Protein 7CJ9 (pdb70)

Structure (mmCIF, N/CA/C/O backbone):
data_7CJ9
#
_entry.id   7CJ9
#
_cell.length_a   80.430
_cell.length_b   92.770
_cell.length_c   93.780
_cell.angle_alpha   87.670
_cell.angle_beta   98.640
_cell.angle_gamma   115.600
#
_symmetry.space_group_name_H-M   'P 1'
#
loop_
_entity.id
_entity.type
_entity.pdbx_description
1 polymer Epimerase
2 non-polymer 'MANGANESE (II) ION'
3 non-polymer D-fructose
4 non-polymer '4-(2-HYDROXYETHYL)-1-PIPERAZINE ETHANESULFONIC ACID'
5 non-polymer 1,2-ETHANEDIOL
6 water water
#
loop_
_atom_site.group_PDB
_atom_site.id
_atom_site.type_symbol
_atom_site.label_atom_id
_atom_site.label_alt_id
_atom_site.label_comp_id
_atom_site.label_asym_id
_atom_site.label_entity_id
_atom_site.label_seq_id
_atom_site.pdbx_PDB_ins_code
_atom_site.Cartn_x
_atom_site.Cartn_y
_atom_site.Cartn_z
_atom_site.occupancy
_atom_site.B_iso_or_equiv
_atom_site.auth_seq_id
_atom_site.auth_comp_id
_atom_site.auth_asym_id
_atom_site.auth_atom_id
_atom_site.pdbx_PDB_model_num
ATOM 1 N N . MET A 1 22 ? -21.772 -2.506 2.352 1.00 40.86 1 MET A N 1
ATOM 2 C CA . MET A 1 22 ? -21.507 -1.986 0.973 1.00 36.03 1 MET A CA 1
ATOM 3 C C . MET A 1 22 ? -20.057 -1.501 0.869 1.00 29.70 1 MET A C 1
ATOM 4 O O . MET A 1 22 ? -19.427 -1.248 1.909 1.00 37.11 1 MET A O 1
ATOM 9 N N . ALA A 1 23 ? -19.545 -1.374 -0.350 1.00 27.80 2 ALA A N 1
ATOM 10 C CA . ALA A 1 23 ? -18.235 -0.736 -0.612 1.00 25.76 2 ALA A CA 1
ATOM 11 C C . ALA A 1 23 ? -18.431 0.770 -0.837 1.00 23.30 2 ALA A C 1
ATOM 12 O O . ALA A 1 23 ? -19.547 1.198 -1.190 1.00 23.70 2 ALA A O 1
ATOM 14 N N . PHE A 1 24 ? -17.367 1.549 -0.648 1.00 20.25 3 PHE A N 1
ATOM 15 C CA . PHE A 1 24 ? -17.363 3.017 -0.867 1.00 19.92 3 PHE A CA 1
ATOM 16 C C . PHE A 1 24 ? -16.707 3.312 -2.209 1.00 19.24 3 PHE A C 1
ATOM 17 O O . PHE A 1 24 ? -15.902 2.524 -2.700 1.00 20.30 3 PHE A O 1
ATOM 25 N N . PRO A 1 25 ? -17.086 4.435 -2.855 1.00 19.15 4 PRO A N 1
ATOM 26 C CA . PRO A 1 25 ? -16.655 4.729 -4.217 1.00 19.53 4 PRO A CA 1
ATOM 27 C C . PRO A 1 25 ? -15.136 4.649 -4.388 1.00 19.87 4 PRO A C 1
ATOM 28 O O . PRO A 1 25 ? -14.388 5.038 -3.505 1.00 19.24 4 PRO A O 1
ATOM 32 N N . LYS A 1 26 ? -14.731 4.100 -5.528 1.00 19.09 5 LYS A N 1
ATOM 33 C CA . LYS A 1 26 ? -13.331 4.096 -5.990 1.00 19.08 5 LYS A CA 1
ATOM 34 C C . LYS A 1 26 ? -13.303 4.746 -7.368 1.00 19.71 5 LYS A C 1
ATOM 35 O O . LYS A 1 26 ? -14.311 4.656 -8.080 1.00 21.21 5 LYS A O 1
ATOM 41 N N . ARG A 1 27 ? -12.175 5.358 -7.709 1.00 21.79 6 ARG A N 1
ATOM 42 C CA . ARG A 1 27 ? -11.945 5.944 -9.051 1.00 23.90 6 ARG A CA 1
ATOM 43 C C . ARG A 1 27 ? -10.524 5.598 -9.488 1.00 19.94 6 ARG A C 1
ATOM 44 O O . ARG A 1 27 ? -9.681 5.367 -8.610 1.00 20.03 6 ARG A O 1
ATOM 52 N N . LEU A 1 28 ? -10.292 5.528 -10.799 1.00 19.97 7 LEU A N 1
ATOM 53 C CA . LEU A 1 28 ? -8.928 5.450 -11.367 1.00 18.46 7 LEU A CA 1
ATOM 54 C C . LEU A 1 28 ? -8.219 6.763 -11.041 1.00 19.32 7 LEU A C 1
ATOM 55 O O . LEU A 1 28 ? -8.655 7.812 -11.553 1.00 20.95 7 LEU A O 1
ATOM 60 N N . GLU A 1 29 ? -7.188 6.713 -10.209 1.00 17.52 8 GLU A N 1
ATOM 61 C CA . GLU A 1 29 ? -6.402 7.915 -9.847 1.00 18.91 8 GLU A CA 1
ATOM 62 C C . GLU A 1 29 ? -4.987 7.458 -9.522 1.00 18.57 8 GLU A C 1
ATOM 63 O O . GLU A 1 29 ? -4.829 6.321 -9.048 1.00 18.06 8 GLU A O 1
ATOM 69 N N . ILE A 1 30 ? -4.004 8.312 -9.806 1.00 17.59 9 ILE A N 1
ATOM 70 C CA . ILE A 1 30 ? -2.562 7.980 -9.672 1.00 18.05 9 ILE A CA 1
ATOM 71 C C . ILE A 1 30 ? -1.986 8.775 -8.504 1.00 17.08 9 ILE A C 1
ATOM 72 O O . ILE A 1 30 ? -2.175 10.014 -8.464 1.00 18.49 9 ILE A O 1
ATOM 77 N N . GLY A 1 31 ? -1.279 8.087 -7.616 1.00 16.24 10 GLY A N 1
ATOM 78 C CA . GLY A 1 31 ? -0.694 8.695 -6.414 1.00 16.77 10 GLY A CA 1
ATOM 79 C C . GLY A 1 31 ? 0.800 8.460 -6.324 1.00 16.19 10 GLY A C 1
ATOM 80 O O . GLY A 1 31 ? 1.323 7.580 -7.049 1.00 17.15 10 GLY A O 1
ATOM 81 N N . GLY A 1 32 ? 1.457 9.213 -5.447 1.00 15.77 11 GLY A N 1
ATOM 82 C CA . GLY A 1 32 ? 2.856 8.997 -5.050 1.00 15.96 11 GLY A CA 1
ATOM 83 C C . GLY A 1 32 ? 2.941 8.656 -3.575 1.00 14.71 11 GLY A C 1
ATOM 84 O O . GLY A 1 32 ? 2.266 9.312 -2.771 1.00 16.07 11 GLY A O 1
ATOM 85 N N . HIS A 1 33 ? 3.755 7.662 -3.234 1.00 13.61 12 HIS A N 1
ATOM 86 C CA . HIS A 1 33 ? 4.061 7.259 -1.839 1.00 15.23 12 HIS A CA 1
ATOM 87 C C . HIS A 1 33 ? 4.955 8.321 -1.183 1.00 16.07 12 HIS A C 1
ATOM 88 O O . HIS A 1 33 ? 5.862 8.847 -1.823 1.00 15.41 12 HIS A O 1
ATOM 95 N N . ALA A 1 34 ? 4.694 8.641 0.073 1.00 17.85 13 ALA A N 1
ATOM 96 C CA . ALA A 1 34 ? 5.395 9.723 0.799 1.00 17.78 13 ALA A CA 1
ATOM 97 C C . ALA A 1 34 ? 6.920 9.534 0.775 1.00 18.16 13 ALA A C 1
ATOM 98 O O . ALA A 1 34 ? 7.608 10.576 0.780 1.00 20.11 13 ALA A O 1
ATOM 100 N N . LEU A 1 35 ? 7.438 8.290 0.801 1.00 18.30 14 LEU A N 1
ATOM 101 C CA . LEU A 1 35 ? 8.903 8.004 0.931 1.00 18.90 14 LEU A CA 1
ATOM 102 C C . LEU A 1 35 ? 9.641 8.333 -0.365 1.00 19.95 14 LEU A C 1
ATOM 103 O O . LEU A 1 35 ? 10.893 8.229 -0.399 1.00 19.40 14 LEU A O 1
ATOM 108 N N . VAL A 1 36 ? 8.912 8.707 -1.403 1.00 18.44 15 VAL A N 1
ATOM 109 C CA . VAL A 1 36 ? 9.546 9.307 -2.605 1.00 17.97 15 VAL A CA 1
ATOM 110 C C . VAL A 1 36 ? 10.168 10.647 -2.198 1.00 19.90 15 VAL A C 1
ATOM 111 O O . VAL A 1 36 ? 11.178 11.016 -2.818 1.00 22.40 15 VAL A O 1
ATOM 115 N N . TRP A 1 37 ? 9.612 11.333 -1.185 1.00 19.93 16 TRP A N 1
ATOM 116 C CA . TRP A 1 37 ? 9.989 12.738 -0.846 1.00 20.40 16 TRP A CA 1
ATOM 117 C C . TRP A 1 37 ? 10.470 12.900 0.600 1.00 20.21 16 TRP A C 1
ATOM 118 O O . TRP A 1 37 ? 11.376 13.728 0.829 1.00 20.46 16 TRP A O 1
ATOM 129 N N . SER A 1 38 ? 9.844 12.221 1.557 1.00 19.33 17 SER A N 1
ATOM 130 C CA A SER A 1 38 ? 10.039 12.502 3.009 0.50 20.68 17 SER A CA 1
ATOM 131 C CA B SER A 1 38 ? 10.097 12.492 2.992 0.50 21.18 17 SER A CA 1
ATOM 132 C C . SER A 1 38 ? 10.083 11.201 3.817 1.00 19.99 17 SER A C 1
ATOM 133 O O . SER A 1 38 ? 9.239 10.322 3.552 1.00 20.30 17 SER A O 1
ATOM 138 N N . GLY A 1 39 ? 11.000 11.134 4.784 1.00 21.81 18 GLY A N 1
ATOM 139 C CA . GLY A 1 39 ? 11.133 10.020 5.738 1.00 21.29 18 GLY A CA 1
ATOM 140 C C . GLY A 1 39 ? 10.366 10.287 7.023 1.00 20.33 18 GLY A C 1
ATOM 141 O O . GLY A 1 39 ? 10.382 9.406 7.906 1.00 22.95 18 GLY A O 1
ATOM 142 N N . ASP A 1 40 ? 9.718 11.451 7.137 1.00 21.12 19 ASP A N 1
ATOM 143 C CA . ASP A 1 40 ? 8.926 11.819 8.345 1.00 22.82 19 ASP A CA 1
ATOM 144 C C . ASP A 1 40 ? 7.692 12.627 7.935 1.00 21.39 19 ASP A C 1
ATOM 145 O O . ASP A 1 40 ? 7.541 12.948 6.738 1.00 20.81 19 ASP A O 1
ATOM 150 N N . TRP A 1 41 ? 6.807 12.901 8.895 1.00 20.56 20 TRP A N 1
ATOM 151 C CA . TRP A 1 41 ? 5.578 13.692 8.653 1.00 18.45 20 TRP A CA 1
ATOM 152 C C . TRP A 1 41 ? 5.563 14.896 9.607 1.00 18.94 20 TRP A C 1
ATOM 153 O O . TRP A 1 41 ? 4.498 15.264 10.114 1.00 22.06 20 TRP A O 1
ATOM 164 N N . SER A 1 42 ? 6.729 15.518 9.786 1.00 19.31 21 SER A N 1
ATOM 165 C CA . SER A 1 42 ? 6.887 16.862 10.399 1.00 18.93 21 SER A CA 1
ATOM 166 C C . SER A 1 42 ? 6.186 17.898 9.514 1.00 17.70 21 SER A C 1
ATOM 167 O O . SER A 1 42 ? 5.827 17.564 8.379 1.00 16.39 21 SER A O 1
ATOM 170 N N . ALA A 1 43 ? 6.003 19.130 9.993 1.00 17.30 22 ALA A N 1
ATOM 171 C CA . ALA A 1 43 ? 5.433 20.209 9.158 1.00 18.35 22 ALA A CA 1
ATOM 172 C C . ALA A 1 43 ? 6.218 20.271 7.837 1.00 16.57 22 ALA A C 1
ATOM 173 O O . ALA A 1 43 ? 5.576 20.302 6.777 1.00 18.73 22 ALA A O 1
ATOM 175 N N . ALA A 1 44 ? 7.552 20.258 7.895 1.00 16.63 23 ALA A N 1
ATOM 176 C CA . ALA A 1 44 ? 8.427 20.390 6.706 1.00 17.37 23 ALA A CA 1
ATOM 177 C C . ALA A 1 44 ? 8.317 19.123 5.846 1.00 17.40 23 ALA A C 1
ATOM 178 O O . ALA A 1 44 ? 8.167 19.258 4.624 1.00 17.02 23 ALA A O 1
ATOM 180 N N . GLY A 1 45 ? 8.358 17.940 6.469 1.00 17.36 24 GLY A N 1
ATOM 181 C CA . GLY A 1 45 ? 8.265 16.642 5.771 1.00 16.02 24 GLY A CA 1
ATOM 182 C C . GLY A 1 45 ? 6.937 16.480 5.040 1.00 16.70 24 GLY A C 1
ATOM 183 O O . GLY A 1 45 ? 6.933 16.054 3.854 1.00 15.73 24 GLY A O 1
ATOM 184 N N . ALA A 1 46 ? 5.825 16.775 5.718 1.00 16.02 25 ALA A N 1
ATOM 185 C CA . ALA A 1 46 ? 4.466 16.714 5.133 1.00 17.12 25 ALA A CA 1
ATOM 186 C C . ALA A 1 46 ? 4.400 17.667 3.932 1.00 15.69 25 ALA A C 1
ATOM 187 O O . ALA A 1 46 ? 3.901 17.276 2.870 1.00 16.25 25 ALA A O 1
ATOM 189 N N . ARG A 1 47 ? 4.896 18.889 4.078 1.00 15.06 26 ARG A N 1
ATOM 190 C CA . ARG A 1 47 ? 4.841 19.872 2.971 1.00 15.21 26 ARG A CA 1
ATOM 191 C C . ARG A 1 47 ? 5.702 19.368 1.808 1.00 16.53 26 ARG A C 1
ATOM 192 O O . ARG A 1 47 ? 5.249 19.465 0.642 1.00 16.13 26 ARG A O 1
ATOM 200 N N . LYS A 1 48 ? 6.897 18.851 2.092 1.00 16.96 27 LYS A N 1
ATOM 201 C CA . LYS A 1 48 ? 7.808 18.391 1.010 1.00 17.52 27 LYS A CA 1
ATOM 202 C C . LYS A 1 48 ? 7.115 17.288 0.201 1.00 17.10 27 LYS A C 1
ATOM 203 O O . LYS A 1 48 ? 7.183 17.325 -1.047 1.00 17.85 27 LYS A O 1
ATOM 209 N N . ALA A 1 49 ? 6.467 16.334 0.872 1.00 16.78 28 ALA A N 1
ATOM 210 C CA . ALA A 1 49 ? 5.790 15.197 0.206 1.00 17.43 28 ALA A CA 1
ATOM 211 C C . ALA A 1 49 ? 4.554 15.700 -0.548 1.00 15.02 28 ALA A C 1
ATOM 212 O O . ALA A 1 49 ? 4.387 15.346 -1.709 1.00 17.04 28 ALA A O 1
ATOM 214 N N . ILE A 1 50 ? 3.705 16.522 0.071 1.00 16.12 29 ILE A N 1
ATOM 215 C CA . ILE A 1 50 ? 2.449 16.982 -0.583 1.00 16.45 29 ILE A CA 1
ATOM 216 C C . ILE A 1 50 ? 2.815 17.893 -1.771 1.00 16.05 29 ILE A C 1
ATOM 217 O O . ILE A 1 50 ? 2.230 17.706 -2.860 1.00 17.24 29 ILE A O 1
ATOM 222 N N . ALA A 1 51 ? 3.777 18.806 -1.603 1.00 16.68 30 ALA A N 1
ATOM 223 C CA . ALA A 1 51 ? 4.225 19.727 -2.673 1.00 18.99 30 ALA A CA 1
ATOM 224 C C . ALA A 1 51 ? 4.807 18.901 -3.820 1.00 19.09 30 ALA A C 1
ATOM 225 O O . ALA A 1 51 ? 4.520 19.225 -4.992 1.00 22.22 30 ALA A O 1
ATOM 227 N N . GLY A 1 52 ? 5.591 17.874 -3.475 1.00 19.48 31 GLY A N 1
ATOM 228 C CA . GLY A 1 52 ? 6.252 16.962 -4.430 1.00 18.53 31 GLY A CA 1
ATOM 229 C C . GLY A 1 52 ? 5.239 16.202 -5.269 1.00 17.92 31 GLY A C 1
ATOM 230 O O . GLY A 1 52 ? 5.352 16.196 -6.508 1.00 18.61 31 GLY A O 1
ATOM 231 N N . ALA A 1 53 ? 4.245 15.595 -4.629 1.00 17.49 32 ALA A N 1
ATOM 232 C CA . ALA A 1 53 ? 3.169 14.860 -5.328 1.00 17.21 32 ALA A CA 1
ATOM 233 C C . ALA A 1 53 ? 2.403 15.834 -6.237 1.00 17.32 32 ALA A C 1
ATOM 234 O O . ALA A 1 53 ? 2.165 15.494 -7.408 1.00 20.61 32 ALA A O 1
ATOM 236 N N . ALA A 1 54 ? 2.028 17.011 -5.729 1.00 17.42 33 ALA A N 1
ATOM 237 C CA . ALA A 1 54 ? 1.283 18.036 -6.502 1.00 20.58 33 ALA A CA 1
ATOM 238 C C . ALA A 1 54 ? 2.112 18.507 -7.706 1.00 22.33 33 ALA A C 1
ATOM 239 O O . ALA A 1 54 ? 1.551 18.587 -8.808 1.00 25.10 33 ALA A O 1
ATOM 241 N N . ARG A 1 55 ? 3.389 18.831 -7.489 1.00 21.95 34 ARG A N 1
ATOM 242 C CA . ARG A 1 55 ? 4.336 19.306 -8.536 1.00 23.76 34 ARG A CA 1
ATOM 243 C C . ARG A 1 55 ? 4.368 18.294 -9.682 1.00 23.80 34 ARG A C 1
ATOM 244 O O . ARG A 1 55 ? 4.276 18.711 -10.848 1.00 27.25 34 ARG A O 1
ATOM 252 N N . ALA A 1 56 ? 4.507 17.010 -9.348 1.00 21.89 35 ALA A N 1
ATOM 253 C CA . ALA A 1 56 ? 4.640 15.904 -10.320 1.00 22.84 35 ALA A CA 1
ATOM 254 C C . ALA A 1 56 ? 3.319 15.717 -11.077 1.00 23.85 35 ALA A C 1
ATOM 255 O O . ALA A 1 56 ? 3.368 15.258 -12.227 1.00 28.83 35 ALA A O 1
ATOM 257 N N . GLY A 1 57 ? 2.188 16.082 -10.464 1.00 23.13 36 GLY A N 1
ATOM 258 C CA . GLY A 1 57 ? 0.858 16.028 -11.103 1.00 22.11 36 GLY A CA 1
ATOM 259 C C . GLY A 1 57 ? 0.082 14.790 -10.696 1.00 21.02 36 GLY A C 1
ATOM 260 O O . GLY A 1 57 ? -0.838 14.402 -11.431 1.00 22.95 36 GLY A O 1
ATOM 261 N N . PHE A 1 58 ? 0.436 14.183 -9.561 1.00 18.14 37 PHE A N 1
ATOM 262 C CA . PHE A 1 58 ? -0.327 13.061 -8.967 1.00 17.54 37 PHE A CA 1
ATOM 263 C C . PHE A 1 58 ? -1.683 13.586 -8.495 1.00 16.46 37 PHE A C 1
ATOM 264 O O . PHE A 1 58 ? -1.822 14.808 -8.204 1.00 18.96 37 PHE A O 1
ATOM 272 N N . ASP A 1 59 ? -2.659 12.683 -8.423 1.00 18.55 38 ASP A N 1
ATOM 273 C CA . ASP A 1 59 ? -4.027 12.968 -7.914 1.00 19.60 38 ASP A CA 1
ATOM 274 C C . ASP A 1 59 ? -4.029 12.948 -6.387 1.00 19.07 38 ASP A C 1
ATOM 275 O O . ASP A 1 59 ? -4.847 13.668 -5.777 1.00 21.00 38 ASP A O 1
ATOM 280 N N . TYR A 1 60 ? -3.179 12.123 -5.788 1.00 18.68 39 TYR A N 1
ATOM 281 C CA . TYR A 1 60 ? -3.129 11.942 -4.322 1.00 17.34 39 TYR A CA 1
ATOM 282 C C . TYR A 1 60 ? -1.712 11.645 -3.848 1.00 16.63 39 TYR A C 1
ATOM 283 O O . TYR A 1 60 ? -0.853 11.209 -4.630 1.00 17.26 39 TYR A O 1
ATOM 292 N N . ILE A 1 61 ? -1.488 11.905 -2.562 1.00 17.30 40 ILE A N 1
ATOM 293 C CA . ILE A 1 61 ? -0.319 11.380 -1.811 1.00 16.90 40 ILE A CA 1
ATOM 294 C C . ILE A 1 61 ? -0.779 10.178 -0.989 1.00 16.06 40 ILE A C 1
ATOM 295 O O . ILE A 1 61 ? -1.918 10.178 -0.465 1.00 15.76 40 ILE A O 1
ATOM 300 N N . GLU A 1 62 ? 0.061 9.154 -0.918 1.00 15.29 41 GLU A N 1
ATOM 301 C CA . GLU A 1 62 ? -0.172 8.034 0.024 1.00 15.48 41 GLU A CA 1
ATOM 302 C C . GLU A 1 62 ? 0.689 8.270 1.265 1.00 14.62 41 GLU A C 1
ATOM 303 O O . GLU A 1 62 ? 1.929 8.258 1.163 1.00 15.84 41 GLU A O 1
ATOM 309 N N . ILE A 1 63 ? 0.039 8.507 2.402 1.00 14.87 42 ILE A N 1
ATOM 310 C CA . ILE A 1 63 ? 0.737 8.768 3.691 1.00 16.94 42 ILE A CA 1
ATOM 311 C C . ILE A 1 63 ? 1.037 7.432 4.375 1.00 17.94 42 ILE A C 1
ATOM 312 O O . ILE A 1 63 ? 0.111 6.597 4.484 1.00 20.52 42 ILE A O 1
ATOM 317 N N . ALA A 1 64 ? 2.297 7.231 4.771 1.00 19.55 43 ALA A N 1
ATOM 318 C CA . ALA A 1 64 ? 2.780 6.033 5.497 1.00 24.08 43 ALA A CA 1
ATOM 319 C C . ALA A 1 64 ? 2.499 6.201 6.994 1.00 24.66 43 ALA A C 1
ATOM 320 O O . ALA A 1 64 ? 3.344 6.817 7.678 1.00 29.57 43 ALA A O 1
ATOM 322 N N . LEU A 1 65 ? 1.359 5.663 7.457 1.00 25.33 44 LEU A N 1
ATOM 323 C CA . LEU A 1 65 ? 0.776 5.835 8.819 1.00 28.52 44 LEU A CA 1
ATOM 324 C C . LEU A 1 65 ? 1.233 4.716 9.762 1.00 23.71 44 LEU A C 1
ATOM 325 O O . LEU A 1 65 ? 0.357 4.180 10.462 1.00 24.91 44 LEU A O 1
ATOM 330 N N . LEU A 1 66 ? 2.523 4.371 9.805 1.00 20.56 45 LEU A N 1
ATOM 331 C CA . LEU A 1 66 ? 3.017 3.305 10.718 1.00 20.95 45 LEU A CA 1
ATOM 332 C C . LEU A 1 66 ? 2.816 3.742 12.178 1.00 19.34 45 LEU A C 1
ATOM 333 O O . LEU A 1 66 ? 2.581 2.864 13.045 1.00 20.45 45 LEU A O 1
ATOM 338 N N . ASP A 1 67 ? 2.871 5.046 12.455 1.00 19.97 46 ASP A N 1
ATOM 339 C CA . ASP A 1 67 ? 2.541 5.605 13.797 1.00 21.43 46 ASP A CA 1
ATOM 340 C C . ASP A 1 67 ? 1.462 6.665 13.616 1.00 21.14 46 ASP A C 1
ATOM 341 O O . ASP A 1 67 ? 1.765 7.843 13.455 1.00 24.49 46 ASP A O 1
ATOM 346 N N . PRO A 1 68 ? 0.168 6.280 13.610 1.00 19.90 47 PRO A N 1
ATOM 347 C CA . PRO A 1 68 ? -0.905 7.217 13.276 1.00 19.57 47 PRO A CA 1
ATOM 348 C C . PRO A 1 68 ? -1.085 8.319 14.331 1.00 22.10 47 PRO A C 1
ATOM 349 O O . PRO A 1 68 ? -1.735 9.299 14.027 1.00 22.74 47 PRO A O 1
ATOM 353 N N . TRP A 1 69 ? -0.510 8.140 15.524 1.00 25.10 48 TRP A N 1
ATOM 354 C CA . TRP A 1 69 ? -0.537 9.157 16.608 1.00 25.45 48 TRP A CA 1
ATOM 355 C C . TRP A 1 69 ? 0.444 10.291 16.302 1.00 28.55 48 TRP A C 1
ATOM 356 O O . TRP A 1 69 ? 0.303 11.354 16.910 1.00 31.54 48 TRP A O 1
ATOM 367 N N . GLN A 1 70 ? 1.413 10.080 15.409 1.00 28.28 49 GLN A N 1
ATOM 368 C CA . GLN A 1 70 ? 2.474 11.093 15.168 1.00 32.03 49 GLN A CA 1
ATOM 369 C C . GLN A 1 70 ? 1.911 12.192 14.264 1.00 32.43 49 GLN A C 1
ATOM 370 O O . GLN A 1 70 ? 2.442 13.314 14.313 1.00 39.09 49 GLN A O 1
ATOM 376 N N . ILE A 1 71 ? 0.865 11.894 13.486 1.00 27.47 50 ILE A N 1
ATOM 377 C CA . ILE A 1 71 ? 0.401 12.808 12.397 1.00 28.29 50 ILE A CA 1
ATOM 378 C C . ILE A 1 71 ? -0.535 13.885 12.964 1.00 25.24 50 ILE A C 1
ATOM 379 O O . ILE A 1 71 ? -1.522 13.562 13.640 1.00 27.70 50 ILE A O 1
ATOM 384 N N . ASP A 1 72 ? -0.187 15.141 12.699 1.00 24.13 51 ASP A N 1
ATOM 385 C CA . ASP A 1 72 ? -1.003 16.337 13.015 1.00 23.21 51 ASP A CA 1
ATOM 386 C C . ASP A 1 72 ? -2.053 16.483 11.908 1.00 22.04 51 ASP A C 1
ATOM 387 O O . ASP A 1 72 ? -1.684 16.917 10.793 1.00 22.01 51 ASP A O 1
ATOM 392 N N . VAL A 1 73 ? -3.302 16.117 12.198 1.00 22.16 52 VAL A N 1
ATOM 393 C CA . VAL A 1 73 ? -4.411 16.076 11.202 1.00 24.05 52 VAL A CA 1
ATOM 394 C C . VAL A 1 73 ? -4.718 17.490 10.686 1.00 23.55 52 VAL A C 1
ATOM 395 O O . VAL A 1 73 ? -4.882 17.651 9.456 1.00 23.92 52 VAL A O 1
ATOM 399 N N . ALA A 1 74 ? -4.818 18.480 11.575 1.00 22.23 53 ALA A N 1
ATOM 400 C CA . ALA A 1 74 ? -5.142 19.876 11.205 1.00 26.98 53 ALA A CA 1
ATOM 401 C C . ALA A 1 74 ? -4.087 20.393 10.217 1.00 23.67 53 ALA A C 1
ATOM 402 O O . ALA A 1 74 ? -4.455 20.962 9.175 1.00 26.79 53 ALA A O 1
ATOM 404 N N . LEU A 1 75 ? -2.814 20.182 10.539 1.00 22.89 54 LEU A N 1
ATOM 405 C CA . LEU A 1 75 ? -1.662 20.609 9.708 1.00 24.33 54 LEU A CA 1
ATOM 406 C C . LEU A 1 75 ? -1.770 19.924 8.341 1.00 23.59 54 LEU A C 1
ATOM 407 O O . LEU A 1 75 ? -1.623 20.593 7.300 1.00 23.02 54 LEU A O 1
ATOM 412 N N . THR A 1 76 ? -2.033 18.620 8.341 1.00 20.61 55 THR A N 1
ATOM 413 C CA . THR A 1 76 ? -2.098 17.814 7.098 1.00 20.11 55 THR A CA 1
ATOM 414 C C . THR A 1 76 ? -3.273 18.286 6.235 1.00 20.77 55 THR A C 1
ATOM 415 O O . THR A 1 76 ? -3.060 18.486 5.027 1.00 19.55 55 THR A O 1
ATOM 419 N N . LYS A 1 77 ? -4.466 18.444 6.815 1.00 22.10 56 LYS A N 1
ATOM 420 C CA . LYS A 1 77 ? -5.655 18.933 6.072 1.00 23.11 56 LYS A CA 1
ATOM 421 C C . LYS A 1 77 ? -5.301 20.280 5.425 1.00 22.68 56 LYS A C 1
ATOM 422 O O . LYS A 1 77 ? -5.624 20.475 4.238 1.00 23.84 56 LYS A O 1
ATOM 428 N N . ASP A 1 78 ? -4.651 21.175 6.175 1.00 23.72 57 ASP A N 1
ATOM 429 C CA . ASP A 1 78 ? -4.269 22.527 5.689 1.00 23.30 57 ASP A CA 1
ATOM 430 C C . ASP A 1 78 ? -3.382 22.376 4.447 1.00 22.20 57 ASP A C 1
ATOM 431 O O . ASP A 1 78 ? -3.637 23.064 3.437 1.00 23.04 57 ASP A O 1
ATOM 436 N N . LEU A 1 79 ? -2.379 21.499 4.510 1.00 20.90 58 LEU A N 1
ATOM 437 C CA . LEU A 1 79 ? -1.424 21.299 3.387 1.00 19.50 58 LEU A CA 1
ATOM 438 C C . LEU A 1 79 ? -2.159 20.702 2.182 1.00 20.32 58 LEU A C 1
ATOM 439 O O . LEU A 1 79 ? -1.907 21.155 1.066 1.00 19.20 58 LEU A O 1
ATOM 444 N N . LEU A 1 80 ? -3.031 19.717 2.389 1.00 20.62 59 LEU A N 1
ATOM 445 C CA . LEU A 1 80 ? -3.773 19.074 1.270 1.00 20.52 59 LEU A CA 1
ATOM 446 C C . LEU A 1 80 ? -4.641 20.128 0.568 1.00 21.96 59 LEU A C 1
ATOM 447 O O . LEU A 1 80 ? -4.727 20.105 -0.673 1.00 22.83 59 LEU A O 1
ATOM 452 N N . GLN A 1 81 ? -5.247 21.045 1.322 1.00 23.35 60 GLN A N 1
ATOM 453 C CA . GLN A 1 81 ? -6.091 22.122 0.743 1.00 25.26 60 GLN A CA 1
ATOM 454 C C . GLN A 1 81 ? -5.188 23.123 0.003 1.00 25.27 60 GLN A C 1
ATOM 455 O O . GLN A 1 81 ? -5.530 23.500 -1.135 1.00 27.01 60 GLN A O 1
ATOM 461 N N . GLU A 1 82 ? -4.051 23.489 0.600 1.00 23.12 61 GLU A N 1
ATOM 462 C CA . GLU A 1 82 ? -3.089 24.459 0.017 1.00 21.91 61 GLU A CA 1
ATOM 463 C C . GLU A 1 82 ? -2.674 23.969 -1.375 1.00 21.83 61 GLU A C 1
ATOM 464 O O . GLU A 1 82 ? -2.585 24.790 -2.295 1.00 25.54 61 GLU A O 1
ATOM 470 N N . TYR A 1 83 ? -2.440 22.667 -1.525 1.00 20.76 62 TYR A N 1
ATOM 471 C CA . TYR A 1 83 ? -1.917 22.074 -2.782 1.00 22.55 62 TYR A CA 1
ATOM 472 C C . TYR A 1 83 ? -3.023 21.350 -3.554 1.00 23.46 62 TYR A C 1
ATOM 473 O O . TYR A 1 83 ? -2.690 20.727 -4.560 1.00 27.71 62 TYR A O 1
ATOM 482 N N . ASN A 1 84 ? -4.285 21.460 -3.131 1.00 25.78 63 ASN A N 1
ATOM 483 C CA . ASN A 1 84 ? -5.443 20.845 -3.838 1.00 26.64 63 ASN A CA 1
ATOM 484 C C . ASN A 1 84 ? -5.117 19.372 -4.129 1.00 24.04 63 ASN A C 1
ATOM 485 O O . ASN A 1 84 ? -5.165 18.951 -5.306 1.00 25.01 63 ASN A O 1
ATOM 490 N N . LEU A 1 85 ? -4.782 18.614 -3.088 1.00 23.14 64 LEU A N 1
ATOM 491 C CA . LEU A 1 85 ? -4.340 17.207 -3.228 1.00 20.23 64 LEU A CA 1
ATOM 492 C C . LEU A 1 85 ? -5.190 16.293 -2.342 1.00 21.44 64 LEU A C 1
ATOM 493 O O . LEU A 1 85 ? -5.517 16.680 -1.220 1.00 23.67 64 LEU A O 1
ATOM 498 N N . ARG A 1 86 ? -5.504 15.107 -2.853 1.00 20.61 65 ARG A N 1
ATOM 499 C CA . ARG A 1 86 ? -6.218 14.038 -2.107 1.00 21.92 65 ARG A CA 1
ATOM 500 C C . ARG A 1 86 ? -5.174 13.222 -1.337 1.00 21.12 65 ARG A C 1
ATOM 501 O O . ARG A 1 86 ? -3.969 13.274 -1.709 1.00 19.09 65 ARG A O 1
ATOM 509 N N . ALA A 1 87 ? -5.600 12.490 -0.308 1.00 19.77 66 ALA A N 1
ATOM 510 C CA . ALA A 1 87 ? -4.716 11.586 0.459 1.00 19.10 66 ALA A CA 1
ATOM 511 C C . ALA A 1 87 ? -5.396 10.238 0.672 1.00 17.80 66 ALA A C 1
ATOM 512 O O . ALA A 1 87 ? -6.617 10.199 0.948 1.00 18.17 66 ALA A O 1
ATOM 514 N N . HIS A 1 88 ? -4.615 9.173 0.526 1.00 16.96 67 HIS A N 1
ATOM 515 C CA . HIS A 1 88 ? -4.929 7.812 1.029 1.00 16.74 67 HIS A CA 1
ATOM 516 C C . HIS A 1 88 ? -3.834 7.448 2.026 1.00 14.97 67 HIS A C 1
ATOM 517 O O . HIS A 1 88 ? -2.855 8.191 2.127 1.00 16.39 67 HIS A O 1
ATOM 524 N N . ALA A 1 89 ? -3.980 6.346 2.747 1.00 14.41 68 ALA A N 1
ATOM 525 C CA . ALA A 1 89 ? -2.975 5.966 3.757 1.00 16.69 68 ALA A CA 1
ATOM 526 C C . ALA A 1 89 ? -2.668 4.483 3.621 1.00 15.83 68 ALA A C 1
ATOM 527 O O . ALA A 1 89 ? -3.589 3.708 3.296 1.00 15.84 68 ALA A O 1
ATOM 529 N N . SER A 1 90 ? -1.403 4.128 3.841 1.00 16.50 69 SER A N 1
ATOM 530 C CA . SER A 1 90 ? -0.940 2.726 3.965 1.00 15.94 69 SER A CA 1
ATOM 531 C C . SER A 1 90 ? -0.165 2.593 5.271 1.00 16.31 69 SER A C 1
ATOM 532 O O . SER A 1 90 ? 0.335 3.617 5.786 1.00 17.32 69 SER A O 1
ATOM 535 N N . LEU A 1 91 ? -0.058 1.373 5.781 1.00 15.02 70 LEU A N 1
ATOM 536 C CA . LEU A 1 91 ? 0.828 1.084 6.925 1.00 15.93 70 LEU A CA 1
ATOM 537 C C . LEU A 1 91 ? 1.176 -0.403 6.942 1.00 14.98 70 LEU A C 1
ATOM 538 O O . LEU A 1 91 ? 0.568 -1.199 6.188 1.00 17.93 70 LEU A O 1
ATOM 543 N N . GLY A 1 92 ? 2.179 -0.723 7.743 1.00 15.32 71 GLY A N 1
ATOM 544 C CA . GLY A 1 92 ? 2.455 -2.079 8.231 1.00 14.72 71 GLY A CA 1
ATOM 545 C C . GLY A 1 92 ? 2.414 -2.071 9.740 1.00 15.11 71 GLY A C 1
ATOM 546 O O . GLY A 1 92 ? 2.826 -1.067 10.339 1.00 15.54 71 GLY A O 1
ATOM 547 N N . LEU A 1 93 ? 1.881 -3.131 10.335 1.00 15.54 72 LEU A N 1
ATOM 548 C CA . LEU A 1 93 ? 1.986 -3.341 11.792 1.00 15.39 72 LEU A CA 1
ATOM 549 C C . LEU A 1 93 ? 3.416 -3.760 12.125 1.00 15.28 72 LEU A C 1
ATOM 550 O O . LEU A 1 93 ? 4.247 -3.904 11.195 1.00 16.36 72 LEU A O 1
ATOM 555 N N . SER A 1 94 ? 3.713 -3.878 13.410 1.00 15.04 73 SER A N 1
ATOM 556 C CA . SER A 1 94 ? 5.020 -4.313 13.957 1.00 17.14 73 SER A CA 1
ATOM 557 C C . SER A 1 94 ? 4.765 -5.479 14.917 1.00 16.73 73 SER A C 1
ATOM 558 O O . SER A 1 94 ? 3.583 -5.825 15.116 1.00 16.91 73 SER A O 1
ATOM 561 N N . ALA A 1 95 ? 5.817 -6.074 15.481 1.00 18.12 74 ALA A N 1
ATOM 562 C CA . ALA A 1 95 ? 5.689 -7.189 16.450 1.00 18.67 74 ALA A CA 1
ATOM 563 C C . ALA A 1 95 ? 4.729 -6.783 17.577 1.00 19.18 74 ALA A C 1
ATOM 564 O O . ALA A 1 95 ? 3.933 -7.622 17.985 1.00 18.89 74 ALA A O 1
ATOM 566 N N . ALA A 1 96 ? 4.785 -5.533 18.037 1.00 19.54 75 ALA A N 1
ATOM 567 C CA . ALA A 1 96 ? 4.004 -5.042 19.195 1.00 18.79 75 ALA A CA 1
ATOM 568 C C . ALA A 1 96 ? 2.511 -4.927 18.852 1.00 16.72 75 ALA A C 1
ATOM 569 O O . ALA A 1 96 ? 1.687 -4.867 19.799 1.00 18.60 75 ALA A O 1
ATOM 571 N N . THR A 1 97 ? 2.153 -4.891 17.568 1.00 15.73 76 THR A N 1
ATOM 572 C CA . THR A 1 97 ? 0.766 -4.626 17.103 1.00 15.51 76 THR A CA 1
ATOM 573 C C . THR A 1 97 ? 0.300 -5.712 16.129 1.00 14.89 76 THR A C 1
ATOM 574 O O . THR A 1 97 ? -0.651 -5.466 15.363 1.00 15.96 76 THR A O 1
ATOM 578 N N . ASP A 1 98 ? 0.944 -6.876 16.169 1.00 14.96 77 ASP A N 1
ATOM 579 C CA . ASP A 1 98 ? 0.742 -7.965 15.181 1.00 14.61 77 ASP A CA 1
ATOM 580 C C . ASP A 1 98 ? -0.601 -8.665 15.419 1.00 15.13 77 ASP A C 1
ATOM 581 O O . ASP A 1 98 ? -0.686 -9.448 16.367 1.00 17.62 77 ASP A O 1
ATOM 586 N N . VAL A 1 99 ? -1.593 -8.434 14.557 1.00 14.96 78 VAL A N 1
ATOM 587 C CA . VAL A 1 99 ? -2.960 -9.004 14.725 1.00 14.77 78 VAL A CA 1
ATOM 588 C C . VAL A 1 99 ? -2.954 -10.507 14.423 1.00 15.15 78 VAL A C 1
ATOM 589 O O . VAL A 1 99 ? -4.011 -11.123 14.629 1.00 17.13 78 VAL A O 1
ATOM 593 N N . THR A 1 100 ? -1.832 -11.094 13.975 1.00 15.38 79 THR A N 1
ATOM 594 C CA . THR A 1 100 ? -1.732 -12.571 13.803 1.00 16.39 79 THR A CA 1
ATOM 595 C C . THR A 1 100 ? -1.356 -13.228 15.138 1.00 17.24 79 THR A C 1
ATOM 596 O O . THR A 1 100 ? -1.480 -14.450 15.236 1.00 18.61 79 THR A O 1
ATOM 600 N N . SER A 1 101 ? -0.904 -12.448 16.125 1.00 17.30 80 SER A N 1
ATOM 601 C CA . SER A 1 101 ? -0.265 -12.946 17.372 1.00 17.12 80 SER A CA 1
ATOM 602 C C . SER A 1 101 ? -1.201 -13.879 18.149 1.00 17.56 80 SER A C 1
ATOM 603 O O . SER A 1 101 ? -2.416 -13.630 18.188 1.00 19.73 80 SER A O 1
ATOM 606 N N . THR A 1 102 ? -0.634 -14.913 18.765 1.00 19.28 81 THR A N 1
ATOM 607 C CA . THR A 1 102 ? -1.334 -15.787 19.741 1.00 19.41 81 THR A CA 1
ATOM 608 C C . THR A 1 102 ? -1.356 -15.109 21.112 1.00 18.93 81 THR A C 1
ATOM 609 O O . THR A 1 102 ? -1.933 -15.710 22.040 1.00 20.75 81 THR A O 1
ATOM 613 N N . ASP A 1 103 ? -0.774 -13.911 21.231 1.00 19.72 82 ASP A N 1
ATOM 614 C CA . ASP A 1 103 ? -0.873 -13.059 22.450 1.00 20.32 82 ASP A CA 1
ATOM 615 C C . ASP A 1 103 ? -2.035 -12.088 22.263 1.00 20.02 82 ASP A C 1
ATOM 616 O O . ASP A 1 103 ? -1.962 -11.184 21.442 1.00 21.04 82 ASP A O 1
ATOM 621 N N . PRO A 1 104 ? -3.156 -12.242 22.999 1.00 19.34 83 PRO A N 1
ATOM 622 C CA . PRO A 1 104 ? -4.331 -11.402 22.765 1.00 20.04 83 PRO A CA 1
ATOM 623 C C . PRO A 1 104 ? -4.090 -9.909 23.032 1.00 19.85 83 PRO A C 1
ATOM 624 O O . PRO A 1 104 ? -4.780 -9.103 22.438 1.00 20.27 83 PRO A O 1
ATOM 628 N N . ALA A 1 105 ? -3.145 -9.573 23.918 1.00 19.78 84 ALA A N 1
ATOM 629 C CA . ALA A 1 105 ? -2.785 -8.173 24.241 1.00 20.49 84 ALA A CA 1
ATOM 630 C C . ALA A 1 105 ? -2.142 -7.544 23.005 1.00 19.02 84 ALA A C 1
ATOM 631 O O . ALA A 1 105 ? -2.403 -6.365 22.708 1.00 19.43 84 ALA A O 1
ATOM 633 N N . ILE A 1 106 ? -1.337 -8.317 22.282 1.00 17.50 85 ILE A N 1
ATOM 634 C CA . ILE A 1 106 ? -0.669 -7.804 21.055 1.00 16.92 85 ILE A CA 1
ATOM 635 C C . ILE A 1 106 ? -1.725 -7.594 19.963 1.00 17.69 85 ILE A C 1
ATOM 636 O O . ILE A 1 106 ? -1.687 -6.543 19.303 1.00 19.78 85 ILE A O 1
ATOM 641 N N . VAL A 1 107 ? -2.659 -8.532 19.789 1.00 18.16 86 VAL A N 1
ATOM 642 C CA . VAL A 1 107 ? -3.759 -8.370 18.798 1.00 17.87 86 VAL A CA 1
ATOM 643 C C . VAL A 1 107 ? -4.526 -7.089 19.136 1.00 18.32 86 VAL A C 1
ATOM 644 O O . VAL A 1 107 ? -4.860 -6.339 18.221 1.00 20.25 86 VAL A O 1
ATOM 648 N N . ALA A 1 108 ? -4.827 -6.857 20.414 1.00 20.74 87 ALA A N 1
ATOM 649 C CA . ALA A 1 108 ? -5.616 -5.688 20.852 1.00 20.51 87 ALA A CA 1
ATOM 650 C C . ALA A 1 108 ? -4.866 -4.398 20.515 1.00 18.63 87 ALA A C 1
ATOM 651 O O . ALA A 1 108 ? -5.538 -3.448 20.120 1.00 19.43 87 ALA A O 1
ATOM 653 N N . LYS A 1 109 ? -3.532 -4.387 20.645 1.00 18.35 88 LYS A N 1
ATOM 654 C CA . LYS A 1 109 ? -2.683 -3.209 20.309 1.00 18.65 88 LYS A CA 1
ATOM 655 C C . LYS A 1 109 ? -2.777 -2.974 18.797 1.00 17.52 88 LYS A C 1
ATOM 656 O O . LYS A 1 109 ? -2.895 -1.814 18.378 1.00 17.96 88 LYS A O 1
ATOM 662 N N . GLY A 1 110 ? -2.791 -4.050 18.012 1.00 17.42 89 GLY A N 1
ATOM 663 C CA . GLY A 1 110 ? -3.034 -3.979 16.563 1.00 15.90 89 GLY A CA 1
ATOM 664 C C . GLY A 1 110 ? -4.391 -3.378 16.255 1.00 15.88 89 GLY A C 1
ATOM 665 O O . GLY A 1 110 ? -4.454 -2.440 15.457 1.00 16.51 89 GLY A O 1
ATOM 666 N N . ASP A 1 111 ? -5.463 -3.890 16.861 1.00 15.43 90 ASP A N 1
ATOM 667 C CA . ASP A 1 111 ? -6.828 -3.348 16.637 1.00 17.62 90 ASP A CA 1
ATOM 668 C C . ASP A 1 111 ? -6.817 -1.839 16.929 1.00 16.98 90 ASP A C 1
ATOM 669 O O . ASP A 1 111 ? -7.426 -1.066 16.164 1.00 18.79 90 ASP A O 1
ATOM 674 N N . GLU A 1 112 ? -6.173 -1.447 18.029 1.00 17.35 91 GLU A N 1
ATOM 675 C CA . GLU A 1 112 ? -6.089 -0.040 18.487 1.00 18.64 91 GLU A CA 1
ATOM 676 C C . GLU A 1 112 ? -5.386 0.811 17.421 1.00 18.36 91 GLU A C 1
ATOM 677 O O . GLU A 1 112 ? -5.919 1.880 17.053 1.00 19.08 91 GLU A O 1
ATOM 683 N N . LEU A 1 113 ? -4.221 0.373 16.941 1.00 16.39 92 LEU A N 1
ATOM 684 C CA . LEU A 1 113 ? -3.459 1.139 15.926 1.00 15.96 92 LEU A CA 1
ATOM 685 C C . LEU A 1 113 ? -4.322 1.262 14.667 1.00 15.31 92 LEU A C 1
ATOM 686 O O . LEU A 1 113 ? -4.402 2.370 14.091 1.00 15.55 92 LEU A O 1
ATOM 691 N N . LEU A 1 114 ? -4.959 0.171 14.244 1.00 14.88 93 LEU A N 1
ATOM 692 C CA . LEU A 1 114 ? -5.770 0.176 13.001 1.00 14.39 93 LEU A CA 1
ATOM 693 C C . LEU A 1 114 ? -6.961 1.131 13.146 1.00 14.50 93 LEU A C 1
ATOM 694 O O . LEU A 1 114 ? -7.281 1.815 12.168 1.00 17.05 93 LEU A O 1
ATOM 699 N N . ARG A 1 115 ? -7.601 1.177 14.322 1.00 15.22 94 ARG A N 1
ATOM 700 C CA . ARG A 1 115 ? -8.724 2.114 14.588 1.00 16.79 94 ARG A CA 1
ATOM 701 C C . ARG A 1 115 ? -8.191 3.546 14.508 1.00 15.62 94 ARG A C 1
ATOM 702 O O . ARG A 1 115 ? -8.861 4.393 13.911 1.00 17.74 94 ARG A O 1
ATOM 710 N N . LYS A 1 116 ? -7.019 3.804 15.087 1.00 16.71 95 LYS A N 1
ATOM 711 C CA . LYS A 1 116 ? -6.418 5.165 15.090 1.00 17.87 95 LYS A CA 1
ATOM 712 C C . LYS A 1 116 ? -6.085 5.578 13.647 1.00 16.91 95 LYS A C 1
ATOM 713 O O . LYS A 1 116 ? -6.367 6.726 13.281 1.00 16.87 95 LYS A O 1
ATOM 719 N N . ALA A 1 117 ? -5.493 4.684 12.852 1.00 17.06 96 ALA A N 1
ATOM 720 C CA . ALA A 1 117 ? -5.198 4.942 11.423 1.00 17.25 96 ALA A CA 1
ATOM 721 C C . ALA A 1 117 ? -6.500 5.290 10.691 1.00 16.26 96 ALA A C 1
ATOM 722 O O . ALA A 1 117 ? -6.520 6.269 9.926 1.00 18.47 96 ALA A O 1
ATOM 724 N N . THR A 1 118 ? -7.562 4.515 10.921 1.00 16.45 97 THR A N 1
ATOM 725 C CA . THR A 1 118 ? -8.892 4.743 10.305 1.00 16.46 97 THR A CA 1
ATOM 726 C C . THR A 1 118 ? -9.408 6.131 10.727 1.00 17.03 97 THR A C 1
ATOM 727 O O . THR A 1 118 ? -9.922 6.853 9.861 1.00 19.18 97 THR A O 1
ATOM 731 N N . ASP A 1 119 ? -9.279 6.489 12.009 1.00 16.57 98 ASP A N 1
ATOM 732 C CA . ASP A 1 119 ? -9.748 7.798 12.544 1.00 18.79 98 ASP A CA 1
ATOM 733 C C . ASP A 1 119 ? -9.010 8.935 11.837 1.00 18.14 98 ASP A C 1
ATOM 734 O O . ASP A 1 119 ? -9.657 9.920 11.464 1.00 20.20 98 ASP A O 1
ATOM 739 N N . VAL A 1 120 ? -7.699 8.794 11.649 1.00 17.68 99 VAL A N 1
ATOM 740 C CA . VAL A 1 120 ? -6.854 9.833 10.991 1.00 18.98 99 VAL A CA 1
ATOM 741 C C . VAL A 1 120 ? -7.318 9.968 9.539 1.00 19.15 99 VAL A C 1
ATOM 742 O O . VAL A 1 120 ? -7.554 11.098 9.062 1.00 21.64 99 VAL A O 1
ATOM 746 N N . LEU A 1 121 ? -7.486 8.846 8.855 1.00 19.98 100 LEU A N 1
ATOM 747 C CA . LEU A 1 121 ? -7.939 8.852 7.451 1.00 21.39 100 LEU A CA 1
ATOM 748 C C . LEU A 1 121 ? -9.314 9.518 7.366 1.00 22.49 100 LEU A C 1
ATOM 749 O O . LEU A 1 121 ? -9.536 10.296 6.422 1.00 26.14 100 LEU A O 1
ATOM 754 N N . TYR A 1 122 ? -10.198 9.229 8.325 1.00 23.95 101 TYR A N 1
ATOM 755 C CA . TYR A 1 122 ? -11.585 9.750 8.363 1.00 25.37 101 TYR A CA 1
ATOM 756 C C . TYR A 1 122 ? -11.533 11.273 8.542 1.00 24.38 101 TYR A C 1
ATOM 757 O O . TYR A 1 122 ? -12.236 11.994 7.814 1.00 26.50 101 TYR A O 1
ATOM 766 N N . ALA A 1 123 ? -10.706 11.750 9.475 1.00 22.79 102 ALA A N 1
ATOM 767 C CA . ALA A 1 123 ? -10.518 13.195 9.759 1.00 24.06 102 ALA A CA 1
ATOM 768 C C . ALA A 1 123 ? -9.973 13.923 8.518 1.00 25.46 102 ALA A C 1
ATOM 769 O O . ALA A 1 123 ? -10.283 15.118 8.369 1.00 25.74 102 ALA A O 1
ATOM 771 N N . LEU A 1 124 ? -9.204 13.243 7.654 1.00 25.26 103 LEU A N 1
ATOM 772 C CA . LEU A 1 124 ? -8.612 13.850 6.428 1.00 26.40 103 LEU A CA 1
ATOM 773 C C . LEU A 1 124 ? -9.594 13.742 5.257 1.00 28.45 103 LEU A C 1
ATOM 774 O O . LEU A 1 124 ? -9.253 14.231 4.165 1.00 32.89 103 LEU A O 1
ATOM 779 N N . GLY A 1 125 ? -10.748 13.105 5.470 1.00 27.92 104 GLY A N 1
ATOM 780 C CA . GLY A 1 125 ? -11.787 12.911 4.439 1.00 30.48 104 GLY A CA 1
ATOM 781 C C . GLY A 1 125 ? -11.388 11.853 3.423 1.00 29.62 104 GLY A C 1
ATOM 782 O O . GLY A 1 125 ? -11.913 11.893 2.295 1.00 31.41 104 GLY A O 1
ATOM 783 N N . GLY A 1 126 ? -10.499 10.931 3.806 1.00 29.07 105 GLY A N 1
ATOM 784 C CA . GLY A 1 126 ? -9.994 9.853 2.930 1.00 27.79 105 GLY A CA 1
ATOM 785 C C . GLY A 1 126 ? -10.942 8.666 2.879 1.00 25.41 105 GLY A C 1
ATOM 786 O O . GLY A 1 126 ? -11.922 8.659 3.621 1.00 27.24 105 GLY A O 1
ATOM 787 N N . SER A 1 127 ? -10.666 7.686 2.020 1.00 21.05 106 SER A N 1
ATOM 788 C CA . SER A 1 127 ? -11.584 6.552 1.749 1.00 18.21 106 SER A CA 1
ATOM 789 C C . SER A 1 127 ? -10.814 5.231 1.641 1.00 16.22 106 SER A C 1
ATOM 790 O O . SER A 1 127 ? -11.475 4.212 1.465 1.00 16.26 106 SER A O 1
ATOM 793 N N . GLU A 1 128 ? -9.483 5.232 1.739 1.00 15.71 107 GLU A N 1
ATOM 794 C CA . GLU A 1 128 ? -8.691 3.991 1.512 1.00 15.28 107 GLU A CA 1
ATOM 795 C C . GLU A 1 128 ? -7.598 3.832 2.570 1.00 15.72 107 GLU A C 1
ATOM 796 O O . GLU A 1 128 ? -6.681 4.674 2.631 1.00 17.01 107 GLU A O 1
ATOM 802 N N . LEU A 1 129 ? -7.677 2.753 3.345 1.00 14.60 108 LEU A N 1
ATOM 803 C CA . LEU A 1 129 ? -6.579 2.287 4.218 1.00 14.73 108 LEU A CA 1
ATOM 804 C C . LEU A 1 129 ? -6.041 0.987 3.616 1.00 14.39 108 LEU A C 1
ATOM 805 O O . LEU A 1 129 ? -6.804 0.005 3.537 1.00 15.31 108 LEU A O 1
ATOM 810 N N . CYS A 1 130 ? -4.796 1.000 3.158 1.00 14.94 109 CYS A N 1
ATOM 811 C CA . CYS A 1 130 ? -4.203 -0.145 2.430 1.00 13.35 109 CYS A CA 1
ATOM 812 C C . CYS A 1 130 ? -2.853 -0.521 3.044 1.00 13.11 109 CYS A C 1
ATOM 813 O O . CYS A 1 130 ? -2.458 0.046 4.077 1.00 13.02 109 CYS A O 1
ATOM 816 N N . GLY A 1 131 ? -2.180 -1.499 2.442 1.00 13.48 110 GLY A N 1
ATOM 817 C CA . GLY A 1 131 ? -0.859 -1.939 2.905 1.00 13.81 110 GLY A CA 1
ATOM 818 C C . GLY A 1 131 ? -0.942 -3.202 3.740 1.00 13.43 110 GLY A C 1
ATOM 819 O O . GLY A 1 131 ? -1.938 -3.965 3.620 1.00 14.70 110 GLY A O 1
ATOM 820 N N . VAL A 1 132 ? 0.085 -3.429 4.546 1.00 14.01 111 VAL A N 1
ATOM 821 C CA . VAL A 1 132 ? 0.248 -4.673 5.344 1.00 13.47 111 VAL A CA 1
ATOM 822 C C . VAL A 1 132 ? -0.443 -4.447 6.688 1.00 12.85 111 VAL A C 1
ATOM 823 O O . VAL A 1 132 ? 0.229 -4.309 7.723 1.00 13.69 111 VAL A O 1
ATOM 827 N N . ILE A 1 133 ? -1.768 -4.407 6.624 1.00 13.18 112 ILE A N 1
ATOM 828 C CA . ILE A 1 133 ? -2.642 -4.044 7.772 1.00 13.19 112 ILE A CA 1
ATOM 829 C C . ILE A 1 133 ? -3.064 -5.307 8.523 1.00 15.03 112 ILE A C 1
ATOM 830 O O . ILE A 1 133 ? -3.725 -5.165 9.560 1.00 14.40 112 ILE A O 1
ATOM 835 N N . TYR A 1 134 ? -2.666 -6.489 8.045 1.00 14.01 113 TYR A N 1
ATOM 836 C CA . TYR A 1 134 ? -3.226 -7.785 8.519 1.00 14.41 113 TYR A CA 1
ATOM 837 C C . TYR A 1 134 ? -2.160 -8.581 9.281 1.00 14.81 113 TYR A C 1
ATOM 838 O O . TYR A 1 134 ? -2.453 -9.703 9.720 1.00 15.80 113 TYR A O 1
ATOM 847 N N . CYS A 1 135 ? -0.950 -8.034 9.419 1.00 15.74 114 CYS A N 1
ATOM 848 C CA . CYS A 1 135 ? 0.164 -8.689 10.147 1.00 14.97 114 CYS A CA 1
ATOM 849 C C . CYS A 1 135 ? 1.283 -7.686 10.428 1.00 14.33 114 CYS A C 1
ATOM 850 O O . CYS A 1 135 ? 1.199 -6.557 9.921 1.00 14.43 114 CYS A O 1
ATOM 853 N N . ALA A 1 136 ? 2.303 -8.110 11.172 1.00 14.81 115 ALA A N 1
ATOM 854 C CA . ALA A 1 136 ? 3.575 -7.371 11.325 1.00 14.90 115 ALA A CA 1
ATOM 855 C C . ALA A 1 136 ? 4.305 -7.399 9.979 1.00 15.22 115 ALA A C 1
ATOM 856 O O . ALA A 1 136 ? 4.455 -8.492 9.417 1.00 16.19 115 ALA A O 1
ATOM 858 N N . LEU A 1 137 ? 4.706 -6.233 9.481 1.00 14.87 116 LEU A N 1
ATOM 859 C CA . LEU A 1 137 ? 5.527 -6.123 8.253 1.00 13.96 116 LEU A CA 1
ATOM 860 C C . LEU A 1 137 ? 6.953 -6.562 8.583 1.00 14.30 116 LEU A C 1
ATOM 861 O O . LEU A 1 137 ? 7.584 -5.973 9.488 1.00 14.38 116 LEU A O 1
ATOM 866 N N . GLY A 1 138 ? 7.428 -7.596 7.885 1.00 14.62 117 GLY A N 1
ATOM 867 C CA . GLY A 1 138 ? 8.825 -8.026 7.978 1.00 16.55 117 GLY A CA 1
ATOM 868 C C . GLY A 1 138 ? 8.979 -9.526 8.100 1.00 14.83 117 GLY A C 1
ATOM 869 O O . GLY A 1 138 ? 8.053 -10.269 7.745 1.00 14.07 117 GLY A O 1
ATOM 870 N N . LYS A 1 139 ? 10.141 -9.913 8.614 1.00 16.79 118 LYS A N 1
ATOM 871 C CA A LYS A 1 139 ? 10.645 -11.307 8.655 0.50 17.90 118 LYS A CA 1
ATOM 872 C CA B LYS A 1 139 ? 10.634 -11.312 8.643 0.50 18.21 118 LYS A CA 1
ATOM 873 C C . LYS A 1 139 ? 9.919 -12.084 9.754 1.00 17.66 118 LYS A C 1
ATOM 874 O O . LYS A 1 139 ? 10.001 -11.650 10.923 1.00 21.48 118 LYS A O 1
ATOM 885 N N . TYR A 1 140 ? 9.236 -13.169 9.395 1.00 17.01 119 TYR A N 1
ATOM 886 C CA . TYR A 1 140 ? 8.672 -14.115 10.392 1.00 18.43 119 TYR A CA 1
ATOM 887 C C . TYR A 1 140 ? 9.677 -15.245 10.601 1.00 20.17 119 TYR A C 1
ATOM 888 O O . TYR A 1 140 ? 10.418 -15.609 9.691 1.00 19.80 119 TYR A O 1
ATOM 897 N N . PRO A 1 141 ? 9.748 -15.804 11.826 1.00 23.74 120 PRO A N 1
ATOM 898 C CA . PRO A 1 141 ? 10.725 -16.842 12.156 1.00 24.52 120 PRO A CA 1
ATOM 899 C C . PRO A 1 141 ? 10.343 -18.224 11.604 1.00 27.04 120 PRO A C 1
ATOM 900 O O . PRO A 1 141 ? 11.174 -19.117 11.604 1.00 30.53 120 PRO A O 1
ATOM 904 N N . GLY A 1 142 ? 9.102 -18.370 11.142 1.00 25.73 121 GLY A N 1
ATOM 905 C CA . GLY A 1 142 ? 8.584 -19.644 10.606 1.00 25.77 121 GLY A CA 1
ATOM 906 C C . GLY A 1 142 ? 7.239 -19.450 9.918 1.00 24.84 121 GLY A C 1
ATOM 907 O O . GLY A 1 142 ? 6.719 -18.338 9.857 1.00 22.98 121 GLY A O 1
ATOM 908 N N . PRO A 1 143 ? 6.648 -20.530 9.364 1.00 22.39 122 PRO A N 1
ATOM 909 C CA . PRO A 1 143 ? 5.352 -20.438 8.699 1.00 23.23 122 PRO A CA 1
ATOM 910 C C . PRO A 1 143 ? 4.212 -20.086 9.665 1.00 21.07 122 PRO A C 1
ATOM 911 O O . PRO A 1 143 ? 4.281 -20.418 10.847 1.00 24.07 122 PRO A O 1
ATOM 915 N N . ALA A 1 144 ? 3.182 -19.429 9.139 1.00 19.93 123 ALA A N 1
ATOM 916 C CA . ALA A 1 144 ? 1.952 -19.076 9.880 1.00 19.28 123 ALA A CA 1
ATOM 917 C C . ALA A 1 144 ? 1.203 -20.355 10.269 1.00 20.05 123 ALA A C 1
ATOM 918 O O . ALA A 1 144 ? 1.126 -21.297 9.447 1.00 22.05 123 ALA A O 1
ATOM 920 N N . SER A 1 145 ? 0.672 -20.385 11.491 1.00 19.15 124 SER A N 1
ATOM 921 C CA . SER A 1 145 ? -0.243 -21.447 11.972 1.00 20.14 124 SER A CA 1
ATOM 922 C C . SER A 1 145 ? -1.668 -21.126 11.511 1.00 19.47 124 SER A C 1
ATOM 923 O O . SER A 1 145 ? -1.909 -19.986 11.072 1.00 20.07 124 SER A O 1
ATOM 926 N N . ARG A 1 146 ? -2.583 -22.090 11.621 1.00 22.67 125 ARG A N 1
ATOM 927 C CA . ARG A 1 146 ? -4.034 -21.872 11.379 1.00 23.42 125 ARG A CA 1
ATOM 928 C C . ARG A 1 146 ? -4.506 -20.725 12.274 1.00 22.94 125 ARG A C 1
ATOM 929 O O . ARG A 1 146 ? -5.285 -19.882 11.796 1.00 25.23 125 ARG A O 1
ATOM 937 N N . GLU A 1 147 ? -4.006 -20.693 13.509 1.00 20.64 126 GLU A N 1
ATOM 938 C CA . GLU A 1 147 ? -4.373 -19.689 14.543 1.00 22.26 126 GLU A CA 1
ATOM 939 C C . GLU A 1 147 ? -3.948 -18.295 14.064 1.00 21.49 126 GLU A C 1
ATOM 940 O O . GLU A 1 147 ? -4.803 -17.381 14.059 1.00 21.50 126 GLU A O 1
ATOM 946 N N . ASN A 1 148 ? -2.679 -18.140 13.675 1.00 20.43 127 ASN A N 1
ATOM 947 C CA . ASN A 1 148 ? -2.152 -16.870 13.108 1.00 18.73 127 ASN A CA 1
ATOM 948 C C . ASN A 1 148 ? -3.126 -16.347 12.043 1.00 17.80 127 ASN A C 1
ATOM 949 O O . ASN A 1 148 ? -3.507 -15.159 12.111 1.00 17.10 127 ASN A O 1
ATOM 954 N N . ARG A 1 149 ? -3.491 -17.191 11.072 1.00 17.83 128 ARG A N 1
ATOM 955 C CA . ARG A 1 149 ? -4.362 -16.806 9.932 1.00 18.12 128 ARG A CA 1
ATOM 956 C C . ARG A 1 149 ? -5.759 -16.436 10.439 1.00 18.69 128 ARG A C 1
ATOM 957 O O . ARG A 1 149 ? -6.299 -15.405 10.011 1.00 18.53 128 ARG A O 1
ATOM 965 N N . ALA A 1 150 ? -6.339 -17.285 11.287 1.00 17.22 129 ALA A N 1
ATOM 966 C CA . ALA A 1 150 ? -7.699 -17.087 11.835 1.00 19.51 129 ALA A CA 1
ATOM 967 C C . ALA A 1 150 ? -7.727 -15.743 12.580 1.00 18.90 129 ALA A C 1
ATOM 968 O O . ALA A 1 150 ? -8.697 -14.973 12.397 1.00 19.72 129 ALA A O 1
ATOM 970 N N . ASN A 1 151 ? -6.689 -15.468 13.371 1.00 20.27 130 ASN A N 1
ATOM 971 C CA . ASN A 1 151 ? -6.559 -14.208 14.150 1.00 19.47 130 ASN A CA 1
ATOM 972 C C . ASN A 1 151 ? -6.564 -13.022 13.182 1.00 18.25 130 ASN A C 1
ATOM 973 O O . ASN A 1 151 ? -7.285 -12.037 13.438 1.00 19.80 130 ASN A O 1
ATOM 978 N N . SER A 1 152 ? -5.787 -13.118 12.099 1.00 17.24 131 SER A N 1
ATOM 979 C CA . SER A 1 152 ? -5.663 -12.062 11.065 1.00 17.74 131 SER A CA 1
ATOM 980 C C . SER A 1 152 ? -7.024 -11.834 10.397 1.00 15.42 131 SER A C 1
ATOM 981 O O . SER A 1 152 ? -7.434 -10.679 10.258 1.00 16.16 131 SER A O 1
ATOM 984 N N . VAL A 1 153 ? -7.723 -12.899 10.001 1.00 15.45 132 VAL A N 1
ATOM 985 C CA . VAL A 1 153 ? -9.038 -12.772 9.313 1.00 15.24 132 VAL A CA 1
ATOM 986 C C . VAL A 1 153 ? -10.018 -12.060 10.257 1.00 15.21 132 VAL A C 1
ATOM 987 O O . VAL A 1 153 ? -10.744 -11.156 9.802 1.00 17.24 132 VAL A O 1
ATOM 991 N N . ALA A 1 154 ? -10.062 -12.460 11.524 1.00 17.70 133 ALA A N 1
ATOM 992 C CA . ALA A 1 154 ? -11.016 -11.877 12.496 1.00 17.00 133 ALA A CA 1
ATOM 993 C C . ALA A 1 154 ? -10.680 -10.394 12.706 1.00 16.44 133 ALA A C 1
ATOM 994 O O . ALA A 1 154 ? -11.614 -9.586 12.737 1.00 17.17 133 ALA A O 1
ATOM 996 N N . ALA A 1 155 ? -9.395 -10.056 12.812 1.00 17.65 134 ALA A N 1
ATOM 997 C CA . ALA A 1 155 ? -8.910 -8.659 12.937 1.00 18.73 134 ALA A CA 1
ATOM 998 C C . ALA A 1 155 ? -9.371 -7.824 11.731 1.00 17.68 134 ALA A C 1
ATOM 999 O O . ALA A 1 155 ? -9.731 -6.643 11.919 1.00 16.83 134 ALA A O 1
ATOM 1001 N N . MET A 1 156 ? -9.356 -8.394 10.527 1.00 17.20 135 MET A N 1
ATOM 1002 C CA . MET A 1 156 ? -9.694 -7.629 9.300 1.00 16.22 135 MET A CA 1
ATOM 1003 C C . MET A 1 156 ? -11.221 -7.503 9.191 1.00 16.01 135 MET A C 1
ATOM 1004 O O . MET A 1 156 ? -11.689 -6.525 8.616 1.00 15.39 135 MET A O 1
ATOM 1009 N N . GLN A 1 157 ? -11.980 -8.443 9.757 1.00 16.51 136 GLN A N 1
ATOM 1010 C CA . GLN A 1 157 ? -13.456 -8.313 9.869 1.00 15.95 136 GLN A CA 1
ATOM 1011 C C . GLN A 1 157 ? -13.774 -7.138 10.804 1.00 16.09 136 GLN A C 1
ATOM 1012 O O . GLN A 1 157 ? -14.615 -6.280 10.428 1.00 18.52 136 GLN A O 1
ATOM 1018 N N . ARG A 1 158 ? -13.127 -7.091 11.968 1.00 15.89 137 ARG A N 1
ATOM 1019 C CA . ARG A 1 158 ? -13.334 -6.010 12.969 1.00 16.15 137 ARG A CA 1
ATOM 1020 C C . ARG A 1 158 ? -12.929 -4.676 12.327 1.00 16.43 137 ARG A C 1
ATOM 1021 O O . ARG A 1 158 ? -13.694 -3.685 12.419 1.00 17.52 137 ARG A O 1
ATOM 1029 N N . LEU A 1 159 ? -11.778 -4.637 11.659 1.00 16.02 138 LEU A N 1
ATOM 1030 C CA . LEU A 1 159 ? -11.310 -3.379 11.037 1.00 15.66 138 LEU A CA 1
ATOM 1031 C C . LEU A 1 159 ? -12.292 -2.967 9.936 1.00 14.09 138 LEU A C 1
ATOM 1032 O O . LEU A 1 159 ? -12.666 -1.784 9.904 1.00 14.88 138 LEU A O 1
ATOM 1037 N N . ALA A 1 160 ? -12.684 -3.887 9.046 1.00 14.45 139 ALA A N 1
ATOM 1038 C CA . ALA A 1 160 ? -13.589 -3.568 7.914 1.00 14.93 139 ALA A CA 1
ATOM 1039 C C . ALA A 1 160 ? -14.884 -2.940 8.454 1.00 16.28 139 ALA A C 1
ATOM 1040 O O . ALA A 1 160 ? -15.383 -1.939 7.867 1.00 17.45 139 ALA A O 1
ATOM 1042 N N . ASP A 1 161 ? -15.427 -3.513 9.526 1.00 17.87 140 ASP A N 1
ATOM 1043 C CA . ASP A 1 161 ? -16.713 -3.069 10.131 1.00 18.78 140 ASP A CA 1
ATOM 1044 C C . ASP A 1 161 ? -16.521 -1.665 10.717 1.00 19.17 140 ASP A C 1
ATOM 1045 O O . ASP A 1 161 ? -17.407 -0.798 10.519 1.00 20.89 140 ASP A O 1
ATOM 1050 N N . TYR A 1 162 ? -15.396 -1.430 11.392 1.00 16.74 141 TYR A N 1
ATOM 1051 C CA . TYR A 1 162 ? -15.056 -0.103 11.968 1.00 16.62 141 TYR A CA 1
ATOM 1052 C C . TYR A 1 162 ? -14.924 0.932 10.839 1.00 16.39 141 TYR A C 1
ATOM 1053 O O . TYR A 1 162 ? -15.480 2.052 10.926 1.00 18.04 141 TYR A O 1
ATOM 1062 N N . ALA A 1 163 ? -14.200 0.585 9.778 1.00 16.33 142 ALA A N 1
ATOM 1063 C CA . ALA A 1 163 ? -13.964 1.496 8.634 1.00 17.66 142 ALA A CA 1
ATOM 1064 C C . ALA A 1 163 ? -15.272 1.781 7.880 1.00 16.72 142 ALA A C 1
ATOM 1065 O O . ALA A 1 163 ? -15.437 2.899 7.373 1.00 17.16 142 ALA A O 1
ATOM 1067 N N . ALA A 1 164 ? -16.173 0.805 7.789 1.00 17.98 143 ALA A N 1
ATOM 1068 C CA . ALA A 1 164 ? -17.444 0.925 7.040 1.00 19.28 143 ALA A CA 1
ATOM 1069 C C . ALA A 1 164 ? -18.261 2.105 7.590 1.00 20.06 143 ALA A C 1
ATOM 1070 O O . ALA A 1 164 ? -18.856 2.832 6.784 1.00 22.24 143 ALA A O 1
ATOM 1072 N N . ASP A 1 165 ? -18.274 2.289 8.914 1.00 20.00 144 ASP A N 1
ATOM 1073 C CA . ASP A 1 165 ? -19.006 3.386 9.600 1.00 21.79 144 ASP A CA 1
ATOM 1074 C C . ASP A 1 165 ? -18.411 4.747 9.229 1.00 21.21 144 ASP A C 1
ATOM 1075 O O . ASP A 1 165 ? -19.095 5.762 9.465 1.00 23.26 144 ASP A O 1
ATOM 1080 N N . LYS A 1 166 ? -17.196 4.762 8.673 1.00 21.24 145 LYS A N 1
ATOM 1081 C CA . LYS A 1 166 ? -16.454 6.016 8.367 1.00 20.46 145 LYS A CA 1
ATOM 1082 C C . LYS A 1 166 ? -16.233 6.138 6.856 1.00 19.87 145 LYS A C 1
ATOM 1083 O O . LYS A 1 166 ? -15.394 6.953 6.462 1.00 22.55 145 LYS A O 1
ATOM 1089 N N . GLY A 1 167 ? -16.961 5.355 6.054 1.00 20.58 146 GLY A N 1
ATOM 1090 C CA . GLY A 1 167 ? -16.923 5.411 4.576 1.00 19.65 146 GLY A CA 1
ATOM 1091 C C . GLY A 1 167 ? -15.570 5.015 4.008 1.00 20.13 146 GLY A C 1
ATOM 1092 O O . GLY A 1 167 ? -15.194 5.539 2.932 1.00 20.26 146 GLY A O 1
ATOM 1093 N N . ILE A 1 168 ? -14.864 4.105 4.681 1.00 18.32 147 ILE A N 1
ATOM 1094 C CA . ILE A 1 168 ? -13.472 3.725 4.307 1.00 16.72 147 ILE A CA 1
ATOM 1095 C C . ILE A 1 168 ? -13.444 2.274 3.819 1.00 15.93 147 ILE A C 1
ATOM 1096 O O . ILE A 1 168 ? -14.006 1.384 4.489 1.00 16.14 147 ILE A O 1
ATOM 1101 N N . ASN A 1 169 ? -12.828 2.062 2.655 1.00 15.59 148 ASN A N 1
ATOM 1102 C CA . ASN A 1 169 ? -12.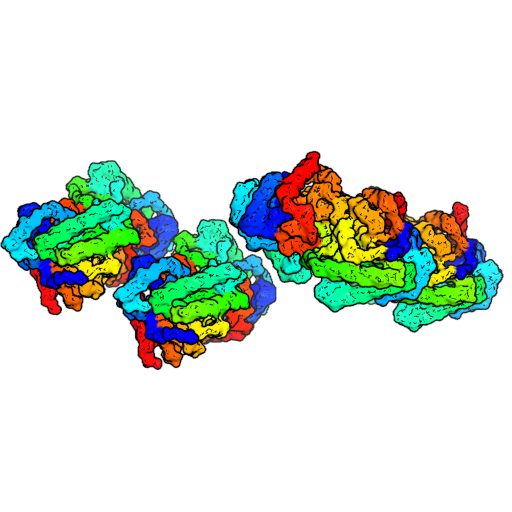468 0.712 2.167 1.00 14.47 148 ASN A CA 1
ATOM 1103 C C . ASN A 1 169 ? -11.111 0.324 2.763 1.00 15.42 148 ASN A C 1
ATOM 1104 O O . ASN A 1 169 ? -10.249 1.202 2.904 1.00 14.60 148 ASN A O 1
ATOM 1109 N N . ILE A 1 170 ? -10.899 -0.962 3.039 1.00 13.98 149 ILE A N 1
ATOM 1110 C CA . ILE A 1 170 ? -9.549 -1.477 3.404 1.00 14.12 149 ILE A CA 1
ATOM 1111 C C . ILE A 1 170 ? -9.058 -2.389 2.278 1.00 13.19 149 ILE A C 1
ATOM 1112 O O . ILE A 1 170 ? -9.879 -3.118 1.674 1.00 14.48 149 ILE A O 1
ATOM 1117 N N . ASP A 1 171 ? -7.770 -2.299 1.978 1.00 13.52 150 ASP A N 1
ATOM 1118 C CA . ASP A 1 171 ? -7.148 -3.044 0.851 1.00 14.14 150 ASP A CA 1
ATOM 1119 C C . ASP A 1 171 ? -5.928 -3.785 1.397 1.00 13.05 150 ASP A C 1
ATOM 1120 O O . ASP A 1 171 ? -4.993 -3.124 1.872 1.00 13.72 150 ASP A O 1
ATOM 1125 N N . LEU A 1 172 ? -5.990 -5.119 1.388 1.00 13.54 151 LEU A N 1
ATOM 1126 C CA . LEU A 1 172 ? -4.987 -5.995 2.038 1.00 14.63 151 LEU A CA 1
ATOM 1127 C C . LEU A 1 172 ? -3.861 -6.227 1.038 1.00 13.91 151 LEU A C 1
ATOM 1128 O O . LEU A 1 172 ? -4.116 -6.876 0.002 1.00 14.54 151 LEU A O 1
ATOM 1133 N N . GLU A 1 173 ? -2.690 -5.665 1.309 1.00 13.33 152 GLU A N 1
ATOM 1134 C CA . GLU A 1 173 ? -1.566 -5.715 0.347 1.00 12.28 152 GLU A CA 1
ATOM 1135 C C . GLU A 1 173 ? -0.860 -7.060 0.462 1.00 12.15 152 GLU A C 1
ATOM 1136 O O . GLU A 1 173 ? -0.260 -7.339 1.500 1.00 14.32 152 GLU A O 1
ATOM 1142 N N . VAL A 1 174 ? -0.871 -7.825 -0.625 1.00 13.72 153 VAL A N 1
ATOM 1143 C CA . VAL A 1 174 ? -0.047 -9.052 -0.744 1.00 13.42 153 VAL A CA 1
ATOM 1144 C C . VAL A 1 174 ? 1.409 -8.602 -0.875 1.00 12.95 153 VAL A C 1
ATOM 1145 O O . VAL A 1 174 ? 1.684 -7.779 -1.753 1.00 13.71 153 VAL A O 1
ATOM 1149 N N . VAL A 1 175 ? 2.302 -9.126 -0.048 1.00 11.83 154 VAL A N 1
ATOM 1150 C CA . VAL A 1 175 ? 3.742 -8.758 -0.096 1.00 11.94 154 VAL A CA 1
ATOM 1151 C C . VAL A 1 175 ? 4.570 -10.046 -0.105 1.00 13.33 154 VAL A C 1
ATOM 1152 O O . VAL A 1 175 ? 4.010 -11.141 0.099 1.00 13.43 154 VAL A O 1
ATOM 1156 N N . ASN A 1 176 ? 5.864 -9.913 -0.354 1.00 13.14 155 ASN A N 1
ATOM 1157 C CA . ASN A 1 176 ? 6.721 -11.093 -0.603 1.00 12.33 155 ASN A CA 1
ATOM 1158 C C . ASN A 1 176 ? 6.998 -11.823 0.719 1.00 13.09 155 ASN A C 1
ATOM 1159 O O . ASN A 1 176 ? 6.723 -11.290 1.805 1.00 12.62 155 ASN A O 1
ATOM 1164 N N . ARG A 1 177 ? 7.558 -13.019 0.597 1.00 12.97 156 ARG A N 1
ATOM 1165 C CA . ARG A 1 177 ? 7.847 -13.963 1.700 1.00 13.04 156 ARG A CA 1
ATOM 1166 C C . ARG A 1 177 ? 8.652 -13.296 2.828 1.00 11.92 156 ARG A C 1
ATOM 1167 O O . ARG A 1 177 ? 8.505 -13.717 3.974 1.00 13.65 156 ARG A O 1
ATOM 1175 N N . TYR A 1 178 ? 9.545 -12.355 2.520 1.00 11.81 157 TYR A N 1
ATOM 1176 C CA . TYR A 1 178 ? 10.443 -11.733 3.522 1.00 12.39 157 TYR A CA 1
ATOM 1177 C C . TYR A 1 178 ? 9.688 -10.674 4.339 1.00 12.37 157 TYR A C 1
ATOM 1178 O O . TYR A 1 178 ? 10.250 -10.169 5.321 1.00 14.42 157 TYR A O 1
ATOM 1187 N N . GLU A 1 179 ? 8.476 -10.326 3.919 1.00 13.09 158 GLU A N 1
ATOM 1188 C CA . GLU A 1 179 ? 7.686 -9.223 4.524 1.00 13.18 158 GLU A CA 1
ATOM 1189 C C . GLU A 1 179 ? 6.385 -9.748 5.152 1.00 13.98 158 GLU A C 1
ATOM 1190 O O . GLU A 1 179 ? 5.788 -8.987 5.951 1.00 14.12 158 GLU A O 1
ATOM 1196 N N . THR A 1 180 ? 5.960 -10.982 4.851 1.00 13.11 159 THR A N 1
ATOM 1197 C CA . THR A 1 180 ? 4.838 -11.655 5.561 1.00 14.19 159 THR A CA 1
ATOM 1198 C C . THR A 1 180 ? 4.876 -13.155 5.304 1.00 14.79 159 THR A C 1
ATOM 1199 O O . THR A 1 180 ? 5.410 -13.572 4.252 1.00 15.34 159 THR A O 1
ATOM 1203 N N . ASN A 1 181 ? 4.269 -13.915 6.211 1.00 14.88 160 ASN A N 1
ATOM 1204 C CA . ASN A 1 181 ? 4.057 -15.372 6.038 1.00 15.36 160 ASN A CA 1
ATOM 1205 C C . ASN A 1 181 ? 2.563 -15.653 5.837 1.00 15.19 160 ASN A C 1
ATOM 1206 O O . ASN A 1 181 ? 2.202 -16.823 5.693 1.00 16.46 160 ASN A O 1
ATOM 1211 N N . ILE A 1 182 ? 1.715 -14.626 5.783 1.00 14.00 161 ILE A N 1
ATOM 1212 C CA . ILE A 1 182 ? 0.239 -14.828 5.700 1.00 14.86 161 ILE A CA 1
ATOM 1213 C C . ILE A 1 182 ? -0.242 -14.991 4.254 1.00 15.63 161 ILE A C 1
ATOM 1214 O O . ILE A 1 182 ? -1.021 -15.920 4.016 1.00 17.84 161 ILE A O 1
ATOM 1219 N N . MET A 1 183 ? 0.140 -14.093 3.343 1.00 16.61 162 MET A N 1
ATOM 1220 C CA . MET A 1 183 ? -0.302 -14.142 1.924 1.00 15.84 162 MET A CA 1
ATOM 1221 C C . MET A 1 183 ? 0.811 -13.558 1.045 1.00 14.95 162 MET A C 1
ATOM 1222 O O . MET A 1 183 ? 1.233 -12.435 1.300 1.00 15.50 162 MET A O 1
ATOM 1227 N N . ASN A 1 184 ? 1.288 -14.333 0.069 1.00 15.09 163 ASN A N 1
ATOM 1228 C CA . ASN A 1 184 ? 2.426 -13.950 -0.804 1.00 14.17 163 ASN A CA 1
ATOM 1229 C C . ASN A 1 184 ? 1.975 -13.861 -2.272 1.00 13.91 163 ASN A C 1
ATOM 1230 O O . ASN A 1 184 ? 2.766 -13.353 -3.091 1.00 14.77 163 ASN A O 1
ATOM 1235 N N . THR A 1 185 ? 0.778 -14.341 -2.607 1.00 12.42 164 THR A N 1
ATOM 1236 C CA . THR A 1 185 ? 0.197 -14.208 -3.968 1.00 14.95 164 THR A CA 1
ATOM 1237 C C . THR A 1 185 ? -1.217 -13.630 -3.905 1.00 15.18 164 THR A C 1
ATOM 1238 O O . THR A 1 185 ? -1.899 -13.776 -2.853 1.00 15.63 164 THR A O 1
ATOM 1242 N N . GLY A 1 186 ? -1.637 -13.002 -4.998 1.00 15.73 165 GLY A N 1
ATOM 1243 C CA . GLY A 1 186 ? -3.009 -12.503 -5.176 1.00 15.93 165 GLY A CA 1
ATOM 1244 C C . GLY A 1 186 ? -4.011 -13.608 -4.913 1.00 15.86 165 GLY A C 1
ATOM 1245 O O . GLY A 1 186 ? -5.034 -13.349 -4.263 1.00 16.35 165 GLY A O 1
ATOM 1246 N N . LEU A 1 187 ? -3.731 -14.813 -5.399 1.00 15.64 166 LEU A N 1
ATOM 1247 C CA . LEU A 1 187 ? -4.664 -15.955 -5.261 1.00 17.37 166 LEU A CA 1
ATOM 1248 C C . LEU A 1 187 ? -4.835 -16.276 -3.766 1.00 17.57 166 LEU A C 1
ATOM 1249 O O . LEU A 1 187 ? -5.989 -16.492 -3.327 1.00 18.93 166 LEU A O 1
ATOM 1254 N N . GLU A 1 188 ? -3.745 -16.255 -2.994 1.00 15.84 167 GLU A N 1
ATOM 1255 C CA . GLU A 1 188 ? -3.796 -16.466 -1.521 1.00 15.30 167 GLU A CA 1
ATOM 1256 C C . GLU A 1 188 ? -4.587 -15.325 -0.872 1.00 15.14 167 GLU A C 1
ATOM 1257 O O . GLU A 1 188 ? -5.433 -15.597 0.015 1.00 16.25 167 GLU A O 1
ATOM 1263 N N . GLY A 1 189 ? -4.337 -14.092 -1.315 1.00 15.26 168 GLY A N 1
ATOM 1264 C CA . GLY A 1 189 ? -5.049 -12.896 -0.832 1.00 14.48 168 GLY A CA 1
ATOM 1265 C C . GLY A 1 189 ? -6.552 -13.061 -0.993 1.00 15.45 168 GLY A C 1
ATOM 1266 O O . GLY A 1 189 ? -7.308 -12.778 -0.036 1.00 17.10 168 GLY A O 1
ATOM 1267 N N . LEU A 1 190 ? -6.985 -13.496 -2.170 1.00 15.26 169 LEU A N 1
ATOM 1268 C CA . LEU A 1 190 ? -8.419 -13.642 -2.498 1.00 15.57 169 LEU A CA 1
ATOM 1269 C C . LEU A 1 190 ? -9.029 -14.727 -1.608 1.00 15.17 169 LEU A C 1
ATOM 1270 O O . LEU A 1 190 ? -10.176 -14.558 -1.210 1.00 17.27 169 LEU A O 1
ATOM 1275 N N . ALA A 1 191 ? -8.312 -15.819 -1.341 1.00 15.07 170 ALA A N 1
ATOM 1276 C CA . ALA A 1 191 ? -8.831 -16.904 -0.475 1.00 16.26 170 ALA A CA 1
ATOM 1277 C C . ALA A 1 191 ? -9.016 -16.342 0.938 1.00 16.37 170 ALA A C 1
ATOM 1278 O O . ALA A 1 191 ? -10.043 -16.633 1.580 1.00 18.22 170 ALA A O 1
ATOM 1280 N N . PHE A 1 192 ? -8.059 -15.539 1.399 1.00 15.30 171 PHE A N 1
ATOM 1281 C CA . PHE A 1 192 ? -8.109 -14.860 2.720 1.00 14.89 171 PHE A CA 1
ATOM 1282 C C . PHE A 1 192 ? -9.344 -13.950 2.774 1.00 15.50 171 PHE A C 1
ATOM 1283 O O . PHE A 1 192 ? -10.105 -13.987 3.753 1.00 17.70 171 PHE A O 1
ATOM 1291 N N . LEU A 1 193 ? -9.544 -13.141 1.732 1.00 15.23 172 LEU A N 1
ATOM 1292 C CA . LEU A 1 193 ? -10.689 -12.201 1.638 1.00 14.95 172 LEU A CA 1
ATOM 1293 C C . LEU A 1 193 ? -12.010 -12.978 1.627 1.00 15.92 172 LEU A C 1
ATOM 1294 O O . LEU A 1 193 ? -12.994 -12.443 2.149 1.00 18.83 172 LEU A O 1
ATOM 1299 N N . ASP A 1 194 ? -12.043 -14.190 1.058 1.00 16.16 173 ASP A N 1
ATOM 1300 C CA . ASP A 1 194 ? -13.252 -15.060 1.103 1.00 16.58 173 ASP A CA 1
ATOM 1301 C C . ASP A 1 194 ? -13.626 -15.323 2.569 1.00 16.53 173 ASP A C 1
ATOM 1302 O O . ASP A 1 194 ? -14.820 -15.346 2.885 1.00 18.19 173 ASP A O 1
ATOM 1307 N N . GLU A 1 195 ? -12.629 -15.561 3.421 1.00 17.16 174 GLU A N 1
ATOM 1308 C CA . GLU A 1 195 ? -12.846 -15.891 4.847 1.00 15.53 174 GLU A CA 1
ATOM 1309 C C . GLU A 1 195 ? -13.248 -14.623 5.606 1.00 15.85 174 GLU A C 1
ATOM 1310 O O . GLU A 1 195 ? -14.068 -14.732 6.522 1.00 17.60 174 GLU A O 1
ATOM 1316 N N . VAL A 1 196 ? -12.668 -13.479 5.250 1.00 16.02 175 VAL A N 1
ATOM 1317 C CA . VAL A 1 196 ? -13.036 -12.159 5.840 1.00 15.74 175 VAL A CA 1
ATOM 1318 C C . VAL A 1 196 ? -14.507 -11.875 5.511 1.00 16.22 175 VAL A C 1
ATOM 1319 O O . VAL A 1 196 ? -15.266 -11.546 6.427 1.00 17.67 175 VAL A O 1
ATOM 1323 N N . ASN A 1 197 ? -14.879 -11.983 4.238 1.00 15.64 176 ASN A N 1
ATOM 1324 C CA . ASN A 1 197 ? -16.265 -11.817 3.739 1.00 16.72 176 ASN A CA 1
ATOM 1325 C C . ASN A 1 197 ? -16.834 -10.474 4.213 1.00 16.43 176 ASN A C 1
ATOM 1326 O O . ASN A 1 197 ? -17.850 -10.470 4.943 1.00 18.15 176 ASN A O 1
ATOM 1331 N N . ARG A 1 198 ? -16.212 -9.375 3.794 1.00 17.10 177 ARG A N 1
ATOM 1332 C CA . ARG A 1 198 ? -16.685 -7.992 4.068 1.00 16.94 177 ARG A CA 1
ATOM 1333 C C . ARG A 1 198 ? -16.734 -7.220 2.754 1.00 16.30 177 ARG A C 1
ATOM 1334 O O . ARG A 1 198 ? -15.799 -7.262 1.956 1.00 18.06 177 ARG A O 1
ATOM 1342 N N . PRO A 1 199 ? -17.820 -6.459 2.502 1.00 18.84 178 PRO A N 1
ATOM 1343 C CA . PRO A 1 199 ? -18.009 -5.785 1.217 1.00 18.37 178 PRO A CA 1
ATOM 1344 C C . PRO A 1 199 ? -16.972 -4.683 0.943 1.00 18.60 178 PRO A C 1
ATOM 1345 O O . PRO A 1 199 ? -16.747 -4.369 -0.217 1.00 21.54 178 PRO A O 1
ATOM 1349 N N . ASN A 1 200 ? -16.368 -4.124 1.996 1.00 16.76 179 ASN A N 1
ATOM 1350 C CA . ASN A 1 200 ? -15.443 -2.962 1.892 1.00 16.87 179 ASN A CA 1
ATOM 1351 C C . ASN A 1 200 ? -14.000 -3.428 2.111 1.00 14.86 179 ASN A C 1
ATOM 1352 O O . ASN A 1 200 ? -13.133 -2.578 2.338 1.00 15.94 179 ASN A O 1
ATOM 1357 N N . ALA A 1 201 ? -13.757 -4.741 2.032 1.00 16.22 180 ALA A N 1
ATOM 1358 C CA . ALA A 1 201 ? -12.409 -5.349 2.095 1.00 16.18 180 ALA A CA 1
ATOM 1359 C C . ALA A 1 201 ? -12.015 -5.833 0.696 1.00 15.96 180 ALA A C 1
ATOM 1360 O O . ALA A 1 201 ? -12.785 -6.580 0.065 1.00 16.44 180 ALA A O 1
ATOM 1362 N N . PHE A 1 202 ? -10.849 -5.388 0.238 1.00 13.82 181 PHE A N 1
ATOM 1363 C CA . PHE A 1 202 ? -10.360 -5.593 -1.142 1.00 14.52 181 PHE A CA 1
ATOM 1364 C C . PHE A 1 202 ? -8.947 -6.161 -1.119 1.00 12.78 181 PHE A C 1
ATOM 1365 O O . PHE A 1 202 ? -8.229 -6.041 -0.115 1.00 12.88 181 PHE A O 1
ATOM 1373 N N . LEU A 1 203 ? -8.556 -6.712 -2.263 1.00 14.80 182 LEU A N 1
ATOM 1374 C CA . LEU A 1 203 ? -7.161 -7.122 -2.526 1.00 15.41 182 LEU A CA 1
ATOM 1375 C C . LEU A 1 203 ? -6.356 -5.891 -2.954 1.00 14.20 182 LEU A C 1
ATOM 1376 O O . LEU A 1 203 ? -6.902 -5.037 -3.678 1.00 14.64 182 LEU A O 1
ATOM 1381 N N . HIS A 1 204 ? -5.097 -5.851 -2.542 1.00 13.04 183 HIS A N 1
ATOM 1382 C CA . HIS A 1 204 ? -4.102 -4.814 -2.909 1.00 12.71 183 HIS A CA 1
ATOM 1383 C C . HIS A 1 204 ? -2.899 -5.546 -3.499 1.00 11.68 183 HIS A C 1
ATOM 1384 O O . HIS A 1 204 ? -2.302 -6.377 -2.796 1.00 12.24 183 HIS A O 1
ATOM 1391 N N . LEU A 1 205 ? -2.596 -5.280 -4.765 1.00 12.70 184 LEU A N 1
ATOM 1392 C CA . LEU A 1 205 ? -1.430 -5.883 -5.454 1.00 12.83 184 LEU A CA 1
ATOM 1393 C C . LEU A 1 205 ? -0.336 -4.831 -5.654 1.00 12.22 184 LEU A C 1
ATOM 1394 O O . LEU A 1 205 ? -0.647 -3.661 -5.872 1.00 12.58 184 LEU A O 1
ATOM 1399 N N . ASP A 1 206 ? 0.909 -5.277 -5.602 1.00 13.18 185 ASP A N 1
ATOM 1400 C CA . ASP A 1 206 ? 2.126 -4.434 -5.696 1.00 12.91 185 ASP A CA 1
ATOM 1401 C C . ASP A 1 206 ? 3.083 -5.125 -6.670 1.00 13.16 185 ASP A C 1
ATOM 1402 O O . ASP A 1 206 ? 3.489 -6.276 -6.403 1.00 14.12 185 ASP A O 1
ATOM 1407 N N . THR A 1 207 ? 3.403 -4.469 -7.780 1.00 13.91 186 THR A N 1
ATOM 1408 C CA . THR A 1 207 ? 4.194 -5.103 -8.860 1.00 14.05 186 THR A CA 1
ATOM 1409 C C . THR A 1 207 ? 5.555 -5.571 -8.331 1.00 14.02 186 THR A C 1
ATOM 1410 O O . THR A 1 207 ? 6.061 -6.570 -8.835 1.00 15.20 186 THR A O 1
ATOM 1414 N N . TYR A 1 208 ? 6.144 -4.888 -7.357 1.00 12.88 187 TYR A N 1
ATOM 1415 C CA . TYR A 1 208 ? 7.458 -5.258 -6.785 1.00 13.11 187 TYR A CA 1
ATOM 1416 C C . TYR A 1 208 ? 7.352 -6.640 -6.128 1.00 13.38 187 TYR A C 1
ATOM 1417 O O . TYR A 1 208 ? 8.221 -7.508 -6.318 1.00 14.41 187 TYR A O 1
ATOM 1426 N N . HIS A 1 209 ? 6.306 -6.843 -5.330 1.00 13.92 188 HIS A N 1
ATOM 1427 C CA . HIS A 1 209 ? 6.078 -8.120 -4.609 1.00 13.73 188 HIS A CA 1
ATOM 1428 C C . HIS A 1 209 ? 5.663 -9.205 -5.612 1.00 13.85 188 HIS A C 1
ATOM 1429 O O . HIS A 1 209 ? 6.097 -10.350 -5.445 1.00 14.37 188 HIS A O 1
ATOM 1436 N N . MET A 1 210 ? 4.845 -8.850 -6.604 1.00 14.54 189 MET A N 1
ATOM 1437 C CA . MET A 1 210 ? 4.362 -9.792 -7.642 1.00 15.00 189 MET A CA 1
ATOM 1438 C C . MET A 1 210 ? 5.576 -10.318 -8.413 1.00 14.30 189 MET A C 1
ATOM 1439 O O . MET A 1 210 ? 5.595 -11.521 -8.785 1.00 14.67 189 MET A O 1
ATOM 1444 N N . ASN A 1 211 ? 6.556 -9.444 -8.633 1.00 13.97 190 ASN A N 1
ATOM 1445 C CA . ASN A 1 211 ? 7.748 -9.751 -9.455 1.00 15.50 190 ASN A CA 1
ATOM 1446 C C . ASN A 1 211 ? 8.468 -10.948 -8.833 1.00 14.91 190 ASN A C 1
ATOM 1447 O O . ASN A 1 211 ? 9.033 -11.757 -9.579 1.00 16.40 190 ASN A O 1
ATOM 1452 N N . ILE A 1 212 ? 8.451 -11.043 -7.507 1.00 14.51 191 ILE A N 1
ATOM 1453 C CA . ILE A 1 212 ? 9.060 -12.180 -6.761 1.00 15.58 191 ILE A CA 1
ATOM 1454 C C . ILE A 1 212 ? 8.128 -13.398 -6.798 1.00 14.42 191 ILE A C 1
ATOM 1455 O O . ILE A 1 212 ? 8.607 -14.476 -7.170 1.00 15.71 191 ILE A O 1
ATOM 1460 N N . GLU A 1 213 ? 6.856 -13.255 -6.437 1.00 14.52 192 GLU A N 1
ATOM 1461 C CA . GLU A 1 213 ? 6.025 -14.400 -5.981 1.00 13.87 192 GLU A CA 1
ATOM 1462 C C . GLU A 1 213 ? 5.056 -14.910 -7.055 1.00 14.37 192 GLU A C 1
ATOM 1463 O O . GLU A 1 213 ? 4.604 -16.070 -6.912 1.00 15.05 192 GLU A O 1
ATOM 1469 N N . GLU A 1 214 ? 4.694 -14.102 -8.057 1.00 15.60 193 GLU A N 1
ATOM 1470 C CA . GLU A 1 214 ? 3.556 -14.438 -8.957 1.00 15.87 193 GLU A CA 1
ATOM 1471 C C . GLU A 1 214 ? 4.035 -15.237 -10.174 1.00 15.99 193 GLU A C 1
ATOM 1472 O O . GLU A 1 214 ? 5.184 -15.030 -10.643 1.00 15.70 193 GLU A O 1
ATOM 1478 N N . ASN A 1 215 ? 3.150 -16.101 -10.669 1.00 16.38 194 ASN A N 1
ATOM 1479 C CA . ASN A 1 215 ? 3.303 -16.818 -11.958 1.00 17.67 194 ASN A CA 1
ATOM 1480 C C . ASN A 1 215 ? 2.865 -15.866 -13.072 1.00 15.64 194 ASN A C 1
ATOM 1481 O O . ASN A 1 215 ? 1.718 -15.980 -13.542 1.00 18.16 194 ASN A O 1
ATOM 1486 N N . GLY A 1 216 ? 3.727 -14.919 -13.440 1.00 16.65 195 GLY A N 1
ATOM 1487 C CA . GLY A 1 216 ? 3.387 -13.875 -14.421 1.00 16.60 195 GLY A CA 1
ATOM 1488 C C . GLY A 1 216 ? 2.585 -12.769 -13.768 1.00 16.50 195 GLY A C 1
ATOM 1489 O O . GLY A 1 216 ? 2.184 -12.927 -12.589 1.00 17.71 195 GLY A O 1
ATOM 1490 N N . MET A 1 217 ? 2.357 -11.680 -14.493 1.00 16.86 196 MET A N 1
ATOM 1491 C CA . MET A 1 217 ? 1.849 -10.421 -13.893 1.00 16.77 196 MET A CA 1
ATOM 1492 C C . MET A 1 217 ? 0.348 -10.239 -14.170 1.00 18.20 196 MET A C 1
ATOM 1493 O O . MET A 1 217 ? -0.170 -9.154 -13.842 1.00 19.07 196 MET A O 1
ATOM 1498 N N . ALA A 1 218 ? -0.344 -11.246 -14.717 1.00 18.75 197 ALA A N 1
ATOM 1499 C CA . ALA A 1 218 ? -1.756 -11.122 -15.170 1.00 18.06 197 ALA A CA 1
ATOM 1500 C C . ALA A 1 218 ? -2.709 -11.998 -14.337 1.00 17.91 197 ALA A C 1
ATOM 1501 O O . ALA A 1 218 ? -3.872 -11.603 -14.151 1.00 17.61 197 ALA A O 1
ATOM 1503 N N . LYS A 1 219 ? -2.255 -13.165 -13.880 1.00 19.42 198 LYS A N 1
ATOM 1504 C CA . LYS A 1 219 ? -3.125 -14.244 -13.336 1.00 20.95 198 LYS A CA 1
ATOM 1505 C C . LYS A 1 219 ? -3.932 -13.711 -12.142 1.00 19.28 198 LYS A C 1
ATOM 1506 O O . LYS A 1 219 ? -5.175 -13.873 -12.133 1.00 19.43 198 LYS A O 1
ATOM 1512 N N . SER A 1 220 ? -3.256 -13.092 -11.173 1.00 18.11 199 SER A N 1
ATOM 1513 C CA . SER A 1 220 ? -3.882 -12.595 -9.922 1.00 18.40 199 SER A CA 1
ATOM 1514 C C . SER A 1 220 ? -4.825 -11.426 -10.232 1.00 17.97 199 SER A C 1
ATOM 1515 O O . SER A 1 220 ? -5.889 -11.345 -9.605 1.00 18.16 199 SER A O 1
ATOM 1518 N N . VAL A 1 221 ? -4.477 -10.562 -11.184 1.00 17.69 200 VAL A N 1
ATOM 1519 C CA . VAL A 1 221 ? -5.356 -9.415 -11.550 1.00 17.90 200 VAL A CA 1
ATOM 1520 C C . VAL A 1 221 ? -6.658 -9.976 -12.131 1.00 18.28 200 VAL A C 1
ATOM 1521 O O . VAL A 1 221 ? -7.744 -9.579 -11.673 1.00 18.34 200 VAL A O 1
ATOM 1525 N N . LEU A 1 222 ? -6.565 -10.881 -13.104 1.00 17.89 201 LEU A N 1
ATOM 1526 C CA . LEU A 1 222 ? -7.764 -11.441 -13.780 1.00 20.09 201 LEU A CA 1
ATOM 1527 C C . LEU A 1 222 ? -8.626 -12.198 -12.761 1.00 19.30 201 LEU A C 1
ATOM 1528 O O . LEU A 1 222 ? -9.861 -12.101 -12.857 1.00 20.16 201 LEU A O 1
ATOM 1533 N N . ALA A 1 223 ? -8.011 -12.932 -11.829 1.00 17.06 202 ALA A N 1
ATOM 1534 C CA . ALA A 1 223 ? -8.740 -13.714 -10.800 1.00 18.55 202 ALA A CA 1
ATOM 1535 C C . ALA A 1 223 ? -9.464 -12.748 -9.859 1.00 18.08 202 ALA A C 1
ATOM 1536 O O . ALA A 1 223 ? -10.597 -13.050 -9.422 1.00 19.62 202 ALA A O 1
ATOM 1538 N N . ALA A 1 224 ? -8.827 -11.621 -9.556 1.00 17.70 203 ALA A N 1
ATOM 1539 C CA . ALA A 1 224 ? -9.332 -10.650 -8.559 1.00 16.27 203 ALA A CA 1
ATOM 1540 C C . ALA A 1 224 ? -10.564 -9.920 -9.111 1.00 17.09 203 ALA A C 1
ATOM 1541 O O . ALA A 1 224 ? -11.556 -9.749 -8.357 1.00 18.12 203 ALA A O 1
ATOM 1543 N N . GLY A 1 225 ? -10.508 -9.464 -10.362 1.00 17.86 204 GLY A N 1
ATOM 1544 C CA . GLY A 1 225 ? -11.585 -8.653 -10.959 1.00 18.35 204 GLY A CA 1
ATOM 1545 C C . GLY A 1 225 ? -11.987 -7.517 -10.034 1.00 18.16 204 GLY A C 1
ATOM 1546 O O . GLY A 1 225 ? -11.103 -6.757 -9.611 1.00 17.70 204 GLY A O 1
ATOM 1547 N N . ASP A 1 226 ? -13.278 -7.422 -9.715 1.00 19.43 205 ASP A N 1
ATOM 1548 C CA . ASP A 1 226 ? -13.859 -6.269 -8.977 1.00 19.77 205 ASP A CA 1
ATOM 1549 C C . ASP A 1 226 ? -13.294 -6.251 -7.554 1.00 18.45 205 ASP A C 1
ATOM 1550 O O . ASP A 1 226 ? -13.470 -5.237 -6.867 1.00 21.96 205 ASP A O 1
ATOM 1555 N N . ARG A 1 227 ? -12.646 -7.333 -7.117 1.00 18.33 206 ARG A N 1
ATOM 1556 C CA . ARG A 1 227 ? -12.115 -7.430 -5.729 1.00 17.21 206 ARG A CA 1
ATOM 1557 C C . ARG A 1 227 ? -10.718 -6.807 -5.641 1.00 16.34 206 ARG A C 1
ATOM 1558 O O . ARG A 1 227 ? -10.207 -6.681 -4.524 1.00 15.04 206 ARG A O 1
ATOM 1566 N N . LEU A 1 228 ? -10.107 -6.452 -6.773 1.00 15.44 207 LEU A N 1
ATOM 1567 C CA . LEU A 1 228 ? -8.850 -5.665 -6.759 1.00 14.57 207 LEU A CA 1
ATOM 1568 C C . LEU A 1 228 ? -9.223 -4.212 -6.472 1.00 14.12 207 LEU A C 1
ATOM 1569 O O . LEU A 1 228 ? -9.898 -3.609 -7.317 1.00 17.03 207 LEU A O 1
ATOM 1574 N N . GLY A 1 229 ? -8.805 -3.702 -5.315 1.00 14.59 208 GLY A N 1
ATOM 1575 C CA . GLY A 1 229 ? -9.243 -2.396 -4.789 1.00 14.29 208 GLY A CA 1
ATOM 1576 C C . GLY A 1 229 ? -8.136 -1.363 -4.784 1.00 13.50 208 GLY A C 1
ATOM 1577 O O . GLY A 1 229 ? -8.447 -0.186 -4.588 1.00 14.94 208 GLY A O 1
ATOM 1578 N N . TYR A 1 230 ? -6.881 -1.762 -4.988 1.00 12.28 209 TYR A N 1
ATOM 1579 C CA . TYR A 1 230 ? -5.723 -0.853 -4.811 1.00 12.45 209 TYR A CA 1
ATOM 1580 C C . TYR A 1 230 ? -4.494 -1.475 -5.472 1.00 12.60 209 TYR A C 1
ATOM 1581 O O . TYR A 1 230 ? -4.324 -2.686 -5.411 1.00 14.60 209 TYR A O 1
ATOM 1590 N N . VAL A 1 231 ? -3.657 -0.643 -6.077 1.00 12.30 210 VAL A N 1
ATOM 1591 C CA . VAL A 1 231 ? -2.449 -1.091 -6.827 1.00 13.23 210 VAL A CA 1
ATOM 1592 C C . VAL A 1 231 ? -1.245 -0.242 -6.407 1.00 13.77 210 VAL A C 1
ATOM 1593 O O . VAL A 1 231 ? -1.375 1.000 -6.348 1.00 13.91 210 VAL A O 1
ATOM 1597 N N . HIS A 1 232 ? -0.116 -0.888 -6.132 1.00 13.17 211 HIS A N 1
ATOM 1598 C CA . HIS A 1 232 ? 1.223 -0.249 -6.039 1.00 13.78 211 HIS A CA 1
ATOM 1599 C C . HIS A 1 232 ? 2.039 -0.595 -7.291 1.00 14.95 211 HIS A C 1
ATOM 1600 O O . HIS A 1 232 ? 2.115 -1.783 -7.661 1.00 14.80 211 HIS A O 1
ATOM 1607 N N . ILE A 1 233 ? 2.632 0.431 -7.887 1.00 14.10 212 ILE A N 1
ATOM 1608 C CA . ILE A 1 233 ? 3.597 0.327 -9.013 1.00 14.56 212 ILE A CA 1
ATOM 1609 C C . ILE A 1 233 ? 4.996 0.526 -8.441 1.00 14.80 212 ILE A C 1
ATOM 1610 O O . ILE A 1 233 ? 5.345 1.670 -8.046 1.00 15.00 212 ILE A O 1
ATOM 1615 N N . GLY A 1 234 ? 5.760 -0.560 -8.409 1.00 15.72 213 GLY A N 1
ATOM 1616 C CA . GLY A 1 234 ? 7.175 -0.564 -8.021 1.00 15.23 213 GLY A CA 1
ATOM 1617 C C . GLY A 1 234 ? 7.982 -1.381 -8.999 1.00 15.06 213 GLY A C 1
ATOM 1618 O O . GLY A 1 234 ? 7.529 -2.476 -9.396 1.00 14.97 213 GLY A O 1
ATOM 1619 N N . GLU A 1 235 ? 9.120 -0.849 -9.416 1.00 13.65 214 GLU A N 1
ATOM 1620 C CA . GLU A 1 235 ? 10.101 -1.633 -10.199 1.00 14.38 214 GLU A CA 1
ATOM 1621 C C . GLU A 1 235 ? 10.644 -2.784 -9.339 1.00 13.93 214 GLU A C 1
ATOM 1622 O O . GLU A 1 235 ? 10.511 -2.772 -8.088 1.00 14.49 214 GLU A O 1
ATOM 1628 N N . SER A 1 236 ? 11.258 -3.764 -9.987 1.00 14.85 215 SER A N 1
ATOM 1629 C CA . SER A 1 236 ? 11.817 -4.978 -9.347 1.00 15.13 215 SER A CA 1
ATOM 1630 C C . SER A 1 236 ? 12.758 -4.599 -8.200 1.00 14.35 215 SER A C 1
ATOM 1631 O O . SER A 1 236 ? 12.767 -5.313 -7.213 1.00 14.04 215 SER A O 1
ATOM 1634 N N . HIS A 1 237 ? 13.558 -3.544 -8.354 1.00 15.29 216 HIS A N 1
ATOM 1635 C CA . HIS A 1 237 ? 14.553 -3.090 -7.341 1.00 15.56 216 HIS A CA 1
ATOM 1636 C C . HIS A 1 237 ? 13.994 -1.919 -6.527 1.00 14.45 216 HIS A C 1
ATOM 1637 O O . HIS A 1 237 ? 14.736 -1.387 -5.691 1.00 15.69 216 HIS A O 1
ATOM 1644 N N . ARG A 1 238 ? 12.757 -1.525 -6.823 1.00 14.70 217 ARG A N 1
ATOM 1645 C CA . ARG A 1 238 ? 12.002 -0.419 -6.172 1.00 14.27 217 ARG A CA 1
ATOM 1646 C C . ARG A 1 238 ? 12.571 0.946 -6.581 1.00 14.61 217 ARG A C 1
ATOM 1647 O O . ARG A 1 238 ? 12.318 1.923 -5.860 1.00 15.81 217 ARG A O 1
ATOM 1655 N N . GLY A 1 239 ? 13.286 1.022 -7.707 1.00 16.38 218 GLY A N 1
ATOM 1656 C CA . GLY A 1 239 ? 13.900 2.272 -8.190 1.00 16.83 218 GLY A CA 1
ATOM 1657 C C . GLY A 1 239 ? 13.102 2.889 -9.323 1.00 16.63 218 GLY A C 1
ATOM 1658 O O . GLY A 1 239 ? 11.864 2.783 -9.316 1.00 17.04 218 GLY A O 1
ATOM 1659 N N . TYR A 1 240 ? 13.789 3.499 -10.288 1.00 17.51 219 TYR A N 1
ATOM 1660 C CA . TYR A 1 240 ? 13.153 4.120 -11.475 1.00 17.41 219 TYR A CA 1
ATOM 1661 C C . TYR A 1 240 ? 12.341 3.059 -12.222 1.00 16.59 219 TYR A C 1
ATOM 1662 O O . TYR A 1 240 ? 12.880 1.972 -12.474 1.00 18.10 219 TYR A O 1
ATOM 1671 N N . LEU A 1 241 ? 11.100 3.376 -12.585 1.00 16.68 220 LEU A N 1
ATOM 1672 C CA . LEU A 1 241 ? 10.238 2.476 -13.398 1.00 17.05 220 LEU A CA 1
ATOM 1673 C C . LEU A 1 241 ? 10.892 2.284 -14.776 1.00 17.66 220 LEU A C 1
ATOM 1674 O O . LEU A 1 241 ? 11.313 3.284 -15.397 1.00 18.81 220 LEU A O 1
ATOM 1679 N N . GLY A 1 242 ? 10.978 1.033 -15.221 1.00 18.29 221 GLY A N 1
ATOM 1680 C CA . GLY A 1 242 ? 11.429 0.655 -16.573 1.00 19.83 221 GLY A CA 1
ATOM 1681 C C . GLY A 1 242 ? 12.916 0.360 -16.628 1.00 19.42 221 GLY A C 1
ATOM 1682 O O . GLY A 1 242 ? 13.409 0.089 -17.737 1.00 23.96 221 GLY A O 1
ATOM 1683 N N . THR A 1 243 ? 13.610 0.391 -15.487 1.00 17.99 222 THR A N 1
ATOM 1684 C CA . THR A 1 243 ? 15.075 0.161 -15.392 1.00 19.55 222 THR A CA 1
ATOM 1685 C C . THR A 1 243 ? 15.362 -1.179 -14.723 1.00 18.98 222 THR A C 1
ATOM 1686 O O . THR A 1 243 ? 16.538 -1.438 -14.407 1.00 23.52 222 THR A O 1
ATOM 1690 N N . GLY A 1 244 ? 14.330 -1.997 -14.532 1.00 18.21 223 GLY A N 1
ATOM 1691 C CA . GLY A 1 244 ? 14.457 -3.301 -13.862 1.00 18.19 223 GLY A CA 1
ATOM 1692 C C . GLY A 1 244 ? 13.780 -4.400 -14.643 1.00 18.06 223 GLY A C 1
ATOM 1693 O O . GLY A 1 244 ? 13.835 -4.339 -15.888 1.00 18.51 223 GLY A O 1
ATOM 1694 N N . ASN A 1 245 ? 13.135 -5.342 -13.946 1.00 17.07 224 ASN A N 1
ATOM 1695 C CA . ASN A 1 245 ? 12.720 -6.637 -14.540 1.00 16.99 224 ASN A CA 1
ATOM 1696 C C . ASN A 1 245 ? 11.197 -6.772 -14.624 1.00 17.10 224 ASN A C 1
ATOM 1697 O O . ASN A 1 245 ? 10.730 -7.767 -15.215 1.00 17.30 224 ASN A O 1
ATOM 1702 N N . VAL A 1 246 ? 10.422 -5.841 -14.065 1.00 16.16 225 VAL A N 1
ATOM 1703 C CA . VAL A 1 246 ? 8.944 -6.033 -14.013 1.00 17.65 225 VAL A CA 1
ATOM 1704 C C . VAL A 1 246 ? 8.357 -5.943 -15.424 1.00 16.19 225 VAL A C 1
ATOM 1705 O O . VAL A 1 246 ? 8.653 -4.969 -16.141 1.00 17.70 225 VAL A O 1
ATOM 1709 N N . ASP A 1 247 ? 7.511 -6.908 -15.777 1.00 17.62 226 ASP A N 1
ATOM 1710 C CA . ASP A 1 247 ? 6.689 -6.877 -17.013 1.00 19.49 226 ASP A CA 1
ATOM 1711 C C . ASP A 1 247 ? 5.466 -5.985 -16.766 1.00 18.06 226 ASP A C 1
ATOM 1712 O O . ASP A 1 247 ? 4.385 -6.521 -16.455 1.00 18.92 226 ASP A O 1
ATOM 1717 N N . PHE A 1 248 ? 5.623 -4.668 -16.900 1.00 17.46 227 PHE A N 1
ATOM 1718 C CA . PHE A 1 248 ? 4.516 -3.700 -16.681 1.00 18.34 227 PHE A CA 1
ATOM 1719 C C . PHE A 1 248 ? 3.489 -3.828 -17.809 1.00 18.48 227 PHE A C 1
ATOM 1720 O O . PHE A 1 248 ? 2.293 -3.613 -17.541 1.00 19.68 227 PHE A O 1
ATOM 1728 N N . ALA A 1 249 ? 3.925 -4.147 -19.029 1.00 18.97 228 ALA A N 1
ATOM 1729 C CA . ALA A 1 249 ? 3.021 -4.275 -20.194 1.00 20.32 228 ALA A CA 1
ATOM 1730 C C . ALA A 1 249 ? 1.938 -5.306 -19.859 1.00 18.37 228 ALA A C 1
ATOM 1731 O O . ALA A 1 249 ? 0.745 -5.004 -20.012 1.00 17.77 228 ALA A O 1
ATOM 1733 N N . SER A 1 250 ? 2.339 -6.494 -19.416 1.00 18.77 229 SER A N 1
ATOM 1734 C CA . SER A 1 250 ? 1.397 -7.589 -19.085 1.00 19.13 229 SER A CA 1
ATOM 1735 C C . SER A 1 250 ? 0.498 -7.153 -17.918 1.00 17.60 229 SER A C 1
ATOM 1736 O O . SER A 1 250 ? -0.720 -7.405 -17.957 1.00 18.07 229 SER A O 1
ATOM 1739 N N . PHE A 1 251 ? 1.069 -6.485 -16.919 1.00 17.23 230 PHE A N 1
ATOM 1740 C CA . PHE A 1 251 ? 0.310 -6.048 -15.720 1.00 16.60 230 PHE A CA 1
ATOM 1741 C C . PHE A 1 251 ? -0.792 -5.064 -16.131 1.00 16.73 230 PHE A C 1
ATOM 1742 O O . PHE A 1 251 ? -1.952 -5.285 -15.783 1.00 17.37 230 PHE A O 1
ATOM 1750 N N . PHE A 1 252 ? -0.446 -4.004 -16.865 1.00 17.40 231 PHE A N 1
ATOM 1751 C CA . PHE A 1 252 ? -1.405 -2.941 -17.263 1.00 17.67 231 PHE A CA 1
ATOM 1752 C C . PHE A 1 252 ? -2.434 -3.487 -18.261 1.00 16.76 231 PHE A C 1
ATOM 1753 O O . PHE A 1 252 ? -3.583 -3.036 -18.258 1.00 19.66 231 PHE A O 1
ATOM 1761 N N . ALA A 1 253 ? -2.052 -4.451 -19.101 1.00 16.86 232 ALA A N 1
ATOM 1762 C CA . ALA A 1 253 ? -3.015 -5.109 -20.010 1.00 19.56 232 ALA A CA 1
ATOM 1763 C C . ALA A 1 253 ? -4.085 -5.820 -19.170 1.00 18.15 232 ALA A C 1
ATOM 1764 O O . ALA A 1 253 ? -5.277 -5.761 -19.538 1.00 19.84 232 ALA A O 1
ATOM 1766 N N . ALA A 1 254 ? -3.672 -6.492 -18.094 1.00 18.30 233 ALA A N 1
ATOM 1767 C CA . ALA A 1 254 ? -4.585 -7.230 -17.198 1.00 18.42 233 ALA A CA 1
ATOM 1768 C C . ALA A 1 254 ? -5.507 -6.227 -16.491 1.00 17.99 233 ALA A C 1
ATOM 1769 O O . ALA A 1 254 ? -6.728 -6.492 -16.426 1.00 17.53 233 ALA A O 1
ATOM 1771 N N . LEU A 1 255 ? -4.978 -5.081 -16.040 1.00 17.41 234 LEU A N 1
ATOM 1772 C CA . LEU A 1 255 ? -5.829 -4.026 -15.416 1.00 17.28 234 LEU A CA 1
ATOM 1773 C C . LEU A 1 255 ? -6.890 -3.569 -16.424 1.00 17.00 234 LEU A C 1
ATOM 1774 O O . LEU A 1 255 ? -8.041 -3.356 -16.027 1.00 18.93 234 LEU A O 1
ATOM 1779 N N . LYS A 1 256 ? -6.516 -3.368 -17.686 1.00 18.75 235 LYS A N 1
ATOM 1780 C CA . LYS A 1 256 ? -7.470 -2.950 -18.747 1.00 20.21 235 LYS A CA 1
ATOM 1781 C C . LYS A 1 256 ? -8.532 -4.042 -18.953 1.00 19.79 235 LYS A C 1
ATOM 1782 O O . LYS A 1 256 ? -9.719 -3.694 -19.123 1.00 21.41 235 LYS A O 1
ATOM 1788 N N . GLN A 1 257 ? -8.135 -5.318 -18.925 1.00 20.51 236 GLN A N 1
ATOM 1789 C CA . GLN A 1 257 ? -9.060 -6.460 -19.137 1.00 22.43 236 GLN A CA 1
ATOM 1790 C C . GLN A 1 257 ? -10.159 -6.439 -18.062 1.00 21.43 236 GLN A C 1
ATOM 1791 O O . GLN A 1 257 ? -11.321 -6.735 -18.400 1.00 25.69 236 GLN A O 1
ATOM 1797 N N . ILE A 1 258 ? -9.823 -6.093 -16.815 1.00 20.32 237 ILE A N 1
ATOM 1798 C CA . ILE A 1 258 ? -10.810 -6.098 -15.694 1.00 20.53 237 ILE A CA 1
ATOM 1799 C C . ILE A 1 258 ? -11.399 -4.693 -15.517 1.00 19.83 237 ILE A C 1
ATOM 1800 O O . ILE A 1 258 ? -12.157 -4.500 -14.566 1.00 21.99 237 ILE A O 1
ATOM 1805 N N . ASP A 1 259 ? -11.077 -3.756 -16.413 1.00 20.58 238 ASP A N 1
ATOM 1806 C CA . ASP A 1 259 ? -11.559 -2.350 -16.350 1.00 22.09 238 ASP A CA 1
ATOM 1807 C C . ASP A 1 259 ? -11.295 -1.807 -14.943 1.00 21.00 238 ASP A C 1
ATOM 1808 O O . ASP A 1 259 ? -12.243 -1.294 -14.300 1.00 21.75 238 ASP A O 1
ATOM 1813 N N . TYR A 1 260 ? -10.053 -1.905 -14.481 1.00 18.80 239 TYR A N 1
ATOM 1814 C CA . TYR A 1 260 ? -9.660 -1.487 -13.115 1.00 18.27 239 TYR A CA 1
ATOM 1815 C C . TYR A 1 260 ? -9.897 0.018 -12.949 1.00 19.42 239 TYR A C 1
ATOM 1816 O O . TYR A 1 260 ? -9.385 0.811 -13.757 1.00 20.34 239 TYR A O 1
ATOM 1825 N N . ARG A 1 261 ? -10.636 0.400 -11.908 1.00 19.51 240 ARG A N 1
ATOM 1826 C CA . ARG A 1 261 ? -10.971 1.816 -11.610 1.00 20.50 240 ARG A CA 1
ATOM 1827 C C . ARG A 1 261 ? -10.719 2.059 -10.128 1.00 19.51 240 ARG A C 1
ATOM 1828 O O . ARG A 1 261 ? -11.686 2.148 -9.347 1.00 25.48 240 ARG A O 1
ATOM 1836 N N . GLY A 1 262 ? -9.446 2.155 -9.769 1.00 16.40 241 GLY A N 1
ATOM 1837 C CA . GLY A 1 262 ? -9.018 2.334 -8.377 1.00 16.75 241 GLY A CA 1
ATOM 1838 C C . GLY A 1 262 ? -7.672 3.034 -8.310 1.00 16.66 241 GLY A C 1
ATOM 1839 O O . GLY A 1 262 ? -7.051 3.337 -9.338 1.00 16.16 241 GLY A O 1
ATOM 1840 N N . PRO A 1 263 ? -7.208 3.321 -7.082 1.00 15.03 242 PRO A N 1
ATOM 1841 C CA . PRO A 1 263 ? -5.902 3.929 -6.868 1.00 14.98 242 PRO A CA 1
ATOM 1842 C C . PRO A 1 263 ? -4.743 3.118 -7.450 1.00 13.69 242 PRO A C 1
ATOM 1843 O O . PRO A 1 263 ? -4.745 1.907 -7.358 1.00 14.25 242 PRO A O 1
ATOM 1847 N N . ILE A 1 264 ? -3.769 3.840 -7.996 1.00 14.49 243 ILE A N 1
ATOM 1848 C CA . ILE A 1 264 ? -2.460 3.314 -8.472 1.00 14.36 243 ILE A CA 1
ATOM 1849 C C . ILE A 1 264 ? -1.388 4.223 -7.880 1.00 14.51 243 ILE A C 1
ATOM 1850 O O . ILE A 1 264 ? -1.279 5.387 -8.335 1.00 16.21 243 ILE A O 1
ATOM 1855 N N . THR A 1 265 ? -0.670 3.746 -6.872 1.00 13.25 244 THR A N 1
ATOM 1856 C CA . THR A 1 265 ? 0.404 4.528 -6.216 1.00 14.72 244 THR A CA 1
ATOM 1857 C C . THR A 1 265 ? 1.767 4.115 -6.775 1.00 13.79 244 THR A C 1
ATOM 1858 O O . THR A 1 265 ? 2.076 2.912 -6.718 1.00 13.72 244 THR A O 1
ATOM 1862 N N . PHE A 1 266 ? 2.551 5.079 -7.262 1.00 14.03 245 PHE A N 1
ATOM 1863 C CA . PHE A 1 266 ? 4.005 4.905 -7.495 1.00 14.63 245 PHE A CA 1
ATOM 1864 C C . PHE A 1 266 ? 4.694 4.797 -6.137 1.00 14.65 245 PHE A C 1
ATOM 1865 O O . PHE A 1 266 ? 4.545 5.722 -5.298 1.00 14.79 245 PHE A O 1
ATOM 1873 N N . GLU A 1 267 ? 5.428 3.709 -5.937 1.00 15.35 246 GLU A N 1
ATOM 1874 C CA . GLU A 1 267 ? 6.144 3.413 -4.679 1.00 16.77 246 GLU A CA 1
ATOM 1875 C C . GLU A 1 267 ? 7.603 3.113 -5.004 1.00 17.31 246 GLU A C 1
ATOM 1876 O O . GLU A 1 267 ? 7.871 2.292 -5.907 1.00 16.74 246 GLU A O 1
ATOM 1882 N N . SER A 1 268 ? 8.519 3.760 -4.294 1.00 16.00 247 SER A N 1
ATOM 1883 C CA . SER A 1 268 ? 9.967 3.645 -4.569 1.00 17.69 247 SER A CA 1
ATOM 1884 C C . SER A 1 268 ? 10.736 3.966 -3.296 1.00 18.38 247 SER A C 1
ATOM 1885 O O . SER A 1 268 ? 10.335 4.880 -2.565 1.00 20.68 247 SER A O 1
ATOM 1888 N N . PHE A 1 269 ? 11.816 3.236 -3.057 1.00 18.04 248 PHE A N 1
ATOM 1889 C CA . PHE A 1 269 ? 12.649 3.403 -1.847 1.00 18.60 248 PHE A CA 1
ATOM 1890 C C . PHE A 1 269 ? 14.106 3.524 -2.283 1.00 18.91 248 PHE A C 1
ATOM 1891 O O . PHE A 1 269 ? 14.583 2.675 -3.064 1.00 21.30 248 PHE A O 1
ATOM 1899 N N . SER A 1 270 ? 14.758 4.577 -1.793 1.00 18.45 249 SER A N 1
ATOM 1900 C CA . SER A 1 270 ? 16.213 4.826 -1.896 1.00 19.70 249 SER A CA 1
ATOM 1901 C C . SER A 1 270 ? 16.762 5.166 -0.507 1.00 17.80 249 SER A C 1
ATOM 1902 O O . SER A 1 270 ? 16.024 5.808 0.283 1.00 21.89 249 SER A O 1
ATOM 1905 N N . SER A 1 271 ? 18.010 4.775 -0.234 1.00 17.86 250 SER A N 1
ATOM 1906 C CA . SER A 1 271 ? 18.751 5.155 1.001 1.00 19.64 250 SER A CA 1
ATOM 1907 C C . SER A 1 271 ? 18.894 6.683 1.065 1.00 20.21 250 SER A C 1
ATOM 1908 O O . SER A 1 271 ? 19.290 7.206 2.118 1.00 22.60 250 SER A O 1
ATOM 1911 N N . GLU A 1 272 ? 18.580 7.366 -0.038 1.00 20.59 251 GLU A N 1
ATOM 1912 C CA . GLU A 1 272 ? 18.545 8.850 -0.132 1.00 22.22 251 GLU A CA 1
ATOM 1913 C C . GLU A 1 272 ? 17.541 9.407 0.887 1.00 23.41 251 GLU A C 1
ATOM 1914 O O . GLU A 1 272 ? 17.858 10.427 1.521 1.00 25.77 251 GLU A O 1
ATOM 1920 N N . ILE A 1 273 ? 16.382 8.753 1.035 1.00 23.26 252 ILE A N 1
ATOM 1921 C CA . ILE A 1 273 ? 15.261 9.196 1.920 1.00 23.06 252 ILE A CA 1
ATOM 1922 C C . ILE A 1 273 ? 14.886 8.021 2.826 1.00 21.18 252 ILE A C 1
ATOM 1923 O O . ILE A 1 273 ? 14.394 6.988 2.318 1.00 20.50 252 ILE A O 1
ATOM 1928 N N . VAL A 1 274 ? 15.141 8.175 4.122 1.00 23.22 253 VAL A N 1
ATOM 1929 C CA . VAL A 1 274 ? 15.040 7.076 5.122 1.00 23.40 253 VAL A CA 1
ATOM 1930 C C . VAL A 1 274 ? 13.967 7.413 6.154 1.00 21.55 253 VAL A C 1
ATOM 1931 O O . VAL A 1 274 ? 13.997 8.512 6.713 1.00 21.70 253 VAL A O 1
ATOM 1935 N N . ASP A 1 275 ? 13.041 6.485 6.364 1.00 23.66 254 ASP A N 1
ATOM 1936 C CA . ASP A 1 275 ? 12.175 6.425 7.566 1.00 25.95 254 ASP A CA 1
ATOM 1937 C C . ASP A 1 275 ? 12.740 5.326 8.462 1.00 27.03 254 ASP A C 1
ATOM 1938 O O . ASP A 1 275 ? 12.739 4.159 8.085 1.00 27.60 254 ASP A O 1
ATOM 1943 N N . PRO A 1 276 ? 13.308 5.658 9.642 1.00 30.68 255 PRO A N 1
ATOM 1944 C CA . PRO A 1 276 ? 13.982 4.648 10.460 1.00 34.84 255 PRO A CA 1
ATOM 1945 C C . PRO A 1 276 ? 13.101 3.446 10.841 1.00 35.25 255 PRO A C 1
ATOM 1946 O O . PRO A 1 276 ? 13.656 2.407 11.143 1.00 39.62 255 PRO A O 1
ATOM 1950 N N . LYS A 1 277 ? 11.773 3.598 10.799 1.00 31.72 256 LYS A N 1
ATOM 1951 C CA . LYS A 1 277 ? 10.802 2.533 11.189 1.00 34.45 256 LYS A CA 1
ATOM 1952 C C . LYS A 1 277 ? 10.245 1.776 9.976 1.00 27.43 256 LYS A C 1
ATOM 1953 O O . LYS A 1 277 ? 9.412 0.858 10.188 1.00 27.89 256 LYS A O 1
ATOM 1959 N N . LEU A 1 278 ? 10.634 2.143 8.759 1.00 21.70 257 LEU A N 1
ATOM 1960 C CA . LEU A 1 278 ? 10.199 1.412 7.534 1.00 21.78 257 LEU A CA 1
ATOM 1961 C C . LEU A 1 278 ? 11.425 0.966 6.715 1.00 20.67 257 LEU A C 1
ATOM 1962 O O . LEU A 1 278 ? 11.452 -0.195 6.280 1.00 19.14 257 LEU A O 1
ATOM 1967 N N . SER A 1 279 ? 12.406 1.850 6.521 1.00 22.68 258 SER A N 1
ATOM 1968 C CA . SER A 1 279 ? 13.528 1.677 5.562 1.00 22.21 258 SER A CA 1
ATOM 1969 C C . SER A 1 279 ? 14.402 0.473 5.940 1.00 20.27 258 SER A C 1
ATOM 1970 O O . SER A 1 279 ? 14.835 -0.233 5.021 1.00 18.81 258 SER A O 1
ATOM 1973 N N . ASN A 1 280 ? 14.647 0.231 7.231 1.00 21.09 259 ASN A N 1
ATOM 1974 C CA . ASN A 1 280 ? 15.456 -0.931 7.690 1.00 20.26 259 ASN A CA 1
ATOM 1975 C C . ASN A 1 280 ? 14.628 -2.225 7.585 1.00 19.72 259 ASN A C 1
ATOM 1976 O O . ASN A 1 280 ? 15.201 -3.260 7.205 1.00 18.45 259 ASN A O 1
ATOM 1981 N N . THR A 1 281 ? 13.328 -2.187 7.880 1.00 17.85 260 THR A N 1
ATOM 1982 C CA . THR A 1 281 ? 12.434 -3.362 7.667 1.00 18.99 260 THR A CA 1
ATOM 1983 C C . THR A 1 281 ? 12.471 -3.767 6.184 1.00 17.55 260 THR A C 1
ATOM 1984 O O . THR A 1 281 ? 12.513 -4.985 5.890 1.00 18.96 260 THR A O 1
ATOM 1988 N N . LEU A 1 282 ? 12.469 -2.789 5.279 1.00 15.67 261 LEU A N 1
ATOM 1989 C CA . LEU A 1 282 ? 12.416 -3.044 3.817 1.00 15.54 261 LEU A CA 1
ATOM 1990 C C . LEU A 1 282 ? 13.830 -3.267 3.270 1.00 14.27 261 LEU A C 1
ATOM 1991 O O . LEU A 1 282 ? 13.940 -3.477 2.065 1.00 15.85 261 LEU A O 1
ATOM 1996 N N . CYS A 1 283 ? 14.857 -3.232 4.121 1.00 14.07 262 CYS A N 1
ATOM 1997 C CA . CYS A 1 283 ? 16.250 -3.584 3.740 1.00 14.41 262 CYS A CA 1
ATOM 1998 C C . CYS A 1 283 ? 16.689 -2.699 2.573 1.00 14.34 262 CYS A C 1
ATOM 1999 O O . CYS A 1 283 ? 17.286 -3.206 1.606 1.00 15.58 262 CYS A O 1
ATOM 2002 N N . VAL A 1 284 ? 16.402 -1.404 2.655 1.00 14.26 263 VAL A N 1
ATOM 2003 C CA . VAL A 1 284 ? 16.769 -0.427 1.591 1.00 16.21 263 VAL A CA 1
ATOM 2004 C C . VAL A 1 284 ? 18.224 -0.000 1.813 1.00 16.01 263 VAL A C 1
ATOM 2005 O O . VAL A 1 284 ? 18.457 1.065 2.369 1.00 19.08 263 VAL A O 1
ATOM 2009 N N . TRP A 1 285 ? 19.173 -0.844 1.405 1.00 16.55 264 TRP A N 1
ATOM 2010 C CA . TRP A 1 285 ? 20.627 -0.653 1.651 1.00 16.39 264 TRP A CA 1
ATOM 2011 C C . TRP A 1 285 ? 21.253 0.223 0.563 1.00 17.33 264 TRP A C 1
ATOM 2012 O O . TRP A 1 285 ? 22.368 0.693 0.777 1.00 20.96 264 TRP A O 1
ATOM 2023 N N . ARG A 1 286 ? 20.592 0.351 -0.584 1.00 18.49 265 ARG A N 1
ATOM 2024 C CA . ARG A 1 286 ? 21.174 0.979 -1.793 1.00 19.95 265 ARG A CA 1
ATOM 2025 C C . ARG A 1 286 ? 20.476 2.285 -2.131 1.00 19.91 265 ARG A C 1
ATOM 2026 O O . ARG A 1 286 ? 19.267 2.394 -1.879 1.00 20.19 265 ARG A O 1
ATOM 2034 N N . ASN A 1 287 ? 21.230 3.191 -2.751 1.00 20.43 266 ASN A N 1
ATOM 2035 C CA . ASN A 1 287 ? 20.727 4.435 -3.371 1.00 24.02 266 ASN A CA 1
ATOM 2036 C C . ASN A 1 287 ? 20.336 4.124 -4.822 1.00 23.96 266 ASN A C 1
ATOM 2037 O O . ASN A 1 287 ? 21.243 3.853 -5.638 1.00 27.96 266 ASN A O 1
ATOM 2042 N N . LEU A 1 288 ? 19.033 4.117 -5.112 1.00 21.99 267 LEU A N 1
ATOM 2043 C CA . LEU A 1 288 ? 18.451 3.797 -6.441 1.00 24.40 267 LEU A CA 1
ATOM 2044 C C . LEU A 1 288 ? 18.083 5.103 -7.152 1.00 22.79 267 LEU A C 1
ATOM 2045 O O . LEU A 1 288 ? 17.732 5.059 -8.339 1.00 24.95 267 LEU A O 1
ATOM 2050 N N . TRP A 1 289 ? 18.180 6.227 -6.445 1.00 20.35 268 TRP A N 1
ATOM 2051 C CA . TRP A 1 289 ? 17.815 7.571 -6.957 1.00 19.52 268 TRP A CA 1
ATOM 2052 C C . TRP A 1 289 ? 18.176 8.618 -5.905 1.00 20.57 268 TRP A C 1
ATOM 2053 O O . TRP A 1 289 ? 18.295 8.258 -4.713 1.00 20.32 268 TRP A O 1
ATOM 2064 N N . HIS A 1 290 ? 18.343 9.870 -6.317 1.00 21.35 269 HIS A N 1
ATOM 2065 C CA . HIS A 1 290 ? 18.591 10.986 -5.364 1.00 26.89 269 HIS A CA 1
ATOM 2066 C C . HIS A 1 290 ? 17.661 12.170 -5.660 1.00 24.99 269 HIS A C 1
ATOM 2067 O O . HIS A 1 290 ? 17.430 12.959 -4.737 1.00 28.17 269 HIS A O 1
ATOM 2074 N N . ASP A 1 291 ? 17.104 12.252 -6.871 1.00 22.75 270 ASP A N 1
ATOM 2075 C CA . ASP A 1 291 ? 16.262 13.391 -7.328 1.00 23.82 270 ASP A CA 1
ATOM 2076 C C . ASP A 1 291 ? 14.784 12.982 -7.267 1.00 22.66 270 ASP A C 1
ATOM 2077 O O . ASP A 1 291 ? 14.269 12.453 -8.263 1.00 20.97 270 ASP A O 1
ATOM 2082 N N . SER A 1 292 ? 14.117 13.242 -6.140 1.00 20.88 271 SER A N 1
ATOM 2083 C CA . SER A 1 292 ? 12.714 12.826 -5.879 1.00 22.59 271 SER A CA 1
ATOM 2084 C C . SER A 1 292 ? 11.793 13.312 -7.006 1.00 21.78 271 SER A C 1
ATOM 2085 O O . SER A 1 292 ? 10.919 12.546 -7.432 1.00 22.95 271 SER A O 1
ATOM 2088 N N . ASP A 1 293 ? 11.979 14.553 -7.460 1.00 23.91 272 ASP A N 1
ATOM 2089 C CA . ASP A 1 293 ? 11.105 15.195 -8.477 1.00 25.03 272 ASP A CA 1
ATOM 2090 C C . ASP A 1 293 ? 11.308 14.511 -9.835 1.00 21.78 272 ASP A C 1
ATOM 2091 O O . ASP A 1 293 ? 10.318 14.314 -10.547 1.00 24.27 272 ASP A O 1
ATOM 2096 N N . ASP A 1 294 ? 12.554 14.192 -10.194 1.00 22.74 273 ASP A N 1
ATOM 2097 C CA . ASP A 1 294 ? 12.885 13.523 -11.482 1.00 22.81 273 ASP A CA 1
ATOM 2098 C C . ASP A 1 294 ? 12.249 12.127 -11.500 1.00 22.89 273 ASP A C 1
ATOM 2099 O O . ASP A 1 294 ? 11.589 11.766 -12.502 1.00 23.31 273 ASP A O 1
ATOM 2104 N N . LEU A 1 295 ? 12.460 11.371 -10.429 1.00 22.11 274 LEU A N 1
ATOM 2105 C CA . LEU A 1 295 ? 11.917 9.998 -10.250 1.00 21.23 274 LEU A CA 1
ATOM 2106 C C . LEU A 1 295 ? 10.387 10.014 -10.340 1.00 19.39 274 LEU A C 1
ATOM 2107 O O . LEU A 1 295 ? 9.828 9.237 -11.117 1.00 18.22 274 LEU A O 1
ATOM 2112 N N . ALA A 1 296 ? 9.735 10.867 -9.552 1.00 19.37 275 ALA A N 1
ATOM 2113 C CA . ALA A 1 296 ? 8.260 10.969 -9.459 1.00 19.94 275 ALA A CA 1
ATOM 2114 C C . ALA A 1 296 ? 7.669 11.380 -10.813 1.00 19.31 275 ALA A C 1
ATOM 2115 O O . ALA A 1 296 ? 6.641 10.799 -11.216 1.00 19.67 275 ALA A O 1
ATOM 2117 N N . GLY A 1 297 ? 8.281 12.365 -11.480 1.00 18.84 276 GLY A N 1
ATOM 2118 C CA . GLY A 1 297 ? 7.782 12.908 -12.755 1.00 19.90 276 GLY A CA 1
ATOM 2119 C C . GLY A 1 297 ? 7.835 11.860 -13.846 1.00 19.28 276 GLY A C 1
ATOM 2120 O O . GLY A 1 297 ? 6.859 11.735 -14.611 1.00 22.82 276 GLY A O 1
ATOM 2121 N N . LYS A 1 298 ? 8.934 11.109 -13.902 1.00 21.39 277 LYS A N 1
ATOM 2122 C CA . LYS A 1 298 ? 9.127 10.029 -14.900 1.00 21.19 277 LYS A CA 1
ATOM 2123 C C . LYS A 1 298 ? 8.203 8.860 -14.546 1.00 18.57 277 LYS A C 1
ATOM 2124 O O . LYS A 1 298 ? 7.648 8.251 -15.474 1.00 20.99 277 LYS A O 1
ATOM 2130 N N . ALA A 1 299 ? 7.988 8.600 -13.252 1.00 16.81 278 ALA A N 1
ATOM 2131 C CA . ALA A 1 299 ? 7.088 7.517 -12.800 1.00 17.63 278 ALA A CA 1
ATOM 2132 C C . ALA A 1 299 ? 5.660 7.819 -13.278 1.00 18.41 278 ALA A C 1
ATOM 2133 O O . ALA A 1 299 ? 5.017 6.922 -13.836 1.00 18.29 278 ALA A O 1
ATOM 2135 N N . LEU A 1 300 ? 5.170 9.047 -13.079 1.00 18.73 279 LEU A N 1
ATOM 2136 C CA . LEU A 1 300 ? 3.775 9.398 -13.454 1.00 19.17 279 LEU A CA 1
ATOM 2137 C C . LEU A 1 300 ? 3.626 9.275 -14.974 1.00 20.77 279 LEU A C 1
ATOM 2138 O O . LEU A 1 300 ? 2.638 8.692 -15.430 1.00 20.63 279 LEU A O 1
ATOM 2143 N N . GLU A 1 301 ? 4.584 9.803 -15.736 1.00 21.03 280 GLU A N 1
ATOM 2144 C CA . GLU A 1 301 ? 4.537 9.751 -17.219 1.00 24.00 280 GLU A CA 1
ATOM 2145 C C . GLU A 1 301 ? 4.502 8.275 -17.628 1.00 21.88 280 GLU A C 1
ATOM 2146 O O . GLU A 1 301 ? 3.690 7.914 -18.490 1.00 22.83 280 GLU A O 1
ATOM 2152 N N . PHE A 1 302 ? 5.341 7.457 -16.994 1.00 20.86 281 PHE A N 1
ATOM 2153 C CA . PHE A 1 302 ? 5.486 6.011 -17.292 1.00 20.83 281 PHE A CA 1
ATOM 2154 C C . PHE A 1 302 ? 4.130 5.329 -17.086 1.00 21.33 281 PHE A C 1
ATOM 2155 O O . PHE A 1 302 ? 3.665 4.609 -17.979 1.00 22.97 281 PHE A O 1
ATOM 2163 N N . ILE A 1 303 ? 3.487 5.595 -15.949 1.00 19.22 282 ILE A N 1
ATOM 2164 C CA . ILE A 1 303 ? 2.178 4.974 -15.599 1.00 20.09 282 ILE A CA 1
ATOM 2165 C C . ILE A 1 303 ? 1.094 5.453 -16.578 1.00 19.50 282 ILE A C 1
ATOM 2166 O O . ILE A 1 303 ? 0.323 4.608 -17.053 1.00 20.49 282 ILE A O 1
ATOM 2171 N N . LYS A 1 304 ? 1.022 6.757 -16.876 1.00 21.97 283 LYS A N 1
ATOM 2172 C CA . LYS A 1 304 ? -0.034 7.319 -17.761 1.00 24.50 283 LYS A CA 1
ATOM 2173 C C . LYS A 1 304 ? 0.089 6.679 -19.153 1.00 25.32 283 LYS A C 1
ATOM 2174 O O . LYS A 1 304 ? -0.951 6.385 -19.780 1.00 30.57 283 LYS A O 1
ATOM 2180 N N . GLN A 1 305 ? 1.321 6.471 -19.618 1.00 21.84 284 GLN A N 1
ATOM 2181 C CA . GLN A 1 305 ? 1.613 5.888 -20.954 1.00 24.95 284 GLN A CA 1
ATOM 2182 C C . GLN A 1 305 ? 1.077 4.456 -21.007 1.00 25.54 284 GLN A C 1
ATOM 2183 O O . GLN A 1 305 ? 0.639 4.021 -22.085 1.00 28.52 284 GLN A O 1
ATOM 2189 N N . ARG A 1 306 ? 1.108 3.744 -19.880 1.00 26.76 285 ARG A N 1
ATOM 2190 C CA . ARG A 1 306 ? 0.688 2.322 -19.851 1.00 28.87 285 ARG A CA 1
ATOM 2191 C C . ARG A 1 306 ? -0.825 2.227 -19.646 1.00 28.23 285 ARG A C 1
ATOM 2192 O O . ARG A 1 306 ? -1.387 1.177 -19.980 1.00 30.13 285 ARG A O 1
ATOM 2200 N N . LEU A 1 307 ? -1.461 3.303 -19.182 1.00 29.75 286 LEU A N 1
ATOM 2201 C CA . LEU A 1 307 ? -2.941 3.409 -19.110 1.00 31.42 286 LEU A CA 1
ATOM 2202 C C . LEU A 1 307 ? -3.485 3.869 -20.471 1.00 34.81 286 LEU A C 1
ATOM 2203 O O . LEU A 1 307 ? -4.575 3.448 -20.853 1.00 37.40 286 LEU A O 1
ATOM 2208 N N . MET B 1 22 ? 47.255 -18.042 -8.402 1.00 51.70 1 MET B N 1
ATOM 2209 C CA . MET B 1 22 ? 46.577 -18.613 -9.611 1.00 46.33 1 MET B CA 1
ATOM 2210 C C . MET B 1 22 ? 45.133 -19.010 -9.273 1.00 35.47 1 MET B C 1
ATOM 2211 O O . MET B 1 22 ? 44.850 -19.309 -8.096 1.00 32.59 1 MET B O 1
ATOM 2216 N N . ALA B 1 23 ? 44.256 -19.006 -10.279 1.00 30.06 2 ALA B N 1
ATOM 2217 C CA . ALA B 1 23 ? 42.899 -19.597 -10.218 1.00 25.55 2 ALA B CA 1
ATOM 2218 C C . ALA B 1 23 ? 43.013 -21.094 -10.524 1.00 22.67 2 ALA B C 1
ATOM 2219 O O . ALA B 1 23 ? 43.995 -21.490 -11.157 1.00 25.39 2 ALA B O 1
ATOM 2221 N N . PHE B 1 24 ? 42.030 -21.889 -10.105 1.00 21.47 3 PHE B N 1
ATOM 2222 C CA . PHE B 1 24 ? 41.988 -23.352 -10.347 1.00 20.37 3 PHE B CA 1
ATOM 2223 C C . PHE B 1 24 ? 40.977 -23.625 -11.453 1.00 18.99 3 PHE B C 1
ATOM 2224 O O . PHE B 1 24 ? 40.049 -22.851 -11.688 1.00 18.69 3 PHE B O 1
ATOM 2232 N N . PRO B 1 25 ? 41.194 -24.702 -12.229 1.00 20.74 4 PRO B N 1
ATOM 2233 C CA . PRO B 1 25 ? 40.391 -24.956 -13.421 1.00 21.79 4 PRO B CA 1
ATOM 2234 C C . PRO B 1 25 ? 38.884 -24.999 -13.153 1.00 20.40 4 PRO B C 1
ATOM 2235 O O . PRO B 1 25 ? 38.461 -25.568 -12.162 1.00 23.03 4 PRO B O 1
ATOM 2239 N N . LYS B 1 26 ? 38.126 -24.376 -14.051 1.00 19.65 5 LYS B N 1
ATOM 2240 C CA . LYS B 1 26 ? 36.645 -24.418 -14.081 1.00 19.62 5 LYS B CA 1
ATOM 2241 C C . LYS B 1 26 ? 36.221 -25.024 -15.417 1.00 20.21 5 LYS B C 1
ATOM 2242 O O . LYS B 1 26 ? 36.968 -24.871 -16.419 1.00 23.22 5 LYS B O 1
ATOM 2248 N N . ARG B 1 27 ? 35.066 -25.681 -15.442 1.00 20.79 6 ARG B N 1
ATOM 2249 C CA . ARG B 1 27 ? 34.495 -26.212 -16.702 1.00 23.63 6 ARG B CA 1
ATOM 2250 C C . ARG B 1 27 ? 33.009 -25.875 -16.726 1.00 20.98 6 ARG B C 1
ATOM 2251 O O . ARG B 1 27 ? 32.430 -25.670 -15.633 1.00 19.59 6 ARG B O 1
ATOM 2259 N N . LEU B 1 28 ? 32.436 -25.792 -17.926 1.00 21.54 7 LEU B N 1
ATOM 2260 C CA . LEU B 1 28 ? 30.972 -25.655 -18.090 1.00 20.26 7 LEU B CA 1
ATOM 2261 C C . LEU B 1 28 ? 30.346 -26.977 -17.650 1.00 18.71 7 LEU B C 1
ATOM 2262 O O . LEU B 1 28 ? 30.594 -27.999 -18.301 1.00 20.76 7 LEU B O 1
ATOM 2267 N N . GLU B 1 29 ? 29.630 -26.966 -16.526 1.00 19.99 8 GLU B N 1
ATOM 2268 C CA . GLU B 1 29 ? 28.994 -28.179 -15.954 1.00 18.50 8 GLU B CA 1
ATOM 2269 C C . GLU B 1 29 ? 27.708 -27.759 -15.259 1.00 18.87 8 GLU B C 1
ATOM 2270 O O . GLU B 1 29 ? 27.642 -26.612 -14.786 1.00 18.64 8 GLU B O 1
ATOM 2276 N N . ILE B 1 30 ? 26.714 -28.646 -15.257 1.00 18.88 9 ILE B N 1
ATOM 2277 C CA . ILE B 1 30 ? 25.370 -28.356 -14.684 1.00 17.76 9 ILE B CA 1
ATOM 2278 C C . ILE B 1 30 ? 25.176 -29.248 -13.465 1.00 18.04 9 ILE B C 1
ATOM 2279 O O . ILE B 1 30 ? 25.446 -30.462 -13.544 1.00 19.22 9 ILE B O 1
ATOM 2284 N N . GLY B 1 31 ? 24.706 -28.643 -12.380 1.00 18.01 10 GLY B N 1
ATOM 2285 C CA . GLY B 1 31 ? 24.543 -29.330 -11.091 1.00 16.12 10 GLY B CA 1
ATOM 2286 C C . GLY B 1 31 ? 23.174 -29.080 -10.491 1.00 17.53 10 GLY B C 1
ATOM 2287 O O . GLY B 1 31 ? 22.457 -28.153 -10.946 1.00 15.70 10 GLY B O 1
ATOM 2288 N N . GLY B 1 32 ? 22.825 -29.911 -9.513 1.00 16.92 11 GLY B N 1
ATOM 2289 C CA . GLY B 1 32 ? 21.597 -29.809 -8.715 1.00 18.61 11 GLY B CA 1
ATOM 2290 C C . GLY B 1 32 ? 21.959 -29.538 -7.275 1.00 17.23 11 GLY B C 1
ATOM 2291 O O . GLY B 1 32 ? 22.896 -30.183 -6.765 1.00 19.27 11 GLY B O 1
ATOM 2292 N N . HIS B 1 33 ? 21.297 -28.559 -6.662 1.00 19.53 12 HIS B N 1
ATOM 2293 C CA . HIS B 1 33 ? 21.463 -28.236 -5.226 1.00 21.95 12 HIS B CA 1
ATOM 2294 C C . HIS B 1 33 ? 20.844 -29.365 -4.396 1.00 24.12 12 HIS B C 1
ATOM 2295 O O . HIS B 1 33 ? 19.740 -29.837 -4.746 1.00 24.44 12 HIS B O 1
ATOM 2302 N N . ALA B 1 34 ? 21.536 -29.781 -3.336 1.00 27.45 13 ALA B N 1
ATOM 2303 C CA . ALA B 1 34 ? 21.136 -30.900 -2.450 1.00 29.10 13 ALA B CA 1
ATOM 2304 C C . ALA B 1 34 ? 19.692 -30.731 -1.960 1.00 25.98 13 ALA B C 1
ATOM 2305 O O . ALA B 1 34 ? 19.013 -31.758 -1.830 1.00 29.69 13 ALA B O 1
ATOM 2307 N N . LEU B 1 35 ? 19.234 -29.499 -1.706 1.00 25.76 14 LEU B N 1
ATOM 2308 C CA . LEU B 1 35 ? 17.931 -29.225 -1.031 1.00 28.05 14 LEU B CA 1
ATOM 2309 C C . LEU B 1 35 ? 16.768 -29.561 -1.970 1.00 26.16 14 LEU B C 1
ATOM 2310 O O . LEU B 1 35 ? 15.595 -29.535 -1.518 1.00 33.76 14 LEU B O 1
ATOM 2315 N N . VAL B 1 36 ? 17.069 -29.874 -3.226 1.00 23.89 15 VAL B N 1
ATOM 2316 C CA . VAL B 1 36 ? 16.055 -30.357 -4.202 1.00 23.83 15 VAL B CA 1
ATOM 2317 C C . VAL B 1 36 ? 15.576 -31.734 -3.722 1.00 26.17 15 VAL B C 1
ATOM 2318 O O . VAL B 1 36 ? 14.392 -32.036 -3.931 1.00 29.78 15 VAL B O 1
ATOM 2322 N N . TRP B 1 37 ? 16.449 -32.505 -3.058 1.00 23.21 16 TRP B N 1
ATOM 2323 C CA . TRP B 1 37 ? 16.206 -33.926 -2.679 1.00 22.75 16 TRP B CA 1
ATOM 2324 C C . TRP B 1 37 ? 16.168 -34.105 -1.163 1.00 22.21 16 TRP B C 1
ATOM 2325 O O . TRP B 1 37 ? 15.355 -34.904 -0.699 1.00 27.39 16 TRP B O 1
ATOM 2336 N N . SER B 1 38 ? 17.057 -33.444 -0.427 1.00 23.97 17 SER B N 1
ATOM 2337 C CA . SER B 1 38 ? 17.342 -33.796 0.985 1.00 24.15 17 SER B CA 1
ATOM 2338 C C . SER B 1 38 ? 17.568 -32.541 1.824 1.00 25.69 17 SER B C 1
ATOM 2339 O O . SER B 1 38 ? 18.295 -31.651 1.371 1.00 27.74 17 SER B O 1
ATOM 2342 N N . GLY B 1 39 ? 16.977 -32.505 3.020 1.00 25.32 18 GLY B N 1
ATOM 2343 C CA . GLY B 1 39 ? 17.114 -31.394 3.980 1.00 27.01 18 GLY B CA 1
ATOM 2344 C C . GLY B 1 39 ? 18.246 -31.631 4.966 1.00 27.21 18 GLY B C 1
ATOM 2345 O O . GLY B 1 39 ? 18.576 -30.704 5.711 1.00 30.50 18 GLY B O 1
ATOM 2346 N N . ASP B 1 40 ? 18.823 -32.834 4.985 1.00 26.97 19 ASP B N 1
ATOM 2347 C CA . ASP B 1 40 ? 19.987 -33.153 5.853 1.00 31.38 19 ASP B CA 1
ATOM 2348 C C . ASP B 1 40 ? 21.001 -33.963 5.039 1.00 31.88 19 ASP B C 1
ATOM 2349 O O . ASP B 1 40 ? 20.759 -34.186 3.829 1.00 35.92 19 ASP B O 1
ATOM 2354 N N . TRP B 1 41 ? 22.103 -34.361 5.674 1.00 29.19 20 TRP B N 1
ATOM 2355 C CA . TRP B 1 41 ? 23.171 -35.180 5.043 1.00 28.67 20 TRP B CA 1
ATOM 2356 C C . TRP B 1 41 ? 23.460 -36.396 5.922 1.00 27.55 20 TRP B C 1
ATOM 2357 O O . TRP B 1 41 ? 24.635 -36.677 6.182 1.00 30.05 20 TRP B O 1
ATOM 2368 N N . SER B 1 42 ? 22.402 -37.061 6.385 1.00 30.67 21 SER B N 1
ATOM 2369 C CA . SER B 1 42 ? 22.432 -38.447 6.915 1.00 32.18 21 SER B CA 1
ATOM 2370 C C . SER B 1 42 ? 22.875 -39.368 5.779 1.00 29.19 21 SER B C 1
ATOM 2371 O O . SER B 1 42 ? 22.858 -38.908 4.614 1.00 28.19 21 SER B O 1
ATOM 2374 N N . ALA B 1 43 ? 23.256 -40.607 6.092 1.00 33.55 22 ALA B N 1
ATOM 2375 C CA . ALA B 1 43 ? 23.590 -41.648 5.091 1.00 31.23 22 ALA B CA 1
ATOM 2376 C C . ALA B 1 43 ? 22.506 -41.674 4.006 1.00 27.93 22 ALA B C 1
ATOM 2377 O O . ALA B 1 43 ? 22.851 -41.552 2.806 1.00 30.24 22 ALA B O 1
ATOM 2379 N N . ALA B 1 44 ? 21.246 -41.846 4.414 1.00 30.24 23 ALA B N 1
ATOM 2380 C CA . ALA B 1 44 ? 20.068 -41.955 3.525 1.00 28.54 23 ALA B CA 1
ATOM 2381 C C . ALA B 1 44 ? 19.875 -40.643 2.758 1.00 25.95 23 ALA B C 1
ATOM 2382 O O . ALA B 1 44 ? 19.570 -40.697 1.548 1.00 26.66 23 ALA B O 1
ATOM 2384 N N . GLY B 1 45 ? 20.046 -39.507 3.443 1.00 25.26 24 GLY B N 1
ATOM 2385 C CA . GLY B 1 45 ? 19.875 -38.166 2.853 1.00 24.54 24 GLY B CA 1
ATOM 2386 C C . GLY B 1 45 ? 20.902 -37.906 1.763 1.00 22.88 24 GLY B C 1
ATOM 2387 O O . GLY B 1 45 ? 20.511 -37.423 0.683 1.00 26.76 24 GLY B O 1
ATOM 2388 N N . ALA B 1 46 ? 22.173 -38.200 2.041 1.00 24.93 25 ALA B N 1
ATOM 2389 C CA . ALA B 1 46 ? 23.303 -38.045 1.092 1.00 23.35 25 ALA B CA 1
ATOM 2390 C C . ALA B 1 46 ? 23.037 -38.908 -0.144 1.00 23.27 25 ALA B C 1
ATOM 2391 O O . ALA B 1 46 ? 23.206 -38.410 -1.289 1.00 22.90 25 ALA B O 1
ATOM 2393 N N . ARG B 1 47 ? 22.625 -40.162 0.063 1.00 24.87 26 ARG B N 1
ATOM 2394 C CA . ARG B 1 47 ? 22.363 -41.102 -1.057 1.00 23.92 26 ARG B CA 1
ATOM 2395 C C . ARG B 1 47 ? 21.191 -40.590 -1.897 1.00 23.57 26 ARG B C 1
ATOM 2396 O O . ARG B 1 47 ? 21.320 -40.598 -3.134 1.00 25.25 26 ARG B O 1
ATOM 2404 N N . LYS B 1 48 ? 20.113 -40.131 -1.253 1.00 23.90 27 LYS B N 1
ATOM 2405 C CA . LYS B 1 48 ? 18.897 -39.656 -1.961 1.00 24.11 27 LYS B CA 1
ATOM 2406 C C . LYS B 1 48 ? 19.291 -38.500 -2.894 1.00 23.66 27 LYS B C 1
ATOM 2407 O O . LYS B 1 48 ? 18.914 -38.531 -4.088 1.00 23.81 27 LYS B O 1
ATOM 2413 N N . ALA B 1 49 ? 20.052 -37.529 -2.390 1.00 22.07 28 ALA B N 1
ATOM 2414 C CA . ALA B 1 49 ? 20.466 -36.330 -3.157 1.00 22.78 28 ALA B CA 1
ATOM 2415 C C . ALA B 1 49 ? 21.410 -36.745 -4.292 1.00 21.22 28 ALA B C 1
ATOM 2416 O O . ALA B 1 49 ? 21.181 -36.315 -5.453 1.00 22.14 28 ALA B O 1
ATOM 2418 N N . ILE B 1 50 ? 22.438 -37.541 -3.990 1.00 21.29 29 ILE B N 1
ATOM 2419 C CA . ILE B 1 50 ? 23.479 -37.925 -4.997 1.00 19.59 29 ILE B CA 1
ATOM 2420 C C . ILE B 1 50 ? 22.852 -38.853 -6.049 1.00 21.11 29 ILE B C 1
ATOM 2421 O O . ILE B 1 50 ? 23.090 -38.643 -7.254 1.00 23.46 29 ILE B O 1
ATOM 2426 N N . ALA B 1 51 ? 22.053 -39.831 -5.629 1.00 21.45 30 ALA B N 1
ATOM 2427 C CA . ALA B 1 51 ? 21.295 -40.712 -6.549 1.00 20.68 30 ALA B CA 1
ATOM 2428 C C . ALA B 1 51 ? 20.372 -39.847 -7.408 1.00 21.41 30 ALA B C 1
ATOM 2429 O O . ALA B 1 51 ? 20.288 -40.090 -8.626 1.00 25.21 30 ALA B O 1
ATOM 2431 N N . GLY B 1 52 ? 19.715 -38.859 -6.793 1.00 21.23 31 GLY B N 1
ATOM 2432 C CA . GLY B 1 52 ? 18.767 -37.968 -7.481 1.00 22.45 31 GLY B CA 1
ATOM 2433 C C . GLY B 1 52 ? 19.459 -37.156 -8.559 1.00 22.19 31 GLY B C 1
ATOM 2434 O O . GLY B 1 52 ? 18.954 -37.121 -9.701 1.00 25.75 31 GLY B O 1
ATOM 2435 N N . ALA B 1 53 ? 20.569 -36.509 -8.208 1.00 21.46 32 ALA B N 1
ATOM 2436 C CA . ALA B 1 53 ? 21.343 -35.655 -9.134 1.00 21.54 32 ALA B CA 1
ATOM 2437 C C . ALA B 1 53 ? 21.819 -36.541 -10.286 1.00 21.48 32 ALA B C 1
ATOM 2438 O O . ALA B 1 53 ? 21.735 -36.116 -11.461 1.00 20.79 32 ALA B O 1
ATOM 2440 N N . ALA B 1 54 ? 22.257 -37.755 -9.958 1.00 21.91 33 ALA B N 1
ATOM 2441 C CA . ALA B 1 54 ? 22.791 -38.721 -10.947 1.00 23.92 33 ALA B CA 1
ATOM 2442 C C . ALA B 1 54 ? 21.659 -39.172 -11.879 1.00 25.67 33 ALA B C 1
ATOM 2443 O O . ALA B 1 54 ? 21.877 -39.220 -13.102 1.00 29.81 33 ALA B O 1
ATOM 2445 N N . ARG B 1 55 ? 20.480 -39.464 -11.323 1.00 28.57 34 ARG B N 1
ATOM 2446 C CA . ARG B 1 55 ? 19.327 -39.992 -12.097 1.00 28.31 34 ARG B CA 1
ATOM 2447 C C . ARG B 1 55 ? 18.854 -38.926 -13.092 1.00 27.90 34 ARG B C 1
ATOM 2448 O O . ARG B 1 55 ? 18.546 -39.297 -14.233 1.00 31.59 34 ARG B O 1
ATOM 2456 N N . ALA B 1 56 ? 18.832 -37.652 -12.689 1.00 29.51 35 ALA B N 1
ATOM 2457 C CA . ALA B 1 56 ? 18.385 -36.518 -13.531 1.00 26.85 35 ALA B CA 1
ATOM 2458 C C . ALA B 1 56 ? 19.396 -36.268 -14.657 1.00 26.75 35 ALA B C 1
ATOM 2459 O O . ALA B 1 56 ? 18.995 -35.713 -15.702 1.00 30.07 35 ALA B O 1
ATOM 2461 N N . GLY B 1 57 ? 20.661 -36.631 -14.439 1.00 25.61 36 GLY B N 1
ATOM 2462 C CA . GLY B 1 57 ? 21.736 -36.468 -15.437 1.00 23.98 36 GLY B CA 1
ATOM 2463 C C . GLY B 1 57 ? 22.613 -35.250 -15.179 1.00 22.10 36 GLY B C 1
ATOM 2464 O O . GLY B 1 57 ? 23.261 -34.776 -16.140 1.00 24.03 36 GLY B O 1
ATOM 2465 N N . PHE B 1 58 ? 22.665 -34.748 -13.941 1.00 23.11 37 PHE B N 1
ATOM 2466 C CA . PHE B 1 58 ? 23.539 -33.605 -13.568 1.00 20.00 37 PHE B CA 1
ATOM 2467 C C . PHE B 1 58 ? 24.999 -34.065 -13.587 1.00 20.29 37 PHE B C 1
ATOM 2468 O O . PHE B 1 58 ? 25.267 -35.261 -13.456 1.00 21.61 37 PHE B O 1
ATOM 2476 N N . ASP B 1 59 ? 25.916 -33.121 -13.785 1.00 20.29 38 ASP B N 1
ATOM 2477 C CA . ASP B 1 59 ? 27.380 -33.351 -13.752 1.00 19.92 38 ASP B CA 1
ATOM 2478 C C . ASP B 1 59 ? 27.836 -33.384 -12.293 1.00 18.46 38 ASP B C 1
ATOM 2479 O O . ASP B 1 59 ? 28.804 -34.065 -11.983 1.00 20.55 38 ASP B O 1
ATOM 2484 N N . TYR B 1 60 ? 27.182 -32.622 -11.420 1.00 17.88 39 TYR B N 1
ATOM 2485 C CA . TYR B 1 60 ? 27.616 -32.523 -10.009 1.00 17.71 39 TYR B CA 1
ATOM 2486 C C . TYR B 1 60 ? 26.410 -32.264 -9.110 1.00 18.08 39 TYR B C 1
ATOM 2487 O O . TYR B 1 60 ? 25.342 -31.838 -9.598 1.00 19.18 39 TYR B O 1
ATOM 2496 N N . ILE B 1 61 ? 26.605 -32.567 -7.831 1.00 18.86 40 ILE B N 1
ATOM 2497 C CA . ILE B 1 61 ? 25.707 -32.177 -6.713 1.00 19.07 40 ILE B CA 1
ATOM 2498 C C . ILE B 1 61 ? 26.372 -30.991 -6.013 1.00 18.15 40 ILE B C 1
ATOM 2499 O O . ILE B 1 61 ? 27.606 -31.011 -5.842 1.00 15.71 40 ILE B O 1
ATOM 2504 N N . GLU B 1 62 ? 25.585 -29.994 -5.610 1.00 17.59 41 GLU B N 1
ATOM 2505 C CA . GLU B 1 62 ? 26.096 -28.912 -4.743 1.00 17.93 41 GLU B CA 1
ATOM 2506 C C . GLU B 1 62 ? 25.664 -29.242 -3.315 1.00 17.97 41 GLU B C 1
ATOM 2507 O O . GLU B 1 62 ? 24.446 -29.294 -3.070 1.00 19.85 41 GLU B O 1
ATOM 2513 N N . ILE B 1 63 ? 26.625 -29.543 -2.444 1.00 18.37 42 ILE B N 1
ATOM 2514 C CA . ILE B 1 63 ? 26.355 -29.910 -1.027 1.00 20.01 42 ILE B CA 1
ATOM 2515 C C . ILE B 1 63 ? 26.250 -28.626 -0.198 1.00 22.77 42 ILE B C 1
ATOM 2516 O O . ILE B 1 63 ? 27.174 -27.793 -0.275 1.00 24.32 42 ILE B O 1
ATOM 2521 N N . ALA B 1 64 ? 25.149 -28.460 0.544 1.00 24.70 43 ALA B N 1
ATOM 2522 C CA . ALA B 1 64 ? 24.958 -27.345 1.501 1.00 29.44 43 ALA B CA 1
ATOM 2523 C C . ALA B 1 64 ? 25.747 -27.652 2.777 1.00 26.84 43 ALA B C 1
ATOM 2524 O O . ALA B 1 64 ? 25.355 -28.579 3.490 1.00 37.10 43 ALA B O 1
ATOM 2526 N N . LEU B 1 65 ? 26.825 -26.909 3.035 1.00 24.50 44 LEU B N 1
ATOM 2527 C CA . LEU B 1 65 ? 27.765 -27.149 4.163 1.00 26.39 44 LEU B CA 1
ATOM 2528 C C . LEU B 1 65 ? 27.542 -26.100 5.263 1.00 24.76 44 LEU B C 1
ATOM 2529 O O . LEU B 1 65 ? 28.546 -25.604 5.795 1.00 23.31 44 LEU B O 1
ATOM 2534 N N . LEU B 1 66 ? 26.294 -25.763 5.606 1.00 25.45 45 LEU B N 1
ATOM 2535 C CA . LEU B 1 66 ? 26.026 -24.766 6.682 1.00 23.99 45 LEU B CA 1
ATOM 2536 C C . LEU B 1 66 ? 26.606 -25.292 8.001 1.00 22.84 45 LEU B C 1
ATOM 2537 O O . LEU B 1 66 ? 26.970 -24.476 8.864 1.00 20.59 45 LEU B O 1
ATOM 2542 N N . ASP B 1 67 ? 26.713 -26.613 8.144 1.00 22.57 46 ASP B N 1
ATOM 2543 C CA . ASP B 1 67 ? 27.370 -27.260 9.308 1.00 23.95 46 ASP B CA 1
ATOM 2544 C C . ASP B 1 67 ? 28.342 -28.307 8.783 1.00 21.89 46 ASP B C 1
ATOM 2545 O O . ASP B 1 67 ? 27.980 -29.469 8.613 1.00 27.66 46 ASP B O 1
ATOM 2550 N N . PRO B 1 68 ? 29.591 -27.915 8.452 1.00 21.58 47 PRO B N 1
ATOM 2551 C CA . PRO B 1 68 ? 30.521 -28.821 7.775 1.00 22.81 47 PRO B CA 1
ATOM 2552 C C . PRO B 1 68 ? 31.018 -29.972 8.658 1.00 24.31 47 PRO B C 1
ATOM 2553 O O . PRO B 1 68 ? 31.606 -30.892 8.139 1.00 24.26 47 PRO B O 1
ATOM 2557 N N . TRP B 1 69 ? 30.776 -29.891 9.965 1.00 26.09 48 TRP B N 1
ATOM 2558 C CA . TRP B 1 69 ? 31.155 -30.953 10.933 1.00 26.90 48 TRP B CA 1
ATOM 2559 C C . TRP B 1 69 ? 30.159 -32.115 10.874 1.00 27.42 48 TRP B C 1
ATOM 2560 O O . TRP B 1 69 ? 30.479 -33.182 11.428 1.00 36.71 48 TRP B O 1
ATOM 2571 N N . GLN B 1 70 ? 28.998 -31.915 10.247 1.00 28.67 49 GLN B N 1
ATOM 2572 C CA . GLN B 1 70 ? 27.945 -32.961 10.119 1.00 32.93 49 GLN B CA 1
ATOM 2573 C C . GLN B 1 70 ? 28.386 -34.017 9.096 1.00 31.59 49 GLN B C 1
ATOM 2574 O O . GLN B 1 70 ? 28.067 -35.190 9.299 1.00 34.30 49 GLN B O 1
ATOM 2580 N N . ILE B 1 71 ? 29.100 -33.612 8.043 1.00 30.54 50 ILE B N 1
ATOM 2581 C CA . ILE B 1 71 ? 29.390 -34.462 6.848 1.00 28.71 50 ILE B CA 1
ATOM 2582 C C . ILE B 1 71 ? 30.281 -35.643 7.242 1.00 26.38 50 ILE B C 1
ATOM 2583 O O . ILE B 1 71 ? 31.404 -35.400 7.736 1.00 30.03 50 ILE B O 1
ATOM 2588 N N . ASP B 1 72 ? 29.812 -36.864 6.975 1.00 23.66 51 ASP B N 1
ATOM 2589 C CA . ASP B 1 72 ? 30.657 -38.087 6.917 1.00 25.39 51 ASP B CA 1
ATOM 2590 C C . ASP B 1 72 ? 31.363 -38.075 5.561 1.00 22.62 51 ASP B C 1
ATOM 2591 O O . ASP B 1 72 ? 30.722 -38.424 4.550 1.00 21.70 51 ASP B O 1
ATOM 2596 N N . VAL B 1 73 ? 32.605 -37.595 5.542 1.00 24.65 52 VAL B N 1
ATOM 2597 C CA . VAL B 1 73 ? 33.382 -37.320 4.299 1.00 23.32 52 VAL B CA 1
ATOM 2598 C C . VAL B 1 73 ? 33.613 -38.641 3.557 1.00 22.69 52 VAL B C 1
ATOM 2599 O O . VAL B 1 73 ? 33.357 -38.690 2.343 1.00 21.78 52 VAL B O 1
ATOM 2603 N N . ALA B 1 74 ? 34.049 -39.679 4.269 1.00 24.05 53 ALA B N 1
ATOM 2604 C CA . ALA B 1 74 ? 34.358 -41.003 3.686 1.00 23.85 53 ALA B CA 1
ATOM 2605 C C . ALA B 1 74 ? 33.089 -41.588 3.050 1.00 25.64 53 ALA B C 1
ATOM 2606 O O . ALA B 1 74 ? 33.162 -42.055 1.898 1.00 23.21 53 ALA B O 1
ATOM 2608 N N . LEU B 1 75 ? 31.953 -41.551 3.755 1.00 25.59 54 LEU B N 1
ATOM 2609 C CA . LEU B 1 75 ? 30.656 -42.039 3.215 1.00 25.06 54 LEU B CA 1
ATOM 2610 C C . LEU B 1 75 ? 30.343 -41.282 1.917 1.00 21.84 54 LEU B C 1
ATOM 2611 O O . LEU B 1 75 ? 29.975 -41.930 0.919 1.00 23.66 54 LEU B O 1
ATOM 2616 N N . THR B 1 76 ? 30.509 -39.958 1.923 1.00 21.31 55 THR B N 1
ATOM 2617 C CA . THR B 1 76 ? 30.118 -39.070 0.799 1.00 21.45 55 THR B CA 1
ATOM 2618 C C . THR B 1 76 ? 31.034 -39.365 -0.391 1.00 21.98 55 THR B C 1
ATOM 2619 O O . THR B 1 76 ? 30.534 -39.442 -1.537 1.00 20.95 55 THR B O 1
ATOM 2623 N N . LYS B 1 77 ? 32.331 -39.534 -0.134 1.00 21.53 56 LYS B N 1
ATOM 2624 C CA . LYS B 1 77 ? 33.314 -39.834 -1.204 1.00 23.01 56 LYS B CA 1
ATOM 2625 C C . LYS B 1 77 ? 32.918 -41.152 -1.880 1.00 21.92 56 LYS B C 1
ATOM 2626 O O . LYS B 1 77 ? 32.958 -41.222 -3.135 1.00 22.01 56 LYS B O 1
ATOM 2632 N N . ASP B 1 78 ? 32.522 -42.146 -1.081 1.00 22.64 57 ASP B N 1
ATOM 2633 C CA . ASP B 1 78 ? 32.085 -43.485 -1.564 1.00 23.85 57 ASP B CA 1
ATOM 2634 C C . ASP B 1 78 ? 30.852 -43.320 -2.460 1.00 21.94 57 ASP B C 1
ATOM 2635 O O . ASP B 1 78 ? 30.822 -43.947 -3.542 1.00 23.33 57 ASP B O 1
ATOM 2640 N N . LEU B 1 79 ? 29.885 -42.491 -2.052 1.00 20.60 58 LEU B N 1
ATOM 2641 C CA . LEU B 1 79 ? 28.630 -42.258 -2.813 1.00 20.10 58 LEU B CA 1
ATOM 2642 C C . LEU B 1 79 ? 28.940 -41.552 -4.134 1.00 19.98 58 LEU B C 1
ATOM 2643 O O . LEU B 1 79 ? 28.372 -41.966 -5.158 1.00 21.99 58 LEU B O 1
ATOM 2648 N N . LEU B 1 80 ? 29.783 -40.513 -4.114 1.00 20.16 59 LEU B N 1
ATOM 2649 C CA . LEU B 1 80 ? 30.117 -39.749 -5.343 1.00 20.64 59 LEU B CA 1
ATOM 2650 C C . LEU B 1 80 ? 30.787 -40.704 -6.340 1.00 22.82 59 LEU B C 1
ATOM 2651 O O . LEU B 1 80 ? 30.499 -40.605 -7.554 1.00 22.62 59 LEU B O 1
ATOM 2656 N N . GLN B 1 81 ? 31.627 -41.614 -5.844 1.00 23.44 60 GLN B N 1
ATOM 2657 C CA . GLN B 1 81 ? 32.358 -42.605 -6.683 1.00 26.69 60 GLN B CA 1
ATOM 2658 C C . GLN B 1 81 ? 31.359 -43.613 -7.266 1.00 26.51 60 GLN B C 1
ATOM 2659 O O . GLN B 1 81 ? 31.433 -43.901 -8.483 1.00 26.50 60 GLN B O 1
ATOM 2665 N N . GLU B 1 82 ? 30.457 -44.125 -6.427 1.00 27.41 61 GLU B N 1
ATOM 2666 C CA . GLU B 1 82 ? 29.414 -45.109 -6.818 1.00 27.89 61 GLU B CA 1
ATOM 2667 C C . GLU B 1 82 ? 28.609 -44.550 -8.000 1.00 26.79 61 GLU B C 1
ATOM 2668 O O . GLU B 1 82 ? 28.326 -45.320 -8.939 1.00 28.32 61 GLU B O 1
ATOM 2674 N N . TYR B 1 83 ? 28.257 -43.260 -7.957 1.00 25.86 62 TYR B N 1
ATOM 2675 C CA . TYR B 1 83 ? 27.311 -42.621 -8.910 1.00 24.30 62 TYR B CA 1
ATOM 2676 C C . TYR B 1 83 ? 28.080 -41.799 -9.947 1.00 26.33 62 TYR B C 1
ATOM 2677 O O . TYR B 1 83 ? 27.433 -41.152 -10.808 1.00 28.71 62 TYR B O 1
ATOM 2686 N N . ASN B 1 84 ? 29.414 -41.827 -9.878 1.00 24.11 63 ASN B N 1
ATOM 2687 C CA . ASN B 1 84 ? 30.290 -41.158 -10.874 1.00 26.51 63 ASN B CA 1
ATOM 2688 C C . ASN B 1 84 ? 29.871 -39.689 -10.978 1.00 24.51 63 ASN B C 1
ATOM 2689 O O . ASN B 1 84 ? 29.640 -39.194 -12.101 1.00 27.27 63 ASN B O 1
ATOM 2694 N N . LEU B 1 85 ? 29.764 -39.024 -9.829 1.00 24.05 64 LEU B N 1
ATOM 2695 C CA . LEU B 1 85 ? 29.249 -37.640 -9.710 1.00 21.62 64 LEU B CA 1
ATOM 2696 C C . LEU B 1 85 ? 30.305 -36.754 -9.047 1.00 20.88 64 LEU B C 1
ATOM 2697 O O . LEU B 1 85 ? 30.938 -37.194 -8.084 1.00 21.30 64 LEU B O 1
ATOM 2702 N N . ARG B 1 86 ? 30.456 -35.528 -9.541 1.00 21.08 65 ARG B N 1
ATOM 2703 C CA . ARG B 1 86 ? 31.331 -34.509 -8.917 1.00 21.31 65 ARG B CA 1
ATOM 2704 C C . ARG B 1 86 ? 30.524 -33.775 -7.842 1.00 20.83 65 ARG B C 1
ATOM 2705 O O . ARG B 1 86 ? 29.278 -33.855 -7.860 1.00 20.54 65 ARG B O 1
ATOM 2713 N N . ALA B 1 87 ? 31.215 -33.124 -6.911 1.00 20.05 66 ALA B N 1
ATOM 2714 C CA . ALA B 1 87 ? 30.598 -32.303 -5.845 1.00 19.94 66 ALA B CA 1
ATOM 2715 C C . ALA B 1 87 ? 31.273 -30.934 -5.764 1.00 19.46 66 ALA B C 1
ATOM 2716 O O . ALA B 1 87 ? 32.521 -30.867 -5.758 1.00 19.15 66 ALA B O 1
ATOM 2718 N N . HIS B 1 88 ? 30.455 -29.882 -5.692 1.00 16.31 67 HIS B N 1
ATOM 2719 C CA . HIS B 1 88 ? 30.858 -28.550 -5.177 1.00 17.15 67 HIS B CA 1
ATOM 2720 C C . HIS B 1 88 ? 30.096 -28.298 -3.874 1.00 17.23 67 HIS B C 1
ATOM 2721 O O . HIS B 1 88 ? 29.241 -29.110 -3.512 1.00 17.49 67 HIS B O 1
ATOM 2728 N N . ALA B 1 89 ? 30.396 -27.212 -3.176 1.00 17.18 68 ALA B N 1
ATOM 2729 C CA . ALA B 1 89 ? 29.734 -26.900 -1.891 1.00 17.14 68 ALA B CA 1
ATOM 2730 C C . ALA B 1 89 ? 29.365 -25.417 -1.849 1.00 17.26 68 ALA B C 1
ATOM 2731 O O . ALA B 1 89 ? 30.107 -24.584 -2.398 1.00 16.61 68 ALA B O 1
ATOM 2733 N N . SER B 1 90 ? 28.223 -25.125 -1.236 1.00 17.62 69 SER B N 1
ATOM 2734 C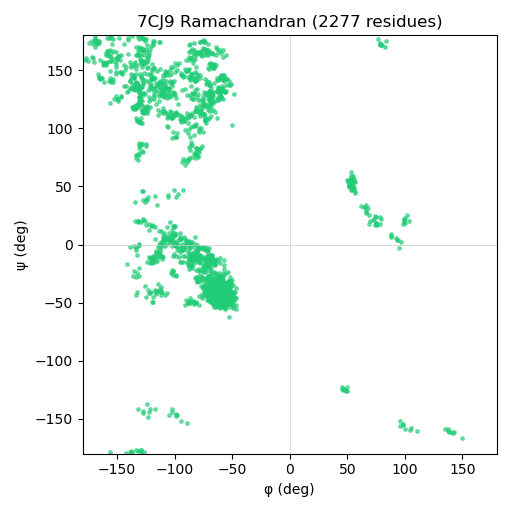 CA . SER B 1 90 ? 27.767 -23.757 -0.910 1.00 17.46 69 SER B CA 1
ATOM 2735 C C . SER B 1 90 ? 27.411 -23.717 0.573 1.00 18.57 69 SER B C 1
ATOM 2736 O O . SER B 1 90 ? 27.123 -24.779 1.168 1.00 19.83 69 SER B O 1
ATOM 2739 N N . LEU B 1 91 ? 27.419 -22.528 1.154 1.00 17.80 70 LEU B N 1
ATOM 2740 C CA . LEU B 1 91 ? 26.931 -22.352 2.537 1.00 17.34 70 LEU B CA 1
ATOM 2741 C C . LEU B 1 91 ? 26.580 -20.883 2.759 1.00 16.75 70 LEU B C 1
ATOM 2742 O O . LEU B 1 91 ? 26.905 -20.039 1.916 1.00 18.18 70 LEU B O 1
ATOM 2747 N N . GLY B 1 92 ? 25.850 -20.625 3.832 1.00 16.52 71 GLY B N 1
ATOM 2748 C CA . GLY B 1 92 ? 25.731 -19.287 4.421 1.00 16.71 71 GLY B CA 1
ATOM 2749 C C . GLY B 1 92 ? 26.235 -19.346 5.842 1.00 17.53 71 GLY B C 1
ATOM 2750 O O . GLY B 1 92 ? 26.092 -20.410 6.481 1.00 18.02 71 GLY B O 1
ATOM 2751 N N . LEU B 1 93 ? 26.857 -18.275 6.315 1.00 17.70 72 LEU B N 1
ATOM 2752 C CA . LEU B 1 93 ? 27.216 -18.158 7.747 1.00 17.63 72 LEU B CA 1
ATOM 2753 C C . LEU B 1 93 ? 25.948 -17.790 8.524 1.00 17.78 72 LEU B C 1
ATOM 2754 O O . LEU B 1 93 ? 24.894 -17.616 7.912 1.00 17.74 72 LEU B O 1
ATOM 2759 N N . SER B 1 94 ? 26.052 -17.748 9.842 1.00 18.69 73 SER B N 1
ATOM 2760 C CA . SER B 1 94 ? 24.941 -17.389 10.754 1.00 19.63 73 SER B CA 1
ATOM 2761 C C . SER B 1 94 ? 25.452 -16.294 11.691 1.00 19.81 73 SER B C 1
ATOM 2762 O O . SER B 1 94 ? 26.643 -15.913 11.564 1.00 17.68 73 SER B O 1
ATOM 2765 N N . ALA B 1 95 ? 24.603 -15.781 12.578 1.00 20.11 74 ALA B N 1
ATOM 2766 C CA . ALA B 1 95 ? 25.003 -14.715 13.524 1.00 22.09 74 ALA B CA 1
ATOM 2767 C C . ALA B 1 95 ? 26.263 -15.141 14.293 1.00 21.38 74 ALA B C 1
ATOM 2768 O O . ALA B 1 95 ? 27.150 -14.291 14.476 1.00 22.28 74 ALA B O 1
ATOM 2770 N N . ALA B 1 96 ? 26.362 -16.407 14.711 1.00 21.13 75 ALA B N 1
ATOM 2771 C CA . ALA B 1 96 ? 27.467 -16.920 15.559 1.00 21.75 75 ALA B CA 1
ATOM 2772 C C . ALA B 1 96 ? 28.785 -16.997 14.770 1.00 19.46 75 ALA B C 1
ATOM 2773 O O . ALA B 1 96 ? 29.851 -17.145 15.392 1.00 22.27 75 ALA B O 1
ATOM 2775 N N . THR B 1 97 ? 28.735 -16.900 13.449 1.00 17.72 76 THR B N 1
ATOM 2776 C CA . THR B 1 97 ? 29.923 -17.132 12.586 1.00 18.96 76 THR B CA 1
ATOM 2777 C C . THR B 1 97 ? 30.074 -15.998 11.573 1.00 18.98 76 THR B C 1
ATOM 2778 O O . THR B 1 97 ? 30.797 -16.192 10.596 1.00 18.48 76 THR B O 1
ATOM 2782 N N . ASP B 1 98 ? 29.457 -14.846 11.839 1.00 17.70 77 ASP B N 1
ATOM 2783 C CA . ASP B 1 98 ? 29.350 -13.715 10.880 1.00 17.56 77 ASP B CA 1
ATOM 2784 C C . ASP B 1 98 ? 30.710 -13.015 10.762 1.00 16.52 77 ASP B C 1
ATOM 2785 O O . ASP B 1 98 ? 31.113 -12.327 11.723 1.00 18.56 77 ASP B O 1
ATOM 2790 N N . VAL B 1 99 ? 31.393 -13.159 9.626 1.00 16.69 78 VAL B N 1
ATOM 2791 C CA . VAL B 1 99 ? 32.757 -12.583 9.442 1.00 17.56 78 VAL B CA 1
ATOM 2792 C C . VAL B 1 99 ? 32.651 -11.070 9.223 1.00 17.61 78 VAL B C 1
ATOM 2793 O O . VAL B 1 99 ? 33.706 -10.444 9.131 1.00 19.53 78 VAL B O 1
ATOM 2797 N N . THR B 1 100 ? 31.443 -10.497 9.173 1.00 16.78 79 THR B N 1
ATOM 2798 C CA . THR B 1 100 ? 31.268 -9.017 9.120 1.00 16.56 79 THR B CA 1
ATOM 2799 C C . THR B 1 100 ? 31.281 -8.430 10.536 1.00 17.35 79 THR B C 1
ATOM 2800 O O . THR B 1 100 ? 31.429 -7.207 10.657 1.00 18.13 79 THR B O 1
ATOM 2804 N N . SER B 1 101 ? 31.166 -9.269 11.561 1.00 16.98 80 SER B N 1
ATOM 2805 C CA . SER B 1 101 ? 31.002 -8.845 12.978 1.00 19.23 80 SER B CA 1
ATOM 2806 C C . SER B 1 101 ? 32.136 -7.922 13.453 1.00 19.68 80 SER B C 1
ATOM 2807 O O . SER B 1 101 ? 33.300 -8.129 13.097 1.00 22.05 80 SER B O 1
ATOM 2810 N N . THR B 1 102 ? 31.792 -6.947 14.291 1.00 22.25 81 THR B N 1
ATOM 2811 C CA . THR B 1 102 ? 32.757 -6.101 15.039 1.00 23.73 81 THR B CA 1
ATOM 2812 C C . THR B 1 102 ? 33.264 -6.860 16.273 1.00 23.79 81 THR B C 1
ATOM 2813 O O . THR B 1 102 ? 34.147 -6.338 16.966 1.00 26.62 81 THR B O 1
ATOM 2817 N N . ASP B 1 103 ? 32.724 -8.054 16.529 1.00 25.06 82 ASP B N 1
ATOM 2818 C CA . ASP B 1 103 ? 33.196 -8.968 17.604 1.00 25.77 82 ASP B CA 1
ATOM 2819 C C . ASP B 1 103 ? 34.229 -9.915 17.003 1.00 25.40 82 ASP B C 1
ATOM 2820 O O . ASP B 1 103 ? 33.865 -10.809 16.246 1.00 25.74 82 ASP B O 1
ATOM 2825 N N . PRO B 1 104 ? 35.538 -9.750 17.299 1.00 28.10 83 PRO B N 1
ATOM 2826 C CA . PRO B 1 104 ? 36.573 -10.570 16.671 1.00 27.47 83 PRO B CA 1
ATOM 2827 C C . PRO B 1 104 ? 36.382 -12.068 16.951 1.00 26.51 83 PRO B C 1
ATOM 2828 O O . PRO B 1 104 ? 36.766 -12.856 16.123 1.00 28.71 83 PRO B O 1
ATOM 2832 N N . ALA B 1 105 ? 35.787 -12.424 18.094 1.00 24.93 84 ALA B N 1
ATOM 2833 C CA . ALA B 1 105 ? 35.510 -13.831 18.476 1.00 26.63 84 ALA B CA 1
ATOM 2834 C C . ALA B 1 105 ? 34.531 -14.464 17.476 1.00 24.50 84 ALA B C 1
ATOM 2835 O O . ALA B 1 105 ? 34.725 -15.637 17.118 1.00 24.94 84 ALA B O 1
ATOM 2837 N N . ILE B 1 106 ? 33.497 -13.726 17.063 1.00 23.52 85 ILE B N 1
ATOM 2838 C CA . ILE B 1 106 ? 32.490 -14.215 16.078 1.00 21.89 85 ILE B CA 1
ATOM 2839 C C . ILE B 1 106 ? 33.189 -14.354 14.725 1.00 20.42 85 ILE B C 1
ATOM 2840 O O . ILE B 1 106 ? 32.989 -15.390 14.054 1.00 21.48 85 ILE B O 1
ATOM 2845 N N . VAL B 1 107 ? 34.015 -13.381 14.348 1.00 19.98 86 VAL B N 1
ATOM 2846 C CA . VAL B 1 107 ? 34.771 -13.467 13.063 1.00 20.92 86 VAL B CA 1
ATOM 2847 C C . VAL B 1 107 ? 35.619 -14.748 13.109 1.00 21.76 86 VAL B C 1
ATOM 2848 O O . VAL B 1 107 ? 35.609 -15.496 12.119 1.00 22.34 86 VAL B O 1
ATOM 2852 N N . ALA B 1 108 ? 36.285 -15.029 14.232 1.00 20.98 87 ALA B N 1
ATOM 2853 C CA . ALA B 1 108 ? 37.174 -16.208 14.384 1.00 20.97 87 ALA B CA 1
ATOM 2854 C C . ALA B 1 108 ? 36.362 -17.499 14.212 1.00 21.42 87 ALA B C 1
ATOM 2855 O O . ALA B 1 108 ? 36.890 -18.454 13.629 1.00 21.19 87 ALA B O 1
ATOM 2857 N N . LYS B 1 109 ? 35.125 -17.537 14.706 1.00 22.89 88 LYS B N 1
ATOM 2858 C CA . LYS B 1 109 ? 34.236 -18.721 14.551 1.00 22.68 88 LYS B CA 1
ATOM 2859 C C . LYS B 1 109 ? 33.900 -18.892 13.063 1.00 19.40 88 LYS B C 1
ATOM 2860 O O . LYS B 1 109 ? 33.890 -20.040 12.581 1.00 19.15 88 LYS B O 1
ATOM 2866 N N . GLY B 1 110 ? 33.633 -17.788 12.367 1.00 17.50 89 GLY B N 1
ATOM 2867 C CA . GLY B 1 110 ? 33.411 -17.766 10.908 1.00 16.74 89 GLY B CA 1
ATOM 2868 C C . GLY B 1 110 ? 34.606 -18.345 10.169 1.00 17.81 89 GLY B C 1
ATOM 2869 O O . GLY B 1 110 ? 34.409 -19.274 9.355 1.00 17.96 89 GLY B O 1
ATOM 2870 N N . ASP B 1 111 ? 35.804 -17.819 10.436 1.00 17.79 90 ASP B N 1
ATOM 2871 C CA . ASP B 1 111 ? 37.062 -18.302 9.808 1.00 18.71 90 ASP B CA 1
ATOM 2872 C C . ASP B 1 111 ? 37.131 -19.825 9.980 1.00 19.81 90 ASP B C 1
ATOM 2873 O O . ASP B 1 111 ? 37.438 -20.526 9.009 1.00 18.41 90 ASP B O 1
ATOM 2878 N N . GLU B 1 112 ? 36.859 -20.307 11.189 1.00 17.97 91 GLU B N 1
ATOM 2879 C CA . GLU B 1 112 ? 36.979 -21.737 11.566 1.00 21.50 91 GLU B CA 1
ATOM 2880 C C . GLU B 1 112 ? 35.991 -22.574 10.745 1.00 18.94 91 GLU B C 1
ATOM 2881 O O . GLU B 1 112 ? 36.408 -23.625 10.231 1.00 20.07 91 GLU B O 1
ATOM 2887 N N . LEU B 1 113 ? 34.733 -22.139 10.631 1.00 18.45 92 LEU B N 1
ATOM 2888 C CA . LEU B 1 113 ? 33.695 -22.856 9.839 1.00 18.69 92 LEU B CA 1
ATOM 2889 C C . LEU B 1 113 ? 34.133 -22.888 8.373 1.00 18.86 92 LEU B C 1
ATOM 2890 O O . LEU B 1 113 ? 34.040 -23.955 7.741 1.00 20.83 92 LEU B O 1
ATOM 2895 N N . LEU B 1 114 ? 34.588 -21.756 7.845 1.00 18.56 93 LEU B N 1
ATOM 2896 C CA . LEU B 1 114 ? 34.977 -21.650 6.416 1.00 17.58 93 LEU B CA 1
ATOM 2897 C C . LEU B 1 114 ? 36.159 -22.593 6.144 1.00 18.13 93 LEU B C 1
ATOM 2898 O O . LEU B 1 114 ? 36.166 -23.247 5.075 1.00 17.68 93 LEU B O 1
ATOM 2903 N N . ARG B 1 115 ? 37.106 -22.688 7.077 1.00 17.62 94 ARG B N 1
ATOM 2904 C CA . ARG B 1 115 ? 38.260 -23.622 6.968 1.00 18.03 94 ARG B CA 1
ATOM 2905 C C . ARG B 1 115 ? 37.740 -25.061 6.955 1.00 18.47 94 ARG B C 1
ATOM 2906 O O . ARG B 1 115 ? 38.220 -25.855 6.131 1.00 18.87 94 ARG B O 1
ATOM 2914 N N . LYS B 1 116 ? 36.796 -25.394 7.829 1.00 17.85 95 LYS B N 1
ATOM 2915 C CA . LYS B 1 116 ? 36.252 -26.771 7.917 1.00 18.60 95 LYS B CA 1
ATOM 2916 C C . LYS B 1 116 ? 35.518 -27.116 6.617 1.00 17.99 95 LYS B C 1
ATOM 2917 O O . LYS B 1 116 ? 35.681 -28.251 6.140 1.00 18.51 95 LYS B O 1
ATOM 2923 N N . ALA B 1 117 ? 34.726 -26.185 6.074 1.00 17.34 96 ALA B N 1
ATOM 2924 C CA . ALA B 1 117 ? 33.996 -26.355 4.795 1.00 16.77 96 ALA B CA 1
ATOM 2925 C C . ALA B 1 117 ? 35.022 -26.619 3.691 1.00 16.48 96 ALA B C 1
ATOM 2926 O O . ALA B 1 117 ? 34.799 -27.533 2.870 1.00 18.32 96 ALA B O 1
ATOM 2928 N N . THR B 1 118 ? 36.106 -25.843 3.672 1.00 16.19 97 THR B N 1
ATOM 2929 C CA . THR B 1 118 ? 37.210 -25.998 2.680 1.00 16.32 97 THR B CA 1
ATOM 2930 C C . THR B 1 118 ? 37.820 -27.392 2.840 1.00 16.75 97 THR B C 1
ATOM 2931 O O . THR B 1 118 ? 38.004 -28.072 1.812 1.00 17.05 97 THR B O 1
ATOM 2935 N N . ASP B 1 119 ? 38.078 -27.826 4.079 1.00 15.29 98 ASP B N 1
ATOM 2936 C CA . ASP B 1 119 ? 38.687 -29.155 4.368 1.00 16.05 98 ASP B CA 1
ATOM 2937 C C . ASP B 1 119 ? 37.781 -30.263 3.817 1.00 17.96 98 ASP B C 1
ATOM 2938 O O . ASP B 1 119 ? 38.301 -31.238 3.222 1.00 18.34 98 ASP B O 1
ATOM 2943 N N . VAL B 1 120 ? 36.472 -30.140 4.007 1.00 17.70 99 VAL B N 1
ATOM 2944 C CA . VAL B 1 120 ? 35.499 -31.163 3.531 1.00 17.78 99 VAL B CA 1
ATOM 2945 C C . VAL B 1 120 ? 35.554 -31.229 2.000 1.00 18.41 99 VAL B C 1
ATOM 2946 O O . VAL B 1 120 ? 35.683 -32.344 1.437 1.00 16.68 99 VAL B O 1
ATOM 2950 N N . LEU B 1 121 ? 35.494 -30.071 1.345 1.00 17.49 100 LEU B N 1
ATOM 2951 C CA . LEU B 1 121 ? 35.469 -29.967 -0.134 1.00 18.35 100 LEU B CA 1
ATOM 2952 C C . LEU B 1 121 ? 36.757 -30.585 -0.686 1.00 18.22 100 LEU B C 1
ATOM 2953 O O . LEU B 1 121 ? 36.669 -31.359 -1.661 1.00 19.61 100 LEU B O 1
ATOM 2958 N N . TYR B 1 122 ? 37.893 -30.276 -0.054 1.00 16.16 101 TYR B N 1
ATOM 2959 C CA . TYR B 1 122 ? 39.245 -30.760 -0.444 1.00 17.40 101 TYR B CA 1
ATOM 2960 C C . TYR B 1 122 ? 39.280 -32.290 -0.372 1.00 18.07 101 TYR B C 1
ATOM 2961 O O . TYR B 1 122 ? 39.746 -32.941 -1.314 1.00 20.49 101 TYR B O 1
ATOM 2970 N N . ALA B 1 123 ? 38.803 -32.853 0.734 1.00 17.54 102 ALA B N 1
ATOM 2971 C CA . ALA B 1 123 ? 38.770 -34.316 0.957 1.00 18.45 102 ALA B CA 1
ATOM 2972 C C . ALA B 1 123 ? 37.887 -34.992 -0.101 1.00 18.91 102 ALA B C 1
ATOM 2973 O O . ALA B 1 123 ? 38.169 -36.141 -0.446 1.00 20.07 102 ALA B O 1
ATOM 2975 N N . LEU B 1 124 ? 36.877 -34.297 -0.626 1.00 20.89 103 LEU B N 1
ATOM 2976 C CA . LEU B 1 124 ? 35.921 -34.866 -1.614 1.00 19.48 103 LEU B CA 1
ATOM 2977 C C . LEU B 1 124 ? 36.434 -34.627 -3.031 1.00 20.99 103 LEU B C 1
ATOM 2978 O O . LEU B 1 124 ? 35.726 -35.011 -3.974 1.00 24.12 103 LEU B O 1
ATOM 2983 N N . GLY B 1 125 ? 37.605 -33.998 -3.155 1.00 21.48 104 GLY B N 1
ATOM 2984 C CA . GLY B 1 125 ? 38.244 -33.690 -4.448 1.00 22.37 104 GLY B CA 1
ATOM 2985 C C . GLY B 1 125 ? 37.543 -32.564 -5.193 1.00 21.74 104 GLY B C 1
ATOM 2986 O O . GLY B 1 125 ? 37.723 -32.471 -6.424 1.00 21.90 104 GLY B O 1
ATOM 2987 N N . GLY B 1 126 ? 36.794 -31.716 -4.483 1.00 22.61 105 GLY B N 1
ATOM 2988 C CA . GLY B 1 126 ? 36.057 -30.581 -5.071 1.00 20.24 105 GLY B CA 1
ATOM 2989 C C . GLY B 1 126 ? 36.941 -29.361 -5.273 1.00 19.55 105 GLY B C 1
ATOM 2990 O O . GLY B 1 126 ? 38.051 -29.317 -4.718 1.00 25.99 105 GLY B O 1
ATOM 2991 N N . SER B 1 127 ? 36.466 -28.388 -6.049 1.00 18.20 106 SER B N 1
ATOM 2992 C CA . SER B 1 127 ? 37.264 -27.203 -6.449 1.00 17.20 106 SER B CA 1
ATOM 2993 C C . SER B 1 127 ? 36.490 -25.899 -6.235 1.00 15.28 106 SER B C 1
ATOM 2994 O O . SER B 1 127 ? 37.057 -24.848 -6.544 1.00 16.27 106 SER B O 1
ATOM 2997 N N . GLU B 1 128 ? 35.242 -25.942 -5.771 1.00 16.21 107 GLU B N 1
ATOM 2998 C CA . GLU B 1 128 ? 34.424 -24.703 -5.659 1.00 15.77 107 GLU B CA 1
ATOM 2999 C C . GLU B 1 128 ? 33.702 -24.649 -4.311 1.00 15.35 107 GLU B C 1
ATOM 3000 O O . GLU B 1 128 ? 32.865 -25.522 -4.046 1.00 15.47 107 GLU B O 1
ATOM 3006 N N . LEU B 1 129 ? 34.014 -23.615 -3.527 1.00 16.79 108 LEU B N 1
ATOM 3007 C CA . LEU B 1 129 ? 33.239 -23.201 -2.332 1.00 15.16 108 LEU B CA 1
ATOM 3008 C C . LEU B 1 129 ? 32.530 -21.884 -2.668 1.00 16.19 108 LEU B C 1
ATOM 3009 O O . LEU B 1 129 ? 33.217 -20.867 -2.912 1.00 15.20 108 LEU B O 1
ATOM 3014 N N . CYS B 1 130 ? 31.202 -21.904 -2.712 1.00 15.72 109 CYS B N 1
ATOM 3015 C CA . CYS B 1 130 ? 30.408 -20.747 -3.188 1.00 14.84 109 CYS B CA 1
ATOM 3016 C C . CYS B 1 130 ? 29.287 -20.439 -2.198 1.00 15.20 109 CYS B C 1
ATOM 3017 O O . CYS B 1 130 ? 29.211 -21.103 -1.147 1.00 15.24 109 CYS B O 1
ATOM 3020 N N . GLY B 1 131 ? 28.478 -19.444 -2.543 1.00 15.29 110 GLY B N 1
ATOM 3021 C CA . GLY B 1 131 ? 27.311 -19.017 -1.760 1.00 15.75 110 GLY B CA 1
ATOM 3022 C C . GLY B 1 131 ? 27.651 -17.857 -0.847 1.00 16.34 110 GLY B C 1
ATOM 3023 O O . GLY B 1 131 ? 28.548 -17.043 -1.170 1.00 15.01 110 GLY B O 1
ATOM 3024 N N . VAL B 1 132 ? 26.939 -17.761 0.269 1.00 15.64 111 VAL B N 1
ATOM 3025 C CA . VAL B 1 132 ? 27.002 -16.560 1.144 1.00 15.22 111 VAL B CA 1
ATOM 3026 C C . VAL B 1 132 ? 28.054 -16.828 2.223 1.00 16.07 111 VAL B C 1
ATOM 3027 O O . VAL B 1 132 ? 27.719 -17.031 3.397 1.00 15.31 111 VAL B O 1
ATOM 3031 N N . ILE B 1 133 ? 29.314 -16.837 1.797 1.00 16.37 112 ILE B N 1
ATOM 3032 C CA . ILE B 1 133 ? 30.475 -17.244 2.630 1.00 15.56 112 ILE B CA 1
ATOM 3033 C C . ILE B 1 133 ? 31.067 -15.999 3.300 1.00 12.92 112 ILE B C 1
ATOM 3034 O O . ILE B 1 133 ? 31.996 -16.153 4.089 1.00 15.31 112 ILE B O 1
ATOM 3039 N N . TYR B 1 134 ? 30.529 -14.813 3.010 1.00 13.88 113 TYR B N 1
ATOM 3040 C CA . TYR B 1 134 ? 31.167 -13.514 3.362 1.00 15.48 113 TYR B CA 1
ATOM 3041 C C . TYR B 1 134 ? 30.361 -12.765 4.425 1.00 14.87 113 TYR B C 1
ATOM 3042 O O . TYR B 1 134 ? 30.773 -11.661 4.781 1.00 14.74 113 TYR B O 1
ATOM 3051 N N . CYS B 1 135 ? 29.258 -13.335 4.904 1.00 14.78 114 CYS B N 1
ATOM 3052 C CA . CYS B 1 135 ? 28.411 -12.728 5.969 1.00 15.13 114 CYS B CA 1
ATOM 3053 C C . CYS B 1 135 ? 27.409 -13.752 6.500 1.00 14.89 114 CYS B C 1
ATOM 3054 O O . CYS B 1 135 ? 27.290 -14.853 5.919 1.00 14.99 114 CYS B O 1
ATOM 3057 N N . ALA B 1 136 ? 26.680 -13.400 7.557 1.00 15.40 115 ALA B N 1
ATOM 3058 C CA . ALA B 1 136 ? 25.512 -14.193 7.993 1.00 16.32 115 ALA B CA 1
ATOM 3059 C C . ALA B 1 136 ? 24.430 -14.087 6.917 1.00 16.63 115 ALA B C 1
ATOM 3060 O O . ALA B 1 136 ? 24.083 -12.958 6.507 1.00 18.55 115 ALA B O 1
ATOM 3062 N N . LEU B 1 137 ? 23.923 -15.228 6.471 1.00 16.10 116 LEU B N 1
ATOM 3063 C CA . LEU B 1 137 ? 22.780 -15.310 5.536 1.00 17.20 116 LEU B CA 1
ATOM 3064 C C . LEU B 1 137 ? 21.511 -14.890 6.280 1.00 16.88 116 LEU B C 1
ATOM 3065 O O . LEU B 1 137 ? 21.158 -15.561 7.258 1.00 17.13 116 LEU B O 1
ATOM 3070 N N . GLY B 1 138 ? 20.857 -13.817 5.844 1.00 17.19 117 GLY B N 1
ATOM 3071 C CA . GLY B 1 138 ? 19.544 -13.445 6.401 1.00 16.97 117 GLY B CA 1
ATOM 3072 C C . GLY B 1 138 ? 19.368 -11.951 6.543 1.00 17.38 117 GLY B C 1
ATOM 3073 O O . GLY B 1 138 ? 20.119 -11.185 5.906 1.00 14.37 117 GLY B O 1
ATOM 3074 N N . LYS B 1 139 ? 18.397 -11.546 7.360 1.00 17.31 118 LYS B N 1
ATOM 3075 C CA A LYS B 1 139 ? 18.037 -10.112 7.467 0.50 18.12 118 LYS B CA 1
ATOM 3076 C CA B LYS B 1 139 ? 17.998 -10.131 7.522 0.50 18.04 118 LYS B CA 1
ATOM 3077 C C . LYS B 1 139 ? 19.010 -9.420 8.422 1.00 18.62 118 LYS B C 1
ATOM 3078 O O . LYS B 1 139 ? 19.242 -9.919 9.551 1.00 24.09 118 LYS B O 1
ATOM 3089 N N . TYR B 1 140 ? 19.563 -8.312 7.958 1.00 16.95 119 TYR B N 1
ATOM 3090 C CA . TYR B 1 140 ? 20.366 -7.405 8.801 1.00 17.02 119 TYR B CA 1
ATOM 3091 C C . TYR B 1 140 ? 19.432 -6.321 9.312 1.00 17.37 119 TYR B C 1
ATOM 3092 O O . TYR B 1 140 ? 18.481 -5.948 8.632 1.00 18.16 119 TYR B O 1
ATOM 3101 N N . PRO B 1 141 ? 19.668 -5.832 10.544 1.00 20.12 120 PRO B N 1
ATOM 3102 C CA . PRO B 1 141 ? 18.810 -4.811 11.140 1.00 22.53 120 PRO B CA 1
ATOM 3103 C C . PRO B 1 141 ? 19.089 -3.396 10.609 1.00 20.50 120 PRO B C 1
ATOM 3104 O O . PRO B 1 141 ? 18.307 -2.510 10.850 1.00 23.97 120 PRO B O 1
ATOM 3108 N N . GLY B 1 142 ? 20.168 -3.214 9.852 1.00 18.59 121 GLY B N 1
ATOM 3109 C CA . GLY B 1 142 ? 20.520 -1.894 9.301 1.00 17.55 121 GLY B CA 1
ATOM 3110 C C . GLY B 1 142 ? 21.625 -2.036 8.269 1.00 18.33 121 GLY B C 1
ATOM 3111 O O . GLY B 1 142 ? 22.119 -3.135 8.041 1.00 19.44 121 GLY B O 1
ATOM 3112 N N . PRO B 1 143 ? 22.035 -0.939 7.605 1.00 19.44 122 PRO B N 1
ATOM 3113 C CA . PRO B 1 143 ? 23.033 -1.044 6.548 1.00 18.30 122 PRO B CA 1
ATOM 3114 C C . PRO B 1 143 ? 24.407 -1.401 7.131 1.00 17.84 122 PRO B C 1
ATOM 3115 O O . PRO B 1 143 ? 24.656 -1.186 8.291 1.00 20.26 122 PRO B O 1
ATOM 3119 N N . ALA B 1 144 ? 25.261 -1.995 6.304 1.00 17.59 123 ALA B N 1
ATOM 3120 C CA . ALA B 1 144 ? 26.620 -2.418 6.699 1.00 19.37 123 ALA B CA 1
ATOM 3121 C C . ALA B 1 144 ? 27.506 -1.180 6.863 1.00 19.03 123 ALA B C 1
ATOM 3122 O O . ALA B 1 144 ? 27.394 -0.268 6.037 1.00 19.85 123 ALA B O 1
ATOM 3124 N N . SER B 1 145 ? 28.338 -1.153 7.906 1.00 18.99 124 SER B N 1
ATOM 3125 C CA . SER B 1 145 ? 29.376 -0.114 8.128 1.00 19.87 124 SER B CA 1
ATOM 3126 C C . SER B 1 145 ? 30.582 -0.415 7.235 1.00 21.20 124 SER B C 1
ATOM 3127 O O . SER B 1 145 ? 30.698 -1.549 6.747 1.00 18.04 124 SER B O 1
ATOM 3130 N N . ARG B 1 146 ? 31.467 0.559 7.063 1.00 21.51 125 ARG B N 1
ATOM 3131 C CA . ARG B 1 146 ? 32.772 0.344 6.390 1.00 21.78 125 ARG B CA 1
ATOM 3132 C C . ARG B 1 146 ? 33.500 -0.799 7.101 1.00 20.25 125 ARG B C 1
ATOM 3133 O O . ARG B 1 146 ? 34.126 -1.621 6.402 1.00 19.39 125 ARG B O 1
ATOM 3141 N N . GLU B 1 147 ? 33.398 -0.871 8.430 1.00 21.70 126 GLU B N 1
ATOM 3142 C CA . GLU B 1 147 ? 34.087 -1.911 9.241 1.00 22.64 126 GLU B CA 1
ATOM 3143 C C . GLU B 1 147 ? 33.501 -3.294 8.931 1.00 19.63 126 GLU B C 1
ATOM 3144 O O . GLU B 1 147 ? 34.291 -4.242 8.759 1.00 18.79 126 GLU B O 1
ATOM 3150 N N . ASN B 1 148 ? 32.173 -3.422 8.891 1.00 17.88 127 ASN B N 1
ATOM 3151 C CA . ASN B 1 148 ? 31.514 -4.702 8.506 1.00 17.92 127 ASN B CA 1
ATOM 3152 C C . ASN B 1 148 ? 32.130 -5.187 7.184 1.00 18.78 127 ASN B C 1
ATOM 3153 O O . ASN B 1 148 ? 32.516 -6.374 7.076 1.00 16.92 127 ASN B O 1
ATOM 3158 N N . ARG B 1 149 ? 32.228 -4.298 6.198 1.00 17.91 128 ARG B N 1
ATOM 3159 C CA . ARG B 1 149 ? 32.702 -4.673 4.840 1.00 16.89 128 ARG B CA 1
ATOM 3160 C C . ARG B 1 149 ? 34.193 -5.034 4.888 1.00 18.39 128 ARG B C 1
ATOM 3161 O O . ARG B 1 149 ? 34.581 -6.077 4.290 1.00 16.55 128 ARG B O 1
ATOM 3169 N N . ALA B 1 150 ? 35.008 -4.223 5.570 1.00 19.55 129 ALA B N 1
ATOM 3170 C CA . ALA B 1 150 ? 36.468 -4.445 5.689 1.00 19.87 129 ALA B CA 1
ATOM 3171 C C . ALA B 1 150 ? 36.709 -5.789 6.386 1.00 19.24 129 ALA B C 1
ATOM 3172 O O . ALA B 1 150 ? 37.628 -6.518 5.981 1.00 20.19 129 ALA B O 1
ATOM 3174 N N . ASN B 1 151 ? 35.905 -6.112 7.403 1.00 18.76 130 ASN B N 1
ATOM 3175 C CA . ASN B 1 151 ? 36.058 -7.395 8.135 1.00 18.41 130 ASN B CA 1
ATOM 3176 C C . ASN B 1 151 ? 35.774 -8.546 7.164 1.00 18.01 130 ASN B C 1
ATOM 3177 O O . ASN B 1 151 ? 36.528 -9.540 7.189 1.00 17.49 130 ASN B O 1
ATOM 3182 N N . SER B 1 152 ? 34.727 -8.409 6.350 1.00 17.85 131 SER B N 1
ATOM 3183 C CA . SER B 1 152 ? 34.292 -9.426 5.364 1.00 17.29 131 SER B CA 1
ATOM 3184 C C . SER B 1 152 ? 35.412 -9.618 4.336 1.00 16.76 131 SER B C 1
ATOM 3185 O O . SER B 1 152 ? 35.814 -10.777 4.091 1.00 16.35 131 SER B O 1
ATOM 3188 N N . VAL B 1 153 ? 35.937 -8.519 3.793 1.00 15.74 132 VAL B N 1
ATOM 3189 C CA . VAL B 1 153 ? 37.024 -8.550 2.772 1.00 16.53 132 VAL B CA 1
ATOM 3190 C C . VAL B 1 153 ? 38.232 -9.298 3.351 1.00 16.67 132 VAL B C 1
ATOM 3191 O O . VAL B 1 153 ? 38.763 -10.201 2.657 1.00 16.34 132 VAL B O 1
ATOM 3195 N N . ALA B 1 154 ? 38.656 -8.954 4.570 1.00 17.27 133 ALA B N 1
ATOM 3196 C CA . ALA B 1 154 ? 39.837 -9.563 5.224 1.00 18.01 133 ALA B CA 1
ATOM 3197 C C . ALA B 1 154 ? 39.579 -11.068 5.399 1.00 18.63 133 ALA B C 1
ATOM 3198 O O . ALA B 1 154 ? 40.480 -11.875 5.090 1.00 18.50 133 ALA B O 1
ATOM 3200 N N . ALA B 1 155 ? 38.388 -11.438 5.872 1.00 17.12 134 ALA B N 1
ATOM 3201 C CA . ALA B 1 155 ? 37.982 -12.851 6.054 1.00 16.48 134 ALA B CA 1
ATOM 3202 C C . ALA B 1 155 ? 38.054 -13.591 4.711 1.00 14.75 134 ALA B C 1
ATOM 3203 O O . ALA B 1 155 ? 38.504 -14.730 4.703 1.00 16.06 134 ALA B O 1
ATOM 3205 N N . MET B 1 156 ? 37.616 -12.970 3.618 1.00 15.19 135 MET B N 1
ATOM 3206 C CA . MET B 1 156 ? 37.602 -13.634 2.290 1.00 15.45 135 MET B CA 1
ATOM 3207 C C . MET B 1 156 ? 39.046 -13.764 1.782 1.00 16.20 135 MET B C 1
ATOM 3208 O O . MET B 1 156 ? 39.347 -14.762 1.095 1.00 17.07 135 MET B O 1
ATOM 3213 N N . GLN B 1 157 ? 39.929 -12.832 2.137 1.00 14.84 136 GLN B N 1
ATOM 3214 C CA . GLN B 1 157 ? 41.377 -12.949 1.804 1.00 16.64 136 GLN B CA 1
ATOM 3215 C C . GLN B 1 157 ? 41.964 -14.170 2.528 1.00 18.09 136 GLN B C 1
ATOM 3216 O O . GLN B 1 157 ? 42.648 -14.990 1.880 1.00 19.78 136 GLN B O 1
ATOM 3222 N N . ARG B 1 158 ? 41.720 -14.294 3.833 1.00 17.77 137 ARG B N 1
ATOM 3223 C CA . ARG B 1 158 ? 42.229 -15.425 4.647 1.00 17.91 137 ARG B CA 1
ATOM 3224 C C . ARG B 1 158 ? 41.648 -16.735 4.100 1.00 17.95 137 ARG B C 1
ATOM 3225 O O . ARG B 1 158 ? 42.432 -17.699 3.926 1.00 19.01 137 ARG B O 1
ATOM 3233 N N . LEU B 1 159 ? 40.339 -16.781 3.831 1.00 16.53 138 LEU B N 1
ATOM 3234 C CA . LEU B 1 159 ? 39.699 -17.980 3.218 1.00 15.70 138 LEU B CA 1
ATOM 3235 C C . LEU B 1 159 ? 40.342 -18.283 1.851 1.00 16.31 138 LEU B C 1
ATOM 3236 O O . LEU B 1 159 ? 40.698 -19.453 1.610 1.00 18.02 138 LEU B O 1
ATOM 3241 N N . ALA B 1 160 ? 40.430 -17.301 0.951 1.00 16.95 139 ALA B N 1
ATOM 3242 C CA . ALA B 1 160 ? 40.985 -17.510 -0.411 1.00 16.00 139 ALA B CA 1
ATOM 3243 C C . ALA B 1 160 ? 42.376 -18.152 -0.298 1.00 17.41 139 ALA B C 1
ATOM 3244 O O . ALA B 1 160 ? 42.684 -19.080 -1.081 1.00 16.53 139 ALA B O 1
ATOM 3246 N N . ASP B 1 161 ? 43.185 -17.702 0.660 1.00 16.79 140 ASP B N 1
ATOM 3247 C CA . ASP B 1 161 ? 44.604 -18.127 0.808 1.00 18.16 140 ASP B CA 1
ATOM 3248 C C . ASP B 1 161 ? 44.632 -19.573 1.313 1.00 18.85 140 ASP B C 1
ATOM 3249 O O . ASP B 1 161 ? 45.476 -20.366 0.859 1.00 20.73 140 ASP B O 1
ATOM 3254 N N . TYR B 1 162 ? 43.711 -19.915 2.208 1.00 16.82 141 TYR B N 1
ATOM 3255 C CA . TYR B 1 162 ? 43.570 -21.280 2.764 1.00 17.60 141 TYR B CA 1
ATOM 3256 C C . TYR B 1 162 ? 43.094 -22.231 1.660 1.00 17.36 141 TYR B C 1
ATOM 3257 O O . TYR B 1 162 ? 43.664 -23.331 1.509 1.00 19.22 141 TYR B O 1
ATOM 3266 N N . ALA B 1 163 ? 42.063 -21.825 0.917 1.00 17.23 142 ALA B N 1
ATOM 3267 C CA . ALA B 1 163 ? 41.477 -22.600 -0.203 1.00 16.29 142 ALA B CA 1
ATOM 3268 C C . ALA B 1 163 ? 42.526 -22.829 -1.299 1.00 16.76 142 ALA B C 1
ATOM 3269 O O . ALA B 1 163 ? 42.549 -23.935 -1.889 1.00 17.64 142 ALA B O 1
ATOM 3271 N N . ALA B 1 164 ? 43.366 -21.832 -1.573 1.00 17.54 143 ALA B N 1
ATOM 3272 C CA . ALA B 1 164 ? 44.344 -21.880 -2.689 1.00 19.17 143 ALA B CA 1
ATOM 3273 C C . ALA B 1 164 ? 45.339 -23.020 -2.452 1.00 19.02 143 ALA B C 1
ATOM 3274 O O . ALA B 1 164 ? 45.789 -23.629 -3.442 1.00 23.22 143 ALA B O 1
ATOM 3276 N N . ASP B 1 165 ? 45.666 -23.312 -1.192 1.00 19.44 144 ASP B N 1
ATOM 3277 C CA . ASP B 1 165 ? 46.639 -24.378 -0.838 1.00 19.92 144 ASP B CA 1
ATOM 3278 C C . ASP B 1 165 ? 45.991 -25.744 -1.085 1.00 19.35 144 ASP B C 1
ATOM 3279 O O . ASP B 1 165 ? 46.727 -26.748 -1.084 1.00 21.69 144 ASP B O 1
ATOM 3284 N N . LYS B 1 166 ? 44.670 -25.771 -1.305 1.00 17.92 145 LYS B N 1
ATOM 3285 C CA . LYS B 1 166 ? 43.885 -27.020 -1.473 1.00 17.59 145 LYS B CA 1
ATOM 3286 C C . LYS B 1 166 ? 43.218 -27.075 -2.854 1.00 16.16 145 LYS B C 1
ATOM 3287 O O . LYS B 1 166 ? 42.336 -27.919 -3.041 1.00 18.59 145 LYS B O 1
ATOM 3293 N N . GLY B 1 167 ? 43.650 -26.241 -3.801 1.00 15.33 146 GLY B N 1
ATOM 3294 C CA . GLY B 1 167 ? 43.158 -26.273 -5.195 1.00 17.40 146 GLY B CA 1
ATOM 3295 C C . GLY B 1 167 ? 41.700 -25.850 -5.310 1.00 16.61 146 GLY B C 1
ATOM 3296 O O . GLY B 1 167 ? 41.006 -26.320 -6.225 1.00 18.99 146 GLY B O 1
ATOM 3297 N N . ILE B 1 168 ? 41.244 -24.957 -4.437 1.00 15.54 147 ILE B N 1
ATOM 3298 C CA . ILE B 1 168 ? 39.810 -24.561 -4.368 1.00 14.90 147 ILE B CA 1
ATOM 3299 C C . ILE B 1 168 ? 39.676 -23.071 -4.686 1.00 13.52 147 ILE B C 1
ATOM 3300 O O . ILE B 1 168 ? 40.453 -22.261 -4.139 1.00 15.27 147 ILE B O 1
ATOM 3305 N N . ASN B 1 169 ? 38.750 -22.762 -5.586 1.00 13.55 148 ASN B N 1
ATOM 3306 C CA . ASN B 1 169 ? 38.245 -21.401 -5.878 1.00 14.80 148 ASN B CA 1
ATOM 3307 C C . ASN B 1 169 ? 37.120 -21.088 -4.894 1.00 14.85 148 ASN B C 1
ATOM 3308 O O . ASN B 1 169 ? 36.329 -22.012 -4.561 1.00 14.27 148 ASN B O 1
ATOM 3313 N N . ILE B 1 170 ? 36.993 -19.824 -4.497 1.00 15.30 149 ILE B N 1
ATOM 3314 C CA . ILE B 1 170 ? 35.801 -19.357 -3.733 1.00 15.47 149 ILE B CA 1
ATOM 3315 C C . ILE B 1 170 ? 35.015 -18.392 -4.619 1.00 15.51 149 ILE B C 1
ATOM 3316 O O . ILE B 1 170 ? 35.620 -17.609 -5.354 1.00 15.85 149 ILE B O 1
ATOM 3321 N N . ASP B 1 171 ? 33.697 -18.500 -4.571 1.00 15.10 150 ASP B N 1
ATOM 3322 C CA . ASP B 1 171 ? 32.769 -17.721 -5.425 1.00 15.45 150 ASP B CA 1
ATOM 3323 C C . ASP B 1 171 ? 31.774 -17.028 -4.487 1.00 15.59 150 ASP B C 1
ATOM 3324 O O . ASP B 1 171 ? 31.025 -17.731 -3.828 1.00 15.56 150 ASP B O 1
ATOM 3329 N N . LEU B 1 172 ? 31.802 -15.696 -4.439 1.00 16.56 151 LEU B N 1
ATOM 3330 C CA . LEU B 1 172 ? 31.014 -14.878 -3.482 1.00 16.46 151 LEU B CA 1
ATOM 3331 C C . LEU B 1 172 ? 29.629 -14.658 -4.088 1.00 15.76 151 LEU B C 1
ATOM 3332 O O . LEU B 1 172 ? 29.527 -13.960 -5.118 1.00 15.07 151 LEU B O 1
ATOM 3337 N N . GLU B 1 173 ? 28.601 -15.264 -3.501 1.00 15.34 152 GLU B N 1
ATOM 3338 C CA . GLU B 1 173 ? 27.245 -15.211 -4.087 1.00 16.21 152 GLU B CA 1
ATOM 3339 C C . GLU B 1 173 ? 26.564 -13.891 -3.726 1.00 16.22 152 GLU B C 1
ATOM 3340 O O . GLU B 1 173 ? 26.246 -13.683 -2.537 1.00 15.90 152 GLU B O 1
ATOM 3346 N N . VAL B 1 174 ? 26.305 -13.068 -4.734 1.00 16.20 153 VAL B N 1
ATOM 3347 C CA . VAL B 1 174 ? 25.453 -11.856 -4.599 1.00 17.25 153 VAL B CA 1
ATOM 3348 C C . VAL B 1 174 ? 24.021 -12.317 -4.332 1.00 16.28 153 VAL B C 1
ATOM 3349 O O . VAL B 1 174 ? 23.480 -13.092 -5.132 1.00 17.24 153 VAL B O 1
ATOM 3353 N N . VAL B 1 175 ? 23.437 -11.881 -3.212 1.00 15.48 154 VAL B N 1
ATOM 3354 C CA . VAL B 1 175 ? 22.042 -12.257 -2.854 1.00 15.00 154 VAL B CA 1
ATOM 3355 C C . VAL B 1 175 ? 21.273 -10.972 -2.554 1.00 14.13 154 VAL B C 1
ATOM 3356 O O . VAL B 1 175 ? 21.896 -9.900 -2.436 1.00 15.79 154 VAL B O 1
ATOM 3360 N N . ASN B 1 176 ? 19.959 -11.088 -2.470 1.00 14.41 155 ASN B N 1
ATOM 3361 C CA . ASN B 1 176 ? 19.052 -9.922 -2.377 1.00 13.46 155 ASN B CA 1
ATOM 3362 C C . ASN B 1 176 ? 19.153 -9.282 -0.986 1.00 13.19 155 ASN B C 1
ATOM 3363 O O . ASN B 1 176 ? 19.731 -9.868 -0.045 1.00 12.77 155 ASN B O 1
ATOM 3368 N N . ARG B 1 177 ? 18.592 -8.084 -0.905 1.00 13.39 156 ARG B N 1
ATOM 3369 C CA . ARG B 1 177 ? 18.637 -7.190 0.272 1.00 12.89 156 ARG B CA 1
ATOM 3370 C C . ARG B 1 177 ? 18.172 -7.912 1.551 1.00 12.30 156 ARG B C 1
ATOM 3371 O O . ARG B 1 177 ? 18.641 -7.532 2.646 1.00 13.46 156 ARG B O 1
ATOM 3379 N N . TYR B 1 178 ? 17.247 -8.870 1.455 1.00 11.85 157 TYR B N 1
ATOM 3380 C CA . TYR B 1 178 ? 16.675 -9.537 2.661 1.00 12.61 157 TYR B CA 1
ATOM 3381 C C . TYR B 1 178 ? 17.607 -10.648 3.171 1.00 13.36 157 TYR B C 1
ATOM 3382 O O . TYR B 1 178 ? 17.342 -11.209 4.254 1.00 13.43 157 TYR B O 1
ATOM 3391 N N . GLU B 1 179 ? 18.685 -10.943 2.435 1.00 13.20 158 GLU B N 1
ATOM 3392 C CA . GLU B 1 179 ? 19.618 -12.056 2.761 1.00 13.60 158 GLU B CA 1
ATOM 3393 C C . GLU B 1 179 ? 21.050 -11.551 3.018 1.00 13.98 158 GLU B C 1
ATOM 3394 O O . GLU B 1 179 ? 21.850 -12.319 3.574 1.00 13.72 158 GLU B O 1
ATOM 3400 N N . THR B 1 180 ? 21.386 -10.321 2.625 1.00 13.40 159 THR B N 1
ATOM 3401 C CA . THR B 1 180 ? 22.661 -9.656 3.010 1.00 14.26 159 THR B CA 1
ATOM 3402 C C . THR B 1 180 ? 22.530 -8.143 2.848 1.00 13.57 159 THR B C 1
ATOM 3403 O O . THR B 1 180 ? 21.697 -7.702 2.033 1.00 14.79 159 THR B O 1
ATOM 3407 N N . ASN B 1 181 ? 23.359 -7.399 3.580 1.00 15.09 160 ASN B N 1
ATOM 3408 C CA . ASN B 1 181 ? 23.513 -5.934 3.414 1.00 15.42 160 ASN B CA 1
ATOM 3409 C C . ASN B 1 181 ? 24.886 -5.624 2.810 1.00 15.69 160 ASN B C 1
ATOM 3410 O O . ASN B 1 181 ? 25.197 -4.445 2.687 1.00 16.54 160 ASN B O 1
ATOM 3415 N N . ILE B 1 182 ? 25.668 -6.633 2.418 1.00 14.54 161 ILE B N 1
ATOM 3416 C CA . ILE B 1 182 ? 27.075 -6.396 1.983 1.00 14.34 161 ILE B CA 1
ATOM 3417 C C . ILE B 1 182 ? 27.125 -6.130 0.474 1.00 15.07 161 ILE B C 1
ATOM 3418 O O . ILE B 1 182 ? 27.815 -5.175 0.072 1.00 17.23 161 ILE B O 1
ATOM 3423 N N . MET B 1 183 ? 26.452 -6.954 -0.331 1.00 14.90 162 MET B N 1
ATOM 3424 C CA . MET B 1 183 ? 26.462 -6.848 -1.818 1.00 15.54 162 MET B CA 1
ATOM 3425 C C . MET B 1 183 ? 25.154 -7.417 -2.380 1.00 15.44 162 MET B C 1
ATOM 3426 O O . MET B 1 183 ? 24.812 -8.549 -2.032 1.00 15.16 162 MET B O 1
ATOM 3431 N N . ASN B 1 184 ? 24.421 -6.636 -3.177 1.00 16.47 163 ASN B N 1
ATOM 3432 C CA . ASN B 1 184 ? 23.078 -7.014 -3.686 1.00 15.95 163 ASN B CA 1
ATOM 3433 C C . ASN B 1 184 ? 23.061 -6.996 -5.222 1.00 14.85 163 ASN B C 1
ATOM 3434 O O . ASN B 1 184 ? 22.075 -7.482 -5.803 1.00 16.14 163 ASN B O 1
ATOM 3439 N N . THR B 1 185 ? 24.103 -6.469 -5.871 1.00 15.33 164 THR B N 1
ATOM 3440 C CA . THR B 1 185 ? 24.242 -6.543 -7.351 1.00 17.13 164 THR B CA 1
ATOM 3441 C C . THR B 1 185 ? 25.605 -7.137 -7.717 1.00 17.03 164 THR B C 1
ATOM 3442 O O . THR B 1 185 ? 26.545 -7.068 -6.885 1.00 16.80 164 THR B O 1
ATOM 3446 N N . GLY B 1 186 ? 25.694 -7.700 -8.922 1.00 18.99 165 GLY B N 1
ATOM 3447 C CA . GLY B 1 186 ? 26.966 -8.080 -9.557 1.00 19.68 165 GLY B CA 1
ATOM 3448 C C . GLY B 1 186 ? 27.983 -6.952 -9.519 1.00 20.07 165 GLY B C 1
ATOM 3449 O O . GLY B 1 186 ? 29.157 -7.214 -9.174 1.00 21.58 165 GLY B O 1
ATOM 3450 N N . LEU B 1 187 ? 27.578 -5.730 -9.866 1.00 20.98 166 LEU B N 1
ATOM 3451 C CA . LEU B 1 187 ? 28.520 -4.580 -9.907 1.00 24.31 166 LEU B CA 1
ATOM 3452 C C . LEU B 1 187 ? 29.091 -4.349 -8.497 1.00 18.91 166 LEU B C 1
ATOM 3453 O O . LEU B 1 187 ? 30.302 -4.162 -8.377 1.00 20.15 166 LEU B O 1
ATOM 3458 N N . GLU B 1 188 ? 28.266 -4.403 -7.446 1.00 17.86 167 GLU B N 1
ATOM 3459 C CA . GLU B 1 188 ? 28.757 -4.261 -6.051 1.00 18.04 167 GLU B CA 1
ATOM 3460 C C . GLU B 1 188 ? 29.693 -5.435 -5.738 1.00 15.72 167 GLU B C 1
ATOM 3461 O O . GLU B 1 188 ? 30.738 -5.225 -5.097 1.00 17.03 167 GLU B O 1
ATOM 3467 N N . GLY B 1 189 ? 29.342 -6.637 -6.192 1.00 18.22 168 GLY B N 1
ATOM 3468 C CA . GLY B 1 189 ? 30.166 -7.838 -5.981 1.00 17.21 168 GLY B CA 1
ATOM 3469 C C . GLY B 1 189 ? 31.561 -7.642 -6.543 1.00 16.95 168 GLY B C 1
ATOM 3470 O O . GLY B 1 189 ? 32.537 -7.992 -5.863 1.00 16.40 168 GLY B O 1
ATOM 3471 N N . LEU B 1 190 ? 31.651 -7.062 -7.744 1.00 16.04 169 LEU B N 1
ATOM 3472 C CA . LEU B 1 190 ? 32.942 -6.903 -8.457 1.00 18.50 169 LEU B CA 1
ATOM 3473 C C . LEU B 1 190 ? 33.813 -5.908 -7.683 1.00 16.93 169 LEU B C 1
ATOM 3474 O O . LEU B 1 190 ? 35.019 -6.147 -7.557 1.00 16.92 169 LEU B O 1
ATOM 3479 N N . ALA B 1 191 ? 33.240 -4.824 -7.153 1.00 16.75 170 ALA B N 1
ATOM 3480 C CA . ALA B 1 191 ? 34.033 -3.839 -6.390 1.00 18.13 170 ALA B CA 1
ATOM 3481 C C . ALA B 1 191 ? 34.567 -4.519 -5.124 1.00 16.22 170 ALA B C 1
ATOM 3482 O O . ALA B 1 191 ? 35.736 -4.317 -4.774 1.00 19.30 170 ALA B O 1
ATOM 3484 N N . PHE B 1 192 ? 33.733 -5.310 -4.455 1.00 16.97 171 PHE B N 1
ATOM 3485 C CA . PHE B 1 192 ? 34.133 -6.061 -3.244 1.00 15.29 171 PHE B CA 1
ATOM 3486 C C . PHE B 1 192 ? 35.272 -7.023 -3.624 1.00 15.35 171 PHE B C 1
ATOM 3487 O O . PHE B 1 192 ? 36.289 -7.096 -2.920 1.00 16.81 171 PHE B O 1
ATOM 3495 N N . LEU B 1 193 ? 35.098 -7.758 -4.723 1.00 14.61 172 LEU B N 1
ATOM 3496 C CA . LEU B 1 193 ? 36.094 -8.752 -5.187 1.00 16.09 172 LEU B CA 1
ATOM 3497 C C . LEU B 1 193 ? 37.436 -8.053 -5.449 1.00 15.91 172 LEU B C 1
ATOM 3498 O O . LEU B 1 193 ? 38.484 -8.622 -5.082 1.00 18.30 172 LEU B O 1
ATOM 3503 N N . ASP B 1 194 ? 37.417 -6.838 -6.002 1.00 15.68 173 ASP B N 1
ATOM 3504 C CA . ASP B 1 194 ? 38.669 -6.078 -6.270 1.00 18.02 173 ASP B CA 1
ATOM 3505 C C . ASP B 1 194 ? 39.357 -5.774 -4.934 1.00 16.33 173 ASP B C 1
ATOM 3506 O O . ASP B 1 194 ? 40.589 -5.821 -4.881 1.00 18.60 173 ASP B O 1
ATOM 3511 N N . GLU B 1 195 ? 38.594 -5.535 -3.866 1.00 15.72 174 GLU B N 1
ATOM 3512 C CA . GLU B 1 195 ? 39.175 -5.261 -2.524 1.00 16.49 174 GLU B CA 1
ATOM 3513 C C . GLU B 1 195 ? 39.787 -6.550 -1.969 1.00 15.91 174 GLU B C 1
ATOM 3514 O O . GLU B 1 195 ? 40.841 -6.466 -1.330 1.00 18.46 174 GLU B O 1
ATOM 3520 N N . VAL B 1 196 ? 39.146 -7.701 -2.196 1.00 16.48 175 VAL B N 1
ATOM 3521 C CA . VAL B 1 196 ? 39.689 -9.029 -1.775 1.00 17.68 175 VAL B CA 1
ATOM 3522 C C . VAL B 1 196 ? 41.035 -9.255 -2.487 1.00 18.82 175 VAL B C 1
ATOM 3523 O O . VAL B 1 196 ? 42.005 -9.644 -1.823 1.00 19.34 175 VAL B O 1
ATOM 3527 N N . ASN B 1 197 ? 41.084 -9.008 -3.795 1.00 18.68 176 ASN B N 1
ATOM 3528 C CA . ASN B 1 197 ? 42.332 -9.039 -4.603 1.00 19.16 176 ASN B CA 1
ATOM 3529 C C . ASN B 1 197 ? 43.012 -10.408 -4.452 1.00 18.00 176 ASN B C 1
ATOM 3530 O O . ASN B 1 197 ? 44.194 -10.458 -4.052 1.00 19.38 176 ASN B O 1
ATOM 3535 N N . ARG B 1 198 ? 42.291 -11.482 -4.774 1.00 18.86 177 ARG B N 1
ATOM 3536 C CA . ARG B 1 198 ? 42.830 -12.868 -4.746 1.00 18.83 177 ARG B CA 1
ATOM 3537 C C . ARG B 1 198 ? 42.461 -13.577 -6.045 1.00 16.95 177 ARG B C 1
ATOM 3538 O O . ARG B 1 198 ? 41.324 -13.523 -6.491 1.00 18.77 177 ARG B O 1
ATOM 3546 N N . PRO B 1 199 ? 43.423 -14.262 -6.699 1.00 18.09 178 PRO B N 1
ATOM 3547 C CA . PRO B 1 199 ? 43.191 -14.781 -8.044 1.00 19.60 178 PRO B CA 1
ATOM 3548 C C . PRO B 1 199 ? 42.202 -15.955 -8.076 1.00 18.61 178 PRO B C 1
ATOM 3549 O O . PRO B 1 199 ? 41.623 -16.192 -9.116 1.00 19.73 178 PRO B O 1
ATOM 3553 N N . ASN B 1 200 ? 41.991 -16.626 -6.937 1.00 17.89 179 ASN B N 1
ATOM 3554 C CA . ASN B 1 200 ? 41.058 -17.779 -6.845 1.00 16.82 179 ASN B CA 1
ATOM 3555 C C . ASN B 1 200 ? 39.717 -17.344 -6.239 1.00 15.71 179 ASN B C 1
ATOM 3556 O O . ASN B 1 200 ? 38.940 -18.223 -5.837 1.00 15.32 179 ASN B O 1
ATOM 3561 N N . ALA B 1 201 ? 39.434 -16.044 -6.190 1.00 15.35 180 ALA B N 1
ATOM 3562 C CA . ALA B 1 201 ? 38.127 -15.527 -5.733 1.00 15.70 180 ALA B CA 1
ATOM 3563 C C . ALA B 1 201 ? 37.348 -14.992 -6.936 1.00 16.28 180 ALA B C 1
ATOM 3564 O O . ALA B 1 201 ? 37.917 -14.235 -7.722 1.00 19.62 180 ALA B O 1
ATOM 3566 N N . PHE B 1 202 ? 36.073 -15.356 -7.033 1.00 16.46 181 PHE B N 1
ATOM 3567 C CA . PHE B 1 202 ? 35.194 -15.086 -8.197 1.00 16.32 181 PHE B CA 1
ATOM 3568 C C . PHE B 1 202 ? 33.835 -14.549 -7.737 1.00 15.36 181 PHE B C 1
ATOM 3569 O O . PHE B 1 202 ? 33.470 -14.657 -6.549 1.00 15.35 181 PHE B O 1
ATOM 3577 N N . LEU B 1 203 ? 33.108 -13.952 -8.679 1.00 16.76 182 LEU B N 1
ATOM 3578 C CA . LEU B 1 203 ? 31.698 -13.539 -8.499 1.00 15.57 182 LEU B CA 1
ATOM 3579 C C . LEU B 1 203 ? 30.795 -14.749 -8.735 1.00 16.84 182 LEU B C 1
ATOM 3580 O O . LEU B 1 203 ? 31.059 -15.539 -9.664 1.00 17.78 182 LEU B O 1
ATOM 3585 N N . HIS B 1 204 ? 29.746 -14.869 -7.935 1.00 16.53 183 HIS B N 1
ATOM 3586 C CA . HIS B 1 204 ? 28.709 -15.921 -8.043 1.00 15.59 183 HIS B CA 1
ATOM 3587 C C . HIS B 1 204 ? 27.361 -15.218 -8.187 1.00 16.66 183 HIS B C 1
ATOM 3588 O O . HIS B 1 204 ? 26.997 -14.436 -7.277 1.00 17.36 183 HIS B O 1
ATOM 3595 N N . LEU B 1 205 ? 26.700 -15.396 -9.332 1.00 15.23 184 LEU B N 1
ATOM 3596 C CA . LEU B 1 205 ? 25.404 -14.739 -9.614 1.00 16.25 184 LEU B CA 1
ATOM 3597 C C . LEU B 1 205 ? 24.311 -15.800 -9.543 1.00 16.92 184 LEU B C 1
ATOM 3598 O O . LEU B 1 205 ? 24.569 -16.961 -9.910 1.00 17.71 184 LEU B O 1
ATOM 3603 N N . ASP B 1 206 ? 23.132 -15.398 -9.082 1.00 15.40 185 ASP B N 1
ATOM 3604 C CA . ASP B 1 206 ? 21.952 -16.277 -8.905 1.00 16.16 185 ASP B CA 1
ATOM 3605 C C . ASP B 1 206 ? 20.747 -15.555 -9.514 1.00 16.48 185 ASP B C 1
ATOM 3606 O O . ASP B 1 206 ? 20.484 -14.423 -9.076 1.00 17.64 185 ASP B O 1
ATOM 3611 N N . THR B 1 207 ? 20.090 -16.141 -10.524 1.00 15.58 186 THR B N 1
ATOM 3612 C CA . THR B 1 207 ? 19.010 -15.462 -11.294 1.00 16.67 186 THR B CA 1
ATOM 3613 C C . THR B 1 207 ? 17.835 -15.093 -10.374 1.00 15.99 186 THR B C 1
ATOM 3614 O O . THR B 1 207 ? 17.123 -14.137 -10.696 1.00 17.17 186 THR B O 1
ATOM 3618 N N . TYR B 1 208 ? 17.611 -15.826 -9.287 1.00 14.24 187 TYR B N 1
ATOM 3619 C CA . TYR B 1 208 ? 16.517 -15.520 -8.327 1.00 15.34 187 TYR B CA 1
ATOM 3620 C C . TYR B 1 208 ? 16.813 -14.176 -7.654 1.00 14.68 187 TYR B C 1
ATOM 3621 O O . TYR B 1 208 ? 15.919 -13.330 -7.570 1.00 14.47 187 TYR B O 1
ATOM 3630 N N . HIS B 1 209 ? 18.046 -13.989 -7.195 1.00 15.88 188 HIS B N 1
ATOM 3631 C CA . HIS B 1 209 ? 18.503 -12.742 -6.536 1.00 15.75 188 HIS B CA 1
ATOM 3632 C C . HIS B 1 209 ? 18.585 -11.618 -7.566 1.00 16.32 188 HIS B C 1
ATOM 3633 O O . HIS B 1 209 ? 18.209 -10.478 -7.242 1.00 15.82 188 HIS B O 1
ATOM 3640 N N . MET B 1 210 ? 19.087 -11.918 -8.761 1.00 15.37 189 MET B N 1
ATOM 3641 C CA . MET B 1 210 ? 19.198 -10.931 -9.860 1.00 16.76 189 MET B CA 1
ATOM 3642 C C . MET B 1 210 ? 17.809 -10.378 -10.194 1.00 15.56 189 MET B C 1
ATOM 3643 O O . MET B 1 210 ? 17.689 -9.168 -10.482 1.00 16.08 189 MET B O 1
ATOM 3648 N N . ASN B 1 211 ? 16.797 -11.244 -10.177 1.00 16.15 190 ASN B N 1
ATOM 3649 C CA . ASN B 1 211 ? 15.400 -10.908 -10.544 1.00 17.19 190 ASN B CA 1
ATOM 3650 C C . ASN B 1 211 ? 14.905 -9.754 -9.666 1.00 16.21 190 ASN B C 1
ATOM 3651 O O . ASN B 1 211 ? 14.098 -8.941 -10.157 1.00 18.06 190 ASN B O 1
ATOM 3656 N N . ILE B 1 212 ? 15.383 -9.675 -8.424 1.00 15.63 191 ILE B N 1
ATOM 3657 C CA . ILE B 1 212 ? 14.998 -8.581 -7.483 1.00 16.13 191 ILE B CA 1
ATOM 3658 C C . ILE B 1 212 ? 15.872 -7.355 -7.755 1.00 16.93 191 ILE B C 1
ATOM 3659 O O . ILE B 1 212 ? 15.296 -6.265 -7.938 1.00 20.47 191 ILE B O 1
ATOM 3664 N N . GLU B 1 213 ? 17.198 -7.522 -7.819 1.00 15.20 192 GLU B N 1
ATOM 3665 C CA . GLU B 1 213 ? 18.147 -6.400 -7.583 1.00 15.30 192 GLU B CA 1
ATOM 3666 C C . GLU B 1 213 ? 18.740 -5.830 -8.877 1.00 15.01 192 GLU B C 1
ATOM 3667 O O . GLU B 1 213 ? 19.157 -4.676 -8.833 1.00 16.39 192 GLU B O 1
ATOM 3673 N N . GLU B 1 214 ? 18.809 -6.588 -9.974 1.00 16.02 193 GLU B N 1
ATOM 3674 C CA . GLU B 1 214 ? 19.608 -6.193 -11.165 1.00 17.93 193 GLU B CA 1
ATOM 3675 C C . GLU B 1 214 ? 18.784 -5.340 -12.141 1.00 16.45 193 GLU B C 1
ATOM 3676 O O . GLU B 1 214 ? 17.555 -5.535 -12.237 1.00 19.22 193 GLU B O 1
ATOM 3682 N N . ASN B 1 215 ? 19.457 -4.443 -12.869 1.00 16.82 194 ASN B N 1
ATOM 3683 C CA . ASN B 1 215 ? 18.871 -3.684 -14.004 1.00 17.59 194 ASN B CA 1
ATOM 3684 C C . ASN B 1 215 ? 18.903 -4.590 -15.244 1.00 18.93 194 ASN B C 1
ATOM 3685 O O . ASN B 1 215 ? 19.822 -4.441 -16.067 1.00 20.24 194 ASN B O 1
ATOM 3690 N N . GLY B 1 216 ? 17.959 -5.524 -15.358 1.00 19.45 195 GLY B N 1
ATOM 3691 C CA . GLY B 1 216 ? 17.955 -6.540 -16.430 1.00 19.63 195 GLY B CA 1
ATOM 3692 C C . GLY B 1 216 ? 18.921 -7.667 -16.104 1.00 20.06 195 GLY B C 1
ATOM 3693 O O . GLY B 1 216 ? 19.681 -7.544 -15.120 1.00 19.50 195 GLY B O 1
ATOM 3694 N N . MET B 1 217 ? 18.910 -8.738 -16.898 1.00 18.83 196 MET B N 1
ATOM 3695 C CA . MET B 1 217 ? 19.592 -10.006 -16.533 1.00 19.30 196 MET B CA 1
ATOM 3696 C C . MET B 1 217 ? 20.948 -10.146 -17.240 1.00 20.09 196 MET B C 1
ATOM 3697 O O . MET B 1 217 ? 21.533 -11.215 -17.109 1.00 19.40 196 MET B O 1
ATOM 3702 N N . ALA B 1 218 ? 21.457 -9.101 -17.907 1.00 19.49 197 ALA B N 1
ATOM 3703 C CA . ALA B 1 218 ? 22.662 -9.191 -18.771 1.00 21.06 197 ALA B CA 1
ATOM 3704 C C . ALA B 1 218 ? 23.813 -8.318 -18.252 1.00 21.84 197 ALA B C 1
ATOM 3705 O O . ALA B 1 218 ? 24.969 -8.756 -18.366 1.00 21.22 197 ALA B O 1
ATOM 3707 N N . LYS B 1 219 ? 23.511 -7.121 -17.742 1.00 23.81 198 LYS B N 1
ATOM 3708 C CA . LYS B 1 219 ? 24.499 -6.071 -17.364 1.00 24.70 198 LYS B CA 1
ATOM 3709 C C . LYS B 1 219 ? 25.623 -6.653 -16.494 1.00 19.52 198 LYS B C 1
ATOM 3710 O O . LYS B 1 219 ? 26.803 -6.441 -16.833 1.00 21.15 198 LYS B O 1
ATOM 3716 N N . SER B 1 220 ? 25.286 -7.324 -15.389 1.00 19.24 199 SER B N 1
ATOM 3717 C CA . SER B 1 220 ? 26.263 -7.805 -14.377 1.00 19.95 199 SER B CA 1
ATOM 3718 C C . SER B 1 220 ? 27.113 -8.928 -14.972 1.00 18.60 199 SER B C 1
ATOM 3719 O O . SER B 1 220 ? 28.313 -9.001 -14.669 1.00 19.23 199 SER B O 1
ATOM 3722 N N . VAL B 1 221 ? 26.494 -9.784 -15.779 1.00 20.23 200 VAL B N 1
ATOM 3723 C CA . VAL B 1 221 ? 27.205 -10.901 -16.452 1.00 19.44 200 VAL B CA 1
ATOM 3724 C C . VAL B 1 221 ? 28.257 -10.292 -17.378 1.00 18.65 200 VAL B C 1
ATOM 3725 O O . VAL B 1 221 ? 29.423 -10.702 -17.283 1.00 19.02 200 VAL B O 1
ATOM 3729 N N . LEU B 1 222 ? 27.851 -9.355 -18.238 1.00 20.83 201 LEU B N 1
ATOM 3730 C CA . LEU B 1 222 ? 28.760 -8.725 -19.229 1.00 20.34 201 LEU B CA 1
ATOM 3731 C C . LEU B 1 222 ? 29.896 -8.014 -18.483 1.00 21.49 201 LEU B C 1
ATOM 3732 O O . LEU B 1 222 ? 31.052 -8.123 -18.933 1.00 22.25 201 LEU B O 1
ATOM 3737 N N . ALA B 1 223 ? 29.582 -7.320 -17.383 1.00 20.71 202 ALA B N 1
ATOM 3738 C CA . ALA B 1 223 ? 30.567 -6.566 -16.574 1.00 22.50 202 ALA B CA 1
ATOM 3739 C C . ALA B 1 223 ? 31.541 -7.541 -15.906 1.00 20.78 202 ALA B C 1
ATOM 3740 O O . ALA B 1 223 ? 32.736 -7.217 -15.817 1.00 24.02 202 ALA B O 1
ATOM 3742 N N . ALA B 1 224 ? 31.049 -8.702 -15.473 1.00 19.10 203 ALA B N 1
ATOM 3743 C CA . ALA B 1 224 ? 31.842 -9.705 -14.729 1.00 20.01 203 ALA B CA 1
ATOM 3744 C C . ALA B 1 224 ? 32.888 -10.328 -15.659 1.00 21.40 203 ALA B C 1
ATOM 3745 O O . ALA B 1 224 ? 34.044 -10.457 -15.230 1.00 22.30 203 ALA B O 1
ATOM 3747 N N . GLY B 1 225 ? 32.493 -10.679 -16.888 1.00 21.34 204 GLY B N 1
ATOM 3748 C CA . GLY B 1 225 ? 33.326 -11.462 -17.824 1.00 22.39 204 GLY B CA 1
ATOM 3749 C C . GLY B 1 225 ? 33.960 -12.657 -17.128 1.00 21.93 204 GLY B C 1
ATOM 3750 O O . GLY B 1 225 ? 33.226 -13.441 -16.503 1.00 21.38 204 GLY B O 1
ATOM 3751 N N . ASP B 1 226 ? 35.287 -12.781 -17.208 1.00 22.11 205 ASP B N 1
ATOM 3752 C CA . ASP B 1 226 ? 36.068 -13.924 -16.662 1.00 23.05 205 ASP B CA 1
ATOM 3753 C C . ASP B 1 226 ? 35.965 -13.977 -15.133 1.00 22.45 205 ASP B C 1
ATOM 3754 O O . ASP B 1 226 ? 36.327 -15.025 -14.554 1.00 24.44 205 ASP B O 1
ATOM 3759 N N . ARG B 1 227 ? 35.470 -12.917 -14.494 1.00 20.12 206 ARG B N 1
ATOM 3760 C CA . ARG B 1 227 ? 35.393 -12.873 -13.006 1.00 18.70 206 ARG B CA 1
ATOM 3761 C C . ARG B 1 227 ? 34.134 -13.595 -12.524 1.00 18.22 206 ARG B C 1
ATOM 3762 O O . ARG B 1 227 ? 34.048 -13.861 -11.314 1.00 18.75 206 ARG B O 1
ATOM 3770 N N . LEU B 1 228 ? 33.215 -13.937 -13.424 1.00 18.30 207 LEU B N 1
ATOM 3771 C CA . LEU B 1 228 ? 32.045 -14.777 -13.060 1.00 17.50 207 LEU B CA 1
ATOM 3772 C C . LEU B 1 228 ? 32.526 -16.226 -12.946 1.00 18.39 207 LEU B C 1
ATOM 3773 O O . LEU B 1 228 ? 32.953 -16.791 -13.961 1.00 19.60 207 LEU B O 1
ATOM 3778 N N . GLY B 1 229 ? 32.499 -16.785 -11.741 1.00 17.23 208 GLY B N 1
ATOM 3779 C CA . GLY B 1 229 ? 33.096 -18.095 -11.431 1.00 15.94 208 GLY B CA 1
ATOM 3780 C C . GLY B 1 229 ? 32.052 -19.154 -11.142 1.00 15.53 208 GLY B C 1
ATOM 3781 O O . GLY B 1 229 ? 32.420 -20.321 -11.038 1.00 17.48 208 GLY B O 1
ATOM 3782 N N . TYR B 1 230 ? 30.787 -18.778 -10.981 1.00 15.73 209 TYR B N 1
ATOM 3783 C CA . TYR B 1 230 ? 29.729 -19.718 -10.530 1.00 15.60 209 TYR B CA 1
ATOM 3784 C C . TYR B 1 230 ? 28.358 -19.083 -10.775 1.00 15.77 209 TYR B C 1
ATOM 3785 O O . TYR B 1 230 ? 28.220 -17.847 -10.664 1.00 16.90 209 TYR B O 1
ATOM 3794 N N . VAL B 1 231 ? 27.368 -19.914 -11.098 1.00 15.59 210 VAL B N 1
ATOM 3795 C CA . VAL B 1 231 ? 25.991 -19.461 -11.435 1.00 16.05 210 VAL B CA 1
ATOM 3796 C C . VAL B 1 231 ? 24.977 -20.351 -10.715 1.00 17.20 210 VAL B C 1
ATOM 3797 O O . VAL B 1 231 ? 25.158 -21.587 -10.719 1.00 16.88 210 VAL B O 1
ATOM 3801 N N . HIS B 1 232 ? 23.952 -19.735 -10.118 1.00 16.10 211 HIS B N 1
ATOM 3802 C CA . HIS B 1 232 ? 22.717 -20.431 -9.685 1.00 15.47 211 HIS B CA 1
ATOM 3803 C C . HIS B 1 232 ? 21.557 -20.042 -10.595 1.00 15.48 211 HIS B C 1
ATOM 3804 O O . HIS B 1 232 ? 21.390 -18.843 -10.920 1.00 15.79 211 HIS B O 1
ATOM 3811 N N . ILE B 1 233 ? 20.806 -21.052 -11.004 1.00 17.30 212 ILE B N 1
ATOM 3812 C CA . ILE B 1 233 ? 19.565 -20.913 -11.805 1.00 17.50 212 ILE B CA 1
ATOM 3813 C C . ILE B 1 233 ? 18.389 -21.161 -10.862 1.00 17.55 212 ILE B C 1
ATOM 3814 O O . ILE B 1 233 ? 18.206 -22.303 -10.390 1.00 19.79 212 ILE B O 1
ATOM 3819 N N . GLY B 1 234 ? 17.650 -20.096 -10.581 1.00 17.55 213 GLY B N 1
ATOM 3820 C CA . GLY B 1 234 ? 16.425 -20.122 -9.764 1.00 16.89 213 GLY B CA 1
ATOM 3821 C C . GLY B 1 234 ? 15.362 -19.278 -10.420 1.00 16.31 213 GLY B C 1
ATOM 3822 O O . GLY B 1 234 ? 15.698 -18.182 -10.941 1.00 15.29 213 GLY B O 1
ATOM 3823 N N . GLU B 1 235 ? 14.138 -19.791 -10.471 1.00 16.53 214 GLU B N 1
ATOM 3824 C CA . GLU B 1 235 ? 12.975 -19.042 -10.997 1.00 15.90 214 GLU B CA 1
ATOM 3825 C C . GLU B 1 235 ? 12.647 -17.948 -9.974 1.00 15.86 214 GLU B C 1
ATOM 3826 O O . GLU B 1 235 ? 13.157 -18.024 -8.837 1.00 15.25 214 GLU B O 1
ATOM 3832 N N . SER B 1 236 ? 11.877 -16.944 -10.390 1.00 15.02 215 SER B N 1
ATOM 3833 C CA . SER B 1 236 ? 11.518 -15.762 -9.567 1.00 15.19 215 SER B CA 1
ATOM 3834 C C . SER B 1 236 ? 11.010 -16.200 -8.183 1.00 14.83 215 SER B C 1
ATOM 3835 O O . SER B 1 236 ? 11.384 -15.551 -7.177 1.00 15.72 215 SER B O 1
ATOM 3838 N N . HIS B 1 237 ? 10.188 -17.251 -8.121 1.00 15.43 216 HIS B N 1
ATOM 3839 C CA . HIS B 1 237 ? 9.573 -17.766 -6.865 1.00 15.06 216 HIS B CA 1
ATOM 3840 C C . HIS B 1 237 ? 10.352 -18.984 -6.345 1.00 15.53 216 HIS B C 1
ATOM 3841 O O . HIS B 1 237 ? 9.930 -19.557 -5.326 1.00 15.45 216 HIS B O 1
ATOM 3848 N N . ARG B 1 238 ? 11.414 -19.397 -7.051 1.00 16.01 217 ARG B N 1
ATOM 3849 C CA . ARG B 1 238 ? 12.324 -20.514 -6.657 1.00 16.44 217 ARG B CA 1
ATOM 3850 C C . ARG B 1 238 ? 11.643 -21.871 -6.887 1.00 16.49 217 ARG B C 1
ATOM 3851 O O . ARG B 1 238 ? 12.133 -22.874 -6.335 1.00 19.74 217 ARG B O 1
ATOM 3859 N N . GLY B 1 239 ? 10.583 -21.903 -7.697 1.00 17.24 218 GLY B N 1
ATOM 3860 C CA . GLY B 1 239 ? 9.882 -23.140 -8.096 1.00 17.11 218 GLY B CA 1
ATOM 3861 C C . GLY B 1 239 ? 10.320 -23.638 -9.474 1.00 16.84 218 GLY B C 1
ATOM 3862 O O . GLY B 1 239 ? 11.509 -23.473 -9.830 1.00 16.51 218 GLY B O 1
ATOM 3863 N N . TYR B 1 240 ? 9.406 -24.256 -10.225 1.00 16.34 219 TYR B N 1
ATOM 3864 C CA . TYR B 1 240 ? 9.701 -24.827 -11.566 1.00 16.31 219 TYR B CA 1
ATOM 3865 C C . TYR B 1 240 ? 10.228 -23.729 -12.486 1.00 16.60 219 TYR B C 1
ATOM 3866 O O . TYR B 1 240 ? 9.596 -22.670 -12.579 1.00 17.84 219 TYR B O 1
ATOM 3875 N N . LEU B 1 241 ? 11.327 -24.000 -13.194 1.00 16.37 220 LEU B N 1
ATOM 3876 C CA . LEU B 1 241 ? 11.863 -23.043 -14.190 1.00 16.78 220 LEU B CA 1
ATOM 3877 C C . LEU B 1 241 ? 10.809 -22.830 -15.279 1.00 17.72 220 LEU B C 1
ATOM 3878 O O . LEU B 1 241 ? 10.249 -23.817 -15.762 1.00 18.84 220 LEU B O 1
ATOM 3883 N N . GLY B 1 242 ? 10.575 -21.578 -15.668 1.00 18.38 221 GLY B N 1
ATOM 3884 C CA . GLY B 1 242 ? 9.673 -21.217 -16.771 1.00 18.08 221 GLY B CA 1
ATOM 3885 C C . GLY B 1 242 ? 8.242 -21.037 -16.300 1.00 18.58 221 GLY B C 1
ATOM 3886 O O . GLY B 1 242 ? 7.362 -20.895 -17.169 1.00 22.11 221 GLY B O 1
ATOM 3887 N N . THR B 1 243 ? 8.000 -21.038 -14.983 1.00 19.32 222 THR B N 1
ATOM 3888 C CA . THR B 1 243 ? 6.655 -20.788 -14.391 1.00 18.55 222 THR B CA 1
ATOM 3889 C C . THR B 1 243 ? 6.661 -19.474 -13.607 1.00 18.56 222 THR B C 1
ATOM 3890 O O . THR B 1 243 ? 5.683 -19.220 -12.887 1.00 19.59 222 THR B O 1
ATOM 3894 N N . GLY B 1 244 ? 7.710 -18.664 -13.761 1.00 17.55 223 GLY B N 1
ATOM 3895 C CA . GLY B 1 244 ? 7.852 -17.387 -13.041 1.00 18.12 223 GLY B CA 1
ATOM 3896 C C . GLY B 1 244 ? 8.122 -16.227 -13.982 1.00 18.09 223 GLY B C 1
ATOM 3897 O O . GLY B 1 244 ? 7.603 -16.240 -15.127 1.00 21.41 223 GLY B O 1
ATOM 3898 N N . ASN B 1 245 ? 8.934 -15.269 -13.535 1.00 16.33 224 ASN B N 1
ATOM 3899 C CA . ASN B 1 245 ? 9.069 -13.944 -14.193 1.00 17.31 224 ASN B CA 1
ATOM 3900 C C . ASN B 1 245 ? 10.482 -13.744 -14.742 1.00 16.42 224 ASN B C 1
ATOM 3901 O O . ASN B 1 245 ? 10.688 -12.719 -15.410 1.00 19.51 224 ASN B O 1
ATOM 3906 N N . VAL B 1 246 ? 11.419 -14.642 -14.444 1.00 19.09 225 VAL B N 1
ATOM 3907 C CA . VAL B 1 246 ? 12.849 -14.447 -14.828 1.00 19.08 225 VAL B CA 1
ATOM 3908 C C . VAL B 1 246 ? 12.985 -14.527 -16.350 1.00 20.10 225 VAL B C 1
ATOM 3909 O O . VAL B 1 246 ? 12.530 -15.521 -16.965 1.00 20.07 225 VAL B O 1
ATOM 3913 N N . ASP B 1 247 ? 13.606 -13.495 -16.922 1.00 21.35 226 ASP B N 1
ATOM 3914 C CA . ASP B 1 247 ? 14.050 -13.447 -18.339 1.00 20.92 226 ASP B CA 1
ATOM 3915 C C . ASP B 1 247 ? 15.331 -14.273 -18.476 1.00 22.64 226 ASP B C 1
ATOM 3916 O O . ASP B 1 247 ? 16.436 -13.684 -18.462 1.00 22.79 226 ASP B O 1
ATOM 3921 N N . PHE B 1 248 ? 15.191 -15.591 -18.618 1.00 20.75 227 PHE B N 1
ATOM 3922 C CA . PHE B 1 248 ? 16.334 -16.523 -18.758 1.00 19.74 227 PHE B CA 1
ATOM 3923 C C . PHE B 1 248 ? 16.995 -16.303 -20.119 1.00 20.66 227 PHE B C 1
ATOM 3924 O O . PHE B 1 248 ? 18.206 -16.515 -20.210 1.00 22.50 227 PHE B O 1
ATOM 3932 N N . ALA B 1 249 ? 16.229 -15.874 -21.124 1.00 20.47 228 ALA B N 1
ATOM 3933 C CA . ALA B 1 249 ? 16.733 -15.713 -22.509 1.00 22.21 228 ALA B CA 1
ATOM 3934 C C . ALA B 1 249 ? 17.885 -14.704 -22.499 1.00 22.53 228 ALA B C 1
ATOM 3935 O O . ALA B 1 249 ? 18.955 -15.000 -23.073 1.00 22.62 228 ALA B O 1
ATOM 3937 N N . SER B 1 250 ? 17.682 -13.548 -21.871 1.00 24.25 229 SER B N 1
ATOM 3938 C CA . SER B 1 250 ? 18.722 -12.493 -21.758 1.00 23.57 229 SER B CA 1
ATOM 3939 C C . SER B 1 250 ? 19.893 -13.028 -20.931 1.00 23.04 229 SER B C 1
ATOM 3940 O O . SER B 1 250 ? 21.052 -12.763 -21.306 1.00 24.45 229 SER B O 1
ATOM 3943 N N . PHE B 1 251 ? 19.603 -13.755 -19.846 1.00 19.75 230 PHE B N 1
ATOM 3944 C CA . PHE B 1 251 ? 20.644 -14.256 -18.914 1.00 19.29 230 PHE B CA 1
ATOM 3945 C C . PHE B 1 251 ? 21.594 -15.188 -19.672 1.00 19.75 230 PHE B C 1
ATOM 3946 O O . PHE B 1 251 ? 22.828 -14.971 -19.634 1.00 20.42 230 PHE B O 1
ATOM 3954 N N . PHE B 1 252 ? 21.037 -16.196 -20.344 1.00 20.10 231 PHE B N 1
ATOM 3955 C CA . PHE B 1 252 ? 21.819 -17.217 -21.095 1.00 20.68 231 PHE B CA 1
ATOM 3956 C C . PHE B 1 252 ? 22.489 -16.569 -22.312 1.00 20.67 231 PHE B C 1
ATOM 3957 O O . PHE B 1 252 ? 23.626 -16.941 -22.611 1.00 21.45 231 PHE B O 1
ATOM 3965 N N . ALA B 1 253 ? 21.855 -15.582 -22.945 1.00 22.50 232 ALA B N 1
ATOM 3966 C CA . ALA B 1 253 ? 22.484 -14.820 -24.051 1.00 21.75 232 ALA B CA 1
ATOM 3967 C C . ALA B 1 253 ? 23.761 -14.161 -23.520 1.00 21.83 232 ALA B C 1
ATOM 3968 O O . ALA B 1 253 ? 24.788 -14.180 -24.222 1.00 22.28 232 ALA B O 1
ATOM 3970 N N . ALA B 1 254 ? 23.696 -13.595 -22.311 1.00 21.05 233 ALA B N 1
ATOM 3971 C CA . ALA B 1 254 ? 24.835 -12.923 -21.651 1.00 21.54 233 ALA B CA 1
ATOM 3972 C C . ALA B 1 254 ? 25.952 -13.941 -21.381 1.00 20.90 233 ALA B C 1
ATOM 3973 O O . ALA B 1 254 ? 27.118 -13.647 -21.721 1.00 23.30 233 ALA B O 1
ATOM 3975 N N . LEU B 1 255 ? 25.617 -15.104 -20.814 1.00 20.35 234 LEU B N 1
ATOM 3976 C CA . LEU B 1 255 ? 26.604 -16.179 -20.517 1.00 20.82 234 LEU B CA 1
ATOM 3977 C C . LEU B 1 255 ? 27.314 -16.574 -21.819 1.00 21.88 234 LEU B C 1
ATOM 3978 O O . LEU B 1 255 ? 28.547 -16.789 -21.807 1.00 21.92 234 LEU B O 1
ATOM 3983 N N . LYS B 1 256 ? 26.561 -16.669 -22.911 1.00 21.97 235 LYS B N 1
ATOM 3984 C CA . LYS B 1 256 ? 27.128 -17.021 -24.236 1.00 24.94 235 LYS B CA 1
ATOM 3985 C C . LYS B 1 256 ? 28.113 -15.938 -24.683 1.00 26.13 235 LYS B C 1
ATOM 3986 O O . LYS B 1 256 ? 29.192 -16.290 -25.176 1.00 25.78 235 LYS B O 1
ATOM 3992 N N . GLN B 1 257 ? 27.753 -14.668 -24.513 1.00 24.74 236 GLN B N 1
ATOM 3993 C CA . GLN B 1 257 ? 28.553 -13.524 -25.021 1.00 25.47 236 GLN B CA 1
ATOM 3994 C C . GLN B 1 257 ? 29.917 -13.484 -24.321 1.00 24.41 236 GLN B C 1
ATOM 3995 O O . GLN B 1 257 ? 30.908 -13.149 -24.989 1.00 28.40 236 GLN B O 1
ATOM 4001 N N . ILE B 1 258 ? 29.971 -13.804 -23.022 1.00 21.54 237 ILE B N 1
ATOM 4002 C CA . ILE B 1 258 ? 31.245 -13.848 -22.239 1.00 22.08 237 ILE B CA 1
ATOM 4003 C C . ILE B 1 258 ? 31.855 -15.260 -22.292 1.00 21.78 237 ILE B C 1
ATOM 4004 O O . ILE B 1 258 ? 32.889 -15.474 -21.635 1.00 24.00 237 ILE B O 1
ATOM 4009 N N . ASP B 1 259 ? 31.269 -16.178 -23.069 1.00 22.68 238 ASP B N 1
ATOM 4010 C CA . ASP B 1 259 ? 31.778 -17.569 -23.219 1.00 23.06 238 ASP B CA 1
ATOM 4011 C C . ASP B 1 259 ? 31.974 -18.160 -21.820 1.00 22.23 238 ASP B C 1
ATOM 4012 O O . ASP B 1 259 ? 33.072 -18.664 -21.512 1.00 20.74 238 ASP B O 1
ATOM 4017 N N . TYR B 1 260 ? 30.946 -18.081 -20.980 1.00 20.73 239 TYR B N 1
ATOM 4018 C CA . TYR B 1 260 ? 31.023 -18.573 -19.589 1.00 20.32 239 TYR B CA 1
ATOM 4019 C C . TYR B 1 260 ? 31.332 -20.071 -19.584 1.00 19.83 239 TYR B C 1
ATOM 4020 O O . TYR B 1 260 ? 30.634 -20.847 -20.253 1.00 22.79 239 TYR B O 1
ATOM 4029 N N . ARG B 1 261 ? 32.339 -20.454 -18.803 1.00 20.25 240 ARG B N 1
ATOM 4030 C CA . ARG B 1 261 ? 32.801 -21.851 -18.669 1.00 21.29 240 ARG B CA 1
ATOM 4031 C C . ARG B 1 261 ? 32.937 -22.192 -17.197 1.00 18.34 240 ARG B C 1
ATOM 4032 O O . ARG B 1 261 ? 34.068 -22.266 -16.720 1.00 26.55 240 ARG B O 1
ATOM 4040 N N . GLY B 1 262 ? 31.821 -22.363 -16.509 1.00 18.17 241 GLY B N 1
ATOM 4041 C CA . GLY B 1 262 ? 31.874 -22.665 -15.074 1.00 17.32 241 GLY B CA 1
ATOM 4042 C C . GLY B 1 262 ? 30.617 -23.383 -14.625 1.00 16.60 241 GLY B C 1
ATOM 4043 O O . GLY B 1 262 ? 29.735 -23.649 -15.435 1.00 17.63 241 GLY B O 1
ATOM 4044 N N . PRO B 1 263 ? 30.519 -23.702 -13.318 1.00 17.27 242 PRO B N 1
ATOM 4045 C CA . PRO B 1 263 ? 29.360 -24.400 -12.780 1.00 16.96 242 PRO B CA 1
ATOM 4046 C C . PRO B 1 263 ? 28.079 -23.572 -12.925 1.00 16.75 242 PRO B C 1
ATOM 4047 O O . PRO B 1 263 ? 28.104 -22.337 -12.793 1.00 15.78 242 PRO B O 1
ATOM 4051 N N . ILE B 1 264 ? 26.994 -24.288 -13.194 1.00 16.72 243 ILE B N 1
ATOM 4052 C CA . ILE B 1 264 ? 25.607 -23.766 -13.250 1.00 17.50 243 ILE B CA 1
ATOM 4053 C C . ILE B 1 264 ? 24.751 -24.727 -12.435 1.00 17.33 243 ILE B C 1
ATOM 4054 O O . ILE B 1 264 ? 24.489 -25.829 -12.931 1.00 19.02 243 ILE B O 1
ATOM 4059 N N . THR B 1 265 ? 24.329 -24.312 -11.233 1.00 17.07 244 THR B N 1
ATOM 4060 C CA . THR B 1 265 ? 23.537 -25.152 -10.301 1.00 17.84 244 THR B CA 1
ATOM 4061 C C . THR B 1 265 ? 22.062 -24.767 -10.361 1.00 17.73 244 THR B C 1
ATOM 4062 O O . THR B 1 265 ? 21.750 -23.570 -10.205 1.00 18.14 244 THR B O 1
ATOM 4066 N N . PHE B 1 266 ? 21.194 -25.761 -10.528 1.00 17.26 245 PHE B N 1
ATOM 4067 C CA . PHE B 1 266 ? 19.734 -25.591 -10.403 1.00 17.82 245 PHE B CA 1
ATOM 4068 C C . PHE B 1 266 ? 19.412 -25.609 -8.917 1.00 17.93 245 PHE B C 1
ATOM 4069 O O . PHE B 1 266 ? 19.835 -26.541 -8.200 1.00 17.45 245 PHE B O 1
ATOM 4077 N N . GLU B 1 267 ? 18.706 -24.573 -8.486 1.00 21.12 246 GLU B N 1
ATOM 4078 C CA . GLU B 1 267 ? 18.433 -24.294 -7.064 1.00 21.33 246 GLU B CA 1
ATOM 4079 C C . GLU B 1 267 ? 16.940 -24.035 -6.891 1.00 20.13 246 GLU B C 1
ATOM 4080 O O . GLU B 1 267 ? 16.380 -23.189 -7.604 1.00 22.32 246 GLU B O 1
ATOM 4086 N N . SER B 1 268 ? 16.315 -24.752 -5.973 1.00 21.91 247 SER B N 1
ATOM 4087 C CA . SER B 1 268 ? 14.852 -24.675 -5.778 1.00 23.73 247 SER B CA 1
ATOM 4088 C C . SER B 1 268 ? 14.553 -25.038 -4.336 1.00 23.01 247 SER B C 1
ATOM 4089 O O . SER B 1 268 ? 15.225 -25.940 -3.788 1.00 23.46 247 SER B O 1
ATOM 4092 N N . PHE B 1 269 ? 13.614 -24.304 -3.749 1.00 24.20 248 PHE B N 1
ATOM 4093 C CA . PHE B 1 269 ? 13.191 -24.453 -2.343 1.00 23.22 248 PHE B CA 1
ATOM 4094 C C . PHE B 1 269 ? 11.667 -24.577 -2.336 1.00 24.78 248 PHE B C 1
ATOM 4095 O O . PHE B 1 269 ? 10.946 -23.722 -2.916 1.00 24.50 248 PHE B O 1
ATOM 4103 N N . SER B 1 270 ? 11.213 -25.672 -1.738 1.00 22.71 249 SER B N 1
ATOM 4104 C CA . SER B 1 270 ? 9.797 -25.985 -1.441 1.00 24.32 249 SER B CA 1
ATOM 4105 C C . SER B 1 270 ? 9.718 -26.376 0.033 1.00 23.05 249 SER B C 1
ATOM 4106 O O . SER B 1 270 ? 10.695 -26.988 0.534 1.00 26.13 249 SER B O 1
ATOM 4109 N N . SER B 1 271 ? 8.617 -26.015 0.699 1.00 24.26 250 SER B N 1
ATOM 4110 C CA . SER B 1 271 ? 8.368 -26.390 2.113 1.00 30.00 250 SER B CA 1
ATOM 4111 C C . SER B 1 271 ? 8.265 -27.916 2.198 1.00 30.40 250 SER B C 1
ATOM 4112 O O . SER B 1 271 ? 8.305 -28.463 3.322 1.00 33.52 250 SER B O 1
ATOM 4115 N N . GLU B 1 272 ? 8.149 -28.569 1.039 1.00 33.99 251 GLU B N 1
ATOM 4116 C CA . GLU B 1 272 ? 8.103 -30.052 0.903 1.00 31.93 251 GLU B CA 1
ATOM 4117 C C . GLU B 1 272 ? 9.370 -30.655 1.522 1.00 31.49 251 GLU B C 1
ATOM 4118 O O . GLU B 1 272 ? 9.259 -31.643 2.278 1.00 32.64 251 GLU B O 1
ATOM 4124 N N . ILE B 1 273 ? 10.532 -30.079 1.198 1.00 29.39 252 ILE B N 1
ATOM 4125 C CA . ILE B 1 273 ? 11.852 -30.508 1.745 1.00 28.79 252 ILE B CA 1
ATOM 4126 C C . ILE B 1 273 ? 12.462 -29.314 2.471 1.00 26.80 252 ILE B C 1
ATOM 4127 O O . ILE B 1 273 ? 12.541 -28.216 1.899 1.00 28.56 252 ILE B O 1
ATOM 4132 N N . VAL B 1 274 ? 12.801 -29.524 3.731 1.00 28.12 253 VAL B N 1
ATOM 4133 C CA . VAL B 1 274 ? 13.089 -28.421 4.673 1.00 30.18 253 VAL B CA 1
ATOM 4134 C C . VAL B 1 274 ? 14.417 -28.746 5.345 1.00 30.05 253 VAL B C 1
ATOM 4135 O O . VAL B 1 274 ? 14.585 -29.868 5.814 1.00 32.64 253 VAL B O 1
ATOM 4139 N N . ASP B 1 275 ? 15.354 -27.810 5.285 1.00 32.29 254 ASP B N 1
ATOM 4140 C CA . ASP B 1 275 ? 16.529 -27.800 6.181 1.00 31.54 254 ASP B CA 1
ATOM 4141 C C . ASP B 1 275 ? 16.229 -26.730 7.228 1.00 32.98 254 ASP B C 1
ATOM 4142 O O . ASP B 1 275 ? 16.097 -25.552 6.901 1.00 34.94 254 ASP B O 1
ATOM 4147 N N . PRO B 1 276 ? 16.058 -27.105 8.511 1.00 35.68 255 PRO B N 1
ATOM 4148 C CA . PRO B 1 276 ? 15.675 -26.134 9.535 1.00 37.77 255 PRO B CA 1
ATOM 4149 C C . PRO B 1 276 ? 16.662 -24.958 9.632 1.00 40.04 255 PRO B C 1
ATOM 4150 O O . PRO B 1 276 ? 16.250 -23.885 10.071 1.00 44.33 255 PRO B O 1
ATOM 4154 N N . LYS B 1 277 ? 17.920 -25.198 9.236 1.00 42.39 256 LYS B N 1
ATOM 4155 C CA . LYS B 1 277 ? 19.044 -24.221 9.261 1.00 42.44 256 LYS B CA 1
ATOM 4156 C C . LYS B 1 277 ? 18.902 -23.177 8.149 1.00 37.05 256 LYS B C 1
ATOM 4157 O O . LYS B 1 277 ? 19.615 -22.153 8.233 1.00 36.62 256 LYS B O 1
ATOM 4163 N N . LEU B 1 278 ? 18.073 -23.435 7.132 1.00 35.94 257 LEU B N 1
ATOM 4164 C CA . LEU B 1 278 ? 18.089 -22.641 5.874 1.00 32.36 257 LEU B CA 1
ATOM 4165 C C . LEU B 1 278 ? 16.667 -22.228 5.465 1.00 32.05 257 LEU B C 1
ATOM 4166 O O . LEU B 1 278 ? 16.503 -21.068 5.047 1.00 28.18 257 LEU B O 1
ATOM 4171 N N . SER B 1 279 ? 15.681 -23.122 5.599 1.00 32.34 258 SER B N 1
ATOM 4172 C CA . SER B 1 279 ? 14.316 -22.968 5.021 1.00 36.35 258 SER B CA 1
ATOM 4173 C C . SER B 1 279 ? 13.603 -21.742 5.607 1.00 31.84 258 SER B C 1
ATOM 4174 O O . SER B 1 279 ? 12.996 -20.975 4.821 1.00 30.97 258 SER B O 1
ATOM 4177 N N . ASN B 1 280 ? 13.672 -21.553 6.926 1.00 30.65 259 ASN B N 1
ATOM 4178 C CA . ASN B 1 280 ? 13.031 -20.408 7.630 1.00 27.81 259 ASN B CA 1
ATOM 4179 C C . ASN B 1 280 ? 13.799 -19.110 7.351 1.00 22.75 259 ASN B C 1
ATOM 4180 O O . ASN B 1 280 ? 13.143 -18.062 7.245 1.00 21.85 259 ASN B O 1
ATOM 4185 N N . THR B 1 281 ? 15.129 -19.159 7.229 1.00 21.16 260 THR B N 1
ATOM 4186 C CA . THR B 1 281 ? 15.938 -17.980 6.827 1.00 19.31 260 THR B CA 1
ATOM 4187 C C . THR B 1 281 ? 15.509 -17.543 5.423 1.00 17.52 260 THR B C 1
ATOM 4188 O O . THR B 1 281 ? 15.450 -16.319 5.159 1.00 18.65 260 THR B O 1
ATOM 4192 N N . LEU B 1 282 ? 15.244 -18.505 4.537 1.00 18.11 261 LEU B N 1
ATOM 4193 C CA . LEU B 1 282 ? 14.856 -18.223 3.129 1.00 18.58 261 LEU B CA 1
ATOM 4194 C C . LEU B 1 282 ? 13.346 -17.968 3.026 1.00 16.55 261 LEU B C 1
ATOM 4195 O O . LEU B 1 282 ? 12.868 -17.696 1.914 1.00 18.88 261 LEU B O 1
ATOM 4200 N N . CYS B 1 283 ? 12.621 -17.987 4.150 1.00 18.32 262 CYS B N 1
ATOM 4201 C CA . CYS B 1 283 ? 11.170 -17.669 4.191 1.00 16.46 262 CYS B CA 1
ATOM 4202 C C . CYS B 1 283 ? 10.433 -18.504 3.135 1.00 15.67 262 CYS B C 1
ATOM 4203 O O . CYS B 1 283 ? 9.624 -17.960 2.375 1.00 17.22 262 CYS B O 1
ATOM 4206 N N . VAL B 1 284 ? 10.692 -19.808 3.113 1.00 17.27 263 VAL B N 1
ATOM 4207 C CA . VAL B 1 284 ? 10.004 -20.748 2.188 1.00 19.28 263 VAL B CA 1
ATOM 4208 C C . VAL B 1 284 ? 8.693 -21.190 2.839 1.00 20.80 263 VAL B C 1
ATOM 4209 O O . VAL B 1 284 ? 8.683 -22.229 3.522 1.00 26.99 263 VAL B O 1
ATOM 4213 N N . TRP B 1 285 ? 7.639 -20.394 2.658 1.00 19.95 264 TRP B N 1
ATOM 4214 C CA . TRP B 1 285 ? 6.316 -20.582 3.300 1.00 20.54 264 TRP B CA 1
ATOM 4215 C C . TRP B 1 285 ? 5.431 -21.480 2.432 1.00 20.50 264 TRP B C 1
ATOM 4216 O O . TRP B 1 285 ? 4.390 -21.933 2.937 1.00 24.56 264 TRP B O 1
ATOM 4227 N N . ARG B 1 286 ? 5.813 -21.676 1.168 1.00 21.27 265 ARG B N 1
ATOM 4228 C CA . ARG B 1 286 ? 4.963 -22.287 0.121 1.00 20.32 265 ARG B CA 1
ATOM 4229 C C . ARG B 1 286 ? 5.622 -23.543 -0.430 1.00 19.60 265 ARG B C 1
ATOM 4230 O O . ARG B 1 286 ? 6.850 -23.550 -0.575 1.00 23.90 265 ARG B O 1
ATOM 4238 N N . ASN B 1 287 ? 4.783 -24.529 -0.729 1.00 21.58 266 ASN B N 1
ATOM 4239 C CA . ASN B 1 287 ? 5.107 -25.794 -1.426 1.00 26.21 266 ASN B CA 1
ATOM 4240 C C . ASN B 1 287 ? 4.889 -25.570 -2.927 1.00 21.27 266 ASN B C 1
ATOM 4241 O O . ASN B 1 287 ? 3.739 -25.596 -3.359 1.00 23.05 266 ASN B O 1
ATOM 4246 N N . LEU B 1 288 ? 5.951 -25.303 -3.688 1.00 21.94 267 LEU B N 1
ATOM 4247 C CA . LEU B 1 288 ? 5.849 -24.981 -5.137 1.00 21.78 267 LEU B CA 1
ATOM 4248 C C . LEU B 1 288 ? 6.092 -26.245 -5.962 1.00 22.20 267 LEU B C 1
ATOM 4249 O O . LEU B 1 288 ? 6.017 -26.184 -7.201 1.00 25.01 267 LEU B O 1
ATOM 4254 N N . TRP B 1 289 ? 6.415 -27.337 -5.280 1.00 19.51 268 TRP B N 1
ATOM 4255 C CA . TRP B 1 289 ? 6.700 -28.658 -5.892 1.00 21.17 268 TRP B CA 1
ATOM 4256 C C . TRP B 1 289 ? 6.821 -29.690 -4.777 1.00 21.46 268 TRP B C 1
ATOM 4257 O O . TRP B 1 289 ? 7.054 -29.295 -3.626 1.00 21.09 268 TRP B O 1
ATOM 4268 N N . HIS B 1 290 ? 6.690 -30.968 -5.126 1.00 22.91 269 HIS B N 1
ATOM 4269 C CA . HIS B 1 290 ? 6.847 -32.099 -4.178 1.00 26.93 269 HIS B CA 1
ATOM 4270 C C . HIS B 1 290 ? 7.562 -33.264 -4.866 1.00 25.45 269 HIS B C 1
ATOM 4271 O O . HIS B 1 290 ? 8.045 -34.142 -4.143 1.00 29.33 269 HIS B O 1
ATOM 4278 N N . ASP B 1 291 ? 7.628 -33.273 -6.202 1.00 24.95 270 ASP B N 1
ATOM 4279 C CA . ASP B 1 291 ? 8.304 -34.355 -6.970 1.00 26.03 270 ASP B CA 1
ATOM 4280 C C . ASP B 1 291 ? 9.714 -33.888 -7.360 1.00 21.87 270 ASP B C 1
ATOM 4281 O O . ASP B 1 291 ? 9.864 -33.244 -8.425 1.00 24.77 270 ASP B O 1
ATOM 4286 N N . SER B 1 292 ? 10.710 -34.205 -6.528 1.00 21.92 271 SER B N 1
ATOM 4287 C CA . SER B 1 292 ? 12.131 -33.803 -6.708 1.00 22.04 271 SER B CA 1
ATOM 4288 C C . SER B 1 292 ? 12.612 -34.218 -8.104 1.00 21.54 271 SER B C 1
ATOM 4289 O O . SER B 1 292 ? 13.251 -33.405 -8.785 1.00 24.09 271 SER B O 1
ATOM 4292 N N . ASP B 1 293 ? 12.342 -35.457 -8.509 1.00 23.77 272 ASP B N 1
ATOM 4293 C CA . ASP B 1 293 ? 12.883 -36.009 -9.779 1.00 24.29 272 ASP B CA 1
ATOM 4294 C C . ASP B 1 293 ? 12.277 -35.241 -10.958 1.00 24.90 272 ASP B C 1
ATOM 4295 O O . ASP B 1 293 ? 13.007 -34.975 -11.935 1.00 26.45 272 ASP B O 1
ATOM 4300 N N . ASP B 1 294 ? 10.989 -34.903 -10.878 1.00 22.27 273 ASP B N 1
ATOM 4301 C CA . ASP B 1 294 ? 10.285 -34.180 -11.965 1.00 23.20 273 ASP B CA 1
ATOM 4302 C C . ASP B 1 294 ? 10.848 -32.757 -12.031 1.00 21.52 273 ASP B C 1
ATOM 4303 O O . ASP B 1 294 ? 11.196 -32.285 -13.128 1.00 20.52 273 ASP B O 1
ATOM 4308 N N . LEU B 1 295 ? 10.945 -32.088 -10.886 1.00 20.08 274 LEU B N 1
ATOM 4309 C CA . LEU B 1 295 ? 11.479 -30.709 -10.826 1.00 19.73 274 LEU B CA 1
ATOM 4310 C C . LEU B 1 295 ? 12.880 -30.671 -11.440 1.00 18.85 274 LEU B C 1
ATOM 4311 O O . LEU B 1 295 ? 13.129 -29.818 -12.323 1.00 18.94 274 LEU B O 1
ATOM 4316 N N . ALA B 1 296 ? 13.759 -31.562 -10.980 1.00 19.37 275 ALA B N 1
ATOM 4317 C CA . ALA B 1 296 ? 15.194 -31.607 -11.345 1.00 19.91 275 ALA B CA 1
ATOM 4318 C C . ALA B 1 296 ? 15.355 -31.998 -12.820 1.00 21.42 275 ALA B C 1
ATOM 4319 O O . ALA B 1 296 ? 16.210 -31.386 -13.505 1.00 21.34 275 ALA B O 1
ATOM 4321 N N . GLY B 1 297 ? 14.576 -32.976 -13.299 1.00 21.13 276 GLY B N 1
ATOM 4322 C CA . GLY B 1 297 ? 14.614 -33.425 -14.707 1.00 22.10 276 GLY B CA 1
ATOM 4323 C C . GLY B 1 297 ? 14.237 -32.296 -15.650 1.00 21.32 276 GLY B C 1
ATOM 4324 O O . GLY B 1 297 ? 14.960 -32.055 -16.639 1.00 22.50 276 GLY B O 1
ATOM 4325 N N . LYS B 1 298 ? 13.152 -31.593 -15.336 1.00 20.48 277 LYS B N 1
ATOM 4326 C CA . LYS B 1 298 ? 12.649 -30.471 -16.168 1.00 19.19 277 LYS B CA 1
ATOM 4327 C C . LYS B 1 298 ? 13.660 -29.322 -16.099 1.00 19.81 277 LYS B C 1
ATOM 4328 O O . LYS B 1 298 ? 13.856 -28.639 -17.124 1.00 20.13 277 LYS B O 1
ATOM 4334 N N . ALA B 1 299 ? 14.292 -29.105 -14.942 1.00 19.28 278 ALA B N 1
ATOM 4335 C CA . ALA B 1 299 ? 15.272 -28.008 -14.765 1.00 18.45 278 ALA B CA 1
ATOM 4336 C C . ALA B 1 299 ? 16.491 -28.272 -15.662 1.00 19.74 278 ALA B C 1
ATOM 4337 O O . ALA B 1 299 ? 16.927 -27.346 -16.400 1.00 20.31 278 ALA B O 1
ATOM 4339 N N . LEU B 1 300 ? 17.009 -29.499 -15.651 1.00 18.20 279 LEU B N 1
ATOM 4340 C CA . LEU B 1 300 ? 18.200 -29.855 -16.471 1.00 19.80 279 LEU B CA 1
ATOM 4341 C C . LEU B 1 300 ? 17.890 -29.631 -17.957 1.00 21.01 279 LEU B C 1
ATOM 4342 O O . LEU B 1 300 ? 18.734 -29.025 -18.651 1.00 22.26 279 LEU B O 1
ATOM 4347 N N . GLU B 1 301 ? 16.728 -30.095 -18.421 1.00 21.08 280 GLU B N 1
ATOM 4348 C CA . GLU B 1 301 ? 16.255 -29.938 -19.823 1.00 23.51 280 GLU B CA 1
ATOM 4349 C C . GLU B 1 301 ? 16.210 -28.448 -20.179 1.00 21.90 280 GLU B C 1
ATOM 4350 O O . GLU B 1 301 ? 16.687 -28.047 -21.269 1.00 22.61 280 GLU B O 1
ATOM 4356 N N . PHE B 1 302 ? 15.661 -27.647 -19.270 1.00 22.78 281 PHE B N 1
ATOM 4357 C CA . PHE B 1 302 ? 15.459 -26.193 -19.453 1.00 20.72 281 PHE B CA 1
ATOM 4358 C C . PHE B 1 302 ? 16.820 -25.522 -19.658 1.00 20.58 281 PHE B C 1
ATOM 4359 O O . PHE B 1 302 ? 16.967 -24.682 -20.580 1.00 21.57 281 PHE B O 1
ATOM 4367 N N . ILE B 1 303 ? 17.783 -25.870 -18.803 1.00 20.30 282 ILE B N 1
ATOM 4368 C CA . ILE B 1 303 ? 19.129 -25.230 -18.756 1.00 19.35 282 ILE B CA 1
ATOM 4369 C C . ILE B 1 303 ? 19.921 -25.675 -19.991 1.00 20.72 282 ILE B C 1
ATOM 4370 O O . ILE B 1 303 ? 20.471 -24.802 -20.700 1.00 21.95 282 ILE B O 1
ATOM 4375 N N . LYS B 1 304 ? 19.931 -26.974 -20.274 1.00 21.65 283 LYS B N 1
ATOM 4376 C CA . LYS B 1 304 ? 20.652 -27.517 -21.457 1.00 23.89 283 LYS B CA 1
ATOM 4377 C C . LYS B 1 304 ? 20.161 -26.826 -22.731 1.00 24.10 283 LYS B C 1
ATOM 4378 O O . LYS B 1 304 ? 21.005 -26.469 -23.596 1.00 25.62 283 LYS B O 1
ATOM 4384 N N . GLN B 1 305 ? 18.845 -26.684 -22.873 1.00 23.74 284 GLN B N 1
ATOM 4385 C CA . GLN B 1 305 ? 18.233 -26.088 -24.087 1.00 24.25 284 GLN B CA 1
ATOM 4386 C C . GLN B 1 305 ? 18.799 -24.676 -24.281 1.00 25.28 284 GLN B C 1
ATOM 4387 O O . GLN B 1 305 ? 19.078 -24.290 -25.433 1.00 29.09 284 GLN B O 1
ATOM 4393 N N . ARG B 1 306 ? 19.008 -23.932 -23.196 1.00 24.88 285 ARG B N 1
ATOM 4394 C CA . ARG B 1 306 ? 19.364 -22.497 -23.321 1.00 26.39 285 ARG B CA 1
ATOM 4395 C C . ARG B 1 306 ? 20.879 -22.344 -23.463 1.00 26.03 285 ARG B C 1
ATOM 4396 O O . ARG B 1 306 ? 21.304 -21.313 -24.005 1.00 30.67 285 ARG B O 1
ATOM 4404 N N . LEU B 1 307 ? 21.656 -23.340 -23.042 1.00 27.73 286 LEU B N 1
ATOM 4405 C CA . LEU B 1 307 ? 23.138 -23.334 -23.203 1.00 29.30 286 LEU B CA 1
ATOM 4406 C C . LEU B 1 307 ? 23.493 -23.551 -24.676 1.00 32.64 286 LEU B C 1
ATOM 4407 O O . LEU B 1 307 ? 24.389 -22.852 -25.176 1.00 36.61 286 LEU B O 1
ATOM 4412 N N . THR B 1 308 ? 22.826 -24.503 -25.327 1.00 37.08 287 THR B N 1
ATOM 4413 C CA . THR B 1 308 ? 23.064 -24.882 -26.744 1.00 44.79 287 THR B CA 1
ATOM 4414 C C . THR B 1 308 ? 22.247 -23.963 -27.658 1.00 47.54 287 THR B C 1
ATOM 4415 O O . THR B 1 308 ? 22.565 -23.908 -28.868 1.00 50.75 287 THR B O 1
ATOM 4419 N N . ALA B 1 309 ? 21.251 -23.267 -27.097 1.00 47.92 288 ALA B N 1
ATOM 4420 C CA . ALA B 1 309 ? 20.356 -22.339 -27.826 1.00 51.30 288 ALA B CA 1
ATOM 4421 C C . ALA B 1 309 ? 21.210 -21.380 -28.659 1.00 57.27 288 ALA B C 1
ATOM 4422 O O . ALA B 1 309 ? 21.801 -20.451 -28.073 1.00 63.39 288 ALA B O 1
ATOM 4424 N N . ILE B 1 310 ? 21.283 -21.616 -29.972 1.00 55.76 289 ILE B N 1
ATOM 4425 C CA . ILE B 1 310 ? 22.022 -20.769 -30.938 1.00 56.60 289 ILE B CA 1
ATOM 4426 C C . ILE B 1 310 ? 21.164 -19.551 -31.305 1.00 58.04 289 ILE B C 1
ATOM 4427 O O . ILE B 1 310 ? 20.546 -19.562 -32.388 1.00 61.38 289 ILE B O 1
ATOM 4429 N N . LYS B 1 311 ? 21.125 -18.546 -30.425 1.00 54.59 290 LYS B N 1
ATOM 4430 C CA . LYS B 1 311 ? 20.355 -17.288 -30.626 1.00 54.26 290 LYS B CA 1
ATOM 4431 C C . LYS B 1 311 ? 21.265 -16.093 -30.325 1.00 53.41 290 LYS B C 1
ATOM 4432 O O . LYS B 1 311 ? 22.285 -15.964 -31.003 1.00 46.28 290 LYS B O 1
ATOM 4438 N N . HIS C 1 20 ? -47.274 -46.471 7.175 1.00 47.86 -1 HIS C N 1
ATOM 4439 C CA . HIS C 1 20 ? -46.613 -45.978 5.923 1.00 43.66 -1 HIS C CA 1
ATOM 4440 C C . HIS C 1 20 ? -45.310 -45.247 6.271 1.00 38.89 -1 HIS C C 1
ATOM 4441 O O . HIS C 1 20 ? -45.320 -44.425 7.201 1.00 43.02 -1 HIS C O 1
ATOM 4448 N N . SER C 1 21 ? -44.240 -45.538 5.529 1.00 37.60 0 SER C N 1
ATOM 4449 C CA . SER C 1 21 ? -42.897 -44.908 5.622 1.00 30.65 0 SER C CA 1
ATOM 4450 C C . SER C 1 21 ? -42.472 -44.509 4.210 1.00 28.88 0 SER C C 1
ATOM 4451 O O . SER C 1 21 ? -43.132 -44.971 3.249 1.00 33.07 0 SER C O 1
ATOM 4454 N N . MET C 1 22 ? -41.406 -43.721 4.063 1.00 24.70 1 MET C N 1
ATOM 4455 C CA . MET C 1 22 ? -41.067 -43.152 2.735 1.00 22.47 1 MET C CA 1
ATOM 4456 C C . MET C 1 22 ? -39.577 -42.810 2.629 1.00 18.29 1 MET C C 1
ATOM 4457 O O . MET C 1 22 ? -38.900 -42.646 3.661 1.00 20.49 1 MET C O 1
ATOM 4462 N N . ALA C 1 23 ? -39.088 -42.737 1.394 1.00 19.84 2 ALA C N 1
ATOM 4463 C CA . ALA C 1 23 ? -37.802 -42.107 1.038 1.00 18.18 2 ALA C CA 1
ATOM 4464 C C . ALA C 1 23 ? -38.008 -40.592 1.033 1.00 16.53 2 ALA C C 1
ATOM 4465 O O . ALA C 1 23 ? -39.103 -40.154 0.649 1.00 18.10 2 ALA C O 1
ATOM 4467 N N . PHE C 1 24 ? -36.993 -39.829 1.433 1.00 15.49 3 PHE C N 1
ATOM 4468 C CA . PHE C 1 24 ? -37.035 -38.347 1.415 1.00 16.03 3 PHE C CA 1
ATOM 4469 C C . PHE C 1 24 ? -36.334 -37.860 0.159 1.00 16.45 3 PHE C C 1
ATOM 4470 O O . PHE C 1 24 ? -35.527 -38.579 -0.429 1.00 16.01 3 PHE C O 1
ATOM 4478 N N . PRO C 1 25 ? -36.689 -36.657 -0.331 1.00 16.02 4 PRO C N 1
ATOM 4479 C CA . PRO C 1 25 ? -36.199 -36.186 -1.624 1.00 16.69 4 PRO C CA 1
ATOM 4480 C C . PRO C 1 25 ? -34.673 -36.148 -1.738 1.00 14.76 4 PRO C C 1
ATOM 4481 O O . PRO C 1 25 ? -33.978 -35.841 -0.788 1.00 14.65 4 PRO C O 1
ATOM 4485 N N . LYS C 1 26 ? -34.198 -36.433 -2.944 1.00 16.02 5 LYS C N 1
ATOM 4486 C CA . LYS C 1 26 ? -32.776 -36.321 -3.325 1.00 16.39 5 LYS C CA 1
ATOM 4487 C C . LYS C 1 26 ? -32.695 -35.479 -4.596 1.00 16.30 5 LYS C C 1
ATOM 4488 O O . LYS C 1 26 ? -33.658 -35.487 -5.371 1.00 17.31 5 LYS C O 1
ATOM 4494 N N . ARG C 1 27 ? -31.570 -34.801 -4.795 1.00 16.04 6 ARG C N 1
ATOM 4495 C CA . ARG C 1 27 ? -31.305 -34.035 -6.028 1.00 16.82 6 ARG C CA 1
ATOM 4496 C C . ARG C 1 27 ? -29.872 -34.316 -6.484 1.00 16.01 6 ARG C C 1
ATOM 4497 O O . ARG C 1 27 ? -29.016 -34.629 -5.638 1.00 17.00 6 ARG C O 1
ATOM 4505 N N . LEU C 1 28 ? -29.613 -34.187 -7.782 1.00 17.37 7 LEU C N 1
ATOM 4506 C CA . LEU C 1 28 ? -28.227 -34.205 -8.294 1.00 16.98 7 LEU C CA 1
ATOM 4507 C C . LEU C 1 28 ? -27.534 -32.936 -7.805 1.00 17.43 7 LEU C C 1
ATOM 4508 O O . LEU C 1 28 ? -27.993 -31.837 -8.152 1.00 19.05 7 LEU C O 1
ATOM 4513 N N . GLU C 1 29 ? -26.478 -33.097 -7.019 1.00 18.86 8 GLU C N 1
ATOM 4514 C CA . GLU C 1 29 ? -25.684 -31.965 -6.488 1.00 17.38 8 GLU C CA 1
ATOM 4515 C C . GLU C 1 29 ? -24.283 -32.469 -6.162 1.00 16.71 8 GLU C C 1
ATOM 4516 O O . GLU C 1 29 ? -24.116 -33.659 -5.832 1.00 16.83 8 GLU C O 1
ATOM 4522 N N . ILE C 1 30 ? -23.301 -31.588 -6.286 1.00 17.23 9 ILE C N 1
ATOM 4523 C CA . ILE C 1 30 ? -21.878 -31.948 -6.071 1.00 17.72 9 ILE C CA 1
ATOM 4524 C C . ILE C 1 30 ? -21.388 -31.264 -4.805 1.00 17.27 9 ILE C C 1
ATOM 4525 O O . ILE C 1 30 ? -21.603 -30.045 -4.665 1.00 17.66 9 ILE C O 1
ATOM 4530 N N . GLY C 1 31 ? -20.717 -32.032 -3.955 1.00 16.41 10 GLY C N 1
ATOM 4531 C CA . GLY C 1 31 ? -20.193 -31.537 -2.678 1.00 16.98 10 GLY C CA 1
ATOM 4532 C C . GLY C 1 31 ? -18.715 -31.812 -2.514 1.00 15.54 10 GLY C C 1
ATOM 4533 O O . GLY C 1 31 ? -18.157 -32.640 -3.258 1.00 16.43 10 GLY C O 1
ATOM 4534 N N . GLY C 1 32 ? -18.103 -31.103 -1.571 1.00 15.85 11 GLY C N 1
ATOM 4535 C CA . GLY C 1 32 ? -16.741 -31.354 -1.081 1.00 15.74 11 GLY C CA 1
ATOM 4536 C C . GLY C 1 32 ? -16.776 -31.814 0.360 1.00 15.89 11 GLY C C 1
ATOM 4537 O O . GLY C 1 32 ? -17.578 -31.257 1.146 1.00 16.85 11 GLY C O 1
ATOM 4538 N N . HIS C 1 33 ? -15.950 -32.801 0.697 1.00 15.58 12 HIS C N 1
ATOM 4539 C CA . HIS C 1 33 ? -15.788 -33.301 2.079 1.00 15.53 12 HIS C CA 1
ATOM 4540 C C . HIS C 1 33 ? -15.078 -32.224 2.905 1.00 15.52 12 HIS C C 1
ATOM 4541 O O . HIS C 1 33 ? -14.051 -31.701 2.457 1.00 15.85 12 HIS C O 1
ATOM 4548 N N . ALA C 1 34 ? -15.630 -31.878 4.067 1.00 16.42 13 ALA C N 1
ATOM 4549 C CA . ALA C 1 34 ? -15.027 -30.892 4.988 1.00 15.01 13 ALA C CA 1
ATOM 4550 C C . ALA C 1 34 ? -13.563 -31.257 5.259 1.00 15.09 13 ALA C C 1
ATOM 4551 O O . ALA C 1 34 ? -12.746 -30.338 5.440 1.00 15.81 13 ALA C O 1
ATOM 4553 N N . LEU C 1 35 ? -13.244 -32.551 5.332 1.00 16.18 14 LEU C N 1
ATOM 4554 C CA . LEU C 1 35 ? -11.898 -33.032 5.746 1.00 18.15 14 LEU C CA 1
ATOM 4555 C C . LEU C 1 35 ? -10.836 -32.660 4.706 1.00 17.37 14 LEU C C 1
ATOM 4556 O O . LEU C 1 35 ? -9.641 -32.739 5.056 1.00 17.54 14 LEU C O 1
ATOM 4561 N N . VAL C 1 36 ? -11.244 -32.325 3.476 1.00 17.31 15 VAL C N 1
ATOM 4562 C CA . VAL C 1 36 ? -10.324 -31.801 2.426 1.00 17.56 15 VAL C CA 1
ATOM 4563 C C . VAL C 1 36 ? -9.689 -30.499 2.946 1.00 18.48 15 VAL C C 1
ATOM 4564 O O . VAL C 1 36 ? -8.519 -30.253 2.634 1.00 20.13 15 VAL C O 1
ATOM 4568 N N . TRP C 1 37 ? -10.416 -29.716 3.751 1.00 17.73 16 TRP C N 1
ATOM 4569 C CA . TRP C 1 37 ? -9.958 -28.379 4.221 1.00 19.18 16 TRP C CA 1
ATOM 4570 C C . TRP C 1 37 ? -9.556 -28.397 5.702 1.00 19.01 16 TRP C C 1
ATOM 4571 O O . TRP C 1 37 ? -8.560 -27.753 6.032 1.00 20.12 16 TRP C O 1
ATOM 4582 N N . SER C 1 38 ? -10.312 -29.066 6.573 1.00 19.92 17 SER C N 1
ATOM 4583 C CA . SER C 1 38 ? -10.138 -28.963 8.045 1.00 19.79 17 SER C CA 1
ATOM 4584 C C . SER C 1 38 ? -10.283 -30.333 8.703 1.00 18.79 17 SER C C 1
ATOM 4585 O O . SER C 1 38 ? -11.226 -31.042 8.354 1.00 18.86 17 SER C O 1
ATOM 4588 N N . GLY C 1 39 ? -9.374 -30.652 9.628 1.00 20.34 18 GLY C N 1
ATOM 4589 C CA . GLY C 1 39 ? -9.362 -31.918 10.383 1.00 19.70 18 GLY C CA 1
ATOM 4590 C C . GLY C 1 39 ? -10.329 -31.877 11.548 1.00 20.65 18 GLY C C 1
ATOM 4591 O O . GLY C 1 39 ? -10.603 -32.934 12.138 1.00 24.67 18 GLY C O 1
ATOM 4592 N N . ASP C 1 40 ? -10.830 -30.693 11.883 1.00 19.02 19 ASP C N 1
ATOM 4593 C CA . ASP C 1 40 ? -11.740 -30.536 13.044 1.00 20.96 19 ASP C CA 1
ATOM 4594 C C . ASP C 1 40 ? -12.873 -29.587 12.665 1.00 21.91 19 ASP C C 1
ATOM 4595 O O . ASP C 1 40 ? -12.936 -29.129 11.521 1.00 20.77 19 ASP C O 1
ATOM 4600 N N . TRP C 1 41 ? -13.750 -29.305 13.617 1.00 23.91 20 TRP C N 1
ATOM 4601 C CA . TRP C 1 41 ? -14.917 -28.426 13.387 1.00 23.72 20 TRP C CA 1
ATOM 4602 C C . TRP C 1 41 ? -14.929 -27.340 14.461 1.00 24.12 20 TRP C C 1
ATOM 4603 O O . TRP C 1 41 ? -16.008 -26.974 14.913 1.00 29.36 20 TRP C O 1
ATOM 4614 N N . SER C 1 42 ? -13.742 -26.847 14.824 1.00 29.32 21 SER C N 1
ATOM 4615 C CA . SER C 1 42 ? -13.538 -25.570 15.553 1.00 28.86 21 SER C CA 1
ATOM 4616 C C . SER C 1 42 ? -14.157 -24.434 14.730 1.00 26.22 21 SER C C 1
ATOM 4617 O O . SER C 1 42 ? -14.389 -24.629 13.526 1.00 24.82 21 SER C O 1
ATOM 4620 N N . ALA C 1 43 ? -14.420 -23.280 15.344 1.00 29.75 22 ALA C N 1
ATOM 4621 C CA . ALA C 1 43 ? -14.954 -22.096 14.636 1.00 32.18 22 ALA C CA 1
ATOM 4622 C C . ALA C 1 43 ? -14.086 -21.823 13.402 1.00 30.93 22 ALA C C 1
ATOM 4623 O O . ALA C 1 43 ? -14.649 -21.572 12.317 1.00 29.83 22 ALA C O 1
ATOM 4625 N N . ALA C 1 44 ? -12.761 -21.865 13.575 1.00 28.46 23 ALA C N 1
ATOM 4626 C CA . ALA C 1 44 ? -11.760 -21.585 12.523 1.00 28.11 23 ALA C CA 1
ATOM 4627 C C . ALA C 1 44 ? -11.859 -22.669 11.449 1.00 23.18 23 ALA C C 1
ATOM 4628 O O . ALA C 1 44 ? -11.894 -22.324 10.253 1.00 24.58 23 ALA C O 1
ATOM 4630 N N . GLY C 1 45 ? -11.916 -23.929 11.878 1.00 22.46 24 GLY C N 1
ATOM 4631 C CA . GLY C 1 45 ? -11.967 -25.093 10.976 1.00 22.08 24 GLY C CA 1
ATOM 4632 C C . GLY C 1 45 ? -13.222 -25.067 10.122 1.00 20.46 24 GLY C C 1
ATOM 4633 O O . GLY C 1 45 ? -13.129 -25.275 8.898 1.00 20.94 24 GLY C O 1
ATOM 4634 N N . ALA C 1 46 ? -14.370 -24.793 10.740 1.00 20.61 25 ALA C N 1
ATOM 4635 C CA . ALA C 1 46 ? -15.680 -24.791 10.057 1.00 19.20 25 ALA C CA 1
ATOM 4636 C C . ALA C 1 46 ? -15.710 -23.642 9.046 1.00 18.75 25 ALA C C 1
ATOM 4637 O O . ALA C 1 46 ? -16.192 -23.856 7.926 1.00 19.17 25 ALA C O 1
ATOM 4639 N N . ARG C 1 47 ? -15.223 -22.458 9.422 1.00 19.11 26 ARG C N 1
ATOM 4640 C CA . ARG C 1 47 ? -15.220 -21.293 8.506 1.00 20.23 26 ARG C CA 1
ATOM 4641 C C . ARG C 1 47 ? -14.295 -21.603 7.321 1.00 18.51 26 ARG C C 1
ATOM 4642 O O . ARG C 1 47 ? -14.726 -21.365 6.174 1.00 20.38 26 ARG C O 1
ATOM 4650 N N . LYS C 1 48 ? -13.092 -22.132 7.577 1.00 18.86 27 LYS C N 1
ATOM 4651 C CA . LYS C 1 48 ? -12.127 -22.479 6.501 1.00 19.58 27 LYS C CA 1
ATOM 4652 C C . LYS C 1 48 ? -12.780 -23.487 5.548 1.00 18.50 27 LYS C C 1
ATOM 4653 O O . LYS C 1 48 ? -12.692 -23.272 4.329 1.00 19.55 27 LYS C O 1
ATOM 4659 N N . ALA C 1 49 ? -13.410 -24.544 6.071 1.00 17.27 28 ALA C N 1
ATOM 4660 C CA . ALA C 1 49 ? -13.969 -25.626 5.231 1.00 16.43 28 ALA C CA 1
ATOM 4661 C C . ALA C 1 49 ? -15.164 -25.101 4.429 1.00 15.94 28 ALA C C 1
ATOM 4662 O O . ALA C 1 49 ? -15.263 -25.387 3.237 1.00 16.01 28 ALA C O 1
ATOM 4664 N N . ILE C 1 50 ? -16.073 -24.374 5.063 1.00 16.12 29 ILE C N 1
ATOM 4665 C CA . ILE C 1 50 ? -17.300 -23.883 4.374 1.00 16.10 29 ILE C CA 1
ATOM 4666 C C . ILE C 1 50 ? -16.903 -22.835 3.326 1.00 15.96 29 ILE C C 1
ATOM 4667 O O . ILE C 1 50 ? -17.421 -22.897 2.205 1.00 17.12 29 ILE C O 1
ATOM 4672 N N . ALA C 1 51 ? -16.018 -21.900 3.663 1.00 17.86 30 ALA C N 1
ATOM 4673 C CA . ALA C 1 51 ? -15.542 -20.887 2.696 1.00 18.02 30 ALA C CA 1
ATOM 4674 C C . ALA C 1 51 ? -14.844 -21.624 1.546 1.00 18.92 30 ALA C C 1
ATOM 4675 O O . ALA C 1 51 ? -15.057 -21.241 0.372 1.00 22.65 30 ALA C O 1
ATOM 4677 N N . GLY C 1 52 ? -14.093 -22.678 1.879 1.00 17.80 31 GLY C N 1
ATOM 4678 C CA . GLY C 1 52 ? -13.333 -23.492 0.910 1.00 19.96 31 GLY C CA 1
ATOM 4679 C C . GLY C 1 52 ? -14.250 -24.176 -0.089 1.00 18.85 31 GLY C C 1
ATOM 4680 O O . GLY C 1 52 ? -14.022 -24.044 -1.310 1.00 19.67 31 GLY C O 1
ATOM 4681 N N . ALA C 1 53 ? -15.275 -24.878 0.399 1.00 16.49 32 ALA C N 1
ATOM 4682 C CA . ALA C 1 53 ? -16.255 -25.575 -0.461 1.00 16.35 32 ALA C CA 1
ATOM 4683 C C . ALA C 1 53 ? -17.009 -24.542 -1.304 1.00 16.98 32 ALA C C 1
ATOM 4684 O O . ALA C 1 53 ? -17.237 -24.809 -2.494 1.00 18.78 32 ALA C O 1
ATOM 4686 N N . ALA C 1 54 ? -17.410 -23.410 -0.709 1.00 18.89 33 ALA C N 1
ATOM 4687 C CA . ALA C 1 54 ? -18.130 -22.342 -1.439 1.00 20.48 33 ALA C CA 1
ATOM 4688 C C . ALA C 1 54 ? -17.231 -21.833 -2.572 1.00 20.24 33 ALA C C 1
ATOM 4689 O O . ALA C 1 54 ? -17.727 -21.685 -3.699 1.00 23.36 33 ALA C O 1
ATOM 4691 N N . ARG C 1 55 ? -15.950 -21.598 -2.276 1.00 22.49 34 ARG C N 1
ATOM 4692 C CA . ARG C 1 55 ? -14.965 -20.994 -3.212 1.00 25.48 34 ARG C CA 1
ATOM 4693 C C . ARG C 1 55 ? -14.777 -21.915 -4.424 1.00 24.54 34 ARG C C 1
ATOM 4694 O O . ARG C 1 55 ? -14.600 -21.400 -5.553 1.00 28.07 34 ARG C O 1
ATOM 4702 N N . ALA C 1 56 ? -14.775 -23.227 -4.196 1.00 24.03 35 ALA C N 1
ATOM 4703 C CA . ALA C 1 56 ? -14.524 -24.240 -5.247 1.00 25.10 35 ALA C CA 1
ATOM 4704 C C . ALA C 1 56 ? -15.748 -24.333 -6.164 1.00 26.16 35 ALA C C 1
ATOM 4705 O O . ALA C 1 56 ? -15.594 -24.795 -7.301 1.00 31.50 35 ALA C O 1
ATOM 4707 N N . GLY C 1 57 ? -16.914 -23.905 -5.677 1.00 22.01 36 GLY C N 1
ATOM 4708 C CA . GLY C 1 57 ? -18.178 -23.870 -6.433 1.00 22.60 36 GLY C CA 1
ATOM 4709 C C . GLY C 1 57 ? -19.081 -25.060 -6.137 1.00 19.95 36 GLY C C 1
ATOM 4710 O O . GLY C 1 57 ? -19.973 -25.328 -6.956 1.00 22.72 36 GLY C O 1
ATOM 4711 N N . PHE C 1 58 ? -18.876 -25.756 -5.014 1.00 17.94 37 PHE C N 1
ATOM 4712 C CA . PHE C 1 58 ? -19.690 -26.936 -4.631 1.00 17.41 37 PHE C CA 1
ATOM 4713 C C . PHE C 1 58 ? -21.094 -26.482 -4.233 1.00 18.30 37 PHE C C 1
ATOM 4714 O O . PHE C 1 58 ? -21.259 -25.348 -3.765 1.00 19.89 37 PHE C O 1
ATOM 4722 N N . ASP C 1 59 ? -22.064 -27.372 -4.419 1.00 17.41 38 ASP C N 1
ATOM 4723 C CA . ASP C 1 59 ? -23.480 -27.182 -4.025 1.00 18.96 38 ASP C CA 1
ATOM 4724 C C . ASP C 1 59 ? -23.589 -27.385 -2.515 1.00 18.50 38 ASP C C 1
ATOM 4725 O O . ASP C 1 59 ? -24.459 -26.752 -1.896 1.00 18.54 38 ASP C O 1
ATOM 4730 N N . TYR C 1 60 ? -22.746 -28.242 -1.939 1.00 15.90 39 TYR C N 1
ATOM 4731 C CA . TYR C 1 60 ? -22.828 -28.572 -0.498 1.00 15.28 39 TYR C CA 1
ATOM 4732 C C . TYR C 1 60 ? -21.457 -28.945 0.062 1.00 15.39 39 TYR C C 1
ATOM 4733 O O . TYR C 1 60 ? -20.495 -29.201 -0.691 1.00 14.84 39 TYR C O 1
ATOM 4742 N N . ILE C 1 61 ? -21.382 -28.955 1.389 1.00 12.90 40 ILE C N 1
ATOM 4743 C CA . ILE C 1 61 ? -20.219 -29.494 2.141 1.00 13.78 40 ILE C CA 1
ATOM 4744 C C . ILE C 1 61 ? -20.705 -30.747 2.855 1.00 13.37 40 ILE C C 1
ATOM 4745 O O . ILE C 1 61 ? -21.844 -30.755 3.335 1.00 14.67 40 ILE C O 1
ATOM 4750 N N . GLU C 1 62 ? -19.880 -31.786 2.860 1.00 13.45 41 GLU C N 1
ATOM 4751 C CA . GLU C 1 62 ? -20.148 -33.006 3.657 1.00 14.20 41 GLU C CA 1
ATOM 4752 C C . GLU C 1 62 ? -19.394 -32.875 4.979 1.00 13.94 41 GLU C C 1
ATOM 4753 O O . GLU C 1 62 ? -18.146 -32.848 4.968 1.00 14.22 41 GLU C O 1
ATOM 4759 N N . ILE C 1 63 ? -20.137 -32.719 6.072 1.00 13.63 42 ILE C N 1
ATOM 4760 C CA . ILE C 1 63 ? -19.568 -32.512 7.435 1.00 15.10 42 ILE C CA 1
ATOM 4761 C C . ILE C 1 63 ? -19.344 -33.869 8.097 1.00 15.11 42 ILE C C 1
ATOM 4762 O O . ILE C 1 63 ? -20.299 -34.663 8.118 1.00 15.84 42 ILE C O 1
ATOM 4767 N N . ALA C 1 64 ? -18.142 -34.108 8.624 1.00 17.78 43 ALA C N 1
ATOM 4768 C CA . ALA C 1 64 ? -17.791 -35.328 9.389 1.00 18.83 43 ALA C CA 1
ATOM 4769 C C . ALA C 1 64 ? -18.413 -35.243 10.784 1.00 18.86 43 ALA C C 1
ATOM 4770 O O . ALA C 1 64 ? -18.158 -34.246 11.486 1.00 23.91 43 ALA C O 1
ATOM 4772 N N . LEU C 1 65 ? -19.207 -36.250 11.153 1.00 18.63 44 LEU C N 1
ATOM 4773 C CA . LEU C 1 65 ? -19.838 -36.381 12.496 1.00 21.34 44 LEU C CA 1
ATOM 4774 C C . LEU C 1 65 ? -19.329 -37.640 13.214 1.00 24.02 44 LEU C C 1
ATOM 4775 O O . LEU C 1 65 ? -20.159 -38.306 13.871 1.00 26.69 44 LEU C O 1
ATOM 4780 N N . LEU C 1 66 ? -18.028 -37.948 13.141 1.00 25.37 45 LEU C N 1
ATOM 4781 C CA . LEU C 1 66 ? -17.427 -39.069 13.922 1.00 27.34 45 LEU C CA 1
ATOM 4782 C C . LEU C 1 66 ? -17.642 -38.801 15.426 1.00 26.23 45 LEU C C 1
ATOM 4783 O O . LEU C 1 66 ? -17.858 -39.785 16.191 1.00 26.10 45 LEU C O 1
ATOM 4788 N N . ASP C 1 67 ? -17.639 -37.527 15.845 1.00 21.97 46 ASP C N 1
ATOM 4789 C CA . ASP C 1 67 ? -17.966 -37.115 17.241 1.00 25.29 46 ASP C CA 1
ATOM 4790 C C . ASP C 1 67 ? -19.036 -36.025 17.219 1.00 23.65 46 ASP C C 1
ATOM 4791 O O . ASP C 1 67 ? -18.729 -34.837 17.232 1.00 27.48 46 ASP C O 1
ATOM 4796 N N . PRO C 1 68 ? -20.334 -36.403 17.177 1.00 19.48 47 PRO C N 1
ATOM 4797 C CA . PRO C 1 68 ? -21.400 -35.435 16.908 1.00 19.45 47 PRO C CA 1
ATOM 4798 C C . PRO C 1 68 ? -21.695 -34.504 18.091 1.00 20.93 47 PRO C C 1
ATOM 4799 O O . PRO C 1 68 ? -22.389 -33.509 17.914 1.00 20.66 47 PRO C O 1
ATOM 4803 N N . TRP C 1 69 ? -21.164 -34.827 19.265 1.00 23.37 48 TRP C N 1
ATOM 4804 C CA . TRP C 1 69 ? -21.332 -33.988 20.479 1.00 24.92 48 TRP C CA 1
ATOM 4805 C C . TRP C 1 69 ? -20.464 -32.733 20.374 1.00 27.94 48 TRP C C 1
ATOM 4806 O O . TRP C 1 69 ? -20.751 -31.779 21.098 1.00 30.04 48 TRP C O 1
ATOM 4817 N N . GLN C 1 70 ? -19.445 -32.721 19.514 1.00 28.86 49 GLN C N 1
ATOM 4818 C CA . GLN C 1 70 ? -18.499 -31.576 19.454 1.00 32.84 49 GLN C CA 1
ATOM 4819 C C . GLN C 1 70 ? -19.156 -30.415 18.707 1.00 31.81 49 GLN C C 1
ATOM 4820 O O . GLN C 1 70 ? -18.918 -29.262 19.079 1.00 35.05 49 GLN C O 1
ATOM 4826 N N . ILE C 1 71 ? -19.959 -30.730 17.693 1.00 27.16 50 ILE C N 1
ATOM 4827 C CA . ILE C 1 71 ? -20.430 -29.767 16.656 1.00 29.32 50 ILE C CA 1
ATOM 4828 C C . ILE C 1 71 ? -21.301 -28.666 17.283 1.00 26.70 50 ILE C C 1
ATOM 4829 O O . ILE C 1 71 ? -22.314 -28.975 17.937 1.00 29.34 50 ILE C O 1
ATOM 4834 N N . ASP C 1 72 ? -20.921 -27.408 17.062 1.00 23.35 51 ASP C N 1
ATOM 4835 C CA . ASP C 1 72 ? -21.725 -26.216 17.422 1.00 22.74 51 ASP C CA 1
ATOM 4836 C C . ASP C 1 72 ? -22.745 -25.999 16.302 1.00 21.37 51 ASP C C 1
ATOM 4837 O O . ASP C 1 72 ? -22.375 -25.470 15.251 1.00 21.94 51 ASP C O 1
ATOM 4842 N N . VAL C 1 73 ? -23.994 -26.390 16.531 1.00 21.62 52 VAL C N 1
ATOM 4843 C CA . VAL C 1 73 ? -25.064 -26.376 15.493 1.00 23.50 52 VAL C CA 1
ATOM 4844 C C . VAL C 1 73 ? -25.364 -24.927 15.068 1.00 22.48 52 VAL C C 1
ATOM 4845 O O . VAL C 1 73 ? -25.476 -24.680 13.861 1.00 20.43 52 VAL C O 1
ATOM 4849 N N . ALA C 1 74 ? -25.556 -24.005 16.016 1.00 24.20 53 ALA C N 1
ATOM 4850 C CA . ALA C 1 74 ? -25.867 -22.590 15.713 1.00 23.30 53 ALA C CA 1
ATOM 4851 C C . ALA C 1 74 ? -24.749 -21.986 14.852 1.00 23.24 53 ALA C C 1
ATOM 4852 O O . ALA C 1 74 ? -25.066 -21.371 13.807 1.00 25.44 53 ALA C O 1
ATOM 4854 N N . LEU C 1 75 ? -23.495 -22.144 15.288 1.00 23.57 54 LEU C N 1
ATOM 4855 C CA . LEU C 1 75 ? -22.278 -21.688 14.568 1.00 24.30 54 LEU C CA 1
ATOM 4856 C C . LEU C 1 75 ? -22.347 -22.243 13.144 1.00 20.85 54 LEU C C 1
ATOM 4857 O O . LEU C 1 75 ? -22.155 -21.484 12.176 1.00 20.84 54 LEU C O 1
ATOM 4862 N N . THR C 1 76 ? -22.642 -23.532 13.015 1.00 19.46 55 THR C N 1
ATOM 4863 C CA . THR C 1 76 ? -22.602 -24.218 11.702 1.00 18.80 55 THR C CA 1
ATOM 4864 C C . THR C 1 76 ? -23.706 -23.662 10.797 1.00 18.76 55 THR C C 1
ATOM 4865 O O . THR C 1 76 ? -23.400 -23.340 9.632 1.00 19.33 55 THR C O 1
ATOM 4869 N N . LYS C 1 77 ? -24.939 -23.548 11.293 1.00 19.33 56 LYS C N 1
ATOM 4870 C CA A LYS C 1 77 ? -26.077 -23.016 10.498 0.50 19.89 56 LYS C CA 1
ATOM 4871 C CA B LYS C 1 77 ? -26.072 -23.017 10.493 0.50 19.77 56 LYS C CA 1
ATOM 4872 C C . LYS C 1 77 ? -25.722 -21.606 10.014 1.00 19.67 56 LYS C C 1
ATOM 4873 O O . LYS C 1 77 ? -25.969 -21.316 8.837 1.00 20.37 56 LYS C O 1
ATOM 4884 N N . ASP C 1 78 ? -25.155 -20.790 10.902 1.00 19.24 57 ASP C N 1
ATOM 4885 C CA . ASP C 1 78 ? -24.781 -19.383 10.617 1.00 20.57 57 ASP C CA 1
ATOM 4886 C C . ASP C 1 78 ? -23.803 -19.379 9.435 1.00 19.22 57 ASP C C 1
ATOM 4887 O O . ASP C 1 78 ? -24.013 -18.597 8.487 1.00 18.35 57 ASP C O 1
ATOM 4892 N N . LEU C 1 79 ? -22.784 -20.239 9.481 1.00 17.27 58 LEU C N 1
ATOM 4893 C CA . LEU C 1 79 ? -21.721 -20.281 8.441 1.00 16.75 58 LEU C CA 1
ATOM 4894 C C . LEU C 1 79 ? -22.337 -20.742 7.117 1.00 17.40 58 LEU C C 1
ATOM 4895 O O . LEU C 1 79 ? -22.023 -20.134 6.061 1.00 17.48 58 LEU C O 1
ATOM 4900 N N . LEU C 1 80 ? -23.166 -21.785 7.150 1.00 15.86 59 LEU C N 1
ATOM 4901 C CA . LEU C 1 80 ? -23.787 -22.326 5.914 1.00 16.81 59 LEU C CA 1
ATOM 4902 C C . LEU C 1 80 ? -24.675 -21.251 5.281 1.00 18.17 59 LEU C C 1
ATOM 4903 O O . LEU C 1 80 ? -24.658 -21.129 4.049 1.00 19.98 59 LEU C O 1
ATOM 4908 N N . GLN C 1 81 ? -25.411 -20.490 6.088 1.00 18.94 60 GLN C N 1
ATOM 4909 C CA . GLN C 1 81 ? -26.257 -19.371 5.600 1.00 21.82 60 GLN C CA 1
ATOM 4910 C C . GLN C 1 81 ? -25.335 -18.309 4.986 1.00 19.33 60 GLN C C 1
ATOM 4911 O O . GLN C 1 81 ? -25.639 -17.821 3.881 1.00 22.24 60 GLN C O 1
ATOM 4917 N N . GLU C 1 82 ? -24.230 -17.993 5.666 1.00 19.75 61 GLU C N 1
ATOM 4918 C CA . GLU C 1 82 ? -23.301 -16.901 5.271 1.00 18.68 61 GLU C CA 1
ATOM 4919 C C . GLU C 1 82 ? -22.741 -17.191 3.877 1.00 18.81 61 GLU C C 1
ATOM 4920 O O . GLU C 1 82 ? -22.588 -16.246 3.100 1.00 19.25 61 GLU C O 1
ATOM 4926 N N . TYR C 1 83 ? -22.415 -18.457 3.591 1.00 16.58 62 TYR C N 1
ATOM 4927 C CA . TYR C 1 83 ? -21.729 -18.866 2.338 1.00 17.34 62 TYR C CA 1
ATOM 4928 C C . TYR C 1 83 ? -22.733 -19.526 1.386 1.00 18.24 62 TYR C C 1
ATOM 4929 O O . TYR C 1 83 ? -22.310 -19.990 0.316 1.00 22.59 62 TYR C O 1
ATOM 4938 N N . ASN C 1 84 ? -24.020 -19.533 1.741 1.00 20.54 63 ASN C N 1
ATOM 4939 C CA . ASN C 1 84 ? -25.117 -20.044 0.877 1.00 22.70 63 ASN C CA 1
ATOM 4940 C C . ASN C 1 84 ? -24.778 -21.469 0.428 1.00 21.90 63 ASN C C 1
ATOM 4941 O O . ASN C 1 84 ? -24.786 -21.741 -0.794 1.00 21.58 63 ASN C O 1
ATOM 4946 N N . LEU C 1 85 ? -24.492 -22.337 1.395 1.00 19.41 64 LEU C N 1
ATOM 4947 C CA . LEU C 1 85 ? -24.024 -23.724 1.168 1.00 20.25 64 LEU C CA 1
ATOM 4948 C C . LEU C 1 85 ? -24.984 -24.683 1.868 1.00 16.16 64 LEU C C 1
ATOM 4949 O O . LEU C 1 85 ? -25.312 -24.440 3.040 1.00 15.79 64 LEU C O 1
ATOM 4954 N N . ARG C 1 86 ? -25.414 -25.733 1.173 1.00 16.16 65 ARG C N 1
ATOM 4955 C CA . ARG C 1 86 ? -26.131 -26.879 1.781 1.00 16.24 65 ARG C CA 1
ATOM 4956 C C . ARG C 1 86 ? -25.112 -27.769 2.499 1.00 13.76 65 ARG C C 1
ATOM 4957 O O . ARG C 1 86 ? -23.891 -27.622 2.272 1.00 15.23 65 ARG C O 1
ATOM 4965 N N . ALA C 1 87 ? -25.593 -28.650 3.367 1.00 14.35 66 ALA C N 1
ATOM 4966 C CA . ALA C 1 87 ? -24.741 -29.613 4.094 1.00 14.57 66 ALA C CA 1
ATOM 4967 C C . ALA C 1 87 ? -25.427 -30.976 4.159 1.00 14.07 66 ALA C C 1
ATOM 4968 O O . ALA C 1 87 ? -26.658 -31.031 4.390 1.00 15.18 66 ALA C O 1
ATOM 4970 N N . HIS C 1 88 ? -24.615 -32.015 4.003 1.00 12.88 67 HIS C N 1
ATOM 4971 C CA . HIS C 1 88 ? -24.927 -33.428 4.326 1.00 13.43 67 HIS C CA 1
ATOM 4972 C C . HIS C 1 88 ? -23.888 -33.888 5.345 1.00 13.11 67 HIS C C 1
ATOM 4973 O O . HIS C 1 88 ? -22.909 -33.151 5.558 1.00 15.31 67 HIS C O 1
ATOM 4980 N N . ALA C 1 89 ? -24.099 -35.044 5.976 1.00 12.64 68 ALA C N 1
ATOM 4981 C CA . ALA C 1 89 ? -23.228 -35.515 7.067 1.00 13.53 68 ALA C CA 1
ATOM 4982 C C . ALA C 1 89 ? -22.774 -36.938 6.767 1.00 14.88 68 ALA C C 1
ATOM 4983 O O . ALA C 1 89 ? -23.567 -37.715 6.219 1.00 14.48 68 ALA C O 1
ATOM 4985 N N . SER C 1 90 ? -21.519 -37.242 7.078 1.00 16.37 69 SER C N 1
ATOM 4986 C CA . SER C 1 90 ? -21.003 -38.628 7.043 1.00 17.79 69 SER C CA 1
ATOM 4987 C C . SER C 1 90 ? -20.289 -38.932 8.354 1.00 18.23 69 SER C C 1
ATOM 4988 O O . SER C 1 90 ? -19.890 -37.997 9.070 1.00 20.29 69 SER C O 1
ATOM 4991 N N . LEU C 1 91 ? -20.142 -40.214 8.650 1.00 17.82 70 LEU C N 1
ATOM 4992 C CA . LEU C 1 91 ? -19.303 -40.678 9.772 1.00 19.97 70 LEU C CA 1
ATOM 4993 C C . LEU C 1 91 ? -18.936 -42.146 9.554 1.00 18.77 70 LEU C C 1
ATOM 4994 O O . LEU C 1 91 ? -19.518 -42.799 8.659 1.00 21.02 70 LEU C O 1
ATOM 4999 N N . GLY C 1 92 ? -17.920 -42.590 10.283 1.00 20.24 71 GLY C N 1
ATOM 5000 C CA . GLY C 1 92 ? -17.607 -44.006 10.515 1.00 17.64 71 GLY C CA 1
ATOM 5001 C C . GLY C 1 92 ? -17.632 -44.276 12.005 1.00 18.01 71 GLY C C 1
ATOM 5002 O O . GLY C 1 92 ? -17.124 -43.436 12.761 1.00 20.63 71 GLY C O 1
ATOM 5003 N N . LEU C 1 93 ? -18.240 -45.379 12.426 1.00 15.38 72 LEU C N 1
ATOM 5004 C CA . LEU C 1 93 ? -18.178 -45.827 13.838 1.00 15.81 72 LEU C CA 1
ATOM 5005 C C . LEU C 1 93 ? -16.761 -46.321 14.138 1.00 15.93 72 LEU C C 1
ATOM 5006 O O . LEU C 1 93 ? -15.927 -46.384 13.203 1.00 17.30 72 LEU C O 1
ATOM 5011 N N . SER C 1 94 ? -16.489 -46.620 15.405 1.00 17.49 73 SER C N 1
ATOM 5012 C CA . SER C 1 94 ? -15.195 -47.163 15.881 1.00 18.14 73 SER C CA 1
ATOM 5013 C C . SER C 1 94 ? -15.445 -48.446 16.680 1.00 16.10 73 SER C C 1
ATOM 5014 O O . SER C 1 94 ? -16.610 -48.860 16.795 1.00 15.21 73 SER C O 1
ATOM 5017 N N . ALA C 1 95 ? -14.385 -49.047 17.216 1.00 17.54 74 ALA C N 1
ATOM 5018 C CA . ALA C 1 95 ? -14.467 -50.285 18.021 1.00 18.61 74 ALA C CA 1
ATOM 5019 C C . ALA C 1 95 ? -15.466 -50.053 19.158 1.00 18.23 74 ALA C C 1
ATOM 5020 O O . ALA C 1 95 ? -16.259 -50.963 19.453 1.00 20.11 74 ALA C O 1
ATOM 5022 N N . ALA C 1 96 ? -15.466 -48.853 19.742 1.00 19.09 75 ALA C N 1
ATOM 5023 C CA . ALA C 1 96 ? -16.261 -48.554 20.955 1.00 18.89 75 ALA C CA 1
ATOM 5024 C C . ALA C 1 96 ? -17.754 -48.424 20.614 1.00 17.37 75 ALA C C 1
ATOM 5025 O O . ALA C 1 96 ? -18.579 -48.526 21.535 1.00 18.94 75 ALA C O 1
ATOM 5027 N N . THR C 1 97 ? -18.100 -48.200 19.347 1.00 14.81 76 THR C N 1
ATOM 5028 C CA . THR C 1 97 ? -19.492 -47.948 18.894 1.00 14.22 76 THR C CA 1
ATOM 5029 C C . THR C 1 97 ? -19.905 -48.925 17.779 1.00 12.40 76 THR C C 1
ATOM 5030 O O . THR C 1 97 ? -20.866 -48.634 17.062 1.00 13.52 76 THR C O 1
ATOM 5034 N N . ASP C 1 98 ? -19.223 -50.065 17.654 1.00 11.96 77 ASP C N 1
ATOM 5035 C CA . ASP C 1 98 ? -19.404 -50.992 16.503 1.00 12.65 77 ASP C CA 1
ATOM 5036 C C . ASP C 1 98 ? -20.752 -51.723 16.614 1.00 11.96 77 ASP C C 1
ATOM 5037 O O . ASP C 1 98 ? -20.868 -52.627 17.458 1.00 13.81 77 ASP C O 1
ATOM 5042 N N . VAL C 1 99 ? -21.732 -51.380 15.776 1.00 12.11 78 VAL C N 1
ATOM 5043 C CA . VAL C 1 99 ? -23.093 -51.987 15.838 1.00 12.35 78 VAL C CA 1
ATOM 5044 C C . VAL C 1 99 ? -23.068 -53.431 15.316 1.00 13.02 78 VAL C C 1
ATOM 5045 O O . VAL C 1 99 ? -24.126 -54.088 15.378 1.00 14.61 78 VAL C O 1
ATOM 5049 N N . THR C 1 100 ? -21.924 -53.932 14.838 1.00 12.89 79 THR C N 1
ATOM 5050 C CA . THR C 1 100 ? -21.802 -55.376 14.480 1.00 13.07 79 THR C CA 1
ATOM 5051 C C . THR C 1 100 ? -21.399 -56.205 15.701 1.00 13.19 79 THR C C 1
ATOM 5052 O O . THR C 1 100 ? -21.474 -57.448 15.610 1.00 15.59 79 THR C O 1
ATOM 5056 N N . SER C 1 101 ? -20.968 -55.565 16.788 1.00 13.23 80 SER C N 1
ATOM 5057 C CA . SER C 1 101 ? -20.422 -56.242 17.994 1.00 14.13 80 SER C CA 1
ATOM 5058 C C . SER C 1 101 ? -21.416 -57.269 18.555 1.00 12.93 80 SER C C 1
ATOM 5059 O O . SER C 1 101 ? -22.632 -57.003 18.550 1.00 15.09 80 SER C O 1
ATOM 5062 N N . THR C 1 102 ? -20.897 -58.395 19.043 1.00 15.17 81 THR C N 1
ATOM 5063 C CA . THR C 1 102 ? -21.661 -59.405 19.818 1.00 17.33 81 THR C CA 1
ATOM 5064 C C . THR C 1 102 ? -21.744 -58.960 21.283 1.00 17.76 81 THR C C 1
ATOM 5065 O O . THR C 1 102 ? -22.391 -59.664 22.083 1.00 20.38 81 THR C O 1
ATOM 5069 N N . ASP C 1 103 ? -21.162 -57.811 21.624 1.00 17.01 82 ASP C N 1
ATOM 5070 C CA . ASP C 1 103 ? -21.365 -57.175 22.954 1.00 17.76 82 ASP C CA 1
ATOM 5071 C C . ASP C 1 103 ? -22.481 -56.140 22.837 1.00 18.85 82 ASP C C 1
ATOM 5072 O O . ASP C 1 103 ? -22.290 -55.087 22.247 1.00 16.64 82 ASP C O 1
ATOM 5077 N N . PRO C 1 104 ? -23.678 -56.410 23.405 1.00 19.29 83 PRO C N 1
ATOM 5078 C CA . PRO C 1 104 ? -24.816 -55.492 23.296 1.00 19.83 83 PRO C CA 1
ATOM 5079 C C . PRO C 1 104 ? -24.527 -54.094 23.860 1.00 18.13 83 PRO C C 1
ATOM 5080 O O . PRO C 1 104 ? -25.159 -53.132 23.424 1.00 18.85 83 PRO C O 1
ATOM 5084 N N . ALA C 1 105 ? -23.611 -53.998 24.828 1.00 18.29 84 ALA C N 1
ATOM 5085 C CA . ALA C 1 105 ? -23.223 -52.710 25.453 1.00 19.23 84 ALA C CA 1
ATOM 5086 C C . ALA C 1 105 ? -22.527 -51.827 24.410 1.00 17.94 84 ALA C C 1
ATOM 5087 O O . ALA C 1 105 ? -22.743 -50.613 24.418 1.00 19.23 84 ALA C O 1
ATOM 5089 N N . ILE C 1 106 ? -21.719 -52.420 23.534 1.00 16.55 85 ILE C N 1
ATOM 5090 C CA . ILE C 1 106 ? -21.015 -51.676 22.451 1.00 16.75 85 ILE C CA 1
ATOM 5091 C C . ILE C 1 106 ? -22.037 -51.273 21.384 1.00 16.09 85 ILE C C 1
ATOM 5092 O O . ILE C 1 106 ? -22.017 -50.105 20.939 1.00 16.21 85 ILE C O 1
ATOM 5097 N N . VAL C 1 107 ? -22.943 -52.177 21.014 1.00 14.74 86 VAL C N 1
ATOM 5098 C CA . VAL C 1 107 ? -24.018 -51.844 20.038 1.00 13.90 86 VAL C CA 1
ATOM 5099 C C . VAL C 1 107 ? -24.816 -50.656 20.577 1.00 13.49 86 VAL C C 1
ATOM 5100 O O . VAL C 1 107 ? -25.115 -49.756 19.793 1.00 14.79 86 VAL C O 1
ATOM 5104 N N . ALA C 1 108 ? -25.167 -50.660 21.866 1.00 15.13 87 ALA C N 1
ATOM 5105 C CA . ALA C 1 108 ? -25.947 -49.554 22.476 1.00 15.46 87 ALA C CA 1
ATOM 5106 C C . ALA C 1 108 ? -25.205 -48.219 22.321 1.00 16.05 87 ALA C C 1
ATOM 5107 O O . ALA C 1 108 ? -25.877 -47.207 22.063 1.00 17.30 87 ALA C O 1
ATOM 5109 N N . LYS C 1 109 ? -23.877 -48.202 22.476 1.00 16.73 88 LYS C N 1
ATOM 5110 C CA . LYS C 1 109 ? -23.057 -46.967 22.295 1.00 16.14 88 LYS C CA 1
ATOM 5111 C C . LYS C 1 109 ? -23.119 -46.523 20.830 1.00 15.29 88 LYS C C 1
ATOM 5112 O O . LYS C 1 109 ? -23.207 -45.313 20.566 1.00 17.28 88 LYS C O 1
ATOM 5118 N N . GLY C 1 110 ? -23.087 -47.469 19.899 1.00 14.74 89 GLY C N 1
ATOM 5119 C CA . GLY C 1 110 ? -23.295 -47.182 18.468 1.00 14.56 89 GLY C CA 1
ATOM 5120 C C . GLY C 1 110 ? -24.650 -46.527 18.240 1.00 14.39 89 GLY C C 1
ATOM 5121 O O . GLY C 1 110 ? -24.704 -45.461 17.618 1.00 13.91 89 GLY C O 1
ATOM 5122 N N . ASP C 1 111 ? -25.724 -47.147 18.730 1.00 14.01 90 ASP C N 1
ATOM 5123 C CA . ASP C 1 111 ? -27.109 -46.639 18.557 1.00 15.26 90 ASP C CA 1
ATOM 5124 C C . ASP C 1 111 ? -27.180 -45.201 19.089 1.00 14.02 90 ASP C C 1
ATOM 5125 O O . ASP C 1 111 ? -27.817 -44.342 18.424 1.00 15.51 90 ASP C O 1
ATOM 5130 N N . GLU C 1 112 ? -26.533 -44.939 20.227 1.00 14.56 91 GLU C N 1
ATOM 5131 C CA . GLU C 1 112 ? -26.583 -43.620 20.906 1.00 15.18 91 GLU C CA 1
ATOM 5132 C C . GLU C 1 112 ? -25.918 -42.585 20.000 1.00 14.40 91 GLU C C 1
ATOM 5133 O O . GLU C 1 112 ? -26.508 -41.515 19.778 1.00 14.94 91 GLU C O 1
ATOM 5139 N N . LEU C 1 113 ? -24.729 -42.903 19.492 1.00 14.60 92 LEU C N 1
ATOM 5140 C CA . LEU C 1 113 ? -23.959 -41.992 18.606 1.00 14.04 92 LEU C CA 1
ATOM 5141 C C . LEU C 1 113 ? -24.761 -41.727 17.327 1.00 13.99 92 LEU C C 1
ATOM 5142 O O . LEU C 1 113 ? -24.840 -40.560 16.899 1.00 12.91 92 LEU C O 1
ATOM 5147 N N . LEU C 1 114 ? -25.336 -42.767 16.722 1.00 13.07 93 LEU C N 1
ATOM 5148 C CA . LEU C 1 114 ? -26.108 -42.618 15.462 1.00 12.77 93 LEU C CA 1
ATOM 5149 C C . LEU C 1 114 ? -27.355 -41.763 15.718 1.00 12.27 93 LEU C C 1
ATOM 5150 O O . LEU C 1 114 ? -27.704 -40.956 14.846 1.00 13.68 93 LEU C O 1
ATOM 5155 N N . ARG C 1 115 ? -28.000 -41.901 16.884 1.00 13.51 94 ARG C N 1
ATOM 5156 C CA . ARG C 1 115 ? -29.153 -41.023 17.217 1.00 13.98 94 ARG C CA 1
ATOM 5157 C C . ARG C 1 115 ? -28.669 -39.570 17.318 1.00 13.57 94 ARG C C 1
ATOM 5158 O O . ARG C 1 115 ? -29.384 -38.672 16.830 1.00 13.61 94 ARG C O 1
ATOM 5166 N N . LYS C 1 116 ? -27.527 -39.341 17.964 1.00 12.56 95 LYS C N 1
ATOM 5167 C CA . LYS C 1 116 ? -26.992 -37.969 18.166 1.00 13.70 95 LYS C CA 1
ATOM 5168 C C . LYS C 1 116 ? -26.647 -37.375 16.798 1.00 12.81 95 LYS C C 1
ATOM 5169 O O . LYS C 1 116 ? -26.981 -36.216 16.539 1.00 13.78 95 LYS C O 1
ATOM 5175 N N . ALA C 1 117 ? -26.030 -38.161 15.923 1.00 13.39 96 ALA C N 1
ATOM 5176 C CA . ALA C 1 117 ? -25.683 -37.697 14.564 1.00 12.97 96 ALA C CA 1
ATOM 5177 C C . ALA C 1 117 ? -26.963 -37.284 13.842 1.00 13.40 96 ALA C C 1
ATOM 5178 O O . ALA C 1 117 ? -26.978 -36.216 13.208 1.00 14.21 96 ALA C O 1
ATOM 5180 N N . THR C 1 118 ? -28.014 -38.100 13.957 1.00 13.27 97 THR C N 1
ATOM 5181 C CA . THR C 1 118 ? -29.319 -37.838 13.307 1.00 12.84 97 THR C CA 1
ATOM 5182 C C . THR C 1 118 ? -29.910 -36.553 13.898 1.00 13.09 97 THR C C 1
ATOM 5183 O O . THR C 1 118 ? -30.451 -35.751 13.127 1.00 13.17 97 THR C O 1
ATOM 5187 N N . ASP C 1 119 ? -29.811 -36.384 15.220 1.00 14.19 98 ASP C N 1
ATOM 5188 C CA . ASP C 1 119 ? -30.388 -35.222 15.954 1.00 14.40 98 ASP C CA 1
ATOM 5189 C C . ASP C 1 119 ? -29.677 -33.946 15.491 1.00 15.06 98 ASP C C 1
ATOM 5190 O O . ASP C 1 119 ? -30.362 -32.947 15.239 1.00 15.32 98 ASP C O 1
ATOM 5195 N N . VAL C 1 120 ? -28.355 -34.007 15.332 1.00 13.67 99 VAL C N 1
ATOM 5196 C CA . VAL C 1 120 ? -27.530 -32.863 14.857 1.00 15.76 99 VAL C CA 1
ATOM 5197 C C . VAL C 1 120 ? -27.943 -32.532 13.422 1.00 15.51 99 VAL C C 1
ATOM 5198 O O . VAL C 1 120 ? -28.186 -31.351 13.126 1.00 16.85 99 VAL C O 1
ATOM 5202 N N . LEU C 1 121 ? -27.998 -33.538 12.547 1.00 14.84 100 LEU C N 1
ATOM 5203 C CA . LEU C 1 121 ? -28.352 -33.323 11.127 1.00 15.51 100 LEU C CA 1
ATOM 5204 C C . LEU C 1 121 ? -29.727 -32.650 11.062 1.00 16.30 100 LEU C C 1
ATOM 5205 O O . LEU C 1 121 ? -29.895 -31.706 10.282 1.00 17.58 100 LEU C O 1
ATOM 5210 N N . TYR C 1 122 ? -30.682 -33.129 11.860 1.00 15.44 101 TYR C N 1
ATOM 5211 C CA . TYR C 1 122 ? -32.062 -32.593 11.879 1.00 16.23 101 TYR C CA 1
ATOM 5212 C C . TYR C 1 122 ? -32.030 -31.136 12.357 1.00 16.55 101 TYR C C 1
ATOM 5213 O O . TYR C 1 122 ? -32.689 -30.294 11.722 1.00 19.63 101 TYR C O 1
ATOM 5222 N N . ALA C 1 123 ? -31.297 -30.843 13.436 1.00 15.97 102 ALA C N 1
ATOM 5223 C CA . ALA C 1 123 ? -31.146 -29.462 13.956 1.00 16.37 102 ALA C CA 1
ATOM 5224 C C . ALA C 1 123 ? -30.538 -28.561 12.877 1.00 16.01 102 ALA C C 1
ATOM 5225 O O . ALA C 1 123 ? -30.899 -27.372 12.847 1.00 18.37 102 ALA C O 1
ATOM 5227 N N . LEU C 1 124 ? -29.663 -29.096 12.018 1.00 16.50 103 LEU C N 1
ATOM 5228 C CA . LEU C 1 124 ? -29.020 -28.327 10.916 1.00 18.56 103 LEU C CA 1
ATOM 5229 C C . LEU C 1 124 ? -29.983 -28.178 9.735 1.00 19.74 103 LEU C C 1
ATOM 5230 O O . LEU C 1 124 ? -29.662 -27.395 8.822 1.00 24.81 103 LEU C O 1
ATOM 5235 N N . GLY C 1 125 ? -31.097 -28.917 9.740 1.00 17.82 104 GLY C N 1
ATOM 5236 C CA . GLY C 1 125 ? -32.078 -28.934 8.636 1.00 19.96 104 GLY C CA 1
ATOM 5237 C C . GLY C 1 125 ? -31.633 -29.787 7.459 1.00 19.57 104 GLY C C 1
ATOM 5238 O O . GLY C 1 125 ? -32.155 -29.567 6.349 1.00 22.21 104 GLY C O 1
ATOM 5239 N N . GLY C 1 126 ? -30.745 -30.752 7.697 1.00 21.25 105 GLY C N 1
ATOM 5240 C CA . GLY C 1 126 ? -30.222 -31.669 6.667 1.00 18.97 105 GLY C CA 1
ATOM 5241 C C . GLY C 1 126 ? -31.101 -32.890 6.451 1.00 18.79 105 GLY C C 1
ATOM 5242 O O . GLY C 1 126 ? -32.065 -33.091 7.224 1.00 20.10 105 GLY C O 1
ATOM 5243 N N . SER C 1 127 ? -30.777 -33.691 5.429 1.00 17.25 106 SER C N 1
ATOM 5244 C CA . SER C 1 127 ? -31.599 -34.841 4.971 1.00 15.82 106 SER C CA 1
ATOM 5245 C C . SER C 1 127 ? -30.762 -36.110 4.755 1.00 14.99 106 SER C C 1
ATOM 5246 O O . SER C 1 127 ? -31.378 -37.158 4.503 1.00 15.64 106 SER C O 1
ATOM 5249 N N . GLU C 1 128 ? -29.428 -36.048 4.810 1.00 15.08 107 GLU C N 1
ATOM 5250 C CA . GLU C 1 128 ? -28.602 -37.235 4.449 1.00 13.50 107 GLU C CA 1
ATOM 5251 C C . GLU C 1 128 ? -27.556 -37.530 5.523 1.00 12.75 107 GLU C C 1
ATOM 5252 O O . GLU C 1 128 ? -26.710 -36.655 5.795 1.00 13.07 107 GLU C O 1
ATOM 5258 N N . LEU C 1 129 ? -27.610 -38.744 6.086 1.00 12.63 108 LEU C N 1
ATOM 5259 C CA . LEU C 1 129 ? -26.556 -39.293 6.965 1.00 11.93 108 LEU C CA 1
ATOM 5260 C C . LEU C 1 129 ? -25.942 -40.492 6.237 1.00 12.50 108 LEU C C 1
ATOM 5261 O O . LEU C 1 129 ? -26.664 -41.483 6.024 1.00 13.54 108 LEU C O 1
ATOM 5266 N N . CYS C 1 130 ? -24.692 -40.363 5.802 1.00 12.39 109 CYS C N 1
ATOM 5267 C CA . CYS C 1 130 ? -24.032 -41.383 4.946 1.00 12.96 109 CYS C CA 1
ATOM 5268 C C . CYS C 1 130 ? -22.713 -41.844 5.561 1.00 13.35 109 CYS C C 1
ATOM 5269 O O . CYS C 1 130 ? -22.274 -41.302 6.588 1.00 13.26 109 CYS C O 1
ATOM 5272 N N . GLY C 1 131 ? -22.083 -42.830 4.933 1.00 12.79 110 GLY C N 1
ATOM 5273 C CA . GLY C 1 131 ? -20.754 -43.276 5.353 1.00 12.30 110 GLY C CA 1
ATOM 5274 C C . GLY C 1 131 ? -20.808 -44.644 5.972 1.00 11.66 110 GLY C C 1
ATOM 5275 O O . GLY C 1 131 ? -21.799 -45.383 5.733 1.00 11.93 110 GLY C O 1
ATOM 5276 N N . VAL C 1 132 ? -19.773 -44.979 6.730 1.00 11.99 111 VAL C N 1
ATOM 5277 C CA . VAL C 1 132 ? -19.642 -46.330 7.342 1.00 12.19 111 VAL C CA 1
ATOM 5278 C C . VAL C 1 132 ? -20.376 -46.289 8.678 1.00 11.61 111 VAL C C 1
ATOM 5279 O O . VAL C 1 132 ? -19.718 -46.238 9.738 1.00 13.01 111 VAL C O 1
ATOM 5283 N N . ILE C 1 133 ? -21.702 -46.302 8.589 1.00 12.14 112 ILE C N 1
ATOM 5284 C CA . ILE C 1 133 ? -22.626 -46.106 9.745 1.00 12.48 112 ILE C CA 1
ATOM 5285 C C . ILE C 1 133 ? -23.086 -47.457 10.294 1.00 12.87 112 ILE C C 1
ATOM 5286 O O . ILE C 1 133 ? -23.815 -47.457 11.307 1.00 13.37 112 ILE C O 1
ATOM 5291 N N . TYR C 1 134 ? -22.655 -48.561 9.682 1.00 13.27 113 TYR C N 1
ATOM 5292 C CA . TYR C 1 134 ? -23.187 -49.930 9.925 1.00 12.29 113 TYR C CA 1
ATOM 5293 C C . TYR C 1 134 ? -22.123 -50.826 10.566 1.00 12.94 113 TYR C C 1
ATOM 5294 O O . TYR C 1 134 ? -22.406 -52.019 10.867 1.00 13.68 113 TYR C O 1
ATOM 5303 N N . CYS C 1 135 ? -20.919 -50.299 10.765 1.00 13.06 114 CYS C N 1
ATOM 5304 C CA . CYS C 1 135 ? -19.811 -51.043 11.400 1.00 12.97 114 CYS C CA 1
ATOM 5305 C C . CYS C 1 135 ? -18.700 -50.078 11.805 1.00 13.18 114 CYS C C 1
ATOM 5306 O O . CYS C 1 135 ? -18.809 -48.881 11.487 1.00 13.47 114 CYS C O 1
ATOM 5309 N N . ALA C 1 136 ? -17.695 -50.585 12.519 1.00 13.55 115 ALA C N 1
ATOM 5310 C CA . ALA C 1 136 ? -16.435 -49.872 12.816 1.00 13.68 115 ALA C CA 1
ATOM 5311 C C . ALA C 1 136 ? -15.639 -49.775 11.515 1.00 14.06 115 ALA C C 1
ATOM 5312 O O . ALA C 1 136 ? -15.417 -50.822 10.887 1.00 14.90 115 ALA C O 1
ATOM 5314 N N . LEU C 1 137 ? -15.248 -48.567 11.131 1.00 13.84 116 LEU C N 1
ATOM 5315 C CA . LEU C 1 137 ? -14.374 -48.319 9.957 1.00 14.80 116 LEU C CA 1
ATOM 5316 C C . LEU C 1 137 ? -12.970 -48.815 10.297 1.00 15.06 116 LEU C C 1
ATOM 5317 O O . LEU C 1 137 ? -12.343 -48.286 11.241 1.00 15.59 116 LEU C O 1
ATOM 5322 N N . GLY C 1 138 ? -12.494 -49.828 9.582 1.00 14.75 117 GLY C N 1
ATOM 5323 C CA . GLY C 1 138 ? -11.110 -50.281 9.770 1.00 16.29 117 GLY C CA 1
ATOM 5324 C C . GLY C 1 138 ? -10.939 -51.757 9.502 1.00 16.53 117 GLY C C 1
ATOM 5325 O O . GLY C 1 138 ? -11.859 -52.386 8.942 1.00 14.36 117 GLY C O 1
ATOM 5326 N N . LYS C 1 139 ? -9.788 -52.279 9.914 1.00 18.28 118 LYS C N 1
ATOM 5327 C CA A LYS C 1 139 ? -9.369 -53.672 9.620 0.50 19.30 118 LYS C CA 1
ATOM 5328 C CA B LYS C 1 139 ? -9.377 -53.672 9.611 0.50 19.47 118 LYS C CA 1
ATOM 5329 C C . LYS C 1 139 ? -9.994 -54.620 10.642 1.00 19.89 118 LYS C C 1
ATOM 5330 O O . LYS C 1 139 ? -9.721 -54.447 11.848 1.00 27.39 118 LYS C O 1
ATOM 5341 N N . TYR C 1 140 ? -10.814 -55.551 10.173 1.00 15.35 119 TYR C N 1
ATOM 5342 C CA . TYR C 1 140 ? -11.397 -56.623 11.014 1.00 17.18 119 TYR C CA 1
ATOM 5343 C C . TYR C 1 140 ? -10.401 -57.771 11.046 1.00 18.61 119 TYR C C 1
ATOM 5344 O O . TYR C 1 140 ? -9.698 -57.998 10.064 1.00 18.59 119 TYR C O 1
ATOM 5353 N N . PRO C 1 141 ? -10.267 -58.470 12.197 1.00 21.03 120 PRO C N 1
ATOM 5354 C CA . PRO C 1 141 ? -9.297 -59.560 12.330 1.00 24.11 120 PRO C CA 1
ATOM 5355 C C . PRO C 1 141 ? -9.734 -60.841 11.605 1.00 23.62 120 PRO C C 1
ATOM 5356 O O . PRO C 1 141 ? -8.928 -61.748 11.433 1.00 27.48 120 PRO C O 1
ATOM 5360 N N . GLY C 1 142 ? -10.997 -60.897 11.188 1.00 19.76 121 GLY C N 1
ATOM 5361 C CA . GLY C 1 142 ? -11.568 -62.100 10.555 1.00 19.90 121 GLY C CA 1
ATOM 5362 C C . GLY C 1 142 ? -12.910 -61.797 9.904 1.00 18.50 121 GLY C C 1
ATOM 5363 O O . GLY C 1 142 ? -13.409 -60.678 10.015 1.00 17.62 121 GLY C O 1
ATOM 5364 N N . PRO C 1 143 ? -13.513 -62.783 9.201 1.00 18.49 122 PRO C N 1
ATOM 5365 C CA . PRO C 1 143 ? -14.758 -62.574 8.471 1.00 18.51 122 PRO C CA 1
ATOM 5366 C C . PRO C 1 143 ? -15.921 -62.319 9.434 1.00 17.35 122 PRO C C 1
ATOM 5367 O O . PRO C 1 143 ? -15.878 -62.793 10.567 1.00 19.12 122 PRO C O 1
ATOM 5371 N N . ALA C 1 144 ? -16.925 -61.587 8.959 1.00 16.85 123 ALA C N 1
ATOM 5372 C CA . ALA C 1 144 ? -18.158 -61.287 9.719 1.00 16.76 123 ALA C CA 1
ATOM 5373 C C . ALA C 1 144 ? -18.951 -62.584 9.909 1.00 15.36 123 ALA C C 1
ATOM 5374 O O . ALA C 1 144 ? -19.133 -63.338 8.921 1.00 17.72 123 ALA C O 1
ATOM 5376 N N . SER C 1 145 ? -19.388 -62.853 11.140 1.00 14.53 124 SER C N 1
ATOM 5377 C CA . SER C 1 145 ? -20.346 -63.941 11.451 1.00 14.48 124 SER C CA 1
ATOM 5378 C C . SER C 1 145 ? -21.745 -63.535 10.974 1.00 15.02 124 SER C C 1
ATOM 5379 O O . SER C 1 145 ? -21.969 -62.338 10.737 1.00 14.55 124 SER C O 1
ATOM 5382 N N . ARG C 1 146 ? -22.659 -64.497 10.846 1.00 15.72 125 ARG C N 1
ATOM 5383 C CA . ARG C 1 146 ? -24.093 -64.211 10.600 1.00 16.10 125 ARG C CA 1
ATOM 5384 C C . ARG C 1 146 ? -24.591 -63.249 11.683 1.00 14.87 125 ARG C C 1
ATOM 5385 O O . ARG C 1 146 ? -25.360 -62.359 11.333 1.00 16.03 125 ARG C O 1
ATOM 5393 N N . GLU C 1 147 ? -24.165 -63.430 12.937 1.00 16.00 126 GLU C N 1
ATOM 5394 C CA . GLU C 1 147 ? -24.593 -62.573 14.081 1.00 15.84 126 GLU C CA 1
ATOM 5395 C C . GLU C 1 147 ? -24.095 -61.131 13.872 1.00 15.24 126 GLU C C 1
ATOM 5396 O O . GLU C 1 147 ? -24.894 -60.195 14.046 1.00 15.40 126 GLU C O 1
ATOM 5402 N N . ASN C 1 148 ? -22.826 -60.948 13.501 1.00 14.96 127 ASN C N 1
ATOM 5403 C CA . ASN C 1 148 ? -22.253 -59.609 13.189 1.00 15.16 127 ASN C CA 1
ATOM 5404 C C . ASN C 1 148 ? -23.168 -58.902 12.185 1.00 13.28 127 ASN C C 1
ATOM 5405 O O . ASN C 1 148 ? -23.479 -57.740 12.399 1.00 14.46 127 ASN C O 1
ATOM 5410 N N . ARG C 1 149 ? -23.554 -59.570 11.095 1.00 12.39 128 ARG C N 1
ATOM 5411 C CA . ARG C 1 149 ? -24.377 -58.960 10.021 1.00 13.12 128 ARG C CA 1
ATOM 5412 C C . ARG C 1 149 ? -25.782 -58.656 10.558 1.00 13.41 128 ARG C C 1
ATOM 5413 O O . ARG C 1 149 ? -26.279 -57.541 10.332 1.00 14.22 128 ARG C O 1
ATOM 5421 N N . ALA C 1 150 ? -26.401 -59.606 11.265 1.00 13.81 129 ALA C N 1
ATOM 5422 C CA . ALA C 1 150 ? -27.776 -59.459 11.790 1.00 14.14 129 ALA C CA 1
ATOM 5423 C C . ALA C 1 150 ? -27.802 -58.264 12.748 1.00 14.32 129 ALA C C 1
ATOM 5424 O O . ALA C 1 150 ? -28.788 -57.503 12.739 1.00 13.34 129 ALA C O 1
ATOM 5426 N N . ASN C 1 151 ? -26.755 -58.114 13.558 1.00 14.47 130 ASN C N 1
ATOM 5427 C CA . ASN C 1 151 ? -26.660 -57.013 14.553 1.00 14.49 130 ASN C CA 1
ATOM 5428 C C . ASN C 1 151 ? -26.638 -55.684 13.788 1.00 14.09 130 ASN C C 1
ATOM 5429 O O . ASN C 1 151 ? -27.336 -54.716 14.188 1.00 15.35 130 ASN C O 1
ATOM 5434 N N . SER C 1 152 ? -25.881 -55.640 12.696 1.00 13.49 131 SER C N 1
ATOM 5435 C CA . SER C 1 152 ? -25.745 -54.442 11.836 1.00 14.93 131 SER C CA 1
ATOM 5436 C C . SER C 1 152 ? -27.094 -54.133 11.183 1.00 13.63 131 SER C C 1
ATOM 5437 O O . SER C 1 152 ? -27.531 -52.977 11.214 1.00 14.18 131 SER C O 1
ATOM 5440 N N . VAL C 1 153 ? -27.733 -55.137 10.581 1.00 13.24 132 VAL C N 1
ATOM 5441 C CA . VAL C 1 153 ? -29.052 -54.957 9.919 1.00 14.00 132 VAL C CA 1
ATOM 5442 C C . VAL C 1 153 ? -30.020 -54.364 10.952 1.00 12.05 132 VAL C C 1
ATOM 5443 O O . VAL C 1 153 ? -30.727 -53.396 10.635 1.00 14.51 132 VAL C O 1
ATOM 5447 N N . ALA C 1 154 ? -30.045 -54.906 12.166 1.00 12.73 133 ALA C N 1
ATOM 5448 C CA . ALA C 1 154 ? -31.045 -54.498 13.172 1.00 14.19 133 ALA C CA 1
ATOM 5449 C C . ALA C 1 154 ? -30.766 -53.039 13.567 1.00 13.25 133 ALA C C 1
ATOM 5450 O O . ALA C 1 154 ? -31.719 -52.246 13.657 1.00 12.61 133 ALA C O 1
ATOM 5452 N N . ALA C 1 155 ? -29.495 -52.694 13.764 1.00 13.40 134 ALA C N 1
ATOM 5453 C CA . ALA C 1 155 ? -29.070 -51.321 14.107 1.00 12.45 134 ALA C CA 1
ATOM 5454 C C . ALA C 1 155 ? -29.493 -50.362 12.988 1.00 13.17 134 ALA C C 1
ATOM 5455 O O . ALA C 1 155 ? -29.964 -49.250 13.284 1.00 13.20 134 ALA C O 1
ATOM 5457 N N . MET C 1 156 ? -29.355 -50.759 11.725 1.00 13.90 135 MET C N 1
ATOM 5458 C CA . MET C 1 156 ? -29.708 -49.863 10.596 1.00 14.06 135 MET C CA 1
ATOM 5459 C C . MET C 1 156 ? -31.234 -49.730 10.483 1.00 13.10 135 MET C C 1
ATOM 5460 O O . MET C 1 156 ? -31.706 -48.658 10.080 1.00 13.73 135 MET C O 1
ATOM 5465 N N . GLN C 1 157 ? -31.998 -50.751 10.863 1.00 12.92 136 GLN C N 1
ATOM 5466 C CA . GLN C 1 157 ? -33.480 -50.635 10.958 1.00 12.77 136 GLN C CA 1
ATOM 5467 C C . GLN C 1 157 ? -33.836 -49.617 12.050 1.00 13.67 136 GLN C C 1
ATOM 5468 O O . GLN C 1 157 ? -34.693 -48.744 11.796 1.00 13.45 136 GLN C O 1
ATOM 5474 N N . ARG C 1 158 ? -33.211 -49.722 13.218 1.00 13.14 137 ARG C N 1
ATOM 5475 C CA . ARG C 1 158 ? -33.516 -48.806 14.348 1.00 13.11 137 ARG C CA 1
ATOM 5476 C C . ARG C 1 158 ? -33.147 -47.377 13.932 1.00 13.16 137 ARG C C 1
ATOM 5477 O O . ARG C 1 158 ? -33.918 -46.447 14.208 1.00 13.55 137 ARG C O 1
ATOM 5485 N N . LEU C 1 159 ? -32.006 -47.208 13.275 1.00 13.33 138 LEU C N 1
ATOM 5486 C CA . LEU C 1 159 ? -31.543 -45.869 12.833 1.00 12.05 138 LEU C CA 1
ATOM 5487 C C . LEU C 1 159 ? -32.488 -45.308 11.766 1.00 11.44 138 LEU C C 1
ATOM 5488 O O . LEU C 1 159 ? -32.894 -44.140 11.894 1.00 11.65 138 LEU C O 1
ATOM 5493 N N . ALA C 1 160 ? -32.835 -46.086 10.745 1.00 13.33 139 ALA C N 1
ATOM 5494 C CA . ALA C 1 160 ? -33.755 -45.651 9.668 1.00 13.57 139 ALA C CA 1
ATOM 5495 C C . ALA C 1 160 ? -35.093 -45.248 10.300 1.00 13.61 139 ALA C C 1
ATOM 5496 O O . ALA C 1 160 ? -35.679 -44.225 9.907 1.00 14.11 139 ALA C O 1
ATOM 5498 N N . ASP C 1 161 ? -35.562 -46.027 11.271 1.00 14.33 140 ASP C N 1
ATOM 5499 C CA . ASP C 1 161 ? -36.868 -45.785 11.933 1.00 14.49 140 ASP C CA 1
ATOM 5500 C C . ASP C 1 161 ? -36.770 -44.490 12.748 1.00 14.56 140 ASP C C 1
ATOM 5501 O O . ASP C 1 161 ? -37.764 -43.726 12.779 1.00 16.33 140 ASP C O 1
ATOM 5506 N N . TYR C 1 162 ? -35.626 -44.253 13.385 1.00 12.77 141 TYR C N 1
ATOM 5507 C CA . TYR C 1 162 ? -35.400 -43.048 14.224 1.00 14.53 141 TYR C CA 1
ATOM 5508 C C . TYR C 1 162 ? -35.339 -41.805 13.330 1.00 13.39 141 TYR C C 1
ATOM 5509 O O . TYR C 1 162 ? -35.836 -40.735 13.726 1.00 14.47 141 TYR C O 1
ATOM 5518 N N . ALA C 1 163 ? -34.783 -41.955 12.126 1.00 13.42 142 ALA C N 1
ATOM 5519 C CA . ALA C 1 163 ? -34.569 -40.850 11.163 1.00 14.66 142 ALA C CA 1
ATOM 5520 C C . ALA C 1 163 ? -35.870 -40.494 10.439 1.00 14.12 142 ALA C C 1
ATOM 5521 O O . ALA C 1 163 ? -35.969 -39.372 9.901 1.00 17.30 142 ALA C O 1
ATOM 5523 N N . ALA C 1 164 ? -36.822 -41.423 10.380 1.00 15.57 143 ALA C N 1
ATOM 5524 C CA . ALA C 1 164 ? -38.008 -41.321 9.503 1.00 17.03 143 ALA C CA 1
ATOM 5525 C C . ALA C 1 164 ? -38.792 -40.044 9.824 1.00 17.54 143 ALA C C 1
ATOM 5526 O O . ALA C 1 164 ? -39.210 -39.358 8.885 1.00 18.92 143 ALA C O 1
ATOM 5528 N N . ASP C 1 165 ? -39.004 -39.731 11.105 1.00 16.90 144 ASP C N 1
ATOM 5529 C CA . ASP C 1 165 ? -39.863 -38.572 11.474 1.00 18.11 144 ASP C CA 1
ATOM 5530 C C . ASP C 1 165 ? -39.061 -37.267 11.403 1.00 17.86 144 ASP C C 1
ATOM 5531 O O . ASP C 1 165 ? -39.641 -36.219 11.746 1.00 18.95 144 ASP C O 1
ATOM 5536 N N . LYS C 1 166 ? -37.817 -37.321 10.910 1.00 16.63 145 LYS C N 1
ATOM 5537 C CA . LYS C 1 166 ? -36.904 -36.154 10.773 1.00 16.20 145 LYS C CA 1
ATOM 5538 C C . LYS C 1 166 ? -36.569 -35.908 9.300 1.00 16.14 145 LYS C C 1
ATOM 5539 O O . LYS C 1 166 ? -35.742 -35.017 9.040 1.00 16.52 145 LYS C O 1
ATOM 5545 N N . GLY C 1 167 ? -37.181 -36.660 8.380 1.00 16.70 146 GLY C N 1
ATOM 5546 C CA . GLY C 1 167 ? -36.994 -36.476 6.927 1.00 16.17 146 GLY C CA 1
ATOM 5547 C C . GLY C 1 167 ? -35.566 -36.789 6.510 1.00 15.97 146 GLY C C 1
ATOM 5548 O O . GLY C 1 167 ? -35.062 -36.166 5.548 1.00 16.93 146 GLY C O 1
ATOM 5549 N N . ILE C 1 168 ? -34.932 -37.733 7.200 1.00 14.16 147 ILE C N 1
ATOM 5550 C CA . ILE C 1 168 ? -33.510 -38.099 6.952 1.00 12.77 147 ILE C CA 1
ATOM 5551 C C . ILE C 1 168 ? -33.435 -39.476 6.302 1.00 12.41 147 ILE C C 1
ATOM 5552 O O . ILE C 1 168 ? -34.013 -40.449 6.812 1.00 13.60 147 ILE C O 1
ATOM 5557 N N . ASN C 1 169 ? -32.732 -39.507 5.173 1.00 11.99 148 ASN C N 1
ATOM 5558 C CA . ASN C 1 169 ? -32.278 -40.742 4.502 1.00 12.60 148 ASN C CA 1
ATOM 5559 C C . ASN C 1 169 ? -30.952 -41.159 5.127 1.00 12.45 148 ASN C C 1
ATOM 5560 O O . ASN C 1 169 ? -30.107 -40.279 5.430 1.00 12.99 148 ASN C O 1
ATOM 5565 N N . ILE C 1 170 ? -30.738 -42.466 5.248 1.00 11.98 149 ILE C N 1
ATOM 5566 C CA . ILE C 1 170 ? -29.404 -42.999 5.614 1.00 12.45 149 ILE C CA 1
ATOM 5567 C C . ILE C 1 170 ? -28.858 -43.745 4.395 1.00 11.65 149 ILE C C 1
ATOM 5568 O O . ILE C 1 170 ? -29.633 -44.393 3.667 1.00 13.55 149 ILE C O 1
ATOM 5573 N N . ASP C 1 171 ? -27.574 -43.560 4.142 1.00 13.14 150 ASP C N 1
ATOM 5574 C CA . ASP C 1 171 ? -26.896 -44.126 2.953 1.00 13.32 150 ASP C CA 1
ATOM 5575 C C . ASP C 1 171 ? -25.707 -44.950 3.440 1.00 12.55 150 ASP C C 1
ATOM 5576 O O . ASP C 1 171 ? -24.787 -44.389 4.064 1.00 11.98 150 ASP C O 1
ATOM 5581 N N . LEU C 1 172 ? -25.765 -46.260 3.219 1.00 12.84 151 LEU C N 1
ATOM 5582 C CA . LEU C 1 172 ? -24.756 -47.193 3.759 1.00 14.08 151 LEU C CA 1
ATOM 5583 C C . LEU C 1 172 ? -23.597 -47.290 2.762 1.00 14.15 151 LEU C C 1
ATOM 5584 O O . LEU C 1 172 ? -23.805 -47.812 1.636 1.00 13.40 151 LEU C O 1
ATOM 5589 N N . GLU C 1 173 ? -22.435 -46.763 3.147 1.00 12.18 152 GLU C N 1
ATOM 5590 C CA . GLU C 1 173 ? -21.281 -46.657 2.222 1.00 12.34 152 GLU C CA 1
ATOM 5591 C C . GLU C 1 173 ? -20.550 -47.995 2.161 1.00 12.63 152 GLU C C 1
ATOM 5592 O O . GLU C 1 173 ? -19.921 -48.399 3.152 1.00 12.80 152 GLU C O 1
ATOM 5598 N N . VAL C 1 174 ? -20.578 -48.623 0.993 1.00 13.09 153 VAL C N 1
ATOM 5599 C CA . VAL C 1 174 ? -19.773 -49.844 0.736 1.00 13.70 153 VAL C CA 1
ATOM 5600 C C . VAL C 1 174 ? -18.307 -49.419 0.697 1.00 12.24 153 VAL C C 1
ATOM 5601 O O . VAL C 1 174 ? -17.987 -48.482 -0.048 1.00 12.52 153 VAL C O 1
ATOM 5605 N N . VAL C 1 175 ? -17.453 -50.062 1.485 1.00 12.65 154 VAL C N 1
ATOM 5606 C CA . VAL C 1 175 ? -15.998 -49.756 1.482 1.00 11.61 154 VAL C CA 1
ATOM 5607 C C . VAL C 1 175 ? -15.219 -51.054 1.274 1.00 12.26 154 VAL C C 1
ATOM 5608 O O . VAL C 1 175 ? -15.815 -52.142 1.334 1.00 12.48 154 VAL C O 1
ATOM 5612 N N . ASN C 1 176 ? -13.926 -50.925 1.005 1.00 11.47 155 ASN C N 1
ATOM 5613 C CA . ASN C 1 176 ? -13.082 -52.069 0.615 1.00 12.00 155 ASN C CA 1
ATOM 5614 C C . ASN C 1 176 ? -12.834 -53.003 1.808 1.00 12.28 155 ASN C C 1
ATOM 5615 O O . ASN C 1 176 ? -13.147 -52.669 2.982 1.00 13.01 155 ASN C O 1
ATOM 5620 N N . ARG C 1 177 ? -12.306 -54.181 1.495 1.00 13.50 156 ARG C N 1
ATOM 5621 C CA . ARG C 1 177 ? -12.046 -55.281 2.452 1.00 13.04 156 ARG C CA 1
ATOM 5622 C C . ARG C 1 177 ? -11.244 -54.796 3.671 1.00 11.85 156 ARG C C 1
ATOM 5623 O O . ARG C 1 177 ? -11.365 -55.408 4.728 1.00 13.53 156 ARG C O 1
ATOM 5631 N N . TYR C 1 178 ? -10.368 -53.803 3.523 1.00 12.18 157 TYR C N 1
ATOM 5632 C CA . TYR C 1 178 ? -9.431 -53.395 4.590 1.00 12.16 157 TYR C CA 1
ATOM 5633 C C . TYR C 1 178 ? -10.150 -52.445 5.558 1.00 11.86 157 TYR C C 1
ATOM 5634 O O . TYR C 1 178 ? -9.564 -52.126 6.608 1.00 13.24 157 TYR C O 1
ATOM 5643 N N . GLU C 1 179 ? -11.354 -52.010 5.193 1.00 12.16 158 GLU C N 1
ATOM 5644 C CA . GLU C 1 179 ? -12.113 -50.999 5.976 1.00 12.88 158 GLU C CA 1
ATOM 5645 C C . GLU C 1 179 ? -13.454 -51.555 6.482 1.00 13.75 158 GLU C C 1
ATOM 5646 O O . GLU C 1 179 ? -14.053 -50.883 7.344 1.00 13.12 158 GLU C O 1
ATOM 5652 N N . THR C 1 180 ? -13.919 -52.704 5.983 1.00 12.03 159 THR C N 1
ATOM 5653 C CA . THR C 1 180 ? -15.076 -53.440 6.562 1.00 12.53 159 THR C CA 1
ATOM 5654 C C . THR C 1 180 ? -15.045 -54.898 6.118 1.00 13.59 159 THR C C 1
ATOM 5655 O O . THR C 1 180 ? -14.509 -55.183 5.023 1.00 12.71 159 THR C O 1
ATOM 5659 N N . ASN C 1 181 ? -15.655 -55.765 6.925 1.00 12.22 160 ASN C N 1
ATOM 5660 C CA . ASN C 1 181 ? -15.907 -57.183 6.563 1.00 13.15 160 ASN C CA 1
ATOM 5661 C C . ASN C 1 181 ? -17.405 -57.392 6.298 1.00 12.31 160 ASN C C 1
ATOM 5662 O O . ASN C 1 181 ? -17.800 -58.539 6.012 1.00 14.05 160 ASN C O 1
ATOM 5667 N N . ILE C 1 182 ? -18.235 -56.347 6.332 1.00 11.85 161 ILE C N 1
ATOM 5668 C CA . ILE C 1 182 ? -19.710 -56.551 6.181 1.00 12.60 161 ILE C CA 1
ATOM 5669 C C . ILE C 1 182 ? -20.130 -56.541 4.702 1.00 12.58 161 ILE C C 1
ATOM 5670 O O . ILE C 1 182 ? -20.901 -57.407 4.305 1.00 14.92 161 ILE C O 1
ATOM 5675 N N . MET C 1 183 ? -19.723 -55.541 3.931 1.00 12.58 162 MET C N 1
ATOM 5676 C CA . MET C 1 183 ? -20.166 -55.378 2.527 1.00 13.12 162 MET C CA 1
ATOM 5677 C C . MET C 1 183 ? -19.036 -54.682 1.773 1.00 12.56 162 MET C C 1
ATOM 5678 O O . MET C 1 183 ? -18.571 -53.652 2.235 1.00 12.38 162 MET C O 1
ATOM 5683 N N . ASN C 1 184 ? -18.562 -55.272 0.676 1.00 12.36 163 ASN C N 1
ATOM 5684 C CA . ASN C 1 184 ? -17.391 -54.727 -0.060 1.00 12.81 163 ASN C CA 1
ATOM 5685 C C . ASN C 1 184 ? -17.773 -54.401 -1.509 1.00 13.05 163 ASN C C 1
ATOM 5686 O O . ASN C 1 184 ? -16.957 -53.747 -2.175 1.00 14.31 163 ASN C O 1
ATOM 5691 N N . THR C 1 185 ? -18.936 -54.845 -1.982 1.00 12.15 164 THR C N 1
ATOM 5692 C CA . THR C 1 185 ? -19.473 -54.487 -3.320 1.00 13.43 164 THR C CA 1
ATOM 5693 C C . THR C 1 185 ? -20.893 -53.933 -3.203 1.00 12.92 164 THR C C 1
ATOM 5694 O O . THR C 1 185 ? -21.588 -54.241 -2.209 1.00 13.37 164 THR C O 1
ATOM 5698 N N . GLY C 1 186 ? -21.290 -53.123 -4.179 1.00 14.07 165 GLY C N 1
ATOM 5699 C CA . GLY C 1 186 ? -22.661 -52.605 -4.316 1.00 13.86 165 GLY C CA 1
ATOM 5700 C C . GLY C 1 186 ? -23.659 -53.746 -4.288 1.00 13.95 165 GLY C C 1
ATOM 5701 O O . GLY C 1 186 ? -24.698 -53.619 -3.604 1.00 14.07 165 GLY C O 1
ATOM 5702 N N . LEU C 1 187 ? -23.344 -54.855 -4.968 1.00 14.35 166 LEU C N 1
ATOM 5703 C CA . LEU C 1 187 ? -24.260 -56.022 -5.018 1.00 14.48 166 LEU C CA 1
ATOM 5704 C C . LEU C 1 187 ? -24.484 -56.542 -3.590 1.00 14.25 166 LEU C C 1
ATOM 5705 O O . LEU C 1 187 ? -25.639 -56.832 -3.247 1.00 15.22 166 LEU C O 1
ATOM 5710 N N . GLU C 1 188 ? -23.422 -56.678 -2.799 1.00 13.50 167 GLU C N 1
ATOM 5711 C CA . GLU C 1 188 ? -23.522 -57.129 -1.385 1.00 12.94 167 GLU C CA 1
ATOM 5712 C C . GLU C 1 188 ? -24.331 -56.087 -0.614 1.00 13.09 167 GLU C C 1
ATOM 5713 O O . GLU C 1 188 ? -25.161 -56.487 0.210 1.00 13.65 167 GLU C O 1
ATOM 5719 N N . GLY C 1 189 ? -24.097 -54.799 -0.869 1.00 12.85 168 GLY C N 1
ATOM 5720 C CA . GLY C 1 189 ? -24.851 -53.720 -0.202 1.00 13.80 168 GLY C CA 1
ATOM 5721 C C . GLY C 1 189 ? -26.345 -53.865 -0.433 1.00 14.16 168 GLY C C 1
ATOM 5722 O O . GLY C 1 189 ? -27.119 -53.713 0.524 1.00 14.86 168 GLY C O 1
ATOM 5723 N N . LEU C 1 190 ? -26.755 -54.161 -1.669 1.00 13.52 169 LEU C N 1
ATOM 5724 C CA . LEU C 1 190 ? -28.184 -54.275 -2.046 1.00 14.05 169 LEU C CA 1
ATOM 5725 C C . LEU C 1 190 ? -28.836 -55.454 -1.305 1.00 13.70 169 LEU C C 1
ATOM 5726 O O . LEU C 1 190 ? -29.997 -55.313 -0.871 1.00 16.13 169 LEU C O 1
ATOM 5731 N N . ALA C 1 191 ? -28.135 -56.577 -1.151 1.00 14.26 170 ALA C N 1
ATOM 5732 C CA . ALA C 1 191 ? -28.671 -57.757 -0.433 1.00 14.33 170 ALA C CA 1
ATOM 5733 C C . ALA C 1 191 ? -28.842 -57.393 1.041 1.00 15.05 170 ALA C C 1
ATOM 5734 O O . ALA C 1 191 ? -29.869 -57.765 1.626 1.00 16.89 170 ALA C O 1
ATOM 5736 N N . PHE C 1 192 ? -27.885 -56.651 1.600 1.00 13.39 171 PHE C N 1
ATOM 5737 C CA . PHE C 1 192 ? -27.936 -56.168 3.002 1.00 13.42 171 PHE C CA 1
ATOM 5738 C C . PHE C 1 192 ? -29.139 -55.235 3.173 1.00 12.38 171 PHE C C 1
ATOM 5739 O O . PHE C 1 192 ? -29.914 -55.400 4.148 1.00 14.20 171 PHE C O 1
ATOM 5747 N N . LEU C 1 193 ? -29.309 -54.281 2.256 1.00 12.71 172 LEU C N 1
ATOM 5748 C CA . LEU C 1 193 ? -30.436 -53.308 2.306 1.00 14.17 172 LEU C CA 1
ATOM 5749 C C . LEU C 1 193 ? -31.791 -54.033 2.191 1.00 14.58 172 LEU C C 1
ATOM 5750 O O . LEU C 1 193 ? -32.779 -53.559 2.799 1.00 16.66 172 LEU C O 1
ATOM 5755 N N . ASP C 1 194 ? -31.857 -55.155 1.468 1.00 14.21 173 ASP C N 1
ATOM 5756 C CA . ASP C 1 194 ? -33.098 -55.966 1.369 1.00 15.98 173 ASP C CA 1
ATOM 5757 C C . ASP C 1 194 ? -33.471 -56.464 2.773 1.00 15.71 173 ASP C C 1
ATOM 5758 O O . ASP C 1 194 ? -34.678 -56.483 3.105 1.00 14.89 173 ASP C O 1
ATOM 5763 N N . GLU C 1 195 ? -32.471 -56.848 3.569 1.00 14.38 174 GLU C N 1
ATOM 5764 C CA . GLU C 1 195 ? -32.666 -57.338 4.958 1.00 13.48 174 GLU C CA 1
ATOM 5765 C C . GLU C 1 195 ? -33.091 -56.173 5.851 1.00 13.91 174 GLU C C 1
ATOM 5766 O O . GLU C 1 195 ? -33.953 -56.386 6.721 1.00 16.20 174 GLU C O 1
ATOM 5772 N N . VAL C 1 196 ? -32.499 -54.998 5.652 1.00 14.32 175 VAL C N 1
ATOM 5773 C CA . VAL C 1 196 ? -32.882 -53.766 6.405 1.00 15.22 175 VAL C CA 1
ATOM 5774 C C . VAL C 1 196 ? -34.352 -53.455 6.098 1.00 15.75 175 VAL C C 1
ATOM 5775 O O . VAL C 1 196 ? -35.125 -53.208 7.043 1.00 16.35 175 VAL C O 1
ATOM 5779 N N . ASN C 1 197 ? -34.720 -53.452 4.817 1.00 16.45 176 ASN C N 1
ATOM 5780 C CA . ASN C 1 197 ? -36.121 -53.287 4.360 1.00 16.53 176 ASN C CA 1
ATOM 5781 C C . ASN C 1 197 ? -36.707 -51.987 4.926 1.00 15.86 176 ASN C C 1
ATOM 5782 O O . ASN C 1 197 ? -37.767 -52.047 5.583 1.00 16.88 176 ASN C O 1
ATOM 5787 N N . ARG C 1 198 ? -36.040 -50.858 4.683 1.00 14.78 177 ARG C N 1
ATOM 5788 C CA . ARG C 1 198 ? -36.553 -49.513 5.051 1.00 16.03 177 ARG C CA 1
ATOM 5789 C C . ARG C 1 198 ? -36.458 -48.606 3.833 1.00 16.33 177 ARG C C 1
ATOM 5790 O O . ARG C 1 198 ? -35.432 -48.596 3.158 1.00 17.20 177 ARG C O 1
ATOM 5798 N N . PRO C 1 199 ? -37.516 -47.822 3.523 1.00 16.40 178 PRO C N 1
ATOM 5799 C CA . PRO C 1 199 ? -37.541 -47.010 2.303 1.00 18.26 178 PRO C CA 1
ATOM 5800 C C . PRO C 1 199 ? -36.572 -45.816 2.316 1.00 15.91 178 PRO C C 1
ATOM 5801 O O . PRO C 1 199 ? -36.227 -45.331 1.257 1.00 17.63 178 PRO C O 1
ATOM 5805 N N . ASN C 1 200 ? -36.122 -45.387 3.496 1.00 14.97 179 ASN C N 1
ATOM 5806 C CA . ASN C 1 200 ? -35.184 -44.244 3.631 1.00 14.29 179 ASN C CA 1
ATOM 5807 C C . ASN C 1 200 ? -33.750 -44.749 3.833 1.00 13.57 179 ASN C C 1
ATOM 5808 O O . ASN C 1 200 ? -32.897 -43.955 4.243 1.00 14.15 179 ASN C O 1
ATOM 5813 N N . ALA C 1 201 ? -33.485 -46.023 3.542 1.00 13.96 180 ALA C N 1
ATOM 5814 C CA . ALA C 1 201 ? -32.130 -46.602 3.604 1.00 12.50 180 ALA C CA 1
ATOM 5815 C C . ALA C 1 201 ? -31.705 -46.879 2.164 1.00 13.59 180 ALA C C 1
ATOM 5816 O O . ALA C 1 201 ? -32.498 -47.465 1.428 1.00 14.97 180 ALA C O 1
ATOM 5818 N N . PHE C 1 202 ? -30.526 -46.398 1.789 1.00 12.69 181 PHE C N 1
ATOM 5819 C CA . PHE C 1 202 ? -30.001 -46.421 0.402 1.00 13.29 181 PHE C CA 1
ATOM 5820 C C . PHE C 1 202 ? -28.578 -46.968 0.386 1.00 12.73 181 PHE C C 1
ATOM 5821 O O . PHE C 1 202 ? -27.880 -47.027 1.418 1.00 12.47 181 PHE C O 1
ATOM 5829 N N . LEU C 1 203 ? -28.166 -47.349 -0.818 1.00 13.00 182 LEU C N 1
ATOM 5830 C CA . LEU C 1 203 ? -26.778 -47.748 -1.108 1.00 13.37 182 LEU C CA 1
ATOM 5831 C C . LEU C 1 203 ? -25.944 -46.491 -1.347 1.00 13.37 182 LEU C C 1
ATOM 5832 O O . LEU C 1 203 ? -26.454 -45.540 -1.981 1.00 13.78 182 LEU C O 1
ATOM 5837 N N . HIS C 1 204 ? -24.713 -46.506 -0.841 1.00 13.60 183 HIS C N 1
ATOM 5838 C CA . HIS C 1 204 ? -23.707 -45.435 -1.046 1.00 13.43 183 HIS C CA 1
ATOM 5839 C C . HIS C 1 204 ? -22.458 -46.089 -1.644 1.00 13.02 183 HIS C C 1
ATOM 5840 O O . HIS C 1 204 ? -21.911 -47.005 -1.032 1.00 12.94 183 HIS C O 1
ATOM 5847 N N . LEU C 1 205 ? -22.066 -45.665 -2.844 1.00 13.41 184 LEU C N 1
ATOM 5848 C CA . LEU C 1 205 ? -20.869 -46.196 -3.540 1.00 13.86 184 LEU C CA 1
ATOM 5849 C C . LEU C 1 205 ? -19.771 -45.133 -3.532 1.00 14.63 184 LEU C C 1
ATOM 5850 O O . LEU C 1 205 ? -20.082 -43.915 -3.576 1.00 14.20 184 LEU C O 1
ATOM 5855 N N . ASP C 1 206 ? -18.531 -45.597 -3.509 1.00 12.85 185 ASP C N 1
ATOM 5856 C CA . ASP C 1 206 ? -17.320 -44.747 -3.447 1.00 13.37 185 ASP C CA 1
ATOM 5857 C C . ASP C 1 206 ? -16.346 -45.299 -4.489 1.00 12.69 185 ASP C C 1
ATOM 5858 O O . ASP C 1 206 ? -15.974 -46.479 -4.380 1.00 13.12 185 ASP C O 1
ATOM 5863 N N . THR C 1 207 ? -15.969 -44.501 -5.484 1.00 12.89 186 THR C N 1
ATOM 5864 C CA . THR C 1 207 ? -15.171 -45.006 -6.621 1.00 13.40 186 THR C CA 1
ATOM 5865 C C . THR C 1 207 ? -13.825 -45.550 -6.132 1.00 12.63 186 THR C C 1
ATOM 5866 O O . THR C 1 207 ? -13.292 -46.449 -6.811 1.00 14.65 186 THR C O 1
ATOM 5870 N N . TYR C 1 208 ? -13.255 -45.003 -5.058 1.00 12.84 187 TYR C N 1
ATOM 5871 C CA . TYR C 1 208 ? -11.965 -45.464 -4.491 1.00 12.61 187 TYR C CA 1
ATOM 5872 C C . TYR C 1 208 ? -12.125 -46.903 -3.995 1.00 13.02 187 TYR C C 1
ATOM 5873 O O . TYR C 1 208 ? -11.262 -47.767 -4.236 1.00 14.32 187 TYR C O 1
ATOM 5882 N N . HIS C 1 209 ? -13.218 -47.177 -3.303 1.00 12.09 188 HIS C N 1
ATOM 5883 C CA . HIS C 1 209 ? -13.493 -48.545 -2.795 1.00 12.32 188 HIS C CA 1
ATOM 5884 C C . HIS C 1 209 ? -13.878 -49.451 -3.960 1.00 12.41 188 HIS C C 1
ATOM 5885 O O . HIS C 1 209 ? -13.442 -50.616 -3.966 1.00 13.22 188 HIS C O 1
ATOM 5892 N N . MET C 1 210 ? -14.684 -48.942 -4.888 1.00 12.90 189 MET C N 1
ATOM 5893 C CA . MET C 1 210 ? -15.124 -49.704 -6.083 1.00 13.21 189 MET C CA 1
ATOM 5894 C C . MET C 1 210 ? -13.898 -50.144 -6.889 1.00 13.83 189 MET C C 1
ATOM 5895 O O . MET C 1 210 ? -13.917 -51.260 -7.441 1.00 14.72 189 MET C O 1
ATOM 5900 N N . ASN C 1 211 ? -12.860 -49.314 -6.904 1.00 13.45 190 ASN C N 1
ATOM 5901 C CA . ASN C 1 211 ? -11.640 -49.527 -7.719 1.00 14.02 190 ASN C CA 1
ATOM 5902 C C . ASN C 1 211 ? -11.017 -50.869 -7.324 1.00 14.61 190 ASN C C 1
ATOM 5903 O O . ASN C 1 211 ? -10.450 -51.552 -8.207 1.00 16.35 190 ASN C O 1
ATOM 5908 N N . ILE C 1 212 ? -11.097 -51.211 -6.038 1.00 13.99 191 ILE C N 1
ATOM 5909 C CA . ILE C 1 212 ? -10.563 -52.480 -5.482 1.00 14.44 191 ILE C CA 1
ATOM 5910 C C . ILE C 1 212 ? -11.575 -53.610 -5.731 1.00 15.51 191 ILE C C 1
ATOM 5911 O O . ILE C 1 212 ? -11.164 -54.656 -6.268 1.00 17.59 191 ILE C O 1
ATOM 5916 N N . GLU C 1 213 ? -12.851 -53.426 -5.385 1.00 13.40 192 GLU C N 1
ATOM 5917 C CA . GLU C 1 213 ? -13.760 -54.568 -5.106 1.00 13.98 192 GLU C CA 1
ATOM 5918 C C . GLU C 1 213 ? -14.665 -54.927 -6.296 1.00 14.82 192 GLU C C 1
ATOM 5919 O O . GLU C 1 213 ? -15.119 -56.081 -6.342 1.00 15.54 192 GLU C O 1
ATOM 5925 N N . GLU C 1 214 ? -14.983 -53.992 -7.186 1.00 13.90 193 GLU C N 1
ATOM 5926 C CA . GLU C 1 214 ? -16.094 -54.173 -8.152 1.00 13.88 193 GLU C CA 1
ATOM 5927 C C . GLU C 1 214 ? -15.598 -54.875 -9.420 1.00 14.25 193 GLU C C 1
ATOM 5928 O O . GLU C 1 214 ? -14.417 -54.686 -9.811 1.00 15.92 193 GLU C O 1
ATOM 5934 N N . ASN C 1 215 ? -16.508 -55.602 -10.058 1.00 15.62 194 ASN C N 1
ATOM 5935 C CA . ASN C 1 215 ? -16.310 -56.216 -11.397 1.00 16.36 194 ASN C CA 1
ATOM 5936 C C . ASN C 1 215 ? -16.578 -55.141 -12.448 1.00 15.72 194 ASN C C 1
ATOM 5937 O O . ASN C 1 215 ? -17.650 -55.165 -13.057 1.00 17.05 194 ASN C O 1
ATOM 5942 N N . GLY C 1 216 ? -15.650 -54.200 -12.613 1.00 16.60 195 GLY C N 1
ATOM 5943 C CA . GLY C 1 216 ? -15.884 -53.004 -13.434 1.00 16.93 195 GLY C CA 1
ATOM 5944 C C . GLY C 1 216 ? -16.708 -51.991 -12.668 1.00 16.31 195 GLY C C 1
ATOM 5945 O O . GLY C 1 216 ? -17.200 -52.330 -11.561 1.00 16.40 195 GLY C O 1
ATOM 5946 N N . MET C 1 217 ? -16.880 -50.806 -13.241 1.00 16.10 196 MET C N 1
ATOM 5947 C CA . MET C 1 217 ? -17.390 -49.615 -12.523 1.00 16.52 196 MET C CA 1
ATOM 5948 C C . MET C 1 217 ? -18.875 -49.384 -12.829 1.00 16.50 196 MET C C 1
ATOM 5949 O O . MET C 1 217 ? -19.414 -48.376 -12.324 1.00 18.93 196 MET C O 1
ATOM 5954 N N . ALA C 1 218 ? -19.546 -50.300 -13.533 1.00 16.01 197 ALA C N 1
ATOM 5955 C CA . ALA C 1 218 ? -20.955 -50.122 -13.967 1.00 17.22 197 ALA C CA 1
ATOM 5956 C C . ALA C 1 218 ? -21.926 -51.082 -13.256 1.00 16.03 197 ALA C C 1
ATOM 5957 O O . ALA C 1 218 ? -23.072 -50.676 -13.010 1.00 17.46 197 ALA C O 1
ATOM 5959 N N . LYS C 1 219 ? -21.512 -52.319 -12.984 1.00 17.00 198 LYS C N 1
ATOM 5960 C CA . LYS C 1 219 ? -22.410 -53.446 -12.594 1.00 18.14 198 LYS C CA 1
ATOM 5961 C C . LYS C 1 219 ? -23.259 -53.076 -11.366 1.00 16.76 198 LYS C C 1
ATOM 5962 O O . LYS C 1 219 ? -24.498 -53.250 -11.421 1.00 16.10 198 LYS C O 1
ATOM 5968 N N . SER C 1 220 ? -22.648 -52.582 -10.289 1.00 16.28 199 SER C N 1
ATOM 5969 C CA . SER C 1 220 ? -23.377 -52.264 -9.028 1.00 15.57 199 SER C CA 1
ATOM 5970 C C . SER C 1 220 ? -24.329 -51.081 -9.242 1.00 16.12 199 SER C C 1
ATOM 5971 O O . SER C 1 220 ? -25.435 -51.095 -8.678 1.00 16.82 199 SER C O 1
ATOM 5974 N N . VAL C 1 221 ? -23.899 -50.070 -9.996 1.00 15.15 200 VAL C N 1
ATOM 5975 C CA . VAL C 1 221 ? -24.727 -48.868 -10.294 1.00 16.95 200 VAL C CA 1
ATOM 5976 C C . VAL C 1 221 ? -25.990 -49.323 -11.033 1.00 16.49 200 VAL C C 1
ATOM 5977 O O . VAL C 1 221 ? -27.091 -48.930 -10.616 1.00 16.34 200 VAL C O 1
ATOM 5981 N N . LEU C 1 222 ? -25.845 -50.129 -12.088 1.00 17.58 201 LEU C N 1
ATOM 5982 C CA . LEU C 1 222 ? -26.988 -50.602 -12.909 1.00 18.91 201 LEU C CA 1
ATOM 5983 C C . LEU C 1 222 ? -27.923 -51.461 -12.047 1.00 18.19 201 LEU C C 1
ATOM 5984 O O . LEU C 1 222 ? -29.154 -51.312 -12.179 1.00 18.28 201 LEU C O 1
ATOM 5989 N N . ALA C 1 223 ? -27.373 -52.322 -11.190 1.00 16.82 202 ALA C N 1
ATOM 5990 C CA . ALA C 1 223 ? -28.173 -53.201 -10.305 1.00 17.16 202 ALA C CA 1
ATOM 5991 C C . ALA C 1 223 ? -28.931 -52.345 -9.281 1.00 16.57 202 ALA C C 1
ATOM 5992 O O . ALA C 1 223 ? -30.110 -52.668 -8.969 1.00 16.61 202 ALA C O 1
ATOM 5994 N N . ALA C 1 224 ? -28.293 -51.290 -8.770 1.00 15.12 203 ALA C N 1
ATOM 5995 C CA . ALA C 1 224 ? -28.853 -50.465 -7.673 1.00 15.07 203 ALA C CA 1
ATOM 5996 C C . ALA C 1 224 ? -30.052 -49.654 -8.179 1.00 17.00 203 ALA C C 1
ATOM 5997 O O . ALA C 1 224 ? -31.082 -49.594 -7.472 1.00 17.43 203 ALA C O 1
ATOM 5999 N N . GLY C 1 225 ? -29.931 -49.038 -9.354 1.00 15.48 204 GLY C N 1
ATOM 6000 C CA . GLY C 1 225 ? -30.926 -48.076 -9.855 1.00 17.66 204 GLY C CA 1
ATOM 6001 C C . GLY C 1 225 ? -31.279 -47.052 -8.785 1.00 16.82 204 GLY C C 1
ATOM 6002 O O . GLY C 1 225 ? -30.358 -46.431 -8.240 1.00 17.58 204 GLY C O 1
ATOM 6003 N N . ASP C 1 226 ? -32.568 -46.917 -8.476 1.00 18.70 205 ASP C N 1
ATOM 6004 C CA . ASP C 1 226 ? -33.105 -45.888 -7.541 1.00 21.21 205 ASP C CA 1
ATOM 6005 C C . ASP C 1 226 ? -32.619 -46.158 -6.114 1.00 19.28 205 ASP C C 1
ATOM 6006 O O . ASP C 1 226 ? -32.764 -45.261 -5.276 1.00 21.61 205 ASP C O 1
ATOM 6011 N N . ARG C 1 227 ? -32.057 -47.337 -5.841 1.00 18.01 206 ARG C N 1
ATOM 6012 C CA . ARG C 1 227 ? -31.563 -47.686 -4.483 1.00 20.43 206 ARG C CA 1
ATOM 6013 C C . ARG C 1 227 ? -30.199 -47.014 -4.258 1.00 15.65 206 ARG C C 1
ATOM 6014 O O . ARG C 1 227 ? -29.747 -46.931 -3.103 1.00 15.51 206 ARG C O 1
ATOM 6022 N N . LEU C 1 228 ? -29.545 -46.528 -5.316 1.00 14.73 207 LEU C N 1
ATOM 6023 C CA . LEU C 1 228 ? -28.282 -45.770 -5.152 1.00 14.74 207 LEU C CA 1
ATOM 6024 C C . LEU C 1 228 ? -28.661 -44.366 -4.688 1.00 13.74 207 LEU C C 1
ATOM 6025 O O . LEU C 1 228 ? -29.343 -43.664 -5.436 1.00 15.92 207 LEU C O 1
ATOM 6030 N N . GLY C 1 229 ? -28.263 -44.001 -3.476 1.00 12.96 208 GLY C N 1
ATOM 6031 C CA . GLY C 1 229 ? -28.738 -42.765 -2.823 1.00 13.22 208 GLY C CA 1
ATOM 6032 C C . GLY C 1 229 ? -27.631 -41.756 -2.603 1.00 12.67 208 GLY C C 1
ATOM 6033 O O . GLY C 1 229 ? -27.955 -40.623 -2.221 1.00 13.76 208 GLY C O 1
ATOM 6034 N N . TYR C 1 230 ? -26.368 -42.137 -2.786 1.00 11.72 209 TYR C N 1
ATOM 6035 C CA . TYR C 1 230 ? -25.217 -41.273 -2.431 1.00 12.11 209 TYR C CA 1
ATOM 6036 C C . TYR C 1 230 ? -23.982 -41.811 -3.150 1.00 13.49 209 TYR C C 1
ATOM 6037 O O . TYR C 1 230 ? -23.852 -43.050 -3.267 1.00 12.58 209 TYR C O 1
ATOM 6046 N N . VAL C 1 231 ? -23.119 -40.904 -3.605 1.00 12.72 210 VAL C N 1
ATOM 6047 C CA . VAL C 1 231 ? -21.849 -41.256 -4.297 1.00 14.36 210 VAL C CA 1
ATOM 6048 C C . VAL C 1 231 ? -20.690 -40.466 -3.685 1.00 14.79 210 VAL C C 1
ATOM 6049 O O . VAL C 1 231 ? -20.835 -39.229 -3.442 1.00 13.43 210 VAL C O 1
ATOM 6053 N N . HIS C 1 232 ? -19.568 -41.156 -3.458 1.00 14.13 211 HIS C N 1
ATOM 6054 C CA . HIS C 1 232 ? -18.242 -40.533 -3.220 1.00 13.73 211 HIS C CA 1
ATOM 6055 C C . HIS C 1 232 ? -17.387 -40.703 -4.469 1.00 14.37 211 HIS C C 1
ATOM 6056 O O . HIS C 1 232 ? -17.361 -41.815 -5.023 1.00 14.13 211 HIS C O 1
ATOM 6063 N N . ILE C 1 233 ? -16.732 -39.618 -4.874 1.00 13.83 212 ILE C N 1
ATOM 6064 C CA . ILE C 1 233 ? -15.718 -39.620 -5.961 1.00 14.92 212 ILE C CA 1
ATOM 6065 C C . ILE C 1 233 ? -14.331 -39.539 -5.328 1.00 14.44 212 ILE C C 1
ATOM 6066 O O . ILE C 1 233 ? -14.003 -38.495 -4.751 1.00 15.25 212 ILE C O 1
ATOM 6071 N N . GLY C 1 234 ? -13.536 -40.599 -5.487 1.00 16.05 213 GLY C N 1
ATOM 6072 C CA . GLY C 1 234 ? -12.115 -40.635 -5.111 1.00 14.85 213 GLY C CA 1
ATOM 6073 C C . GLY C 1 234 ? -11.305 -41.359 -6.168 1.00 14.97 213 GLY C C 1
ATOM 6074 O O . GLY C 1 234 ? -11.797 -42.373 -6.708 1.00 15.02 213 GLY C O 1
ATOM 6075 N N . GLU C 1 235 ? -10.108 -40.867 -6.463 1.00 14.98 214 GLU C N 1
ATOM 6076 C CA . GLU C 1 235 ? -9.205 -41.533 -7.428 1.00 15.60 214 GLU C CA 1
ATOM 6077 C C . GLU C 1 235 ? -8.662 -42.799 -6.759 1.00 15.57 214 GLU C C 1
ATOM 6078 O O . GLU C 1 235 ? -8.742 -42.929 -5.531 1.00 16.00 214 GLU C O 1
ATOM 6084 N N . SER C 1 236 ? -8.090 -43.701 -7.542 1.00 15.88 215 SER C N 1
ATOM 6085 C CA . SER C 1 236 ? -7.579 -45.006 -7.063 1.00 15.01 215 SER C CA 1
ATOM 6086 C C . SER C 1 236 ? -6.674 -44.794 -5.849 1.00 15.20 215 SER C C 1
ATOM 6087 O O . SER C 1 236 ? -6.763 -45.589 -4.905 1.00 15.78 215 SER C O 1
ATOM 6090 N N . HIS C 1 237 ? -5.828 -43.763 -5.862 1.00 13.76 216 HIS C N 1
ATOM 6091 C CA . HIS C 1 237 ? -4.858 -43.509 -4.762 1.00 15.32 216 HIS C CA 1
ATOM 6092 C C . HIS C 1 237 ? -5.361 -42.388 -3.856 1.00 15.05 216 HIS C C 1
ATOM 6093 O O . HIS C 1 237 ? -4.596 -42.008 -2.967 1.00 17.69 216 HIS C O 1
ATOM 6100 N N . ARG C 1 238 ? -6.580 -41.900 -4.105 1.00 16.11 217 ARG C N 1
ATOM 6101 C CA . ARG C 1 238 ? -7.255 -40.793 -3.364 1.00 17.50 217 ARG C CA 1
ATOM 6102 C C . ARG C 1 238 ? -6.576 -39.442 -3.635 1.00 18.23 217 ARG C C 1
ATOM 6103 O O . ARG C 1 238 ? -6.781 -38.502 -2.849 1.00 20.44 217 ARG C O 1
ATOM 6111 N N . GLY C 1 239 ? -5.818 -39.334 -4.725 1.00 17.66 218 GLY C N 1
ATOM 6112 C CA . GLY C 1 239 ? -5.119 -38.095 -5.106 1.00 18.51 218 GLY C CA 1
ATOM 6113 C C . GLY C 1 239 ? -5.941 -37.285 -6.087 1.00 18.04 218 GLY C C 1
ATOM 6114 O O . GLY C 1 239 ? -7.179 -37.419 -6.080 1.00 18.49 218 GLY C O 1
ATOM 6115 N N . TYR C 1 240 ? -5.281 -36.496 -6.937 1.00 17.19 219 TYR C N 1
ATOM 6116 C CA . TYR C 1 240 ? -5.971 -35.687 -7.968 1.00 17.87 219 TYR C CA 1
ATOM 6117 C C . TYR C 1 240 ? -6.774 -36.623 -8.867 1.00 17.98 219 TYR C C 1
ATOM 6118 O O . TYR C 1 240 ? -6.225 -37.674 -9.295 1.00 18.87 219 TYR C O 1
ATOM 6127 N N . LEU C 1 241 ? -8.019 -36.248 -9.159 1.00 17.77 220 LEU C N 1
ATOM 6128 C CA . LEU C 1 241 ? -8.876 -36.989 -10.115 1.00 18.03 220 LEU C CA 1
ATOM 6129 C C . LEU C 1 241 ? -8.188 -37.005 -11.481 1.00 19.03 220 LEU C C 1
ATOM 6130 O O . LEU C 1 241 ? -7.791 -35.931 -11.962 1.00 19.40 220 LEU C O 1
ATOM 6135 N N . GLY C 1 242 ? -8.018 -38.197 -12.047 1.00 21.09 221 GLY C N 1
ATOM 6136 C CA . GLY C 1 242 ? -7.467 -38.396 -13.401 1.00 20.62 221 GLY C CA 1
ATOM 6137 C C . GLY C 1 242 ? -5.982 -38.711 -13.387 1.00 20.23 221 GLY C C 1
ATOM 6138 O O . GLY C 1 242 ? -5.412 -38.820 -14.470 1.00 23.86 221 GLY C O 1
ATOM 6139 N N . THR C 1 243 ? -5.354 -38.821 -12.215 1.00 19.46 222 THR C N 1
ATOM 6140 C CA . THR C 1 243 ? -3.903 -39.127 -12.094 1.00 20.25 222 THR C CA 1
ATOM 6141 C C . THR C 1 243 ? -3.714 -40.565 -11.612 1.00 18.54 222 THR C C 1
ATOM 6142 O O . THR C 1 243 ? -2.563 -40.943 -11.313 1.00 19.78 222 THR C O 1
ATOM 6146 N N . GLY C 1 244 ? -4.807 -41.323 -11.515 1.00 18.12 223 GLY C N 1
ATOM 6147 C CA . GLY C 1 244 ? -4.777 -42.719 -11.055 1.00 19.64 223 GLY C CA 1
ATOM 6148 C C . GLY C 1 244 ? -5.346 -43.661 -12.091 1.00 18.94 223 GLY C C 1
ATOM 6149 O O . GLY C 1 244 ? -5.122 -43.419 -13.302 1.00 19.40 223 GLY C O 1
ATOM 6150 N N . ASN C 1 245 ? -6.051 -44.704 -11.640 1.00 17.16 224 ASN C N 1
ATOM 6151 C CA . ASN C 1 245 ? -6.425 -45.868 -12.480 1.00 18.13 224 ASN C CA 1
ATOM 6152 C C . ASN C 1 245 ? -7.939 -45.956 -12.702 1.00 16.96 224 ASN C C 1
ATOM 6153 O O . ASN C 1 245 ? -8.359 -46.823 -13.488 1.00 18.46 224 ASN C O 1
ATOM 6158 N N . VAL C 1 246 ? -8.756 -45.150 -12.018 1.00 17.76 225 VAL C N 1
ATOM 6159 C CA . VAL C 1 246 ? -10.232 -45.369 -12.054 1.00 18.62 225 VAL C CA 1
ATOM 6160 C C . VAL C 1 246 ? -10.757 -45.005 -13.439 1.00 19.65 225 VAL C C 1
ATOM 6161 O O . VAL C 1 246 ? -10.451 -43.899 -13.932 1.00 18.49 225 VAL C O 1
ATOM 6165 N N . ASP C 1 247 ? -11.556 -45.892 -14.024 1.00 18.96 226 ASP C N 1
ATOM 6166 C CA . ASP C 1 247 ? -12.285 -45.591 -15.281 1.00 21.63 226 ASP C CA 1
ATOM 6167 C C . ASP C 1 247 ? -13.543 -44.803 -14.895 1.00 19.66 226 ASP C C 1
ATOM 6168 O O . ASP C 1 247 ? -14.608 -45.407 -14.762 1.00 22.08 226 ASP C O 1
ATOM 6173 N N . PHE C 1 248 ? -13.400 -43.490 -14.719 1.00 18.06 227 PHE C N 1
ATOM 6174 C CA . PHE C 1 248 ? -14.517 -42.563 -14.403 1.00 19.49 227 PHE C CA 1
ATOM 6175 C C . PHE C 1 248 ? -15.517 -42.518 -15.567 1.00 18.66 227 PHE C C 1
ATOM 6176 O O . PHE C 1 248 ? -16.720 -42.395 -15.312 1.00 21.66 227 PHE C O 1
ATOM 6184 N N . ALA C 1 249 ? -15.062 -42.627 -16.816 1.00 19.65 228 ALA C N 1
ATOM 6185 C CA . ALA C 1 249 ? -15.962 -42.623 -17.992 1.00 21.94 228 ALA C CA 1
ATOM 6186 C C . ALA C 1 249 ? -17.031 -43.708 -17.811 1.00 19.20 228 ALA C C 1
ATOM 6187 O O . ALA C 1 249 ? -18.223 -43.404 -17.945 1.00 21.02 228 ALA C O 1
ATOM 6189 N N . SER C 1 250 ? -16.606 -44.934 -17.509 1.00 20.26 229 SER C N 1
ATOM 6190 C CA . SER C 1 250 ? -17.482 -46.112 -17.286 1.00 20.88 229 SER C CA 1
ATOM 6191 C C . SER C 1 250 ? -18.475 -45.813 -16.158 1.00 18.14 229 SER C C 1
ATOM 6192 O O . SER C 1 250 ? -19.681 -46.103 -16.294 1.00 21.01 229 SER C O 1
ATOM 6195 N N . PHE C 1 251 ? -17.974 -45.264 -15.061 1.00 18.09 230 PHE C N 1
ATOM 6196 C CA . PHE C 1 251 ? -18.781 -45.014 -13.840 1.00 17.76 230 PHE C CA 1
ATOM 6197 C C . PHE C 1 251 ? -19.869 -43.970 -14.138 1.00 18.65 230 PHE C C 1
ATOM 6198 O O . PHE C 1 251 ? -21.063 -44.203 -13.876 1.00 19.46 230 PHE C O 1
ATOM 6206 N N . PHE C 1 252 ? -19.479 -42.828 -14.698 1.00 18.93 231 PHE C N 1
ATOM 6207 C CA . PHE C 1 252 ? -20.425 -41.721 -14.992 1.00 20.60 231 PHE C CA 1
ATOM 6208 C C . PHE C 1 252 ? -21.424 -42.155 -16.073 1.00 19.47 231 PHE C C 1
ATOM 6209 O O . PHE C 1 252 ? -22.572 -41.684 -16.055 1.00 20.86 231 PHE C O 1
ATOM 6217 N N . ALA C 1 253 ? -21.022 -43.035 -16.991 1.00 17.50 232 ALA C N 1
ATOM 6218 C CA . ALA C 1 253 ? -21.932 -43.558 -18.032 1.00 18.29 232 ALA C CA 1
ATOM 6219 C C . ALA C 1 253 ? -23.026 -44.388 -17.351 1.00 18.69 232 ALA C C 1
ATOM 6220 O O . ALA C 1 253 ? -24.194 -44.281 -17.757 1.00 21.48 232 ALA C O 1
ATOM 6222 N N . ALA C 1 254 ? -22.676 -45.149 -16.311 1.00 18.94 233 ALA C N 1
ATOM 6223 C CA . ALA C 1 254 ? -23.638 -45.977 -15.551 1.00 19.16 233 ALA C CA 1
ATOM 6224 C C . ALA C 1 254 ? -24.587 -45.043 -14.788 1.00 18.46 233 ALA C C 1
ATOM 6225 O O . ALA C 1 254 ? -25.809 -45.263 -14.842 1.00 18.66 233 ALA C O 1
ATOM 6227 N N . LEU C 1 255 ? -24.056 -43.993 -14.157 1.00 18.72 234 LEU C N 1
ATOM 6228 C CA . LEU C 1 255 ? -24.891 -43.007 -13.413 1.00 17.65 234 LEU C CA 1
ATOM 6229 C C . LEU C 1 255 ? -25.899 -42.382 -14.379 1.00 20.17 234 LEU C C 1
ATOM 6230 O O . LEU C 1 255 ? -27.059 -42.200 -13.988 1.00 21.82 234 LEU C O 1
ATOM 6235 N N . LYS C 1 256 ? -25.460 -42.052 -15.599 1.00 20.62 235 LYS C N 1
ATOM 6236 C CA . LYS C 1 256 ? -26.336 -41.494 -16.660 1.00 23.82 235 LYS C CA 1
ATOM 6237 C C . LYS C 1 256 ? -27.427 -42.515 -16.997 1.00 21.50 235 LYS C C 1
ATOM 6238 O O . LYS C 1 256 ? -28.597 -42.123 -17.139 1.00 23.91 235 LYS C O 1
ATOM 6244 N N . GLN C 1 257 ? -27.059 -43.786 -17.138 1.00 21.93 236 GLN C N 1
ATOM 6245 C CA . GLN C 1 257 ? -28.005 -44.827 -17.606 1.00 23.91 236 GLN C CA 1
ATOM 6246 C C . GLN C 1 257 ? -29.130 -45.010 -16.574 1.00 21.90 236 GLN C C 1
ATOM 6247 O O . GLN C 1 257 ? -30.260 -45.286 -16.987 1.00 24.16 236 GLN C O 1
ATOM 6253 N N . ILE C 1 258 ? -28.860 -44.815 -15.284 1.00 21.20 237 ILE C N 1
ATOM 6254 C CA . ILE C 1 258 ? -29.901 -44.990 -14.228 1.00 20.88 237 ILE C CA 1
ATOM 6255 C C . ILE C 1 258 ? -30.502 -43.627 -13.861 1.00 20.74 237 ILE C C 1
ATOM 6256 O O . ILE C 1 258 ? -31.353 -43.588 -12.962 1.00 22.93 237 ILE C O 1
ATOM 6261 N N . ASP C 1 259 ? -30.104 -42.564 -14.554 1.00 21.22 238 ASP C N 1
ATOM 6262 C CA . ASP C 1 259 ? -30.619 -41.188 -14.334 1.00 23.34 238 ASP C CA 1
ATOM 6263 C C . ASP C 1 259 ? -30.400 -40.830 -12.866 1.00 21.89 238 ASP C C 1
ATOM 6264 O O . ASP C 1 259 ? -31.355 -40.370 -12.207 1.00 22.17 238 ASP C O 1
ATOM 6269 N N . TYR C 1 260 ? -29.188 -41.059 -12.371 1.00 19.40 239 TYR C N 1
ATOM 6270 C CA . TYR C 1 260 ? -28.840 -40.822 -10.950 1.00 18.56 239 TYR C CA 1
ATOM 6271 C C . TYR C 1 260 ? -29.101 -39.355 -10.591 1.00 18.36 239 TYR C C 1
ATOM 6272 O O . TYR C 1 260 ? -28.562 -38.447 -11.250 1.00 20.12 239 TYR C O 1
ATOM 6281 N N . ARG C 1 261 ? -29.899 -39.128 -9.550 1.00 19.13 240 ARG C N 1
ATOM 6282 C CA . ARG C 1 261 ? -30.225 -37.767 -9.061 1.00 19.42 240 ARG C CA 1
ATOM 6283 C C . ARG C 1 261 ? -30.009 -37.741 -7.549 1.00 19.08 240 ARG C C 1
ATOM 6284 O O . ARG C 1 261 ? -30.997 -37.783 -6.803 1.00 23.40 240 ARG C O 1
ATOM 6292 N N . GLY C 1 262 ? -28.749 -37.672 -7.124 1.00 17.42 241 GLY C N 1
ATOM 6293 C CA . GLY C 1 262 ? -28.389 -37.634 -5.699 1.00 16.97 241 GLY C CA 1
ATOM 6294 C C . GLY C 1 262 ? -27.038 -36.973 -5.488 1.00 15.20 241 GLY C C 1
ATOM 6295 O O . GLY C 1 262 ? -26.393 -36.519 -6.439 1.00 14.79 241 GLY C O 1
ATOM 6296 N N . PRO C 1 263 ? -26.601 -36.871 -4.220 1.00 14.60 242 PRO C N 1
ATOM 6297 C CA . PRO C 1 263 ? -25.320 -36.260 -3.894 1.00 14.03 242 PRO C CA 1
ATOM 6298 C C . PRO C 1 263 ? -24.118 -36.993 -4.489 1.00 13.72 242 PRO C C 1
ATOM 6299 O O . PRO C 1 263 ? -24.108 -38.213 -4.567 1.00 14.49 242 PRO C O 1
ATOM 6303 N N . ILE C 1 264 ? -23.140 -36.208 -4.925 1.00 14.37 243 ILE C N 1
ATOM 6304 C CA . ILE C 1 264 ? -21.810 -36.690 -5.375 1.00 14.47 243 ILE C CA 1
ATOM 6305 C C . ILE C 1 264 ? -20.769 -35.858 -4.637 1.00 15.11 243 ILE C C 1
ATOM 6306 O O . ILE C 1 264 ? -20.653 -34.668 -4.973 1.00 16.15 243 ILE C O 1
ATOM 6311 N N . THR C 1 265 ? -20.087 -36.405 -3.632 1.00 15.27 244 THR C N 1
ATOM 6312 C CA . THR C 1 265 ? -19.057 -35.606 -2.923 1.00 15.36 244 THR C CA 1
ATOM 6313 C C . THR C 1 265 ? -17.666 -36.107 -3.305 1.00 13.06 244 THR C C 1
ATOM 6314 O O . THR C 1 265 ? -17.425 -37.333 -3.398 1.00 14.40 244 THR C O 1
ATOM 6318 N N . PHE C 1 266 ? -16.799 -35.141 -3.581 1.00 14.28 245 PHE C N 1
ATOM 6319 C CA . PHE C 1 266 ? -15.353 -35.355 -3.783 1.00 14.65 245 PHE C CA 1
ATOM 6320 C C . PHE C 1 266 ? -14.694 -35.449 -2.413 1.00 16.13 245 PHE C C 1
ATOM 6321 O O . PHE C 1 266 ? -14.983 -34.602 -1.549 1.00 17.69 245 PHE C O 1
ATOM 6329 N N . GLU C 1 267 ? -13.822 -36.432 -2.214 1.00 15.88 246 GLU C N 1
ATOM 6330 C CA . GLU C 1 267 ? -13.077 -36.528 -0.943 1.00 17.61 246 GLU C CA 1
ATOM 6331 C C . GLU C 1 267 ? -11.645 -37.008 -1.182 1.00 17.87 246 GLU C C 1
ATOM 6332 O O . GLU C 1 267 ? -11.370 -37.765 -2.150 1.00 19.18 246 GLU C O 1
ATOM 6338 N N . SER C 1 268 ? -10.768 -36.548 -0.304 1.00 17.34 247 SER C N 1
ATOM 6339 C CA . SER C 1 268 ? -9.410 -37.079 -0.084 1.00 18.92 247 SER C CA 1
ATOM 6340 C C . SER C 1 268 ? -8.991 -36.757 1.347 1.00 20.03 247 SER C C 1
ATOM 6341 O O . SER C 1 268 ? -9.593 -35.844 1.959 1.00 21.55 247 SER C O 1
ATOM 6344 N N . PHE C 1 269 ? -8.011 -37.490 1.867 1.00 21.84 248 PHE C N 1
ATOM 6345 C CA . PHE C 1 269 ? -7.591 -37.416 3.287 1.00 21.89 248 PHE C CA 1
ATOM 6346 C C . PHE C 1 269 ? -6.078 -37.223 3.351 1.00 24.83 248 PHE C C 1
ATOM 6347 O O . PHE C 1 269 ? -5.319 -38.177 3.088 1.00 28.57 248 PHE C O 1
ATOM 6355 N N . SER C 1 270 ? -5.662 -36.000 3.668 1.00 22.94 249 SER C N 1
ATOM 6356 C CA . SER C 1 270 ? -4.236 -35.618 3.794 1.00 23.74 249 SER C CA 1
ATOM 6357 C C . SER C 1 270 ? -3.820 -35.751 5.261 1.00 23.57 249 SER C C 1
ATOM 6358 O O . SER C 1 270 ? -4.589 -35.278 6.145 1.00 23.56 249 SER C O 1
ATOM 6361 N N . SER C 1 271 ? -2.671 -36.391 5.513 1.00 22.82 250 SER C N 1
ATOM 6362 C CA . SER C 1 271 ? -2.068 -36.525 6.867 1.00 24.20 250 SER C CA 1
ATOM 6363 C C . SER C 1 271 ? -1.654 -35.142 7.391 1.00 22.45 250 SER C C 1
ATOM 6364 O O . SER C 1 271 ? -1.366 -35.041 8.592 1.00 27.15 250 SER C O 1
ATOM 6367 N N . GLU C 1 272 ? -1.627 -34.121 6.529 1.00 27.71 251 GLU C N 1
ATOM 6368 C CA . GLU C 1 272 ? -1.283 -32.717 6.894 1.00 30.66 251 GLU C CA 1
ATOM 6369 C C . GLU C 1 272 ? -2.498 -32.049 7.553 1.00 26.82 251 GLU C C 1
ATOM 6370 O O . GLU C 1 272 ? -2.328 -31.056 8.281 1.00 27.99 251 GLU C O 1
ATOM 6376 N N . ILE C 1 273 ? -3.691 -32.590 7.312 1.00 23.51 252 ILE C N 1
ATOM 6377 C CA . ILE C 1 273 ? -4.975 -31.894 7.590 1.00 23.30 252 ILE C CA 1
ATOM 6378 C C . ILE C 1 273 ? -5.774 -32.716 8.599 1.00 22.99 252 ILE C C 1
ATOM 6379 O O . ILE C 1 273 ? -6.227 -32.143 9.596 1.00 26.71 252 ILE C O 1
ATOM 6384 N N . VAL C 1 274 ? -5.938 -34.014 8.378 1.00 24.47 253 VAL C N 1
ATOM 6385 C CA . VAL C 1 274 ? -6.900 -34.798 9.198 1.00 22.94 253 VAL C CA 1
ATOM 6386 C C . VAL C 1 274 ? -6.267 -35.226 10.516 1.00 25.42 253 VAL C C 1
ATOM 6387 O O . VAL C 1 274 ? -5.027 -35.208 10.655 1.00 25.17 253 VAL C O 1
ATOM 6391 N N . ASP C 1 275 ? -7.156 -35.601 11.426 1.00 27.09 254 ASP C N 1
ATOM 6392 C CA . ASP C 1 275 ? -6.901 -36.249 12.731 1.00 30.30 254 ASP C CA 1
ATOM 6393 C C . ASP C 1 275 ? -5.945 -37.422 12.537 1.00 29.01 254 ASP C C 1
ATOM 6394 O O . ASP C 1 275 ? -6.160 -38.279 11.684 1.00 27.43 254 ASP C O 1
ATOM 6399 N N . PRO C 1 276 ? -4.858 -37.505 13.332 1.00 27.16 255 PRO C N 1
ATOM 6400 C CA . PRO C 1 276 ? -3.973 -38.669 13.298 1.00 30.41 255 PRO C CA 1
ATOM 6401 C C . PRO C 1 276 ? -4.726 -40.011 13.352 1.00 29.62 255 PRO C C 1
ATOM 6402 O O . PRO C 1 276 ? -4.309 -40.926 12.637 1.00 27.50 255 PRO C O 1
ATOM 6406 N N . LYS C 1 277 ? -5.770 -40.102 14.187 1.00 28.12 256 LYS C N 1
ATOM 6407 C CA . LYS C 1 277 ? -6.660 -41.293 14.315 1.00 30.40 256 LYS C CA 1
ATOM 6408 C C . LYS C 1 277 ? -7.145 -41.695 12.920 1.00 27.45 256 LYS C C 1
ATOM 6409 O O . LYS C 1 277 ? -7.101 -42.901 12.584 1.00 26.32 256 LYS C O 1
ATOM 6415 N N . LEU C 1 278 ? -7.598 -40.723 12.125 1.00 26.13 257 LEU C N 1
ATOM 6416 C CA . LEU C 1 278 ? -8.235 -41.016 10.817 1.00 26.25 257 LEU C CA 1
ATOM 6417 C C . LEU C 1 278 ? -7.150 -41.317 9.779 1.00 23.47 257 LEU C C 1
ATOM 6418 O O . LEU C 1 278 ? -7.305 -42.303 9.040 1.00 23.16 257 LEU C O 1
ATOM 6423 N N . SER C 1 279 ? -6.068 -40.542 9.731 1.00 22.24 258 SER C N 1
ATOM 6424 C CA . SER C 1 279 ? -4.994 -40.787 8.733 1.00 22.16 258 SER C CA 1
ATOM 6425 C C . SER C 1 279 ? -4.351 -42.144 9.023 1.00 22.06 258 SER C C 1
ATOM 6426 O O . SER C 1 279 ? -4.014 -42.823 8.058 1.00 22.23 258 SER C O 1
ATOM 6429 N N . ASN C 1 280 ? -4.244 -42.557 10.292 1.00 19.83 259 ASN C N 1
ATOM 6430 C CA . ASN C 1 280 ? -3.674 -43.887 10.647 1.00 20.37 259 ASN C CA 1
ATOM 6431 C C . ASN C 1 280 ? -4.677 -44.995 10.281 1.00 19.95 259 ASN C C 1
ATOM 6432 O O . ASN C 1 280 ? -4.251 -46.033 9.740 1.00 20.77 259 ASN C O 1
ATOM 6437 N N . THR C 1 281 ? -5.969 -44.814 10.556 1.00 18.88 260 THR C N 1
ATOM 6438 C CA . THR C 1 281 ? -7.004 -45.825 10.208 1.00 21.58 260 THR C CA 1
ATOM 6439 C C . THR C 1 281 ? -7.031 -46.012 8.686 1.00 20.70 260 THR C C 1
ATOM 6440 O O . THR C 1 281 ? -7.090 -47.181 8.217 1.00 22.86 260 THR C O 1
ATOM 6444 N N . LEU C 1 282 ? -6.942 -44.910 7.936 1.00 20.49 261 LEU C N 1
ATOM 6445 C CA . LEU C 1 282 ? -7.033 -44.931 6.448 1.00 18.96 261 LEU C CA 1
ATOM 6446 C C . LEU C 1 282 ? -5.655 -45.184 5.824 1.00 16.82 261 LEU C C 1
ATOM 6447 O O . LEU C 1 282 ? -5.574 -45.203 4.592 1.00 16.78 261 LEU C O 1
ATOM 6452 N N . CYS C 1 283 ? -4.615 -45.377 6.634 1.00 17.37 262 CYS C N 1
ATOM 6453 C CA . CYS C 1 283 ? -3.240 -45.718 6.162 1.00 17.85 262 CYS C CA 1
ATOM 6454 C C . CYS C 1 283 ? -2.746 -44.675 5.152 1.00 17.44 262 CYS C C 1
ATOM 6455 O O . CYS C 1 283 ? -2.232 -45.062 4.081 1.00 17.17 262 CYS C O 1
ATOM 6458 N N . VAL C 1 284 ? -2.876 -43.393 5.494 1.00 19.03 263 VAL C N 1
ATOM 6459 C CA . VAL C 1 284 ? -2.357 -42.260 4.679 1.00 18.73 263 VAL C CA 1
ATOM 6460 C C . VAL C 1 284 ? -0.900 -42.041 5.087 1.00 18.96 263 VAL C C 1
ATOM 6461 O O . VAL C 1 284 ? -0.647 -41.332 6.069 1.00 19.99 263 VAL C O 1
ATOM 6465 N N . TRP C 1 285 ? 0.023 -42.687 4.372 1.00 17.03 264 TRP C N 1
ATOM 6466 C CA . TRP C 1 285 ? 1.476 -42.673 4.674 1.00 18.32 264 TRP C CA 1
ATOM 6467 C C . TRP C 1 285 ? 2.185 -41.648 3.782 1.00 18.77 264 TRP C C 1
ATOM 6468 O O . TRP C 1 285 ? 3.406 -41.430 3.970 1.00 20.87 264 TRP C O 1
ATOM 6479 N N . ARG C 1 286 ? 1.476 -41.108 2.793 1.00 17.77 265 ARG C N 1
ATOM 6480 C CA . ARG C 1 286 ? 2.032 -40.090 1.864 1.00 17.57 265 ARG C CA 1
ATOM 6481 C C . ARG C 1 286 ? 0.898 -39.188 1.382 1.00 17.51 265 ARG C C 1
ATOM 6482 O O . ARG C 1 286 ? -0.262 -39.620 1.405 1.00 18.20 265 ARG C O 1
ATOM 6490 N N . ASN C 1 287 ? 1.238 -37.968 0.977 1.00 19.32 266 ASN C N 1
ATOM 6491 C CA . ASN C 1 287 ? 0.266 -36.966 0.476 1.00 20.83 266 ASN C CA 1
ATOM 6492 C C . ASN C 1 287 ? 0.525 -36.699 -1.003 1.00 21.53 266 ASN C C 1
ATOM 6493 O O . ASN C 1 287 ? 1.647 -36.295 -1.335 1.00 25.39 266 ASN C O 1
ATOM 6498 N N . LEU C 1 288 ? -0.498 -36.894 -1.833 1.00 22.49 267 LEU C N 1
ATOM 6499 C CA . LEU C 1 288 ? -0.417 -36.714 -3.304 1.00 25.75 267 LEU C CA 1
ATOM 6500 C C . LEU C 1 288 ? -0.879 -35.300 -3.665 1.00 23.86 267 LEU C C 1
ATOM 6501 O O . LEU C 1 288 ? -0.959 -34.989 -4.870 1.00 28.89 267 LEU C O 1
ATOM 6506 N N . TRP C 1 289 ? -1.169 -34.477 -2.655 1.00 21.17 268 TRP C N 1
ATOM 6507 C CA . TRP C 1 289 ? -1.615 -33.074 -2.823 1.00 21.48 268 TRP C CA 1
ATOM 6508 C C . TRP C 1 289 ? -1.340 -32.296 -1.535 1.00 24.17 268 TRP C C 1
ATOM 6509 O O . TRP C 1 289 ? -1.236 -32.929 -0.456 1.00 24.03 268 TRP C O 1
ATOM 6520 N N . HIS C 1 290 ? -1.235 -30.975 -1.647 1.00 26.14 269 HIS C N 1
ATOM 6521 C CA . HIS C 1 290 ? -0.905 -30.071 -0.510 1.00 28.28 269 HIS C CA 1
ATOM 6522 C C . HIS C 1 290 ? -1.859 -28.878 -0.486 1.00 28.24 269 HIS C C 1
ATOM 6523 O O . HIS C 1 290 ? -2.074 -28.318 0.604 1.00 35.23 269 HIS C O 1
ATOM 6530 N N . ASP C 1 291 ? -2.435 -28.549 -1.639 1.00 23.62 270 ASP C N 1
ATOM 6531 C CA . ASP C 1 291 ? -3.284 -27.347 -1.831 1.00 22.82 270 ASP C CA 1
ATOM 6532 C C . ASP C 1 291 ? -4.749 -27.790 -1.931 1.00 20.06 270 ASP C C 1
ATOM 6533 O O . ASP C 1 291 ? -5.152 -28.282 -3.008 1.00 21.42 270 ASP C O 1
ATOM 6538 N N . SER C 1 292 ? -5.509 -27.622 -0.841 1.00 21.81 271 SER C N 1
ATOM 6539 C CA . SER C 1 292 ? -6.942 -28.004 -0.720 1.00 20.63 271 SER C CA 1
ATOM 6540 C C . SER C 1 292 ? -7.758 -27.366 -1.853 1.00 21.67 271 SER C C 1
ATOM 6541 O O . SER C 1 292 ? -8.556 -28.078 -2.496 1.00 21.44 271 SER C O 1
ATOM 6544 N N . ASP C 1 293 ? -7.573 -26.067 -2.095 1.00 23.08 272 ASP C N 1
ATOM 6545 C CA . ASP C 1 293 ? -8.393 -25.310 -3.078 1.00 25.19 272 ASP C CA 1
ATOM 6546 C C . ASP C 1 293 ? -8.117 -25.857 -4.483 1.00 21.57 272 ASP C C 1
ATOM 6547 O O . ASP C 1 293 ? -9.069 -26.024 -5.265 1.00 22.76 272 ASP C O 1
ATOM 6552 N N . ASP C 1 294 ? -6.849 -26.124 -4.794 1.00 21.61 273 ASP C N 1
ATOM 6553 C CA . ASP C 1 294 ? -6.432 -26.569 -6.146 1.00 22.55 273 ASP C CA 1
ATOM 6554 C C . ASP C 1 294 ? -6.998 -27.971 -6.391 1.00 21.26 273 ASP C C 1
ATOM 6555 O O . ASP C 1 294 ? -7.576 -28.209 -7.475 1.00 20.69 273 ASP C O 1
ATOM 6560 N N . LEU C 1 295 ? -6.877 -28.845 -5.394 1.00 19.95 274 LEU C N 1
ATOM 6561 C CA . LEU C 1 295 ? -7.382 -30.234 -5.470 1.00 18.48 274 LEU C CA 1
ATOM 6562 C C . LEU C 1 295 ? -8.897 -30.210 -5.694 1.00 19.00 274 LEU C C 1
ATOM 6563 O O . LEU C 1 295 ? -9.383 -30.848 -6.651 1.00 18.05 274 LEU C O 1
ATOM 6568 N N . ALA C 1 296 ? -9.619 -29.510 -4.823 1.00 19.51 275 ALA C N 1
ATOM 6569 C CA . ALA C 1 296 ? -11.095 -29.494 -4.815 1.00 19.19 275 ALA C CA 1
ATOM 6570 C C . ALA C 1 296 ? -11.603 -28.786 -6.078 1.00 18.10 275 ALA C C 1
ATOM 6571 O O . ALA C 1 296 ? -12.611 -29.224 -6.636 1.00 21.01 275 ALA C O 1
ATOM 6573 N N . GLY C 1 297 ? -10.934 -27.718 -6.503 1.00 19.70 276 GLY C N 1
ATOM 6574 C CA . GLY C 1 297 ? -11.371 -26.920 -7.665 1.00 21.56 276 GLY C CA 1
ATOM 6575 C C . GLY C 1 297 ? -11.283 -27.733 -8.941 1.00 21.40 276 GLY C C 1
ATOM 6576 O O . GLY C 1 297 ? -12.228 -27.706 -9.747 1.00 22.23 276 GLY C O 1
ATOM 6577 N N . LYS C 1 298 ? -10.191 -28.476 -9.094 1.00 22.80 277 LYS C N 1
ATOM 6578 C CA . LYS C 1 298 ? -9.973 -29.357 -10.263 1.00 23.04 277 LYS C CA 1
ATOM 6579 C C . LYS C 1 298 ? -10.947 -30.538 -10.186 1.00 20.81 277 LYS C C 1
ATOM 6580 O O . LYS C 1 298 ? -11.482 -30.935 -11.237 1.00 22.50 277 LYS C O 1
ATOM 6586 N N . ALA C 1 299 ? -11.195 -31.065 -8.985 1.00 18.41 278 ALA C N 1
ATOM 6587 C CA . ALA C 1 299 ? -12.110 -32.209 -8.796 1.00 19.13 278 ALA C CA 1
ATOM 6588 C C . ALA C 1 299 ? -13.520 -31.793 -9.239 1.00 19.67 278 ALA C C 1
ATOM 6589 O O . ALA C 1 299 ? -14.170 -32.551 -9.985 1.00 19.47 278 ALA C O 1
ATOM 6591 N N . LEU C 1 300 ? -13.973 -30.604 -8.840 1.00 21.57 279 LEU C N 1
ATOM 6592 C CA . LEU C 1 300 ? -15.340 -30.141 -9.187 1.00 22.74 279 LEU C CA 1
ATOM 6593 C C . LEU C 1 300 ? -15.448 -30.059 -10.709 1.00 22.39 279 LEU C C 1
ATOM 6594 O O . LEU C 1 300 ? -16.460 -30.536 -11.272 1.00 24.57 279 LEU C O 1
ATOM 6599 N N . GLU C 1 301 ? -14.435 -29.473 -11.346 1.00 23.72 280 GLU C N 1
ATOM 6600 C CA . GLU C 1 301 ? -14.402 -29.271 -12.815 1.00 23.95 280 GLU C CA 1
ATOM 6601 C C . GLU C 1 301 ? -14.426 -30.644 -13.497 1.00 21.58 280 GLU C C 1
ATOM 6602 O O . GLU C 1 301 ? -15.202 -30.819 -14.453 1.00 22.67 280 GLU C O 1
ATOM 6608 N N . PHE C 1 302 ? -13.611 -31.578 -13.002 1.00 22.07 281 PHE C N 1
ATOM 6609 C CA . PHE C 1 302 ? -13.512 -32.974 -13.507 1.00 21.21 281 PHE C CA 1
ATOM 6610 C C . PHE C 1 302 ? -14.889 -33.650 -13.431 1.00 20.94 281 PHE C C 1
ATOM 6611 O O . PHE C 1 302 ? -15.337 -34.255 -14.417 1.00 22.20 281 PHE C O 1
ATOM 6619 N N . ILE C 1 303 ? -15.559 -33.543 -12.287 1.00 21.18 282 ILE C N 1
ATOM 6620 C CA . ILE C 1 303 ? -16.901 -34.154 -12.087 1.00 20.63 282 ILE C CA 1
ATOM 6621 C C . ILE C 1 303 ? -17.919 -33.486 -13.021 1.00 21.66 282 ILE C C 1
ATOM 6622 O O . ILE C 1 303 ? -18.646 -34.228 -13.708 1.00 22.81 282 ILE C O 1
ATOM 6627 N N . LYS C 1 304 ? -17.982 -32.148 -13.057 1.00 24.11 283 LYS C N 1
ATOM 6628 C CA . LYS C 1 304 ? -18.982 -31.415 -13.884 1.00 28.34 283 LYS C CA 1
ATOM 6629 C C . LYS C 1 304 ? -18.862 -31.844 -15.354 1.00 29.19 283 LYS C C 1
ATOM 6630 O O . LYS C 1 304 ? -19.907 -32.033 -16.004 1.00 32.37 283 LYS C O 1
ATOM 6636 N N . GLN C 1 305 ? -17.645 -31.989 -15.876 1.00 30.84 284 GLN C N 1
ATOM 6637 C CA . GLN C 1 305 ? -17.453 -32.270 -17.322 1.00 33.90 284 GLN C CA 1
ATOM 6638 C C . GLN C 1 305 ? -17.811 -33.738 -17.608 1.00 30.56 284 GLN C C 1
ATOM 6639 O O . GLN C 1 305 ? -18.173 -34.030 -18.760 1.00 32.43 284 GLN C O 1
ATOM 6645 N N . ARG C 1 306 ? -17.773 -34.626 -16.607 1.00 29.34 285 ARG C N 1
ATOM 6646 C CA . ARG C 1 306 ? -18.149 -36.057 -16.800 1.00 32.90 285 ARG C CA 1
ATOM 6647 C C . ARG C 1 306 ? -19.665 -36.226 -16.664 1.00 32.77 285 ARG C C 1
ATOM 6648 O O . ARG C 1 306 ? -20.190 -37.231 -17.174 1.00 32.49 285 ARG C O 1
ATOM 6656 N N . LEU C 1 307 ? -20.331 -35.267 -16.019 1.00 29.85 286 LEU C N 1
ATOM 6657 C CA . LEU C 1 307 ? -21.809 -35.214 -15.894 1.00 32.72 286 LEU C CA 1
ATOM 6658 C C . LEU C 1 307 ? -22.375 -34.542 -17.152 1.00 35.74 286 LEU C C 1
ATOM 6659 O O . LEU C 1 307 ? -23.456 -34.868 -17.621 1.00 45.16 286 LEU C O 1
ATOM 6664 N N . MET D 1 22 ? 27.288 -59.376 -8.033 1.00 54.49 1 MET D N 1
ATOM 6665 C CA . MET D 1 22 ? 26.735 -60.156 -9.175 1.00 55.26 1 MET D CA 1
ATOM 6666 C C . MET D 1 22 ? 25.247 -60.449 -8.934 1.00 50.19 1 MET D C 1
ATOM 6667 O O . MET D 1 22 ? 24.887 -60.756 -7.776 1.00 56.17 1 MET D O 1
ATOM 6672 N N . ALA D 1 23 ? 24.411 -60.357 -9.976 1.00 37.44 2 ALA D N 1
ATOM 6673 C CA . ALA D 1 23 ? 23.012 -60.854 -9.954 1.00 34.61 2 ALA D CA 1
ATOM 6674 C C . ALA D 1 23 ? 22.979 -62.255 -10.577 1.00 29.72 2 ALA D C 1
ATOM 6675 O O . ALA D 1 23 ? 23.897 -62.588 -11.377 1.00 29.90 2 ALA D O 1
ATOM 6677 N N . PHE D 1 24 ? 21.967 -63.054 -10.234 1.00 26.59 3 PHE D N 1
ATOM 6678 C CA . PHE D 1 24 ? 21.836 -64.452 -10.720 1.00 28.34 3 PHE D CA 1
ATOM 6679 C C . PHE D 1 24 ? 20.839 -64.477 -11.873 1.00 26.82 3 PHE D C 1
ATOM 6680 O O . PHE D 1 24 ? 19.943 -63.644 -11.954 1.00 28.67 3 PHE D O 1
ATOM 6688 N N . PRO D 1 25 ? 21.015 -65.392 -12.847 1.00 27.68 4 PRO D N 1
ATOM 6689 C CA . PRO D 1 25 ? 20.174 -65.402 -14.041 1.00 27.84 4 PRO D CA 1
ATOM 6690 C C . PRO D 1 25 ? 18.667 -65.396 -13.754 1.00 24.36 4 PRO D C 1
ATOM 6691 O O . PRO D 1 25 ? 18.214 -66.085 -12.855 1.00 23.92 4 PRO D O 1
ATOM 6695 N N . LYS D 1 26 ? 17.945 -64.591 -14.530 1.00 23.35 5 LYS D N 1
ATOM 6696 C CA . LYS D 1 26 ? 16.468 -64.561 -14.602 1.00 22.45 5 LYS D CA 1
ATOM 6697 C C . LYS D 1 26 ? 16.054 -64.935 -16.024 1.00 22.54 5 LYS D C 1
ATOM 6698 O O . LYS D 1 26 ? 16.824 -64.667 -16.963 1.00 25.50 5 LYS D O 1
ATOM 6704 N N . ARG D 1 27 ? 14.869 -65.515 -16.168 1.00 23.80 6 ARG D N 1
ATOM 6705 C CA . ARG D 1 27 ? 14.276 -65.833 -17.487 1.00 25.94 6 ARG D CA 1
ATOM 6706 C C . ARG D 1 27 ? 12.793 -65.480 -17.440 1.00 23.20 6 ARG D C 1
ATOM 6707 O O . ARG D 1 27 ? 12.219 -65.441 -16.325 1.00 20.83 6 ARG D O 1
ATOM 6715 N N . LEU D 1 28 ? 12.211 -65.196 -18.600 1.00 21.96 7 LEU D N 1
ATOM 6716 C CA . LEU D 1 28 ? 10.752 -64.981 -18.712 1.00 23.13 7 LEU D CA 1
ATOM 6717 C C . LEU D 1 28 ? 10.075 -66.333 -18.493 1.00 21.75 7 LEU D C 1
ATOM 6718 O O . LEU D 1 28 ? 10.243 -67.221 -19.345 1.00 26.22 7 LEU D O 1
ATOM 6723 N N . GLU D 1 29 ? 9.403 -66.499 -17.352 1.00 21.21 8 GLU D N 1
ATOM 6724 C CA . GLU D 1 29 ? 8.733 -67.768 -16.982 1.00 20.44 8 GLU D CA 1
ATOM 6725 C C . GLU D 1 29 ? 7.471 -67.416 -16.192 1.00 20.05 8 GLU D C 1
ATOM 6726 O O . GLU D 1 29 ? 7.469 -66.362 -15.511 1.00 20.48 8 GLU D O 1
ATOM 6732 N N . ILE D 1 30 ? 6.417 -68.218 -16.341 1.00 19.80 9 ILE D N 1
ATOM 6733 C CA . ILE D 1 30 ? 5.089 -67.941 -15.726 1.00 18.80 9 ILE D CA 1
ATOM 6734 C C . ILE D 1 30 ? 4.875 -68.954 -14.603 1.00 19.22 9 ILE D C 1
ATOM 6735 O O . ILE D 1 30 ? 5.082 -70.160 -14.833 1.00 19.49 9 ILE D O 1
ATOM 6740 N N . GLY D 1 31 ? 4.470 -68.468 -13.432 1.00 18.99 10 GLY D N 1
ATOM 6741 C CA . GLY D 1 31 ? 4.251 -69.314 -12.252 1.00 18.16 10 GLY D CA 1
ATOM 6742 C C . GLY D 1 31 ? 2.845 -69.168 -11.719 1.00 17.89 10 GLY D C 1
ATOM 6743 O O . GLY D 1 31 ? 2.167 -68.176 -12.082 1.00 17.66 10 GLY D O 1
ATOM 6744 N N . GLY D 1 32 ? 2.433 -70.137 -10.898 1.00 16.85 11 GLY D N 1
ATOM 6745 C CA . GLY D 1 32 ? 1.192 -70.094 -10.112 1.00 16.56 11 GLY D CA 1
ATOM 6746 C C . GLY D 1 32 ? 1.517 -69.997 -8.636 1.00 17.66 11 GLY D C 1
ATOM 6747 O O . GLY D 1 32 ? 2.411 -70.722 -8.167 1.00 17.07 11 GLY D O 1
ATOM 6748 N N . HIS D 1 33 ? 0.837 -69.113 -7.914 1.00 17.64 12 HIS D N 1
ATOM 6749 C CA . HIS D 1 33 ? 1.004 -68.990 -6.446 1.00 18.82 12 HIS D CA 1
ATOM 6750 C C . HIS D 1 33 ? 0.320 -70.199 -5.796 1.00 19.03 12 HIS D C 1
ATOM 6751 O O . HIS D 1 33 ? -0.740 -70.633 -6.297 1.00 18.34 12 HIS D O 1
ATOM 6758 N N . ALA D 1 34 ? 0.917 -70.726 -4.727 1.00 21.98 13 ALA D N 1
ATOM 6759 C CA . ALA D 1 34 ? 0.443 -71.926 -4.001 1.00 25.14 13 ALA D CA 1
ATOM 6760 C C . ALA D 1 34 ? -1.026 -71.763 -3.592 1.00 24.44 13 ALA D C 1
ATOM 6761 O O . ALA D 1 34 ? -1.760 -72.754 -3.708 1.00 22.57 13 ALA D O 1
ATOM 6763 N N . LEU D 1 35 ? -1.429 -70.575 -3.115 1.00 25.04 14 LEU D N 1
ATOM 6764 C CA . LEU D 1 35 ? -2.763 -70.325 -2.497 1.00 23.99 14 LEU D CA 1
ATOM 6765 C C . LEU D 1 35 ? -3.864 -70.381 -3.554 1.00 20.24 14 LEU D C 1
ATOM 6766 O O . LEU D 1 35 ? -5.052 -70.242 -3.193 1.00 26.75 14 LEU D O 1
ATOM 6771 N N . VAL D 1 36 ? -3.497 -70.567 -4.823 1.00 18.20 15 VAL D N 1
ATOM 6772 C CA . VAL D 1 36 ? -4.512 -70.846 -5.873 1.00 20.77 15 VAL D CA 1
ATOM 6773 C C . VAL D 1 36 ? -5.055 -72.261 -5.635 1.00 20.94 15 VAL D C 1
ATOM 6774 O O . VAL D 1 36 ? -6.219 -72.496 -5.972 1.00 23.19 15 VAL D O 1
ATOM 6778 N N . TRP D 1 37 ? -4.257 -73.150 -5.030 1.00 20.39 16 TRP D N 1
ATOM 6779 C CA . TRP D 1 37 ? -4.598 -74.590 -4.877 1.00 20.10 16 TRP D CA 1
ATOM 6780 C C . TRP D 1 37 ? -4.641 -75.042 -3.418 1.00 19.56 16 TRP D C 1
ATOM 6781 O O . TRP D 1 37 ? -5.509 -75.877 -3.114 1.00 20.19 16 TRP D O 1
ATOM 6792 N N . SER D 1 38 ? -3.696 -74.598 -2.584 1.00 21.34 17 SER D N 1
ATOM 6793 C CA . SER D 1 38 ? -3.471 -75.169 -1.228 1.00 22.02 17 SER D CA 1
ATOM 6794 C C . SER D 1 38 ? -3.225 -74.070 -0.197 1.00 21.07 17 SER D C 1
ATOM 6795 O O . SER D 1 38 ? -2.430 -73.150 -0.474 1.00 23.92 17 SER D O 1
ATOM 6798 N N . GLY D 1 39 ? -3.882 -74.203 0.959 1.00 20.64 18 GLY D N 1
ATOM 6799 C CA . GLY D 1 39 ? -3.713 -73.318 2.121 1.00 21.50 18 GLY D CA 1
ATOM 6800 C C . GLY D 1 39 ? -2.579 -73.782 3.012 1.00 22.96 18 GLY D C 1
ATOM 6801 O O . GLY D 1 39 ? -2.241 -73.060 3.960 1.00 26.87 18 GLY D O 1
ATOM 6802 N N . ASP D 1 40 ? -1.998 -74.950 2.737 1.00 21.99 19 ASP D N 1
ATOM 6803 C CA . ASP D 1 40 ? -0.893 -75.471 3.579 1.00 25.34 19 ASP D CA 1
ATOM 6804 C C . ASP D 1 40 ? 0.157 -76.120 2.680 1.00 23.50 19 ASP D C 1
ATOM 6805 O O . ASP D 1 40 ? -0.034 -76.138 1.447 1.00 23.47 19 ASP D O 1
ATOM 6810 N N . TRP D 1 41 ? 1.246 -76.593 3.276 1.00 24.90 20 TRP D N 1
ATOM 6811 C CA . TRP D 1 41 ? 2.328 -77.290 2.536 1.00 21.97 20 TRP D CA 1
ATOM 6812 C C . TRP D 1 41 ? 2.569 -78.652 3.179 1.00 21.24 20 TRP D C 1
ATOM 6813 O O . TRP D 1 41 ? 3.733 -79.069 3.268 1.00 23.37 20 TRP D O 1
ATOM 6824 N N . SER D 1 42 ? 1.487 -79.284 3.634 1.00 22.01 21 SER D N 1
ATOM 6825 C CA . SER D 1 42 ? 1.438 -80.725 3.990 1.00 21.77 21 SER D CA 1
ATOM 6826 C C . SER D 1 42 ? 1.835 -81.533 2.751 1.00 20.19 21 SER D C 1
ATOM 6827 O O . SER D 1 42 ? 1.873 -80.958 1.653 1.00 21.89 21 SER D O 1
ATOM 6830 N N . ALA D 1 43 ? 2.113 -82.822 2.913 1.00 22.80 22 ALA D N 1
ATOM 6831 C CA . ALA D 1 43 ? 2.398 -83.722 1.775 1.00 21.06 22 ALA D CA 1
ATOM 6832 C C . ALA D 1 43 ? 1.268 -83.584 0.745 1.00 20.58 22 ALA D C 1
ATOM 6833 O O . ALA D 1 43 ? 1.574 -83.458 -0.453 1.00 20.21 22 ALA D O 1
ATOM 6835 N N . ALA D 1 44 ? 0.007 -83.568 1.198 1.00 19.64 23 ALA D N 1
ATOM 6836 C CA . ALA D 1 44 ? -1.189 -83.500 0.323 1.00 18.75 23 ALA D CA 1
ATOM 6837 C C . ALA D 1 44 ? -1.279 -82.115 -0.329 1.00 16.82 23 ALA D C 1
ATOM 6838 O O . ALA D 1 44 ? -1.574 -82.042 -1.542 1.00 18.02 23 ALA D O 1
ATOM 6840 N N . GLY D 1 45 ? -1.064 -81.053 0.455 1.00 18.70 24 GLY D N 1
ATOM 6841 C CA . GLY D 1 45 ? -1.180 -79.657 -0.001 1.00 18.23 24 GLY D CA 1
ATOM 6842 C C . GLY D 1 45 ? -0.128 -79.322 -1.044 1.00 17.90 24 GLY D C 1
ATOM 6843 O O . GLY D 1 45 ? -0.483 -78.733 -2.093 1.00 19.69 24 GLY D O 1
ATOM 6844 N N . ALA D 1 46 ? 1.127 -79.674 -0.763 1.00 20.15 25 ALA D N 1
ATOM 6845 C CA . ALA D 1 46 ? 2.277 -79.496 -1.678 1.00 19.72 25 ALA D CA 1
ATOM 6846 C C . ALA D 1 46 ? 1.985 -80.230 -2.991 1.00 19.53 25 ALA D C 1
ATOM 6847 O O . ALA D 1 46 ? 2.195 -79.652 -4.077 1.00 20.37 25 ALA D O 1
ATOM 6849 N N . ARG D 1 47 ? 1.479 -81.457 -2.902 1.00 19.21 26 ARG D N 1
ATOM 6850 C CA . ARG D 1 47 ? 1.150 -82.250 -4.108 1.00 19.62 26 ARG D CA 1
ATOM 6851 C C . ARG D 1 47 ? 0.024 -81.551 -4.874 1.00 17.51 26 ARG D C 1
ATOM 6852 O O . ARG D 1 47 ? 0.161 -81.387 -6.095 1.00 21.87 26 ARG D O 1
ATOM 6860 N N . LYS D 1 48 ? -1.056 -81.152 -4.201 1.00 18.33 27 LYS D N 1
ATOM 6861 C CA . LYS D 1 48 ? -2.208 -80.522 -4.897 1.00 17.84 27 LYS D CA 1
ATOM 6862 C C . LYS D 1 48 ? -1.740 -79.255 -5.635 1.00 16.69 27 LYS D C 1
ATOM 6863 O O . LYS D 1 48 ? -2.165 -79.048 -6.792 1.00 17.55 27 LYS D O 1
ATOM 6869 N N . ALA D 1 49 ? -0.917 -78.423 -4.997 1.00 15.98 28 ALA D N 1
ATOM 6870 C CA . ALA D 1 49 ? -0.422 -77.157 -5.584 1.00 17.51 28 ALA D CA 1
ATOM 6871 C C . ALA D 1 49 ? 0.502 -77.448 -6.779 1.00 18.10 28 ALA D C 1
ATOM 6872 O O . ALA D 1 49 ? 0.309 -76.847 -7.850 1.00 19.46 28 ALA D O 1
ATOM 6874 N N . ILE D 1 50 ? 1.485 -78.328 -6.608 1.00 17.05 29 ILE D N 1
ATOM 6875 C CA . ILE D 1 50 ? 2.465 -78.658 -7.688 1.00 17.68 29 ILE D CA 1
ATOM 6876 C C . ILE D 1 50 ? 1.734 -79.341 -8.856 1.00 18.08 29 ILE D C 1
ATOM 6877 O O . ILE D 1 50 ? 1.992 -78.955 -10.029 1.00 18.18 29 ILE D O 1
ATOM 6882 N N . ALA D 1 51 ? 0.844 -80.299 -8.584 1.00 17.88 30 ALA D N 1
ATOM 6883 C CA . ALA D 1 51 ? 0.024 -80.956 -9.628 1.00 18.68 30 ALA D CA 1
ATOM 6884 C C . ALA D 1 51 ? -0.811 -79.903 -10.370 1.00 18.71 30 ALA D C 1
ATOM 6885 O O . ALA D 1 51 ? -0.873 -79.960 -11.612 1.00 20.62 30 ALA D O 1
ATOM 6887 N N . GLY D 1 52 ? -1.449 -78.983 -9.638 1.00 19.15 31 GLY D N 1
ATOM 6888 C CA . GLY D 1 52 ? -2.296 -77.927 -10.217 1.00 20.59 31 GLY D CA 1
ATOM 6889 C C . GLY D 1 52 ? -1.508 -77.026 -11.151 1.00 19.04 31 GLY D C 1
ATOM 6890 O O . GLY D 1 52 ? -1.967 -76.800 -12.276 1.00 18.91 31 GLY D O 1
ATOM 6891 N N . ALA D 1 53 ? -0.367 -76.516 -10.691 1.00 19.00 32 ALA D N 1
ATOM 6892 C CA . ALA D 1 53 ? 0.528 -75.647 -11.484 1.00 18.24 32 ALA D CA 1
ATOM 6893 C C . ALA D 1 53 ? 0.990 -76.418 -12.729 1.00 18.24 32 ALA D C 1
ATOM 6894 O O . ALA D 1 53 ? 0.952 -75.854 -13.836 1.00 20.01 32 ALA D O 1
ATOM 6896 N N . ALA D 1 54 ? 1.388 -77.679 -12.571 1.00 18.34 33 ALA D N 1
ATOM 6897 C CA . ALA D 1 54 ? 1.887 -78.496 -13.703 1.00 20.02 33 ALA D CA 1
ATOM 6898 C C . ALA D 1 54 ? 0.751 -78.746 -14.706 1.00 22.55 33 ALA D C 1
ATOM 6899 O O . ALA D 1 54 ? 1.009 -78.646 -15.930 1.00 23.97 33 ALA D O 1
ATOM 6901 N N . ARG D 1 55 ? -0.459 -79.041 -14.215 1.00 23.27 34 ARG D N 1
ATOM 6902 C CA . ARG D 1 55 ? -1.631 -79.378 -15.066 1.00 25.12 34 ARG D CA 1
ATOM 6903 C C . ARG D 1 55 ? -1.973 -78.178 -15.956 1.00 24.78 34 ARG D C 1
ATOM 6904 O O . ARG D 1 55 ? -2.261 -78.389 -17.147 1.00 27.80 34 ARG D O 1
ATOM 6912 N N . ALA D 1 56 ? -1.945 -76.963 -15.398 1.00 25.28 35 ALA D N 1
ATOM 6913 C CA . ALA D 1 56 ? -2.291 -75.713 -16.112 1.00 24.73 35 ALA D CA 1
ATOM 6914 C C . ALA D 1 56 ? -1.227 -75.414 -17.181 1.00 25.32 35 ALA D C 1
ATOM 6915 O O . ALA D 1 56 ? -1.564 -74.791 -18.211 1.00 27.77 35 ALA D O 1
ATOM 6917 N N . GLY D 1 57 ? 0.019 -75.822 -16.935 1.00 22.66 36 GLY D N 1
ATOM 6918 C CA . GLY D 1 57 ? 1.155 -75.560 -17.840 1.00 22.48 36 GLY D CA 1
ATOM 6919 C C . GLY D 1 57 ? 2.069 -74.444 -17.354 1.00 20.90 36 GLY D C 1
ATOM 6920 O O . GLY D 1 57 ? 2.808 -73.889 -18.174 1.00 21.64 36 GLY D O 1
ATOM 6921 N N . PHE D 1 58 ? 2.046 -74.101 -16.068 1.00 19.40 37 PHE D N 1
ATOM 6922 C CA . PHE D 1 58 ? 2.985 -73.100 -15.499 1.00 18.34 37 PHE D CA 1
ATOM 6923 C C . PHE D 1 58 ? 4.420 -73.647 -15.535 1.00 18.81 37 PHE D C 1
ATOM 6924 O O . PHE D 1 58 ? 4.625 -74.881 -15.527 1.00 19.96 37 PHE D O 1
ATOM 6932 N N . ASP D 1 59 ? 5.390 -72.733 -15.583 1.00 19.38 38 ASP D N 1
ATOM 6933 C CA . ASP D 1 59 ? 6.842 -73.042 -15.580 1.00 20.39 38 ASP D CA 1
ATOM 6934 C C . ASP D 1 59 ? 7.285 -73.326 -14.144 1.00 19.83 38 ASP D C 1
ATOM 6935 O O . ASP D 1 59 ? 8.185 -74.140 -13.939 1.00 25.63 38 ASP D O 1
ATOM 6940 N N . TYR D 1 60 ? 6.656 -72.682 -13.166 1.00 18.56 39 TYR D N 1
ATOM 6941 C CA . TYR D 1 60 ? 7.055 -72.850 -11.750 1.00 18.12 39 TYR D CA 1
ATOM 6942 C C . TYR D 1 60 ? 5.844 -72.693 -10.835 1.00 17.99 39 TYR D C 1
ATOM 6943 O O . TYR D 1 60 ? 4.804 -72.166 -11.250 1.00 16.79 39 TYR D O 1
ATOM 6952 N N . ILE D 1 61 ? 6.013 -73.185 -9.610 1.00 19.84 40 ILE D N 1
ATOM 6953 C CA . ILE D 1 61 ? 5.104 -72.928 -8.463 1.00 19.47 40 ILE D CA 1
ATOM 6954 C C . ILE D 1 61 ? 5.797 -71.908 -7.556 1.00 19.65 40 ILE D C 1
ATOM 6955 O O . ILE D 1 61 ? 7.033 -72.005 -7.366 1.00 16.93 40 ILE D O 1
ATOM 6960 N N . GLU D 1 62 ? 5.042 -70.944 -7.028 1.00 18.74 41 GLU D N 1
ATOM 6961 C CA . GLU D 1 62 ? 5.577 -70.012 -6.010 1.00 17.08 41 GLU D CA 1
ATOM 6962 C C . GLU D 1 62 ? 5.086 -70.485 -4.644 1.00 17.52 41 GLU D C 1
ATOM 6963 O O . GLU D 1 62 ? 3.861 -70.426 -4.388 1.00 18.05 41 GLU D O 1
ATOM 6969 N N . ILE D 1 63 ? 6.017 -70.974 -3.831 1.00 18.74 42 ILE D N 1
ATOM 6970 C CA . ILE D 1 63 ? 5.741 -71.528 -2.478 1.00 21.08 42 ILE D CA 1
ATOM 6971 C C . ILE D 1 63 ? 5.681 -70.360 -1.499 1.00 22.68 42 ILE D C 1
ATOM 6972 O O . ILE D 1 63 ? 6.594 -69.517 -1.526 1.00 23.97 42 ILE D O 1
ATOM 6977 N N . ALA D 1 64 ? 4.621 -70.311 -0.698 1.00 23.73 43 ALA D N 1
ATOM 6978 C CA . ALA D 1 64 ? 4.414 -69.311 0.371 1.00 28.33 43 ALA D CA 1
ATOM 6979 C C . ALA D 1 64 ? 5.143 -69.778 1.638 1.00 29.43 43 ALA D C 1
ATOM 6980 O O . ALA D 1 64 ? 4.612 -70.656 2.341 1.00 37.64 43 ALA D O 1
ATOM 6982 N N . LEU D 1 65 ? 6.313 -69.197 1.915 1.00 25.76 44 LEU D N 1
ATOM 6983 C CA . LEU D 1 65 ? 7.249 -69.645 2.978 1.00 29.39 44 LEU D CA 1
ATOM 6984 C C . LEU D 1 65 ? 7.081 -68.776 4.235 1.00 25.36 44 LEU D C 1
ATOM 6985 O O . LEU D 1 65 ? 8.105 -68.439 4.853 1.00 27.71 44 LEU D O 1
ATOM 6990 N N . LEU D 1 66 ? 5.851 -68.426 4.620 1.00 25.00 45 LEU D N 1
ATOM 6991 C CA . LEU D 1 66 ? 5.618 -67.608 5.844 1.00 24.51 45 LEU D CA 1
ATOM 6992 C C . LEU D 1 66 ? 6.188 -68.345 7.059 1.00 25.25 45 LEU D C 1
ATOM 6993 O O . LEU D 1 66 ? 6.617 -67.672 8.013 1.00 25.93 45 LEU D O 1
ATOM 6998 N N . ASP D 1 67 ? 6.168 -69.679 7.027 1.00 25.23 46 ASP D N 1
ATOM 6999 C CA . ASP D 1 67 ? 6.781 -70.547 8.064 1.00 26.70 46 ASP D CA 1
ATOM 7000 C C . ASP D 1 67 ? 7.694 -71.551 7.372 1.00 26.63 46 ASP D C 1
ATOM 7001 O O . ASP D 1 67 ? 7.277 -72.657 7.040 1.00 29.74 46 ASP D O 1
ATOM 7006 N N . PRO D 1 68 ? 8.965 -71.177 7.122 1.00 25.20 47 PRO D N 1
ATOM 7007 C CA . PRO D 1 68 ? 9.888 -72.038 6.383 1.00 25.63 47 PRO D CA 1
ATOM 7008 C C . PRO D 1 68 ? 10.313 -73.332 7.100 1.00 27.04 47 PRO D C 1
ATOM 7009 O O . PRO D 1 68 ? 10.934 -74.174 6.454 1.00 30.68 47 PRO D O 1
ATOM 7013 N N . TRP D 1 69 ? 9.971 -73.473 8.387 1.00 28.61 48 TRP D N 1
ATOM 7014 C CA . TRP D 1 69 ? 10.268 -74.668 9.225 1.00 32.31 48 TRP D CA 1
ATOM 7015 C C . TRP D 1 69 ? 9.204 -75.751 9.012 1.00 31.59 48 TRP D C 1
ATOM 7016 O O . TRP D 1 69 ? 9.474 -76.911 9.375 1.00 36.26 48 TRP D O 1
ATOM 7027 N N . GLN D 1 70 ? 8.044 -75.381 8.463 1.00 30.71 49 GLN D N 1
ATOM 7028 C CA . GLN D 1 70 ? 6.928 -76.312 8.140 1.00 34.53 49 GLN D CA 1
ATOM 7029 C C . GLN D 1 70 ? 7.281 -77.157 6.910 1.00 35.78 49 GLN D C 1
ATOM 7030 O O . GLN D 1 70 ? 6.705 -78.240 6.774 1.00 37.72 49 GLN D O 1
ATOM 7036 N N . ILE D 1 71 ? 8.185 -76.680 6.050 1.00 32.86 50 ILE D N 1
ATOM 7037 C CA . ILE D 1 71 ? 8.471 -77.288 4.715 1.00 33.78 50 ILE D CA 1
ATOM 7038 C C . ILE D 1 71 ? 9.282 -78.578 4.883 1.00 31.82 50 ILE D C 1
ATOM 7039 O O . ILE D 1 71 ? 10.420 -78.497 5.390 1.00 31.20 50 ILE D O 1
ATOM 7044 N N . ASP D 1 72 ? 8.727 -79.717 4.453 1.00 29.53 51 ASP D N 1
ATOM 7045 C CA . ASP D 1 72 ? 9.494 -80.969 4.221 1.00 29.92 51 ASP D CA 1
ATOM 7046 C C . ASP D 1 72 ? 10.239 -80.815 2.889 1.00 28.20 51 ASP D C 1
ATOM 7047 O O . ASP D 1 72 ? 9.602 -80.963 1.828 1.00 28.75 51 ASP D O 1
ATOM 7052 N N . VAL D 1 73 ? 11.533 -80.492 2.946 1.00 27.61 52 VAL D N 1
ATOM 7053 C CA . VAL D 1 73 ? 12.336 -80.056 1.765 1.00 26.29 52 VAL D CA 1
ATOM 7054 C C . VAL D 1 73 ? 12.534 -81.247 0.818 1.00 27.30 52 VAL D C 1
ATOM 7055 O O . VAL D 1 73 ? 12.306 -81.073 -0.395 1.00 29.07 52 VAL D O 1
ATOM 7059 N N . ALA D 1 74 ? 12.915 -82.416 1.347 1.00 27.78 53 ALA D N 1
ATOM 7060 C CA . ALA D 1 74 ? 13.140 -83.649 0.553 1.00 28.48 53 ALA D CA 1
ATOM 7061 C C . ALA D 1 74 ? 11.849 -84.028 -0.183 1.00 27.80 53 ALA D C 1
ATOM 7062 O O . ALA D 1 74 ? 11.921 -84.346 -1.391 1.00 29.02 53 ALA D O 1
ATOM 7064 N N . LEU D 1 75 ? 10.708 -83.994 0.512 1.00 28.69 54 LEU D N 1
ATOM 7065 C CA . LEU D 1 75 ? 9.387 -84.349 -0.072 1.00 26.83 54 LEU D CA 1
ATOM 7066 C C . LEU D 1 75 ? 9.088 -83.371 -1.212 1.00 25.21 54 LEU D C 1
ATOM 7067 O O . LEU D 1 75 ? 8.698 -83.819 -2.294 1.00 26.90 54 LEU D O 1
ATOM 7072 N N . THR D 1 76 ? 9.288 -82.074 -0.977 1.00 25.42 55 THR D N 1
ATOM 7073 C CA . THR D 1 76 ? 9.008 -81.017 -1.978 1.00 25.66 55 THR D CA 1
ATOM 7074 C C . THR D 1 76 ? 9.900 -81.242 -3.205 1.00 23.89 55 THR D C 1
ATOM 7075 O O . THR D 1 76 ? 9.378 -81.164 -4.336 1.00 23.47 55 THR D O 1
ATOM 7079 N N . LYS D 1 77 ? 11.194 -81.510 -3.008 1.00 26.26 56 LYS D N 1
ATOM 7080 C CA . LYS D 1 77 ? 12.113 -81.765 -4.147 1.00 28.88 56 LYS D CA 1
ATOM 7081 C C . LYS D 1 77 ? 11.580 -82.962 -4.940 1.00 27.79 56 LYS D C 1
ATOM 7082 O O . LYS D 1 77 ? 11.539 -82.871 -6.184 1.00 27.13 56 LYS D O 1
ATOM 7088 N N . ASP D 1 78 ? 11.161 -84.024 -4.244 1.00 27.08 57 ASP D N 1
ATOM 7089 C CA . ASP D 1 78 ? 10.619 -85.254 -4.886 1.00 28.24 57 ASP D CA 1
ATOM 7090 C C . ASP D 1 78 ? 9.417 -84.857 -5.753 1.00 23.92 57 ASP D C 1
ATOM 7091 O O . ASP D 1 78 ? 9.341 -85.328 -6.903 1.00 26.87 57 ASP D O 1
ATOM 7096 N N . LEU D 1 79 ? 8.514 -84.017 -5.227 1.00 21.86 58 LEU D N 1
ATOM 7097 C CA . LEU D 1 79 ? 7.276 -83.618 -5.949 1.00 22.13 58 LEU D CA 1
ATOM 7098 C C . LEU D 1 79 ? 7.633 -82.794 -7.193 1.00 23.81 58 LEU D C 1
ATOM 7099 O O . LEU D 1 79 ? 7.048 -83.066 -8.254 1.00 22.65 58 LEU D O 1
ATOM 7104 N N . LEU D 1 80 ? 8.534 -81.813 -7.065 1.00 24.58 59 LEU D N 1
ATOM 7105 C CA . LEU D 1 80 ? 8.933 -80.922 -8.186 1.00 23.92 59 LEU D CA 1
ATOM 7106 C C . LEU D 1 80 ? 9.505 -81.779 -9.325 1.00 24.17 59 LEU D C 1
ATOM 7107 O O . LEU D 1 80 ? 9.205 -81.498 -10.503 1.00 25.93 59 LEU D O 1
ATOM 7112 N N . GLN D 1 81 ? 10.271 -82.813 -8.980 1.00 25.61 60 GLN D N 1
ATOM 7113 C CA . GLN D 1 81 ? 10.863 -83.758 -9.961 1.00 27.07 60 GLN D CA 1
ATOM 7114 C C . GLN D 1 81 ? 9.744 -84.620 -10.568 1.00 26.09 60 GLN D C 1
ATOM 7115 O O . GLN D 1 81 ? 9.714 -84.782 -11.805 1.00 29.28 60 GLN D O 1
ATOM 7121 N N . GLU D 1 82 ? 8.847 -85.148 -9.730 1.00 23.79 61 GLU D N 1
ATOM 7122 C CA . GLU D 1 82 ? 7.700 -85.990 -10.169 1.00 23.49 61 GLU D CA 1
ATOM 7123 C C . GLU D 1 82 ? 6.897 -85.243 -11.240 1.00 22.83 61 GLU D C 1
ATOM 7124 O O . GLU D 1 82 ? 6.506 -85.870 -12.226 1.00 27.65 61 GLU D O 1
ATOM 7130 N N . TYR D 1 83 ? 6.675 -83.936 -11.060 1.00 22.56 62 TYR D N 1
ATOM 7131 C CA . TYR D 1 83 ? 5.797 -83.119 -11.938 1.00 22.75 62 TYR D CA 1
ATOM 7132 C C . TYR D 1 83 ? 6.634 -82.223 -12.867 1.00 23.39 62 TYR D C 1
ATOM 7133 O O . TYR D 1 83 ? 6.042 -81.444 -13.628 1.00 23.32 62 TYR D O 1
ATOM 7142 N N . ASN D 1 84 ? 7.964 -82.352 -12.825 1.00 24.26 63 ASN D N 1
ATOM 7143 C CA . ASN D 1 84 ? 8.905 -81.622 -13.721 1.00 26.46 63 ASN D CA 1
ATOM 7144 C C . ASN D 1 84 ? 8.622 -80.116 -13.645 1.00 26.02 63 ASN D C 1
ATOM 7145 O O . ASN D 1 84 ? 8.391 -79.482 -14.692 1.00 27.08 63 ASN D O 1
ATOM 7150 N N . LEU D 1 85 ? 8.663 -79.560 -12.440 1.00 23.50 64 LEU D N 1
ATOM 7151 C CA . LEU D 1 85 ? 8.274 -78.154 -12.181 1.00 21.99 64 LEU D CA 1
ATOM 7152 C C . LEU D 1 85 ? 9.396 -77.444 -11.421 1.00 23.00 64 LEU D C 1
ATOM 7153 O O . LEU D 1 85 ? 10.011 -78.087 -10.556 1.00 25.60 64 LEU D O 1
ATOM 7158 N N . ARG D 1 86 ? 9.629 -76.161 -11.723 1.00 24.02 65 ARG D N 1
ATOM 7159 C CA . ARG D 1 86 ? 10.562 -75.275 -10.971 1.00 24.91 65 ARG D CA 1
ATOM 7160 C C . ARG D 1 86 ? 9.791 -74.636 -9.803 1.00 21.84 65 ARG D C 1
ATOM 7161 O O . ARG D 1 86 ? 8.542 -74.656 -9.826 1.00 21.76 65 ARG D O 1
ATOM 7169 N N . ALA D 1 87 ? 10.501 -74.117 -8.798 1.00 20.11 66 ALA D N 1
ATOM 7170 C CA . ALA D 1 87 ? 9.905 -73.412 -7.640 1.00 19.86 66 ALA D CA 1
ATOM 7171 C C . ALA D 1 87 ? 10.659 -72.107 -7.402 1.00 20.21 66 ALA D C 1
ATOM 7172 O O . ALA D 1 87 ? 11.907 -72.097 -7.511 1.00 20.51 66 ALA D O 1
ATOM 7174 N N . HIS D 1 88 ? 9.905 -71.050 -7.102 1.00 19.33 67 HIS D N 1
ATOM 7175 C CA . HIS D 1 88 ? 10.395 -69.830 -6.422 1.00 19.20 67 HIS D CA 1
ATOM 7176 C C . HIS D 1 88 ? 9.641 -69.717 -5.095 1.00 18.67 67 HIS D C 1
ATOM 7177 O O . HIS D 1 88 ? 8.735 -70.540 -4.841 1.00 18.57 67 HIS D O 1
ATOM 7184 N N . ALA D 1 89 ? 9.985 -68.748 -4.264 1.00 18.69 68 ALA D N 1
ATOM 7185 C CA . ALA D 1 89 ? 9.312 -68.592 -2.960 1.00 17.83 68 ALA D CA 1
ATOM 7186 C C . ALA D 1 89 ? 8.992 -67.125 -2.718 1.00 17.44 68 ALA D C 1
ATOM 7187 O O . ALA D 1 89 ? 9.780 -66.261 -3.112 1.00 18.32 68 ALA D O 1
ATOM 7189 N N . SER D 1 90 ? 7.873 -66.886 -2.048 1.00 17.37 69 SER D N 1
ATOM 7190 C CA . SER D 1 90 ? 7.508 -65.558 -1.515 1.00 17.39 69 SER D CA 1
ATOM 7191 C C . SER D 1 90 ? 7.137 -65.736 -0.046 1.00 18.77 69 SER D C 1
ATOM 7192 O O . SER D 1 90 ? 6.784 -66.857 0.352 1.00 18.91 69 SER D O 1
ATOM 7195 N N . LEU D 1 91 ? 7.220 -64.663 0.725 1.00 18.29 70 LEU D N 1
ATOM 7196 C CA . LEU D 1 91 ? 6.696 -64.654 2.103 1.00 18.34 70 LEU D CA 1
ATOM 7197 C C . LEU D 1 91 ? 6.402 -63.215 2.494 1.00 18.56 70 LEU D C 1
ATOM 7198 O O . LEU D 1 91 ? 6.805 -62.292 1.748 1.00 20.15 70 LEU D O 1
ATOM 7203 N N . GLY D 1 92 ? 5.688 -63.061 3.606 1.00 20.37 71 GLY D N 1
ATOM 7204 C CA . GLY D 1 92 ? 5.657 -61.823 4.400 1.00 17.88 71 GLY D CA 1
ATOM 7205 C C . GLY D 1 92 ? 6.111 -62.130 5.807 1.00 17.16 71 GLY D C 1
ATOM 7206 O O . GLY D 1 92 ? 5.853 -63.254 6.270 1.00 20.86 71 GLY D O 1
ATOM 7207 N N . LEU D 1 93 ? 6.782 -61.191 6.466 1.00 18.81 72 LEU D N 1
ATOM 7208 C CA . LEU D 1 93 ? 7.117 -61.316 7.906 1.00 17.85 72 LEU D CA 1
ATOM 7209 C C . LEU D 1 93 ? 5.867 -60.995 8.735 1.00 18.22 72 LEU D C 1
ATOM 7210 O O . LEU D 1 93 ? 4.838 -60.622 8.156 1.00 18.86 72 LEU D O 1
ATOM 7215 N N . SER D 1 94 ? 5.955 -61.165 10.046 1.00 20.78 73 SER D N 1
ATOM 7216 C CA . SER D 1 94 ? 4.854 -60.849 10.987 1.00 21.04 73 SER D CA 1
ATOM 7217 C C . SER D 1 94 ? 5.388 -59.943 12.099 1.00 21.16 73 SER D C 1
ATOM 7218 O O . SER D 1 94 ? 6.586 -59.596 12.077 1.00 19.87 73 SER D O 1
ATOM 7221 N N . ALA D 1 95 ? 4.529 -59.559 13.039 1.00 23.55 74 ALA D N 1
ATOM 7222 C CA . ALA D 1 95 ? 4.919 -58.749 14.211 1.00 26.12 74 ALA D CA 1
ATOM 7223 C C . ALA D 1 95 ? 6.186 -59.339 14.845 1.00 22.30 74 ALA D C 1
ATOM 7224 O O . ALA D 1 95 ? 7.122 -58.569 15.123 1.00 23.69 74 ALA D O 1
ATOM 7226 N N . ALA D 1 96 ? 6.231 -60.662 15.032 1.00 23.64 75 ALA D N 1
ATOM 7227 C CA . ALA D 1 96 ? 7.289 -61.366 15.797 1.00 23.40 75 ALA D CA 1
ATOM 7228 C C . ALA D 1 96 ? 8.620 -61.346 15.037 1.00 21.57 75 ALA D C 1
ATOM 7229 O O . ALA D 1 96 ? 9.661 -61.632 15.664 1.00 22.81 75 ALA D O 1
ATOM 7231 N N . THR D 1 97 ? 8.596 -61.026 13.742 1.00 19.77 76 THR D N 1
ATOM 7232 C CA . THR D 1 97 ? 9.773 -61.178 12.845 1.00 20.06 76 THR D CA 1
ATOM 7233 C C . THR D 1 97 ? 9.987 -59.903 12.024 1.00 20.02 76 THR D C 1
ATOM 7234 O O . THR D 1 97 ? 10.660 -59.993 10.999 1.00 21.84 76 THR D O 1
ATOM 7238 N N . ASP D 1 98 ? 9.436 -58.767 12.462 1.00 19.80 77 ASP D N 1
ATOM 7239 C CA . ASP D 1 98 ? 9.438 -57.500 11.683 1.00 19.61 77 ASP D CA 1
ATOM 7240 C C . ASP D 1 98 ? 10.831 -56.854 11.708 1.00 19.24 77 ASP D C 1
ATOM 7241 O O . ASP D 1 98 ? 11.256 -56.346 12.772 1.00 21.84 77 ASP D O 1
ATOM 7246 N N . VAL D 1 99 ? 11.504 -56.813 10.553 1.00 18.58 78 VAL D N 1
ATOM 7247 C CA . VAL D 1 99 ? 12.902 -56.304 10.453 1.00 19.50 78 VAL D CA 1
ATOM 7248 C C . VAL D 1 99 ? 12.900 -54.764 10.462 1.00 20.11 78 VAL D C 1
ATOM 7249 O O . VAL D 1 99 ? 13.999 -54.190 10.487 1.00 21.64 78 VAL D O 1
ATOM 7253 N N . THR D 1 100 ? 11.731 -54.111 10.503 1.00 20.58 79 THR D N 1
ATOM 7254 C CA . THR D 1 100 ? 11.641 -52.636 10.702 1.00 19.78 79 THR D CA 1
ATOM 7255 C C . THR D 1 100 ? 11.633 -52.314 12.198 1.00 21.50 79 THR D C 1
ATOM 7256 O O . THR D 1 100 ? 11.799 -51.136 12.538 1.00 24.12 79 THR D O 1
ATOM 7260 N N . SER D 1 101 ? 11.465 -53.314 13.062 1.00 19.12 80 SER D N 1
ATOM 7261 C CA . SER D 1 101 ? 11.283 -53.104 14.526 1.00 21.75 80 SER D CA 1
ATOM 7262 C C . SER D 1 101 ? 12.472 -52.340 15.125 1.00 22.21 80 SER D C 1
ATOM 7263 O O . SER D 1 101 ? 13.622 -52.598 14.735 1.00 23.46 80 SER D O 1
ATOM 7266 N N . THR D 1 102 ? 12.192 -51.449 16.077 1.00 26.45 81 THR D N 1
ATOM 7267 C CA . THR D 1 102 ? 13.197 -50.766 16.932 1.00 27.61 81 THR D CA 1
ATOM 7268 C C . THR D 1 102 ? 13.644 -51.723 18.048 1.00 28.91 81 THR D C 1
ATOM 7269 O O . THR D 1 102 ? 14.539 -51.339 18.818 1.00 28.00 81 THR D O 1
ATOM 7273 N N . ASP D 1 103 ? 13.040 -52.917 18.128 1.00 29.22 82 ASP D N 1
ATOM 7274 C CA . ASP D 1 103 ? 13.434 -54.008 19.065 1.00 28.14 82 ASP D CA 1
ATOM 7275 C C . ASP D 1 103 ? 14.386 -54.960 18.342 1.00 29.78 82 ASP D C 1
ATOM 7276 O O . ASP D 1 103 ? 13.974 -55.708 17.459 1.00 29.07 82 ASP D O 1
ATOM 7281 N N . PRO D 1 104 ? 15.696 -54.947 18.670 1.00 30.38 83 PRO D N 1
ATOM 7282 C CA . PRO D 1 104 ? 16.668 -55.766 17.944 1.00 31.96 83 PRO D CA 1
ATOM 7283 C C . PRO D 1 104 ? 16.411 -57.281 18.027 1.00 28.91 83 PRO D C 1
ATOM 7284 O O . PRO D 1 104 ? 16.838 -57.995 17.121 1.00 25.35 83 PRO D O 1
ATOM 7288 N N . ALA D 1 105 ? 15.748 -57.747 19.093 1.00 27.52 84 ALA D N 1
ATOM 7289 C CA . ALA D 1 105 ? 15.412 -59.175 19.298 1.00 29.31 84 ALA D CA 1
ATOM 7290 C C . ALA D 1 105 ? 14.441 -59.622 18.201 1.00 26.87 84 ALA D C 1
ATOM 7291 O O . ALA D 1 105 ? 14.585 -60.753 17.686 1.00 27.17 84 ALA D O 1
ATOM 7293 N N . ILE D 1 106 ? 13.484 -58.757 17.859 1.00 24.77 85 ILE D N 1
ATOM 7294 C CA . ILE D 1 106 ? 12.456 -59.008 16.807 1.00 24.61 85 ILE D CA 1
ATOM 7295 C C . ILE D 1 106 ? 13.147 -58.979 15.441 1.00 24.90 85 ILE D C 1
ATOM 7296 O O . ILE D 1 106 ? 12.872 -59.872 14.616 1.00 23.42 85 ILE D O 1
ATOM 7301 N N . VAL D 1 107 ? 14.041 -58.017 15.217 1.00 23.46 86 VAL D N 1
ATOM 7302 C CA . VAL D 1 107 ? 14.779 -57.906 13.925 1.00 24.20 86 VAL D CA 1
ATOM 7303 C C . VAL D 1 107 ? 15.604 -59.185 13.724 1.00 23.43 86 VAL D C 1
ATOM 7304 O O . VAL D 1 107 ? 15.587 -59.723 12.601 1.00 25.23 86 VAL D O 1
ATOM 7308 N N . ALA D 1 108 ? 16.280 -59.655 14.777 1.00 26.35 87 ALA D N 1
ATOM 7309 C CA . ALA D 1 108 ? 17.089 -60.897 14.775 1.00 27.51 87 ALA D CA 1
ATOM 7310 C C . ALA D 1 108 ? 16.196 -62.090 14.416 1.00 26.89 87 ALA D C 1
ATOM 7311 O O . ALA D 1 108 ? 16.654 -62.946 13.648 1.00 27.45 87 ALA D O 1
ATOM 7313 N N . LYS D 1 109 ? 14.979 -62.157 14.963 1.00 23.90 88 LYS D N 1
ATOM 7314 C CA . LYS D 1 109 ? 14.017 -63.245 14.640 1.00 25.55 88 LYS D CA 1
ATOM 7315 C C . LYS D 1 109 ? 13.678 -63.185 13.143 1.00 24.81 88 LYS D C 1
ATOM 7316 O O . LYS D 1 109 ? 13.556 -64.263 12.517 1.00 26.13 88 LYS D O 1
ATOM 7322 N N . GLY D 1 110 ? 13.535 -61.974 12.592 1.00 24.59 89 GLY D N 1
ATOM 7323 C CA . GLY D 1 110 ? 13.298 -61.760 11.153 1.00 22.27 89 GLY D CA 1
ATOM 7324 C C . GLY D 1 110 ? 14.464 -62.291 10.340 1.00 22.38 89 GLY D C 1
ATOM 7325 O O . GLY D 1 110 ? 14.225 -63.082 9.404 1.00 21.64 89 GLY D O 1
ATOM 7326 N N . ASP D 1 111 ? 15.681 -61.865 10.689 1.00 22.16 90 ASP D N 1
ATOM 7327 C CA . ASP D 1 111 ? 16.939 -62.319 10.039 1.00 22.53 90 ASP D CA 1
ATOM 7328 C C . ASP D 1 111 ? 16.917 -63.846 9.964 1.00 23.43 90 ASP D C 1
ATOM 7329 O O . ASP D 1 111 ? 17.227 -64.389 8.890 1.00 23.25 90 ASP D O 1
ATOM 7334 N N . GLU D 1 112 ? 16.583 -64.499 11.082 1.00 21.60 91 GLU D N 1
ATOM 7335 C CA . GLU D 1 112 ? 16.586 -65.980 11.223 1.00 24.68 91 GLU D CA 1
ATOM 7336 C C . GLU D 1 112 ? 15.564 -66.601 10.261 1.00 24.23 91 GLU D C 1
ATOM 7337 O O . GLU D 1 112 ? 15.907 -67.599 9.586 1.00 24.19 91 GLU D O 1
ATOM 7343 N N . LEU D 1 113 ? 14.349 -66.055 10.201 1.00 22.83 92 LEU D N 1
ATOM 7344 C CA . LEU D 1 113 ? 13.283 -66.590 9.313 1.00 23.28 92 LEU D CA 1
ATOM 7345 C C . LEU D 1 113 ? 13.737 -66.426 7.856 1.00 21.94 92 LEU D C 1
ATOM 7346 O O . LEU D 1 113 ? 13.614 -67.387 7.068 1.00 21.68 92 LEU D O 1
ATOM 7351 N N . LEU D 1 114 ? 14.294 -65.268 7.515 1.00 20.73 93 LEU D N 1
ATOM 7352 C CA . LEU D 1 114 ? 14.695 -64.946 6.120 1.00 20.97 93 LEU D CA 1
ATOM 7353 C C . LEU D 1 114 ? 15.849 -65.859 5.691 1.00 22.44 93 LEU D C 1
ATOM 7354 O O . LEU D 1 114 ? 15.888 -66.236 4.503 1.00 25.47 93 LEU D O 1
ATOM 7359 N N . ARG D 1 115 ? 16.736 -66.219 6.621 1.00 22.48 94 ARG D N 1
ATOM 7360 C CA . ARG D 1 115 ? 17.852 -67.165 6.360 1.00 24.03 94 ARG D CA 1
ATOM 7361 C C . ARG D 1 115 ? 17.258 -68.551 6.094 1.00 23.47 94 ARG D C 1
ATOM 7362 O O . ARG D 1 115 ? 17.686 -69.200 5.124 1.00 22.52 94 ARG D O 1
ATOM 7370 N N . LYS D 1 116 ? 16.292 -68.983 6.910 1.00 23.66 95 LYS D N 1
ATOM 7371 C CA . LYS D 1 116 ? 15.715 -70.349 6.799 1.00 22.68 95 LYS D CA 1
ATOM 7372 C C . LYS D 1 116 ? 15.011 -70.455 5.445 1.00 21.22 95 LYS D C 1
ATOM 7373 O O . LYS D 1 116 ? 15.161 -71.499 4.773 1.00 21.56 95 LYS D O 1
ATOM 7379 N N . ALA D 1 117 ? 14.300 -69.400 5.043 1.00 20.22 96 ALA D N 1
ATOM 7380 C CA . ALA D 1 117 ? 13.549 -69.350 3.767 1.00 20.59 96 ALA D CA 1
ATOM 7381 C C . ALA D 1 117 ? 14.552 -69.433 2.614 1.00 20.99 96 ALA D C 1
ATOM 7382 O O . ALA D 1 117 ? 14.272 -70.139 1.624 1.00 22.32 96 ALA D O 1
ATOM 7384 N N . THR D 1 118 ? 15.684 -68.740 2.743 1.00 22.44 97 THR D N 1
ATOM 7385 C CA . THR D 1 118 ? 16.776 -68.776 1.736 1.00 20.72 97 THR D CA 1
ATOM 7386 C C . THR D 1 118 ? 17.323 -70.203 1.639 1.00 21.24 97 THR D C 1
ATOM 7387 O O . THR D 1 118 ? 17.505 -70.668 0.504 1.00 23.14 97 THR D O 1
ATOM 7391 N N . ASP D 1 119 ? 17.546 -70.862 2.782 1.00 20.61 98 ASP D N 1
ATOM 7392 C CA . ASP D 1 119 ? 18.089 -72.248 2.886 1.00 22.68 98 ASP D CA 1
ATOM 7393 C C . ASP D 1 119 ? 17.160 -73.232 2.160 1.00 22.76 98 ASP D C 1
ATOM 7394 O O . ASP D 1 119 ? 17.663 -74.134 1.469 1.00 21.75 98 ASP D O 1
ATOM 7399 N N . VAL D 1 120 ? 15.849 -73.110 2.377 1.00 22.71 99 VAL D N 1
ATOM 7400 C CA . VAL D 1 120 ? 14.815 -74.004 1.779 1.00 22.91 99 VAL D CA 1
ATOM 7401 C C . VAL D 1 120 ? 14.855 -73.831 0.262 1.00 24.34 99 VAL D C 1
ATOM 7402 O O . VAL D 1 120 ? 14.898 -74.840 -0.460 1.00 24.20 99 VAL D O 1
ATOM 7406 N N . LEU D 1 121 ? 14.839 -72.580 -0.187 1.00 22.77 100 LEU D N 1
ATOM 7407 C CA . LEU D 1 121 ? 14.809 -72.223 -1.623 1.00 23.76 100 LEU D CA 1
ATOM 7408 C C . LEU D 1 121 ? 16.043 -72.826 -2.292 1.00 22.58 100 LEU D C 1
ATOM 7409 O O . LEU D 1 121 ? 15.899 -73.474 -3.347 1.00 25.20 100 LEU D O 1
ATOM 7414 N N . TYR D 1 122 ? 17.207 -72.615 -1.674 1.00 22.35 101 TYR D N 1
ATOM 7415 C CA . TYR D 1 122 ? 18.525 -73.076 -2.171 1.00 21.74 101 TYR D CA 1
ATOM 7416 C C . TYR D 1 122 ? 18.487 -74.595 -2.311 1.00 21.28 101 TYR D C 1
ATOM 7417 O O . TYR D 1 122 ? 18.910 -75.112 -3.378 1.00 24.07 101 TYR D O 1
ATOM 7426 N N . ALA D 1 123 ? 17.971 -75.286 -1.290 1.00 21.42 102 ALA D N 1
ATOM 7427 C CA . ALA D 1 123 ? 17.903 -76.766 -1.250 1.00 22.55 102 ALA D CA 1
ATOM 7428 C C . ALA D 1 123 ? 16.979 -77.264 -2.372 1.00 22.09 102 ALA D C 1
ATOM 7429 O O . ALA D 1 123 ? 17.219 -78.370 -2.890 1.00 25.08 102 ALA D O 1
ATOM 7431 N N . LEU D 1 124 ? 15.976 -76.461 -2.748 1.00 23.05 103 LEU D N 1
ATOM 7432 C CA . LEU D 1 124 ? 14.965 -76.796 -3.790 1.00 24.46 103 LEU D CA 1
ATOM 7433 C C . LEU D 1 124 ? 15.465 -76.375 -5.178 1.00 24.69 103 LEU D C 1
ATOM 7434 O O . LEU D 1 124 ? 14.716 -76.578 -6.146 1.00 27.50 103 LEU D O 1
ATOM 7439 N N . GLY D 1 125 ? 16.671 -75.802 -5.257 1.00 25.89 104 GLY D N 1
ATOM 7440 C CA . GLY D 1 125 ? 17.309 -75.361 -6.513 1.00 26.35 104 GLY D CA 1
ATOM 7441 C C . GLY D 1 125 ? 16.700 -74.082 -7.066 1.00 24.90 104 GLY D C 1
ATOM 7442 O O . GLY D 1 125 ? 16.905 -73.795 -8.260 1.00 29.23 104 GLY D O 1
ATOM 7443 N N . GLY D 1 126 ? 15.983 -73.323 -6.235 1.00 24.91 105 GLY D N 1
ATOM 7444 C CA . GLY D 1 126 ? 15.325 -72.074 -6.658 1.00 25.78 105 GLY D CA 1
ATOM 7445 C C . GLY D 1 126 ? 16.287 -70.906 -6.610 1.00 24.12 105 GLY D C 1
ATOM 7446 O O . GLY D 1 126 ? 17.331 -71.040 -5.941 1.00 27.75 105 GLY D O 1
ATOM 7447 N N . SER D 1 127 ? 15.930 -69.791 -7.260 1.00 23.33 106 SER D N 1
ATOM 7448 C CA . SER D 1 127 ? 16.813 -68.612 -7.443 1.00 20.80 106 SER D CA 1
ATOM 7449 C C . SER D 1 127 ? 16.121 -67.296 -7.062 1.00 21.42 106 SER D C 1
ATOM 7450 O O . SER D 1 127 ? 16.777 -66.255 -7.179 1.00 20.12 106 SER D O 1
ATOM 7453 N N . GLU D 1 128 ? 14.864 -67.313 -6.615 1.00 19.41 107 GLU D N 1
ATOM 7454 C CA . GLU D 1 128 ? 14.126 -66.050 -6.343 1.00 17.81 107 GLU D CA 1
ATOM 7455 C C . GLU D 1 128 ? 13.404 -66.136 -5.000 1.00 17.85 107 GLU D C 1
ATOM 7456 O O . GLU D 1 128 ? 12.510 -66.993 -4.856 1.00 17.89 107 GLU D O 1
ATOM 7462 N N . LEU D 1 129 ? 13.799 -65.280 -4.057 1.00 17.05 108 LEU D N 1
ATOM 7463 C CA . LEU D 1 129 ? 13.034 -65.042 -2.809 1.00 17.07 108 LEU D CA 1
ATOM 7464 C C . LEU D 1 129 ? 12.386 -63.660 -2.921 1.00 15.67 108 LEU D C 1
ATOM 7465 O O . LEU D 1 129 ? 13.125 -62.655 -2.942 1.00 18.06 108 LEU D O 1
ATOM 7470 N N . CYS D 1 130 ? 11.055 -63.610 -3.003 1.00 17.06 109 CYS D N 1
ATOM 7471 C CA . CYS D 1 130 ? 10.313 -62.348 -3.262 1.00 16.52 109 CYS D CA 1
ATOM 7472 C C . CYS D 1 130 ? 9.197 -62.149 -2.229 1.00 16.90 109 CYS D C 1
ATOM 7473 O O . CYS D 1 130 ? 9.095 -62.948 -1.279 1.00 17.27 109 CYS D O 1
ATOM 7476 N N . GLY D 1 131 ? 8.424 -61.081 -2.409 1.00 16.96 110 GLY D N 1
ATOM 7477 C CA . GLY D 1 131 ? 7.279 -60.740 -1.555 1.00 16.90 110 GLY D CA 1
ATOM 7478 C C . GLY D 1 131 ? 7.649 -59.699 -0.516 1.00 15.62 110 GLY D C 1
ATOM 7479 O O . GLY D 1 131 ? 8.607 -58.926 -0.730 1.00 15.73 110 GLY D O 1
ATOM 7480 N N . VAL D 1 132 ? 6.923 -59.694 0.598 1.00 16.43 111 VAL D N 1
ATOM 7481 C CA . VAL D 1 132 ? 7.061 -58.643 1.646 1.00 16.58 111 VAL D CA 1
ATOM 7482 C C . VAL D 1 132 ? 8.076 -59.153 2.670 1.00 17.72 111 VAL D C 1
ATOM 7483 O O . VAL D 1 132 ? 7.678 -59.560 3.788 1.00 18.17 111 VAL D O 1
ATOM 7487 N N . ILE D 1 133 ? 9.350 -59.146 2.265 1.00 16.88 112 ILE D N 1
ATOM 7488 C CA . ILE D 1 133 ? 10.484 -59.743 3.026 1.00 18.48 112 ILE D CA 1
ATOM 7489 C C . ILE D 1 133 ? 11.152 -58.657 3.879 1.00 17.68 112 ILE D C 1
ATOM 7490 O O . ILE D 1 133 ? 12.062 -58.987 4.661 1.00 18.29 112 ILE D O 1
ATOM 7495 N N . TYR D 1 134 ? 10.670 -57.416 3.780 1.00 17.84 113 TYR D N 1
ATOM 7496 C CA . TYR D 1 134 ? 11.356 -56.207 4.308 1.00 18.02 113 TYR D CA 1
ATOM 7497 C C . TYR D 1 134 ? 10.573 -55.615 5.485 1.00 18.44 113 TYR D C 1
ATOM 7498 O O . TYR D 1 134 ? 11.038 -54.653 6.092 1.00 18.46 113 TYR D O 1
ATOM 7507 N N . CYS D 1 135 ? 9.429 -56.196 5.824 1.00 18.06 114 CYS D N 1
ATOM 7508 C CA . CYS D 1 135 ? 8.589 -55.701 6.940 1.00 18.50 114 CYS D CA 1
ATOM 7509 C C . CYS D 1 135 ? 7.540 -56.750 7.290 1.00 17.40 114 CYS D C 1
ATOM 7510 O O . CYS D 1 135 ? 7.449 -57.759 6.596 1.00 18.65 114 CYS D O 1
ATOM 7513 N N . ALA D 1 136 ? 6.770 -56.506 8.338 1.00 18.14 115 ALA D N 1
ATOM 7514 C CA . ALA D 1 136 ? 5.583 -57.329 8.646 1.00 19.05 115 ALA D CA 1
ATOM 7515 C C . ALA D 1 136 ? 4.485 -56.967 7.643 1.00 20.01 115 ALA D C 1
ATOM 7516 O O . ALA D 1 136 ? 4.240 -55.770 7.400 1.00 21.37 115 ALA D O 1
ATOM 7518 N N . LEU D 1 137 ? 3.877 -57.981 7.050 1.00 18.46 116 LEU D N 1
ATOM 7519 C CA . LEU D 1 137 ? 2.748 -57.824 6.110 1.00 17.27 116 LEU D CA 1
ATOM 7520 C C . LEU D 1 137 ? 1.506 -57.482 6.926 1.00 18.05 116 LEU D C 1
ATOM 7521 O O . LEU D 1 137 ? 1.147 -58.285 7.808 1.00 19.90 116 LEU D O 1
ATOM 7526 N N . GLY D 1 138 ? 0.906 -56.321 6.665 1.00 17.12 117 GLY D N 1
ATOM 7527 C CA . GLY D 1 138 ? -0.395 -55.956 7.241 1.00 18.34 117 GLY D CA 1
ATOM 7528 C C . GLY D 1 138 ? -0.467 -54.489 7.597 1.00 17.57 117 GLY D C 1
ATOM 7529 O O . GLY D 1 138 ? 0.364 -53.701 7.121 1.00 17.38 117 GLY D O 1
ATOM 7530 N N . LYS D 1 139 ? -1.417 -54.139 8.454 1.00 19.52 118 LYS D N 1
ATOM 7531 C CA A LYS D 1 139 ? -1.732 -52.724 8.756 0.50 19.75 118 LYS D CA 1
ATOM 7532 C CA B LYS D 1 139 ? -1.741 -52.724 8.764 0.50 20.07 118 LYS D CA 1
ATOM 7533 C C . LYS D 1 139 ? -0.800 -52.211 9.858 1.00 19.64 118 LYS D C 1
ATOM 7534 O O . LYS D 1 139 ? -0.818 -52.770 10.972 1.00 23.07 118 LYS D O 1
ATOM 7545 N N . TYR D 1 140 ? -0.011 -51.190 9.544 1.00 18.06 119 TYR D N 1
ATOM 7546 C CA . TYR D 1 140 ? 0.838 -50.501 10.543 1.00 19.40 119 TYR D CA 1
ATOM 7547 C C . TYR D 1 140 ? -0.027 -49.483 11.279 1.00 18.18 119 TYR D C 1
ATOM 7548 O O . TYR D 1 140 ? -0.996 -48.971 10.724 1.00 19.09 119 TYR D O 1
ATOM 7557 N N . PRO D 1 141 ? 0.275 -49.215 12.566 1.00 20.13 120 PRO D N 1
ATOM 7558 C CA . PRO D 1 141 ? -0.529 -48.304 13.381 1.00 20.40 120 PRO D CA 1
ATOM 7559 C C . PRO D 1 141 ? -0.200 -46.827 13.127 1.00 20.39 120 PRO D C 1
ATOM 7560 O O . PRO D 1 141 ? -0.857 -45.938 13.691 1.00 23.98 120 PRO D O 1
ATOM 7564 N N . GLY D 1 142 ? 0.818 -46.589 12.299 1.00 21.26 121 GLY D N 1
ATOM 7565 C CA . GLY D 1 142 ? 1.284 -45.229 11.988 1.00 20.53 121 GLY D CA 1
ATOM 7566 C C . GLY D 1 142 ? 2.366 -45.268 10.920 1.00 18.53 121 GLY D C 1
ATOM 7567 O O . GLY D 1 142 ? 2.817 -46.349 10.527 1.00 18.47 121 GLY D O 1
ATOM 7568 N N . PRO D 1 143 ? 2.806 -44.095 10.428 1.00 20.15 122 PRO D N 1
ATOM 7569 C CA . PRO D 1 143 ? 3.791 -44.033 9.353 1.00 20.81 122 PRO D CA 1
ATOM 7570 C C . PRO D 1 143 ? 5.151 -44.549 9.834 1.00 19.67 122 PRO D C 1
ATOM 7571 O O . PRO D 1 143 ? 5.440 -44.501 11.012 1.00 22.81 122 PRO D O 1
ATOM 7575 N N . ALA D 1 144 ? 5.953 -45.053 8.908 1.00 18.81 123 ALA D N 1
ATOM 7576 C CA . ALA D 1 144 ? 7.304 -45.569 9.205 1.00 20.99 123 ALA D CA 1
ATOM 7577 C C . ALA D 1 144 ? 8.222 -44.402 9.579 1.00 19.03 123 ALA D C 1
ATOM 7578 O O . ALA D 1 144 ? 8.195 -43.364 8.888 1.00 21.18 123 ALA D O 1
ATOM 7580 N N . SER D 1 145 ? 9.034 -44.594 10.615 1.00 21.33 124 SER D N 1
ATOM 7581 C CA . SER D 1 145 ? 10.110 -43.657 11.018 1.00 21.83 124 SER D CA 1
ATOM 7582 C C . SER D 1 145 ? 11.325 -43.876 10.110 1.00 20.83 124 SER D C 1
ATOM 7583 O O . SER D 1 145 ? 11.389 -44.920 9.434 1.00 21.49 124 SER D O 1
ATOM 7586 N N . ARG D 1 146 ? 12.275 -42.943 10.131 1.00 21.71 125 ARG D N 1
ATOM 7587 C CA . ARG D 1 146 ? 13.571 -43.090 9.421 1.00 22.25 125 ARG D CA 1
ATOM 7588 C C . ARG D 1 146 ? 14.280 -44.339 9.944 1.00 23.82 125 ARG D C 1
ATOM 7589 O O . ARG D 1 146 ? 14.940 -45.020 9.153 1.00 24.46 125 ARG D O 1
ATOM 7597 N N . GLU D 1 147 ? 14.138 -44.611 11.242 1.00 23.23 126 GLU D N 1
ATOM 7598 C CA . GLU D 1 147 ? 14.715 -45.799 11.915 1.00 25.21 126 GLU D CA 1
ATOM 7599 C C . GLU D 1 147 ? 14.089 -47.078 11.338 1.00 24.13 126 GLU D C 1
ATOM 7600 O O . GLU D 1 147 ? 14.848 -47.994 11.008 1.00 24.67 126 GLU D O 1
ATOM 7606 N N . ASN D 1 148 ? 12.752 -47.152 11.266 1.00 21.91 127 ASN D N 1
ATOM 7607 C CA . ASN D 1 148 ? 12.025 -48.318 10.689 1.00 21.52 127 ASN D CA 1
ATOM 7608 C C . ASN D 1 148 ? 12.648 -48.629 9.327 1.00 21.15 127 ASN D C 1
ATOM 7609 O O . ASN D 1 148 ? 13.026 -49.808 9.066 1.00 22.19 127 ASN D O 1
ATOM 7614 N N . ARG D 1 149 ? 12.752 -47.605 8.484 1.00 20.82 128 ARG D N 1
ATOM 7615 C CA . ARG D 1 149 ? 13.266 -47.751 7.103 1.00 21.49 128 ARG D CA 1
ATOM 7616 C C . ARG D 1 149 ? 14.735 -48.198 7.155 1.00 21.51 128 ARG D C 1
ATOM 7617 O O . ARG D 1 149 ? 15.095 -49.127 6.403 1.00 20.25 128 ARG D O 1
ATOM 7625 N N . ALA D 1 150 ? 15.562 -47.580 7.999 1.00 21.71 129 ALA D N 1
ATOM 7626 C CA . ALA D 1 150 ? 17.017 -47.872 8.060 1.00 21.81 129 ALA D CA 1
ATOM 7627 C C . ALA D 1 150 ? 17.217 -49.319 8.512 1.00 22.57 129 ALA D C 1
ATOM 7628 O O . ALA D 1 150 ? 18.110 -49.996 7.971 1.00 21.85 129 ALA D O 1
ATOM 7630 N N . ASN D 1 151 ? 16.408 -49.771 9.474 1.00 21.48 130 ASN D N 1
ATOM 7631 C CA . ASN D 1 151 ? 16.471 -51.153 10.008 1.00 22.96 130 ASN D CA 1
ATOM 7632 C C . ASN D 1 151 ? 16.172 -52.119 8.864 1.00 21.37 130 ASN D C 1
ATOM 7633 O O . ASN D 1 151 ? 16.871 -53.139 8.750 1.00 23.42 130 ASN D O 1
ATOM 7638 N N . SER D 1 152 ? 15.150 -51.798 8.074 1.00 21.48 131 SER D N 1
ATOM 7639 C CA . SER D 1 152 ? 14.661 -52.626 6.946 1.00 21.12 131 SER D CA 1
ATOM 7640 C C . SER D 1 152 ? 15.772 -52.719 5.903 1.00 21.26 131 SER D C 1
ATOM 7641 O O . SER D 1 152 ? 16.096 -53.835 5.467 1.00 21.30 131 SER D O 1
ATOM 7644 N N . VAL D 1 153 ? 16.364 -51.581 5.550 1.00 21.61 132 VAL D N 1
ATOM 7645 C CA . VAL D 1 153 ? 17.425 -51.519 4.503 1.00 23.19 132 VAL D CA 1
ATOM 7646 C C . VAL D 1 153 ? 18.597 -52.409 4.934 1.00 24.12 132 VAL D C 1
ATOM 7647 O O . VAL D 1 153 ? 19.096 -53.158 4.097 1.00 22.27 132 VAL D O 1
ATOM 7651 N N . ALA D 1 154 ? 19.012 -52.329 6.201 1.00 22.41 133 ALA D N 1
ATOM 7652 C CA . ALA D 1 154 ? 20.153 -53.086 6.766 1.00 24.69 133 ALA D CA 1
ATOM 7653 C C . ALA D 1 154 ? 19.828 -54.588 6.748 1.00 23.69 133 ALA D C 1
ATOM 7654 O O . ALA D 1 154 ? 20.712 -55.387 6.377 1.00 22.08 133 ALA D O 1
ATOM 7656 N N . ALA D 1 155 ? 18.601 -54.962 7.120 1.00 21.47 134 ALA D N 1
ATOM 7657 C CA . ALA D 1 155 ? 18.136 -56.370 7.119 1.00 20.39 134 ALA D CA 1
ATOM 7658 C C . ALA D 1 155 ? 18.201 -56.922 5.690 1.00 20.47 134 ALA D C 1
ATOM 7659 O O . ALA D 1 155 ? 18.592 -58.108 5.515 1.00 21.34 134 ALA D O 1
ATOM 7661 N N . MET D 1 156 ? 17.842 -56.098 4.699 1.00 20.31 135 MET D N 1
ATOM 7662 C CA . MET D 1 156 ? 17.778 -56.528 3.279 1.00 18.57 135 MET D CA 1
ATOM 7663 C C . MET D 1 156 ? 19.201 -56.629 2.720 1.00 19.45 135 MET D C 1
ATOM 7664 O O . MET D 1 156 ? 19.434 -57.479 1.850 1.00 21.51 135 MET D O 1
ATOM 7669 N N . GLN D 1 157 ? 20.139 -55.842 3.241 1.00 20.30 136 GLN D N 1
ATOM 7670 C CA . GLN D 1 157 ? 21.573 -56.008 2.899 1.00 20.89 136 GLN D CA 1
ATOM 7671 C C . GLN D 1 157 ? 22.066 -57.348 3.456 1.00 22.17 136 GLN D C 1
ATOM 7672 O O . GLN D 1 157 ? 22.642 -58.124 2.678 1.00 24.20 136 GLN D O 1
ATOM 7678 N N . ARG D 1 158 ? 21.835 -57.630 4.744 1.00 22.61 137 ARG D N 1
ATOM 7679 C CA . ARG D 1 158 ? 22.255 -58.916 5.364 1.00 22.02 137 ARG D CA 1
ATOM 7680 C C . ARG D 1 158 ? 21.625 -60.076 4.576 1.00 22.35 137 ARG D C 1
ATOM 7681 O O . ARG D 1 158 ? 22.342 -61.055 4.307 1.00 23.64 137 ARG D O 1
ATOM 7689 N N . LEU D 1 159 ? 20.340 -59.977 4.211 1.00 20.12 138 LEU D N 1
ATOM 7690 C CA . LEU D 1 159 ? 19.625 -61.063 3.480 1.00 19.25 138 LEU D CA 1
ATOM 7691 C C . LEU D 1 159 ? 20.213 -61.217 2.078 1.00 22.25 138 LEU D C 1
ATOM 7692 O O . LEU D 1 159 ? 20.507 -62.367 1.689 1.00 23.90 138 LEU D O 1
ATOM 7697 N N . ALA D 1 160 ? 20.332 -60.121 1.324 1.00 20.90 139 ALA D N 1
ATOM 7698 C CA . ALA D 1 160 ? 20.890 -60.150 -0.051 1.00 22.85 139 ALA D CA 1
ATOM 7699 C C . ALA D 1 160 ? 22.272 -60.819 -0.031 1.00 24.09 139 ALA D C 1
ATOM 7700 O O . ALA D 1 160 ? 22.578 -61.609 -0.965 1.00 21.95 139 ALA D O 1
ATOM 7702 N N . ASP D 1 161 ? 23.076 -60.532 0.999 1.00 23.28 140 ASP D N 1
ATOM 7703 C CA . ASP D 1 161 ? 24.468 -61.042 1.131 1.00 24.33 140 ASP D CA 1
ATOM 7704 C C . ASP D 1 161 ? 24.447 -62.548 1.413 1.00 23.91 140 ASP D C 1
ATOM 7705 O O . ASP D 1 161 ? 25.285 -63.276 0.825 1.00 24.88 140 ASP D O 1
ATOM 7710 N N . TYR D 1 162 ? 23.538 -63.002 2.276 1.00 24.17 141 TYR D N 1
ATOM 7711 C CA . TYR D 1 162 ? 23.337 -64.434 2.605 1.00 23.92 141 TYR D CA 1
ATOM 7712 C C . TYR D 1 162 ? 22.833 -65.165 1.354 1.00 24.93 141 TYR D C 1
ATOM 7713 O O . TYR D 1 162 ? 23.353 -66.260 1.030 1.00 26.27 141 TYR D O 1
ATOM 7722 N N . ALA D 1 163 ? 21.863 -64.570 0.657 1.00 23.42 142 ALA D N 1
ATOM 7723 C CA . ALA D 1 163 ? 21.223 -65.146 -0.551 1.00 22.03 142 ALA D CA 1
ATOM 7724 C C . ALA D 1 163 ? 22.255 -65.261 -1.677 1.00 22.11 142 ALA D C 1
ATOM 7725 O O . ALA D 1 163 ? 22.170 -66.230 -2.449 1.00 23.03 142 ALA D O 1
ATOM 7727 N N . ALA D 1 164 ? 23.188 -64.313 -1.771 1.00 24.21 143 ALA D N 1
ATOM 7728 C CA . ALA D 1 164 ? 24.177 -64.235 -2.875 1.00 24.46 143 ALA D CA 1
ATOM 7729 C C . ALA D 1 164 ? 25.106 -65.453 -2.816 1.00 26.91 143 ALA D C 1
ATOM 7730 O O . ALA D 1 164 ? 25.495 -65.945 -3.891 1.00 30.64 143 ALA D O 1
ATOM 7732 N N . ASP D 1 165 ? 25.417 -65.940 -1.608 1.00 28.58 144 ASP D N 1
ATOM 7733 C CA . ASP D 1 165 ? 26.251 -67.152 -1.378 1.00 29.96 144 ASP D CA 1
ATOM 7734 C C . ASP D 1 165 ? 25.514 -68.407 -1.866 1.00 28.70 144 ASP D C 1
ATOM 7735 O O . ASP D 1 165 ? 26.169 -69.446 -2.000 1.00 30.22 144 ASP D O 1
ATOM 7740 N N . LYS D 1 166 ? 24.205 -68.317 -2.110 1.00 24.15 145 LYS D N 1
ATOM 7741 C CA . LYS D 1 166 ? 23.353 -69.489 -2.447 1.00 25.20 145 LYS D CA 1
ATOM 7742 C C . LYS D 1 166 ? 22.677 -69.281 -3.806 1.00 23.18 145 LYS D C 1
ATOM 7743 O O . LYS D 1 166 ? 21.685 -69.975 -4.070 1.00 27.58 145 LYS D O 1
ATOM 7749 N N . GLY D 1 167 ? 23.186 -68.356 -4.623 1.00 24.93 146 GLY D N 1
ATOM 7750 C CA . GLY D 1 167 ? 22.722 -68.130 -6.008 1.00 24.36 146 GLY D CA 1
ATOM 7751 C C . GLY D 1 167 ? 21.298 -67.603 -6.069 1.00 20.94 146 GLY D C 1
ATOM 7752 O O . GLY D 1 167 ? 20.613 -67.850 -7.074 1.00 21.06 146 GLY D O 1
ATOM 7753 N N . ILE D 1 168 ? 20.851 -66.891 -5.033 1.00 19.84 147 ILE D N 1
ATOM 7754 C CA . ILE D 1 168 ? 19.449 -66.396 -4.948 1.00 19.54 147 ILE D CA 1
ATOM 7755 C C . ILE D 1 168 ? 19.429 -64.870 -5.067 1.00 19.12 147 ILE D C 1
ATOM 7756 O O . ILE D 1 168 ? 20.261 -64.208 -4.406 1.00 22.41 147 ILE D O 1
ATOM 7761 N N . ASN D 1 169 ? 18.565 -64.364 -5.954 1.00 19.47 148 ASN D N 1
ATOM 7762 C CA . ASN D 1 169 ? 18.127 -62.943 -6.033 1.00 19.77 148 ASN D CA 1
ATOM 7763 C C . ASN D 1 169 ? 16.976 -62.708 -5.050 1.00 19.57 148 ASN D C 1
ATOM 7764 O O . ASN D 1 169 ? 16.092 -63.582 -4.930 1.00 20.19 148 ASN D O 1
ATOM 7769 N N . ILE D 1 170 ? 16.950 -61.547 -4.404 1.00 19.44 149 ILE D N 1
ATOM 7770 C CA . ILE D 1 170 ? 15.784 -61.146 -3.575 1.00 18.67 149 ILE D CA 1
ATOM 7771 C C . ILE D 1 170 ? 15.049 -60.030 -4.317 1.00 17.36 149 ILE D C 1
ATOM 7772 O O . ILE D 1 170 ? 15.713 -59.160 -4.897 1.00 18.91 149 ILE D O 1
ATOM 7777 N N . ASP D 1 171 ? 13.721 -60.090 -4.318 1.00 17.09 150 ASP D N 1
ATOM 7778 C CA . ASP D 1 171 ? 12.846 -59.121 -5.022 1.00 16.28 150 ASP D CA 1
ATOM 7779 C C . ASP D 1 171 ? 11.863 -58.553 -3.994 1.00 16.85 150 ASP D C 1
ATOM 7780 O O . ASP D 1 171 ? 11.091 -59.338 -3.411 1.00 15.87 150 ASP D O 1
ATOM 7785 N N . LEU D 1 172 ? 11.924 -57.241 -3.752 1.00 17.25 151 LEU D N 1
ATOM 7786 C CA . LEU D 1 172 ? 11.158 -56.590 -2.657 1.00 16.03 151 LEU D CA 1
ATOM 7787 C C . LEU D 1 172 ? 9.800 -56.185 -3.225 1.00 15.45 151 LEU D C 1
ATOM 7788 O O . LEU D 1 172 ? 9.758 -55.307 -4.102 1.00 14.66 151 LEU D O 1
ATOM 7793 N N . GLU D 1 173 ? 8.728 -56.814 -2.746 1.00 14.32 152 GLU D N 1
ATOM 7794 C CA . GLU D 1 173 ? 7.381 -56.573 -3.310 1.00 15.32 152 GLU D CA 1
ATOM 7795 C C . GLU D 1 173 ? 6.789 -55.290 -2.733 1.00 16.21 152 GLU D C 1
ATOM 7796 O O . GLU D 1 173 ? 6.551 -55.247 -1.520 1.00 17.26 152 GLU D O 1
ATOM 7802 N N . VAL D 1 174 ? 6.535 -54.314 -3.599 1.00 17.20 153 VAL D N 1
ATOM 7803 C CA . VAL D 1 174 ? 5.734 -53.108 -3.270 1.00 17.27 153 VAL D CA 1
ATOM 7804 C C . VAL D 1 174 ? 4.281 -53.549 -3.081 1.00 15.44 153 VAL D C 1
ATOM 7805 O O . VAL D 1 174 ? 3.698 -54.149 -4.004 1.00 16.00 153 VAL D O 1
ATOM 7809 N N . VAL D 1 175 ? 3.702 -53.241 -1.927 1.00 15.09 154 VAL D N 1
ATOM 7810 C CA . VAL D 1 175 ? 2.286 -53.597 -1.646 1.00 15.06 154 VAL D CA 1
ATOM 7811 C C . VAL D 1 175 ? 1.568 -52.344 -1.158 1.00 14.66 154 VAL D C 1
ATOM 7812 O O . VAL D 1 175 ? 2.247 -51.320 -0.878 1.00 14.87 154 VAL D O 1
ATOM 7816 N N . ASN D 1 176 ? 0.239 -52.410 -1.104 1.00 14.44 155 ASN D N 1
ATOM 7817 C CA . ASN D 1 176 ? -0.597 -51.206 -0.863 1.00 14.16 155 ASN D CA 1
ATOM 7818 C C . ASN D 1 176 ? -0.463 -50.758 0.597 1.00 13.62 155 ASN D C 1
ATOM 7819 O O . ASN D 1 176 ? 0.080 -51.502 1.441 1.00 15.16 155 ASN D O 1
ATOM 7824 N N . ARG D 1 177 ? -0.958 -49.553 0.867 1.00 13.50 156 ARG D N 1
ATOM 7825 C CA . ARG D 1 177 ? -0.889 -48.845 2.175 1.00 13.72 156 ARG D CA 1
ATOM 7826 C C . ARG D 1 177 ? -1.405 -49.715 3.327 1.00 12.76 156 ARG D C 1
ATOM 7827 O O . ARG D 1 177 ? -0.919 -49.530 4.473 1.00 13.91 156 ARG D O 1
ATOM 7835 N N . TYR D 1 178 ? -2.364 -50.601 3.070 1.00 14.27 157 TYR D N 1
ATOM 7836 C CA . TYR D 1 178 ? -3.012 -51.435 4.117 1.00 14.72 157 TYR D CA 1
ATOM 7837 C C . TYR D 1 178 ? -2.135 -52.646 4.478 1.00 14.76 157 TYR D C 1
ATOM 7838 O O . TYR D 1 178 ? -2.464 -53.372 5.456 1.00 15.57 157 TYR D O 1
ATOM 7847 N N . GLU D 1 179 ? -1.036 -52.849 3.747 1.00 15.11 158 GLU D N 1
ATOM 7848 C CA . GLU D 1 179 ? -0.193 -54.075 3.864 1.00 14.54 158 GLU D CA 1
ATOM 7849 C C . GLU D 1 179 ? 1.269 -53.708 4.170 1.00 16.50 158 GLU D C 1
ATOM 7850 O O . GLU D 1 179 ? 2.032 -54.609 4.577 1.00 15.89 158 GLU D O 1
ATOM 7856 N N . THR D 1 180 ? 1.659 -52.441 3.988 1.00 15.32 159 THR D N 1
ATOM 7857 C CA . THR D 1 180 ? 2.956 -51.901 4.480 1.00 15.05 159 THR D CA 1
ATOM 7858 C C . THR D 1 180 ? 2.909 -50.373 4.544 1.00 15.44 159 THR D C 1
ATOM 7859 O O . THR D 1 180 ? 2.134 -49.767 3.789 1.00 16.87 159 THR D O 1
ATOM 7863 N N . ASN D 1 181 ? 3.767 -49.803 5.389 1.00 17.31 160 ASN D N 1
ATOM 7864 C CA . ASN D 1 181 ? 4.035 -48.348 5.465 1.00 17.81 160 ASN D CA 1
ATOM 7865 C C . ASN D 1 181 ? 5.413 -48.023 4.867 1.00 18.14 160 ASN D C 1
ATOM 7866 O O . ASN D 1 181 ? 5.755 -46.837 4.831 1.00 17.65 160 ASN D O 1
ATOM 7871 N N . ILE D 1 182 ? 6.171 -49.011 4.370 1.00 16.81 161 ILE D N 1
ATOM 7872 C CA . ILE D 1 182 ? 7.600 -48.800 3.966 1.00 17.04 161 ILE D CA 1
ATOM 7873 C C . ILE D 1 182 ? 7.688 -48.315 2.514 1.00 16.87 161 ILE D C 1
ATOM 7874 O O . ILE D 1 182 ? 8.445 -47.342 2.246 1.00 18.70 161 ILE D O 1
ATOM 7879 N N . MET D 1 183 ? 6.989 -48.985 1.601 1.00 16.63 162 MET D N 1
ATOM 7880 C CA . MET D 1 183 ? 6.993 -48.650 0.153 1.00 17.80 162 MET D CA 1
ATOM 7881 C C . MET D 1 183 ? 5.651 -49.055 -0.445 1.00 16.47 162 MET D C 1
ATOM 7882 O O . MET D 1 183 ? 5.247 -50.202 -0.235 1.00 16.45 162 MET D O 1
ATOM 7887 N N . ASN D 1 184 ? 4.978 -48.132 -1.135 1.00 15.11 163 ASN D N 1
ATOM 7888 C CA . ASN D 1 184 ? 3.620 -48.370 -1.687 1.00 15.71 163 ASN D CA 1
ATOM 7889 C C . ASN D 1 184 ? 3.610 -48.175 -3.205 1.00 15.03 163 ASN D C 1
ATOM 7890 O O . ASN D 1 184 ? 2.625 -48.580 -3.822 1.00 16.24 163 ASN D O 1
ATOM 7895 N N . THR D 1 185 ? 4.638 -47.542 -3.783 1.00 15.79 164 THR D N 1
ATOM 7896 C CA . THR D 1 185 ? 4.784 -47.401 -5.261 1.00 14.78 164 THR D CA 1
ATOM 7897 C C . THR D 1 185 ? 6.134 -47.964 -5.714 1.00 14.53 164 THR D C 1
ATOM 7898 O O . THR D 1 185 ? 7.075 -48.057 -4.890 1.00 14.50 164 THR D O 1
ATOM 7902 N N . GLY D 1 186 ? 6.224 -48.326 -6.991 1.00 14.71 165 GLY D N 1
ATOM 7903 C CA . GLY D 1 186 ? 7.480 -48.813 -7.580 1.00 16.64 165 GLY D CA 1
ATOM 7904 C C . GLY D 1 186 ? 8.594 -47.794 -7.422 1.00 16.53 165 GLY D C 1
ATOM 7905 O O . GLY D 1 186 ? 9.709 -48.186 -7.068 1.00 16.71 165 GLY D O 1
ATOM 7906 N N . LEU D 1 187 ? 8.289 -46.512 -7.614 1.00 18.38 166 LEU D N 1
ATOM 7907 C CA . LEU D 1 187 ? 9.292 -45.424 -7.489 1.00 18.35 166 LEU D CA 1
ATOM 7908 C C . LEU D 1 187 ? 9.865 -45.421 -6.071 1.00 18.37 166 LEU D C 1
ATOM 7909 O O . LEU D 1 187 ? 11.088 -45.315 -5.929 1.00 20.02 166 LEU D O 1
ATOM 7914 N N . GLU D 1 188 ? 9.008 -45.530 -5.055 1.00 17.76 167 GLU D N 1
ATOM 7915 C CA . GLU D 1 188 ? 9.462 -45.613 -3.643 1.00 17.80 167 GLU D CA 1
ATOM 7916 C C . GLU D 1 188 ? 10.325 -46.866 -3.472 1.00 16.46 167 GLU D C 1
ATOM 7917 O O . GLU D 1 188 ? 11.345 -46.782 -2.784 1.00 18.16 167 GLU D O 1
ATOM 7923 N N . GLY D 1 189 ? 9.921 -47.990 -4.075 1.00 16.12 168 GLY D N 1
ATOM 7924 C CA . GLY D 1 189 ? 10.655 -49.259 -3.943 1.00 16.31 168 GLY D CA 1
ATOM 7925 C C . GLY D 1 189 ? 12.064 -49.126 -4.509 1.00 16.73 168 GLY D C 1
ATOM 7926 O O . GLY D 1 189 ? 13.010 -49.583 -3.863 1.00 16.20 168 GLY D O 1
ATOM 7927 N N . LEU D 1 190 ? 12.192 -48.466 -5.661 1.00 17.04 169 LEU D N 1
ATOM 7928 C CA . LEU D 1 190 ? 13.482 -48.209 -6.353 1.00 18.15 169 LEU D CA 1
ATOM 7929 C C . LEU D 1 190 ? 14.387 -47.322 -5.481 1.00 17.80 169 LEU D C 1
ATOM 7930 O O . LEU D 1 190 ? 15.604 -47.582 -5.428 1.00 19.74 169 LEU D O 1
ATOM 7935 N N . ALA D 1 191 ? 13.828 -46.318 -4.795 1.00 18.69 170 ALA D N 1
ATOM 7936 C CA . ALA D 1 191 ? 14.611 -45.421 -3.916 1.00 20.27 170 ALA D CA 1
ATOM 7937 C C . ALA D 1 191 ? 15.096 -46.228 -2.709 1.00 20.19 170 ALA D C 1
ATOM 7938 O O . ALA D 1 191 ? 16.246 -46.032 -2.294 1.00 22.71 170 ALA D O 1
ATOM 7940 N N . PHE D 1 192 ? 14.260 -47.124 -2.180 1.00 19.29 171 PHE D N 1
ATOM 7941 C CA . PHE D 1 192 ? 14.649 -48.045 -1.080 1.00 19.79 171 PHE D CA 1
ATOM 7942 C C . PHE D 1 192 ? 15.811 -48.927 -1.556 1.00 19.73 171 PHE D C 1
ATOM 7943 O O . PHE D 1 192 ? 16.797 -49.108 -0.814 1.00 20.88 171 PHE D O 1
ATOM 7951 N N . LEU D 1 193 ? 15.713 -49.449 -2.780 1.00 19.40 172 LEU D N 1
ATOM 7952 C CA . LEU D 1 193 ? 16.730 -50.364 -3.361 1.00 19.06 172 LEU D CA 1
ATOM 7953 C C . LEU D 1 193 ? 18.058 -49.623 -3.545 1.00 20.65 172 LEU D C 1
ATOM 7954 O O . LEU D 1 193 ? 19.113 -50.271 -3.431 1.00 23.42 172 LEU D O 1
ATOM 7959 N N . ASP D 1 194 ? 18.008 -48.316 -3.813 1.00 21.04 173 ASP D N 1
ATOM 7960 C CA . ASP D 1 194 ? 19.227 -47.477 -3.903 1.00 23.18 173 ASP D CA 1
ATOM 7961 C C . ASP D 1 194 ? 20.005 -47.654 -2.592 1.00 22.55 173 ASP D C 1
ATOM 7962 O O . ASP D 1 194 ? 21.232 -47.806 -2.638 1.00 24.31 173 ASP D O 1
ATOM 7967 N N . GLU D 1 195 ? 19.306 -47.617 -1.454 1.00 21.07 174 GLU D N 1
ATOM 7968 C CA . GLU D 1 195 ? 19.936 -47.657 -0.111 1.00 22.26 174 GLU D CA 1
ATOM 7969 C C . GLU D 1 195 ? 20.426 -49.080 0.181 1.00 19.63 174 GLU D C 1
ATOM 7970 O O . GLU D 1 195 ? 21.508 -49.234 0.767 1.00 20.94 174 GLU D O 1
ATOM 7976 N N . VAL D 1 196 ? 19.663 -50.097 -0.204 1.00 21.21 175 VAL D N 1
ATOM 7977 C CA . VAL D 1 196 ? 20.093 -51.509 0.008 1.00 20.36 175 VAL D CA 1
ATOM 7978 C C . VAL D 1 196 ? 21.433 -51.701 -0.714 1.00 22.74 175 VAL D C 1
ATOM 7979 O O . VAL D 1 196 ? 22.366 -52.293 -0.120 1.00 22.22 175 VAL D O 1
ATOM 7983 N N . ASN D 1 197 ? 21.513 -51.192 -1.944 1.00 21.59 176 ASN D N 1
ATOM 7984 C CA . ASN D 1 197 ? 22.753 -51.148 -2.754 1.00 23.33 176 ASN D CA 1
ATOM 7985 C C . ASN D 1 197 ? 23.359 -52.557 -2.843 1.00 22.65 176 ASN D C 1
ATOM 7986 O O . ASN D 1 197 ? 24.540 -52.741 -2.460 1.00 24.34 176 ASN D O 1
ATOM 7991 N N . ARG D 1 198 ? 22.582 -53.520 -3.337 1.00 22.34 177 ARG D N 1
ATOM 7992 C CA . ARG D 1 198 ? 23.051 -54.913 -3.569 1.00 24.60 177 ARG D CA 1
ATOM 7993 C C . ARG D 1 198 ? 22.661 -55.332 -4.980 1.00 23.70 177 ARG D C 1
ATOM 7994 O O . ARG D 1 198 ? 21.536 -55.103 -5.410 1.00 25.81 177 ARG D O 1
ATOM 8002 N N . PRO D 1 199 ? 23.584 -55.948 -5.750 1.00 26.01 178 PRO D N 1
ATOM 8003 C CA . PRO D 1 199 ? 23.314 -56.266 -7.152 1.00 25.11 178 PRO D CA 1
ATOM 8004 C C . PRO D 1 199 ? 22.290 -57.395 -7.357 1.00 23.05 178 PRO D C 1
ATOM 8005 O O . PRO D 1 199 ? 21.728 -57.467 -8.443 1.00 24.66 178 PRO D O 1
ATOM 8009 N N . ASN D 1 200 ? 22.036 -58.214 -6.324 1.00 22.31 179 ASN D N 1
ATOM 8010 C CA . ASN D 1 200 ? 21.071 -59.345 -6.392 1.00 19.28 179 ASN D CA 1
ATOM 8011 C C . ASN D 1 200 ? 19.749 -58.972 -5.699 1.00 20.11 179 ASN D C 1
ATOM 8012 O O . ASN D 1 200 ? 18.936 -59.883 -5.469 1.00 21.61 179 ASN D O 1
ATOM 8017 N N . ALA D 1 201 ? 19.542 -57.685 -5.391 1.00 20.22 180 ALA D N 1
ATOM 8018 C CA . ALA D 1 201 ? 18.282 -57.132 -4.843 1.00 20.92 180 ALA D CA 1
ATOM 8019 C C . ALA D 1 201 ? 17.538 -56.363 -5.939 1.00 19.97 180 ALA D C 1
ATOM 8020 O O . ALA D 1 201 ? 18.141 -55.490 -6.566 1.00 23.92 180 ALA D O 1
ATOM 8022 N N . PHE D 1 202 ? 16.260 -56.672 -6.141 1.00 20.52 181 PHE D N 1
ATOM 8023 C CA . PHE D 1 202 ? 15.428 -56.143 -7.253 1.00 20.00 181 PHE D CA 1
ATOM 8024 C C . PHE D 1 202 ? 14.085 -55.628 -6.742 1.00 18.70 181 PHE D C 1
ATOM 8025 O O . PHE D 1 202 ? 13.678 -55.970 -5.598 1.00 19.65 181 PHE D O 1
ATOM 8033 N N . LEU D 1 203 ? 13.392 -54.889 -7.609 1.00 18.09 182 LEU D N 1
ATOM 8034 C CA . LEU D 1 203 ? 11.981 -54.473 -7.410 1.00 18.44 182 LEU D CA 1
ATOM 8035 C C . LEU D 1 203 ? 11.050 -55.624 -7.814 1.00 16.48 182 LEU D C 1
ATOM 8036 O O . LEU D 1 203 ? 11.320 -56.321 -8.826 1.00 16.79 182 LEU D O 1
ATOM 8041 N N . HIS D 1 204 ? 9.974 -55.789 -7.053 1.00 17.36 183 HIS D N 1
ATOM 8042 C CA . HIS D 1 204 ? 8.880 -56.761 -7.294 1.00 15.71 183 HIS D CA 1
ATOM 8043 C C . HIS D 1 204 ? 7.578 -55.955 -7.328 1.00 15.74 183 HIS D C 1
ATOM 8044 O O . HIS D 1 204 ? 7.298 -55.276 -6.323 1.00 16.50 183 HIS D O 1
ATOM 8051 N N . LEU D 1 205 ? 6.921 -55.910 -8.494 1.00 15.64 184 LEU D N 1
ATOM 8052 C CA . LEU D 1 205 ? 5.634 -55.202 -8.702 1.00 15.58 184 LEU D CA 1
ATOM 8053 C C . LEU D 1 205 ? 4.504 -56.228 -8.772 1.00 16.36 184 LEU D C 1
ATOM 8054 O O . LEU D 1 205 ? 4.719 -57.358 -9.278 1.00 16.81 184 LEU D O 1
ATOM 8059 N N . ASP D 1 206 ? 3.340 -55.830 -8.265 1.00 15.81 185 ASP D N 1
ATOM 8060 C CA . ASP D 1 206 ? 2.104 -56.648 -8.218 1.00 14.92 185 ASP D CA 1
ATOM 8061 C C . ASP D 1 206 ? 0.952 -55.786 -8.737 1.00 15.69 185 ASP D C 1
ATOM 8062 O O . ASP D 1 206 ? 0.717 -54.719 -8.147 1.00 15.42 185 ASP D O 1
ATOM 8067 N N . THR D 1 207 ? 0.299 -56.186 -9.834 1.00 14.20 186 THR D N 1
ATOM 8068 C CA . THR D 1 207 ? -0.739 -55.353 -10.496 1.00 15.03 186 THR D CA 1
ATOM 8069 C C . THR D 1 207 ? -1.887 -55.050 -9.527 1.00 14.32 186 THR D C 1
ATOM 8070 O O . THR D 1 207 ? -2.509 -53.996 -9.682 1.00 16.73 186 THR D O 1
ATOM 8074 N N . TYR D 1 208 ? -2.188 -55.942 -8.587 1.00 14.58 187 TYR D N 1
ATOM 8075 C CA . TYR D 1 208 ? -3.294 -55.726 -7.622 1.00 15.53 187 TYR D CA 1
ATOM 8076 C C . TYR D 1 208 ? -2.955 -54.509 -6.751 1.00 15.23 187 TYR D C 1
ATOM 8077 O O . TYR D 1 208 ? -3.818 -53.628 -6.559 1.00 16.28 187 TYR D O 1
ATOM 8086 N N . HIS D 1 209 ? -1.736 -54.472 -6.219 1.00 15.43 188 HIS D N 1
ATOM 8087 C CA . HIS D 1 209 ? -1.222 -53.354 -5.384 1.00 15.40 188 HIS D CA 1
ATOM 8088 C C . HIS D 1 209 ? -1.055 -52.088 -6.224 1.00 15.53 188 HIS D C 1
ATOM 8089 O O . HIS D 1 209 ? -1.397 -50.992 -5.729 1.00 16.26 188 HIS D O 1
ATOM 8096 N N . MET D 1 210 ? -0.567 -52.221 -7.457 1.00 15.81 189 MET D N 1
ATOM 8097 C CA . MET D 1 210 ? -0.365 -51.069 -8.370 1.00 16.32 189 MET D CA 1
ATOM 8098 C C . MET D 1 210 ? -1.718 -50.424 -8.680 1.00 15.67 189 MET D C 1
ATOM 8099 O O . MET D 1 210 ? -1.780 -49.194 -8.830 1.00 16.68 189 MET D O 1
ATOM 8104 N N . ASN D 1 211 ? -2.758 -51.241 -8.815 1.00 15.57 190 ASN D N 1
ATOM 8105 C CA . ASN D 1 211 ? -4.150 -50.802 -9.099 1.00 17.35 190 ASN D CA 1
ATOM 8106 C C . ASN D 1 211 ? -4.592 -49.740 -8.084 1.00 15.42 190 ASN D C 1
ATOM 8107 O O . ASN D 1 211 ? -5.350 -48.834 -8.472 1.00 16.12 190 ASN D O 1
ATOM 8112 N N . ILE D 1 212 ? -4.182 -49.870 -6.818 1.00 14.89 191 ILE D N 1
ATOM 8113 C CA . ILE D 1 212 ? -4.519 -48.887 -5.747 1.00 15.53 191 ILE D CA 1
ATOM 8114 C C . ILE D 1 212 ? -3.557 -47.692 -5.821 1.00 16.03 191 ILE D C 1
ATOM 8115 O O . ILE D 1 212 ? -4.052 -46.552 -5.828 1.00 17.62 191 ILE D O 1
ATOM 8120 N N . GLU D 1 213 ? -2.243 -47.921 -5.894 1.00 15.53 192 GLU D N 1
ATOM 8121 C CA . GLU D 1 213 ? -1.238 -46.896 -5.488 1.00 15.93 192 GLU D CA 1
ATOM 8122 C C . GLU D 1 213 ? -0.595 -46.161 -6.665 1.00 16.75 192 GLU D C 1
ATOM 8123 O O . GLU D 1 213 ? -0.072 -45.061 -6.429 1.00 17.48 192 GLU D O 1
ATOM 8129 N N . GLU D 1 214 ? -0.577 -46.735 -7.868 1.00 15.45 193 GLU D N 1
ATOM 8130 C CA . GLU D 1 214 ? 0.275 -46.201 -8.959 1.00 15.41 193 GLU D CA 1
ATOM 8131 C C . GLU D 1 214 ? -0.459 -45.127 -9.770 1.00 15.62 193 GLU D C 1
ATOM 8132 O O . GLU D 1 214 ? -1.667 -45.224 -9.960 1.00 17.16 193 GLU D O 1
ATOM 8138 N N . ASN D 1 215 ? 0.299 -44.178 -10.313 1.00 16.66 194 ASN D N 1
ATOM 8139 C CA . ASN D 1 215 ? -0.196 -43.202 -11.315 1.00 17.38 194 ASN D CA 1
ATOM 8140 C C . ASN D 1 215 ? -0.189 -43.891 -12.683 1.00 17.75 194 ASN D C 1
ATOM 8141 O O . ASN D 1 215 ? 0.728 -43.639 -13.475 1.00 21.15 194 ASN D O 1
ATOM 8146 N N . GLY D 1 216 ? -1.168 -44.754 -12.943 1.00 16.73 195 GLY D N 1
ATOM 8147 C CA . GLY D 1 216 ? -1.177 -45.595 -14.154 1.00 17.94 195 GLY D CA 1
ATOM 8148 C C . GLY D 1 216 ? -0.248 -46.784 -14.002 1.00 17.88 195 GLY D C 1
ATOM 8149 O O . GLY D 1 216 ? 0.516 -46.846 -13.021 1.00 18.35 195 GLY D O 1
ATOM 8150 N N . MET D 1 217 ? -0.297 -47.711 -14.950 1.00 17.25 196 MET D N 1
ATOM 8151 C CA . MET D 1 217 ? 0.297 -49.060 -14.788 1.00 17.26 196 MET D CA 1
ATOM 8152 C C . MET D 1 217 ? 1.660 -49.158 -15.499 1.00 18.20 196 MET D C 1
ATOM 8153 O O . MET D 1 217 ? 2.237 -50.272 -15.520 1.00 17.62 196 MET D O 1
ATOM 8158 N N . ALA D 1 218 ? 2.200 -48.036 -15.991 1.00 18.87 197 ALA D N 1
ATOM 8159 C CA . ALA D 1 218 ? 3.432 -47.995 -16.822 1.00 20.72 197 ALA D CA 1
ATOM 8160 C C . ALA D 1 218 ? 4.582 -47.324 -16.064 1.00 19.64 197 ALA D C 1
ATOM 8161 O O . ALA D 1 218 ? 5.725 -47.798 -16.161 1.00 20.96 197 ALA D O 1
ATOM 8163 N N . LYS D 1 219 ? 4.297 -46.242 -15.343 1.00 20.05 198 LYS D N 1
ATOM 8164 C CA . LYS D 1 219 ? 5.340 -45.303 -14.857 1.00 20.54 198 LYS D CA 1
ATOM 8165 C C . LYS D 1 219 ? 6.445 -46.058 -14.105 1.00 17.15 198 LYS D C 1
ATOM 8166 O O . LYS D 1 219 ? 7.632 -45.842 -14.433 1.00 21.64 198 LYS D O 1
ATOM 8172 N N . SER D 1 220 ? 6.090 -46.895 -13.125 1.00 17.61 199 SER D N 1
ATOM 8173 C CA . SER D 1 220 ? 7.067 -47.598 -12.249 1.00 17.13 199 SER D CA 1
ATOM 8174 C C . SER D 1 220 ? 7.866 -48.634 -13.057 1.00 18.00 199 SER D C 1
ATOM 8175 O O . SER D 1 220 ? 9.086 -48.781 -12.794 1.00 18.40 199 SER D O 1
ATOM 8178 N N . VAL D 1 221 ? 7.207 -49.329 -13.990 1.00 17.86 200 VAL D N 1
ATOM 8179 C CA . VAL D 1 221 ? 7.863 -50.344 -14.869 1.00 18.82 200 VAL D CA 1
ATOM 8180 C C . VAL D 1 221 ? 8.974 -49.646 -15.660 1.00 19.42 200 VAL D C 1
ATOM 8181 O O . VAL D 1 221 ? 10.117 -50.123 -15.621 1.00 20.04 200 VAL D O 1
ATOM 8185 N N . LEU D 1 222 ? 8.650 -48.520 -16.296 1.00 19.64 201 LEU D N 1
ATOM 8186 C CA . LEU D 1 222 ? 9.593 -47.750 -17.142 1.00 21.67 201 LEU D CA 1
ATOM 8187 C C . LEU D 1 222 ? 10.761 -47.230 -16.296 1.00 20.54 201 LEU D C 1
ATOM 8188 O O . LEU D 1 222 ? 11.900 -47.315 -16.771 1.00 20.96 201 LEU D O 1
ATOM 8193 N N . ALA D 1 223 ? 10.492 -46.701 -15.098 1.00 21.46 202 ALA D N 1
ATOM 8194 C CA . ALA D 1 223 ? 11.530 -46.223 -14.153 1.00 20.15 202 ALA D CA 1
ATOM 8195 C C . ALA D 1 223 ? 12.434 -47.393 -13.736 1.00 19.41 202 ALA D C 1
ATOM 8196 O O . ALA D 1 223 ? 13.648 -47.187 -13.607 1.00 22.38 202 ALA D O 1
ATOM 8198 N N . ALA D 1 224 ? 11.866 -48.578 -13.521 1.00 19.18 203 ALA D N 1
ATOM 8199 C CA . ALA D 1 224 ? 12.578 -49.740 -12.942 1.00 20.43 203 ALA D CA 1
ATOM 8200 C C . ALA D 1 224 ? 13.603 -50.286 -13.943 1.00 20.49 203 ALA D C 1
ATOM 8201 O O . ALA D 1 224 ? 14.748 -50.578 -13.522 1.00 20.21 203 ALA D O 1
ATOM 8203 N N . GLY D 1 225 ? 13.196 -50.433 -15.207 1.00 20.59 204 GLY D N 1
ATOM 8204 C CA . GLY D 1 225 ? 13.996 -51.111 -16.243 1.00 22.73 204 GLY D CA 1
ATOM 8205 C C . GLY D 1 225 ? 14.570 -52.414 -15.713 1.00 22.66 204 GLY D C 1
ATOM 8206 O O . GLY D 1 225 ? 13.794 -53.248 -15.227 1.00 22.90 204 GLY D O 1
ATOM 8207 N N . ASP D 1 226 ? 15.893 -52.579 -15.782 1.00 24.18 205 ASP D N 1
ATOM 8208 C CA . ASP D 1 226 ? 16.589 -53.844 -15.429 1.00 23.94 205 ASP D CA 1
ATOM 8209 C C . ASP D 1 226 ? 16.467 -54.115 -13.929 1.00 21.84 205 ASP D C 1
ATOM 8210 O O . ASP D 1 226 ? 16.848 -55.215 -13.492 1.00 24.12 205 ASP D O 1
ATOM 8215 N N . ARG D 1 227 ? 15.969 -53.156 -13.150 1.00 20.10 206 ARG D N 1
ATOM 8216 C CA . ARG D 1 227 ? 15.860 -53.351 -11.683 1.00 20.12 206 ARG D CA 1
ATOM 8217 C C . ARG D 1 227 ? 14.535 -54.046 -11.335 1.00 20.62 206 ARG D C 1
ATOM 8218 O O . ARG D 1 227 ? 14.412 -54.493 -10.184 1.00 20.14 206 ARG D O 1
ATOM 8226 N N . LEU D 1 228 ? 13.588 -54.146 -12.272 1.00 18.78 207 LEU D N 1
ATOM 8227 C CA . LEU D 1 228 ? 12.358 -54.958 -12.067 1.00 17.31 207 LEU D CA 1
ATOM 8228 C C . LEU D 1 228 ? 12.745 -56.433 -12.175 1.00 17.62 207 LEU D C 1
ATOM 8229 O O . LEU D 1 228 ? 13.165 -56.851 -13.289 1.00 20.00 207 LEU D O 1
ATOM 8234 N N . GLY D 1 229 ? 12.669 -57.184 -11.073 1.00 17.44 208 GLY D N 1
ATOM 8235 C CA . GLY D 1 229 ? 13.191 -58.564 -11.021 1.00 18.78 208 GLY D CA 1
ATOM 8236 C C . GLY D 1 229 ? 12.105 -59.623 -10.887 1.00 18.01 208 GLY D C 1
ATOM 8237 O O . GLY D 1 229 ? 12.426 -60.823 -11.007 1.00 18.70 208 GLY D O 1
ATOM 8238 N N . TYR D 1 230 ? 10.858 -59.221 -10.634 1.00 18.09 209 TYR D N 1
ATOM 8239 C CA . TYR D 1 230 ? 9.757 -60.168 -10.340 1.00 17.35 209 TYR D CA 1
ATOM 8240 C C . TYR D 1 230 ? 8.429 -59.433 -10.490 1.00 16.87 209 TYR D C 1
ATOM 8241 O O . TYR D 1 230 ? 8.368 -58.229 -10.153 1.00 17.19 209 TYR D O 1
ATOM 8250 N N . VAL D 1 231 ? 7.417 -60.126 -11.000 1.00 16.75 210 VAL D N 1
ATOM 8251 C CA . VAL D 1 231 ? 6.053 -59.571 -11.216 1.00 16.95 210 VAL D CA 1
ATOM 8252 C C . VAL D 1 231 ? 4.997 -60.534 -10.661 1.00 16.81 210 VAL D C 1
ATOM 8253 O O . VAL D 1 231 ? 5.096 -61.782 -10.870 1.00 16.23 210 VAL D O 1
ATOM 8257 N N . HIS D 1 232 ? 4.017 -59.992 -9.941 1.00 16.17 211 HIS D N 1
ATOM 8258 C CA . HIS D 1 232 ? 2.740 -60.691 -9.663 1.00 15.74 211 HIS D CA 1
ATOM 8259 C C . HIS D 1 232 ? 1.626 -60.104 -10.527 1.00 16.11 211 HIS D C 1
ATOM 8260 O O .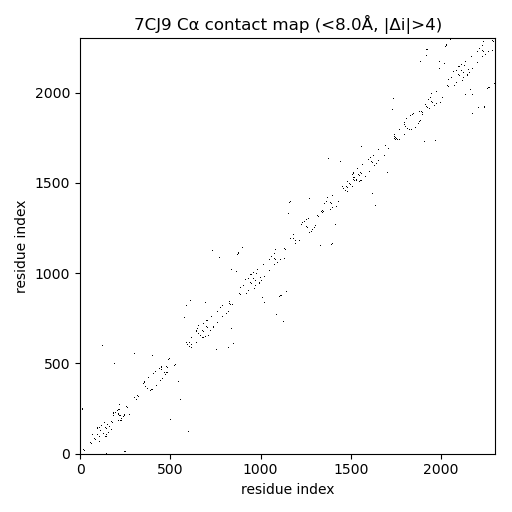 HIS D 1 232 ? 1.517 -58.865 -10.618 1.00 16.94 211 HIS D O 1
ATOM 8267 N N . ILE D 1 233 ? 0.837 -60.987 -11.136 1.00 16.37 212 ILE D N 1
ATOM 8268 C CA . ILE D 1 233 ? -0.402 -60.642 -11.882 1.00 16.12 212 ILE D CA 1
ATOM 8269 C C . ILE D 1 233 ? -1.604 -60.988 -11.008 1.00 15.65 212 ILE D C 1
ATOM 8270 O O . ILE D 1 233 ? -1.878 -62.177 -10.788 1.00 16.05 212 ILE D O 1
ATOM 8275 N N . GLY D 1 234 ? -2.290 -59.957 -10.528 1.00 16.08 213 GLY D N 1
ATOM 8276 C CA . GLY D 1 234 ? -3.555 -60.075 -9.791 1.00 15.96 213 GLY D CA 1
ATOM 8277 C C . GLY D 1 234 ? -4.558 -59.086 -10.339 1.00 15.60 213 GLY D C 1
ATOM 8278 O O . GLY D 1 234 ? -4.158 -57.945 -10.645 1.00 16.43 213 GLY D O 1
ATOM 8279 N N . GLU D 1 235 ? -5.810 -59.506 -10.491 1.00 14.84 214 GLU D N 1
ATOM 8280 C CA . GLU D 1 235 ? -6.915 -58.590 -10.862 1.00 14.69 214 GLU D CA 1
ATOM 8281 C C . GLU D 1 235 ? -7.155 -57.645 -9.671 1.00 14.51 214 GLU D C 1
ATOM 8282 O O . GLU D 1 235 ? -6.646 -57.909 -8.567 1.00 15.00 214 GLU D O 1
ATOM 8288 N N . SER D 1 236 ? -7.882 -56.562 -9.909 1.00 14.70 215 SER D N 1
ATOM 8289 C CA . SER D 1 236 ? -8.169 -55.497 -8.914 1.00 14.70 215 SER D CA 1
ATOM 8290 C C . SER D 1 236 ? -8.750 -56.102 -7.632 1.00 14.01 215 SER D C 1
ATOM 8291 O O . SER D 1 236 ? -8.425 -55.581 -6.542 1.00 15.53 215 SER D O 1
ATOM 8294 N N . HIS D 1 237 ? -9.591 -57.130 -7.763 1.00 13.52 216 HIS D N 1
ATOM 8295 C CA . HIS D 1 237 ? -10.307 -57.798 -6.643 1.00 13.71 216 HIS D CA 1
ATOM 8296 C C . HIS D 1 237 ? -9.633 -59.127 -6.290 1.00 13.87 216 HIS D C 1
ATOM 8297 O O . HIS D 1 237 ? -10.117 -59.804 -5.359 1.00 15.66 216 HIS D O 1
ATOM 8304 N N . ARG D 1 238 ? -8.567 -59.484 -7.018 1.00 13.80 217 ARG D N 1
ATOM 8305 C CA . ARG D 1 238 ? -7.717 -60.682 -6.762 1.00 14.79 217 ARG D CA 1
ATOM 8306 C C . ARG D 1 238 ? -8.422 -61.966 -7.227 1.00 15.16 217 ARG D C 1
ATOM 8307 O O . ARG D 1 238 ? -7.972 -63.066 -6.813 1.00 17.91 217 ARG D O 1
ATOM 8315 N N . GLY D 1 239 ? -9.456 -61.847 -8.068 1.00 14.92 218 GLY D N 1
ATOM 8316 C CA . GLY D 1 239 ? -10.165 -63.003 -8.656 1.00 15.07 218 GLY D CA 1
ATOM 8317 C C . GLY D 1 239 ? -9.757 -63.262 -10.108 1.00 15.19 218 GLY D C 1
ATOM 8318 O O . GLY D 1 239 ? -8.559 -63.105 -10.451 1.00 15.89 218 GLY D O 1
ATOM 8319 N N . TYR D 1 240 ? -10.712 -63.644 -10.953 1.00 15.40 219 TYR D N 1
ATOM 8320 C CA . TYR D 1 240 ? -10.466 -64.024 -12.372 1.00 15.09 219 TYR D CA 1
ATOM 8321 C C . TYR D 1 240 ? -9.862 -62.820 -13.100 1.00 15.16 219 TYR D C 1
ATOM 8322 O O . TYR D 1 240 ? -10.390 -61.684 -12.966 1.00 15.60 219 TYR D O 1
ATOM 8331 N N . LEU D 1 241 ? -8.778 -63.043 -13.843 1.00 16.25 220 LEU D N 1
ATOM 8332 C CA . LEU D 1 241 ? -8.145 -61.971 -14.645 1.00 16.39 220 LEU D CA 1
ATOM 8333 C C . LEU D 1 241 ? -9.152 -61.488 -15.697 1.00 16.26 220 LEU D C 1
ATOM 8334 O O . LEU D 1 241 ? -9.799 -62.322 -16.336 1.00 17.59 220 LEU D O 1
ATOM 8339 N N . GLY D 1 242 ? -9.268 -60.171 -15.859 1.00 17.06 221 GLY D N 1
ATOM 8340 C CA . GLY D 1 242 ? -10.092 -59.538 -16.904 1.00 18.70 221 GLY D CA 1
ATOM 8341 C C . GLY D 1 242 ? -11.529 -59.327 -16.460 1.00 18.99 221 GLY D C 1
ATOM 8342 O O . GLY D 1 242 ? -12.341 -58.922 -17.302 1.00 23.28 221 GLY D O 1
ATOM 8343 N N . THR D 1 243 ? -11.846 -59.578 -15.182 1.00 17.98 222 THR D N 1
ATOM 8344 C CA . THR D 1 243 ? -13.215 -59.388 -14.634 1.00 17.79 222 THR D CA 1
ATOM 8345 C C . THR D 1 243 ? -13.229 -58.188 -13.683 1.00 17.62 222 THR D C 1
ATOM 8346 O O . THR D 1 243 ? -14.277 -57.959 -13.078 1.00 19.24 222 THR D O 1
ATOM 8350 N N . GLY D 1 244 ? -12.110 -57.467 -13.579 1.00 16.45 223 GLY D N 1
ATOM 8351 C CA . GLY D 1 244 ? -11.938 -56.331 -12.656 1.00 15.88 223 GLY D CA 1
ATOM 8352 C C . GLY D 1 244 ? -11.584 -55.041 -13.374 1.00 15.70 223 GLY D C 1
ATOM 8353 O O . GLY D 1 244 ? -12.128 -54.793 -14.471 1.00 17.55 223 GLY D O 1
ATOM 8354 N N . ASN D 1 245 ? -10.700 -54.245 -12.774 1.00 15.38 224 ASN D N 1
ATOM 8355 C CA . ASN D 1 245 ? -10.465 -52.830 -13.168 1.00 15.84 224 ASN D CA 1
ATOM 8356 C C . ASN D 1 245 ? -9.038 -52.627 -13.695 1.00 16.38 224 ASN D C 1
ATOM 8357 O O . ASN D 1 245 ? -8.733 -51.505 -14.134 1.00 16.30 224 ASN D O 1
ATOM 8362 N N . VAL D 1 246 ? -8.172 -53.639 -13.625 1.00 17.28 225 VAL D N 1
ATOM 8363 C CA . VAL D 1 246 ? -6.731 -53.439 -13.963 1.00 16.92 225 VAL D CA 1
ATOM 8364 C C . VAL D 1 246 ? -6.589 -53.283 -15.477 1.00 17.68 225 VAL D C 1
ATOM 8365 O O . VAL D 1 246 ? -7.118 -54.121 -16.214 1.00 19.65 225 VAL D O 1
ATOM 8369 N N . ASP D 1 247 ? -5.911 -52.220 -15.901 1.00 18.64 226 ASP D N 1
ATOM 8370 C CA . ASP D 1 247 ? -5.500 -51.983 -17.313 1.00 18.14 226 ASP D CA 1
ATOM 8371 C C . ASP D 1 247 ? -4.269 -52.844 -17.585 1.00 17.30 226 ASP D C 1
ATOM 8372 O O . ASP D 1 247 ? -3.139 -52.326 -17.496 1.00 19.22 226 ASP D O 1
ATOM 8377 N N . PHE D 1 248 ? -4.482 -54.134 -17.843 1.00 17.39 227 PHE D N 1
ATOM 8378 C CA . PHE D 1 248 ? -3.378 -55.088 -18.127 1.00 17.89 227 PHE D CA 1
ATOM 8379 C C . PHE D 1 248 ? -2.695 -54.707 -19.449 1.00 17.79 227 PHE D C 1
ATOM 8380 O O . PHE D 1 248 ? -1.474 -54.944 -19.574 1.00 18.91 227 PHE D O 1
ATOM 8388 N N . ALA D 1 249 ? -3.432 -54.142 -20.406 1.00 20.47 228 ALA D N 1
ATOM 8389 C CA . ALA D 1 249 ? -2.865 -53.736 -21.717 1.00 20.63 228 ALA D CA 1
ATOM 8390 C C . ALA D 1 249 ? -1.715 -52.755 -21.466 1.00 19.78 228 ALA D C 1
ATOM 8391 O O . ALA D 1 249 ? -0.618 -52.973 -21.985 1.00 22.61 228 ALA D O 1
ATOM 8393 N N . SER D 1 250 ? -1.939 -51.731 -20.646 1.00 19.65 229 SER D N 1
ATOM 8394 C CA . SER D 1 250 ? -0.908 -50.709 -20.328 1.00 21.50 229 SER D CA 1
ATOM 8395 C C . SER D 1 250 ? 0.292 -51.343 -19.621 1.00 19.62 229 SER D C 1
ATOM 8396 O O . SER D 1 250 ? 1.438 -50.978 -19.951 1.00 21.45 229 SER D O 1
ATOM 8399 N N . PHE D 1 251 ? 0.043 -52.228 -18.654 1.00 17.57 230 PHE D N 1
ATOM 8400 C CA . PHE D 1 251 ? 1.102 -52.877 -17.845 1.00 18.02 230 PHE D CA 1
ATOM 8401 C C . PHE D 1 251 ? 2.001 -53.732 -18.756 1.00 17.92 230 PHE D C 1
ATOM 8402 O O . PHE D 1 251 ? 3.239 -53.573 -18.722 1.00 18.32 230 PHE D O 1
ATOM 8410 N N . PHE D 1 252 ? 1.403 -54.603 -19.563 1.00 17.67 231 PHE D N 1
ATOM 8411 C CA . PHE D 1 252 ? 2.158 -55.542 -20.431 1.00 19.67 231 PHE D CA 1
ATOM 8412 C C . PHE D 1 252 ? 2.901 -54.750 -21.512 1.00 20.34 231 PHE D C 1
ATOM 8413 O O . PHE D 1 252 ? 4.026 -55.153 -21.842 1.00 21.30 231 PHE D O 1
ATOM 8421 N N . ALA D 1 253 ? 2.322 -53.655 -22.016 1.00 18.94 232 ALA D N 1
ATOM 8422 C CA . ALA D 1 253 ? 3.004 -52.773 -22.994 1.00 20.07 232 ALA D CA 1
ATOM 8423 C C . ALA D 1 253 ? 4.276 -52.213 -22.350 1.00 20.71 232 ALA D C 1
ATOM 8424 O O . ALA D 1 253 ? 5.298 -52.137 -23.039 1.00 22.17 232 ALA D O 1
ATOM 8426 N N . ALA D 1 254 ? 4.226 -51.827 -21.074 1.00 19.82 233 ALA D N 1
ATOM 8427 C CA . ALA D 1 254 ? 5.392 -51.283 -20.341 1.00 19.24 233 ALA D CA 1
ATOM 8428 C C . ALA D 1 254 ? 6.443 -52.390 -20.198 1.00 19.77 233 ALA D C 1
ATOM 8429 O O . ALA D 1 254 ? 7.625 -52.105 -20.436 1.00 19.78 233 ALA D O 1
ATOM 8431 N N . LEU D 1 255 ? 6.021 -53.610 -19.850 1.00 19.27 234 LEU D N 1
ATOM 8432 C CA . LEU D 1 255 ? 6.930 -54.786 -19.718 1.00 18.86 234 LEU D CA 1
ATOM 8433 C C . LEU D 1 255 ? 7.648 -55.019 -21.047 1.00 20.23 234 LEU D C 1
ATOM 8434 O O . LEU D 1 255 ? 8.856 -55.330 -21.012 1.00 21.25 234 LEU D O 1
ATOM 8439 N N . LYS D 1 256 ? 6.917 -54.896 -22.159 1.00 20.89 235 LYS D N 1
ATOM 8440 C CA . LYS D 1 256 ? 7.475 -55.065 -23.527 1.00 22.22 235 LYS D CA 1
ATOM 8441 C C . LYS D 1 256 ? 8.491 -53.948 -23.782 1.00 23.59 235 LYS D C 1
ATOM 8442 O O . LYS D 1 256 ? 9.590 -54.261 -24.266 1.00 21.67 235 LYS D O 1
ATOM 8448 N N . GLN D 1 257 ? 8.151 -52.704 -23.426 1.00 22.59 236 GLN D N 1
ATOM 8449 C CA . GLN D 1 257 ? 9.018 -51.518 -23.665 1.00 23.34 236 GLN D CA 1
ATOM 8450 C C . GLN D 1 257 ? 10.387 -51.741 -23.001 1.00 21.93 236 GLN D C 1
ATOM 8451 O O . GLN D 1 257 ? 11.405 -51.492 -23.672 1.00 22.78 236 GLN D O 1
ATOM 8457 N N . ILE D 1 258 ? 10.431 -52.213 -21.747 1.00 21.15 237 ILE D N 1
ATOM 8458 C CA . ILE D 1 258 ? 11.708 -52.400 -20.985 1.00 21.42 237 ILE D CA 1
ATOM 8459 C C . ILE D 1 258 ? 12.316 -53.784 -21.271 1.00 22.19 237 ILE D C 1
ATOM 8460 O O . ILE D 1 258 ? 13.406 -54.072 -20.713 1.00 21.74 237 ILE D O 1
ATOM 8465 N N . ASP D 1 259 ? 11.657 -54.601 -22.100 1.00 21.31 238 ASP D N 1
ATOM 8466 C CA . ASP D 1 259 ? 12.101 -55.982 -22.438 1.00 21.25 238 ASP D CA 1
ATOM 8467 C C . ASP D 1 259 ? 12.255 -56.788 -21.143 1.00 22.33 238 ASP D C 1
ATOM 8468 O O . ASP D 1 259 ? 13.339 -57.352 -20.912 1.00 23.14 238 ASP D O 1
ATOM 8473 N N . TYR D 1 260 ? 11.206 -56.825 -20.314 1.00 21.42 239 TYR D N 1
ATOM 8474 C CA . TYR D 1 260 ? 11.206 -57.583 -19.038 1.00 21.19 239 TYR D CA 1
ATOM 8475 C C . TYR D 1 260 ? 11.445 -59.065 -19.334 1.00 21.51 239 TYR D C 1
ATOM 8476 O O . TYR D 1 260 ? 10.724 -59.614 -20.169 1.00 23.87 239 TYR D O 1
ATOM 8485 N N . ARG D 1 261 ? 12.424 -59.672 -18.653 1.00 22.76 240 ARG D N 1
ATOM 8486 C CA . ARG D 1 261 ? 12.743 -61.121 -18.745 1.00 24.40 240 ARG D CA 1
ATOM 8487 C C . ARG D 1 261 ? 12.918 -61.695 -17.349 1.00 21.55 240 ARG D C 1
ATOM 8488 O O . ARG D 1 261 ? 14.067 -61.922 -16.949 1.00 30.61 240 ARG D O 1
ATOM 8496 N N . GLY D 1 262 ? 11.810 -61.929 -16.652 1.00 18.58 241 GLY D N 1
ATOM 8497 C CA . GLY D 1 262 ? 11.829 -62.422 -15.269 1.00 18.59 241 GLY D CA 1
ATOM 8498 C C . GLY D 1 262 ? 10.540 -63.159 -14.945 1.00 16.97 241 GLY D C 1
ATOM 8499 O O . GLY D 1 262 ? 9.644 -63.266 -15.778 1.00 18.93 241 GLY D O 1
ATOM 8500 N N . PRO D 1 263 ? 10.435 -63.702 -13.716 1.00 16.66 242 PRO D N 1
ATOM 8501 C CA . PRO D 1 263 ? 9.242 -64.434 -13.308 1.00 16.21 242 PRO D CA 1
ATOM 8502 C C . PRO D 1 263 ? 7.990 -63.556 -13.377 1.00 16.40 242 PRO D C 1
ATOM 8503 O O . PRO D 1 263 ? 8.067 -62.367 -13.091 1.00 17.90 242 PRO D O 1
ATOM 8507 N N . ILE D 1 264 ? 6.870 -64.182 -13.720 1.00 15.80 243 ILE D N 1
ATOM 8508 C CA . ILE D 1 264 ? 5.507 -63.589 -13.666 1.00 15.76 243 ILE D CA 1
ATOM 8509 C C . ILE D 1 264 ? 4.594 -64.617 -13.007 1.00 16.11 243 ILE D C 1
ATOM 8510 O O . ILE D 1 264 ? 4.339 -65.653 -13.634 1.00 16.82 243 ILE D O 1
ATOM 8515 N N . THR D 1 265 ? 4.164 -64.356 -11.769 1.00 15.56 244 THR D N 1
ATOM 8516 C CA . THR D 1 265 ? 3.287 -65.281 -11.011 1.00 15.68 244 THR D CA 1
ATOM 8517 C C . THR D 1 265 ? 1.839 -64.801 -11.077 1.00 15.90 244 THR D C 1
ATOM 8518 O O . THR D 1 265 ? 1.593 -63.613 -10.767 1.00 17.28 244 THR D O 1
ATOM 8522 N N . PHE D 1 266 ? 0.921 -65.698 -11.422 1.00 15.21 245 PHE D N 1
ATOM 8523 C CA . PHE D 1 266 ? -0.534 -65.478 -11.253 1.00 15.28 245 PHE D CA 1
ATOM 8524 C C . PHE D 1 266 ? -0.851 -65.675 -9.771 1.00 14.88 245 PHE D C 1
ATOM 8525 O O . PHE D 1 266 ? -0.504 -66.725 -9.196 1.00 15.23 245 PHE D O 1
ATOM 8533 N N . GLU D 1 267 ? -1.455 -64.653 -9.170 1.00 17.49 246 GLU D N 1
ATOM 8534 C CA . GLU D 1 267 ? -1.782 -64.615 -7.729 1.00 19.82 246 GLU D CA 1
ATOM 8535 C C . GLU D 1 267 ? -3.272 -64.324 -7.559 1.00 18.85 246 GLU D C 1
ATOM 8536 O O . GLU D 1 267 ? -3.777 -63.387 -8.168 1.00 18.05 246 GLU D O 1
ATOM 8542 N N . SER D 1 268 ? -3.958 -65.128 -6.761 1.00 19.11 247 SER D N 1
ATOM 8543 C CA . SER D 1 268 ? -5.418 -64.999 -6.580 1.00 20.25 247 SER D CA 1
ATOM 8544 C C . SER D 1 268 ? -5.785 -65.584 -5.230 1.00 19.52 247 SER D C 1
ATOM 8545 O O . SER D 1 268 ? -5.179 -66.599 -4.810 1.00 19.94 247 SER D O 1
ATOM 8548 N N . PHE D 1 269 ? -6.701 -64.903 -4.559 1.00 22.19 248 PHE D N 1
ATOM 8549 C CA . PHE D 1 269 ? -7.152 -65.259 -3.205 1.00 22.49 248 PHE D CA 1
ATOM 8550 C C . PHE D 1 269 ? -8.671 -65.274 -3.236 1.00 23.19 248 PHE D C 1
ATOM 8551 O O . PHE D 1 269 ? -9.306 -64.296 -3.708 1.00 22.60 248 PHE D O 1
ATOM 8559 N N . SER D 1 270 ? -9.200 -66.417 -2.824 1.00 21.68 249 SER D N 1
ATOM 8560 C CA . SER D 1 270 ? -10.634 -66.674 -2.573 1.00 24.33 249 SER D CA 1
ATOM 8561 C C . SER D 1 270 ? -10.755 -67.298 -1.179 1.00 22.13 249 SER D C 1
ATOM 8562 O O . SER D 1 270 ? -9.826 -68.049 -0.801 1.00 24.66 249 SER D O 1
ATOM 8565 N N . SER D 1 271 ? -11.821 -66.982 -0.433 1.00 22.33 250 SER D N 1
ATOM 8566 C CA . SER D 1 271 ? -12.124 -67.637 0.871 1.00 26.59 250 SER D CA 1
ATOM 8567 C C . SER D 1 271 ? -12.241 -69.157 0.684 1.00 25.80 250 SER D C 1
ATOM 8568 O O . SER D 1 271 ? -12.165 -69.894 1.694 1.00 31.42 250 SER D O 1
ATOM 8571 N N . GLU D 1 272 ? -12.420 -69.607 -0.564 1.00 28.07 251 GLU D N 1
ATOM 8572 C CA . GLU D 1 272 ? -12.481 -71.043 -0.958 1.00 28.84 251 GLU D CA 1
ATOM 8573 C C . GLU D 1 272 ? -11.263 -71.788 -0.387 1.00 29.50 251 GLU D C 1
ATOM 8574 O O . GLU D 1 272 ? -11.421 -72.947 0.080 1.00 30.03 251 GLU D O 1
ATOM 8580 N N . ILE D 1 273 ? -10.086 -71.154 -0.442 1.00 24.59 252 ILE D N 1
ATOM 8581 C CA . ILE D 1 273 ? -8.789 -71.742 0.009 1.00 26.28 252 ILE D CA 1
ATOM 8582 C C . ILE D 1 273 ? -8.122 -70.739 0.948 1.00 26.39 252 ILE D C 1
ATOM 8583 O O . ILE D 1 273 ? -7.861 -69.594 0.517 1.00 26.48 252 ILE D O 1
ATOM 8588 N N . VAL D 1 274 ? -7.883 -71.158 2.188 1.00 26.44 253 VAL D N 1
ATOM 8589 C CA . VAL D 1 274 ? -7.517 -70.266 3.322 1.00 27.18 253 VAL D CA 1
ATOM 8590 C C . VAL D 1 274 ? -6.249 -70.808 3.977 1.00 26.44 253 VAL D C 1
ATOM 8591 O O . VAL D 1 274 ? -6.205 -72.001 4.302 1.00 28.27 253 VAL D O 1
ATOM 8595 N N . ASP D 1 275 ? -5.228 -69.962 4.045 1.00 23.66 254 ASP D N 1
ATOM 8596 C CA . ASP D 1 275 ? -4.072 -70.095 4.957 1.00 26.53 254 ASP D CA 1
ATOM 8597 C C . ASP D 1 275 ? -4.386 -69.183 6.136 1.00 30.24 254 ASP D C 1
ATOM 8598 O O . ASP D 1 275 ? -4.510 -67.966 5.991 1.00 30.33 254 ASP D O 1
ATOM 8603 N N . PRO D 1 276 ? -4.619 -69.755 7.328 1.00 35.90 255 PRO D N 1
ATOM 8604 C CA . PRO D 1 276 ? -5.035 -68.953 8.475 1.00 38.52 255 PRO D CA 1
ATOM 8605 C C . PRO D 1 276 ? -4.025 -67.823 8.737 1.00 39.69 255 PRO D C 1
ATOM 8606 O O . PRO D 1 276 ? -4.421 -66.806 9.288 1.00 51.27 255 PRO D O 1
ATOM 8610 N N . LYS D 1 277 ? -2.771 -68.014 8.300 1.00 39.19 256 LYS D N 1
ATOM 8611 C CA . LYS D 1 277 ? -1.617 -67.103 8.560 1.00 40.18 256 LYS D CA 1
ATOM 8612 C C . LYS D 1 277 ? -1.560 -65.954 7.546 1.00 32.14 256 LYS D C 1
ATOM 8613 O O . LYS D 1 277 ? -0.701 -65.049 7.730 1.00 29.27 256 LYS D O 1
ATOM 8619 N N . LEU D 1 278 ? -2.406 -65.983 6.512 1.00 31.21 257 LEU D N 1
ATOM 8620 C CA . LEU D 1 278 ? -2.325 -65.027 5.374 1.00 29.95 257 LEU D CA 1
ATOM 8621 C C . LEU D 1 278 ? -3.709 -64.458 5.029 1.00 26.99 257 LEU D C 1
ATOM 8622 O O . LEU D 1 278 ? -3.796 -63.248 4.820 1.00 24.41 257 LEU D O 1
ATOM 8627 N N . SER D 1 279 ? -4.752 -65.290 4.990 1.00 26.36 258 SER D N 1
ATOM 8628 C CA . SER D 1 279 ? -6.074 -64.943 4.407 1.00 29.87 258 SER D CA 1
ATOM 8629 C C . SER D 1 279 ? -6.739 -63.806 5.202 1.00 27.81 258 SER D C 1
ATOM 8630 O O . SER D 1 279 ? -7.323 -62.908 4.569 1.00 28.57 258 SER D O 1
ATOM 8633 N N . ASN D 1 280 ? -6.641 -63.826 6.538 1.00 24.90 259 ASN D N 1
ATOM 8634 C CA . ASN D 1 280 ? -7.206 -62.769 7.415 1.00 25.01 259 ASN D CA 1
ATOM 8635 C C . ASN D 1 280 ? -6.358 -61.497 7.289 1.00 19.44 259 ASN D C 1
ATOM 8636 O O . ASN D 1 280 ? -6.939 -60.403 7.189 1.00 18.64 259 ASN D O 1
ATOM 8641 N N . THR D 1 281 ? -5.031 -61.619 7.248 1.00 18.78 260 THR D N 1
ATOM 8642 C CA . THR D 1 281 ? -4.143 -60.449 7.022 1.00 19.30 260 THR D CA 1
ATOM 8643 C C . THR D 1 281 ? -4.558 -59.767 5.713 1.00 16.55 260 THR D C 1
ATOM 8644 O O . THR D 1 281 ? -4.603 -58.516 5.680 1.00 18.24 260 THR D O 1
ATOM 8648 N N . LEU D 1 282 ? -4.888 -60.549 4.683 1.00 17.62 261 LEU D N 1
ATOM 8649 C CA . LEU D 1 282 ? -5.223 -60.008 3.340 1.00 16.28 261 LEU D CA 1
ATOM 8650 C C . LEU D 1 282 ? -6.712 -59.669 3.240 1.00 15.22 261 LEU D C 1
ATOM 8651 O O . LEU D 1 282 ? -7.142 -59.233 2.154 1.00 17.30 261 LEU D O 1
ATOM 8656 N N . CYS D 1 283 ? -7.476 -59.839 4.324 1.00 15.62 262 CYS D N 1
ATOM 8657 C CA . CYS D 1 283 ? -8.910 -59.454 4.374 1.00 14.25 262 CYS D CA 1
ATOM 8658 C C . CYS D 1 283 ? -9.656 -60.109 3.207 1.00 14.01 262 CYS D C 1
ATOM 8659 O O . CYS D 1 283 ? -10.433 -59.427 2.531 1.00 14.62 262 CYS D O 1
ATOM 8662 N N . VAL D 1 284 ? -9.427 -61.407 2.986 1.00 15.35 263 VAL D N 1
ATOM 8663 C CA . VAL D 1 284 ? -10.141 -62.183 1.931 1.00 18.08 263 VAL D CA 1
ATOM 8664 C C . VAL D 1 284 ? -11.471 -62.672 2.507 1.00 16.36 263 VAL D C 1
ATOM 8665 O O . VAL D 1 284 ? -11.531 -63.801 3.041 1.00 20.64 263 VAL D O 1
ATOM 8669 N N . TRP D 1 285 ? -12.492 -61.820 2.428 1.00 17.06 264 TRP D N 1
ATOM 8670 C CA . TRP D 1 285 ? -13.812 -62.051 3.056 1.00 15.95 264 TRP D CA 1
ATOM 8671 C C . TRP D 1 285 ? -14.752 -62.723 2.062 1.00 17.33 264 TRP D C 1
ATOM 8672 O O . TRP D 1 285 ? -15.829 -63.171 2.483 1.00 20.75 264 TRP D O 1
ATOM 8683 N N . ARG D 1 286 ? -14.374 -62.706 0.786 1.00 17.72 265 ARG D N 1
ATOM 8684 C CA . ARG D 1 286 ? -15.259 -63.051 -0.348 1.00 19.35 265 ARG D CA 1
ATOM 8685 C C . ARG D 1 286 ? -14.676 -64.237 -1.097 1.00 18.05 265 ARG D C 1
ATOM 8686 O O . ARG D 1 286 ? -13.455 -64.352 -1.144 1.00 19.23 265 ARG D O 1
ATOM 8694 N N . ASN D 1 287 ? -15.567 -65.029 -1.676 1.00 18.32 266 ASN D N 1
ATOM 8695 C CA . ASN D 1 287 ? -15.271 -66.117 -2.628 1.00 23.96 266 ASN D CA 1
ATOM 8696 C C . ASN D 1 287 ? -15.358 -65.554 -4.052 1.00 22.50 266 ASN D C 1
ATOM 8697 O O . ASN D 1 287 ? -16.478 -65.276 -4.509 1.00 25.23 266 ASN D O 1
ATOM 8702 N N . LEU D 1 288 ? -14.216 -65.376 -4.718 1.00 22.99 267 LEU D N 1
ATOM 8703 C CA . LEU D 1 288 ? -14.100 -64.798 -6.084 1.00 23.37 267 LEU D CA 1
ATOM 8704 C C . LEU D 1 288 ? -14.048 -65.947 -7.095 1.00 20.70 267 LEU D C 1
ATOM 8705 O O . LEU D 1 288 ? -14.009 -65.672 -8.308 1.00 23.06 267 LEU D O 1
ATOM 8710 N N . TRP D 1 289 ? -13.979 -67.185 -6.607 1.00 17.14 268 TRP D N 1
ATOM 8711 C CA . TRP D 1 289 ? -13.814 -68.404 -7.439 1.00 17.74 268 TRP D CA 1
ATOM 8712 C C . TRP D 1 289 ? -13.848 -69.641 -6.544 1.00 17.63 268 TRP D C 1
ATOM 8713 O O . TRP D 1 289 ? -13.561 -69.511 -5.352 1.00 19.46 268 TRP D O 1
ATOM 8724 N N . HIS D 1 290 ? -14.120 -70.800 -7.153 1.00 21.34 269 HIS D N 1
ATOM 8725 C CA . HIS D 1 290 ? -14.268 -72.123 -6.500 1.00 21.82 269 HIS D CA 1
ATOM 8726 C C . HIS D 1 290 ? -13.342 -73.142 -7.153 1.00 21.41 269 HIS D C 1
ATOM 8727 O O . HIS D 1 290 ? -12.825 -74.007 -6.439 1.00 26.48 269 HIS D O 1
ATOM 8734 N N . ASP D 1 291 ? -13.158 -73.021 -8.469 1.00 21.55 270 ASP D N 1
ATOM 8735 C CA . ASP D 1 291 ? -12.466 -74.036 -9.307 1.00 21.31 270 ASP D CA 1
ATOM 8736 C C . ASP D 1 291 ? -11.037 -73.560 -9.592 1.00 21.82 270 ASP D C 1
ATOM 8737 O O . ASP D 1 291 ? -10.842 -72.746 -10.525 1.00 23.01 270 ASP D O 1
ATOM 8742 N N . SER D 1 292 ? -10.081 -74.045 -8.799 1.00 22.21 271 SER D N 1
ATOM 8743 C CA . SER D 1 292 ? -8.650 -73.657 -8.851 1.00 20.06 271 SER D CA 1
ATOM 8744 C C . SER D 1 292 ? -8.101 -73.880 -10.265 1.00 18.98 271 SER D C 1
ATOM 8745 O O . SER D 1 292 ? -7.355 -73.022 -10.749 1.00 21.39 271 SER D O 1
ATOM 8748 N N . ASP D 1 293 ? -8.449 -74.997 -10.904 1.00 19.14 272 ASP D N 1
ATOM 8749 C CA . ASP D 1 293 ? -7.878 -75.375 -12.225 1.00 20.85 272 ASP D CA 1
ATOM 8750 C C . ASP D 1 293 ? -8.432 -74.450 -13.319 1.00 20.93 272 ASP D C 1
ATOM 8751 O O . ASP D 1 293 ? -7.671 -74.061 -14.228 1.00 21.97 272 ASP D O 1
ATOM 8756 N N . ASP D 1 294 ? -9.717 -74.109 -13.248 1.00 22.11 273 ASP D N 1
ATOM 8757 C CA . ASP D 1 294 ? -10.370 -73.205 -14.228 1.00 20.12 273 ASP D CA 1
ATOM 8758 C C . ASP D 1 294 ? -9.726 -71.822 -14.100 1.00 21.62 273 ASP D C 1
ATOM 8759 O O . ASP D 1 294 ? -9.303 -71.243 -15.133 1.00 21.35 273 ASP D O 1
ATOM 8764 N N . LEU D 1 295 ? -9.639 -71.314 -12.871 1.00 19.96 274 LEU D N 1
ATOM 8765 C CA . LEU D 1 295 ? -9.047 -69.984 -12.591 1.00 18.56 274 LEU D CA 1
ATOM 8766 C C . LEU D 1 295 ? -7.626 -69.909 -13.167 1.00 17.07 274 LEU D C 1
ATOM 8767 O O . LEU D 1 295 ? -7.319 -68.912 -13.858 1.00 18.24 274 LEU D O 1
ATOM 8772 N N . ALA D 1 296 ? -6.787 -70.903 -12.859 1.00 18.77 275 ALA D N 1
ATOM 8773 C CA . ALA D 1 296 ? -5.335 -70.920 -13.162 1.00 18.48 275 ALA D CA 1
ATOM 8774 C C . ALA D 1 296 ? -5.121 -71.129 -14.665 1.00 17.34 275 ALA D C 1
ATOM 8775 O O . ALA D 1 296 ? -4.264 -70.439 -15.247 1.00 19.00 275 ALA D O 1
ATOM 8777 N N . GLY D 1 297 ? -5.895 -72.026 -15.272 1.00 19.30 276 GLY D N 1
ATOM 8778 C CA . GLY D 1 297 ? -5.885 -72.260 -16.728 1.00 19.26 276 GLY D CA 1
ATOM 8779 C C . GLY D 1 297 ? -6.234 -70.991 -17.476 1.00 19.59 276 GLY D C 1
ATOM 8780 O O . GLY D 1 297 ? -5.503 -70.616 -18.398 1.00 20.25 276 GLY D O 1
ATOM 8781 N N . LYS D 1 298 ? -7.302 -70.316 -17.069 1.00 18.78 277 LYS D N 1
ATOM 8782 C CA . LYS D 1 298 ? -7.755 -69.085 -17.756 1.00 18.52 277 LYS D CA 1
ATOM 8783 C C . LYS D 1 298 ? -6.723 -67.986 -17.526 1.00 17.60 277 LYS D C 1
ATOM 8784 O O . LYS D 1 298 ? -6.498 -67.220 -18.455 1.00 20.15 277 LYS D O 1
ATOM 8790 N N . ALA D 1 299 ? -6.105 -67.940 -16.348 1.00 18.00 278 ALA D N 1
ATOM 8791 C CA . ALA D 1 299 ? -5.120 -66.890 -15.990 1.00 16.74 278 ALA D CA 1
ATOM 8792 C C . ALA D 1 299 ? -3.868 -67.053 -16.866 1.00 17.42 278 ALA D C 1
ATOM 8793 O O . ALA D 1 299 ? -3.363 -66.045 -17.401 1.00 17.83 278 ALA D O 1
ATOM 8795 N N . LEU D 1 300 ? -3.373 -68.285 -17.000 1.00 17.24 279 LEU D N 1
ATOM 8796 C CA . LEU D 1 300 ? -2.146 -68.545 -17.793 1.00 17.76 279 LEU D CA 1
ATOM 8797 C C . LEU D 1 300 ? -2.403 -68.138 -19.248 1.00 17.37 279 LEU D C 1
ATOM 8798 O O . LEU D 1 300 ? -1.519 -67.511 -19.866 1.00 18.58 279 LEU D O 1
ATOM 8803 N N . GLU D 1 301 ? -3.568 -68.506 -19.773 1.00 17.82 280 GLU D N 1
ATOM 8804 C CA . GLU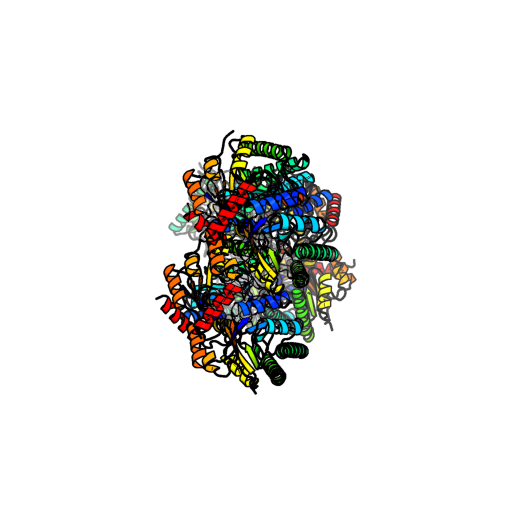 D 1 301 ? -3.989 -68.185 -21.157 1.00 19.20 280 GLU D CA 1
ATOM 8805 C C . GLU D 1 301 ? -3.994 -66.662 -21.319 1.00 17.79 280 GLU D C 1
ATOM 8806 O O . GLU D 1 301 ? -3.448 -66.140 -22.314 1.00 19.49 280 GLU D O 1
ATOM 8812 N N . PHE D 1 302 ? -4.590 -65.972 -20.353 1.00 18.77 281 PHE D N 1
ATOM 8813 C CA . PHE D 1 302 ? -4.741 -64.502 -20.345 1.00 18.54 281 PHE D CA 1
ATOM 8814 C C . PHE D 1 302 ? -3.348 -63.872 -20.383 1.00 18.46 281 PHE D C 1
ATOM 8815 O O . PHE D 1 302 ? -3.128 -62.942 -21.167 1.00 20.82 281 PHE D O 1
ATOM 8823 N N . ILE D 1 303 ? -2.443 -64.352 -19.531 1.00 18.16 282 ILE D N 1
ATOM 8824 C CA . ILE D 1 303 ? -1.082 -63.774 -19.379 1.00 16.91 282 ILE D CA 1
ATOM 8825 C C . ILE D 1 303 ? -0.317 -63.990 -20.687 1.00 17.65 282 ILE D C 1
ATOM 8826 O O . ILE D 1 303 ? 0.279 -63.026 -21.185 1.00 19.00 282 ILE D O 1
ATOM 8831 N N . LYS D 1 304 ? -0.371 -65.193 -21.250 1.00 18.86 283 LYS D N 1
ATOM 8832 C CA . LYS D 1 304 ? 0.397 -65.486 -22.486 1.00 19.11 283 LYS D CA 1
ATOM 8833 C C . LYS D 1 304 ? -0.129 -64.602 -23.621 1.00 21.10 283 LYS D C 1
ATOM 8834 O O . LYS D 1 304 ? 0.701 -64.111 -24.397 1.00 20.80 283 LYS D O 1
ATOM 8840 N N . GLN D 1 305 ? -1.447 -64.406 -23.716 1.00 20.24 284 GLN D N 1
ATOM 8841 C CA . GLN D 1 305 ? -2.068 -63.509 -24.728 1.00 22.68 284 GLN D CA 1
ATOM 8842 C C . GLN D 1 305 ? -1.463 -62.108 -24.591 1.00 22.19 284 GLN D C 1
ATOM 8843 O O . GLN D 1 305 ? -1.089 -61.529 -25.618 1.00 24.93 284 GLN D O 1
ATOM 8849 N N . ARG D 1 306 ? -1.412 -61.575 -23.365 1.00 23.61 285 ARG D N 1
ATOM 8850 C CA . ARG D 1 306 ? -0.929 -60.189 -23.096 1.00 25.02 285 ARG D CA 1
ATOM 8851 C C . ARG D 1 306 ? 0.571 -60.101 -23.402 1.00 22.50 285 ARG D C 1
ATOM 8852 O O . ARG D 1 306 ? 1.005 -59.062 -23.936 1.00 24.07 285 ARG D O 1
ATOM 8860 N N . LEU D 1 307 ? 1.337 -61.140 -23.054 1.00 25.33 286 LEU D N 1
ATOM 8861 C CA . LEU D 1 307 ? 2.819 -61.163 -23.218 1.00 25.35 286 LEU D CA 1
ATOM 8862 C C . LEU D 1 307 ? 3.190 -61.152 -24.704 1.00 28.21 286 LEU D C 1
ATOM 8863 O O . LEU D 1 307 ? 4.225 -60.543 -25.062 1.00 34.70 286 LEU D O 1
ATOM 8868 N N . THR D 1 308 ? 2.411 -61.846 -25.531 1.00 26.31 287 THR D N 1
ATOM 8869 C CA . THR D 1 308 ? 2.769 -62.118 -26.948 1.00 29.69 287 THR D CA 1
ATOM 8870 C C . THR D 1 308 ? 2.050 -61.114 -27.856 1.00 33.05 287 THR D C 1
ATOM 8871 O O . THR D 1 308 ? 2.298 -61.151 -29.070 1.00 35.25 287 THR D O 1
ATOM 8875 N N . ALA D 1 309 ? 1.240 -60.221 -27.280 1.00 33.20 288 ALA D N 1
ATOM 8876 C CA . ALA D 1 309 ? 0.575 -59.108 -28.000 1.00 36.76 288 ALA D CA 1
ATOM 8877 C C . ALA D 1 309 ? 1.649 -58.235 -28.654 1.00 36.91 288 ALA D C 1
ATOM 8878 O O . ALA D 1 309 ? 2.661 -57.944 -27.995 1.00 35.41 288 ALA D O 1
ATOM 8880 N N . ILE D 1 310 ? 1.428 -57.834 -29.905 1.00 46.53 289 ILE D N 1
ATOM 8881 C CA . ILE D 1 310 ? 2.421 -57.086 -30.730 1.00 45.58 289 ILE D CA 1
ATOM 8882 C C . ILE D 1 310 ? 2.244 -55.577 -30.508 1.00 49.48 289 ILE D C 1
ATOM 8883 O O . ILE D 1 310 ? 1.128 -55.053 -30.413 1.00 49.15 289 ILE D O 1
ATOM 8888 N N . MET E 1 22 ? 53.358 64.423 52.519 1.00 55.23 1 MET E N 1
ATOM 8889 C CA . MET E 1 22 ? 52.661 64.866 53.760 1.00 53.28 1 MET E CA 1
ATOM 8890 C C . MET E 1 22 ? 51.274 65.417 53.407 1.00 44.64 1 MET E C 1
ATOM 8891 O O . MET E 1 22 ? 51.099 65.911 52.277 1.00 45.55 1 MET E O 1
ATOM 8896 N N . ALA E 1 23 ? 50.328 65.332 54.346 1.00 36.36 2 ALA E N 1
ATOM 8897 C CA . ALA E 1 23 ? 48.988 65.954 54.248 1.00 35.55 2 ALA E CA 1
ATOM 8898 C C . ALA E 1 23 ? 49.069 67.386 54.787 1.00 34.83 2 ALA E C 1
ATOM 8899 O O . ALA E 1 23 ? 50.023 67.689 55.542 1.00 35.84 2 ALA E O 1
ATOM 8901 N N . PHE E 1 24 ? 48.114 68.234 54.397 1.00 27.67 3 PHE E N 1
ATOM 8902 C CA . PHE E 1 24 ? 48.001 69.639 54.863 1.00 26.39 3 PHE E CA 1
ATOM 8903 C C . PHE E 1 24 ? 46.984 69.684 55.995 1.00 24.26 3 PHE E C 1
ATOM 8904 O O . PHE E 1 24 ? 46.094 68.839 56.070 1.00 23.68 3 PHE E O 1
ATOM 8912 N N . PRO E 1 25 ? 47.143 70.629 56.946 1.00 25.65 4 PRO E N 1
ATOM 8913 C CA . PRO E 1 25 ? 46.331 70.637 58.158 1.00 25.25 4 PRO E CA 1
ATOM 8914 C C . PRO E 1 25 ? 44.827 70.637 57.860 1.00 25.33 4 PRO E C 1
ATOM 8915 O O . PRO E 1 25 ? 44.388 71.265 56.909 1.00 22.18 4 PRO E O 1
ATOM 8919 N N . LYS E 1 26 ? 44.080 69.907 58.682 1.00 23.22 5 LYS E N 1
ATOM 8920 C CA . LYS E 1 26 ? 42.603 69.910 58.670 1.00 21.72 5 LYS E CA 1
ATOM 8921 C C . LYS E 1 26 ? 42.139 70.300 60.064 1.00 22.58 5 LYS E C 1
ATOM 8922 O O . LYS E 1 26 ? 42.861 70.031 61.034 1.00 23.79 5 LYS E O 1
ATOM 8928 N N . ARG E 1 27 ? 40.961 70.890 60.150 1.00 25.52 6 ARG E N 1
ATOM 8929 C CA . ARG E 1 27 ? 40.361 71.203 61.461 1.00 26.39 6 ARG E CA 1
ATOM 8930 C C . ARG E 1 27 ? 38.878 70.871 61.388 1.00 24.68 6 ARG E C 1
ATOM 8931 O O . ARG E 1 27 ? 38.328 70.783 60.261 1.00 23.50 6 ARG E O 1
ATOM 8939 N N . LEU E 1 28 ? 38.281 70.636 62.552 1.00 23.90 7 LEU E N 1
ATOM 8940 C CA . LEU E 1 28 ? 36.829 70.400 62.665 1.00 24.65 7 LEU E CA 1
ATOM 8941 C C . LEU E 1 28 ? 36.135 71.743 62.464 1.00 24.36 7 LEU E C 1
ATOM 8942 O O . LEU E 1 28 ? 36.270 72.603 63.331 1.00 27.22 7 LEU E O 1
ATOM 8947 N N . GLU E 1 29 ? 35.495 71.917 61.314 1.00 21.64 8 GLU E N 1
ATOM 8948 C CA . GLU E 1 29 ? 34.814 73.175 60.923 1.00 21.23 8 GLU E CA 1
ATOM 8949 C C . GLU E 1 29 ? 33.576 72.809 60.109 1.00 21.01 8 GLU E C 1
ATOM 8950 O O . GLU E 1 29 ? 33.605 71.779 59.418 1.00 22.12 8 GLU E O 1
ATOM 8956 N N . ILE E 1 30 ? 32.523 73.617 60.225 1.00 20.55 9 ILE E N 1
ATOM 8957 C CA . ILE E 1 30 ? 31.197 73.350 59.603 1.00 20.89 9 ILE E CA 1
ATOM 8958 C C . ILE E 1 30 ? 30.972 74.391 58.513 1.00 19.02 9 ILE E C 1
ATOM 8959 O O . ILE E 1 30 ? 31.139 75.594 58.784 1.00 20.48 9 ILE E O 1
ATOM 8964 N N . GLY E 1 31 ? 30.623 73.930 57.314 1.00 17.41 10 GLY E N 1
ATOM 8965 C CA . GLY E 1 31 ? 30.377 74.823 56.171 1.00 17.45 10 GLY E CA 1
ATOM 8966 C C . GLY E 1 31 ? 28.989 74.638 55.607 1.00 18.55 10 GLY E C 1
ATOM 8967 O O . GLY E 1 31 ? 28.321 73.625 55.950 1.00 19.56 10 GLY E O 1
ATOM 8968 N N . GLY E 1 32 ? 28.569 75.590 54.776 1.00 18.42 11 GLY E N 1
ATOM 8969 C CA . GLY E 1 32 ? 27.338 75.499 53.982 1.00 18.66 11 GLY E CA 1
ATOM 8970 C C . GLY E 1 32 ? 27.679 75.458 52.512 1.00 19.20 11 GLY E C 1
ATOM 8971 O O . GLY E 1 32 ? 28.578 76.199 52.100 1.00 19.08 11 GLY E O 1
ATOM 8972 N N . HIS E 1 33 ? 27.003 74.602 51.753 1.00 17.58 12 HIS E N 1
ATOM 8973 C CA . HIS E 1 33 ? 27.163 74.506 50.284 1.00 20.20 12 HIS E CA 1
ATOM 8974 C C . HIS E 1 33 ? 26.573 75.779 49.669 1.00 19.82 12 HIS E C 1
ATOM 8975 O O . HIS E 1 33 ? 25.465 76.197 50.078 1.00 19.21 12 HIS E O 1
ATOM 8982 N N . ALA E 1 34 ? 27.305 76.406 48.756 1.00 23.54 13 ALA E N 1
ATOM 8983 C CA . ALA E 1 34 ? 26.884 77.663 48.100 1.00 22.51 13 ALA E CA 1
ATOM 8984 C C . ALA E 1 34 ? 25.486 77.481 47.495 1.00 23.61 13 ALA E C 1
ATOM 8985 O O . ALA E 1 34 ? 24.729 78.474 47.451 1.00 24.19 13 ALA E O 1
ATOM 8987 N N . LEU E 1 35 ? 25.162 76.269 47.028 1.00 25.55 14 LEU E N 1
ATOM 8988 C CA . LEU E 1 35 ? 23.920 75.984 46.258 1.00 27.17 14 LEU E CA 1
ATOM 8989 C C . LEU E 1 35 ? 22.696 75.958 47.186 1.00 26.82 14 LEU E C 1
ATOM 8990 O O . LEU E 1 35 ? 21.559 75.871 46.678 1.00 32.84 14 LEU E O 1
ATOM 8995 N N . VAL E 1 36 ? 22.904 76.106 48.498 1.00 22.17 15 VAL E N 1
ATOM 8996 C CA . VAL E 1 36 ? 21.797 76.308 49.475 1.00 23.45 15 VAL E CA 1
ATOM 8997 C C . VAL E 1 36 ? 21.231 77.719 49.243 1.00 22.55 15 VAL E C 1
ATOM 8998 O O . VAL E 1 36 ? 20.035 77.921 49.504 1.00 26.22 15 VAL E O 1
ATOM 9002 N N . TRP E 1 37 ? 22.050 78.645 48.726 1.00 21.24 16 TRP E N 1
ATOM 9003 C CA . TRP E 1 37 ? 21.689 80.079 48.540 1.00 20.15 16 TRP E CA 1
ATOM 9004 C C . TRP E 1 37 ? 21.680 80.496 47.064 1.00 20.82 16 TRP E C 1
ATOM 9005 O O . TRP E 1 37 ? 20.796 81.271 46.682 1.00 20.33 16 TRP E O 1
ATOM 9016 N N . SER E 1 38 ? 22.659 80.067 46.264 1.00 21.72 17 SER E N 1
ATOM 9017 C CA . SER E 1 38 ? 22.886 80.681 44.932 1.00 23.79 17 SER E CA 1
ATOM 9018 C C . SER E 1 38 ? 23.246 79.626 43.887 1.00 21.96 17 SER E C 1
ATOM 9019 O O . SER E 1 38 ? 24.118 78.789 44.167 1.00 23.39 17 SER E O 1
ATOM 9022 N N . GLY E 1 39 ? 22.585 79.698 42.728 1.00 22.77 18 GLY E N 1
ATOM 9023 C CA . GLY E 1 39 ? 22.770 78.783 41.585 1.00 23.08 18 GLY E CA 1
ATOM 9024 C C . GLY E 1 39 ? 23.949 79.174 40.717 1.00 25.24 18 GLY E C 1
ATOM 9025 O O . GLY E 1 39 ? 24.348 78.346 39.872 1.00 27.94 18 GLY E O 1
ATOM 9026 N N . ASP E 1 40 ? 24.494 80.382 40.899 1.00 24.38 19 ASP E N 1
ATOM 9027 C CA . ASP E 1 40 ? 25.661 80.870 40.120 1.00 27.03 19 ASP E CA 1
ATOM 9028 C C . ASP E 1 40 ? 26.642 81.581 41.057 1.00 25.80 19 ASP E C 1
ATOM 9029 O O . ASP E 1 40 ? 26.390 81.638 42.289 1.00 24.02 19 ASP E O 1
ATOM 9034 N N . TRP E 1 41 ? 27.750 82.055 40.492 1.00 25.33 20 TRP E N 1
ATOM 9035 C CA . TRP E 1 41 ? 28.805 82.797 41.222 1.00 24.37 20 TRP E CA 1
ATOM 9036 C C . TRP E 1 41 ? 29.043 84.149 40.539 1.00 22.79 20 TRP E C 1
ATOM 9037 O O . TRP E 1 41 ? 30.202 84.593 40.467 1.00 25.57 20 TRP E O 1
ATOM 9048 N N . SER E 1 42 ? 27.957 84.786 40.094 1.00 22.91 21 SER E N 1
ATOM 9049 C CA . SER E 1 42 ? 27.906 86.226 39.751 1.00 22.44 21 SER E CA 1
ATOM 9050 C C . SER E 1 42 ? 28.274 87.024 41.009 1.00 21.50 21 SER E C 1
ATOM 9051 O O . SER E 1 42 ? 28.269 86.445 42.103 1.00 23.10 21 SER E O 1
ATOM 9054 N N . ALA E 1 43 ? 28.596 88.303 40.864 1.00 21.93 22 ALA E N 1
ATOM 9055 C CA . ALA E 1 43 ? 28.863 89.201 42.010 1.00 21.28 22 ALA E CA 1
ATOM 9056 C C . ALA E 1 43 ? 27.709 89.070 43.018 1.00 19.87 22 ALA E C 1
ATOM 9057 O O . ALA E 1 43 ? 27.986 88.919 44.225 1.00 21.47 22 ALA E O 1
ATOM 9059 N N . ALA E 1 44 ? 26.466 89.087 42.528 1.00 19.69 23 ALA E N 1
ATOM 9060 C CA . ALA E 1 44 ? 25.234 89.011 43.352 1.00 18.86 23 ALA E CA 1
ATOM 9061 C C . ALA E 1 44 ? 25.148 87.625 43.998 1.00 19.31 23 ALA E C 1
ATOM 9062 O O . ALA E 1 44 ? 24.919 87.553 45.201 1.00 19.95 23 ALA E O 1
ATOM 9064 N N . GLY E 1 45 ? 25.356 86.563 43.213 1.00 18.98 24 GLY E N 1
ATOM 9065 C CA . GLY E 1 45 ? 25.231 85.168 43.676 1.00 20.94 24 GLY E CA 1
ATOM 9066 C C . GLY E 1 45 ? 26.274 84.816 44.723 1.00 20.71 24 GLY E C 1
ATOM 9067 O O . GLY E 1 45 ? 25.916 84.157 45.719 1.00 18.98 24 GLY E O 1
ATOM 9068 N N . ALA E 1 46 ? 27.532 85.209 44.500 1.00 21.94 25 ALA E N 1
ATOM 9069 C CA . ALA E 1 46 ? 28.657 84.986 45.441 1.00 21.29 25 ALA E CA 1
ATOM 9070 C C . ALA E 1 46 ? 28.343 85.679 46.769 1.00 20.54 25 ALA E C 1
ATOM 9071 O O . ALA E 1 46 ? 28.487 85.053 47.835 1.00 20.80 25 ALA E O 1
ATOM 9073 N N . ARG E 1 47 ? 27.911 86.937 46.706 1.00 22.64 26 ARG E N 1
ATOM 9074 C CA . ARG E 1 47 ? 27.576 87.724 47.922 1.00 21.54 26 ARG E CA 1
ATOM 9075 C C . ARG E 1 47 ? 26.397 87.074 48.660 1.00 20.38 26 ARG E C 1
ATOM 9076 O O . ARG E 1 47 ? 26.480 86.942 49.888 1.00 23.52 26 ARG E O 1
ATOM 9084 N N . LYS E 1 48 ? 25.340 86.677 47.952 1.00 20.92 27 LYS E N 1
ATOM 9085 C CA . LYS E 1 48 ? 24.154 86.046 48.595 1.00 20.15 27 LYS E CA 1
ATOM 9086 C C . LYS E 1 48 ? 24.608 84.796 49.361 1.00 19.55 27 LYS E C 1
ATOM 9087 O O . LYS E 1 48 ? 24.210 84.625 50.535 1.00 20.69 27 LYS E O 1
ATOM 9093 N N . ALA E 1 49 ? 25.411 83.942 48.725 1.00 19.16 28 ALA E N 1
ATOM 9094 C CA . ALA E 1 49 ? 25.866 82.667 49.320 1.00 19.13 28 ALA E CA 1
ATOM 9095 C C . ALA E 1 49 ? 26.770 82.962 50.525 1.00 19.27 28 ALA E C 1
ATOM 9096 O O . ALA E 1 49 ? 26.538 82.386 51.597 1.00 21.15 28 ALA E O 1
ATOM 9098 N N . ILE E 1 50 ? 27.764 83.837 50.365 1.00 19.54 29 ILE E N 1
ATOM 9099 C CA . ILE E 1 50 ? 28.760 84.124 51.435 1.00 19.83 29 ILE E CA 1
ATOM 9100 C C . ILE E 1 50 ? 28.040 84.814 52.599 1.00 20.36 29 ILE E C 1
ATOM 9101 O O . ILE E 1 50 ? 28.286 84.425 53.764 1.00 21.19 29 ILE E O 1
ATOM 9106 N N . ALA E 1 51 ? 27.171 85.783 52.305 1.00 21.97 30 ALA E N 1
ATOM 9107 C CA . ALA E 1 51 ? 26.369 86.500 53.323 1.00 21.39 30 ALA E CA 1
ATOM 9108 C C . ALA E 1 51 ? 25.485 85.484 54.050 1.00 22.15 30 ALA E C 1
ATOM 9109 O O . ALA E 1 51 ? 25.415 85.544 55.292 1.00 23.79 30 ALA E O 1
ATOM 9111 N N . GLY E 1 52 ? 24.866 84.564 53.304 1.00 22.00 31 GLY E N 1
ATOM 9112 C CA . GLY E 1 52 ? 24.006 83.502 53.857 1.00 21.43 31 GLY E CA 1
ATOM 9113 C C . GLY E 1 52 ? 24.777 82.594 54.800 1.00 22.50 31 GLY E C 1
ATOM 9114 O O . GLY E 1 52 ? 24.280 82.337 55.912 1.00 21.98 31 GLY E O 1
ATOM 9115 N N . ALA E 1 53 ? 25.950 82.108 54.385 1.00 21.63 32 ALA E N 1
ATOM 9116 C CA . ALA E 1 53 ? 26.788 81.204 55.206 1.00 22.69 32 ALA E CA 1
ATOM 9117 C C . ALA E 1 53 ? 27.212 81.939 56.484 1.00 22.29 32 ALA E C 1
ATOM 9118 O O . ALA E 1 53 ? 27.104 81.356 57.585 1.00 23.70 32 ALA E O 1
ATOM 9120 N N . ALA E 1 54 ? 27.676 83.182 56.349 1.00 22.19 33 ALA E N 1
ATOM 9121 C CA . ALA E 1 54 ? 28.174 83.992 57.481 1.00 23.15 33 ALA E CA 1
ATOM 9122 C C . ALA E 1 54 ? 27.028 84.238 58.468 1.00 24.13 33 ALA E C 1
ATOM 9123 O O . ALA E 1 54 ? 27.266 84.131 59.690 1.00 27.12 33 ALA E O 1
ATOM 9125 N N . ARG E 1 55 ? 25.828 84.537 57.962 1.00 23.78 34 ARG E N 1
ATOM 9126 C CA . ARG E 1 55 ? 24.655 84.895 58.805 1.00 27.38 34 ARG E CA 1
ATOM 9127 C C . ARG E 1 55 ? 24.265 83.697 59.676 1.00 25.69 34 ARG E C 1
ATOM 9128 O O . ARG E 1 55 ? 23.983 83.889 60.872 1.00 29.44 34 ARG E O 1
ATOM 9136 N N . ALA E 1 56 ? 24.234 82.500 59.095 1.00 25.82 35 ALA E N 1
ATOM 9137 C CA . ALA E 1 56 ? 23.884 81.246 59.801 1.00 26.97 35 ALA E CA 1
ATOM 9138 C C . ALA E 1 56 ? 24.952 80.946 60.861 1.00 27.47 35 ALA E C 1
ATOM 9139 O O . ALA E 1 56 ? 24.609 80.341 61.888 1.00 31.46 35 ALA E O 1
ATOM 9141 N N . GLY E 1 57 ? 26.206 81.339 60.606 1.00 26.74 36 GLY E N 1
ATOM 9142 C CA . GLY E 1 57 ? 27.339 81.139 61.532 1.00 26.14 36 GLY E CA 1
ATOM 9143 C C . GLY E 1 57 ? 28.221 79.970 61.121 1.00 23.85 36 GLY E C 1
ATOM 9144 O O . GLY E 1 57 ? 28.898 79.382 61.986 1.00 23.49 36 GLY E O 1
ATOM 9145 N N . PHE E 1 58 ? 28.240 79.629 59.838 1.00 22.24 37 PHE E N 1
ATOM 9146 C CA . PHE E 1 58 ? 29.169 78.594 59.319 1.00 20.78 37 PHE E CA 1
ATOM 9147 C C . PHE E 1 58 ? 30.606 79.126 59.390 1.00 22.07 37 PHE E C 1
ATOM 9148 O O . PHE E 1 58 ? 30.818 80.363 59.353 1.00 24.72 37 PHE E O 1
ATOM 9156 N N . ASP E 1 59 ? 31.568 78.204 59.473 1.00 21.46 38 ASP E N 1
ATOM 9157 C CA . ASP E 1 59 ? 33.024 78.499 59.502 1.00 22.83 38 ASP E CA 1
ATOM 9158 C C . ASP E 1 59 ? 33.500 78.760 58.072 1.00 23.32 38 ASP E C 1
ATOM 9159 O O . ASP E 1 59 ? 34.448 79.532 57.883 1.00 24.99 38 ASP E O 1
ATOM 9164 N N . TYR E 1 60 ? 32.876 78.114 57.092 1.00 21.46 39 TYR E N 1
ATOM 9165 C CA . TYR E 1 60 ? 33.272 78.263 55.672 1.00 21.12 39 TYR E CA 1
ATOM 9166 C C . TYR E 1 60 ? 32.050 78.116 54.770 1.00 20.83 39 TYR E C 1
ATOM 9167 O O . TYR E 1 60 ? 30.994 77.602 55.211 1.00 19.95 39 TYR E O 1
ATOM 9176 N N . ILE E 1 61 ? 32.217 78.600 53.539 1.00 21.49 40 ILE E N 1
ATOM 9177 C CA . ILE E 1 61 ? 31.337 78.313 52.373 1.00 20.66 40 ILE E CA 1
ATOM 9178 C C . ILE E 1 61 ? 32.052 77.283 51.495 1.00 20.38 40 ILE E C 1
ATOM 9179 O O . ILE E 1 61 ? 33.290 77.394 51.318 1.00 18.74 40 ILE E O 1
ATOM 9184 N N . GLU E 1 62 ? 31.320 76.275 51.019 1.00 19.54 41 GLU E N 1
ATOM 9185 C CA . GLU E 1 62 ? 31.844 75.357 49.979 1.00 18.37 41 GLU E CA 1
ATOM 9186 C C . GLU E 1 62 ? 31.384 75.897 48.626 1.00 17.56 41 GLU E C 1
ATOM 9187 O O . GLU E 1 62 ? 30.170 75.863 48.334 1.00 17.18 41 GLU E O 1
ATOM 9193 N N . ILE E 1 63 ? 32.332 76.403 47.843 1.00 19.76 42 ILE E N 1
ATOM 9194 C CA . ILE E 1 63 ? 32.077 76.963 46.490 1.00 20.31 42 ILE E CA 1
ATOM 9195 C C . ILE E 1 63 ? 32.039 75.816 45.481 1.00 21.74 42 ILE E C 1
ATOM 9196 O O . ILE E 1 63 ? 32.959 74.965 45.502 1.00 22.46 42 ILE E O 1
ATOM 9201 N N . ALA E 1 64 ? 30.999 75.791 44.649 1.00 23.07 43 ALA E N 1
ATOM 9202 C CA . ALA E 1 64 ? 30.861 74.864 43.505 1.00 25.66 43 ALA E CA 1
ATOM 9203 C C . ALA E 1 64 ? 31.778 75.338 42.372 1.00 27.03 43 ALA E C 1
ATOM 9204 O O . ALA E 1 64 ? 31.514 76.416 41.801 1.00 34.81 43 ALA E O 1
ATOM 9206 N N . LEU E 1 65 ? 32.827 74.575 42.060 1.00 22.66 44 LEU E N 1
ATOM 9207 C CA . LEU E 1 65 ? 33.782 74.941 40.985 1.00 25.51 44 LEU E CA 1
ATOM 9208 C C . LEU E 1 65 ? 33.542 74.043 39.765 1.00 22.88 44 LEU E C 1
ATOM 9209 O O . LEU E 1 65 ? 34.532 73.611 39.182 1.00 22.80 44 LEU E O 1
ATOM 9214 N N . LEU E 1 66 ? 32.285 73.758 39.399 1.00 21.22 45 LEU E N 1
ATOM 9215 C CA . LEU E 1 66 ? 31.985 72.955 38.178 1.00 22.59 45 LEU E CA 1
ATOM 9216 C C . LEU E 1 66 ? 32.536 73.685 36.948 1.00 21.06 45 LEU E C 1
ATOM 9217 O O . LEU E 1 66 ? 32.938 73.004 35.973 1.00 21.74 45 LEU E O 1
ATOM 9222 N N . ASP E 1 67 ? 32.589 75.020 36.992 1.00 21.84 46 ASP E N 1
ATOM 9223 C CA . ASP E 1 67 ? 33.217 75.858 35.930 1.00 24.18 46 ASP E CA 1
ATOM 9224 C C . ASP E 1 67 ? 34.168 76.856 36.586 1.00 25.62 46 ASP E C 1
ATOM 9225 O O . ASP E 1 67 ? 33.801 78.005 36.826 1.00 29.59 46 ASP E O 1
ATOM 9230 N N . PRO E 1 68 ? 35.416 76.443 36.907 1.00 24.68 47 PRO E N 1
ATOM 9231 C CA . PRO E 1 68 ? 36.335 77.284 37.679 1.00 25.51 47 PRO E CA 1
ATOM 9232 C C . PRO E 1 68 ? 36.865 78.516 36.923 1.00 26.52 47 PRO E C 1
ATOM 9233 O O . PRO E 1 68 ? 37.409 79.402 37.571 1.00 27.72 47 PRO E O 1
ATOM 9237 N N . TRP E 1 69 ? 36.686 78.566 35.596 1.00 29.19 48 TRP E N 1
ATOM 9238 C CA . TRP E 1 69 ? 36.993 79.766 34.765 1.00 29.32 48 TRP E CA 1
ATOM 9239 C C . TRP E 1 69 ? 35.935 80.862 34.964 1.00 32.03 48 TRP E C 1
ATOM 9240 O O . TRP E 1 69 ? 36.210 81.995 34.549 1.00 40.97 48 TRP E O 1
ATOM 9251 N N . GLN E 1 70 ? 34.769 80.539 35.536 1.00 36.49 49 GLN E N 1
ATOM 9252 C CA . GLN E 1 70 ? 33.666 81.511 35.784 1.00 37.11 49 GLN E CA 1
ATOM 9253 C C . GLN E 1 70 ? 34.014 82.411 36.975 1.00 38.25 49 GLN E C 1
ATOM 9254 O O . GLN E 1 70 ? 33.529 83.557 37.005 1.00 39.84 49 GLN E O 1
ATOM 9260 N N . ILE E 1 71 ? 34.813 81.907 37.921 1.00 35.28 50 ILE E N 1
ATOM 9261 C CA . ILE E 1 71 ? 35.040 82.537 39.257 1.00 33.75 50 ILE E CA 1
ATOM 9262 C C . ILE E 1 71 ? 35.866 83.816 39.096 1.00 33.39 50 ILE E C 1
ATOM 9263 O O . ILE E 1 71 ? 37.020 83.720 38.648 1.00 36.30 50 ILE E O 1
ATOM 9268 N N . ASP E 1 72 ? 35.308 84.964 39.484 1.00 33.27 51 ASP E N 1
ATOM 9269 C CA . ASP E 1 72 ? 36.088 86.209 39.718 1.00 31.52 51 ASP E CA 1
ATOM 9270 C C . ASP E 1 72 ? 36.825 86.045 41.053 1.00 32.73 51 ASP E C 1
ATOM 9271 O O . ASP E 1 72 ? 36.206 86.256 42.109 1.00 29.23 51 ASP E O 1
ATOM 9276 N N . VAL E 1 73 ? 38.092 85.632 41.008 1.00 29.68 52 VAL E N 1
ATOM 9277 C CA . VAL E 1 73 ? 38.882 85.256 42.216 1.00 28.70 52 VAL E CA 1
ATOM 9278 C C . VAL E 1 73 ? 39.032 86.478 43.127 1.00 28.50 52 VAL E C 1
ATOM 9279 O O . VAL E 1 73 ? 38.815 86.337 44.337 1.00 29.11 52 VAL E O 1
ATOM 9283 N N . ALA E 1 74 ? 39.392 87.635 42.568 1.00 26.69 53 ALA E N 1
ATOM 9284 C CA . ALA E 1 74 ? 39.621 88.887 43.321 1.00 27.13 53 ALA E CA 1
ATOM 9285 C C . ALA E 1 74 ? 38.317 89.301 44.012 1.00 27.74 53 ALA E C 1
ATOM 9286 O O . ALA E 1 74 ? 38.358 89.619 45.216 1.00 27.69 53 ALA E O 1
ATOM 9288 N N . LEU E 1 75 ? 37.210 89.291 43.267 1.00 27.60 54 LEU E N 1
ATOM 9289 C CA . LEU E 1 75 ? 35.848 89.620 43.773 1.00 28.13 54 LEU E CA 1
ATOM 9290 C C . LEU E 1 75 ? 35.534 88.688 44.951 1.00 26.78 54 LEU E C 1
ATOM 9291 O O . LEU E 1 75 ? 35.116 89.166 46.012 1.00 27.63 54 LEU E O 1
ATOM 9296 N N . THR E 1 76 ? 35.783 87.393 44.782 1.00 26.79 55 THR E N 1
ATOM 9297 C CA . THR E 1 76 ? 35.459 86.359 45.799 1.00 25.93 55 THR E CA 1
ATOM 9298 C C . THR E 1 76 ? 36.333 86.572 47.042 1.00 25.61 55 THR E C 1
ATOM 9299 O O . THR E 1 76 ? 35.798 86.488 48.158 1.00 26.17 55 THR E O 1
ATOM 9303 N N . LYS E 1 77 ? 37.633 86.813 46.861 1.00 27.48 56 LYS E N 1
ATOM 9304 C CA . LYS E 1 77 ? 38.562 87.087 47.989 1.00 27.44 56 LYS E CA 1
ATOM 9305 C C . LYS E 1 77 ? 38.033 88.285 48.789 1.00 27.44 56 LYS E C 1
ATOM 9306 O O . LYS E 1 77 ? 38.067 88.222 50.029 1.00 29.19 56 LYS E O 1
ATOM 9312 N N . ASP E 1 78 ? 37.566 89.335 48.104 1.00 28.65 57 ASP E N 1
ATOM 9313 C CA . ASP E 1 78 ? 37.048 90.574 48.744 1.00 28.20 57 ASP E CA 1
ATOM 9314 C C . ASP E 1 78 ? 35.833 90.227 49.605 1.00 25.04 57 ASP E C 1
ATOM 9315 O O . ASP E 1 78 ? 35.759 90.713 50.755 1.00 29.82 57 ASP E O 1
ATOM 9320 N N . LEU E 1 79 ? 34.912 89.422 49.066 1.00 22.81 58 LEU E N 1
ATOM 9321 C CA . LEU E 1 79 ? 33.663 89.018 49.769 1.00 23.92 58 LEU E CA 1
ATOM 9322 C C . LEU E 1 79 ? 34.006 88.159 50.990 1.00 26.41 58 LEU E C 1
ATOM 9323 O O . LEU E 1 79 ? 33.419 88.409 52.056 1.00 24.56 58 LEU E O 1
ATOM 9328 N N . LEU E 1 80 ? 34.896 87.167 50.849 1.00 25.24 59 LEU E N 1
ATOM 9329 C CA . LEU E 1 80 ? 35.289 86.297 51.992 1.00 25.31 59 LEU E CA 1
ATOM 9330 C C . LEU E 1 80 ? 35.848 87.161 53.130 1.00 26.34 59 LEU E C 1
ATOM 9331 O O . LEU E 1 80 ? 35.490 86.902 54.298 1.00 25.50 59 LEU E O 1
ATOM 9336 N N . GLN E 1 81 ? 36.657 88.174 52.802 1.00 25.85 60 GLN E N 1
ATOM 9337 C CA . GLN E 1 81 ? 37.245 89.110 53.796 1.00 30.03 60 GLN E CA 1
ATOM 9338 C C . GLN E 1 81 ? 36.131 89.985 54.387 1.00 29.00 60 GLN E C 1
ATOM 9339 O O . GLN E 1 81 ? 36.083 90.139 55.629 1.00 32.01 60 GLN E O 1
ATOM 9345 N N . GLU E 1 82 ? 35.256 90.534 53.542 1.00 26.50 61 GLU E N 1
ATOM 9346 C CA . GLU E 1 82 ? 34.130 91.396 53.996 1.00 26.43 61 GLU E CA 1
ATOM 9347 C C . GLU E 1 82 ? 33.335 90.635 55.066 1.00 28.36 61 GLU E C 1
ATOM 9348 O O . GLU E 1 82 ? 33.027 91.225 56.104 1.00 28.25 61 GLU E O 1
ATOM 9354 N N . TYR E 1 83 ? 33.043 89.349 54.841 1.00 26.45 62 TYR E N 1
ATOM 9355 C CA . TYR E 1 83 ? 32.145 88.557 55.721 1.00 26.81 62 TYR E CA 1
ATOM 9356 C C . TYR E 1 83 ? 32.959 87.667 56.668 1.00 25.94 62 TYR E C 1
ATOM 9357 O O . TYR E 1 83 ? 32.341 86.921 57.442 1.00 27.39 62 TYR E O 1
ATOM 9366 N N . ASN E 1 84 ? 34.292 87.765 56.624 1.00 25.11 63 ASN E N 1
ATOM 9367 C CA . ASN E 1 84 ? 35.218 87.030 57.531 1.00 29.54 63 ASN E CA 1
ATOM 9368 C C . ASN E 1 84 ? 34.911 85.529 57.456 1.00 28.98 63 ASN E C 1
ATOM 9369 O O . ASN E 1 84 ? 34.678 84.906 58.510 1.00 28.72 63 ASN E O 1
ATOM 9374 N N . LEU E 1 85 ? 34.917 84.963 56.249 1.00 28.16 64 LEU E N 1
ATOM 9375 C CA . LEU E 1 85 ? 34.510 83.556 56.014 1.00 26.92 64 LEU E CA 1
ATOM 9376 C C . LEU E 1 85 ? 35.613 82.833 55.245 1.00 25.53 64 LEU E C 1
ATOM 9377 O O . LEU E 1 85 ? 36.183 83.446 54.330 1.00 26.10 64 LEU E O 1
ATOM 9382 N N . ARG E 1 86 ? 35.897 81.586 55.629 1.00 26.34 65 ARG E N 1
ATOM 9383 C CA A ARG E 1 86 ? 36.808 80.681 54.882 0.50 25.83 65 ARG E CA 1
ATOM 9384 C CA B ARG E 1 86 ? 36.814 80.676 54.888 0.50 25.68 65 ARG E CA 1
ATOM 9385 C C . ARG E 1 86 ? 36.050 80.021 53.727 1.00 22.31 65 ARG E C 1
ATOM 9386 O O . ARG E 1 86 ? 34.805 80.033 53.734 1.00 20.51 65 ARG E O 1
ATOM 9401 N N . ALA E 1 87 ? 36.788 79.481 52.758 1.00 21.78 66 ALA E N 1
ATOM 9402 C CA . ALA E 1 87 ? 36.210 78.782 51.591 1.00 22.23 66 ALA E CA 1
ATOM 9403 C C . ALA E 1 87 ? 36.940 77.458 51.388 1.00 21.23 66 ALA E C 1
ATOM 9404 O O . ALA E 1 87 ? 38.168 77.431 51.553 1.00 20.76 66 ALA E O 1
ATOM 9406 N N . HIS E 1 88 ? 36.177 76.407 51.085 1.00 21.14 67 HIS E N 1
ATOM 9407 C CA . HIS E 1 88 ? 36.654 75.173 50.416 1.00 20.41 67 HIS E CA 1
ATOM 9408 C C . HIS E 1 88 ? 35.885 75.062 49.099 1.00 17.02 67 HIS E C 1
ATOM 9409 O O . HIS E 1 88 ? 34.995 75.908 48.850 1.00 18.67 67 HIS E O 1
ATOM 9416 N N . ALA E 1 89 ? 36.206 74.076 48.268 1.00 16.56 68 ALA E N 1
ATOM 9417 C CA . ALA E 1 89 ? 35.548 73.932 46.956 1.00 17.19 68 ALA E CA 1
ATOM 9418 C C . ALA E 1 89 ? 35.236 72.466 46.676 1.00 17.71 68 ALA E C 1
ATOM 9419 O O . ALA E 1 89 ? 36.038 71.589 47.059 1.00 16.69 68 ALA E O 1
ATOM 9421 N N . SER E 1 90 ? 34.091 72.238 46.039 1.00 18.36 69 SER E N 1
ATOM 9422 C CA . SER E 1 90 ? 33.689 70.923 45.502 1.00 18.13 69 SER E CA 1
ATOM 9423 C C . SER E 1 90 ? 33.327 71.096 44.026 1.00 17.95 69 SER E C 1
ATOM 9424 O O . SER E 1 90 ? 32.997 72.226 43.584 1.00 18.97 69 SER E O 1
ATOM 9427 N N . LEU E 1 91 ? 33.420 70.019 43.268 1.00 16.66 70 LEU E N 1
ATOM 9428 C CA . LEU E 1 91 ? 32.901 70.007 41.890 1.00 16.22 70 LEU E CA 1
ATOM 9429 C C . LEU E 1 91 ? 32.552 68.570 41.518 1.00 15.25 70 LEU E C 1
ATOM 9430 O O . LEU E 1 91 ? 32.946 67.635 42.242 1.00 16.55 70 LEU E O 1
ATOM 9435 N N . GLY E 1 92 ? 31.817 68.436 40.426 1.00 16.74 71 GLY E N 1
ATOM 9436 C CA . GLY E 1 92 ? 31.745 67.198 39.636 1.00 15.17 71 GLY E CA 1
ATOM 9437 C C . GLY E 1 92 ? 32.252 67.493 38.246 1.00 16.69 71 GLY E C 1
ATOM 9438 O O . GLY E 1 92 ? 31.977 68.589 37.754 1.00 17.35 71 GLY E O 1
ATOM 9439 N N . LEU E 1 93 ? 32.965 66.552 37.644 1.00 16.12 72 LEU E N 1
ATOM 9440 C CA . LEU E 1 93 ? 33.305 66.612 36.206 1.00 16.29 72 LEU E CA 1
ATOM 9441 C C . LEU E 1 93 ? 32.053 66.270 35.392 1.00 15.23 72 LEU E C 1
ATOM 9442 O O . LEU E 1 93 ? 31.002 65.943 35.989 1.00 17.54 72 LEU E O 1
ATOM 9447 N N . SER E 1 94 ? 32.151 66.358 34.070 1.00 18.05 73 SER E N 1
ATOM 9448 C CA . SER E 1 94 ? 31.047 66.063 33.130 1.00 16.20 73 SER E CA 1
ATOM 9449 C C . SER E 1 94 ? 31.599 65.133 32.054 1.00 17.44 73 SER E C 1
ATOM 9450 O O . SER E 1 94 ? 32.815 64.854 32.104 1.00 18.24 73 SER E O 1
ATOM 9453 N N . ALA E 1 95 ? 30.754 64.686 31.127 1.00 19.12 74 ALA E N 1
ATOM 9454 C CA . ALA E 1 95 ? 31.185 63.837 29.995 1.00 20.84 74 ALA E CA 1
ATOM 9455 C C . ALA E 1 95 ? 32.415 64.477 29.337 1.00 20.07 74 ALA E C 1
ATOM 9456 O O . ALA E 1 95 ? 33.356 63.735 28.988 1.00 20.13 74 ALA E O 1
ATOM 9458 N N . ALA E 1 96 ? 32.428 65.804 29.190 1.00 20.97 75 ALA E N 1
ATOM 9459 C CA . ALA E 1 96 ? 33.447 66.537 28.399 1.00 20.47 75 ALA E CA 1
ATOM 9460 C C . ALA E 1 96 ? 34.787 66.589 29.145 1.00 17.82 75 ALA E C 1
ATOM 9461 O O . ALA E 1 96 ? 35.789 66.980 28.519 1.00 20.52 75 ALA E O 1
ATOM 9463 N N . THR E 1 97 ? 34.813 66.233 30.436 1.00 17.67 76 THR E N 1
ATOM 9464 C CA . THR E 1 97 ? 36.018 66.337 31.307 1.00 18.21 76 THR E CA 1
ATOM 9465 C C . THR E 1 97 ? 36.204 65.053 32.128 1.00 17.61 76 THR E C 1
ATOM 9466 O O . THR E 1 97 ? 36.899 65.092 33.161 1.00 19.21 76 THR E O 1
ATOM 9470 N N . ASP E 1 98 ? 35.600 63.951 31.686 1.00 16.70 77 ASP E N 1
ATOM 9471 C CA . ASP E 1 98 ? 35.597 62.660 32.419 1.00 16.94 77 ASP E CA 1
ATOM 9472 C C . ASP E 1 98 ? 36.985 62.005 32.395 1.00 15.92 77 ASP E C 1
ATOM 9473 O O . ASP E 1 98 ? 37.374 61.458 31.340 1.00 17.74 77 ASP E O 1
ATOM 9478 N N . VAL E 1 99 ? 37.690 61.995 33.524 1.00 16.09 78 VAL E N 1
ATOM 9479 C CA . VAL E 1 99 ? 39.079 61.458 33.607 1.00 17.13 78 VAL E CA 1
ATOM 9480 C C . VAL E 1 99 ? 39.061 59.920 33.581 1.00 16.56 78 VAL E C 1
ATOM 9481 O O . VAL E 1 99 ? 40.154 59.338 33.571 1.00 19.55 78 VAL E O 1
ATOM 9485 N N . THR E 1 100 ? 37.891 59.278 33.532 1.00 16.63 79 THR E N 1
ATOM 9486 C CA . THR E 1 100 ? 37.788 57.799 33.393 1.00 17.58 79 THR E CA 1
ATOM 9487 C C . THR E 1 100 ? 37.775 57.441 31.912 1.00 18.77 79 THR E C 1
ATOM 9488 O O . THR E 1 100 ? 37.922 56.251 31.616 1.00 20.83 79 THR E O 1
ATOM 9492 N N . SER E 1 101 ? 37.624 58.435 31.032 1.00 18.71 80 SER E N 1
ATOM 9493 C CA . SER E 1 101 ? 37.430 58.226 29.574 1.00 20.28 80 SER E CA 1
ATOM 9494 C C . SER E 1 101 ? 38.636 57.496 28.985 1.00 21.66 80 SER E C 1
ATOM 9495 O O . SER E 1 101 ? 39.778 57.758 29.408 1.00 21.86 80 SER E O 1
ATOM 9498 N N . THR E 1 102 ? 38.379 56.623 28.016 1.00 26.17 81 THR E N 1
ATOM 9499 C CA . THR E 1 102 ? 39.423 55.999 27.175 1.00 23.42 81 THR E CA 1
ATOM 9500 C C . THR E 1 102 ? 39.848 56.989 26.086 1.00 25.16 81 THR E C 1
ATOM 9501 O O . THR E 1 102 ? 40.776 56.658 25.336 1.00 26.28 81 THR E O 1
ATOM 9505 N N . ASP E 1 103 ? 39.222 58.171 26.022 1.00 22.48 82 ASP E N 1
ATOM 9506 C CA . ASP E 1 103 ? 39.576 59.239 25.044 1.00 23.58 82 ASP E CA 1
ATOM 9507 C C . ASP E 1 103 ? 40.552 60.194 25.719 1.00 23.72 82 ASP E C 1
ATOM 9508 O O . ASP E 1 103 ? 40.165 60.989 26.572 1.00 24.10 82 ASP E O 1
ATOM 9513 N N . PRO E 1 104 ? 41.855 60.141 25.374 1.00 25.94 83 PRO E N 1
ATOM 9514 C CA . PRO E 1 104 ? 42.857 60.945 26.071 1.00 27.37 83 PRO E CA 1
ATOM 9515 C C . PRO E 1 104 ? 42.553 62.451 26.006 1.00 24.45 83 PRO E C 1
ATOM 9516 O O . PRO E 1 104 ? 42.936 63.160 26.924 1.00 26.34 83 PRO E O 1
ATOM 9520 N N . ALA E 1 105 ? 41.886 62.906 24.937 1.00 25.12 84 ALA E N 1
ATOM 9521 C CA . ALA E 1 105 ? 41.510 64.328 24.725 1.00 23.60 84 ALA E CA 1
ATOM 9522 C C . ALA E 1 105 ? 40.510 64.753 25.811 1.00 23.18 84 ALA E C 1
ATOM 9523 O O . ALA E 1 105 ? 40.557 65.913 26.269 1.00 23.61 84 ALA E O 1
ATOM 9525 N N . ILE E 1 106 ? 39.641 63.837 26.226 1.00 19.30 85 ILE E N 1
ATOM 9526 C CA . ILE E 1 106 ? 38.635 64.108 27.299 1.00 18.25 85 ILE E CA 1
ATOM 9527 C C . ILE E 1 106 ? 39.333 64.091 28.664 1.00 19.47 85 ILE E C 1
ATOM 9528 O O . ILE E 1 106 ? 39.056 64.977 29.496 1.00 19.07 85 ILE E O 1
ATOM 9533 N N . VAL E 1 107 ? 40.226 63.137 28.901 1.00 20.71 86 VAL E N 1
ATOM 9534 C CA . VAL E 1 107 ? 40.983 63.068 30.183 1.00 19.82 86 VAL E CA 1
ATOM 9535 C C . VAL E 1 107 ? 41.809 64.353 30.329 1.00 20.57 86 VAL E C 1
ATOM 9536 O O . VAL E 1 107 ? 41.862 64.908 31.450 1.00 23.70 86 VAL E O 1
ATOM 9540 N N . ALA E 1 108 ? 42.400 64.841 29.236 1.00 21.47 87 ALA E N 1
ATOM 9541 C CA . ALA E 1 108 ? 43.234 66.066 29.250 1.00 21.13 87 ALA E CA 1
ATOM 9542 C C . ALA E 1 108 ? 42.386 67.265 29.699 1.00 18.90 87 ALA E C 1
ATOM 9543 O O . ALA E 1 108 ? 42.885 68.073 30.487 1.00 22.46 87 ALA E O 1
ATOM 9545 N N . LYS E 1 109 ? 41.154 67.384 29.203 1.00 18.76 88 LYS E N 1
ATOM 9546 C CA . LYS E 1 109 ? 40.243 68.496 29.583 1.00 18.73 88 LYS E CA 1
ATOM 9547 C C . LYS E 1 109 ? 39.911 68.369 31.073 1.00 19.63 88 LYS E C 1
ATOM 9548 O O . LYS E 1 109 ? 39.843 69.406 31.768 1.00 20.73 88 LYS E O 1
ATOM 9554 N N . GLY E 1 110 ? 39.733 67.142 31.559 1.00 18.71 89 GLY E N 1
ATOM 9555 C CA . GLY E 1 110 ? 39.496 66.883 32.995 1.00 19.64 89 GLY E CA 1
ATOM 9556 C C . GLY E 1 110 ? 40.681 67.323 33.836 1.00 19.41 89 GLY E C 1
ATOM 9557 O O . GLY E 1 110 ? 40.477 68.014 34.848 1.00 17.62 89 GLY E O 1
ATOM 9558 N N . ASP E 1 111 ? 41.891 66.908 33.465 1.00 17.83 90 ASP E N 1
ATOM 9559 C CA . ASP E 1 111 ? 43.138 67.363 34.136 1.00 21.03 90 ASP E CA 1
ATOM 9560 C C . ASP E 1 111 ? 43.153 68.899 34.193 1.00 18.92 90 ASP E C 1
ATOM 9561 O O . ASP E 1 111 ? 43.469 69.465 35.264 1.00 19.00 90 ASP E O 1
ATOM 9566 N N . GLU E 1 112 ? 42.855 69.554 33.067 1.00 20.32 91 GLU E N 1
ATOM 9567 C CA . GLU E 1 112 ? 42.909 71.036 32.926 1.00 20.36 91 GLU E CA 1
ATOM 9568 C C . GLU E 1 112 ? 41.910 71.683 33.892 1.00 20.15 91 GLU E C 1
ATOM 9569 O O . GLU E 1 112 ? 42.265 72.683 34.565 1.00 19.93 91 GLU E O 1
ATOM 9575 N N . LEU E 1 113 ? 40.686 71.162 33.944 1.00 18.69 92 LEU E N 1
ATOM 9576 C CA . LEU E 1 113 ? 39.628 71.728 34.820 1.00 17.63 92 LEU E CA 1
ATOM 9577 C C . LEU E 1 113 ? 40.052 71.571 36.285 1.00 18.01 92 LEU E C 1
ATOM 9578 O O . LEU E 1 113 ? 39.954 72.549 37.043 1.00 16.97 92 LEU E O 1
ATOM 9583 N N . LEU E 1 114 ? 40.534 70.393 36.673 1.00 18.21 93 LEU E N 1
ATOM 9584 C CA . LEU E 1 114 ? 40.980 70.121 38.065 1.00 18.29 93 LEU E CA 1
ATOM 9585 C C . LEU E 1 114 ? 42.153 71.032 38.449 1.00 18.45 93 LEU E C 1
ATOM 9586 O O . LEU E 1 114 ? 42.187 71.500 39.603 1.00 18.03 93 LEU E O 1
ATOM 9591 N N . ARG E 1 115 ? 43.089 71.298 37.540 1.00 19.22 94 ARG E N 1
ATOM 9592 C CA . ARG E 1 115 ? 44.203 72.238 37.835 1.00 19.40 94 ARG E CA 1
ATOM 9593 C C . ARG E 1 115 ? 43.625 73.641 38.063 1.00 21.13 94 ARG E C 1
ATOM 9594 O O . ARG E 1 115 ? 44.077 74.337 39.000 1.00 22.06 94 ARG E O 1
ATOM 9602 N N . LYS E 1 116 ? 42.669 74.059 37.233 1.00 20.96 95 LYS E N 1
ATOM 9603 C CA . LYS E 1 116 ? 42.109 75.433 37.307 1.00 20.40 95 LYS E CA 1
ATOM 9604 C C . LYS E 1 116 ? 41.352 75.578 38.631 1.00 20.23 95 LYS E C 1
ATOM 9605 O O . LYS E 1 116 ? 41.472 76.634 39.281 1.00 19.82 95 LYS E O 1
ATOM 9611 N N . ALA E 1 117 ? 40.603 74.549 39.020 1.00 19.86 96 ALA E N 1
ATOM 9612 C CA . ALA E 1 117 ? 39.880 74.519 40.309 1.00 20.51 96 ALA E CA 1
ATOM 9613 C C . ALA E 1 117 ? 40.884 74.655 41.460 1.00 19.05 96 ALA E C 1
ATOM 9614 O O . ALA E 1 117 ? 40.605 75.415 42.426 1.00 21.37 96 ALA E O 1
ATOM 9616 N N . THR E 1 118 ? 41.984 73.906 41.394 1.00 19.29 97 THR E N 1
ATOM 9617 C CA . THR E 1 118 ? 43.069 73.937 42.403 1.00 20.48 97 THR E CA 1
ATOM 9618 C C . THR E 1 118 ? 43.642 75.360 42.462 1.00 19.34 97 THR E C 1
ATOM 9619 O O . THR E 1 118 ? 43.821 75.875 43.587 1.00 22.50 97 THR E O 1
ATOM 9623 N N . ASP E 1 119 ? 43.883 75.984 41.301 1.00 20.11 98 ASP E N 1
ATOM 9624 C CA . ASP E 1 119 ? 44.448 77.358 41.195 1.00 20.23 98 ASP E CA 1
ATOM 9625 C C . ASP E 1 119 ? 43.519 78.358 41.881 1.00 22.14 98 ASP E C 1
ATOM 9626 O O . ASP E 1 119 ? 44.026 79.225 42.610 1.00 23.23 98 ASP E O 1
ATOM 9631 N N . VAL E 1 120 ? 42.211 78.251 41.642 1.00 20.29 99 VAL E N 1
ATOM 9632 C CA . VAL E 1 120 ? 41.203 79.180 42.239 1.00 21.83 99 VAL E CA 1
ATOM 9633 C C . VAL E 1 120 ? 41.217 79.005 43.760 1.00 21.00 99 VAL E C 1
ATOM 9634 O O . VAL E 1 120 ? 41.224 80.020 44.485 1.00 21.85 99 VAL E O 1
ATOM 9638 N N . LEU E 1 121 ? 41.239 77.761 44.232 1.00 22.87 100 LEU E N 1
ATOM 9639 C CA . LEU E 1 121 ? 41.213 77.442 45.678 1.00 22.68 100 LEU E CA 1
ATOM 9640 C C . LEU E 1 121 ? 42.477 78.005 46.341 1.00 23.12 100 LEU E C 1
ATOM 9641 O O . LEU E 1 121 ? 42.366 78.665 47.403 1.00 22.76 100 LEU E O 1
ATOM 9646 N N . TYR E 1 122 ? 43.639 77.764 45.729 1.00 22.12 101 TYR E N 1
ATOM 9647 C CA . TYR E 1 122 ? 44.952 78.267 46.207 1.00 23.86 101 TYR E CA 1
ATOM 9648 C C . TYR E 1 122 ? 44.862 79.791 46.338 1.00 24.53 101 TYR E C 1
ATOM 9649 O O . TYR E 1 122 ? 45.182 80.343 47.419 1.00 26.49 101 TYR E O 1
ATOM 9658 N N . ALA E 1 123 ? 44.423 80.455 45.263 1.00 23.89 102 ALA E N 1
ATOM 9659 C CA . ALA E 1 123 ? 44.324 81.932 45.195 1.00 24.41 102 ALA E CA 1
ATOM 9660 C C . ALA E 1 123 ? 43.449 82.442 46.346 1.00 25.35 102 ALA E C 1
ATOM 9661 O O . ALA E 1 123 ? 43.733 83.547 46.830 1.00 26.42 102 ALA E O 1
ATOM 9663 N N . LEU E 1 124 ? 42.436 81.667 46.768 1.00 24.03 103 LEU E N 1
ATOM 9664 C CA . LEU E 1 124 ? 41.457 82.074 47.817 1.00 25.67 103 LEU E CA 1
ATOM 9665 C C . LEU E 1 124 ? 41.966 81.655 49.201 1.00 23.44 103 LEU E C 1
ATOM 9666 O O . LEU E 1 124 ? 41.244 81.883 50.173 1.00 30.28 103 LEU E O 1
ATOM 9671 N N . GLY E 1 125 ? 43.144 81.031 49.281 1.00 24.75 104 GLY E N 1
ATOM 9672 C CA . GLY E 1 125 ? 43.736 80.576 50.555 1.00 26.07 104 GLY E CA 1
ATOM 9673 C C . GLY E 1 125 ? 43.053 79.321 51.096 1.00 26.24 104 GLY E C 1
ATOM 9674 O O . GLY E 1 125 ? 43.134 79.087 52.320 1.00 26.23 104 GLY E O 1
ATOM 9675 N N . GLY E 1 126 ? 42.404 78.525 50.235 1.00 25.13 105 GLY E N 1
ATOM 9676 C CA . GLY E 1 126 ? 41.691 77.300 50.648 1.00 23.29 105 GLY E CA 1
ATOM 9677 C C . GLY E 1 126 ? 42.622 76.101 50.668 1.00 23.65 105 GLY E C 1
ATOM 9678 O O . GLY E 1 126 ? 43.717 76.209 50.098 1.00 27.39 105 GLY E O 1
ATOM 9679 N N . SER E 1 127 ? 42.208 74.995 51.293 1.00 20.26 106 SER E N 1
ATOM 9680 C CA . SER E 1 127 ? 43.069 73.810 51.529 1.00 18.60 106 SER E CA 1
ATOM 9681 C C . SER E 1 127 ? 42.372 72.508 51.113 1.00 17.77 106 SER E C 1
ATOM 9682 O O . SER E 1 127 ? 42.993 71.455 51.293 1.00 19.83 106 SER E O 1
ATOM 9685 N N . GLU E 1 128 ? 41.133 72.560 50.616 1.00 18.46 107 GLU E N 1
ATOM 9686 C CA . GLU E 1 128 ? 40.345 71.330 50.322 1.00 16.71 107 GLU E CA 1
ATOM 9687 C C . GLU E 1 128 ? 39.619 71.447 48.983 1.00 17.02 107 GLU E C 1
ATOM 9688 O O . GLU E 1 128 ? 38.758 72.345 48.818 1.00 16.39 107 GLU E O 1
ATOM 9694 N N . LEU E 1 129 ? 39.966 70.548 48.061 1.00 17.57 108 LEU E N 1
ATOM 9695 C CA . LEU E 1 129 ? 39.219 70.312 46.808 1.00 16.79 108 LEU E CA 1
ATOM 9696 C C . LEU E 1 129 ? 38.568 68.939 46.937 1.00 16.72 108 LEU E C 1
ATOM 9697 O O . LEU E 1 129 ? 39.302 67.937 47.060 1.00 18.18 108 LEU E O 1
ATOM 9702 N N . CYS E 1 130 ? 37.242 68.905 47.000 1.00 16.69 109 CYS E N 1
ATOM 9703 C CA . CYS E 1 130 ? 36.479 67.664 47.277 1.00 16.99 109 CYS E CA 1
ATOM 9704 C C . CYS E 1 130 ? 35.368 67.495 46.238 1.00 15.46 109 CYS E C 1
ATOM 9705 O O . CYS E 1 130 ? 35.266 68.325 45.300 1.00 15.19 109 CYS E O 1
ATOM 9708 N N . GLY E 1 131 ? 34.602 66.417 46.364 1.00 16.52 110 GLY E N 1
ATOM 9709 C CA . GLY E 1 131 ? 33.472 66.113 45.474 1.00 15.29 110 GLY E CA 1
ATOM 9710 C C . GLY E 1 131 ? 33.822 65.016 44.494 1.00 14.33 110 GLY E C 1
ATOM 9711 O O . GLY E 1 131 ? 34.786 64.244 44.741 1.00 14.60 110 GLY E O 1
ATOM 9712 N N . VAL E 1 132 ? 33.057 64.956 43.415 1.00 14.10 111 VAL E N 1
ATOM 9713 C CA . VAL E 1 132 ? 33.189 63.915 42.368 1.00 14.71 111 VAL E CA 1
ATOM 9714 C C . VAL E 1 132 ? 34.216 64.428 41.353 1.00 14.07 111 VAL E C 1
ATOM 9715 O O . VAL E 1 132 ? 33.833 64.851 40.241 1.00 15.32 111 VAL E O 1
ATOM 9719 N N . ILE E 1 133 ? 35.478 64.412 41.782 1.00 15.72 112 ILE E N 1
ATOM 9720 C CA . ILE E 1 133 ? 36.650 64.978 41.057 1.00 15.89 112 ILE E CA 1
ATOM 9721 C C . ILE E 1 133 ? 37.309 63.870 40.226 1.00 17.39 112 ILE E C 1
ATOM 9722 O O . ILE E 1 133 ? 38.226 64.193 39.454 1.00 17.28 112 ILE E O 1
ATOM 9727 N N . TYR E 1 134 ? 36.832 62.625 40.349 1.00 18.02 113 TYR E N 1
ATOM 9728 C CA . TYR E 1 134 ? 37.520 61.416 39.818 1.00 18.34 113 TYR E CA 1
ATOM 9729 C C . TYR E 1 134 ? 36.744 60.818 38.637 1.00 18.97 113 TYR E C 1
ATOM 9730 O O . TYR E 1 134 ? 37.194 59.805 38.029 1.00 16.75 113 TYR E O 1
ATOM 9739 N N . CYS E 1 135 ? 35.617 61.428 38.282 1.00 17.53 114 CYS E N 1
ATOM 9740 C CA . CYS E 1 135 ? 34.763 60.957 37.166 1.00 18.15 114 CYS E CA 1
ATOM 9741 C C . CYS E 1 135 ? 33.695 61.997 36.842 1.00 17.97 114 CYS E C 1
ATOM 9742 O O . CYS E 1 135 ? 33.564 62.976 37.596 1.00 16.56 114 CYS E O 1
ATOM 9745 N N . ALA E 1 136 ? 32.984 61.799 35.734 1.00 16.68 115 ALA E N 1
ATOM 9746 C CA . ALA E 1 136 ? 31.791 62.594 35.385 1.00 17.07 115 ALA E CA 1
ATOM 9747 C C . ALA E 1 136 ? 30.689 62.273 36.399 1.00 16.51 115 ALA E C 1
ATOM 9748 O O . ALA E 1 136 ? 30.429 61.084 36.653 1.00 16.75 115 ALA E O 1
ATOM 9750 N N . LEU E 1 137 ? 30.068 63.305 36.967 1.00 16.65 116 LEU E N 1
ATOM 9751 C CA . LEU E 1 137 ? 28.927 63.163 37.908 1.00 16.50 116 LEU E CA 1
ATOM 9752 C C . LEU E 1 137 ? 27.684 62.805 37.093 1.00 15.69 116 LEU E C 1
ATOM 9753 O O . LEU E 1 137 ? 27.326 63.571 36.171 1.00 16.47 116 LEU E O 1
ATOM 9758 N N . GLY E 1 138 ? 27.057 61.670 37.397 1.00 14.96 117 GLY E N 1
ATOM 9759 C CA . GLY E 1 138 ? 25.773 61.292 36.790 1.00 14.32 117 GLY E CA 1
ATOM 9760 C C . GLY E 1 138 ? 25.700 59.828 36.403 1.00 16.13 117 GLY E C 1
ATOM 9761 O O . GLY E 1 138 ? 26.516 59.010 36.896 1.00 15.66 117 GLY E O 1
ATOM 9762 N N . LYS E 1 139 ? 24.746 59.547 35.519 1.00 18.56 118 LYS E N 1
ATOM 9763 C CA A LYS E 1 139 ? 24.353 58.186 35.077 0.50 18.63 118 LYS E CA 1
ATOM 9764 C CA B LYS E 1 139 ? 24.360 58.177 35.092 0.50 18.86 118 LYS E CA 1
ATOM 9765 C C . LYS E 1 139 ? 25.359 57.667 34.047 1.00 17.51 118 LYS E C 1
ATOM 9766 O O . LYS E 1 139 ? 25.451 58.278 32.956 1.00 19.35 118 LYS E O 1
ATOM 9777 N N . TYR E 1 140 ? 26.085 56.607 34.392 1.00 15.79 119 TYR E N 1
ATOM 9778 C CA . TYR E 1 140 ? 26.952 55.863 33.447 1.00 17.46 119 TYR E CA 1
ATOM 9779 C C . TYR E 1 140 ? 26.107 54.826 32.710 1.00 17.02 119 TYR E C 1
ATOM 9780 O O . TYR E 1 140 ? 25.151 54.284 33.254 1.00 16.52 119 TYR E O 1
ATOM 9789 N N . PRO E 1 141 ? 26.424 54.533 31.432 1.00 18.44 120 PRO E N 1
ATOM 9790 C CA . PRO E 1 141 ? 25.628 53.603 30.631 1.00 17.87 120 PRO E CA 1
ATOM 9791 C C . PRO E 1 141 ? 25.958 52.129 30.904 1.00 16.80 120 PRO E C 1
ATOM 9792 O O . PRO E 1 141 ? 25.285 51.260 30.388 1.00 18.03 120 PRO E O 1
ATOM 9796 N N . GLY E 1 142 ? 26.975 51.885 31.725 1.00 17.20 121 GLY E N 1
ATOM 9797 C CA . GLY E 1 142 ? 27.440 50.525 32.049 1.00 17.39 121 GLY E CA 1
ATOM 9798 C C . GLY E 1 142 ? 28.472 50.556 33.163 1.00 17.98 121 GLY E C 1
ATOM 9799 O O . GLY E 1 142 ? 28.876 51.625 33.620 1.00 19.87 121 GLY E O 1
ATOM 9800 N N . PRO E 1 143 ? 28.912 49.376 33.637 1.00 19.09 122 PRO E N 1
ATOM 9801 C CA . PRO E 1 143 ? 29.886 49.304 34.720 1.00 17.60 122 PRO E CA 1
ATOM 9802 C C . PRO E 1 143 ? 31.256 49.818 34.259 1.00 17.65 122 PRO E C 1
ATOM 9803 O O . PRO E 1 143 ? 31.550 49.756 33.051 1.00 20.38 122 PRO E O 1
ATOM 9807 N N . ALA E 1 144 ? 32.064 50.287 35.206 1.00 17.14 123 ALA E N 1
ATOM 9808 C CA . ALA E 1 144 ? 33.430 50.796 34.953 1.00 18.74 123 ALA E CA 1
ATOM 9809 C C . ALA E 1 144 ? 34.349 49.625 34.587 1.00 18.27 123 ALA E C 1
ATOM 9810 O O . ALA E 1 144 ? 34.334 48.609 35.296 1.00 19.81 123 ALA E O 1
ATOM 9812 N N . SER E 1 145 ? 35.122 49.779 33.512 1.00 18.55 124 SER E N 1
ATOM 9813 C CA . SER E 1 145 ? 36.196 48.831 33.124 1.00 18.69 124 SER E CA 1
ATOM 9814 C C . SER E 1 145 ? 37.410 49.045 34.035 1.00 20.20 124 SER E C 1
ATOM 9815 O O . SER E 1 145 ? 37.503 50.109 34.679 1.00 19.59 124 SER E O 1
ATOM 9818 N N . ARG E 1 146 ? 38.322 48.074 34.082 1.00 22.02 125 ARG E N 1
ATOM 9819 C CA . ARG E 1 146 ? 39.607 48.219 34.813 1.00 23.79 125 ARG E CA 1
ATOM 9820 C C . ARG E 1 146 ? 40.325 49.448 34.252 1.00 21.89 125 ARG E C 1
ATOM 9821 O O . ARG E 1 146 ? 41.008 50.125 35.010 1.00 22.29 125 ARG E O 1
ATOM 9829 N N . GLU E 1 147 ? 40.197 49.679 32.944 1.00 22.42 126 GLU E N 1
ATOM 9830 C CA . GLU E 1 147 ? 40.791 50.838 32.235 1.00 22.99 126 GLU E CA 1
ATOM 9831 C C . GLU E 1 147 ? 40.205 52.148 32.783 1.00 21.13 126 GLU E C 1
ATOM 9832 O O . GLU E 1 147 ? 40.998 53.069 33.101 1.00 22.14 126 GLU E O 1
ATOM 9838 N N . ASN E 1 148 ? 38.871 52.241 32.879 1.00 19.03 127 ASN E N 1
ATOM 9839 C CA . ASN E 1 148 ? 38.170 53.432 33.434 1.00 17.54 127 ASN E CA 1
ATOM 9840 C C . ASN E 1 148 ? 38.739 53.738 34.818 1.00 17.93 127 ASN E C 1
ATOM 9841 O O . ASN E 1 148 ? 39.056 54.916 35.085 1.00 19.07 127 ASN E O 1
ATOM 9846 N N . ARG E 1 149 ? 38.832 52.724 35.676 1.00 18.09 128 ARG E N 1
ATOM 9847 C CA . ARG E 1 149 ? 39.331 52.885 37.071 1.00 18.48 128 ARG E CA 1
ATOM 9848 C C . ARG E 1 149 ? 40.807 53.311 37.038 1.00 18.98 128 ARG E C 1
ATOM 9849 O O . ARG E 1 149 ? 41.154 54.260 37.746 1.00 21.14 128 ARG E O 1
ATOM 9857 N N . ALA E 1 150 ? 41.644 52.677 36.209 1.00 19.30 129 ALA E N 1
ATOM 9858 C CA . ALA E 1 150 ? 43.094 52.982 36.125 1.00 20.74 129 ALA E CA 1
ATOM 9859 C C . ALA E 1 150 ? 43.282 54.431 35.664 1.00 20.49 129 ALA E C 1
ATOM 9860 O O . ALA E 1 150 ? 44.200 55.115 36.154 1.00 20.49 129 ALA E O 1
ATOM 9862 N N . ASN E 1 151 ? 42.445 54.872 34.728 1.00 21.21 130 ASN E N 1
ATOM 9863 C CA . ASN E 1 151 ? 42.511 56.240 34.157 1.00 20.44 130 ASN E CA 1
ATOM 9864 C C . ASN E 1 151 ? 42.214 57.230 35.282 1.00 19.92 130 ASN E C 1
ATOM 9865 O O . ASN E 1 151 ? 42.911 58.253 35.386 1.00 20.57 130 ASN E O 1
ATOM 9870 N N . SER E 1 152 ? 41.215 56.911 36.105 1.00 20.41 131 SER E N 1
ATOM 9871 C CA . SER E 1 152 ? 40.771 57.746 37.249 1.00 21.78 131 SER E CA 1
ATOM 9872 C C . SER E 1 152 ? 41.882 57.822 38.303 1.00 21.05 131 SER E C 1
ATOM 9873 O O . SER E 1 152 ? 42.193 58.932 38.780 1.00 22.39 131 SER E O 1
ATOM 9876 N N . VAL E 1 153 ? 42.468 56.683 38.659 1.00 19.14 132 VAL E N 1
ATOM 9877 C CA . VAL E 1 153 ? 43.560 56.622 39.675 1.00 20.70 132 VAL E CA 1
ATOM 9878 C C . VAL E 1 153 ? 44.707 57.524 39.210 1.00 20.97 132 VAL E C 1
ATOM 9879 O O . VAL E 1 153 ? 45.147 58.359 39.995 1.00 21.85 132 VAL E O 1
ATOM 9883 N N . ALA E 1 154 ? 45.159 57.376 37.960 1.00 21.24 133 ALA E N 1
ATOM 9884 C CA . ALA E 1 154 ? 46.300 58.151 37.420 1.00 19.57 133 ALA E CA 1
ATOM 9885 C C . ALA E 1 154 ? 45.959 59.648 37.464 1.00 20.59 133 ALA E C 1
ATOM 9886 O O . ALA E 1 154 ? 46.834 60.440 37.855 1.00 19.71 133 ALA E O 1
ATOM 9888 N N . ALA E 1 155 ? 44.730 60.020 37.090 1.00 20.20 134 ALA E N 1
ATOM 9889 C CA . ALA E 1 155 ? 44.280 61.432 37.053 1.00 19.81 134 ALA E CA 1
ATOM 9890 C C . ALA E 1 155 ? 44.313 61.988 38.476 1.00 19.54 134 ALA E C 1
ATOM 9891 O O . ALA E 1 155 ? 44.685 63.167 38.662 1.00 22.11 134 ALA E O 1
ATOM 9893 N N . MET E 1 156 ? 43.960 61.164 39.458 1.00 19.48 135 MET E N 1
ATOM 9894 C CA . MET E 1 156 ? 43.884 61.628 40.864 1.00 18.41 135 MET E CA 1
ATOM 9895 C C . MET E 1 156 ? 45.305 61.745 41.419 1.00 20.63 135 MET E C 1
ATOM 9896 O O . MET E 1 156 ? 45.544 62.637 42.240 1.00 19.64 135 MET E O 1
ATOM 9901 N N . GLN E 1 157 ? 46.239 60.927 40.926 1.00 20.78 136 GLN E N 1
ATOM 9902 C CA . GLN E 1 157 ? 47.677 61.053 41.282 1.00 22.15 136 GLN E CA 1
ATOM 9903 C C . GLN E 1 157 ? 48.207 62.392 40.745 1.00 21.57 136 GLN E C 1
ATOM 9904 O O . GLN E 1 157 ? 48.821 63.153 41.528 1.00 21.09 136 GLN E O 1
ATOM 9910 N N . ARG E 1 158 ? 47.980 62.680 39.460 1.00 22.82 137 ARG E N 1
ATOM 9911 C CA . ARG E 1 158 ? 48.413 63.951 38.820 1.00 21.08 137 ARG E CA 1
ATOM 9912 C C . ARG E 1 158 ? 47.812 65.138 39.583 1.00 20.88 137 ARG E C 1
ATOM 9913 O O . ARG E 1 158 ? 48.540 66.114 39.819 1.00 22.50 137 ARG E O 1
ATOM 9921 N N . LEU E 1 159 ? 46.530 65.074 39.935 1.00 19.56 138 LEU E N 1
ATOM 9922 C CA . LEU E 1 159 ? 45.851 66.191 40.655 1.00 18.57 138 LEU E CA 1
ATOM 9923 C C . LEU E 1 159 ? 46.441 66.333 42.066 1.00 19.84 138 LEU E C 1
ATOM 9924 O O . LEU E 1 159 ? 46.770 67.475 42.469 1.00 19.82 138 LEU E O 1
ATOM 9929 N N . ALA E 1 160 ? 46.536 65.233 42.812 1.00 19.97 139 ALA E N 1
ATOM 9930 C CA . ALA E 1 160 ? 47.091 65.221 44.185 1.00 22.58 139 ALA E CA 1
ATOM 9931 C C . ALA E 1 160 ? 48.469 65.896 44.168 1.00 22.58 139 ALA E C 1
ATOM 9932 O O . ALA E 1 160 ? 48.752 66.738 45.030 1.00 24.26 139 ALA E O 1
ATOM 9934 N N . ASP E 1 161 ? 49.305 65.532 43.195 1.00 22.71 140 ASP E N 1
ATOM 9935 C CA . ASP E 1 161 ? 50.701 66.029 43.087 1.00 23.55 140 ASP E CA 1
ATOM 9936 C C . ASP E 1 161 ? 50.675 67.537 42.805 1.00 25.09 140 ASP E C 1
ATOM 9937 O O . ASP E 1 161 ? 51.505 68.262 43.384 1.00 27.41 140 ASP E O 1
ATOM 9942 N N . TYR E 1 162 ? 49.753 67.988 41.951 1.00 24.68 141 TYR E N 1
ATOM 9943 C CA . TYR E 1 162 ? 49.599 69.415 41.574 1.00 22.83 141 TYR E CA 1
ATOM 9944 C C . TYR E 1 162 ? 49.114 70.198 42.794 1.00 23.22 141 TYR E C 1
ATOM 9945 O O . TYR E 1 162 ? 49.608 71.318 43.052 1.00 24.07 141 TYR E O 1
ATOM 9954 N N . ALA E 1 163 ? 48.169 69.608 43.523 1.00 22.08 142 ALA E N 1
ATOM 9955 C CA . ALA E 1 163 ? 47.495 70.237 44.681 1.00 20.98 142 ALA E CA 1
ATOM 9956 C C . ALA E 1 163 ? 48.491 70.340 45.843 1.00 22.80 142 ALA E C 1
ATOM 9957 O O . ALA E 1 163 ? 48.457 71.352 46.563 1.00 24.48 142 ALA E O 1
ATOM 9959 N N . ALA E 1 164 ? 49.379 69.352 45.977 1.00 22.35 143 ALA E N 1
ATOM 9960 C CA . ALA E 1 164 ? 50.407 69.255 47.038 1.00 23.97 143 ALA E CA 1
ATOM 9961 C C . ALA E 1 164 ? 51.291 70.507 47.015 1.00 25.30 143 ALA E C 1
ATOM 9962 O O . ALA E 1 164 ? 51.584 71.063 48.099 1.00 29.05 143 ALA E O 1
ATOM 9964 N N . ASP E 1 165 ? 51.683 70.941 45.816 1.00 25.51 144 ASP E N 1
ATOM 9965 C CA . ASP E 1 165 ? 52.572 72.112 45.601 1.00 27.07 144 ASP E CA 1
ATOM 9966 C C . ASP E 1 165 ? 51.856 73.404 46.005 1.00 27.31 144 ASP E C 1
ATOM 9967 O O . ASP E 1 165 ? 52.531 74.452 46.030 1.00 28.75 144 ASP E O 1
ATOM 9972 N N . LYS E 1 166 ? 50.547 73.340 46.292 1.00 24.36 145 LYS E N 1
ATOM 9973 C CA . LYS E 1 166 ? 49.715 74.535 46.619 1.00 23.83 145 LYS E CA 1
ATOM 9974 C C . LYS E 1 166 ? 49.024 74.344 47.973 1.00 22.91 145 LYS E C 1
ATOM 9975 O O . LYS E 1 166 ? 48.072 75.085 48.253 1.00 25.76 145 LYS E O 1
ATOM 9981 N N . GLY E 1 167 ? 49.497 73.397 48.786 1.00 24.78 146 GLY E N 1
ATOM 9982 C CA . GLY E 1 167 ? 49.015 73.193 50.166 1.00 21.29 146 GLY E CA 1
ATOM 9983 C C . GLY E 1 167 ? 47.566 72.732 50.195 1.00 21.81 146 GLY E C 1
ATOM 9984 O O . GLY E 1 167 ? 46.865 73.027 51.169 1.00 21.88 146 GLY E O 1
ATOM 9985 N N . ILE E 1 168 ? 47.112 72.021 49.166 1.00 21.15 147 ILE E N 1
ATOM 9986 C CA . ILE E 1 168 ? 45.694 71.577 49.057 1.00 20.05 147 ILE E CA 1
ATOM 9987 C C . ILE E 1 168 ? 45.610 70.046 49.150 1.00 19.72 147 ILE E C 1
ATOM 9988 O O . ILE E 1 168 ? 46.369 69.347 48.457 1.00 21.61 147 ILE E O 1
ATOM 9993 N N . ASN E 1 169 ? 44.763 69.565 50.054 1.00 17.59 148 ASN E N 1
ATOM 9994 C CA . ASN E 1 169 ? 44.290 68.158 50.125 1.00 18.01 148 ASN E CA 1
ATOM 9995 C C . ASN E 1 169 ? 43.180 67.953 49.093 1.00 16.70 148 ASN E C 1
ATOM 9996 O O . ASN E 1 169 ? 42.369 68.889 48.886 1.00 16.25 148 ASN E O 1
ATOM 10001 N N . ILE E 1 170 ? 43.104 66.765 48.499 1.00 18.17 149 ILE E N 1
ATOM 10002 C CA . ILE E 1 170 ? 41.943 66.382 47.648 1.00 16.83 149 ILE E CA 1
ATOM 10003 C C . ILE E 1 170 ? 41.179 65.283 48.379 1.00 17.80 149 ILE E C 1
ATOM 10004 O O . ILE E 1 170 ? 41.815 64.410 49.012 1.00 18.21 149 ILE E O 1
ATOM 10009 N N . ASP E 1 171 ? 39.855 65.373 48.337 1.00 17.63 150 ASP E N 1
ATOM 10010 C CA . ASP E 1 171 ? 38.944 64.435 49.038 1.00 18.37 150 ASP E CA 1
ATOM 10011 C C . ASP E 1 171 ? 37.970 63.866 48.009 1.00 16.79 150 ASP E C 1
ATOM 10012 O O . ASP E 1 171 ? 37.195 64.635 47.414 1.00 15.12 150 ASP E O 1
ATOM 10017 N N . LEU E 1 172 ? 38.040 62.555 47.798 1.00 16.46 151 LEU E N 1
ATOM 10018 C CA . LEU E 1 172 ? 37.282 61.850 46.740 1.00 17.24 151 LEU E CA 1
ATOM 10019 C C . LEU E 1 172 ? 35.920 61.479 47.316 1.00 14.43 151 LEU E C 1
ATOM 10020 O O . LEU E 1 172 ? 35.875 60.616 48.207 1.00 16.74 151 LEU E O 1
ATOM 10025 N N . GLU E 1 173 ? 34.863 62.129 46.837 1.00 14.29 152 GLU E N 1
ATOM 10026 C CA . GLU E 1 173 ? 33.500 61.931 47.393 1.00 13.87 152 GLU E CA 1
ATOM 10027 C C . GLU E 1 173 ? 32.861 60.669 46.807 1.00 14.75 152 GLU E C 1
ATOM 10028 O O . GLU E 1 173 ? 32.555 60.642 45.608 1.00 16.30 152 GLU E O 1
ATOM 10034 N N . VAL E 1 174 ? 32.606 59.683 47.656 1.00 14.79 153 VAL E N 1
ATOM 10035 C CA . VAL E 1 174 ? 31.811 58.474 47.305 1.00 15.51 153 VAL E CA 1
ATOM 10036 C C . VAL E 1 174 ? 30.357 58.908 47.109 1.00 15.03 153 VAL E C 1
ATOM 10037 O O . VAL E 1 174 ? 29.797 59.491 48.039 1.00 15.85 153 VAL E O 1
ATOM 10041 N N . VAL E 1 175 ? 29.779 58.640 45.942 1.00 14.39 154 VAL E N 1
ATOM 10042 C CA . VAL E 1 175 ? 28.369 58.991 45.629 1.00 15.49 154 VAL E CA 1
ATOM 10043 C C . VAL E 1 175 ? 27.632 57.723 45.197 1.00 14.76 154 VAL E C 1
ATOM 10044 O O . VAL E 1 175 ? 28.291 56.676 44.982 1.00 15.83 154 VAL E O 1
ATOM 10048 N N . ASN E 1 176 ? 26.308 57.805 45.108 1.00 15.72 155 ASN E N 1
ATOM 10049 C CA . ASN E 1 176 ? 25.455 56.616 44.875 1.00 14.55 155 ASN E CA 1
ATOM 10050 C C . ASN E 1 176 ? 25.575 56.151 43.419 1.00 13.76 155 ASN E C 1
ATOM 10051 O O . ASN E 1 176 ? 26.164 56.856 42.574 1.00 13.43 155 ASN E O 1
ATOM 10056 N N . ARG E 1 177 ? 25.047 54.958 43.168 1.00 13.77 156 ARG E N 1
ATOM 10057 C CA . ARG E 1 177 ? 25.130 54.226 41.882 1.00 14.14 156 ARG E CA 1
ATOM 10058 C C . ARG E 1 177 ? 24.640 55.096 40.716 1.00 13.20 156 ARG E C 1
ATOM 10059 O O . ARG E 1 177 ? 25.110 54.890 39.567 1.00 15.38 156 ARG E O 1
ATOM 10067 N N . TYR E 1 178 ? 23.682 55.990 40.952 1.00 13.53 157 TYR E N 1
ATOM 10068 C CA . TYR E 1 178 ? 23.059 56.798 39.873 1.00 13.39 157 TYR E CA 1
ATOM 10069 C C . TYR E 1 178 ? 23.962 57.981 39.496 1.00 12.41 157 TYR E C 1
ATOM 10070 O O . TYR E 1 178 ? 23.652 58.643 38.502 1.00 13.76 157 TYR E O 1
ATOM 10079 N N . GLU E 1 179 ? 25.010 58.240 40.275 1.00 13.85 158 GLU E N 1
ATOM 10080 C CA . GLU E 1 179 ? 25.880 59.440 40.147 1.00 13.60 158 GLU E CA 1
ATOM 10081 C C . GLU E 1 179 ? 27.336 59.032 39.856 1.00 15.57 158 GLU E C 1
ATOM 10082 O O . GLU E 1 179 ? 28.093 59.914 39.443 1.00 16.01 158 GLU E O 1
ATOM 10088 N N . THR E 1 180 ? 27.727 57.762 40.057 1.00 15.60 159 THR E N 1
ATOM 10089 C CA . THR E 1 180 ? 29.043 57.225 39.606 1.00 15.28 159 THR E CA 1
ATOM 10090 C C . THR E 1 180 ? 29.015 55.700 39.552 1.00 16.29 159 THR E C 1
ATOM 10091 O O . THR E 1 180 ? 28.196 55.086 40.254 1.00 16.08 159 THR E O 1
ATOM 10095 N N . ASN E 1 181 ? 29.880 55.127 38.715 1.00 16.17 160 ASN E N 1
ATOM 10096 C CA . ASN E 1 181 ? 30.089 53.659 38.635 1.00 15.99 160 ASN E CA 1
ATOM 10097 C C . ASN E 1 181 ? 31.463 53.306 39.223 1.00 16.39 160 ASN E C 1
ATOM 10098 O O . ASN E 1 181 ? 31.803 52.112 39.229 1.00 17.10 160 ASN E O 1
ATOM 10103 N N . ILE E 1 182 ? 32.227 54.293 39.704 1.00 15.88 161 ILE E N 1
ATOM 10104 C CA . ILE E 1 182 ? 33.651 54.097 40.113 1.00 16.38 161 ILE E CA 1
ATOM 10105 C C . ILE E 1 182 ? 33.736 53.619 41.567 1.00 16.52 161 ILE E C 1
ATOM 10106 O O . ILE E 1 182 ? 34.512 52.674 41.838 1.00 17.01 161 ILE E O 1
ATOM 10111 N N . MET E 1 183 ? 32.986 54.247 42.475 1.00 15.36 162 MET E N 1
ATOM 10112 C CA . MET E 1 183 ? 33.052 53.955 43.930 1.00 15.19 162 MET E CA 1
ATOM 10113 C C . MET E 1 183 ? 31.719 54.371 44.555 1.00 14.94 162 MET E C 1
ATOM 10114 O O . MET E 1 183 ? 31.343 55.539 44.393 1.00 15.16 162 MET E O 1
ATOM 10119 N N . ASN E 1 184 ? 31.004 53.438 45.200 1.00 15.18 163 ASN E N 1
ATOM 10120 C CA . ASN E 1 184 ? 29.647 53.696 45.761 1.00 14.99 163 ASN E CA 1
ATOM 10121 C C . ASN E 1 184 ? 29.629 53.483 47.282 1.00 14.90 163 ASN E C 1
ATOM 10122 O O . ASN E 1 184 ? 28.638 53.894 47.903 1.00 17.23 163 ASN E O 1
ATOM 10127 N N . THR E 1 185 ? 30.659 52.872 47.872 1.00 15.15 164 THR E N 1
ATOM 10128 C CA . THR E 1 185 ? 30.814 52.782 49.352 1.00 15.18 164 THR E CA 1
ATOM 10129 C C . THR E 1 185 ? 32.166 53.358 49.801 1.00 15.63 164 THR E C 1
ATOM 10130 O O . THR E 1 185 ? 33.105 53.443 48.982 1.00 16.53 164 THR E O 1
ATOM 10134 N N . GLY E 1 186 ? 32.291 53.687 51.086 1.00 17.36 165 GLY E N 1
ATOM 10135 C CA . GLY E 1 186 ? 33.561 54.130 51.697 1.00 19.27 165 GLY E CA 1
ATOM 10136 C C . GLY E 1 186 ? 34.646 53.075 51.536 1.00 19.19 165 GLY E C 1
ATOM 10137 O O . GLY E 1 186 ? 35.788 53.434 51.177 1.00 18.38 165 GLY E O 1
ATOM 10138 N N . LEU E 1 187 ? 34.303 51.804 51.761 1.00 19.81 166 LEU E N 1
ATOM 10139 C CA . LEU E 1 187 ? 35.253 50.669 51.590 1.00 18.66 166 LEU E CA 1
ATOM 10140 C C . LEU E 1 187 ? 35.840 50.723 50.180 1.00 17.23 166 LEU E C 1
ATOM 10141 O O . LEU E 1 187 ? 37.082 50.614 50.042 1.00 19.23 166 LEU E O 1
ATOM 10146 N N . GLU E 1 188 ? 34.986 50.852 49.167 1.00 16.14 167 GLU E N 1
ATOM 10147 C CA . GLU E 1 188 ? 35.449 50.955 47.757 1.00 16.48 167 GLU E CA 1
ATOM 10148 C C . GLU E 1 188 ? 36.334 52.199 47.612 1.00 15.50 167 GLU E C 1
ATOM 10149 O O . GLU E 1 188 ? 37.373 52.119 46.927 1.00 18.07 167 GLU E O 1
ATOM 10155 N N . GLY E 1 189 ? 35.941 53.330 48.201 1.00 16.64 168 GLY E N 1
ATOM 10156 C CA . GLY E 1 189 ? 36.737 54.568 48.102 1.00 17.14 168 GLY E CA 1
ATOM 10157 C C . GLY E 1 189 ? 38.133 54.362 48.668 1.00 16.45 168 GLY E C 1
ATOM 10158 O O . GLY E 1 189 ? 39.110 54.836 48.063 1.00 18.14 168 GLY E O 1
ATOM 10159 N N . LEU E 1 190 ? 38.230 53.673 49.807 1.00 17.67 169 LEU E N 1
ATOM 10160 C CA . LEU E 1 190 ? 39.513 53.423 50.517 1.00 18.27 169 LEU E CA 1
ATOM 10161 C C . LEU E 1 190 ? 40.428 52.543 49.661 1.00 18.65 169 LEU E C 1
ATOM 10162 O O . LEU E 1 190 ? 41.654 52.790 49.641 1.00 20.57 169 LEU E O 1
ATOM 10167 N N . ALA E 1 191 ? 39.860 51.547 48.988 1.00 19.32 170 ALA E N 1
ATOM 10168 C CA . ALA E 1 191 ? 40.626 50.649 48.099 1.00 19.55 170 ALA E CA 1
ATOM 10169 C C . ALA E 1 191 ? 41.134 51.466 46.915 1.00 18.69 170 ALA E C 1
ATOM 10170 O O . ALA E 1 191 ? 42.282 51.230 46.470 1.00 20.05 170 ALA E O 1
ATOM 10172 N N . PHE E 1 192 ? 40.291 52.358 46.386 1.00 18.61 171 PHE E N 1
ATOM 10173 C CA . PHE E 1 192 ? 40.658 53.264 45.265 1.00 19.08 171 PHE E CA 1
ATOM 10174 C C . PHE E 1 192 ? 41.829 54.134 45.741 1.00 18.34 171 PHE E C 1
ATOM 10175 O O . PHE E 1 192 ? 42.811 54.282 45.005 1.00 19.54 171 PHE E O 1
ATOM 10183 N N . LEU E 1 193 ? 41.746 54.641 46.976 1.00 18.88 172 LEU E N 1
ATOM 10184 C CA . LEU E 1 193 ? 42.773 55.539 47.563 1.00 19.70 172 LEU E CA 1
ATOM 10185 C C . LEU E 1 193 ? 44.095 54.789 47.761 1.00 21.21 172 LEU E C 1
ATOM 10186 O O . LEU E 1 193 ? 45.160 55.423 47.616 1.00 24.21 172 LEU E O 1
ATOM 10191 N N . ASP E 1 194 ? 44.027 53.493 48.075 1.00 21.35 173 ASP E N 1
ATOM 10192 C CA . ASP E 1 194 ? 45.223 52.616 48.152 1.00 21.94 173 ASP E CA 1
ATOM 10193 C C . ASP E 1 194 ? 45.994 52.749 46.834 1.00 22.01 173 ASP E C 1
ATOM 10194 O O . ASP E 1 194 ? 47.233 52.922 46.864 1.00 23.59 173 ASP E O 1
ATOM 10199 N N . GLU E 1 195 ? 45.280 52.678 45.713 1.00 20.79 174 GLU E N 1
ATOM 10200 C CA . GLU E 1 195 ? 45.890 52.716 44.357 1.00 19.77 174 GLU E CA 1
ATOM 10201 C C . GLU E 1 195 ? 46.434 54.121 44.067 1.00 20.19 174 GLU E C 1
ATOM 10202 O O . GLU E 1 195 ? 47.521 54.223 43.456 1.00 23.80 174 GLU E O 1
ATOM 10208 N N . VAL E 1 196 ? 45.698 55.169 44.449 1.00 20.29 175 VAL E N 1
ATOM 10209 C CA . VAL E 1 196 ? 46.152 56.584 44.284 1.00 21.76 175 VAL E CA 1
ATOM 10210 C C . VAL E 1 196 ? 47.477 56.769 45.039 1.00 22.91 175 VAL E C 1
ATOM 10211 O O . VAL E 1 196 ? 48.424 57.346 44.457 1.00 23.67 175 VAL E O 1
ATOM 10215 N N . ASN E 1 197 ? 47.541 56.304 46.290 1.00 23.10 176 ASN E N 1
ATOM 10216 C CA . ASN E 1 197 ? 48.783 56.273 47.101 1.00 25.59 176 ASN E CA 1
ATOM 10217 C C . ASN E 1 197 ? 49.408 57.671 47.120 1.00 24.83 176 ASN E C 1
ATOM 10218 O O . ASN E 1 197 ? 50.568 57.824 46.674 1.00 25.30 176 ASN E O 1
ATOM 10223 N N . ARG E 1 198 ? 48.657 58.655 47.614 1.00 23.43 177 ARG E N 1
ATOM 10224 C CA . ARG E 1 198 ? 49.148 60.041 47.801 1.00 22.73 177 ARG E CA 1
ATOM 10225 C C . ARG E 1 198 ? 48.718 60.501 49.186 1.00 22.89 177 ARG E C 1
ATOM 10226 O O . ARG E 1 198 ? 47.572 60.304 49.578 1.00 25.64 177 ARG E O 1
ATOM 10234 N N . PRO E 1 199 ? 49.635 61.099 49.975 1.00 26.15 178 PRO E N 1
ATOM 10235 C CA . PRO E 1 199 ? 49.345 61.422 51.375 1.00 25.30 178 PRO E CA 1
ATOM 10236 C C . PRO E 1 199 ? 48.315 62.550 51.562 1.00 21.91 178 PRO E C 1
ATOM 10237 O O . PRO E 1 199 ? 47.701 62.603 52.616 1.00 22.62 178 PRO E O 1
ATOM 10241 N N . ASN E 1 200 ? 48.142 63.407 50.552 1.00 22.39 179 ASN E N 1
ATOM 10242 C CA . ASN E 1 200 ? 47.180 64.542 50.571 1.00 20.03 179 ASN E CA 1
ATOM 10243 C C . ASN E 1 200 ? 45.858 64.143 49.900 1.00 20.25 179 ASN E C 1
ATOM 10244 O O . ASN E 1 200 ? 45.027 65.038 49.665 1.00 20.19 179 ASN E O 1
ATOM 10249 N N . ALA E 1 201 ? 45.659 62.858 49.596 1.00 18.69 180 ALA E N 1
ATOM 10250 C CA . ALA E 1 201 ? 44.400 62.323 49.028 1.00 19.16 180 ALA E CA 1
ATOM 10251 C C . ALA E 1 201 ? 43.633 61.575 50.121 1.00 19.59 180 ALA E C 1
ATOM 10252 O O . ALA E 1 201 ? 44.220 60.696 50.773 1.00 21.30 180 ALA E O 1
ATOM 10254 N N . PHE E 1 202 ? 42.365 61.934 50.312 1.00 18.37 181 PHE E N 1
ATOM 10255 C CA . PHE E 1 202 ? 41.512 61.437 51.421 1.00 17.83 181 PHE E CA 1
ATOM 10256 C C . PHE E 1 202 ? 40.183 60.907 50.886 1.00 17.94 181 PHE E C 1
ATOM 10257 O O . PHE E 1 202 ? 39.825 61.176 49.720 1.00 18.06 181 PHE E O 1
ATOM 10265 N N . LEU E 1 203 ? 39.444 60.228 51.765 1.00 16.56 182 LEU E N 1
ATOM 10266 C CA . LEU E 1 203 ? 38.058 59.779 51.498 1.00 17.20 182 LEU E CA 1
ATOM 10267 C C . LEU E 1 203 ? 37.117 60.916 51.882 1.00 14.98 182 LEU E C 1
ATOM 10268 O O . LEU E 1 203 ? 37.403 61.600 52.886 1.00 16.58 182 LEU E O 1
ATOM 10273 N N . HIS E 1 204 ? 36.068 61.111 51.094 1.00 13.98 183 HIS E N 1
ATOM 10274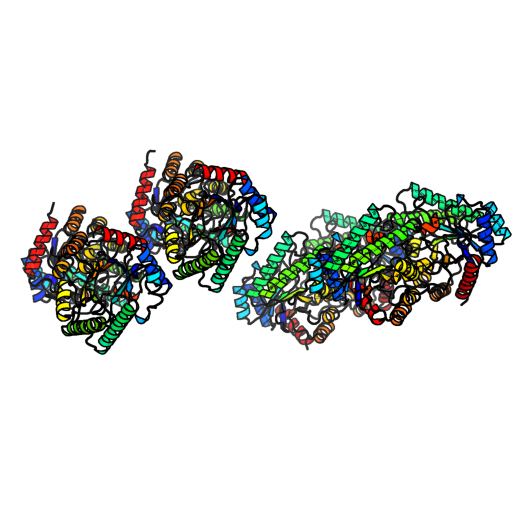 C CA . HIS E 1 204 ? 34.973 62.081 51.365 1.00 14.54 183 HIS E CA 1
ATOM 10275 C C . HIS E 1 204 ? 33.672 61.282 51.420 1.00 15.07 183 HIS E C 1
ATOM 10276 O O . HIS E 1 204 ? 33.333 60.612 50.432 1.00 16.48 183 HIS E O 1
ATOM 10283 N N . LEU E 1 205 ? 32.995 61.292 52.564 1.00 14.99 184 LEU E N 1
ATOM 10284 C CA . LEU E 1 205 ? 31.689 60.609 52.715 1.00 16.45 184 LEU E CA 1
ATOM 10285 C C . LEU E 1 205 ? 30.573 61.649 52.773 1.00 15.06 184 LEU E C 1
ATOM 10286 O O . LEU E 1 205 ? 30.826 62.765 53.286 1.00 16.87 184 LEU E O 1
ATOM 10291 N N . ASP E 1 206 ? 29.403 61.258 52.266 1.00 15.26 185 ASP E N 1
ATOM 10292 C CA . ASP E 1 206 ? 28.161 62.069 52.185 1.00 15.34 185 ASP E CA 1
ATOM 10293 C C . ASP E 1 206 ? 27.001 61.211 52.692 1.00 16.66 185 ASP E C 1
ATOM 10294 O O . ASP E 1 206 ? 26.720 60.183 52.079 1.00 14.55 185 ASP E O 1
ATOM 10299 N N . THR E 1 207 ? 26.334 61.626 53.770 1.00 16.25 186 THR E N 1
ATOM 10300 C CA . THR E 1 207 ? 25.290 60.817 54.448 1.00 17.73 186 THR E CA 1
ATOM 10301 C C . THR E 1 207 ? 24.122 60.531 53.496 1.00 16.63 186 THR E C 1
ATOM 10302 O O . THR E 1 207 ? 23.498 59.488 53.655 1.00 16.73 186 THR E O 1
ATOM 10306 N N . TYR E 1 208 ? 23.843 61.397 52.525 1.00 15.05 187 TYR E N 1
ATOM 10307 C CA . TYR E 1 208 ? 22.770 61.176 51.518 1.00 15.22 187 TYR E CA 1
ATOM 10308 C C . TYR E 1 208 ? 23.121 59.951 50.660 1.00 15.08 187 TYR E C 1
ATOM 10309 O O . TYR E 1 208 ? 22.271 59.081 50.401 1.00 14.76 187 TYR E O 1
ATOM 10318 N N . HIS E 1 209 ? 24.369 59.889 50.205 1.00 15.77 188 HIS E N 1
ATOM 10319 C CA . HIS E 1 209 ? 24.868 58.793 49.343 1.00 14.97 188 HIS E CA 1
ATOM 10320 C C . HIS E 1 209 ? 25.002 57.527 50.190 1.00 14.65 188 HIS E C 1
ATOM 10321 O O . HIS E 1 209 ? 24.594 56.459 49.715 1.00 16.34 188 HIS E O 1
ATOM 10328 N N . MET E 1 210 ? 25.501 57.662 51.421 1.00 14.13 189 MET E N 1
ATOM 10329 C CA . MET E 1 210 ? 25.667 56.526 52.366 1.00 15.14 189 MET E CA 1
ATOM 10330 C C . MET E 1 210 ? 24.297 55.904 52.656 1.00 15.32 189 MET E C 1
ATOM 10331 O O . MET E 1 210 ? 24.232 54.691 52.791 1.00 15.51 189 MET E O 1
ATOM 10336 N N . ASN E 1 211 ? 23.249 56.725 52.740 1.00 16.83 190 ASN E N 1
ATOM 10337 C CA . ASN E 1 211 ? 21.858 56.304 53.039 1.00 17.79 190 ASN E CA 1
ATOM 10338 C C . ASN E 1 211 ? 21.398 55.244 52.035 1.00 17.44 190 ASN E C 1
ATOM 10339 O O . ASN E 1 211 ? 20.604 54.354 52.419 1.00 17.51 190 ASN E O 1
ATOM 10344 N N . ILE E 1 212 ? 21.857 55.343 50.788 1.00 16.77 191 ILE E N 1
ATOM 10345 C CA . ILE E 1 212 ? 21.502 54.365 49.723 1.00 16.54 191 ILE E CA 1
ATOM 10346 C C . ILE E 1 212 ? 22.447 53.157 49.807 1.00 15.66 191 ILE E C 1
ATOM 10347 O O . ILE E 1 212 ? 21.951 52.023 49.792 1.00 17.11 191 ILE E O 1
ATOM 10352 N N . GLU E 1 213 ? 23.759 53.372 49.896 1.00 15.93 192 GLU E N 1
ATOM 10353 C CA . GLU E 1 213 ? 24.759 52.337 49.507 1.00 15.60 192 GLU E CA 1
ATOM 10354 C C . GLU E 1 213 ? 25.384 51.593 50.696 1.00 16.64 192 GLU E C 1
ATOM 10355 O O . GLU E 1 213 ? 25.898 50.482 50.461 1.00 15.77 192 GLU E O 1
ATOM 10361 N N . GLU E 1 214 ? 25.390 52.154 51.911 1.00 16.04 193 GLU E N 1
ATOM 10362 C CA . GLU E 1 214 ? 26.267 51.657 53.006 1.00 16.24 193 GLU E CA 1
ATOM 10363 C C . GLU E 1 214 ? 25.553 50.588 53.842 1.00 17.24 193 GLU E C 1
ATOM 10364 O O . GLU E 1 214 ? 24.312 50.622 53.953 1.00 17.36 193 GLU E O 1
ATOM 10370 N N . ASN E 1 215 ? 26.330 49.677 54.424 1.00 19.41 194 ASN E N 1
ATOM 10371 C CA . ASN E 1 215 ? 25.824 48.649 55.371 1.00 20.45 194 ASN E CA 1
ATOM 10372 C C . ASN E 1 215 ? 25.783 49.308 56.754 1.00 20.00 194 ASN E C 1
ATOM 10373 O O . ASN E 1 215 ? 26.696 49.070 57.563 1.00 19.74 194 ASN E O 1
ATOM 10378 N N . GLY E 1 216 ? 24.795 50.175 56.974 1.00 21.68 195 GLY E N 1
ATOM 10379 C CA . GLY E 1 216 ? 24.736 51.072 58.141 1.00 19.62 195 GLY E CA 1
ATOM 10380 C C . GLY E 1 216 ? 25.681 52.260 58.002 1.00 20.08 195 GLY E C 1
ATOM 10381 O O . GLY E 1 216 ? 26.474 52.305 57.061 1.00 21.92 195 GLY E O 1
ATOM 10382 N N . MET E 1 217 ? 25.658 53.173 58.965 1.00 19.41 196 MET E N 1
ATOM 10383 C CA . MET E 1 217 ? 26.309 54.503 58.838 1.00 18.86 196 MET E CA 1
ATOM 10384 C C . MET E 1 217 ? 27.665 54.548 59.562 1.00 17.86 196 MET E C 1
ATOM 10385 O O . MET E 1 217 ? 28.268 55.641 59.589 1.00 19.42 196 MET E O 1
ATOM 10390 N N . ALA E 1 218 ? 28.182 53.416 60.059 1.00 18.66 197 ALA E N 1
ATOM 10391 C CA . ALA E 1 218 ? 29.420 53.362 60.880 1.00 18.22 197 ALA E CA 1
ATOM 10392 C C . ALA E 1 218 ? 30.577 52.692 60.129 1.00 20.27 197 ALA E C 1
ATOM 10393 O O . ALA E 1 218 ? 31.731 53.141 60.282 1.00 21.69 197 ALA E O 1
ATOM 10395 N N . LYS E 1 219 ? 30.296 51.619 59.395 1.00 21.13 198 LYS E N 1
ATOM 10396 C CA . LYS E 1 219 ? 31.335 50.679 58.901 1.00 20.03 198 LYS E CA 1
ATOM 10397 C C . LYS E 1 219 ? 32.437 51.422 58.131 1.00 19.99 198 LYS E C 1
ATOM 10398 O O . LYS E 1 219 ? 33.626 51.197 58.429 1.00 19.67 198 LYS E O 1
ATOM 10404 N N . SER E 1 220 ? 32.074 52.255 57.157 1.00 19.89 199 SER E N 1
ATOM 10405 C CA . SER E 1 220 ? 33.050 52.948 56.277 1.00 18.16 199 SER E CA 1
ATOM 10406 C C . SER E 1 220 ? 33.828 53.983 57.095 1.00 20.40 199 SER E C 1
ATOM 10407 O O . SER E 1 220 ? 35.046 54.159 56.858 1.00 20.27 199 SER E O 1
ATOM 10410 N N . VAL E 1 221 ? 33.162 54.644 58.038 1.00 19.10 200 VAL E N 1
ATOM 10411 C CA . VAL E 1 221 ? 33.833 55.648 58.908 1.00 19.44 200 VAL E CA 1
ATOM 10412 C C . VAL E 1 221 ? 34.895 54.936 59.755 1.00 19.28 200 VAL E C 1
ATOM 10413 O O . VAL E 1 221 ? 36.038 55.406 59.788 1.00 19.92 200 VAL E O 1
ATOM 10417 N N . LEU E 1 222 ? 34.540 53.839 60.429 1.00 19.80 201 LEU E N 1
ATOM 10418 C CA . LEU E 1 222 ? 35.511 53.090 61.266 1.00 20.18 201 LEU E CA 1
ATOM 10419 C C . LEU E 1 222 ? 36.668 52.558 60.400 1.00 18.85 201 LEU E C 1
ATOM 10420 O O . LEU E 1 222 ? 37.813 52.599 60.868 1.00 22.77 201 LEU E O 1
ATOM 10425 N N . ALA E 1 223 ? 36.406 52.118 59.170 1.00 19.59 202 ALA E N 1
ATOM 10426 C CA . ALA E 1 223 ? 37.455 51.620 58.243 1.00 21.05 202 ALA E CA 1
ATOM 10427 C C . ALA E 1 223 ? 38.388 52.767 57.814 1.00 21.51 202 ALA E C 1
ATOM 10428 O O . ALA E 1 223 ? 39.624 52.556 57.725 1.00 22.23 202 ALA E O 1
ATOM 10430 N N . ALA E 1 224 ? 37.829 53.943 57.538 1.00 19.55 203 ALA E N 1
ATOM 10431 C CA . ALA E 1 224 ? 38.575 55.091 56.981 1.00 19.59 203 ALA E CA 1
ATOM 10432 C C . ALA E 1 224 ? 39.567 55.606 58.027 1.00 19.92 203 ALA E C 1
ATOM 10433 O O . ALA E 1 224 ? 40.744 55.813 57.680 1.00 21.52 203 ALA E O 1
ATOM 10435 N N . GLY E 1 225 ? 39.095 55.820 59.259 1.00 19.74 204 GLY E N 1
ATOM 10436 C CA . GLY E 1 225 ? 39.878 56.473 60.320 1.00 21.60 204 GLY E CA 1
ATOM 10437 C C . GLY E 1 225 ? 40.492 57.760 59.802 1.00 19.94 204 GLY E C 1
ATOM 10438 O O . GLY E 1 225 ? 39.753 58.571 59.246 1.00 21.25 204 GLY E O 1
ATOM 10439 N N . ASP E 1 226 ? 41.809 57.909 59.943 1.00 26.62 205 ASP E N 1
ATOM 10440 C CA . ASP E 1 226 ? 42.562 59.141 59.584 1.00 26.82 205 ASP E CA 1
ATOM 10441 C C . ASP E 1 226 ? 42.450 59.419 58.078 1.00 23.06 205 ASP E C 1
ATOM 10442 O O . ASP E 1 226 ? 42.800 60.538 57.660 1.00 23.87 205 ASP E O 1
ATOM 10447 N N . ARG E 1 227 ? 41.998 58.450 57.278 1.00 22.65 206 ARG E N 1
ATOM 10448 C CA . ARG E 1 227 ? 41.901 58.620 55.804 1.00 20.96 206 ARG E CA 1
ATOM 10449 C C . ARG E 1 227 ? 40.579 59.316 55.443 1.00 20.43 206 ARG E C 1
ATOM 10450 O O . ARG E 1 227 ? 40.439 59.737 54.273 1.00 20.17 206 ARG E O 1
ATOM 10458 N N . LEU E 1 228 ? 39.652 59.481 56.394 1.00 18.60 207 LEU E N 1
ATOM 10459 C CA . LEU E 1 228 ? 38.436 60.305 56.165 1.00 17.62 207 LEU E CA 1
ATOM 10460 C C . LEU E 1 228 ? 38.836 61.784 56.259 1.00 17.97 207 LEU E C 1
ATOM 10461 O O . LEU E 1 228 ? 39.268 62.215 57.352 1.00 20.06 207 LEU E O 1
ATOM 10466 N N . GLY E 1 229 ? 38.725 62.531 55.162 1.00 17.85 208 GLY E N 1
ATOM 10467 C CA . GLY E 1 229 ? 39.274 63.901 55.084 1.00 19.01 208 GLY E CA 1
ATOM 10468 C C . GLY E 1 229 ? 38.206 64.973 54.936 1.00 17.61 208 GLY E C 1
ATOM 10469 O O . GLY E 1 229 ? 38.545 66.169 55.027 1.00 19.65 208 GLY E O 1
ATOM 10470 N N . TYR E 1 230 ? 36.957 64.581 54.699 1.00 17.73 209 TYR E N 1
ATOM 10471 C CA . TYR E 1 230 ? 35.856 65.520 54.372 1.00 15.17 209 TYR E CA 1
ATOM 10472 C C . TYR E 1 230 ? 34.523 64.792 54.526 1.00 16.13 209 TYR E C 1
ATOM 10473 O O . TYR E 1 230 ? 34.419 63.591 54.165 1.00 15.37 209 TYR E O 1
ATOM 10482 N N . VAL E 1 231 ? 33.519 65.510 55.023 1.00 14.60 210 VAL E N 1
ATOM 10483 C CA . VAL E 1 231 ? 32.145 64.977 55.232 1.00 17.61 210 VAL E CA 1
ATOM 10484 C C . VAL E 1 231 ? 31.117 65.934 54.621 1.00 15.50 210 VAL E C 1
ATOM 10485 O O . VAL E 1 231 ? 31.238 67.146 54.843 1.00 15.68 210 VAL E O 1
ATOM 10489 N N . HIS E 1 232 ? 30.136 65.401 53.890 1.00 15.86 211 HIS E N 1
ATOM 10490 C CA . HIS E 1 232 ? 28.866 66.107 53.568 1.00 15.70 211 HIS E CA 1
ATOM 10491 C C . HIS E 1 232 ? 27.737 65.543 54.422 1.00 16.26 211 HIS E C 1
ATOM 10492 O O . HIS E 1 232 ? 27.630 64.307 54.519 1.00 17.62 211 HIS E O 1
ATOM 10499 N N . ILE E 1 233 ? 26.931 66.445 54.995 1.00 15.25 212 ILE E N 1
ATOM 10500 C CA . ILE E 1 233 ? 25.669 66.120 55.712 1.00 16.32 212 ILE E CA 1
ATOM 10501 C C . ILE E 1 233 ? 24.475 66.472 54.820 1.00 16.43 212 ILE E C 1
ATOM 10502 O O . ILE E 1 233 ? 24.227 67.673 54.576 1.00 18.94 212 ILE E O 1
ATOM 10507 N N . GLY E 1 234 ? 23.770 65.443 54.342 1.00 16.34 213 GLY E N 1
ATOM 10508 C CA . GLY E 1 234 ? 22.486 65.568 53.639 1.00 16.61 213 GLY E CA 1
ATOM 10509 C C . GLY E 1 234 ? 21.477 64.581 54.195 1.00 16.69 213 GLY E C 1
ATOM 10510 O O . GLY E 1 234 ? 21.844 63.425 54.498 1.00 16.74 213 GLY E O 1
ATOM 10511 N N . GLU E 1 235 ? 20.235 65.013 54.352 1.00 15.59 214 GLU E N 1
ATOM 10512 C CA . GLU E 1 235 ? 19.125 64.092 54.691 1.00 16.73 214 GLU E CA 1
ATOM 10513 C C . GLU E 1 235 ? 18.889 63.152 53.499 1.00 15.07 214 GLU E C 1
ATOM 10514 O O . GLU E 1 235 ? 19.404 63.435 52.371 1.00 15.16 214 GLU E O 1
ATOM 10520 N N . SER E 1 236 ? 18.176 62.056 53.744 1.00 15.36 215 SER E N 1
ATOM 10521 C CA . SER E 1 236 ? 17.858 60.993 52.760 1.00 14.20 215 SER E CA 1
ATOM 10522 C C . SER E 1 236 ? 17.240 61.598 51.496 1.00 15.30 215 SER E C 1
ATOM 10523 O O . SER E 1 236 ? 17.543 61.096 50.416 1.00 15.25 215 SER E O 1
ATOM 10526 N N . HIS E 1 237 ? 16.390 62.621 51.609 1.00 15.63 216 HIS E N 1
ATOM 10527 C CA . HIS E 1 237 ? 15.728 63.279 50.446 1.00 15.52 216 HIS E CA 1
ATOM 10528 C C . HIS E 1 237 ? 16.416 64.605 50.092 1.00 15.46 216 HIS E C 1
ATOM 10529 O O . HIS E 1 237 ? 15.922 65.285 49.176 1.00 17.39 216 HIS E O 1
ATOM 10536 N N . ARG E 1 238 ? 17.482 64.956 50.820 1.00 17.39 217 ARG E N 1
ATOM 10537 C CA . ARG E 1 238 ? 18.334 66.162 50.621 1.00 16.83 217 ARG E CA 1
ATOM 10538 C C . ARG E 1 238 ? 17.623 67.432 51.108 1.00 17.84 217 ARG E C 1
ATOM 10539 O O . ARG E 1 238 ? 18.074 68.530 50.739 1.00 20.47 217 ARG E O 1
ATOM 10547 N N . GLY E 1 239 ? 16.584 67.290 51.935 1.00 18.44 218 GLY E N 1
ATOM 10548 C CA . GLY E 1 239 ? 15.841 68.422 52.526 1.00 18.68 218 GLY E CA 1
ATOM 10549 C C . GLY E 1 239 ? 16.277 68.746 53.951 1.00 17.18 218 GLY E C 1
ATOM 10550 O O . GLY E 1 239 ? 17.468 68.607 54.294 1.00 18.17 218 GLY E O 1
ATOM 10551 N N . TYR E 1 240 ? 15.339 69.184 54.779 1.00 16.57 219 TYR E N 1
ATOM 10552 C CA . TYR E 1 240 ? 15.605 69.575 56.185 1.00 19.70 219 TYR E CA 1
ATOM 10553 C C . TYR E 1 240 ? 16.199 68.377 56.932 1.00 19.64 219 TYR E C 1
ATOM 10554 O O . TYR E 1 240 ? 15.629 67.273 56.847 1.00 19.82 219 TYR E O 1
ATOM 10563 N N . LEU E 1 241 ? 17.294 68.598 57.664 1.00 18.97 220 LEU E N 1
ATOM 10564 C CA . LEU E 1 241 ? 17.937 67.550 58.490 1.00 18.88 220 LEU E CA 1
ATOM 10565 C C . LEU E 1 241 ? 16.926 67.096 59.549 1.00 19.31 220 LEU E C 1
ATOM 10566 O O . LEU E 1 241 ? 16.311 67.956 60.201 1.00 22.55 220 LEU E O 1
ATOM 10571 N N . GLY E 1 242 ? 16.737 65.786 59.685 1.00 19.07 221 GLY E N 1
ATOM 10572 C CA . GLY E 1 242 ? 15.897 65.176 60.732 1.00 20.23 221 GLY E CA 1
ATOM 10573 C C . GLY E 1 242 ? 14.474 64.907 60.270 1.00 19.82 221 GLY E C 1
ATOM 10574 O O . GLY E 1 242 ? 13.667 64.465 61.107 1.00 25.17 221 GLY E O 1
ATOM 10575 N N . THR E 1 243 ? 14.153 65.165 58.999 1.00 19.89 222 THR E N 1
ATOM 10576 C CA . THR E 1 243 ? 12.783 64.965 58.446 1.00 20.46 222 THR E CA 1
ATOM 10577 C C . THR E 1 243 ? 12.760 63.763 57.502 1.00 18.80 222 THR E C 1
ATOM 10578 O O . THR E 1 243 ? 11.717 63.559 56.854 1.00 20.90 222 THR E O 1
ATOM 10582 N N . GLY E 1 244 ? 13.866 63.015 57.425 1.00 18.34 223 GLY E N 1
ATOM 10583 C CA . GLY E 1 244 ? 13.993 61.852 56.531 1.00 18.69 223 GLY E CA 1
ATOM 10584 C C . GLY E 1 244 ? 14.371 60.581 57.271 1.00 18.76 223 GLY E C 1
ATOM 10585 O O . GLY E 1 244 ? 13.834 60.323 58.350 1.00 21.01 223 GLY E O 1
ATOM 10586 N N . ASN E 1 245 ? 15.289 59.806 56.704 1.00 17.63 224 ASN E N 1
ATOM 10587 C CA . ASN E 1 245 ? 15.504 58.386 57.079 1.00 17.17 224 ASN E CA 1
ATOM 10588 C C . ASN E 1 245 ? 16.917 58.183 57.635 1.00 18.42 224 ASN E C 1
ATOM 10589 O O . ASN E 1 245 ? 17.192 57.081 58.152 1.00 18.63 224 ASN E O 1
ATOM 10594 N N . VAL E 1 246 ? 17.805 59.176 57.526 1.00 17.73 225 VAL E N 1
ATOM 10595 C CA . VAL E 1 246 ? 19.238 58.955 57.881 1.00 19.43 225 VAL E CA 1
ATOM 10596 C C . VAL E 1 246 ? 19.363 58.810 59.395 1.00 20.70 225 VAL E C 1
ATOM 10597 O O . VAL E 1 246 ? 18.862 59.690 60.125 1.00 21.30 225 VAL E O 1
ATOM 10601 N N . ASP E 1 247 ? 20.060 57.762 59.830 1.00 20.91 226 ASP E N 1
ATOM 10602 C CA . ASP E 1 247 ? 20.452 57.564 61.249 1.00 22.60 226 ASP E CA 1
ATOM 10603 C C . ASP E 1 247 ? 21.709 58.387 61.536 1.00 20.32 226 ASP E C 1
ATOM 10604 O O . ASP E 1 247 ? 22.829 57.823 61.468 1.00 21.45 226 ASP E O 1
ATOM 10609 N N . PHE E 1 248 ? 21.542 59.677 61.823 1.00 18.89 227 PHE E N 1
ATOM 10610 C CA . PHE E 1 248 ? 22.663 60.613 62.086 1.00 20.08 227 PHE E CA 1
ATOM 10611 C C . PHE E 1 248 ? 23.357 60.218 63.393 1.00 19.77 227 PHE E C 1
ATOM 10612 O O . PHE E 1 248 ? 24.582 60.365 63.493 1.00 19.73 227 PHE E O 1
ATOM 10620 N N . ALA E 1 249 ? 22.611 59.695 64.366 1.00 20.71 228 ALA E N 1
ATOM 10621 C CA . ALA E 1 249 ? 23.181 59.266 65.663 1.00 22.82 228 ALA E CA 1
ATOM 10622 C C . ALA E 1 249 ? 24.331 58.283 65.403 1.00 22.02 228 ALA E C 1
ATOM 10623 O O . ALA E 1 249 ? 25.432 58.494 65.950 1.00 22.21 228 ALA E O 1
ATOM 10625 N N . SER E 1 250 ? 24.103 57.266 64.564 1.00 23.23 229 SER E N 1
ATOM 10626 C CA . SER E 1 250 ? 25.097 56.203 64.264 1.00 22.72 229 SER E CA 1
ATOM 10627 C C . SER E 1 250 ? 26.309 56.832 63.580 1.00 21.42 229 SER E C 1
ATOM 10628 O O . SER E 1 250 ? 27.451 56.493 63.939 1.00 22.43 229 SER E O 1
ATOM 10631 N N . PHE E 1 251 ? 26.051 57.702 62.607 1.00 19.69 230 PHE E N 1
ATOM 10632 C CA . PHE E 1 251 ? 27.106 58.350 61.797 1.00 19.35 230 PHE E CA 1
ATOM 10633 C C . PHE E 1 251 ? 28.009 59.191 62.712 1.00 18.75 230 PHE E C 1
ATOM 10634 O O . PHE E 1 251 ? 29.236 59.015 62.697 1.00 19.53 230 PHE E O 1
ATOM 10642 N N . PHE E 1 252 ? 27.428 60.075 63.521 1.00 19.24 231 PHE E N 1
ATOM 10643 C CA . PHE E 1 252 ? 28.202 61.000 64.392 1.00 19.30 231 PHE E CA 1
ATOM 10644 C C . PHE E 1 252 ? 28.907 60.222 65.518 1.00 19.26 231 PHE E C 1
ATOM 10645 O O . PHE E 1 252 ? 30.002 60.630 65.932 1.00 19.63 231 PHE E O 1
ATOM 10653 N N . ALA E 1 253 ? 28.323 59.123 66.003 1.00 21.38 232 ALA E N 1
ATOM 10654 C CA . ALA E 1 253 ? 28.976 58.233 66.992 1.00 20.99 232 ALA E CA 1
ATOM 10655 C C . ALA E 1 253 ? 30.270 57.663 66.381 1.00 19.58 232 ALA E C 1
ATOM 10656 O O . ALA E 1 253 ? 31.294 57.600 67.083 1.00 21.05 232 ALA E O 1
ATOM 10658 N N . ALA E 1 254 ? 30.243 57.274 65.105 1.00 20.24 233 ALA E N 1
ATOM 10659 C CA . ALA E 1 254 ? 31.431 56.740 64.401 1.00 19.84 233 ALA E CA 1
ATOM 10660 C C . ALA E 1 254 ? 32.471 57.853 64.229 1.00 19.38 233 ALA E C 1
ATOM 10661 O O . ALA E 1 254 ? 33.661 57.583 64.449 1.00 18.96 233 ALA E O 1
ATOM 10663 N N . LEU E 1 255 ? 32.048 59.061 63.847 1.00 20.64 234 LEU E N 1
ATOM 10664 C CA . LEU E 1 255 ? 32.980 60.212 63.686 1.00 19.15 234 LEU E CA 1
ATOM 10665 C C . LEU E 1 255 ? 33.705 60.435 65.015 1.00 20.13 234 LEU E C 1
ATOM 10666 O O . LEU E 1 255 ? 34.928 60.703 65.005 1.00 21.71 234 LEU E O 1
ATOM 10671 N N . LYS E 1 256 ? 32.964 60.335 66.121 1.00 20.56 235 LYS E N 1
ATOM 10672 C CA . LYS E 1 256 ? 33.514 60.500 67.484 1.00 22.26 235 LYS E CA 1
ATOM 10673 C C . LYS E 1 256 ? 34.531 59.385 67.757 1.00 23.10 235 LYS E C 1
ATOM 10674 O O . LYS E 1 256 ? 35.630 59.695 68.257 1.00 25.60 235 LYS E O 1
ATOM 10680 N N . GLN E 1 257 ? 34.187 58.140 67.412 1.00 23.22 236 GLN E N 1
ATOM 10681 C CA . GLN E 1 257 ? 35.044 56.951 67.666 1.00 23.17 236 GLN E CA 1
ATOM 10682 C C . GLN E 1 257 ? 36.414 57.154 67.004 1.00 21.99 236 GLN E C 1
ATOM 10683 O O . GLN E 1 257 ? 37.432 56.912 67.680 1.00 25.51 236 GLN E O 1
ATOM 10689 N N . ILE E 1 258 ? 36.444 57.590 65.740 1.00 22.57 237 ILE E N 1
ATOM 10690 C CA . ILE E 1 258 ? 37.712 57.744 64.958 1.00 22.62 237 ILE E CA 1
ATOM 10691 C C . ILE E 1 258 ? 38.333 59.117 65.242 1.00 23.86 237 ILE E C 1
ATOM 10692 O O . ILE E 1 258 ? 39.402 59.395 64.656 1.00 24.85 237 ILE E O 1
ATOM 10697 N N . ASP E 1 259 ? 37.687 59.941 66.081 1.00 24.27 238 ASP E N 1
ATOM 10698 C CA . ASP E 1 259 ? 38.140 61.315 66.438 1.00 25.74 238 ASP E CA 1
ATOM 10699 C C . ASP E 1 259 ? 38.320 62.133 65.155 1.00 24.41 238 ASP E C 1
ATOM 10700 O O . ASP E 1 259 ? 39.416 62.698 64.957 1.00 25.36 238 ASP E O 1
ATOM 10705 N N . TYR E 1 260 ? 37.280 62.191 64.318 1.00 23.04 239 TYR E N 1
ATOM 10706 C CA . TYR E 1 260 ? 37.273 62.967 63.052 1.00 22.98 239 TYR E CA 1
ATOM 10707 C C . TYR E 1 260 ? 37.481 64.453 63.359 1.00 24.72 239 TYR E C 1
ATOM 10708 O O . TYR E 1 260 ? 36.718 65.006 64.180 1.00 26.67 239 TYR E O 1
ATOM 10717 N N . ARG E 1 261 ? 38.484 65.067 62.718 1.00 24.93 240 ARG E N 1
ATOM 10718 C CA . ARG E 1 261 ? 38.784 66.524 62.813 1.00 26.79 240 ARG E CA 1
ATOM 10719 C C . ARG E 1 261 ? 38.953 67.074 61.400 1.00 24.12 240 ARG E C 1
ATOM 10720 O O . ARG E 1 261 ? 40.105 67.239 60.964 1.00 30.78 240 ARG E O 1
ATOM 10728 N N . GLY E 1 262 ? 37.840 67.315 60.715 1.00 21.90 241 GLY E N 1
ATOM 10729 C CA . GLY E 1 262 ? 37.832 67.732 59.304 1.00 21.08 241 GLY E CA 1
ATOM 10730 C C . GLY E 1 262 ? 36.577 68.518 58.948 1.00 18.70 241 GLY E C 1
ATOM 10731 O O . GLY E 1 262 ? 35.656 68.670 59.758 1.00 18.99 241 GLY E O 1
ATOM 10732 N N . PRO E 1 263 ? 36.533 69.079 57.725 1.00 16.96 242 PRO E N 1
ATOM 10733 C CA . PRO E 1 263 ? 35.363 69.807 57.255 1.00 17.20 242 PRO E CA 1
ATOM 10734 C C . PRO E 1 263 ? 34.102 68.940 57.284 1.00 17.94 242 PRO E C 1
ATOM 10735 O O . PRO E 1 263 ? 34.153 67.739 56.941 1.00 17.83 242 PRO E O 1
ATOM 10739 N N . ILE E 1 264 ? 33.003 69.572 57.683 1.00 16.19 243 ILE E N 1
ATOM 10740 C CA . ILE E 1 264 ? 31.624 69.018 57.605 1.00 17.78 243 ILE E CA 1
ATOM 10741 C C . ILE E 1 264 ? 30.739 70.059 56.919 1.00 19.05 243 ILE E C 1
ATOM 10742 O O . ILE E 1 264 ? 30.497 71.124 57.510 1.00 20.17 243 ILE E O 1
ATOM 10747 N N . THR E 1 265 ? 30.319 69.787 55.688 1.00 17.83 244 THR E N 1
ATOM 10748 C CA . THR E 1 265 ? 29.471 70.713 54.902 1.00 17.44 244 THR E CA 1
ATOM 10749 C C . THR E 1 265 ? 28.016 70.253 54.943 1.00 18.41 244 THR E C 1
ATOM 10750 O O . THR E 1 265 ? 27.738 69.056 54.644 1.00 17.64 244 THR E O 1
ATOM 10754 N N . PHE E 1 266 ? 27.108 71.175 55.247 1.00 17.88 245 PHE E N 1
ATOM 10755 C CA . PHE E 1 266 ? 25.659 70.966 55.031 1.00 18.22 245 PHE E CA 1
ATOM 10756 C C . PHE E 1 266 ? 25.339 71.204 53.555 1.00 16.96 245 PHE E C 1
ATOM 10757 O O . PHE E 1 266 ? 25.709 72.256 52.993 1.00 16.39 245 PHE E O 1
ATOM 10765 N N . GLU E 1 267 ? 24.636 70.243 52.966 1.00 19.38 246 GLU E N 1
ATOM 10766 C CA . GLU E 1 267 ? 24.325 70.199 51.525 1.00 21.92 246 GLU E CA 1
ATOM 10767 C C . GLU E 1 267 ? 22.830 69.939 51.319 1.00 19.97 246 GLU E C 1
ATOM 10768 O O . GLU E 1 267 ? 22.302 68.989 51.907 1.00 22.22 246 GLU E O 1
ATOM 10774 N N . SER E 1 268 ? 22.191 70.734 50.467 1.00 22.46 247 SER E N 1
ATOM 10775 C CA . SER E 1 268 ? 20.746 70.648 50.143 1.00 27.22 247 SER E CA 1
ATOM 10776 C C . SER E 1 268 ? 20.543 71.276 48.765 1.00 29.09 247 SER E C 1
ATOM 10777 O O . SER E 1 268 ? 21.241 72.251 48.466 1.00 28.58 247 SER E O 1
ATOM 10780 N N . PHE E 1 269 ? 19.649 70.750 47.932 1.00 33.29 248 PHE E N 1
ATOM 10781 C CA . PHE E 1 269 ? 19.524 71.267 46.546 1.00 35.36 248 PHE E CA 1
ATOM 10782 C C . PHE E 1 269 ? 18.103 71.788 46.318 1.00 43.00 248 PHE E C 1
ATOM 10783 O O . PHE E 1 269 ? 17.141 71.175 46.860 1.00 40.04 248 PHE E O 1
ATOM 10791 N N . SER E 1 270 ? 17.996 72.942 45.637 1.00 38.30 249 SER E N 1
ATOM 10792 C CA . SER E 1 270 ? 16.710 73.487 45.127 1.00 30.00 249 SER E CA 1
ATOM 10793 C C . SER E 1 270 ? 16.816 73.822 43.641 1.00 34.97 249 SER E C 1
ATOM 10794 O O . SER E 1 270 ? 17.771 74.569 43.219 1.00 26.45 249 SER E O 1
ATOM 10797 N N . SER E 1 271 ? 15.853 73.279 42.894 1.00 37.92 250 SER E N 1
ATOM 10798 C CA . SER E 1 271 ? 15.606 73.547 41.456 1.00 35.53 250 SER E CA 1
ATOM 10799 C C . SER E 1 271 ? 15.270 75.028 41.286 1.00 35.54 250 SER E C 1
ATOM 10800 O O . SER E 1 271 ? 15.470 75.546 40.181 1.00 38.57 250 SER E O 1
ATOM 10803 N N . GLU E 1 272 ? 14.767 75.668 42.348 1.00 38.74 251 GLU E N 1
ATOM 10804 C CA . GLU E 1 272 ? 14.485 77.129 42.384 1.00 42.93 251 GLU E CA 1
ATOM 10805 C C . GLU E 1 272 ? 15.777 77.942 42.346 1.00 42.58 251 GLU E C 1
ATOM 10806 O O . GLU E 1 272 ? 15.701 79.142 42.053 1.00 38.47 251 GLU E O 1
ATOM 10812 N N . ILE E 1 273 ? 16.896 77.330 42.721 1.00 36.38 252 ILE E N 1
ATOM 10813 C CA . ILE E 1 273 ? 18.146 78.075 43.022 1.00 31.53 252 ILE E CA 1
ATOM 10814 C C . ILE E 1 273 ? 19.247 77.630 42.064 1.00 30.44 252 ILE E C 1
ATOM 10815 O O . ILE E 1 273 ? 19.944 78.506 41.538 1.00 31.97 252 ILE E O 1
ATOM 10820 N N . VAL E 1 274 ? 19.415 76.329 41.838 1.00 32.65 253 VAL E N 1
ATOM 10821 C CA . VAL E 1 274 ? 20.674 75.857 41.191 1.00 31.29 253 VAL E CA 1
ATOM 10822 C C . VAL E 1 274 ? 20.536 75.922 39.685 1.00 26.85 253 VAL E C 1
ATOM 10823 O O . VAL E 1 274 ? 19.420 76.110 39.194 1.00 30.58 253 VAL E O 1
ATOM 10827 N N . ASP E 1 275 ? 21.687 75.803 39.023 1.00 28.64 254 ASP E N 1
ATOM 10828 C CA . ASP E 1 275 ? 21.825 75.827 37.551 1.00 37.09 254 ASP E CA 1
ATOM 10829 C C . ASP E 1 275 ? 21.104 74.592 37.025 1.00 37.86 254 ASP E C 1
ATOM 10830 O O . ASP E 1 275 ? 21.282 73.499 37.561 1.00 33.03 254 ASP E O 1
ATOM 10835 N N . PRO E 1 276 ? 20.224 74.761 36.009 1.00 41.58 255 PRO E N 1
ATOM 10836 C CA . PRO E 1 276 ? 19.444 73.654 35.449 1.00 34.36 255 PRO E CA 1
ATOM 10837 C C . PRO E 1 276 ? 20.319 72.443 35.099 1.00 36.63 255 PRO E C 1
ATOM 10838 O O . PRO E 1 276 ? 19.829 71.319 35.168 1.00 36.62 255 PRO E O 1
ATOM 10842 N N . LYS E 1 277 ? 21.575 72.706 34.726 1.00 36.05 256 LYS E N 1
ATOM 10843 C CA . LYS E 1 277 ? 22.621 71.678 34.482 1.00 38.47 256 LYS E CA 1
ATOM 10844 C C . LYS E 1 277 ? 22.727 70.748 35.705 1.00 35.02 256 LYS E C 1
ATOM 10845 O O . LYS E 1 277 ? 22.444 69.530 35.553 1.00 23.93 256 LYS E O 1
ATOM 10851 N N . LEU E 1 278 ? 23.105 71.302 36.868 1.00 31.85 257 LEU E N 1
ATOM 10852 C CA . LEU E 1 278 ? 23.434 70.553 38.112 1.00 34.71 257 LEU E CA 1
ATOM 10853 C C . LEU E 1 278 ? 22.157 69.909 38.662 1.00 30.06 257 LEU E C 1
ATOM 10854 O O . LEU E 1 278 ? 22.192 68.711 38.979 1.00 27.21 257 LEU E O 1
ATOM 10859 N N . SER E 1 279 ? 21.067 70.676 38.765 1.00 30.19 258 SER E N 1
ATOM 10860 C CA . SER E 1 279 ? 19.778 70.197 39.324 1.00 32.27 258 SER E CA 1
ATOM 10861 C C . SER E 1 279 ? 19.209 69.072 38.446 1.00 27.71 258 SER E C 1
ATOM 10862 O O . SER E 1 279 ? 18.627 68.142 39.017 1.00 28.62 258 SER E O 1
ATOM 10865 N N . ASN E 1 280 ? 19.367 69.132 37.120 1.00 24.66 259 ASN E N 1
ATOM 10866 C CA . ASN E 1 280 ? 18.898 68.055 36.209 1.00 22.53 259 ASN E CA 1
ATOM 10867 C C . ASN E 1 280 ? 19.772 66.805 36.411 1.00 18.93 259 ASN E C 1
ATOM 10868 O O . ASN E 1 280 ? 19.216 65.688 36.463 1.00 19.88 259 ASN E O 1
ATOM 10873 N N . THR E 1 281 ? 21.088 66.970 36.552 1.00 17.76 260 THR E N 1
ATOM 10874 C CA . THR E 1 281 ? 22.021 65.842 36.824 1.00 16.87 260 THR E CA 1
ATOM 10875 C C . THR E 1 281 ? 21.586 65.145 38.121 1.00 15.72 260 THR E C 1
ATOM 10876 O O . THR E 1 281 ? 21.534 63.892 38.159 1.00 16.24 260 THR E O 1
ATOM 10880 N N . LEU E 1 282 ? 21.253 65.939 39.137 1.00 14.63 261 LEU E N 1
ATOM 10881 C CA . LEU E 1 282 ? 20.918 65.418 40.483 1.00 15.89 261 LEU E CA 1
ATOM 10882 C C . LEU E 1 282 ? 19.429 65.080 40.572 1.00 14.81 261 LEU E C 1
ATOM 10883 O O . LEU E 1 282 ? 19.000 64.659 41.644 1.00 17.17 261 LEU E O 1
ATOM 10888 N N . CYS E 1 283 ? 18.677 65.229 39.485 1.00 13.62 262 CYS E N 1
ATOM 10889 C CA . CYS E 1 283 ? 17.241 64.843 39.414 1.00 14.54 262 CYS E CA 1
ATOM 10890 C C . CYS E 1 283 ? 16.463 65.527 40.547 1.00 15.30 262 CYS E C 1
ATOM 10891 O O . CYS E 1 283 ? 15.656 64.858 41.214 1.00 14.82 262 CYS E O 1
ATOM 10894 N N . VAL E 1 284 ? 16.667 66.833 40.731 1.00 15.78 263 VAL E N 1
ATOM 10895 C CA . VAL E 1 284 ? 15.941 67.633 41.764 1.00 17.45 263 VAL E CA 1
ATOM 10896 C C . VAL E 1 284 ? 14.611 68.098 41.158 1.00 17.51 263 VAL E C 1
ATOM 10897 O O . VAL E 1 284 ? 14.566 69.192 40.591 1.00 23.13 263 VAL E O 1
ATOM 10901 N N . TRP E 1 285 ? 13.566 67.274 41.275 1.00 16.11 264 TRP E N 1
ATOM 10902 C CA . TRP E 1 285 ? 12.261 67.479 40.595 1.00 15.58 264 TRP E CA 1
ATOM 10903 C C . TRP E 1 285 ? 11.271 68.199 41.510 1.00 16.96 264 TRP E C 1
ATOM 10904 O O . TRP E 1 285 ? 10.204 68.602 41.035 1.00 18.55 264 TRP E O 1
ATOM 10915 N N . ARG E 1 286 ? 11.550 68.261 42.800 1.00 18.74 265 ARG E N 1
ATOM 10916 C CA . ARG E 1 286 ? 10.589 68.908 43.726 1.00 18.42 265 ARG E CA 1
ATOM 10917 C C . ARG E 1 286 ? 11.392 69.701 44.731 1.00 18.61 265 ARG E C 1
ATOM 10918 O O . ARG E 1 286 ? 12.595 69.481 44.861 1.00 21.01 265 ARG E O 1
ATOM 10926 N N . ASN E 1 287 ? 10.750 70.603 45.438 1.00 19.31 266 ASN E N 1
ATOM 10927 C CA . ASN E 1 287 ? 11.588 71.316 46.422 1.00 24.32 266 ASN E CA 1
ATOM 10928 C C . ASN E 1 287 ? 11.044 71.052 47.812 1.00 23.50 266 ASN E C 1
ATOM 10929 O O . ASN E 1 287 ? 9.823 71.090 48.026 1.00 28.44 266 ASN E O 1
ATOM 10934 N N . LEU E 1 288 ? 11.990 70.751 48.682 1.00 26.25 267 LEU E N 1
ATOM 10935 C CA . LEU E 1 288 ? 11.753 70.293 50.061 1.00 30.66 267 LEU E CA 1
ATOM 10936 C C . LEU E 1 288 ? 11.896 71.499 50.991 1.00 27.17 267 LEU E C 1
ATOM 10937 O O . LEU E 1 288 ? 11.762 71.312 52.204 1.00 35.34 267 LEU E O 1
ATOM 10942 N N . TRP E 1 289 ? 12.155 72.683 50.432 1.00 22.13 268 TRP E N 1
ATOM 10943 C CA . TRP E 1 289 ? 12.440 73.928 51.191 1.00 19.72 268 TRP E CA 1
ATOM 10944 C C . TRP E 1 289 ? 12.433 75.125 50.239 1.00 19.85 268 TRP E C 1
ATOM 10945 O O . TRP E 1 289 ? 12.628 74.913 49.036 1.00 19.97 268 TRP E O 1
ATOM 10956 N N . HIS E 1 290 ? 12.206 76.334 50.768 1.00 22.09 269 HIS E N 1
ATOM 10957 C CA . HIS E 1 290 ? 12.180 77.601 49.989 1.00 25.00 269 HIS E CA 1
ATOM 10958 C C . HIS E 1 290 ? 12.997 78.670 50.710 1.00 24.66 269 HIS E C 1
ATOM 10959 O O . HIS E 1 290 ? 13.487 79.580 50.037 1.00 29.00 269 HIS E O 1
ATOM 10966 N N . ASP E 1 291 ? 13.099 78.570 52.036 1.00 23.23 270 ASP E N 1
ATOM 10967 C CA . ASP E 1 291 ? 13.798 79.573 52.876 1.00 25.06 270 ASP E CA 1
ATOM 10968 C C . ASP E 1 291 ? 15.208 79.059 53.171 1.00 23.64 270 ASP E C 1
ATOM 10969 O O . ASP E 1 291 ? 15.370 78.266 54.117 1.00 25.48 270 ASP E O 1
ATOM 10974 N N . SER E 1 292 ? 16.181 79.505 52.375 1.00 25.76 271 SER E N 1
ATOM 10975 C CA . SER E 1 292 ? 17.620 79.146 52.480 1.00 24.84 271 SER E CA 1
ATOM 10976 C C . SER E 1 292 ? 18.116 79.367 53.916 1.00 23.06 271 SER E C 1
ATOM 10977 O O . SER E 1 292 ? 18.775 78.468 54.464 1.00 23.27 271 SER E O 1
ATOM 10980 N N . ASP E 1 293 ? 17.846 80.538 54.494 1.00 24.50 272 ASP E N 1
ATOM 10981 C CA . ASP E 1 293 ? 18.376 80.922 55.827 1.00 25.86 272 ASP E CA 1
ATOM 10982 C C . ASP E 1 293 ? 17.807 79.978 56.893 1.00 24.19 272 ASP E C 1
ATOM 10983 O O . ASP E 1 293 ? 18.580 79.543 57.765 1.00 23.58 272 ASP E O 1
ATOM 10988 N N . ASP E 1 294 ? 16.502 79.697 56.831 1.00 23.25 273 ASP E N 1
ATOM 10989 C CA . ASP E 1 294 ? 15.805 78.814 57.801 1.00 22.36 273 ASP E CA 1
ATOM 10990 C C . ASP E 1 294 ? 16.413 77.413 57.719 1.00 22.40 273 ASP E C 1
ATOM 10991 O O . ASP E 1 294 ? 16.735 76.845 58.778 1.00 24.48 273 ASP E O 1
ATOM 10996 N N . LEU E 1 295 ? 16.585 76.898 56.498 1.00 21.15 274 LEU E N 1
ATOM 10997 C CA . LEU E 1 295 ? 17.118 75.535 56.250 1.00 19.07 274 LEU E CA 1
ATOM 10998 C C . LEU E 1 295 ? 18.537 75.433 56.820 1.00 20.16 274 LEU E C 1
ATOM 10999 O O . LEU E 1 295 ? 18.830 74.460 57.555 1.00 19.83 274 LEU E O 1
ATOM 11004 N N . ALA E 1 296 ? 19.383 76.410 56.500 1.00 20.69 275 ALA E N 1
ATOM 11005 C CA . ALA E 1 296 ? 20.821 76.433 56.851 1.00 22.58 275 ALA E CA 1
ATOM 11006 C C . ALA E 1 296 ? 20.972 76.604 58.366 1.00 21.82 275 ALA E C 1
ATOM 11007 O O . ALA E 1 296 ? 21.786 75.885 58.974 1.00 21.23 275 ALA E O 1
ATOM 11009 N N . GLY E 1 297 ? 20.202 77.521 58.954 1.00 22.85 276 GLY E N 1
ATOM 11010 C CA . GLY E 1 297 ? 20.218 77.794 60.406 1.00 24.49 276 GLY E CA 1
ATOM 11011 C C . GLY E 1 297 ? 19.879 76.539 61.189 1.00 23.54 276 GLY E C 1
ATOM 11012 O O . GLY E 1 297 ? 20.612 76.188 62.142 1.00 20.53 276 GLY E O 1
ATOM 11013 N N . LYS E 1 298 ? 18.816 75.852 60.780 1.00 22.24 277 LYS E N 1
ATOM 11014 C CA . LYS E 1 298 ? 18.359 74.618 61.465 1.00 21.59 277 LYS E CA 1
ATOM 11015 C C . LYS E 1 298 ? 19.398 73.518 61.235 1.00 18.27 277 LYS E C 1
ATOM 11016 O O . LYS E 1 298 ? 19.666 72.774 62.170 1.00 19.96 277 LYS E O 1
ATOM 11022 N N . ALA E 1 299 ? 19.986 73.439 60.041 1.00 19.34 278 ALA E N 1
ATOM 11023 C CA . ALA E 1 299 ? 21.014 72.421 59.732 1.00 17.59 278 ALA E CA 1
ATOM 11024 C C . ALA E 1 299 ? 22.227 72.608 60.652 1.00 18.13 278 ALA E C 1
ATOM 11025 O O . ALA E 1 299 ? 22.724 71.612 61.194 1.00 19.10 278 ALA E O 1
ATOM 11027 N N . LEU E 1 300 ? 22.740 73.832 60.792 1.00 18.94 279 LEU E N 1
ATOM 11028 C CA . LEU E 1 300 ? 23.967 74.072 61.597 1.00 19.42 279 LEU E CA 1
ATOM 11029 C C . LEU E 1 300 ? 23.691 73.680 63.054 1.00 19.81 279 LEU E C 1
ATOM 11030 O O . LEU E 1 300 ? 24.563 73.043 63.679 1.00 19.49 279 LEU E O 1
ATOM 11035 N N . GLU E 1 301 ? 22.523 74.057 63.576 1.00 20.38 280 GLU E N 1
ATOM 11036 C CA . GLU E 1 301 ? 22.104 73.711 64.954 1.00 22.15 280 GLU E CA 1
ATOM 11037 C C . GLU E 1 301 ? 22.077 72.187 65.080 1.00 21.35 280 GLU E C 1
ATOM 11038 O O . GLU E 1 301 ? 22.626 71.646 66.058 1.00 20.81 280 GLU E O 1
ATOM 11044 N N . PHE E 1 302 ? 21.469 71.519 64.103 1.00 20.10 281 PHE E N 1
ATOM 11045 C CA . PHE E 1 302 ? 21.308 70.046 64.093 1.00 19.23 281 PHE E CA 1
ATOM 11046 C C . PHE E 1 302 ? 22.702 69.402 64.145 1.00 18.75 281 PHE E C 1
ATOM 11047 O O . PHE E 1 302 ? 22.946 68.509 64.982 1.00 21.01 281 PHE E O 1
ATOM 11055 N N . ILE E 1 303 ? 23.621 69.851 63.293 1.00 20.28 282 ILE E N 1
ATOM 11056 C CA . ILE E 1 303 ? 24.984 69.255 63.200 1.00 18.23 282 ILE E CA 1
ATOM 11057 C C . ILE E 1 303 ? 25.757 69.472 64.508 1.00 19.20 282 ILE E C 1
ATOM 11058 O O . ILE E 1 303 ? 26.403 68.521 64.978 1.00 19.71 282 ILE E O 1
ATOM 11063 N N . LYS E 1 304 ? 25.729 70.677 65.078 1.00 21.58 283 LYS E N 1
ATOM 11064 C CA . LYS E 1 304 ? 26.481 70.973 66.328 1.00 23.91 283 LYS E CA 1
ATOM 11065 C C . LYS E 1 304 ? 25.921 70.106 67.467 1.00 23.96 283 LYS E C 1
ATOM 11066 O O . LYS E 1 304 ? 26.726 69.582 68.256 1.00 26.18 283 LYS E O 1
ATOM 11072 N N . GLN E 1 305 ? 24.600 69.922 67.525 1.00 23.66 284 GLN E N 1
ATOM 11073 C CA . GLN E 1 305 ? 23.943 69.039 68.527 1.00 24.47 284 GLN E CA 1
ATOM 11074 C C . GLN E 1 305 ? 24.531 67.626 68.418 1.00 25.91 284 GLN E C 1
ATOM 11075 O O . GLN E 1 305 ? 24.864 67.033 69.472 1.00 28.73 284 GLN E O 1
ATOM 11081 N N . ARG E 1 306 ? 24.641 67.101 67.192 1.00 23.28 285 ARG E N 1
ATOM 11082 C CA . ARG E 1 306 ? 25.098 65.710 66.939 1.00 27.56 285 ARG E CA 1
ATOM 11083 C C . ARG E 1 306 ? 26.591 65.587 67.260 1.00 25.50 285 ARG E C 1
ATOM 11084 O O . ARG E 1 306 ? 26.997 64.516 67.748 1.00 26.31 285 ARG E O 1
ATOM 11092 N N . LEU E 1 307 ? 27.378 66.630 66.976 1.00 27.39 286 LEU E N 1
ATOM 11093 C CA . LEU E 1 307 ? 28.860 66.598 67.105 1.00 32.72 286 LEU E CA 1
ATOM 11094 C C . LEU E 1 307 ? 29.252 66.605 68.584 1.00 37.43 286 LEU E C 1
ATOM 11095 O O . LEU E 1 307 ? 30.279 65.987 68.932 1.00 42.23 286 LEU E O 1
ATOM 11100 N N . THR E 1 308 ? 28.487 67.311 69.412 1.00 38.00 287 THR E N 1
ATOM 11101 C CA . THR E 1 308 ? 28.875 67.619 70.815 1.00 43.53 287 THR E CA 1
ATOM 11102 C C . THR E 1 308 ? 28.232 66.594 71.754 1.00 42.06 287 THR E C 1
ATOM 11103 O O . THR E 1 308 ? 28.658 66.531 72.917 1.00 44.07 287 THR E O 1
ATOM 11107 N N . ALA E 1 309 ? 27.295 65.781 71.257 1.00 42.75 288 ALA E N 1
ATOM 11108 C CA . ALA E 1 309 ? 26.641 64.706 72.042 1.00 45.96 288 ALA E CA 1
ATOM 11109 C C . ALA E 1 309 ? 27.713 63.819 72.687 1.00 46.81 288 ALA E C 1
ATOM 11110 O O . ALA E 1 309 ? 28.580 63.304 71.984 1.00 44.28 288 ALA E O 1
ATOM 11112 N N . SER F 1 21 ? -16.483 49.137 36.407 1.00 58.63 0 SER F N 1
ATOM 11113 C CA . SER F 1 21 ? -16.244 50.294 37.313 1.00 50.61 0 SER F CA 1
ATOM 11114 C C . SER F 1 21 ? -16.172 49.812 38.766 1.00 37.13 0 SER F C 1
ATOM 11115 O O . SER F 1 21 ? -17.042 50.214 39.566 1.00 44.44 0 SER F O 1
ATOM 11118 N N . MET F 1 22 ? -15.170 48.993 39.100 1.00 30.18 1 MET F N 1
ATOM 11119 C CA . MET F 1 22 ? -14.926 48.545 40.497 1.00 29.29 1 MET F CA 1
ATOM 11120 C C . MET F 1 22 ? -13.462 48.128 40.674 1.00 25.33 1 MET F C 1
ATOM 11121 O O . MET F 1 22 ? -12.775 47.883 39.663 1.00 27.41 1 MET F O 1
ATOM 11126 N N . ALA F 1 23 ? -13.009 48.063 41.926 1.00 22.46 2 ALA F N 1
ATOM 11127 C CA . ALA F 1 23 ? -11.734 47.436 42.328 1.00 22.69 2 ALA F CA 1
ATOM 11128 C C . ALA F 1 23 ? -11.956 45.926 42.426 1.00 23.34 2 ALA F C 1
ATOM 11129 O O . ALA F 1 23 ? -13.075 45.499 42.810 1.00 24.57 2 ALA F O 1
ATOM 11131 N N . PHE F 1 24 ? -10.922 45.151 42.114 1.00 19.82 3 PHE F N 1
ATOM 11132 C CA . PHE F 1 24 ? -10.962 43.672 42.166 1.00 19.35 3 PHE F CA 1
ATOM 11133 C C . PHE F 1 24 ? -10.308 43.217 43.460 1.00 19.36 3 PHE F C 1
ATOM 11134 O O . PHE F 1 24 ? -9.555 43.963 44.078 1.00 18.14 3 PHE F O 1
ATOM 11142 N N . PRO F 1 25 ? -10.648 42.004 43.948 1.00 18.20 4 PRO F N 1
ATOM 11143 C CA . PRO F 1 25 ? -10.179 41.552 45.254 1.00 18.66 4 PRO F CA 1
ATOM 11144 C C . PRO F 1 25 ? -8.653 41.543 45.392 1.00 17.37 4 PRO F C 1
ATOM 11145 O O . PRO F 1 25 ? -7.956 41.251 44.430 1.00 18.86 4 PRO F O 1
ATOM 11149 N N . LYS F 1 26 ? -8.193 41.886 46.594 1.00 18.43 5 LYS F N 1
ATOM 11150 C CA . LYS F 1 26 ? -6.786 41.805 47.044 1.00 19.19 5 LYS F CA 1
ATOM 11151 C C . LYS F 1 26 ? -6.733 40.998 48.335 1.00 20.66 5 LYS F C 1
ATOM 11152 O O . LYS F 1 26 ? -7.692 41.090 49.129 1.00 22.55 5 LYS F O 1
ATOM 11158 N N . ARG F 1 27 ? -5.643 40.262 48.544 1.00 19.76 6 ARG F N 1
ATOM 11159 C CA . ARG F 1 27 ? -5.385 39.520 49.802 1.00 20.25 6 ARG F CA 1
ATOM 11160 C C . ARG F 1 27 ? -3.951 39.788 50.262 1.00 18.01 6 ARG F C 1
ATOM 11161 O O . ARG F 1 27 ? -3.093 40.119 49.404 1.00 16.29 6 ARG F O 1
ATOM 11169 N N . LEU F 1 28 ? -3.689 39.668 51.564 1.00 19.06 7 LEU F N 1
ATOM 11170 C CA . LEU F 1 28 ? -2.305 39.726 52.092 1.00 18.82 7 LEU F CA 1
ATOM 11171 C C . LEU F 1 28 ? -1.579 38.462 51.629 1.00 19.54 7 LEU F C 1
ATOM 11172 O O . LEU F 1 28 ? -1.991 37.363 52.016 1.00 22.92 7 LEU F O 1
ATOM 11177 N N . GLU F 1 29 ? -0.563 38.614 50.789 1.00 19.05 8 GLU F N 1
ATOM 11178 C CA . GLU F 1 29 ? 0.230 37.464 50.287 1.00 18.29 8 GLU F CA 1
ATOM 11179 C C . GLU F 1 29 ? 1.648 37.959 49.983 1.00 17.48 8 GLU F C 1
ATOM 11180 O O . GLU F 1 29 ? 1.788 39.135 49.636 1.00 18.13 8 GLU F O 1
ATOM 11186 N N . ILE F 1 30 ? 2.648 37.100 50.182 1.00 18.99 9 ILE F N 1
ATOM 11187 C CA . ILE F 1 30 ? 4.084 37.455 50.031 1.00 18.46 9 ILE F CA 1
ATOM 11188 C C . ILE F 1 30 ? 4.610 36.790 48.750 1.00 16.85 9 ILE F C 1
ATOM 11189 O O . ILE F 1 30 ? 4.381 35.579 48.539 1.00 18.41 9 ILE F O 1
ATOM 11194 N N . GLY F 1 31 ? 5.264 37.580 47.909 1.00 15.54 10 GLY F N 1
ATOM 11195 C CA . GLY F 1 31 ? 5.768 37.124 46.605 1.00 16.04 10 GLY F CA 1
ATOM 11196 C C . GLY F 1 31 ? 7.263 37.336 46.465 1.00 15.24 10 GLY F C 1
ATOM 11197 O O . GLY F 1 31 ? 7.846 38.168 47.181 1.00 15.00 10 GLY F O 1
ATOM 11198 N N . GLY F 1 32 ? 7.871 36.609 45.537 1.00 16.68 11 GLY F N 1
ATOM 11199 C CA . GLY F 1 32 ? 9.254 36.849 45.108 1.00 15.14 11 GLY F CA 1
ATOM 11200 C C . GLY F 1 32 ? 9.286 37.260 43.648 1.00 15.21 11 GLY F C 1
ATOM 11201 O O . GLY F 1 32 ? 8.521 36.701 42.841 1.00 15.37 11 GLY F O 1
ATOM 11202 N N . HIS F 1 33 ? 10.127 38.231 43.317 1.00 15.14 12 HIS F N 1
ATOM 11203 C CA . HIS F 1 33 ? 10.296 38.698 41.920 1.00 15.24 12 HIS F CA 1
ATOM 11204 C C . HIS F 1 33 ? 10.992 37.601 41.107 1.00 14.21 12 HIS F C 1
ATOM 11205 O O . HIS F 1 33 ? 12.036 37.110 41.554 1.00 14.23 12 HIS F O 1
ATOM 11212 N N . ALA F 1 34 ? 10.407 37.213 39.974 1.00 13.75 13 ALA F N 1
ATOM 11213 C CA . ALA F 1 34 ? 11.019 36.258 39.021 1.00 14.57 13 ALA F CA 1
ATOM 11214 C C . ALA F 1 34 ? 12.487 36.639 38.762 1.00 15.17 13 ALA F C 1
ATOM 11215 O O . ALA F 1 34 ? 13.331 35.715 38.653 1.00 15.57 13 ALA F O 1
ATOM 11217 N N . LEU F 1 35 ? 12.809 37.937 38.687 1.00 15.93 14 LEU F N 1
ATOM 11218 C CA . LEU F 1 35 ? 14.169 38.405 38.289 1.00 17.08 14 LEU F CA 1
ATOM 11219 C C . LEU F 1 35 ? 15.205 38.073 39.371 1.00 15.11 14 LEU F C 1
ATOM 11220 O O . LEU F 1 35 ? 16.392 38.146 39.055 1.00 18.14 14 LEU F O 1
ATOM 11225 N N . VAL F 1 36 ? 14.784 37.738 40.598 1.00 15.72 15 VAL F N 1
ATOM 11226 C CA . VAL F 1 36 ? 15.718 37.247 41.655 1.00 17.06 15 VAL F CA 1
ATOM 11227 C C . VAL F 1 36 ? 16.387 35.946 41.182 1.00 16.36 15 VAL F C 1
ATOM 11228 O O . VAL F 1 36 ? 17.545 35.704 41.584 1.00 18.63 15 VAL F O 1
ATOM 11232 N N . TRP F 1 37 ? 15.704 35.162 40.337 1.00 15.94 16 TRP F N 1
ATOM 11233 C CA . TRP F 1 37 ? 16.180 33.826 39.880 1.00 17.14 16 TRP F CA 1
ATOM 11234 C C . TRP F 1 37 ? 16.614 33.829 38.411 1.00 17.48 16 TRP F C 1
ATOM 11235 O O . TRP F 1 37 ? 17.592 33.160 38.110 1.00 17.76 16 TRP F O 1
ATOM 11246 N N . SER F 1 38 ? 15.859 34.470 37.522 1.00 18.08 17 SER F N 1
ATOM 11247 C CA . SER F 1 38 ? 16.018 34.333 36.053 1.00 17.42 17 SER F CA 1
ATOM 11248 C C . SER F 1 38 ? 15.806 35.676 35.361 1.00 18.10 17 SER F C 1
ATOM 11249 O O . SER F 1 38 ? 14.764 36.304 35.609 1.00 17.24 17 SER F O 1
ATOM 11252 N N . GLY F 1 39 ? 16.728 36.042 34.466 1.00 19.22 18 GLY F N 1
ATOM 11253 C CA . GLY F 1 39 ? 16.690 37.319 33.735 1.00 19.94 18 GLY F CA 1
ATOM 11254 C C . GLY F 1 39 ? 15.886 37.201 32.459 1.00 23.45 18 GLY F C 1
ATOM 11255 O O . GLY F 1 39 ? 15.679 38.225 31.785 1.00 27.20 18 GLY F O 1
ATOM 11256 N N . ASP F 1 40 ? 15.461 35.987 32.121 1.00 23.24 19 ASP F N 1
ATOM 11257 C CA . ASP F 1 40 ? 14.659 35.722 30.902 1.00 25.68 19 ASP F CA 1
ATOM 11258 C C . ASP F 1 40 ? 13.565 34.716 31.256 1.00 24.95 19 ASP F C 1
ATOM 11259 O O . ASP F 1 40 ? 13.481 34.323 32.436 1.00 30.26 19 ASP F O 1
ATOM 11264 N N . TRP F 1 41 ? 12.756 34.332 30.272 1.00 21.92 20 TRP F N 1
ATOM 11265 C CA . TRP F 1 41 ? 11.570 33.470 30.481 1.00 19.76 20 TRP F CA 1
ATOM 11266 C C . TRP F 1 41 ? 11.517 32.369 29.425 1.00 19.65 20 TRP F C 1
ATOM 11267 O O . TRP F 1 41 ? 10.410 32.026 28.974 1.00 22.28 20 TRP F O 1
ATOM 11278 N N . SER F 1 42 ? 12.685 31.855 29.050 1.00 20.90 21 SER F N 1
ATOM 11279 C CA . SER F 1 42 ? 12.854 30.543 28.387 1.00 23.65 21 SER F CA 1
ATOM 11280 C C . SER F 1 42 ? 12.211 29.457 29.257 1.00 21.37 21 SER F C 1
ATOM 11281 O O . SER F 1 42 ? 12.008 29.706 30.453 1.00 20.98 21 SER F O 1
ATOM 11284 N N . ALA F 1 43 ? 11.940 28.274 28.696 1.00 21.21 22 ALA F N 1
ATOM 11285 C CA . ALA F 1 43 ? 11.421 27.117 29.463 1.00 23.65 22 ALA F CA 1
ATOM 11286 C C . ALA F 1 43 ? 12.292 26.919 30.708 1.00 22.86 22 ALA F C 1
ATOM 11287 O O . ALA F 1 43 ? 11.730 26.723 31.802 1.00 23.97 22 ALA F O 1
ATOM 11289 N N . ALA F 1 44 ? 13.615 26.994 30.537 1.00 21.68 23 ALA F N 1
ATOM 11290 C CA . ALA F 1 44 ? 14.631 26.777 31.594 1.00 22.22 23 ALA F CA 1
ATOM 11291 C C . ALA F 1 44 ? 14.524 27.883 32.655 1.00 19.95 23 ALA F C 1
ATOM 11292 O O . ALA F 1 44 ? 14.550 27.569 33.862 1.00 19.32 23 ALA F O 1
ATOM 11294 N N . GLY F 1 45 ? 14.424 29.137 32.214 1.00 18.76 24 GLY F N 1
ATOM 11295 C CA . GLY F 1 45 ? 14.375 30.313 33.098 1.00 17.85 24 GLY F CA 1
ATOM 11296 C C . GLY F 1 45 ? 13.092 30.318 33.901 1.00 17.26 24 GLY F C 1
ATOM 11297 O O . GLY F 1 45 ? 13.153 30.580 35.121 1.00 17.46 24 GLY F O 1
ATOM 11298 N N . ALA F 1 46 ? 11.972 30.017 33.248 1.00 16.76 25 ALA F N 1
ATOM 11299 C CA . ALA F 1 46 ? 10.633 29.991 33.885 1.00 15.76 25 ALA F CA 1
ATOM 11300 C C . ALA F 1 46 ? 10.613 28.894 34.952 1.00 15.43 25 ALA F C 1
ATOM 11301 O O . ALA F 1 46 ? 10.160 29.165 36.076 1.00 16.75 25 ALA F O 1
ATOM 11303 N N . ARG F 1 47 ? 11.091 27.688 34.629 1.00 17.08 26 ARG F N 1
ATOM 11304 C CA . ARG F 1 47 ? 11.083 26.581 35.616 1.00 15.84 26 ARG F CA 1
ATOM 11305 C C . ARG F 1 47 ? 12.006 26.959 36.780 1.00 15.74 26 ARG F C 1
ATOM 11306 O O . ARG F 1 47 ? 11.618 26.740 37.942 1.00 15.91 26 ARG F O 1
ATOM 11314 N N . LYS F 1 48 ? 13.192 27.501 36.498 1.00 14.79 27 LYS F N 1
ATOM 11315 C CA . LYS F 1 48 ? 14.137 27.887 37.576 1.00 16.12 27 LYS F CA 1
ATOM 11316 C C . LYS F 1 48 ? 13.447 28.864 38.535 1.00 16.08 27 LYS F C 1
ATOM 11317 O O . LYS F 1 48 ? 13.550 28.664 39.763 1.00 17.15 27 LYS F O 1
ATOM 11323 N N . ALA F 1 49 ? 12.816 29.903 37.995 1.00 16.05 28 ALA F N 1
ATOM 11324 C CA . ALA F 1 49 ? 12.245 31.016 38.786 1.00 16.30 28 ALA F CA 1
ATOM 11325 C C . ALA F 1 49 ? 11.030 30.501 39.566 1.00 15.69 28 ALA F C 1
ATOM 11326 O O . ALA F 1 49 ? 10.938 30.784 40.777 1.00 15.73 28 ALA F O 1
ATOM 11328 N N . ILE F 1 50 ? 10.146 29.738 38.918 1.00 15.51 29 ILE F N 1
ATOM 11329 C CA . ILE F 1 50 ? 8.879 29.276 39.557 1.00 16.25 29 ILE F CA 1
ATOM 11330 C C . ILE F 1 50 ? 9.213 28.232 40.624 1.00 16.58 29 ILE F C 1
ATOM 11331 O O . ILE F 1 50 ? 8.658 28.323 41.725 1.00 17.23 29 ILE F O 1
ATOM 11336 N N . ALA F 1 51 ? 10.094 27.276 40.321 1.00 16.71 30 ALA F N 1
ATOM 11337 C CA . ALA F 1 51 ? 10.601 26.313 41.321 1.00 17.66 30 ALA F CA 1
ATOM 11338 C C . ALA F 1 51 ? 11.242 27.079 42.486 1.00 18.02 30 ALA F C 1
ATOM 11339 O O . ALA F 1 51 ? 11.029 26.681 43.644 1.00 20.35 30 ALA F O 1
ATOM 11341 N N . GLY F 1 52 ? 12.019 28.122 42.181 1.00 16.96 31 GLY F N 1
ATOM 11342 C CA . GLY F 1 52 ? 12.758 28.926 43.172 1.00 17.61 31 GLY F CA 1
ATOM 11343 C C . GLY F 1 52 ? 11.803 29.596 44.139 1.00 16.95 31 GLY F C 1
ATOM 11344 O O . GLY F 1 52 ? 11.996 29.471 45.350 1.00 19.47 31 GLY F O 1
ATOM 11345 N N . ALA F 1 53 ? 10.790 30.266 43.608 1.00 17.25 32 ALA F N 1
ATOM 11346 C CA . ALA F 1 53 ? 9.795 31.015 44.403 1.00 16.61 32 ALA F CA 1
ATOM 11347 C C . ALA F 1 53 ? 9.022 30.018 45.273 1.00 17.78 32 ALA F C 1
ATOM 11348 O O . ALA F 1 53 ? 8.815 30.305 46.469 1.00 18.75 32 ALA F O 1
ATOM 11350 N N . ALA F 1 54 ? 8.640 28.870 44.716 1.00 17.98 33 ALA F N 1
ATOM 11351 C CA . ALA F 1 54 ? 7.914 27.804 45.453 1.00 19.99 33 ALA F CA 1
ATOM 11352 C C . ALA F 1 54 ? 8.789 27.270 46.594 1.00 20.81 33 ALA F C 1
ATOM 11353 O O . ALA F 1 54 ? 8.278 27.145 47.736 1.00 25.09 33 ALA F O 1
ATOM 11355 N N . ARG F 1 55 ? 10.057 26.968 46.307 1.00 20.55 34 ARG F N 1
ATOM 11356 C CA . ARG F 1 55 ? 11.010 26.374 47.282 1.00 22.41 34 ARG F CA 1
ATOM 11357 C C . ARG F 1 55 ? 11.200 27.321 48.473 1.00 23.12 34 ARG F C 1
ATOM 11358 O O . ARG F 1 55 ? 11.330 26.826 49.604 1.00 26.19 34 ARG F O 1
ATOM 11366 N N . ALA F 1 56 ? 11.228 28.631 48.228 1.00 23.40 35 ALA F N 1
ATOM 11367 C CA . ALA F 1 56 ? 11.475 29.666 49.256 1.00 24.30 35 ALA F CA 1
ATOM 11368 C C . ALA F 1 56 ? 10.239 29.779 50.153 1.00 23.65 35 ALA F C 1
ATOM 11369 O O . ALA F 1 56 ? 10.376 30.227 51.315 1.00 31.85 35 ALA F O 1
ATOM 11371 N N . GLY F 1 57 ? 9.072 29.369 49.645 1.00 20.21 36 GLY F N 1
ATOM 11372 C CA . GLY F 1 57 ? 7.811 29.357 50.415 1.00 19.82 36 GLY F CA 1
ATOM 11373 C C . GLY F 1 57 ? 6.916 30.547 50.097 1.00 18.60 36 GLY F C 1
ATOM 11374 O O . GLY F 1 57 ? 6.006 30.835 50.898 1.00 21.04 36 GLY F O 1
ATOM 11375 N N . PHE F 1 58 ? 7.137 31.231 48.969 1.00 17.17 37 PHE F N 1
ATOM 11376 C CA . PHE F 1 58 ? 6.312 32.393 48.555 1.00 17.35 37 PHE F CA 1
ATOM 11377 C C . PHE F 1 58 ? 4.908 31.942 48.144 1.00 1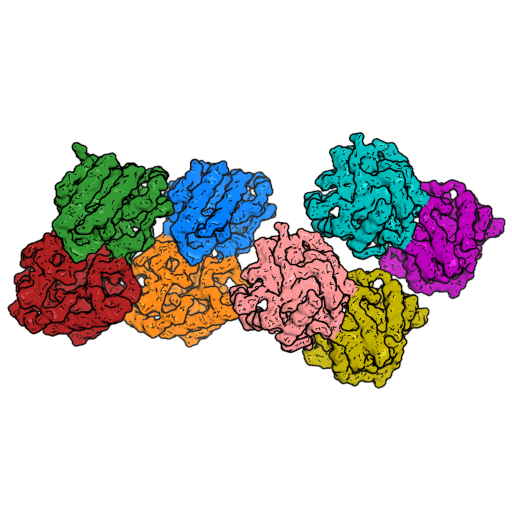7.50 37 PHE F C 1
ATOM 11378 O O . PHE F 1 58 ? 4.728 30.805 47.659 1.00 20.40 37 PHE F O 1
ATOM 11386 N N . ASP F 1 59 ? 3.934 32.838 48.334 1.00 17.89 38 ASP F N 1
ATOM 11387 C CA . ASP F 1 59 ? 2.526 32.638 47.906 1.00 18.87 38 ASP F CA 1
ATOM 11388 C C . ASP F 1 59 ? 2.435 32.817 46.390 1.00 17.39 38 ASP F C 1
ATOM 11389 O O . ASP F 1 59 ? 1.615 32.148 45.756 1.00 20.74 38 ASP F O 1
ATOM 11394 N N . TYR F 1 60 ? 3.219 33.732 45.825 1.00 16.40 39 TYR F N 1
ATOM 11395 C CA . TYR F 1 60 ? 3.153 34.039 44.378 1.00 15.39 39 TYR F CA 1
ATOM 11396 C C . TYR F 1 60 ? 4.542 34.404 43.864 1.00 15.34 39 TYR F C 1
ATOM 11397 O O . TYR F 1 60 ? 5.461 34.680 44.665 1.00 15.11 39 TYR F O 1
ATOM 11406 N N . ILE F 1 61 ? 4.685 34.361 42.543 1.00 14.97 40 ILE F N 1
ATOM 11407 C CA . ILE F 1 61 ? 5.862 34.935 41.838 1.00 14.14 40 ILE F CA 1
ATOM 11408 C C . ILE F 1 61 ? 5.384 36.171 41.078 1.00 13.43 40 ILE F C 1
ATOM 11409 O O . ILE F 1 61 ? 4.261 36.152 40.547 1.00 14.02 40 ILE F O 1
ATOM 11414 N N . GLU F 1 62 ? 6.222 37.202 41.022 1.00 13.30 41 GLU F N 1
ATOM 11415 C CA . GLU F 1 62 ? 5.940 38.412 40.219 1.00 14.13 41 GLU F CA 1
ATOM 11416 C C . GLU F 1 62 ? 6.735 38.299 38.919 1.00 13.28 41 GLU F C 1
ATOM 11417 O O . GLU F 1 62 ? 7.979 38.273 38.970 1.00 13.69 41 GLU F O 1
ATOM 11423 N N . ILE F 1 63 ? 6.015 38.129 37.818 1.00 13.47 42 ILE F N 1
ATOM 11424 C CA . ILE F 1 63 ? 6.608 37.896 36.474 1.00 14.93 42 ILE F CA 1
ATOM 11425 C C . ILE F 1 63 ? 6.922 39.258 35.873 1.00 15.60 42 ILE F C 1
ATOM 11426 O O . ILE F 1 63 ? 6.077 40.172 35.984 1.00 14.85 42 ILE F O 1
ATOM 11431 N N . ALA F 1 64 ? 8.097 39.372 35.261 1.00 16.09 43 ALA F N 1
ATOM 11432 C CA . ALA F 1 64 ? 8.560 40.599 34.581 1.00 17.73 43 ALA F CA 1
ATOM 11433 C C . ALA F 1 64 ? 7.871 40.679 33.223 1.00 15.80 43 ALA F C 1
ATOM 11434 O O . ALA F 1 64 ? 8.063 39.751 32.421 1.00 17.95 43 ALA F O 1
ATOM 11436 N N . LEU F 1 65 ? 7.103 41.741 32.961 1.00 15.31 44 LEU F N 1
ATOM 11437 C CA . LEU F 1 65 ? 6.502 41.945 31.615 1.00 17.44 44 LEU F CA 1
ATOM 11438 C C . LEU F 1 65 ? 7.078 43.204 30.944 1.00 16.37 44 LEU F C 1
ATOM 11439 O O . LEU F 1 65 ? 6.357 43.850 30.156 1.00 16.13 44 LEU F O 1
ATOM 11444 N N . LEU F 1 66 ? 8.354 43.503 31.185 1.00 16.91 45 LEU F N 1
ATOM 11445 C CA . LEU F 1 66 ? 9.086 44.555 30.424 1.00 17.10 45 LEU F CA 1
ATOM 11446 C C . LEU F 1 66 ? 8.974 44.259 28.924 1.00 15.36 45 LEU F C 1
ATOM 11447 O O . LEU F 1 66 ? 8.853 45.202 28.130 1.00 15.18 45 LEU F O 1
ATOM 11452 N N . ASP F 1 67 ? 9.001 42.985 28.550 1.00 14.74 46 ASP F N 1
ATOM 11453 C CA . ASP F 1 67 ? 8.818 42.577 27.135 1.00 14.07 46 ASP F CA 1
ATOM 11454 C C . ASP F 1 67 ? 7.763 41.481 27.081 1.00 14.34 46 ASP F C 1
ATOM 11455 O O . ASP F 1 67 ? 8.093 40.295 27.150 1.00 15.87 46 ASP F O 1
ATOM 11460 N N . PRO F 1 68 ? 6.462 41.841 27.044 1.00 14.63 47 PRO F N 1
ATOM 11461 C CA . PRO F 1 68 ? 5.401 40.850 27.206 1.00 16.14 47 PRO F CA 1
ATOM 11462 C C . PRO F 1 68 ? 5.313 39.866 26.035 1.00 16.43 47 PRO F C 1
ATOM 11463 O O . PRO F 1 68 ? 4.620 38.881 26.146 1.00 18.58 47 PRO F O 1
ATOM 11467 N N . TRP F 1 69 ? 6.023 40.151 24.948 1.00 15.98 48 TRP F N 1
ATOM 11468 C CA . TRP F 1 69 ? 6.071 39.238 23.782 1.00 17.18 48 TRP F CA 1
ATOM 11469 C C . TRP F 1 69 ? 6.962 38.029 24.098 1.00 17.00 48 TRP F C 1
ATOM 11470 O O . TRP F 1 69 ? 6.971 37.084 23.295 1.00 18.68 48 TRP F O 1
ATOM 11481 N N . GLN F 1 70 ? 7.710 38.054 25.203 1.00 16.15 49 GLN F N 1
ATOM 11482 C CA . GLN F 1 70 ? 8.696 36.982 25.498 1.00 18.72 49 GLN F CA 1
ATOM 11483 C C . GLN F 1 70 ? 8.047 35.857 26.323 1.00 20.57 49 GLN F C 1
ATOM 11484 O O . GLN F 1 70 ? 8.710 34.818 26.532 1.00 23.74 49 GLN F O 1
ATOM 11490 N N . ILE F 1 71 ? 6.772 35.986 26.680 1.00 19.71 50 ILE F N 1
ATOM 11491 C CA . ILE F 1 71 ? 6.081 35.023 27.589 1.00 20.19 50 ILE F CA 1
ATOM 11492 C C . ILE F 1 71 ? 5.288 33.989 26.781 1.00 22.25 50 ILE F C 1
ATOM 11493 O O . ILE F 1 71 ? 4.377 34.383 26.037 1.00 23.48 50 ILE F O 1
ATOM 11498 N N . ASP F 1 72 ? 5.603 32.706 26.956 1.00 18.86 51 ASP F N 1
ATOM 11499 C CA . ASP F 1 72 ? 4.725 31.587 26.526 1.00 20.87 51 ASP F CA 1
ATOM 11500 C C . ASP F 1 72 ? 3.684 31.393 27.626 1.00 20.07 51 ASP F C 1
ATOM 11501 O O . ASP F 1 72 ? 4.038 30.854 28.688 1.00 20.06 51 ASP F O 1
ATOM 11506 N N . VAL F 1 73 ? 2.461 31.862 27.396 1.00 20.47 52 VAL F N 1
ATOM 11507 C CA . VAL F 1 73 ? 1.366 31.842 28.409 1.00 20.36 52 VAL F CA 1
ATOM 11508 C C . VAL F 1 73 ? 1.090 30.393 28.841 1.00 21.12 52 VAL F C 1
ATOM 11509 O O . VAL F 1 73 ? 1.060 30.123 30.059 1.00 21.39 52 VAL F O 1
ATOM 11513 N N . ALA F 1 74 ? 0.898 29.491 27.876 1.00 22.70 53 ALA F N 1
ATOM 11514 C CA . ALA F 1 74 ? 0.568 28.065 28.105 1.00 24.96 53 ALA F CA 1
ATOM 11515 C C . ALA F 1 74 ? 1.631 27.413 29.000 1.00 24.96 53 ALA F C 1
ATOM 11516 O O . ALA F 1 74 ? 1.264 26.803 30.031 1.00 28.07 53 ALA F O 1
ATOM 11518 N N . LEU F 1 75 ? 2.899 27.509 28.598 1.00 25.14 54 LEU F N 1
ATOM 11519 C CA . LEU F 1 75 ? 4.068 26.962 29.335 1.00 26.19 54 LEU F CA 1
ATOM 11520 C C . LEU F 1 75 ? 4.047 27.525 30.759 1.00 20.59 54 LEU F C 1
ATOM 11521 O O . LEU F 1 75 ? 4.262 26.769 31.719 1.00 22.86 54 LEU F O 1
ATOM 11526 N N . THR F 1 76 ? 3.786 28.825 30.888 1.00 18.41 55 THR F N 1
ATOM 11527 C CA . THR F 1 76 ? 3.843 29.526 32.190 1.00 17.67 55 THR F CA 1
ATOM 11528 C C . THR F 1 76 ? 2.692 29.022 33.065 1.00 18.87 55 THR F C 1
ATOM 11529 O O . THR F 1 76 ? 2.964 28.664 34.229 1.00 18.55 55 THR F O 1
ATOM 11533 N N . LYS F 1 77 ? 1.472 28.973 32.521 1.00 19.41 56 LYS F N 1
ATOM 11534 C CA . LYS F 1 77 ? 0.275 28.489 33.258 1.00 22.73 56 LYS F CA 1
ATOM 11535 C C . LYS F 1 77 ? 0.551 27.061 33.750 1.00 23.50 56 LYS F C 1
ATOM 11536 O O . LYS F 1 77 ? 0.301 26.791 34.940 1.00 23.33 56 LYS F O 1
ATOM 11542 N N . ASP F 1 78 ? 1.080 26.195 32.883 1.00 23.08 57 ASP F N 1
ATOM 11543 C CA . ASP F 1 78 ? 1.440 24.795 33.236 1.00 23.45 57 ASP F CA 1
ATOM 11544 C C . ASP F 1 78 ? 2.388 24.801 34.444 1.00 19.43 57 ASP F C 1
ATOM 11545 O O . ASP F 1 78 ? 2.141 24.038 35.404 1.00 21.23 57 ASP F O 1
ATOM 11550 N N . LEU F 1 79 ? 3.448 25.615 34.399 1.00 17.53 58 LEU F N 1
ATOM 11551 C CA . LEU F 1 79 ? 4.484 25.671 35.464 1.00 16.01 58 LEU F CA 1
ATOM 11552 C C . LEU F 1 79 ? 3.859 26.171 36.768 1.00 17.13 58 LEU F C 1
ATOM 11553 O O . LEU F 1 79 ? 4.186 25.604 37.825 1.00 15.28 58 LEU F O 1
ATOM 11558 N N . LEU F 1 80 ? 3.038 27.220 36.703 1.00 18.46 59 LEU F N 1
ATOM 11559 C CA . LEU F 1 80 ? 2.400 27.781 37.917 1.00 17.22 59 LEU F CA 1
ATOM 11560 C C . LEU F 1 80 ? 1.512 26.712 38.564 1.00 18.76 59 LEU F C 1
ATOM 11561 O O . LEU F 1 80 ? 1.557 26.574 39.799 1.00 19.65 59 LEU F O 1
ATOM 11566 N N . GLN F 1 81 ? 0.751 25.970 37.764 1.00 19.89 60 GLN F N 1
ATOM 11567 C CA . GLN F 1 81 ? -0.098 24.849 38.253 1.00 23.52 60 GLN F CA 1
ATOM 11568 C C . GLN F 1 81 ? 0.806 23.770 38.861 1.00 19.66 60 GLN F C 1
ATOM 11569 O O . GLN F 1 81 ? 0.501 23.275 39.969 1.00 20.86 60 GLN F O 1
ATOM 11575 N N . GLU F 1 82 ? 1.898 23.435 38.168 1.00 19.88 61 GLU F N 1
ATOM 11576 C CA . GLU F 1 82 ? 2.824 22.360 38.590 1.00 20.26 61 GLU F CA 1
ATOM 11577 C C . GLU F 1 82 ? 3.353 22.665 39.993 1.00 18.97 61 GLU F C 1
ATOM 11578 O O . GLU F 1 82 ? 3.470 21.730 40.787 1.00 22.40 61 GLU F O 1
ATOM 11584 N N . TYR F 1 83 ? 3.679 23.929 40.275 1.00 17.90 62 TYR F N 1
ATOM 11585 C CA . TYR F 1 83 ? 4.319 24.349 41.551 1.00 18.99 62 TYR F CA 1
ATOM 11586 C C . TYR F 1 83 ? 3.286 24.991 42.488 1.00 19.00 62 TYR F C 1
ATOM 11587 O O . TYR F 1 83 ? 3.680 25.453 43.564 1.00 19.22 62 TYR F O 1
ATOM 11596 N N . ASN F 1 84 ? 2.005 24.956 42.127 1.00 19.32 63 ASN F N 1
ATOM 11597 C CA . ASN F 1 84 ? 0.892 25.471 42.973 1.00 22.03 63 ASN F CA 1
ATOM 11598 C C . ASN F 1 84 ? 1.206 26.914 43.397 1.00 19.62 63 ASN F C 1
ATOM 11599 O O . ASN F 1 84 ? 1.151 27.234 44.607 1.00 21.24 63 ASN F O 1
ATOM 11604 N N . LEU F 1 85 ? 1.545 27.756 42.426 1.00 17.05 64 LEU F N 1
ATOM 11605 C CA . LEU F 1 85 ? 2.005 29.138 42.683 1.00 18.30 64 LEU F CA 1
ATOM 11606 C C . LEU F 1 85 ? 1.078 30.117 41.968 1.00 16.80 64 LEU F C 1
ATOM 11607 O O . LEU F 1 85 ? 0.765 29.877 40.790 1.00 18.52 64 LEU F O 1
ATOM 11612 N N . ARG F 1 86 ? 0.677 31.200 42.644 1.00 16.89 65 ARG F N 1
ATOM 11613 C CA . ARG F 1 86 ? -0.052 32.327 42.009 1.00 16.58 65 ARG F CA 1
ATOM 11614 C C . ARG F 1 86 ? 0.965 33.226 41.299 1.00 15.50 65 ARG F C 1
ATOM 11615 O O . ARG F 1 86 ? 2.172 33.103 41.570 1.00 15.40 65 ARG F O 1
ATOM 11623 N N . ALA F 1 87 ? 0.494 34.105 40.422 1.00 16.88 66 ALA F N 1
ATOM 11624 C CA . ALA F 1 87 ? 1.365 35.067 39.713 1.00 15.14 66 ALA F CA 1
ATOM 11625 C C . ALA F 1 87 ? 0.716 36.450 39.662 1.00 14.79 66 ALA F C 1
ATOM 11626 O O . ALA F 1 87 ? -0.496 36.559 39.398 1.00 17.31 66 ALA F O 1
ATOM 11628 N N . HIS F 1 88 ? 1.534 37.469 39.889 1.00 15.03 67 HIS F N 1
ATOM 11629 C CA . HIS F 1 88 ? 1.230 38.882 39.555 1.00 15.04 67 HIS F CA 1
ATOM 11630 C C . HIS F 1 88 ? 2.292 39.322 38.552 1.00 14.39 67 HIS F C 1
ATOM 11631 O O . HIS F 1 88 ? 3.218 38.528 38.275 1.00 14.95 67 HIS F O 1
ATOM 11638 N N . ALA F 1 89 ? 2.171 40.516 37.990 1.00 13.34 68 ALA F N 1
ATOM 11639 C CA . ALA F 1 89 ? 3.148 40.989 36.990 1.00 13.95 68 ALA F CA 1
ATOM 11640 C C . ALA F 1 89 ? 3.542 42.433 37.278 1.00 14.30 68 ALA F C 1
ATOM 11641 O O . ALA F 1 89 ? 2.667 43.207 37.698 1.00 16.36 68 ALA F O 1
ATOM 11643 N N . SER F 1 90 ? 4.808 42.770 37.043 1.00 13.67 69 SER F N 1
ATOM 11644 C CA . SER F 1 90 ? 5.310 44.162 37.081 1.00 14.10 69 SER F CA 1
ATOM 11645 C C . SER F 1 90 ? 6.082 44.434 35.800 1.00 13.32 69 SER F C 1
ATOM 11646 O O . SER F 1 90 ? 6.538 43.470 35.156 1.00 14.01 69 SER F O 1
ATOM 11649 N N . LEU F 1 91 ? 6.196 45.709 35.451 1.00 12.52 70 LEU F N 1
ATOM 11650 C CA . LEU F 1 91 ? 7.082 46.139 34.350 1.00 12.99 70 LEU F CA 1
ATOM 11651 C C . LEU F 1 91 ? 7.474 47.596 34.567 1.00 13.63 70 LEU F C 1
ATOM 11652 O O . LEU F 1 91 ? 6.895 48.262 35.446 1.00 15.33 70 LEU F O 1
ATOM 11657 N N . GLY F 1 92 ? 8.506 48.023 33.847 1.00 13.61 71 GLY F N 1
ATOM 11658 C CA . GLY F 1 92 ? 8.775 49.437 33.562 1.00 13.34 71 GLY F CA 1
ATOM 11659 C C . GLY F 1 92 ? 8.751 49.640 32.065 1.00 13.04 71 GLY F C 1
ATOM 11660 O O . GLY F 1 92 ? 9.166 48.718 31.332 1.00 14.33 71 GLY F O 1
ATOM 11661 N N . LEU F 1 93 ? 8.226 50.764 31.612 1.00 12.50 72 LEU F N 1
ATOM 11662 C CA . LEU F 1 93 ? 8.307 51.149 30.184 1.00 12.21 72 LEU F CA 1
ATOM 11663 C C . LEU F 1 93 ? 9.730 51.617 29.888 1.00 12.28 72 LEU F C 1
ATOM 11664 O O . LEU F 1 93 ? 10.548 51.724 30.814 1.00 11.36 72 LEU F O 1
ATOM 11669 N N . SER F 1 94 ? 10.007 51.886 28.622 1.00 12.63 73 SER F N 1
ATOM 11670 C CA . SER F 1 94 ? 11.307 52.429 28.166 1.00 13.25 73 SER F CA 1
ATOM 11671 C C . SER F 1 94 ? 11.053 53.711 27.377 1.00 12.70 73 SER F C 1
ATOM 11672 O O . SER F 1 94 ? 9.881 54.055 27.139 1.00 13.37 73 SER F O 1
ATOM 11675 N N . ALA F 1 95 ? 12.119 54.375 26.938 1.00 13.05 74 ALA F N 1
ATOM 11676 C CA . ALA F 1 95 ? 11.996 55.593 26.109 1.00 14.37 74 ALA F CA 1
ATOM 11677 C C . ALA F 1 95 ? 11.051 55.304 24.933 1.00 12.55 74 ALA F C 1
ATOM 11678 O O . ALA F 1 95 ? 10.265 56.172 24.592 1.00 14.60 74 ALA F O 1
ATOM 11680 N N . ALA F 1 96 ? 11.153 54.130 24.296 1.00 13.15 75 ALA F N 1
ATOM 11681 C CA . ALA F 1 96 ? 10.397 53.811 23.063 1.00 13.45 75 ALA F CA 1
ATOM 11682 C C . ALA F 1 96 ? 8.908 53.609 23.366 1.00 12.47 75 ALA F C 1
ATOM 11683 O O . ALA F 1 96 ? 8.097 53.644 22.421 1.00 14.09 75 ALA F O 1
ATOM 11685 N N . THR F 1 97 ? 8.542 53.436 24.642 1.00 12.48 76 THR F N 1
ATOM 11686 C CA . THR F 1 97 ? 7.140 53.133 25.035 1.00 13.24 76 THR F CA 1
ATOM 11687 C C . THR F 1 97 ? 6.669 54.118 26.107 1.00 13.73 76 THR F C 1
ATOM 11688 O O . THR F 1 97 ? 5.714 53.785 26.823 1.00 14.80 76 THR F O 1
ATOM 11692 N N . ASP F 1 98 ? 7.306 55.286 26.195 1.00 13.01 77 ASP F N 1
ATOM 11693 C CA . ASP F 1 98 ? 7.074 56.277 27.275 1.00 13.79 77 ASP F CA 1
ATOM 11694 C C . ASP F 1 98 ? 5.714 56.961 27.085 1.00 14.13 77 ASP F C 1
ATOM 11695 O O . ASP F 1 98 ? 5.605 57.857 26.244 1.00 14.24 77 ASP F O 1
ATOM 11700 N N . VAL F 1 99 ? 4.714 56.598 27.885 1.00 14.21 78 VAL F N 1
ATOM 11701 C CA . VAL F 1 99 ? 3.347 57.173 27.747 1.00 14.88 78 VAL F CA 1
ATOM 11702 C C . VAL F 1 99 ? 3.310 58.636 28.235 1.00 14.59 78 VAL F C 1
ATOM 11703 O O . VAL F 1 99 ? 2.249 59.245 28.072 1.00 16.78 78 VAL F O 1
ATOM 11707 N N . THR F 1 100 ? 4.405 59.204 28.764 1.00 13.61 79 THR F N 1
ATOM 11708 C CA . THR F 1 100 ? 4.490 60.661 29.083 1.00 14.86 79 THR F CA 1
ATOM 11709 C C . THR F 1 100 ? 4.906 61.466 27.841 1.00 14.68 79 THR F C 1
ATOM 11710 O O . THR F 1 100 ? 4.826 62.716 27.888 1.00 15.85 79 THR F O 1
ATOM 11714 N N . SER F 1 101 ? 5.358 60.795 26.776 1.00 14.46 80 SER F N 1
ATOM 11715 C CA . SER F 1 101 ? 5.957 61.439 25.580 1.00 16.22 80 SER F CA 1
ATOM 11716 C C . SER F 1 101 ? 4.998 62.440 24.908 1.00 15.37 80 SER F C 1
ATOM 11717 O O . SER F 1 101 ? 3.790 62.188 24.836 1.00 17.40 80 SER F O 1
ATOM 11720 N N . THR F 1 102 ? 5.542 63.516 24.346 1.00 17.12 81 THR F N 1
ATOM 11721 C CA . THR F 1 102 ? 4.792 64.445 23.464 1.00 17.91 81 THR F CA 1
ATOM 11722 C C . THR F 1 102 ? 4.749 63.904 22.024 1.00 17.35 81 THR F C 1
ATOM 11723 O O . THR F 1 102 ? 4.104 64.549 21.173 1.00 18.69 81 THR F O 1
ATOM 11727 N N . ASP F 1 103 ? 5.393 62.761 21.769 1.00 18.05 82 ASP F N 1
ATOM 11728 C CA . ASP F 1 103 ? 5.279 62.016 20.486 1.00 18.35 82 ASP F CA 1
ATOM 11729 C C . ASP F 1 103 ? 4.137 61.010 20.597 1.00 18.34 82 ASP F C 1
ATOM 11730 O O . ASP F 1 103 ? 4.269 60.012 21.305 1.00 17.61 82 ASP F O 1
ATOM 11735 N N . PRO F 1 104 ? 2.993 61.238 19.909 1.00 19.47 83 PRO F N 1
ATOM 11736 C CA . PRO F 1 104 ? 1.829 60.358 20.025 1.00 20.65 83 PRO F CA 1
ATOM 11737 C C . PRO F 1 104 ? 2.123 58.905 19.625 1.00 20.48 83 PRO F C 1
ATOM 11738 O O . PRO F 1 104 ? 1.466 58.004 20.132 1.00 20.56 83 PRO F O 1
ATOM 11742 N N . ALA F 1 105 ? 3.088 58.705 18.726 1.00 17.77 84 ALA F N 1
ATOM 11743 C CA . ALA F 1 105 ? 3.504 57.363 18.260 1.00 17.46 84 ALA F CA 1
ATOM 11744 C C . ALA F 1 105 ? 4.173 56.627 19.425 1.00 17.60 84 ALA F C 1
ATOM 11745 O O . ALA F 1 105 ? 3.976 55.404 19.571 1.00 16.11 84 ALA F O 1
ATOM 11747 N N . ILE F 1 106 ? 4.960 57.337 20.229 1.00 16.10 85 ILE F N 1
ATOM 11748 C CA . ILE F 1 106 ? 5.642 56.707 21.392 1.00 15.73 85 ILE F CA 1
ATOM 11749 C C . ILE F 1 106 ? 4.576 56.368 22.441 1.00 15.17 85 ILE F C 1
ATOM 11750 O O . ILE F 1 106 ? 4.592 55.258 22.979 1.00 14.83 85 ILE F O 1
ATOM 11755 N N . VAL F 1 107 ? 3.629 57.266 22.678 1.00 15.36 86 VAL F N 1
ATOM 11756 C CA . VAL F 1 107 ? 2.525 56.968 23.634 1.00 16.47 86 VAL F CA 1
ATOM 11757 C C . VAL F 1 107 ? 1.751 55.743 23.128 1.00 15.80 86 VAL F C 1
ATOM 11758 O O . VAL F 1 107 ? 1.486 54.831 23.936 1.00 16.51 86 VAL F O 1
ATOM 11762 N N . ALA F 1 108 ? 1.437 55.689 21.833 1.00 16.38 87 ALA F N 1
ATOM 11763 C CA . ALA F 1 108 ? 0.692 54.564 21.217 1.00 16.58 87 ALA F CA 1
ATOM 11764 C C . ALA F 1 108 ? 1.480 53.260 21.424 1.00 15.44 87 ALA F C 1
ATOM 11765 O O . ALA F 1 108 ? 0.861 52.229 21.764 1.00 15.44 87 ALA F O 1
ATOM 11767 N N . LYS F 1 109 ? 2.806 53.316 21.297 1.00 14.97 88 LYS F N 1
ATOM 11768 C CA . LYS F 1 109 ? 3.693 52.142 21.492 1.00 15.11 88 LYS F CA 1
ATOM 11769 C C . LYS F 1 109 ? 3.600 51.663 22.946 1.00 15.01 88 LYS F C 1
ATOM 11770 O O . LYS F 1 109 ? 3.549 50.439 23.181 1.00 14.96 88 LYS F O 1
ATOM 11776 N N . GLY F 1 110 ? 3.583 52.602 23.893 1.00 14.26 89 GLY F N 1
ATOM 11777 C CA . GLY F 1 110 ? 3.374 52.310 25.323 1.00 14.88 89 GLY F CA 1
ATOM 11778 C C . GLY F 1 110 ? 2.011 51.683 25.575 1.00 13.92 89 GLY F C 1
ATOM 11779 O O . GLY F 1 110 ? 1.944 50.664 26.298 1.00 13.93 89 GLY F O 1
ATOM 11780 N N . ASP F 1 111 ? 0.948 52.271 25.026 1.00 13.88 90 ASP F N 1
ATOM 11781 C CA . ASP F 1 111 ? -0.432 51.741 25.192 1.00 14.94 90 ASP F CA 1
ATOM 11782 C C . ASP F 1 111 ? -0.437 50.285 24.713 1.00 14.98 90 ASP F C 1
ATOM 11783 O O . ASP F 1 111 ? -1.038 49.424 25.383 1.00 16.74 90 ASP F O 1
ATOM 11788 N N . GLU F 1 112 ? 0.201 50.020 23.570 1.00 15.89 91 GLU F N 1
ATOM 11789 C CA . GLU F 1 112 ? 0.240 48.668 22.965 1.00 16.65 91 GLU F CA 1
ATOM 11790 C C . GLU F 1 112 ? 0.946 47.705 23.928 1.00 15.67 91 GLU F C 1
ATOM 11791 O O . GLU F 1 112 ? 0.442 46.585 24.143 1.00 16.23 91 GLU F O 1
ATOM 11797 N N . LEU F 1 113 ? 2.098 48.092 24.468 1.00 15.23 92 LEU F N 1
ATOM 11798 C CA . LEU F 1 113 ? 2.858 47.198 25.381 1.00 14.98 92 LEU F CA 1
ATOM 11799 C C . LEU F 1 113 ? 1.998 46.929 26.619 1.00 13.94 92 LEU F C 1
ATOM 11800 O O . LEU F 1 113 ? 1.952 45.776 27.086 1.00 14.09 92 LEU F O 1
ATOM 11805 N N . LEU F 1 114 ? 1.345 47.960 27.142 1.00 14.13 93 LEU F N 1
ATOM 11806 C CA . LEU F 1 114 ? 0.564 47.816 28.392 1.00 13.23 93 LEU F CA 1
ATOM 11807 C C . LEU F 1 114 ? -0.642 46.903 28.133 1.00 14.66 93 LEU F C 1
ATOM 11808 O O . LEU F 1 114 ? -0.945 46.069 29.012 1.00 15.53 93 LEU F O 1
ATOM 11813 N N . ARG F 1 115 ? -1.290 47.031 26.973 1.00 14.93 94 ARG F N 1
ATOM 11814 C CA . ARG F 1 115 ? -2.404 46.131 26.569 1.00 16.62 94 ARG F CA 1
ATOM 11815 C C . ARG F 1 115 ? -1.861 44.699 26.486 1.00 15.60 94 ARG F C 1
ATOM 11816 O O . ARG F 1 115 ? -2.533 43.759 26.981 1.00 16.14 94 ARG F O 1
ATOM 11824 N N . LYS F 1 116 ? -0.687 44.525 25.882 1.00 15.50 95 LYS F N 1
ATOM 11825 C CA . LYS F 1 116 ? -0.073 43.181 25.698 1.00 16.63 95 LYS F CA 1
ATOM 11826 C C . LYS F 1 116 ? 0.194 42.571 27.077 1.00 15.49 95 LYS F C 1
ATOM 11827 O O . LYS F 1 116 ? -0.114 41.378 27.270 1.00 14.86 95 LYS F O 1
ATOM 11833 N N . ALA F 1 117 ? 0.748 43.357 28.005 1.00 14.31 96 ALA F N 1
ATOM 11834 C CA . ALA F 1 117 ? 1.053 42.898 29.378 1.00 14.64 96 ALA F CA 1
ATOM 11835 C C . ALA F 1 117 ? -0.254 42.488 30.069 1.00 15.75 96 ALA F C 1
ATOM 11836 O O . ALA F 1 117 ? -0.273 41.450 30.750 1.00 15.77 96 ALA F O 1
ATOM 11838 N N . THR F 1 118 ? -1.311 43.278 29.898 1.00 15.71 97 THR F N 1
ATOM 11839 C CA . THR F 1 118 ? -2.626 43.014 30.523 1.00 15.76 97 THR F CA 1
ATOM 11840 C C . THR F 1 118 ? -3.178 41.700 29.955 1.00 16.32 97 THR F C 1
ATOM 11841 O O . THR F 1 118 ? -3.682 40.885 30.743 1.00 17.53 97 THR F O 1
ATOM 11845 N N . ASP F 1 119 ? -3.058 41.500 28.637 1.00 16.88 98 ASP F N 1
ATOM 11846 C CA . ASP F 1 119 ? -3.544 40.276 27.952 1.00 17.94 98 ASP F CA 1
ATOM 11847 C C . ASP F 1 119 ? -2.809 39.059 28.528 1.00 17.29 98 ASP F C 1
ATOM 11848 O O . ASP F 1 119 ? -3.467 38.041 28.767 1.00 18.78 98 ASP F O 1
ATOM 11853 N N . VAL F 1 120 ? -1.496 39.161 28.740 1.00 16.54 99 VAL F N 1
ATOM 11854 C CA . VAL F 1 120 ? -0.670 38.039 29.274 1.00 17.54 99 VAL F CA 1
ATOM 11855 C C . VAL F 1 120 ? -1.150 37.727 30.696 1.00 17.78 99 VAL F C 1
ATOM 11856 O O . VAL F 1 120 ? -1.414 36.563 30.999 1.00 16.85 99 VAL F O 1
ATOM 11860 N N . LEU F 1 121 ? -1.262 38.751 31.536 1.00 17.36 100 LEU F N 1
ATOM 11861 C CA . LEU F 1 121 ? -1.669 38.591 32.947 1.00 17.79 100 LEU F CA 1
ATOM 11862 C C . LEU F 1 121 ? -3.062 37.952 32.985 1.00 18.33 100 LEU F C 1
ATOM 11863 O O . LEU F 1 121 ? -3.253 37.017 33.763 1.00 21.42 100 LEU F O 1
ATOM 11868 N N . TYR F 1 122 ? -3.978 38.405 32.130 1.00 19.64 101 TYR F N 1
ATOM 11869 C CA . TYR F 1 122 ? -5.369 37.893 32.043 1.00 19.76 101 TYR F CA 1
ATOM 11870 C C . TYR F 1 122 ? -5.340 36.404 31.678 1.00 20.65 101 TYR F C 1
ATOM 11871 O O . TYR F 1 122 ? -6.038 35.592 32.324 1.00 22.48 101 TYR F O 1
ATOM 11880 N N . ALA F 1 123 ? -4.533 36.039 30.676 1.00 21.20 102 ALA F N 1
ATOM 11881 C CA . ALA F 1 123 ? -4.420 34.647 30.191 1.00 23.13 102 ALA F CA 1
ATOM 11882 C C . ALA F 1 123 ? -3.850 33.756 31.303 1.00 22.46 102 ALA F C 1
ATOM 11883 O O . ALA F 1 123 ? -4.215 32.564 31.344 1.00 27.03 102 ALA F O 1
ATOM 11885 N N . LEU F 1 124 ? -3.014 34.314 32.183 1.00 20.18 103 LEU F N 1
ATOM 11886 C CA . LEU F 1 124 ? -2.346 33.572 33.286 1.00 22.50 103 LEU F CA 1
ATOM 11887 C C . LEU F 1 124 ? -3.295 33.460 34.483 1.00 24.31 103 LEU F C 1
ATOM 11888 O O . LEU F 1 124 ? -2.959 32.733 35.436 1.00 27.32 103 LEU F O 1
ATOM 11893 N N . GLY F 1 125 ? -4.429 34.161 34.428 1.00 22.57 104 GLY F N 1
ATOM 11894 C CA . GLY F 1 125 ? -5.445 34.206 35.499 1.00 23.11 104 GLY F CA 1
ATOM 11895 C C . GLY F 1 125 ? -5.080 35.144 36.649 1.00 22.67 104 GLY F C 1
ATOM 11896 O O . GLY F 1 125 ? -5.639 34.968 37.736 1.00 23.67 104 GLY F O 1
ATOM 11897 N N . GLY F 1 126 ? -4.199 36.120 36.420 1.00 22.40 105 GLY F N 1
ATOM 11898 C CA . GLY F 1 126 ? -3.713 37.055 37.455 1.00 19.41 105 GLY F CA 1
ATOM 11899 C C . GLY F 1 126 ? -4.613 38.268 37.594 1.00 18.64 105 GLY F C 1
ATOM 11900 O O . GLY F 1 126 ? -5.516 38.441 36.762 1.00 23.20 105 GLY F O 1
ATOM 11901 N N . SER F 1 127 ? -4.368 39.098 38.606 1.00 19.52 106 SER F N 1
ATOM 11902 C CA . SER F 1 127 ? -5.256 40.227 38.977 1.00 19.37 106 SER F CA 1
ATOM 11903 C C . SER F 1 127 ? -4.477 41.526 39.219 1.00 16.99 106 SER F C 1
ATOM 11904 O O . SER F 1 127 ? -5.132 42.543 39.476 1.00 18.39 106 SER F O 1
ATOM 11907 N N . GLU F 1 128 ? -3.143 41.519 39.184 1.00 16.58 107 GLU F N 1
ATOM 11908 C CA . GLU F 1 128 ? -2.355 42.732 39.528 1.00 16.00 107 GLU F CA 1
ATOM 11909 C C . GLU F 1 128 ? -1.288 43.008 38.462 1.00 15.07 107 GLU F C 1
ATOM 11910 O O . GLU F 1 128 ? -0.405 42.165 38.257 1.00 16.03 107 GLU F O 1
ATOM 11916 N N . LEU F 1 129 ? -1.343 44.186 37.843 1.00 14.19 108 LEU F N 1
ATOM 11917 C CA . LEU F 1 129 ? -0.254 44.703 36.981 1.00 13.90 108 LEU F CA 1
ATOM 11918 C C . LEU F 1 129 ? 0.313 45.936 37.683 1.00 14.50 108 LEU F C 1
ATOM 11919 O O . LEU F 1 129 ? -0.455 46.912 37.905 1.00 14.27 108 LEU F O 1
ATOM 11924 N N . CYS F 1 130 ? 1.572 45.876 38.091 1.00 13.19 109 CYS F N 1
ATOM 11925 C CA . CYS F 1 130 ? 2.176 46.942 38.918 1.00 13.37 109 CYS F CA 1
ATOM 11926 C C . CYS F 1 130 ? 3.533 47.360 38.354 1.00 14.45 109 CYS F C 1
ATOM 11927 O O . CYS F 1 130 ? 3.976 46.808 37.308 1.00 13.98 109 CYS F O 1
ATOM 11930 N N . GLY F 1 131 ? 4.154 48.339 39.008 1.00 14.26 110 GLY F N 1
ATOM 11931 C CA . GLY F 1 131 ? 5.493 48.829 38.646 1.00 13.05 110 GLY F CA 1
ATOM 11932 C C . GLY F 1 131 ? 5.409 50.167 37.951 1.00 13.72 110 GLY F C 1
ATOM 11933 O O . GLY F 1 131 ? 4.404 50.899 38.126 1.00 13.70 110 GLY F O 1
ATOM 11934 N N . VAL F 1 132 ? 6.442 50.491 37.188 1.00 13.57 111 VAL F N 1
ATOM 11935 C CA . VAL F 1 132 ? 6.579 51.809 36.518 1.00 13.85 111 VAL F CA 1
ATOM 11936 C C . VAL F 1 132 ? 5.865 51.713 35.170 1.00 13.53 111 VAL F C 1
ATOM 11937 O O . VAL F 1 132 ? 6.525 51.641 34.108 1.00 13.31 111 VAL F O 1
ATOM 11941 N N . ILE F 1 133 ? 4.537 51.704 35.232 1.00 13.23 112 ILE F N 1
ATOM 11942 C CA . ILE F 1 133 ? 3.621 51.468 34.081 1.00 13.21 112 ILE F CA 1
ATOM 11943 C C . ILE F 1 133 ? 3.200 52.808 33.467 1.00 13.04 112 ILE F C 1
ATOM 11944 O O . ILE F 1 133 ? 2.482 52.775 32.452 1.00 13.69 112 ILE F O 1
ATOM 11949 N N . TYR F 1 134 ? 3.610 53.931 34.077 1.00 13.63 113 TYR F N 1
ATOM 11950 C CA . TYR F 1 134 ? 3.064 55.293 33.814 1.00 13.94 113 TYR F CA 1
ATOM 11951 C C . TYR F 1 134 ? 4.132 56.190 33.171 1.00 14.14 113 TYR F C 1
ATOM 11952 O O . TYR F 1 134 ? 3.838 57.352 32.818 1.00 14.08 113 TYR F O 1
ATOM 11961 N N . CYS F 1 135 ? 5.337 55.659 32.953 1.00 14.33 114 CYS F N 1
ATOM 11962 C CA . CYS F 1 135 ? 6.434 56.415 32.317 1.00 13.15 114 CYS F CA 1
ATOM 11963 C C . CYS F 1 135 ? 7.578 55.467 31.971 1.00 12.90 114 CYS F C 1
ATOM 11964 O O . CYS F 1 135 ? 7.523 54.286 32.370 1.00 12.93 114 CYS F O 1
ATOM 11967 N N . ALA F 1 136 ? 8.598 55.980 31.285 1.00 12.81 115 ALA F N 1
ATOM 11968 C CA . ALA F 1 136 ? 9.856 55.241 31.073 1.00 14.56 115 ALA F CA 1
ATOM 11969 C C . ALA F 1 136 ? 10.580 55.110 32.411 1.00 13.02 115 ALA F C 1
ATOM 11970 O O . ALA F 1 136 ? 10.751 56.117 33.119 1.00 14.67 115 ALA F O 1
ATOM 11972 N N . LEU F 1 137 ? 11.005 53.899 32.743 1.00 13.23 116 LEU F N 1
ATOM 11973 C CA . LEU F 1 137 ? 11.876 53.656 33.910 1.00 13.24 116 LEU F CA 1
ATOM 11974 C C . LEU F 1 137 ? 13.284 54.181 33.601 1.00 14.24 116 LEU F C 1
ATOM 11975 O O . LEU F 1 137 ? 13.947 53.691 32.653 1.00 15.35 116 LEU F O 1
ATOM 11980 N N . GLY F 1 138 ? 13.753 55.138 34.388 1.00 13.43 117 GLY F N 1
ATOM 11981 C CA . GLY F 1 138 ? 15.155 55.581 34.335 1.00 14.46 117 GLY F CA 1
ATOM 11982 C C . GLY F 1 138 ? 15.301 57.081 34.480 1.00 14.52 117 GLY F C 1
ATOM 11983 O O . GLY F 1 138 ? 14.363 57.758 34.975 1.00 12.87 117 GLY F O 1
ATOM 11984 N N . LYS F 1 139 ? 16.454 57.578 34.054 1.00 16.24 118 LYS F N 1
ATOM 11985 C CA . LYS F 1 139 ? 16.867 58.986 34.246 1.00 17.34 118 LYS F CA 1
ATOM 11986 C C . LYS F 1 139 ? 16.178 59.868 33.201 1.00 17.07 118 LYS F C 1
ATOM 11987 O O . LYS F 1 139 ? 16.302 59.603 31.987 1.00 21.76 118 LYS F O 1
ATOM 11993 N N . TYR F 1 140 ? 15.460 60.886 33.655 1.00 14.49 119 TYR F N 1
ATOM 11994 C CA . TYR F 1 140 ? 14.876 61.940 32.800 1.00 16.83 119 TYR F CA 1
ATOM 11995 C C . TYR F 1 140 ? 15.854 63.102 32.750 1.00 17.04 119 TYR F C 1
ATOM 11996 O O . TYR F 1 140 ? 16.564 63.361 33.714 1.00 17.61 119 TYR F O 1
ATOM 12005 N N . PRO F 1 141 ? 15.933 63.797 31.599 1.00 20.23 120 PRO F N 1
ATOM 12006 C CA . PRO F 1 141 ? 16.895 64.883 31.408 1.00 22.54 120 PRO F CA 1
ATOM 12007 C C . PRO F 1 141 ? 16.448 66.201 32.062 1.00 22.59 120 PRO F C 1
ATOM 12008 O O . PRO F 1 141 ? 17.239 67.113 32.176 1.00 25.05 120 PRO F O 1
ATOM 12012 N N . GLY F 1 142 ? 15.195 66.262 32.507 1.00 19.34 121 GLY F N 1
ATOM 12013 C CA . GLY F 1 142 ? 14.624 67.469 33.129 1.00 18.08 121 GLY F CA 1
ATOM 12014 C C . GLY F 1 142 ? 13.285 67.162 33.771 1.00 18.40 121 GLY F C 1
ATOM 12015 O O . GLY F 1 142 ? 12.807 66.038 33.670 1.00 18.05 121 GLY F O 1
ATOM 12016 N N . PRO F 1 143 ? 12.675 68.155 34.460 1.00 19.32 122 PRO F N 1
ATOM 12017 C CA . PRO F 1 143 ? 11.415 67.944 35.166 1.00 18.79 122 PRO F CA 1
ATOM 12018 C C . PRO F 1 143 ? 10.278 67.677 34.176 1.00 17.79 122 PRO F C 1
ATOM 12019 O O . PRO F 1 143 ? 10.368 68.110 33.036 1.00 20.82 122 PRO F O 1
ATOM 12023 N N . ALA F 1 144 ? 9.274 66.921 34.625 1.00 19.00 123 ALA F N 1
ATOM 12024 C CA . ALA F 1 144 ? 8.031 66.643 33.880 1.00 16.88 123 ALA F CA 1
ATOM 12025 C C . ALA F 1 144 ? 7.288 67.960 33.646 1.00 15.46 123 ALA F C 1
ATOM 12026 O O . ALA F 1 144 ? 7.127 68.749 34.600 1.00 19.82 123 ALA F O 1
ATOM 12028 N N . SER F 1 145 ? 6.829 68.173 32.418 1.00 16.39 124 SER F N 1
ATOM 12029 C CA . SER F 1 145 ? 5.894 69.255 32.040 1.00 16.73 124 SER F CA 1
ATOM 12030 C C . SER F 1 145 ? 4.482 68.851 32.476 1.00 16.87 124 SER F C 1
ATOM 12031 O O . SER F 1 145 ? 4.243 67.658 32.749 1.00 15.63 124 SER F O 1
ATOM 12034 N N . ARG F 1 146 ? 3.569 69.809 32.543 1.00 18.48 125 ARG F N 1
ATOM 12035 C CA . ARG F 1 146 ? 2.138 69.521 32.769 1.00 19.03 125 ARG F CA 1
ATOM 12036 C C . ARG F 1 146 ? 1.651 68.555 31.697 1.00 16.97 125 ARG F C 1
ATOM 12037 O O . ARG F 1 146 ? 0.861 67.681 32.020 1.00 17.75 125 ARG F O 1
ATOM 12045 N N . GLU F 1 147 ? 2.151 68.707 30.466 1.00 17.98 126 GLU F N 1
ATOM 12046 C CA . GLU F 1 147 ? 1.749 67.876 29.310 1.00 19.43 126 GLU F CA 1
ATOM 12047 C C . GLU F 1 147 ? 2.212 66.430 29.549 1.00 16.22 126 GLU F C 1
ATOM 12048 O O . GLU F 1 147 ? 1.395 65.501 29.355 1.00 16.82 126 GLU F O 1
ATOM 12054 N N . ASN F 1 148 ? 3.455 66.245 29.998 1.00 14.36 127 ASN F N 1
ATOM 12055 C CA . ASN F 1 148 ? 4.005 64.902 30.329 1.00 14.49 127 ASN F CA 1
ATOM 12056 C C . ASN F 1 148 ? 3.068 64.221 31.344 1.00 14.25 127 ASN F C 1
ATOM 12057 O O . ASN F 1 148 ? 2.687 63.062 31.141 1.00 15.78 127 ASN F O 1
ATOM 12062 N N . ARG F 1 149 ? 2.725 64.906 32.433 1.00 15.23 128 ARG F N 1
ATOM 12063 C CA . ARG F 1 149 ? 1.855 64.328 33.488 1.00 15.12 128 ARG F CA 1
ATOM 12064 C C . ARG F 1 149 ? 0.458 64.017 32.927 1.00 15.34 128 ARG F C 1
ATOM 12065 O O . ARG F 1 149 ? -0.074 62.931 33.224 1.00 17.26 128 ARG F O 1
ATOM 12073 N N . ALA F 1 150 ? -0.138 64.934 32.164 1.00 16.74 129 ALA F N 1
ATOM 12074 C CA . ALA F 1 150 ? -1.492 64.766 31.592 1.00 16.80 129 ALA F CA 1
ATOM 12075 C C . ALA F 1 150 ? -1.499 63.544 30.665 1.00 16.63 129 ALA F C 1
ATOM 12076 O O . ALA F 1 150 ? -2.474 62.778 30.679 1.00 16.53 129 ALA F O 1
ATOM 12078 N N . ASN F 1 151 ? -0.432 63.364 29.888 1.00 16.34 130 ASN F N 1
ATOM 12079 C CA . ASN F 1 151 ? -0.313 62.234 28.928 1.00 16.67 130 ASN F CA 1
ATOM 12080 C C . ASN F 1 151 ? -0.300 60.934 29.724 1.00 15.52 130 ASN F C 1
ATOM 12081 O O . ASN F 1 151 ? -1.023 59.988 29.345 1.00 18.60 130 ASN F O 1
ATOM 12086 N N . SER F 1 152 ? 0.471 60.913 30.809 1.00 16.31 131 SER F N 1
ATOM 12087 C CA . SER F 1 152 ? 0.578 59.751 31.726 1.00 16.76 131 SER F CA 1
ATOM 12088 C C . SER F 1 152 ? -0.798 59.441 32.332 1.00 15.53 131 SER F C 1
ATOM 12089 O O . SER F 1 152 ? -1.233 58.278 32.317 1.00 15.15 131 SER F O 1
ATOM 12092 N N . VAL F 1 153 ? -1.445 60.450 32.903 1.00 14.97 132 VAL F N 1
ATOM 12093 C CA . VAL F 1 153 ? -2.769 60.268 33.558 1.00 16.15 132 VAL F CA 1
ATOM 12094 C C . VAL F 1 153 ? -3.736 59.646 32.547 1.00 14.95 132 VAL F C 1
ATOM 12095 O O . VAL F 1 153 ? -4.423 58.672 32.916 1.00 16.40 132 VAL F O 1
ATOM 12099 N N . ALA F 1 154 ? -3.798 60.184 31.323 1.00 14.71 133 ALA F N 1
ATOM 12100 C CA . ALA F 1 154 ? -4.732 59.720 30.270 1.00 15.52 133 ALA F CA 1
ATOM 12101 C C . ALA F 1 154 ? -4.379 58.268 29.903 1.00 16.73 133 ALA F C 1
ATOM 12102 O O . ALA F 1 154 ? -5.300 57.453 29.754 1.00 16.30 133 ALA F O 1
ATOM 12104 N N . ALA F 1 155 ? -3.089 57.953 29.779 1.00 16.70 134 ALA F N 1
ATOM 12105 C CA . ALA F 1 155 ? -2.599 56.586 29.483 1.00 15.93 134 ALA F CA 1
ATOM 12106 C C . ALA F 1 155 ? -3.071 55.619 30.568 1.00 14.71 134 ALA F C 1
ATOM 12107 O O . ALA F 1 155 ? -3.516 54.516 30.225 1.00 15.70 134 ALA F O 1
ATOM 12109 N N . MET F 1 156 ? -2.995 56.022 31.839 1.00 15.08 135 MET F N 1
ATOM 12110 C CA . MET F 1 156 ? -3.372 55.147 32.978 1.00 14.73 135 MET F CA 1
ATOM 12111 C C . MET F 1 156 ? -4.896 54.994 33.050 1.00 15.60 135 MET F C 1
ATOM 12112 O O . MET F 1 156 ? -5.356 53.900 33.414 1.00 16.54 135 MET F O 1
ATOM 12117 N N . GLN F 1 157 ? -5.659 56.016 32.669 1.00 15.41 136 GLN F N 1
ATOM 12118 C CA . GLN F 1 157 ? -7.131 55.892 32.497 1.00 15.37 136 GLN F CA 1
ATOM 12119 C C . GLN F 1 157 ? -7.437 54.824 31.431 1.00 16.26 136 GLN F C 1
ATOM 12120 O O . GLN F 1 157 ? -8.268 53.924 31.689 1.00 18.09 136 GLN F O 1
ATOM 12126 N N . ARG F 1 158 ? -6.775 54.896 30.277 1.00 16.53 137 ARG F N 1
ATOM 12127 C CA . ARG F 1 158 ? -7.013 53.943 29.166 1.00 17.76 137 ARG F CA 1
ATOM 12128 C C . ARG F 1 158 ? -6.644 52.530 29.635 1.00 16.95 137 ARG F C 1
ATOM 12129 O O . ARG F 1 158 ? -7.417 51.581 29.364 1.00 17.90 137 ARG F O 1
ATOM 12137 N N . LEU F 1 159 ? -5.505 52.394 30.317 1.00 15.94 138 LEU F N 1
ATOM 12138 C CA . LEU F 1 159 ? -5.024 51.084 30.820 1.00 15.05 138 LEU F CA 1
ATOM 12139 C C . LEU F 1 159 ? -6.006 50.578 31.880 1.00 15.08 138 LEU F C 1
ATOM 12140 O O . LEU F 1 159 ? -6.458 49.440 31.759 1.00 15.27 138 LEU F O 1
ATOM 12145 N N . ALA F 1 160 ? -6.380 51.415 32.850 1.00 15.71 139 ALA F N 1
ATOM 12146 C CA . ALA F 1 160 ? -7.298 51.008 33.936 1.00 17.72 139 ALA F CA 1
ATOM 12147 C C . ALA F 1 160 ? -8.585 50.457 33.315 1.00 17.94 139 ALA F C 1
ATOM 12148 O O . ALA F 1 160 ? -9.068 49.409 33.772 1.00 19.21 139 ALA F O 1
ATOM 12150 N N . ASP F 1 161 ? -9.119 51.145 32.305 1.00 18.60 140 ASP F N 1
ATOM 12151 C CA . ASP F 1 161 ? -10.411 50.783 31.666 1.00 20.88 140 ASP F CA 1
ATOM 12152 C C . ASP F 1 161 ? -10.246 49.445 30.935 1.00 21.56 140 ASP F C 1
ATOM 12153 O O . ASP F 1 161 ? -11.148 48.607 31.027 1.00 23.78 140 ASP F O 1
ATOM 12158 N N . TYR F 1 162 ? -9.124 49.251 30.249 1.00 17.57 141 TYR F N 1
ATOM 12159 C CA . TYR F 1 162 ? -8.816 47.996 29.524 1.00 19.51 141 TYR F CA 1
ATOM 12160 C C . TYR F 1 162 ? -8.683 46.853 30.534 1.00 19.65 141 TYR F C 1
ATOM 12161 O O . TYR F 1 162 ? -9.190 45.758 30.256 1.00 22.13 141 TYR F O 1
ATOM 12170 N N . ALA F 1 163 ? -8.022 47.102 31.668 1.00 18.69 142 ALA F N 1
ATOM 12171 C CA . ALA F 1 163 ? -7.780 46.089 32.720 1.00 18.62 142 ALA F CA 1
ATOM 12172 C C . ALA F 1 163 ? -9.111 45.721 33.377 1.00 19.25 142 ALA F C 1
ATOM 12173 O O . ALA F 1 163 ? -9.280 44.552 33.760 1.00 19.65 142 ALA F O 1
ATOM 12175 N N . ALA F 1 164 ? -10.024 46.688 33.494 1.00 20.47 143 ALA F N 1
ATOM 12176 C CA . ALA F 1 164 ? -11.290 46.544 34.250 1.00 23.30 143 ALA F CA 1
ATOM 12177 C C . ALA F 1 164 ? -12.087 45.351 33.715 1.00 25.14 143 ALA F C 1
ATOM 12178 O O . ALA F 1 164 ? -12.657 44.600 34.538 1.00 25.84 143 ALA F O 1
ATOM 12180 N N . ASP F 1 165 ? -12.117 45.198 32.387 1.00 25.99 144 ASP F N 1
ATOM 12181 C CA . ASP F 1 165 ? -12.909 44.174 31.656 1.00 29.24 144 ASP F CA 1
ATOM 12182 C C . ASP F 1 165 ? -12.297 42.791 31.891 1.00 26.57 144 ASP F C 1
ATOM 12183 O O . ASP F 1 165 ? -12.935 41.793 31.511 1.00 27.55 144 ASP F O 1
ATOM 12188 N N . LYS F 1 166 ? -11.106 42.746 32.494 1.00 24.02 145 LYS F N 1
ATOM 12189 C CA . LYS F 1 166 ? -10.308 41.506 32.667 1.00 23.47 145 LYS F CA 1
ATOM 12190 C C . LYS F 1 166 ? -10.027 41.256 34.152 1.00 20.03 145 LYS F C 1
ATOM 12191 O O . LYS F 1 166 ? -9.179 40.386 34.457 1.00 22.03 145 LYS F O 1
ATOM 12197 N N . GLY F 1 167 ? -10.718 41.975 35.043 1.00 21.20 146 GLY F N 1
ATOM 12198 C CA . GLY F 1 167 ? -10.621 41.785 36.502 1.00 20.44 146 GLY F CA 1
ATOM 12199 C C . GLY F 1 167 ? -9.221 42.058 37.016 1.00 19.02 146 GLY F C 1
ATOM 12200 O O . GLY F 1 167 ? -8.795 41.393 37.988 1.00 22.03 146 GLY F O 1
ATOM 12201 N N . ILE F 1 168 ? -8.516 43.002 36.392 1.00 17.02 147 ILE F N 1
ATOM 12202 C CA . ILE F 1 168 ? -7.133 43.357 36.803 1.00 16.27 147 ILE F CA 1
ATOM 12203 C C . ILE F 1 168 ? -7.115 44.742 37.448 1.00 15.68 147 ILE F C 1
ATOM 12204 O O . ILE F 1 168 ? -7.704 45.681 36.883 1.00 17.22 147 ILE F O 1
ATOM 12209 N N . ASN F 1 169 ? -6.443 44.833 38.594 1.00 15.26 148 ASN F N 1
ATOM 12210 C CA . ASN F 1 169 ? -6.075 46.118 39.243 1.00 14.77 148 ASN F CA 1
ATOM 12211 C C . ASN F 1 169 ? -4.724 46.566 38.674 1.00 15.68 148 ASN F C 1
ATOM 12212 O O . ASN F 1 169 ? -3.835 45.699 38.399 1.00 15.27 148 ASN F O 1
ATOM 12217 N N . ILE F 1 170 ? -4.546 47.870 38.509 1.00 14.99 149 ILE F N 1
ATOM 12218 C CA . ILE F 1 170 ? -3.213 48.440 38.173 1.00 14.73 149 ILE F CA 1
ATOM 12219 C C . ILE F 1 170 ? -2.723 49.211 39.400 1.00 15.52 149 ILE F C 1
ATOM 12220 O O . ILE F 1 170 ? -3.553 49.887 40.077 1.00 16.56 149 ILE F O 1
ATOM 12225 N N . ASP F 1 171 ? -1.444 49.043 39.714 1.00 13.95 150 ASP F N 1
ATOM 12226 C CA . ASP F 1 171 ? -0.777 49.631 40.898 1.00 13.93 150 ASP F CA 1
ATOM 12227 C C . ASP F 1 171 ? 0.416 50.441 40.393 1.00 13.84 150 ASP F C 1
ATOM 12228 O O . ASP F 1 171 ? 1.338 49.848 39.817 1.00 15.05 150 ASP F O 1
ATOM 12233 N N . LEU F 1 172 ? 0.357 51.760 40.559 1.00 14.04 151 LEU F N 1
ATOM 12234 C CA . LEU F 1 172 ? 1.380 52.693 40.022 1.00 13.48 151 LEU F CA 1
ATOM 12235 C C . LEU F 1 172 ? 2.525 52.778 41.032 1.00 13.85 151 LEU F C 1
ATOM 12236 O O . LEU F 1 172 ? 2.303 53.292 42.157 1.00 13.75 151 LEU F O 1
ATOM 12241 N N . GLU F 1 173 ? 3.703 52.278 40.675 1.00 13.83 152 GLU F N 1
ATOM 12242 C CA . GLU F 1 173 ? 4.838 52.189 41.618 1.00 13.14 152 GLU F CA 1
ATOM 12243 C C . GLU F 1 173 ? 5.553 53.537 41.697 1.00 12.77 152 GLU F C 1
ATOM 12244 O O . GLU F 1 173 ? 6.163 53.978 40.712 1.00 13.46 152 GLU F O 1
ATOM 12250 N N . VAL F 1 174 ? 5.507 54.162 42.863 1.00 14.08 153 VAL F N 1
ATOM 12251 C CA . VAL F 1 174 ? 6.312 55.385 43.128 1.00 14.02 153 VAL F CA 1
ATOM 12252 C C . VAL F 1 174 ? 7.779 54.962 43.173 1.00 13.14 153 VAL F C 1
ATOM 12253 O O . VAL F 1 174 ? 8.092 54.015 43.925 1.00 14.04 153 VAL F O 1
ATOM 12257 N N . VAL F 1 175 ? 8.640 55.575 42.360 1.00 13.28 154 VAL F N 1
ATOM 12258 C CA . VAL F 1 175 ? 10.094 55.246 42.393 1.00 12.24 154 VAL F CA 1
ATOM 12259 C C . VAL F 1 175 ? 10.888 56.537 42.565 1.00 11.91 154 VAL F C 1
ATOM 12260 O O . VAL F 1 175 ? 10.285 57.632 42.475 1.00 13.90 154 VAL F O 1
ATOM 12264 N N . ASN F 1 176 ? 12.167 56.401 42.888 1.00 12.42 155 ASN F N 1
ATOM 12265 C CA . ASN F 1 176 ? 13.031 57.540 43.267 1.00 12.05 155 ASN F CA 1
ATOM 12266 C C . ASN F 1 176 ? 13.293 58.453 42.054 1.00 12.22 155 ASN F C 1
ATOM 12267 O O . ASN F 1 176 ? 12.994 58.077 40.908 1.00 12.09 155 ASN F O 1
ATOM 12272 N N . ARG F 1 177 ? 13.798 59.647 42.343 1.00 12.91 156 ARG F N 1
ATOM 12273 C CA . ARG F 1 177 ? 14.080 60.743 41.381 1.00 13.01 156 ARG F CA 1
ATOM 12274 C C . ARG F 1 177 ? 14.920 60.253 40.190 1.00 11.97 156 ARG F C 1
ATOM 12275 O O . ARG F 1 177 ? 14.741 60.784 39.095 1.00 13.04 156 ARG F O 1
ATOM 12283 N N . TYR F 1 178 ? 15.815 59.287 40.387 1.00 11.65 157 TYR F N 1
ATOM 12284 C CA . TYR F 1 178 ? 16.721 58.823 39.304 1.00 11.98 157 TYR F CA 1
ATOM 12285 C C . TYR F 1 178 ? 15.999 57.850 38.358 1.00 12.98 157 TYR F C 1
ATOM 12286 O O . TYR F 1 178 ? 16.570 57.535 37.290 1.00 13.61 157 TYR F O 1
ATOM 12295 N N . GLU F 1 179 ? 14.781 57.420 38.701 1.00 12.13 158 GLU F N 1
ATOM 12296 C CA . GLU F 1 179 ? 14.019 56.389 37.954 1.00 12.21 158 GLU F CA 1
ATOM 12297 C C . GLU F 1 179 ? 12.691 56.935 37.412 1.00 11.60 158 GLU F C 1
ATOM 12298 O O . GLU F 1 179 ? 12.110 56.261 36.523 1.00 11.55 158 GLU F O 1
ATOM 12304 N N . THR F 1 180 ? 12.237 58.120 37.856 1.00 12.08 159 THR F N 1
ATOM 12305 C CA . THR F 1 180 ? 11.094 58.829 37.238 1.00 12.49 159 THR F CA 1
ATOM 12306 C C . THR F 1 180 ? 11.100 60.294 37.667 1.00 12.55 159 THR F C 1
ATOM 12307 O O . THR F 1 180 ? 11.638 60.606 38.759 1.00 12.69 159 THR F O 1
ATOM 12311 N N . ASN F 1 181 ? 10.517 61.147 36.834 1.00 14.01 160 ASN F N 1
ATOM 12312 C CA . ASN F 1 181 ? 10.275 62.569 37.186 1.00 13.96 160 ASN F CA 1
ATOM 12313 C C . ASN F 1 181 ? 8.781 62.797 37.450 1.00 14.83 160 ASN F C 1
ATOM 12314 O O . ASN F 1 181 ? 8.410 63.951 37.684 1.00 14.94 160 ASN F O 1
ATOM 12319 N N . ILE F 1 182 ? 7.947 61.755 37.440 1.00 14.39 161 ILE F N 1
ATOM 12320 C CA . ILE F 1 182 ? 6.466 61.943 37.498 1.00 13.44 161 ILE F CA 1
ATOM 12321 C C . ILE F 1 182 ? 5.993 61.938 38.961 1.00 15.15 161 ILE F C 1
ATOM 12322 O O . ILE F 1 182 ? 5.264 62.864 39.347 1.00 16.22 161 ILE F O 1
ATOM 12327 N N . MET F 1 183 ? 6.368 60.930 39.736 1.00 13.67 162 MET F N 1
ATOM 12328 C CA . MET F 1 183 ? 5.958 60.831 41.165 1.00 13.30 162 MET F CA 1
ATOM 12329 C C . MET F 1 183 ? 7.094 60.176 41.952 1.00 13.57 162 MET F C 1
ATOM 12330 O O . MET F 1 183 ? 7.536 59.084 41.538 1.00 14.99 162 MET F O 1
ATOM 12335 N N . ASN F 1 184 ? 7.540 60.796 43.052 1.00 13.33 163 ASN F N 1
ATOM 12336 C CA . ASN F 1 184 ? 8.689 60.281 43.847 1.00 13.84 163 ASN F CA 1
ATOM 12337 C C . ASN F 1 184 ? 8.258 59.955 45.284 1.00 13.68 163 ASN F C 1
ATOM 12338 O O . ASN F 1 184 ? 9.027 59.268 45.991 1.00 14.31 163 ASN F O 1
ATOM 12343 N N . THR F 1 185 ? 7.089 60.428 45.713 1.00 14.26 164 THR F N 1
ATOM 12344 C CA . THR F 1 185 ? 6.529 60.096 47.051 1.00 14.87 164 THR F CA 1
ATOM 12345 C C . THR F 1 185 ? 5.111 59.528 46.922 1.00 13.90 164 THR F C 1
ATOM 12346 O O . THR F 1 185 ? 4.401 59.829 45.953 1.00 14.87 164 THR F O 1
ATOM 12350 N N . GLY F 1 186 ? 4.680 58.769 47.922 1.00 16.27 165 GLY F N 1
ATOM 12351 C CA . GLY F 1 186 ? 3.305 58.244 47.959 1.00 16.71 165 GLY F CA 1
ATOM 12352 C C . GLY F 1 186 ? 2.299 59.381 47.896 1.00 16.10 165 GLY F C 1
ATOM 12353 O O . GLY F 1 186 ? 1.288 59.253 47.191 1.00 16.62 165 GLY F O 1
ATOM 12354 N N . LEU F 1 187 ? 2.568 60.475 48.610 1.00 17.60 166 LEU F N 1
ATOM 12355 C CA . LEU F 1 187 ? 1.679 61.666 48.614 1.00 19.13 166 LEU F CA 1
ATOM 12356 C C . LEU F 1 187 ? 1.513 62.180 47.173 1.00 16.90 166 LEU F C 1
ATOM 12357 O O . LEU F 1 187 ? 0.362 62.419 46.762 1.00 17.06 166 LEU F O 1
ATOM 12362 N N . GLU F 1 188 ? 2.594 62.292 46.398 1.00 15.55 167 GLU F N 1
ATOM 12363 C CA . GLU F 1 188 ? 2.484 62.718 44.977 1.00 15.22 167 GLU F CA 1
ATOM 12364 C C . GLU F 1 188 ? 1.696 61.652 44.205 1.00 15.33 167 GLU F C 1
ATOM 12365 O O . GLU F 1 188 ? 0.868 62.009 43.332 1.00 15.76 167 GLU F O 1
ATOM 12371 N N . GLY F 1 189 ? 1.943 60.376 44.504 1.00 15.03 168 GLY F N 1
ATOM 12372 C CA . GLY F 1 189 ? 1.223 59.272 43.852 1.00 15.29 168 GLY F CA 1
ATOM 12373 C C . GLY F 1 189 ? -0.279 59.409 44.033 1.00 15.49 168 GLY F C 1
ATOM 12374 O O . GLY F 1 189 ? -1.020 59.202 43.059 1.00 15.17 168 GLY F O 1
ATOM 12375 N N . LEU F 1 190 ? -0.722 59.753 45.245 1.00 16.45 169 LEU F N 1
ATOM 12376 C CA . LEU F 1 190 ? -2.163 59.831 45.587 1.00 17.41 169 LEU F CA 1
ATOM 12377 C C . LEU F 1 190 ? -2.803 60.976 44.790 1.00 15.44 169 LEU F C 1
ATOM 12378 O O . LEU F 1 190 ? -3.909 60.787 44.255 1.00 17.44 169 LEU F O 1
ATOM 12383 N N . ALA F 1 191 ? -2.121 62.114 44.664 1.00 15.94 170 ALA F N 1
ATOM 12384 C CA . ALA F 1 191 ? -2.634 63.265 43.885 1.00 18.53 170 ALA F CA 1
ATOM 12385 C C . ALA F 1 191 ? -2.757 62.848 42.413 1.00 15.35 170 ALA F C 1
ATOM 12386 O O . ALA F 1 191 ? -3.756 63.179 41.773 1.00 16.08 170 ALA F O 1
ATOM 12388 N N . PHE F 1 192 ? -1.777 62.109 41.893 1.00 16.02 171 PHE F N 1
ATOM 12389 C CA . PHE F 1 192 ? -1.814 61.569 40.510 1.00 15.64 171 PHE F CA 1
ATOM 12390 C C . PHE F 1 192 ? -3.006 60.614 40.358 1.00 14.39 171 PHE F C 1
ATOM 12391 O O . PHE F 1 192 ? -3.785 60.744 39.408 1.00 15.56 171 PHE F O 1
ATOM 12399 N N . LEU F 1 193 ? -3.156 59.672 41.285 1.00 14.90 172 LEU F N 1
ATOM 12400 C CA . LEU F 1 193 ? -4.269 58.685 41.264 1.00 16.75 172 LEU F CA 1
ATOM 12401 C C . LEU F 1 193 ? -5.627 59.403 41.286 1.00 16.53 172 LEU F C 1
ATOM 12402 O O . LEU F 1 193 ? -6.562 58.930 40.624 1.00 17.37 172 LEU F O 1
ATOM 12407 N N . ASP F 1 194 ? -5.738 60.538 41.979 1.00 16.79 173 ASP F N 1
ATOM 12408 C CA . ASP F 1 194 ? -7.025 61.281 42.020 1.00 18.09 173 ASP F CA 1
ATOM 12409 C C . ASP F 1 194 ? -7.331 61.830 40.620 1.00 16.32 173 ASP F C 1
ATOM 12410 O O . ASP F 1 194 ? -8.508 61.850 40.242 1.00 17.11 173 ASP F O 1
ATOM 12415 N N . GLU F 1 195 ? -6.307 62.220 39.851 1.00 15.93 174 GLU F N 1
ATOM 12416 C CA . GLU F 1 195 ? -6.489 62.679 38.450 1.00 16.24 174 GLU F CA 1
ATOM 12417 C C . GLU F 1 195 ? -6.889 61.486 37.573 1.00 16.03 174 GLU F C 1
ATOM 12418 O O . GLU F 1 195 ? -7.763 61.644 36.717 1.00 17.53 174 GLU F O 1
ATOM 12424 N N . VAL F 1 196 ? -6.258 60.325 37.764 1.00 16.05 175 VAL F N 1
ATOM 12425 C CA . VAL F 1 196 ? -6.635 59.091 37.024 1.00 16.90 175 VAL F CA 1
ATOM 12426 C C . VAL F 1 196 ? -8.116 58.803 37.286 1.00 16.88 175 VAL F C 1
ATOM 12427 O O . VAL F 1 196 ? -8.873 58.576 36.321 1.00 17.60 175 VAL F O 1
ATOM 12431 N N . ASN F 1 197 ? -8.516 58.843 38.555 1.00 18.25 176 ASN F N 1
ATOM 12432 C CA . ASN F 1 197 ? -9.927 58.668 38.974 1.00 18.69 176 ASN F CA 1
ATOM 12433 C C . ASN F 1 197 ? -10.483 57.358 38.404 1.00 19.11 176 ASN F C 1
ATOM 12434 O O . ASN F 1 197 ? -11.500 57.415 37.668 1.00 18.64 176 ASN F O 1
ATOM 12439 N N . ARG F 1 198 ? -9.843 56.228 38.716 1.00 18.05 177 ARG F N 1
ATOM 12440 C CA . ARG F 1 198 ? -10.372 54.881 38.385 1.00 19.49 177 ARG F CA 1
ATOM 12441 C C . ARG F 1 198 ? -10.305 53.998 39.622 1.00 17.32 177 ARG F C 1
ATOM 12442 O O . ARG F 1 198 ? -9.305 53.985 40.332 1.00 18.10 177 ARG F O 1
ATOM 12450 N N . PRO F 1 199 ? -11.377 53.226 39.898 1.00 19.67 178 PRO F N 1
ATOM 12451 C CA . PRO F 1 199 ? -11.475 52.454 41.137 1.00 21.29 178 PRO F CA 1
ATOM 12452 C C . PRO F 1 199 ? -10.537 51.236 41.188 1.00 19.72 178 PRO F C 1
ATOM 12453 O O . PRO F 1 199 ? -10.255 50.739 42.267 1.00 20.81 178 PRO F O 1
ATOM 12457 N N . ASN F 1 200 ? -10.039 50.791 40.036 1.00 17.88 179 ASN F N 1
ATOM 12458 C CA . ASN F 1 200 ? -9.088 49.649 39.976 1.00 18.33 179 ASN F CA 1
ATOM 12459 C C . ASN F 1 200 ? -7.649 50.161 39.804 1.00 16.62 179 ASN F C 1
ATOM 12460 O O . ASN F 1 200 ? -6.784 49.340 39.481 1.00 18.92 179 ASN F O 1
ATOM 12465 N N . ALA F 1 201 ? -7.389 51.451 40.038 1.00 17.54 180 ALA F N 1
ATOM 12466 C CA . ALA F 1 201 ? -6.019 52.019 40.048 1.00 16.55 180 ALA F CA 1
ATOM 12467 C C . ALA F 1 201 ? -5.617 52.330 41.494 1.00 16.74 180 ALA F C 1
ATOM 12468 O O . ALA F 1 201 ? -6.384 53.015 42.199 1.00 18.73 180 ALA F O 1
ATOM 12470 N N . PHE F 1 202 ? -4.454 51.846 41.918 1.00 15.73 181 PHE F N 1
ATOM 12471 C CA . PHE F 1 202 ? -3.957 51.943 43.311 1.00 15.58 181 PHE F CA 1
ATOM 12472 C C . PHE F 1 202 ? -2.548 52.522 43.330 1.00 14.95 181 PHE F C 1
ATOM 12473 O O . PHE F 1 202 ? -1.874 52.583 42.274 1.00 15.83 181 PHE F O 1
ATOM 12481 N N . LEU F 1 203 ? -2.106 52.872 44.530 1.00 15.79 182 LEU F N 1
ATOM 12482 C CA . LEU F 1 203 ? -0.719 53.278 44.834 1.00 15.24 182 LEU F CA 1
ATOM 12483 C C . LEU F 1 203 ? 0.110 52.020 45.094 1.00 16.33 182 LEU F C 1
ATOM 12484 O O . LEU F 1 203 ? -0.401 51.056 45.705 1.00 16.02 182 LEU F O 1
ATOM 12489 N N . HIS F 1 204 ? 1.360 52.047 44.659 1.00 15.65 183 HIS F N 1
ATOM 12490 C CA . HIS F 1 204 ? 2.333 50.957 44.887 1.00 13.93 183 HIS F CA 1
ATOM 12491 C C . HIS F 1 204 ? 3.569 51.605 45.504 1.00 13.61 183 HIS F C 1
ATOM 12492 O O . HIS F 1 204 ? 4.124 52.512 44.875 1.00 14.64 183 HIS F O 1
ATOM 12499 N N . LEU F 1 205 ? 3.930 51.194 46.714 1.00 14.22 184 LEU F N 1
ATOM 12500 C CA . LEU F 1 205 ? 5.114 51.705 47.441 1.00 14.48 184 LEU F CA 1
ATOM 12501 C C . LEU F 1 205 ? 6.196 50.627 47.461 1.00 14.43 184 LEU F C 1
ATOM 12502 O O . LEU F 1 205 ? 5.859 49.420 47.488 1.00 14.85 184 LEU F O 1
ATOM 12507 N N . ASP F 1 206 ? 7.448 51.076 47.460 1.00 13.45 185 ASP F N 1
ATOM 12508 C CA . ASP F 1 206 ? 8.668 50.234 47.418 1.00 13.59 185 ASP F CA 1
ATOM 12509 C C . ASP F 1 206 ? 9.652 50.799 48.448 1.00 14.16 185 ASP F C 1
ATOM 12510 O O . ASP F 1 206 ? 10.039 51.966 48.297 1.00 13.73 185 ASP F O 1
ATOM 12515 N N . THR F 1 207 ? 10.018 50.025 49.473 1.00 13.72 186 THR F N 1
ATOM 12516 C CA . THR F 1 207 ? 10.838 50.516 50.610 1.00 15.87 186 THR F CA 1
ATOM 12517 C C . THR F 1 207 ? 12.181 51.055 50.115 1.00 13.92 186 THR F C 1
ATOM 12518 O O . THR F 1 207 ? 12.735 51.941 50.768 1.00 16.18 186 THR F O 1
ATOM 12522 N N . TYR F 1 208 ? 12.718 50.522 49.020 1.00 13.96 187 TYR F N 1
ATOM 12523 C CA . TYR F 1 208 ? 14.018 50.980 48.484 1.00 13.62 187 TYR F CA 1
ATOM 12524 C C . TYR F 1 208 ? 13.861 52.424 47.999 1.00 14.50 187 TYR F C 1
ATOM 12525 O O . TYR F 1 208 ? 14.738 53.268 48.278 1.00 15.20 187 TYR F O 1
ATOM 12534 N N . HIS F 1 209 ? 12.774 52.694 47.276 1.00 13.05 188 HIS F N 1
ATOM 12535 C CA . HIS F 1 209 ? 12.472 54.047 46.745 1.00 13.16 188 HIS F CA 1
ATOM 12536 C C . HIS F 1 209 ? 12.066 54.959 47.908 1.00 14.25 188 HIS F C 1
ATOM 12537 O O . HIS F 1 209 ? 12.508 56.129 47.944 1.00 13.87 188 HIS F O 1
ATOM 12544 N N . MET F 1 210 ? 11.272 54.441 48.841 1.00 14.08 189 MET F N 1
ATOM 12545 C CA . MET F 1 210 ? 10.837 55.225 50.026 1.00 14.63 189 MET F CA 1
ATOM 12546 C C . MET F 1 210 ? 12.049 55.677 50.851 1.00 14.08 189 MET F C 1
ATOM 12547 O O . MET F 1 210 ? 12.039 56.823 51.346 1.00 16.15 189 MET F O 1
ATOM 12552 N N . ASN F 1 211 ? 13.072 54.830 50.951 1.00 13.64 190 ASN F N 1
ATOM 12553 C CA . ASN F 1 211 ? 14.322 55.077 51.709 1.00 14.50 190 ASN F CA 1
ATOM 12554 C C . ASN F 1 211 ? 14.957 56.391 51.249 1.00 14.16 190 ASN F C 1
ATOM 12555 O O . ASN F 1 211 ? 15.567 57.082 52.082 1.00 16.55 190 ASN F O 1
ATOM 12560 N N . ILE F 1 212 ? 14.849 56.704 49.959 1.00 14.18 191 ILE F N 1
ATOM 12561 C CA . ILE F 1 212 ? 15.413 57.962 49.396 1.00 14.64 191 ILE F CA 1
ATOM 12562 C C . ILE F 1 212 ? 14.442 59.120 49.625 1.00 15.10 191 ILE F C 1
ATOM 12563 O O . ILE F 1 212 ? 14.901 60.179 50.080 1.00 17.96 191 ILE F O 1
ATOM 12568 N N . GLU F 1 213 ? 13.163 58.951 49.295 1.00 15.27 192 GLU F N 1
ATOM 12569 C CA . GLU F 1 213 ? 12.277 60.100 48.988 1.00 15.04 192 GLU F CA 1
ATOM 12570 C C . GLU F 1 213 ? 11.358 60.472 50.163 1.00 13.77 192 GLU F C 1
ATOM 12571 O O . GLU F 1 213 ? 10.927 61.628 50.190 1.00 17.35 192 GLU F O 1
ATOM 12577 N N . GLU F 1 214 ? 11.024 59.544 51.059 1.00 15.28 193 GLU F N 1
ATOM 12578 C CA . GLU F 1 214 ? 9.887 59.725 52.000 1.00 15.00 193 GLU F CA 1
ATOM 12579 C C . GLU F 1 214 ? 10.366 60.408 53.285 1.00 16.54 193 GLU F C 1
ATOM 12580 O O . GLU F 1 214 ? 11.512 60.176 53.708 1.00 18.37 193 GLU F O 1
ATOM 12586 N N . ASN F 1 215 ? 9.482 61.187 53.904 1.00 17.60 194 ASN F N 1
ATOM 12587 C CA . ASN F 1 215 ? 9.700 61.773 55.251 1.00 17.94 194 ASN F CA 1
ATOM 12588 C C . ASN F 1 215 ? 9.399 60.688 56.293 1.00 19.16 194 ASN F C 1
ATOM 12589 O O . ASN F 1 215 ? 8.310 60.719 56.888 1.00 20.86 194 ASN F O 1
ATOM 12594 N N . GLY F 1 216 ? 10.313 59.733 56.480 1.00 19.27 195 GLY F N 1
ATOM 12595 C CA . GLY F 1 216 ? 10.055 58.529 57.290 1.00 20.24 195 GLY F CA 1
ATOM 12596 C C . GLY F 1 216 ? 9.242 57.501 56.519 1.00 18.73 195 GLY F C 1
ATOM 12597 O O . GLY F 1 216 ? 8.732 57.816 55.418 1.00 18.00 195 GLY F O 1
ATOM 12598 N N . MET F 1 217 ? 9.080 56.313 57.092 1.00 18.71 196 MET F N 1
ATOM 12599 C CA . MET F 1 217 ? 8.542 55.147 56.357 1.00 18.34 196 MET F CA 1
ATOM 12600 C C . MET F 1 217 ? 7.051 54.954 56.653 1.00 18.97 196 MET F C 1
ATOM 12601 O O . MET F 1 217 ? 6.497 53.961 56.174 1.00 19.90 196 MET F O 1
ATOM 12606 N N . ALA F 1 218 ? 6.400 55.904 57.337 1.00 20.31 197 ALA F N 1
ATOM 12607 C CA . ALA F 1 218 ? 5.001 55.743 57.799 1.00 21.34 197 ALA F CA 1
ATOM 12608 C C . ALA F 1 218 ? 4.040 56.709 57.094 1.00 19.85 197 ALA F C 1
ATOM 12609 O O . ALA F 1 218 ? 2.915 56.278 56.776 1.00 19.62 197 ALA F O 1
ATOM 12611 N N . LYS F 1 219 ? 4.453 57.958 56.867 1.00 21.81 198 LYS F N 1
ATOM 12612 C CA . LYS F 1 219 ? 3.581 59.074 56.402 1.00 23.52 198 LYS F CA 1
ATOM 12613 C C . LYS F 1 219 ? 2.746 58.643 55.185 1.00 21.46 198 LYS F C 1
ATOM 12614 O O . LYS F 1 219 ? 1.516 58.817 55.219 1.00 21.10 198 LYS F O 1
ATOM 12620 N N . SER F 1 220 ? 3.367 58.103 54.132 1.00 20.05 199 SER F N 1
ATOM 12621 C CA . SER F 1 220 ? 2.661 57.820 52.856 1.00 19.77 199 SER F CA 1
ATOM 12622 C C . SER F 1 220 ? 1.708 56.630 53.035 1.00 19.21 199 SER F C 1
ATOM 12623 O O . SER F 1 220 ? 0.604 56.652 52.453 1.00 19.02 199 SER F O 1
ATOM 12626 N N . VAL F 1 221 ? 2.112 55.625 53.814 1.00 19.98 200 VAL F N 1
ATOM 12627 C CA . VAL F 1 221 ? 1.268 54.427 54.083 1.00 19.83 200 VAL F CA 1
ATOM 12628 C C . VAL F 1 221 ? -0.012 54.896 54.786 1.00 18.67 200 VAL F C 1
ATOM 12629 O O . VAL F 1 221 ? -1.113 54.521 54.354 1.00 19.14 200 VAL F O 1
ATOM 12633 N N . LEU F 1 222 ? 0.116 55.757 55.787 1.00 21.61 201 LEU F N 1
ATOM 12634 C CA . LEU F 1 222 ? -1.060 56.204 56.582 1.00 22.82 201 LEU F CA 1
ATOM 12635 C C . LEU F 1 222 ? -1.986 57.047 55.695 1.00 23.89 201 LEU F C 1
ATOM 12636 O O . LEU F 1 222 ? -3.206 56.864 55.795 1.00 25.31 201 LEU F O 1
ATOM 12641 N N . ALA F 1 223 ? -1.425 57.901 54.831 1.00 22.61 202 ALA F N 1
ATOM 12642 C CA . ALA F 1 223 ? -2.180 58.790 53.918 1.00 21.00 202 ALA F CA 1
ATOM 12643 C C . ALA F 1 223 ? -2.960 57.952 52.897 1.00 20.15 202 ALA F C 1
ATOM 12644 O O . ALA F 1 223 ? -4.087 58.330 52.536 1.00 22.10 202 ALA F O 1
ATOM 12646 N N . ALA F 1 224 ? -2.366 56.857 52.422 1.00 18.82 203 ALA F N 1
ATOM 12647 C CA . ALA F 1 224 ? -2.921 56.050 51.318 1.00 20.44 203 ALA F CA 1
ATOM 12648 C C . ALA F 1 224 ? -4.093 55.217 51.829 1.00 19.90 203 ALA F C 1
ATOM 12649 O O . ALA F 1 224 ? -5.132 55.157 51.139 1.00 20.36 203 ALA F O 1
ATOM 12651 N N . GLY F 1 225 ? -3.921 54.599 52.998 1.00 21.61 204 GLY F N 1
ATOM 12652 C CA . GLY F 1 225 ? -4.907 53.657 53.552 1.00 21.26 204 GLY F CA 1
ATOM 12653 C C . GLY F 1 225 ? -5.290 52.624 52.510 1.00 21.06 204 GLY F C 1
ATOM 12654 O O . GLY F 1 225 ? -4.376 51.977 51.961 1.00 21.22 204 GLY F O 1
ATOM 12655 N N . ASP F 1 226 ? -6.584 52.527 52.201 1.00 22.82 205 ASP F N 1
ATOM 12656 C CA . ASP F 1 226 ? -7.156 51.516 51.273 1.00 24.45 205 ASP F CA 1
ATOM 12657 C C . ASP F 1 226 ? -6.654 51.761 49.849 1.00 22.35 205 ASP F C 1
ATOM 12658 O O . ASP F 1 226 ? -6.831 50.857 49.000 1.00 24.12 205 ASP F O 1
ATOM 12663 N N . ARG F 1 227 ? -6.050 52.920 49.580 1.00 19.65 206 ARG F N 1
ATOM 12664 C CA . ARG F 1 227 ? -5.541 53.233 48.214 1.00 20.63 206 ARG F CA 1
ATOM 12665 C C . ARG F 1 227 ? -4.175 52.563 47.981 1.00 17.97 206 ARG F C 1
ATOM 12666 O O . ARG F 1 227 ? -3.729 52.514 46.805 1.00 18.52 206 ARG F O 1
ATOM 12674 N N . LEU F 1 228 ? -3.523 52.048 49.030 1.00 17.90 207 LEU F N 1
ATOM 12675 C CA . LEU F 1 228 ? -2.260 51.285 48.868 1.00 17.02 207 LEU F CA 1
ATOM 12676 C C . LEU F 1 228 ? -2.636 49.877 48.405 1.00 15.92 207 LEU F C 1
ATOM 12677 O O . LEU F 1 228 ? -3.271 49.168 49.169 1.00 17.76 207 LEU F O 1
ATOM 12682 N N . GLY F 1 229 ? -2.277 49.512 47.177 1.00 16.66 208 GLY F N 1
ATOM 12683 C CA . GLY F 1 229 ? -2.745 48.261 46.554 1.00 15.91 208 GLY F CA 1
ATOM 12684 C C . GLY F 1 229 ? -1.632 47.257 46.333 1.00 15.83 208 GLY F C 1
ATOM 12685 O O . GLY F 1 229 ? -1.948 46.136 45.942 1.00 16.85 208 GLY F O 1
ATOM 12686 N N . TYR F 1 230 ? -0.374 47.625 46.577 1.00 15.51 209 TYR F N 1
ATOM 12687 C CA . TYR F 1 230 ? 0.782 46.748 46.281 1.00 15.35 209 TYR F CA 1
ATOM 12688 C C . TYR F 1 230 ? 2.009 47.308 46.991 1.00 15.27 209 TYR F C 1
ATOM 12689 O O . TYR F 1 230 ? 2.161 48.544 47.065 1.00 14.27 209 TYR F O 1
ATOM 12698 N N . VAL F 1 231 ? 2.866 46.417 47.465 1.00 14.32 210 VAL F N 1
ATOM 12699 C CA . VAL F 1 231 ? 4.120 46.779 48.177 1.00 14.86 210 VAL F CA 1
ATOM 12700 C C . VAL F 1 231 ? 5.282 45.969 47.602 1.00 13.98 210 VAL F C 1
ATOM 12701 O O . VAL F 1 231 ? 5.120 44.741 47.361 1.00 15.35 210 VAL F O 1
ATOM 12705 N N . HIS F 1 232 ? 6.414 46.643 47.419 1.00 15.36 211 HIS F N 1
ATOM 12706 C CA . HIS F 1 232 ? 7.737 46.018 47.194 1.00 14.33 211 HIS F CA 1
ATOM 12707 C C . HIS F 1 232 ? 8.610 46.199 48.433 1.00 14.91 211 HIS F C 1
ATOM 12708 O O . HIS F 1 232 ? 8.647 47.316 48.997 1.00 16.83 211 HIS F O 1
ATOM 12715 N N . ILE F 1 233 ? 9.299 45.131 48.818 1.00 14.90 212 ILE F N 1
ATOM 12716 C CA . ILE F 1 233 ? 10.293 45.142 49.922 1.00 15.26 212 ILE F CA 1
ATOM 12717 C C . ILE F 1 233 ? 11.682 45.048 49.297 1.00 15.08 212 ILE F C 1
ATOM 12718 O O . ILE F 1 233 ? 11.980 44.014 48.660 1.00 14.86 212 ILE F O 1
ATOM 12723 N N . GLY F 1 234 ? 12.463 46.113 49.435 1.00 15.32 213 GLY F N 1
ATOM 12724 C CA . GLY F 1 234 ? 13.900 46.117 49.124 1.00 16.97 213 GLY F CA 1
ATOM 12725 C C . GLY F 1 234 ? 14.665 46.826 50.219 1.00 17.26 213 GLY F C 1
ATOM 12726 O O . GLY F 1 234 ? 14.170 47.860 50.727 1.00 18.24 213 GLY F O 1
ATOM 12727 N N . GLU F 1 235 ? 15.857 46.339 50.538 1.00 16.15 214 GLU F N 1
ATOM 12728 C CA . GLU F 1 235 ? 16.773 47.024 51.480 1.00 17.25 214 GLU F CA 1
ATOM 12729 C C . GLU F 1 235 ? 17.277 48.296 50.782 1.00 14.40 214 GLU F C 1
ATOM 12730 O O . GLU F 1 235 ? 17.112 48.425 49.546 1.00 14.61 214 GLU F O 1
ATOM 12736 N N . SER F 1 236 ? 17.870 49.205 51.546 1.00 16.33 215 SER F N 1
ATOM 12737 C CA . SER F 1 236 ? 18.396 50.511 51.073 1.00 15.85 215 SER F CA 1
ATOM 12738 C C . SER F 1 236 ? 19.302 50.312 49.862 1.00 16.28 215 SER F C 1
ATOM 12739 O O . SER F 1 236 ? 19.186 51.106 48.918 1.00 15.75 215 SER F O 1
ATOM 12742 N N . HIS F 1 237 ? 20.137 49.269 49.879 1.00 14.21 216 HIS F N 1
ATOM 12743 C CA . HIS F 1 237 ? 21.129 48.996 48.806 1.00 14.66 216 HIS F CA 1
ATOM 12744 C C . HIS F 1 237 ? 20.641 47.859 47.902 1.00 14.51 216 HIS F C 1
ATOM 12745 O O . HIS F 1 237 ? 21.427 47.458 47.009 1.00 15.92 216 HIS F O 1
ATOM 12752 N N . ARG F 1 238 ? 19.413 47.383 48.135 1.00 13.97 217 ARG F N 1
ATOM 12753 C CA . ARG F 1 238 ? 18.711 46.280 47.406 1.00 14.42 217 ARG F CA 1
ATOM 12754 C C . ARG F 1 238 ? 19.365 44.915 47.668 1.00 16.13 217 ARG F C 1
ATOM 12755 O O . ARG F 1 238 ? 19.067 43.978 46.898 1.00 18.34 217 ARG F O 1
ATOM 12763 N N . GLY F 1 239 ? 20.184 44.799 48.720 1.00 16.65 218 GLY F N 1
ATOM 12764 C CA . GLY F 1 239 ? 20.824 43.541 49.160 1.00 15.74 218 GLY F CA 1
ATOM 12765 C C . GLY F 1 239 ? 19.971 42.761 50.157 1.00 17.05 218 GLY F C 1
ATOM 12766 O O . GLY F 1 239 ? 18.724 42.888 50.129 1.00 16.57 218 GLY F O 1
ATOM 12767 N N . TYR F 1 240 ? 20.615 41.955 51.001 1.00 17.40 219 TYR F N 1
ATOM 12768 C CA . TYR F 1 240 ? 19.957 41.162 52.072 1.00 18.32 219 TYR F CA 1
ATOM 12769 C C . TYR F 1 240 ? 19.162 42.102 52.981 1.00 17.99 219 TYR F C 1
ATOM 12770 O O . TYR F 1 240 ? 19.697 43.138 53.430 1.00 18.43 219 TYR F O 1
ATOM 12779 N N . LEU F 1 241 ? 17.908 41.755 53.252 1.00 17.12 220 LEU F N 1
ATOM 12780 C CA . LEU F 1 241 ? 17.062 42.558 54.162 1.00 18.72 220 LEU F CA 1
ATOM 12781 C C . LEU F 1 241 ? 17.717 42.564 55.547 1.00 19.64 220 LEU F C 1
ATOM 12782 O O . LEU F 1 241 ? 18.130 41.480 56.021 1.00 18.75 220 LEU F O 1
ATOM 12787 N N . GLY F 1 242 ? 17.822 43.744 56.161 1.00 22.30 221 GLY F N 1
ATOM 12788 C CA . GLY F 1 242 ? 18.362 43.917 57.521 1.00 21.68 221 GLY F CA 1
ATOM 12789 C C . GLY F 1 242 ? 19.842 44.262 57.534 1.00 21.77 221 GLY F C 1
ATOM 12790 O O . GLY F 1 242 ? 20.363 44.474 58.639 1.00 24.90 221 GLY F O 1
ATOM 12791 N N . THR F 1 243 ? 20.503 44.319 56.368 1.00 21.11 222 THR F N 1
ATOM 12792 C CA . THR F 1 243 ? 21.961 44.613 56.251 1.00 19.69 222 THR F CA 1
ATOM 12793 C C . THR F 1 243 ? 22.171 46.052 55.769 1.00 18.89 222 THR F C 1
ATOM 12794 O O . THR F 1 243 ? 23.335 46.445 55.604 1.00 18.22 222 THR F O 1
ATOM 12798 N N . GLY F 1 244 ? 21.088 46.808 55.586 1.00 17.41 223 GLY F N 1
ATOM 12799 C CA . GLY F 1 244 ? 21.136 48.200 55.102 1.00 18.20 223 GLY F CA 1
ATOM 12800 C C . GLY F 1 244 ? 20.593 49.163 56.133 1.00 18.12 223 GLY F C 1
ATOM 12801 O O . GLY F 1 244 ? 20.853 48.960 57.342 1.00 20.69 223 GLY F O 1
ATOM 12802 N N . ASN F 1 245 ? 19.868 50.177 55.672 1.00 18.14 224 ASN F N 1
ATOM 12803 C CA . ASN F 1 245 ? 19.521 51.363 56.492 1.00 18.26 224 ASN F CA 1
ATOM 12804 C C . ASN F 1 245 ? 18.012 51.466 56.697 1.00 17.22 224 ASN F C 1
ATOM 12805 O O . ASN F 1 245 ? 17.613 52.354 57.423 1.00 18.63 224 ASN F O 1
ATOM 12810 N N . VAL F 1 246 ? 17.196 50.624 56.068 1.00 18.45 225 VAL F N 1
ATOM 12811 C CA . VAL F 1 246 ? 15.718 50.848 56.081 1.00 18.00 225 VAL F CA 1
ATOM 12812 C C . VAL F 1 246 ? 15.175 50.510 57.469 1.00 19.07 225 VAL F C 1
ATOM 12813 O O . VAL F 1 246 ? 15.446 49.408 57.978 1.00 20.62 225 VAL F O 1
ATOM 12817 N N . ASP F 1 247 ? 14.389 51.419 58.034 1.00 21.14 226 ASP F N 1
ATOM 12818 C CA . ASP F 1 247 ? 13.598 51.164 59.261 1.00 21.80 226 ASP F CA 1
ATOM 12819 C C . ASP F 1 247 ? 12.345 50.372 58.870 1.00 21.02 226 ASP F C 1
ATOM 12820 O O . ASP F 1 247 ? 11.277 50.986 58.682 1.00 21.58 226 ASP F O 1
ATOM 12825 N N . PHE F 1 248 ? 12.479 49.050 58.727 1.00 18.15 227 PHE F N 1
ATOM 12826 C CA . PHE F 1 248 ? 11.363 48.153 58.345 1.00 19.36 227 PHE F CA 1
ATOM 12827 C C . PHE F 1 248 ? 10.345 48.099 59.489 1.00 19.70 227 PHE F C 1
ATOM 12828 O O . PHE F 1 248 ? 9.142 47.970 59.204 1.00 21.67 227 PHE F O 1
ATOM 12836 N N . ALA F 1 249 ? 10.795 48.210 60.743 1.00 22.77 228 ALA F N 1
ATOM 12837 C CA . ALA F 1 249 ? 9.886 48.185 61.910 1.00 21.94 228 ALA F CA 1
ATOM 12838 C C . ALA F 1 249 ? 8.856 49.312 61.737 1.00 22.44 228 ALA F C 1
ATOM 12839 O O . ALA F 1 249 ? 7.647 49.051 61.873 1.00 22.85 228 ALA F O 1
ATOM 12841 N N . SER F 1 250 ? 9.316 50.523 61.420 1.00 22.36 229 SER F N 1
ATOM 12842 C CA . SER F 1 250 ? 8.450 51.704 61.176 1.00 21.35 229 SER F CA 1
ATOM 12843 C C . SER F 1 250 ? 7.458 51.402 60.046 1.00 20.54 229 SER F C 1
ATOM 12844 O O . SER F 1 250 ? 6.246 51.710 60.190 1.00 21.46 229 SER F O 1
ATOM 12847 N N . PHE F 1 251 ? 7.959 50.838 58.948 1.00 18.76 230 PHE F N 1
ATOM 12848 C CA . PHE F 1 251 ? 7.161 50.577 57.724 1.00 18.02 230 PHE F CA 1
ATOM 12849 C C . PHE F 1 251 ? 6.060 49.561 58.041 1.00 19.23 230 PHE F C 1
ATOM 12850 O O . PHE F 1 251 ? 4.877 49.809 57.736 1.00 20.73 230 PHE F O 1
ATOM 12858 N N . PHE F 1 252 ? 6.438 48.414 58.604 1.00 19.53 231 PHE F N 1
ATOM 12859 C CA . PHE F 1 252 ? 5.481 47.311 58.882 1.00 19.97 231 PHE F CA 1
ATOM 12860 C C . PHE F 1 252 ? 4.468 47.757 59.936 1.00 20.78 231 PHE F C 1
ATOM 12861 O O . PHE F 1 252 ? 3.306 47.326 59.823 1.00 23.54 231 PHE F O 1
ATOM 12869 N N . ALA F 1 253 ? 4.863 48.607 60.886 1.00 22.70 232 ALA F N 1
ATOM 12870 C CA . ALA F 1 253 ? 3.930 49.127 61.914 1.00 21.20 232 ALA F CA 1
ATOM 12871 C C . ALA F 1 253 ? 2.851 49.960 61.207 1.00 22.89 232 ALA F C 1
ATOM 12872 O O . ALA F 1 253 ? 1.675 49.874 61.616 1.00 25.15 232 ALA F O 1
ATOM 12874 N N . ALA F 1 254 ? 3.222 50.712 60.160 1.00 22.31 233 ALA F N 1
ATOM 12875 C CA . ALA F 1 254 ? 2.273 51.538 59.376 1.00 20.70 233 ALA F CA 1
ATOM 12876 C C . ALA F 1 254 ? 1.337 50.614 58.584 1.00 20.83 233 ALA F C 1
ATOM 12877 O O . ALA F 1 254 ? 0.131 50.901 58.528 1.00 20.50 233 ALA F O 1
ATOM 12879 N N . LEU F 1 255 ? 1.861 49.542 57.973 1.00 20.03 234 LEU F N 1
ATOM 12880 C CA . LEU F 1 255 ? 1.011 48.559 57.252 1.00 19.82 234 LEU F CA 1
ATOM 12881 C C . LEU F 1 255 ? -0.038 47.987 58.205 1.00 21.40 234 LEU F C 1
ATOM 12882 O O . LEU F 1 255 ? -1.196 47.825 57.780 1.00 21.79 234 LEU F O 1
ATOM 12887 N N . LYS F 1 256 ? 0.364 47.670 59.438 1.00 23.58 235 LYS F N 1
ATOM 12888 C CA . LYS F 1 256 ? -0.540 47.102 60.467 1.00 24.95 235 LYS F CA 1
ATOM 12889 C C . LYS F 1 256 ? -1.599 48.155 60.802 1.00 23.70 235 LYS F C 1
ATOM 12890 O O . LYS F 1 256 ? -2.786 47.803 60.910 1.00 23.94 235 LYS F O 1
ATOM 12896 N N . GLN F 1 257 ? -1.200 49.419 60.929 1.00 25.31 236 GLN F N 1
ATOM 12897 C CA . GLN F 1 257 ? -2.140 50.486 61.364 1.00 26.75 236 GLN F CA 1
ATOM 12898 C C . GLN F 1 257 ? -3.256 50.638 60.321 1.00 25.46 236 GLN F C 1
ATOM 12899 O O . GLN F 1 257 ? -4.387 50.922 60.721 1.00 28.10 236 GLN F O 1
ATOM 12905 N N . ILE F 1 258 ? -2.965 50.447 59.031 1.00 23.09 237 ILE F N 1
ATOM 12906 C CA . ILE F 1 258 ? -3.991 50.600 57.951 1.00 23.77 237 ILE F CA 1
ATOM 12907 C C . ILE F 1 258 ? -4.597 49.235 57.601 1.00 23.26 237 ILE F C 1
ATOM 12908 O O . ILE F 1 258 ? -5.424 49.185 56.673 1.00 22.77 237 ILE F O 1
ATOM 12913 N N . ASP F 1 259 ? -4.228 48.183 58.336 1.00 25.36 238 ASP F N 1
ATOM 12914 C CA . ASP F 1 259 ? -4.710 46.793 58.115 1.00 25.61 238 ASP F CA 1
ATOM 12915 C C . ASP F 1 259 ? -4.485 46.421 56.646 1.00 22.41 238 ASP F C 1
ATOM 12916 O O . ASP F 1 259 ? -5.444 46.010 55.967 1.00 23.30 238 ASP F O 1
ATOM 12921 N N . TYR F 1 260 ? -3.263 46.594 56.163 1.00 21.85 239 TYR F N 1
ATOM 12922 C CA . TYR F 1 260 ? -2.927 46.375 54.739 1.00 20.25 239 TYR F CA 1
ATOM 12923 C C . TYR F 1 260 ? -3.177 44.906 54.389 1.00 17.60 239 TYR F C 1
ATOM 12924 O O . TYR F 1 260 ? -2.606 44.020 55.057 1.00 22.03 239 TYR F O 1
ATOM 12933 N N . ARG F 1 261 ? -4.007 44.666 53.373 1.00 19.28 240 ARG F N 1
ATOM 12934 C CA . ARG F 1 261 ? -4.304 43.309 52.842 1.00 21.02 240 ARG F CA 1
ATOM 12935 C C . ARG F 1 261 ? -4.075 43.298 51.329 1.00 19.74 240 ARG F C 1
ATOM 12936 O O . ARG F 1 261 ? -5.037 43.360 50.546 1.00 22.59 240 ARG F O 1
ATOM 12944 N N . GLY F 1 262 ? -2.818 43.189 50.939 1.00 17.90 241 GLY F N 1
ATOM 12945 C CA . GLY F 1 262 ? -2.437 43.165 49.518 1.00 18.00 241 GLY F CA 1
ATOM 12946 C C . GLY F 1 262 ? -1.092 42.489 49.334 1.00 16.43 241 GLY F C 1
ATOM 12947 O O . GLY F 1 262 ? -0.475 42.060 50.311 1.00 15.38 241 GLY F O 1
ATOM 12948 N N . PRO F 1 263 ? -0.643 42.359 48.064 1.00 15.65 242 PRO F N 1
ATOM 12949 C CA . PRO F 1 263 ? 0.645 41.750 47.745 1.00 16.87 242 PRO F CA 1
ATOM 12950 C C . PRO F 1 263 ? 1.833 42.493 48.362 1.00 15.29 242 PRO F C 1
ATOM 12951 O O . PRO F 1 263 ? 1.814 43.713 48.415 1.00 16.45 242 PRO F O 1
ATOM 12955 N N . ILE F 1 264 ? 2.831 41.719 48.788 1.00 14.05 243 ILE F N 1
ATOM 12956 C CA . ILE F 1 264 ? 4.157 42.187 49.276 1.00 13.89 243 ILE F CA 1
ATOM 12957 C C . ILE F 1 264 ? 5.214 41.364 48.538 1.00 15.03 243 ILE F C 1
ATOM 12958 O O . ILE F 1 264 ? 5.360 40.175 48.860 1.00 15.07 243 ILE F O 1
ATOM 12963 N N . THR F 1 265 ? 5.899 41.962 47.562 1.00 14.97 244 THR F N 1
ATOM 12964 C CA . THR F 1 265 ? 6.948 41.270 46.777 1.00 15.66 244 THR F CA 1
ATOM 12965 C C . THR F 1 265 ? 8.341 41.649 47.281 1.00 15.07 244 THR F C 1
ATOM 12966 O O . THR F 1 265 ? 8.639 42.851 47.375 1.00 15.26 244 THR F O 1
ATOM 12970 N N . PHE F 1 266 ? 9.189 40.654 47.529 1.00 15.72 245 PHE F N 1
ATOM 12971 C CA . PHE F 1 266 ? 10.639 40.857 47.749 1.00 14.83 245 PHE F CA 1
ATOM 12972 C C . PHE F 1 266 ? 11.314 40.954 46.384 1.00 15.95 245 PHE F C 1
ATOM 12973 O O . PHE F 1 266 ? 11.063 40.097 45.519 1.00 16.82 245 PHE F O 1
ATOM 12981 N N . GLU F 1 267 ? 12.173 41.944 46.192 1.00 14.81 246 GLU F N 1
ATOM 12982 C CA . GLU F 1 267 ? 12.929 41.999 44.923 1.00 16.34 246 GLU F CA 1
ATOM 12983 C C . GLU F 1 267 ? 14.358 42.480 45.154 1.00 17.07 246 GLU F C 1
ATOM 12984 O O . GLU F 1 267 ? 14.642 43.197 46.129 1.00 15.97 246 GLU F O 1
ATOM 12990 N N . SER F 1 268 ? 15.228 42.037 44.257 1.00 17.56 247 SER F N 1
ATOM 12991 C CA . SER F 1 268 ? 16.608 42.537 44.102 1.00 17.39 247 SER F CA 1
ATOM 12992 C C . SER F 1 268 ? 17.034 42.225 42.669 1.00 18.17 247 SER F C 1
ATOM 12993 O O . SER F 1 268 ? 16.405 41.343 42.047 1.00 18.01 247 SER F O 1
ATOM 12996 N N . PHE F 1 269 ? 18.022 42.952 42.152 1.00 16.86 248 PHE F N 1
ATOM 12997 C CA . PHE F 1 269 ? 18.448 42.865 40.735 1.00 17.29 248 PHE F CA 1
ATOM 12998 C C . PHE F 1 269 ? 19.959 42.653 40.691 1.00 19.57 248 PHE F C 1
ATOM 12999 O O . PHE F 1 269 ? 20.710 43.598 40.957 1.00 21.81 248 PHE F O 1
ATOM 13007 N N . SER F 1 270 ? 20.372 41.419 40.394 1.00 19.15 249 SER F N 1
ATOM 13008 C CA . SER F 1 270 ? 21.797 41.037 40.274 1.00 18.76 249 SER F CA 1
ATOM 13009 C C . SER F 1 270 ? 22.244 41.217 38.815 1.00 18.89 249 SER F C 1
ATOM 13010 O O . SER F 1 270 ? 21.500 40.774 37.909 1.00 17.13 249 SER F O 1
ATOM 13013 N N . SER F 1 271 ? 23.405 41.840 38.592 1.00 19.34 250 SER F N 1
ATOM 13014 C CA . SER F 1 271 ? 23.991 42.021 37.239 1.00 21.47 250 SER F CA 1
ATOM 13015 C C . SER F 1 271 ? 24.340 40.650 36.651 1.00 20.57 250 SER F C 1
ATOM 13016 O O . SER F 1 271 ? 24.498 40.568 35.421 1.00 24.73 250 SER F O 1
ATOM 13019 N N . GLU F 1 272 ? 24.430 39.611 37.482 1.00 21.39 251 GLU F N 1
ATOM 13020 C CA . GLU F 1 272 ? 24.795 38.236 37.037 1.00 22.51 251 GLU F CA 1
ATOM 13021 C C . GLU F 1 272 ? 23.565 37.518 36.465 1.00 21.46 251 GLU F C 1
ATOM 13022 O O . GLU F 1 272 ? 23.737 36.483 35.817 1.00 23.09 251 GLU F O 1
ATOM 13028 N N . ILE F 1 273 ? 22.363 38.039 36.705 1.00 17.12 252 ILE F N 1
ATOM 13029 C CA . ILE F 1 273 ? 21.088 37.335 36.393 1.00 18.59 252 ILE F CA 1
ATOM 13030 C C . ILE F 1 273 ? 20.271 38.139 35.379 1.00 17.22 252 ILE F C 1
ATOM 13031 O O . ILE F 1 273 ? 19.789 37.544 34.410 1.00 19.28 252 ILE F O 1
ATOM 13036 N N . VAL F 1 274 ? 20.080 39.434 35.601 1.00 16.55 253 VAL F N 1
ATOM 13037 C CA . VAL F 1 274 ? 19.077 40.215 34.827 1.00 17.17 253 VAL F CA 1
ATOM 13038 C C . VAL F 1 274 ? 19.665 40.640 33.480 1.00 17.98 253 VAL F C 1
ATOM 13039 O O . VAL F 1 274 ? 20.898 40.657 33.326 1.00 19.26 253 VAL F O 1
ATOM 13043 N N . ASP F 1 275 ? 18.781 40.966 32.542 1.00 20.06 254 ASP F N 1
ATOM 13044 C CA . ASP F 1 275 ? 19.131 41.526 31.214 1.00 21.20 254 ASP F CA 1
ATOM 13045 C C . ASP F 1 275 ? 19.970 42.780 31.425 1.00 19.77 254 ASP F C 1
ATOM 13046 O O . ASP F 1 275 ? 19.630 43.651 32.221 1.00 20.45 254 ASP F O 1
ATOM 13051 N N . PRO F 1 276 ? 21.104 42.911 30.719 1.00 21.80 255 PRO F N 1
ATOM 13052 C CA . PRO F 1 276 ? 21.949 44.095 30.844 1.00 22.22 255 PRO F CA 1
ATOM 13053 C C . PRO F 1 276 ? 21.205 45.433 30.670 1.00 22.11 255 PRO F C 1
ATOM 13054 O O . PRO F 1 276 ? 21.606 46.381 31.316 1.00 24.14 255 PRO F O 1
ATOM 13058 N N . LYS F 1 277 ? 20.168 45.499 29.826 1.00 20.71 256 LYS F N 1
ATOM 13059 C CA . LYS F 1 277 ? 19.355 46.737 29.661 1.00 20.80 256 LYS F CA 1
ATOM 13060 C C . LYS F 1 277 ? 18.791 47.138 31.032 1.00 20.15 256 LYS F C 1
ATOM 13061 O O . LYS F 1 277 ? 18.813 48.338 31.366 1.00 20.51 256 LYS F O 1
ATOM 13067 N N . LEU F 1 278 ? 18.287 46.181 31.806 1.00 19.21 257 LEU F N 1
ATOM 13068 C CA . LEU F 1 278 ? 17.675 46.507 33.121 1.00 19.24 257 LEU F CA 1
ATOM 13069 C C . LEU F 1 278 ? 18.783 46.798 34.140 1.00 19.27 257 LEU F C 1
ATOM 13070 O O . LEU F 1 278 ? 18.665 47.786 34.886 1.00 19.29 257 LEU F O 1
ATOM 13075 N N . SER F 1 279 ? 19.814 45.956 34.176 1.00 18.87 258 SER F N 1
ATOM 13076 C CA . SER F 1 279 ? 21.011 46.114 35.041 1.00 19.21 258 SER F CA 1
ATOM 13077 C C . SER F 1 279 ? 21.597 47.524 34.882 1.00 16.76 258 SER F C 1
ATOM 13078 O O . SER F 1 279 ? 21.951 48.184 35.892 1.00 17.02 258 SER F O 1
ATOM 13081 N N . ASN F 1 280 ? 21.766 47.975 33.644 1.00 16.72 259 ASN F N 1
ATOM 13082 C CA . ASN F 1 280 ? 22.370 49.304 33.393 1.00 16.15 259 ASN F CA 1
ATOM 13083 C C . ASN F 1 280 ? 21.374 50.406 33.757 1.00 16.26 259 ASN F C 1
ATOM 13084 O O . ASN F 1 280 ? 21.831 51.402 34.320 1.00 16.79 259 ASN F O 1
ATOM 13089 N N . THR F 1 281 ? 20.083 50.239 33.451 1.00 16.58 260 THR F N 1
ATOM 13090 C CA . THR F 1 281 ? 19.037 51.237 33.817 1.00 17.83 260 THR F CA 1
ATOM 13091 C C . THR F 1 281 ? 19.018 51.415 35.341 1.00 15.78 260 THR F C 1
ATOM 13092 O O . THR F 1 281 ? 18.917 52.567 35.808 1.00 17.17 260 THR F O 1
ATOM 13096 N N . LEU F 1 282 ? 19.144 50.322 36.097 1.00 16.55 261 LEU F N 1
ATOM 13097 C CA . LEU F 1 282 ? 19.068 50.367 37.583 1.00 16.40 261 LEU F CA 1
ATOM 13098 C C . LEU F 1 282 ? 20.453 50.611 38.192 1.00 16.41 261 LEU F C 1
ATOM 13099 O O . LEU F 1 282 ? 20.558 50.612 39.420 1.00 16.93 261 LEU F O 1
ATOM 13104 N N . CYS F 1 283 ? 21.492 50.805 37.371 1.00 14.90 262 CYS F N 1
ATOM 13105 C CA . CYS F 1 283 ? 22.850 51.143 37.860 1.00 15.59 262 CYS F CA 1
ATOM 13106 C C . CYS F 1 283 ? 23.304 50.087 38.879 1.00 15.41 262 CYS F C 1
ATOM 13107 O O . CYS F 1 283 ? 23.772 50.451 39.990 1.00 15.97 262 CYS F O 1
ATOM 13110 N N . VAL F 1 284 ? 23.190 48.810 38.512 1.00 14.94 263 VAL F N 1
ATOM 13111 C CA . VAL F 1 284 ? 23.709 47.689 39.340 1.00 15.90 263 VAL F CA 1
ATOM 13112 C C . VAL F 1 284 ? 25.165 47.453 38.930 1.00 15.58 263 VAL F C 1
ATOM 13113 O O . VAL F 1 284 ? 25.412 46.780 37.898 1.00 21.17 263 VAL F O 1
ATOM 13117 N N . TRP F 1 285 ? 26.084 48.050 39.684 1.00 15.09 264 TRP F N 1
ATOM 13118 C CA . TRP F 1 285 ? 27.545 48.045 39.414 1.00 17.04 264 TRP F CA 1
ATOM 13119 C C . TRP F 1 285 ? 28.245 47.019 40.311 1.00 17.12 264 TRP F C 1
ATOM 13120 O O . TRP F 1 285 ? 29.455 46.840 40.174 1.00 18.32 264 TRP F O 1
ATOM 13131 N N . ARG F 1 286 ? 27.532 46.466 41.288 1.00 17.64 265 ARG F N 1
ATOM 13132 C CA . ARG F 1 286 ? 28.084 45.469 42.232 1.00 16.24 265 ARG F CA 1
ATOM 13133 C C . ARG F 1 286 ? 26.930 44.587 42.697 1.00 16.87 265 ARG F C 1
ATOM 13134 O O . ARG F 1 286 ? 25.763 45.024 42.605 1.00 16.31 265 ARG F O 1
ATOM 13142 N N . ASN F 1 287 ? 27.254 43.379 43.143 1.00 18.51 266 ASN F N 1
ATOM 13143 C CA . ASN F 1 287 ? 26.254 42.395 43.618 1.00 20.16 266 ASN F CA 1
ATOM 13144 C C . ASN F 1 287 ? 26.496 42.127 45.095 1.00 19.44 266 ASN F C 1
ATOM 13145 O O . ASN F 1 287 ? 27.591 41.678 45.451 1.00 21.62 266 ASN F O 1
ATOM 13150 N N . LEU F 1 288 ? 25.487 42.395 45.918 1.00 22.31 267 LEU F N 1
ATOM 13151 C CA . LEU F 1 288 ? 25.597 42.210 47.380 1.00 22.74 267 LEU F CA 1
ATOM 13152 C C . LEU F 1 288 ? 25.162 40.790 47.731 1.00 22.13 267 LEU F C 1
ATOM 13153 O O . LEU F 1 288 ? 25.141 40.457 48.919 1.00 28.55 267 LEU F O 1
ATOM 13158 N N . TRP F 1 289 ? 24.841 39.982 46.721 1.00 20.24 268 TRP F N 1
ATOM 13159 C CA . TRP F 1 289 ? 24.420 38.573 46.920 1.00 20.23 268 TRP F CA 1
ATOM 13160 C C . TRP F 1 289 ? 24.708 37.774 45.652 1.00 21.13 268 TRP F C 1
ATOM 13161 O O . TRP F 1 289 ? 24.886 38.400 44.596 1.00 20.49 268 TRP F O 1
ATOM 13172 N N . HIS F 1 290 ? 24.753 36.444 45.767 1.00 22.59 269 HIS F N 1
ATOM 13173 C CA . HIS F 1 290 ? 25.114 35.524 44.652 1.00 24.12 269 HIS F CA 1
ATOM 13174 C C . HIS F 1 290 ? 24.167 34.327 44.601 1.00 24.56 269 HIS F C 1
ATOM 13175 O O . HIS F 1 290 ? 23.965 33.788 43.511 1.00 27.19 269 HIS F O 1
ATOM 13182 N N . ASP F 1 291 ? 23.591 33.964 45.743 1.00 21.21 270 ASP F N 1
ATOM 13183 C CA . ASP F 1 291 ? 22.730 32.770 45.911 1.00 21.61 270 ASP F CA 1
ATOM 13184 C C . ASP F 1 291 ? 21.271 33.232 46.019 1.00 21.35 270 ASP F C 1
ATOM 13185 O O . ASP F 1 291 ? 20.883 33.718 47.089 1.00 22.30 270 ASP F O 1
ATOM 13190 N N . SER F 1 292 ? 20.512 33.108 44.928 1.00 21.83 271 SER F N 1
ATOM 13191 C CA . SER F 1 292 ? 19.080 33.490 44.816 1.00 19.89 271 SER F CA 1
ATOM 13192 C C . SER F 1 292 ? 18.272 32.865 45.962 1.00 18.80 271 SER F C 1
ATOM 13193 O O . SER F 1 292 ? 17.500 33.591 46.613 1.00 20.84 271 SER F O 1
ATOM 13196 N N . ASP F 1 293 ? 18.428 31.561 46.194 1.00 18.32 272 ASP F N 1
ATOM 13197 C CA . ASP F 1 293 ? 17.624 30.807 47.194 1.00 19.57 272 ASP F CA 1
ATOM 13198 C C . ASP F 1 293 ? 17.921 31.346 48.593 1.00 19.49 272 ASP F C 1
ATOM 13199 O O . ASP F 1 293 ? 16.975 31.464 49.390 1.00 20.43 272 ASP F O 1
ATOM 13204 N N . ASP F 1 294 ? 19.189 31.644 48.886 1.00 19.47 273 ASP F N 1
ATOM 13205 C CA . ASP F 1 294 ? 19.597 32.117 50.231 1.00 20.07 273 ASP F CA 1
ATOM 13206 C C . ASP F 1 294 ? 18.982 33.501 50.437 1.00 19.49 273 ASP F C 1
ATOM 13207 O O . ASP F 1 294 ? 18.342 33.730 51.490 1.00 21.26 273 ASP F O 1
ATOM 13212 N N . LEU F 1 295 ? 19.160 34.381 49.453 1.00 17.96 274 LEU F N 1
ATOM 13213 C CA . LEU F 1 295 ? 18.636 35.764 49.522 1.00 16.97 274 LEU F CA 1
ATOM 13214 C C . LEU F 1 295 ? 17.129 35.697 49.765 1.00 17.00 274 LEU F C 1
ATOM 13215 O O . LEU F 1 295 ? 16.663 36.304 50.752 1.00 17.60 274 LEU F O 1
ATOM 13220 N N . ALA F 1 296 ? 16.403 34.996 48.896 1.00 16.64 275 ALA F N 1
ATOM 13221 C CA . ALA F 1 296 ? 14.921 34.962 48.872 1.00 17.46 275 ALA F CA 1
ATOM 13222 C C . ALA F 1 296 ? 14.378 34.263 50.122 1.00 18.78 275 ALA F C 1
ATOM 13223 O O . ALA F 1 296 ? 13.368 34.735 50.660 1.00 18.98 275 ALA F O 1
ATOM 13225 N N . GLY F 1 297 ? 15.006 33.177 50.564 1.00 18.61 276 GLY F N 1
ATOM 13226 C CA . GLY F 1 297 ? 14.542 32.437 51.753 1.00 20.40 276 GLY F CA 1
ATOM 13227 C C . GLY F 1 297 ? 14.647 33.305 52.989 1.00 20.98 276 GLY F C 1
ATOM 13228 O O . GLY F 1 297 ? 13.680 33.340 53.790 1.00 22.56 276 GLY F O 1
ATOM 13229 N N . LYS F 1 298 ? 15.778 33.994 53.135 1.00 20.76 277 LYS F N 1
ATOM 13230 C CA . LYS F 1 298 ? 16.045 34.896 54.286 1.00 20.46 277 LYS F CA 1
ATOM 13231 C C . LYS F 1 298 ? 15.095 36.095 54.211 1.00 20.76 277 LYS F C 1
ATOM 13232 O O . LYS F 1 298 ? 14.639 36.532 55.281 1.00 22.62 277 LYS F O 1
ATOM 13238 N N . ALA F 1 299 ? 14.783 36.578 53.002 1.00 18.39 278 ALA F N 1
ATOM 13239 C CA . ALA F 1 299 ? 13.863 37.720 52.788 1.00 17.49 278 ALA F CA 1
ATOM 13240 C C . ALA F 1 299 ? 12.458 37.306 53.240 1.00 18.47 278 ALA F C 1
ATOM 13241 O O . ALA F 1 299 ? 11.823 38.048 54.016 1.00 19.74 278 ALA F O 1
ATOM 13243 N N . LEU F 1 300 ? 11.992 36.137 52.810 1.00 18.78 279 LEU F N 1
ATOM 13244 C CA . LEU F 1 300 ? 10.630 35.681 53.174 1.00 19.97 279 LEU F CA 1
ATOM 13245 C C . LEU F 1 300 ? 10.531 35.575 54.697 1.00 21.51 279 LEU F C 1
ATOM 13246 O O . LEU F 1 300 ? 9.526 36.039 55.241 1.00 21.37 279 LEU F O 1
ATOM 13251 N N . GLU F 1 301 ? 11.524 34.955 55.342 1.00 21.78 280 GLU F N 1
ATOM 13252 C CA . GLU F 1 301 ? 11.558 34.781 56.818 1.00 22.58 280 GLU F CA 1
ATOM 13253 C C . GLU F 1 301 ? 11.466 36.163 57.480 1.00 22.61 280 GLU F C 1
ATOM 13254 O O . GLU F 1 301 ? 10.657 36.328 58.404 1.00 25.29 280 GLU F O 1
ATOM 13260 N N . PHE F 1 302 ? 12.266 37.116 56.998 1.00 22.95 281 PHE F N 1
ATOM 13261 C CA . PHE F 1 302 ? 12.393 38.496 57.534 1.00 22.70 281 PHE F CA 1
ATOM 13262 C C . PHE F 1 302 ? 11.034 39.202 57.446 1.00 24.22 281 PHE F C 1
ATOM 13263 O O . PHE F 1 302 ? 10.596 39.845 58.429 1.00 24.37 281 PHE F O 1
ATOM 13271 N N . ILE F 1 303 ? 10.380 39.091 56.288 1.00 20.65 282 ILE F N 1
ATOM 13272 C CA . ILE F 1 303 ? 9.047 39.707 56.034 1.00 20.63 282 ILE F CA 1
ATOM 13273 C C . ILE F 1 303 ? 8.015 39.058 56.962 1.00 21.82 282 ILE F C 1
ATOM 13274 O O . ILE F 1 303 ? 7.318 39.811 57.658 1.00 21.70 282 ILE F O 1
ATOM 13279 N N . LYS F 1 304 ? 7.919 37.724 56.981 1.00 21.57 283 LYS F N 1
ATOM 13280 C CA . LYS F 1 304 ? 6.914 37.004 57.818 1.00 24.17 283 LYS F CA 1
ATOM 13281 C C . LYS F 1 304 ? 7.041 37.440 59.285 1.00 27.32 283 LYS F C 1
ATOM 13282 O O . LYS F 1 304 ? 5.996 37.631 59.941 1.00 29.17 283 LYS F O 1
ATOM 13288 N N . GLN F 1 305 ? 8.264 37.605 59.789 1.00 24.53 284 GLN F N 1
ATOM 13289 C CA . GLN F 1 305 ? 8.505 37.879 61.228 1.00 28.94 284 GLN F CA 1
ATOM 13290 C C . GLN F 1 305 ? 8.117 39.331 61.546 1.00 28.73 284 GLN F C 1
ATOM 13291 O O . GLN F 1 305 ? 7.839 39.621 62.730 1.00 31.21 284 GLN F O 1
ATOM 13297 N N . ARG F 1 306 ? 8.014 40.199 60.536 1.00 30.67 285 ARG F N 1
ATOM 13298 C CA . ARG F 1 306 ? 7.601 41.614 60.752 1.00 30.61 285 ARG F CA 1
ATOM 13299 C C . ARG F 1 306 ? 6.092 41.778 60.538 1.00 30.14 285 ARG F C 1
ATOM 13300 O O . ARG F 1 306 ? 5.537 42.790 61.010 1.00 31.97 285 ARG F O 1
ATOM 13308 N N . LEU F 1 307 ? 5.443 40.791 59.927 1.00 30.32 286 LEU F N 1
ATOM 13309 C CA . LEU F 1 307 ? 3.965 40.735 59.801 1.00 32.00 286 LEU F CA 1
ATOM 13310 C C . LEU F 1 307 ? 3.388 40.079 61.062 1.00 34.77 286 LEU F C 1
ATOM 13311 O O . LEU F 1 307 ? 2.300 40.450 61.462 1.00 40.47 286 LEU F O 1
ATOM 13316 N N . MET G 1 22 ? 73.369 23.256 52.235 1.00 48.83 1 MET G N 1
ATOM 13317 C CA . MET G 1 22 ? 72.833 24.517 52.822 1.00 47.33 1 MET G CA 1
ATOM 13318 C C . MET G 1 22 ? 71.308 24.579 52.659 1.00 39.48 1 MET G C 1
ATOM 13319 O O . MET G 1 22 ? 70.832 24.753 51.526 1.00 36.83 1 MET G O 1
ATOM 13324 N N . ALA G 1 23 ? 70.561 24.468 53.756 1.00 34.40 2 ALA G N 1
ATOM 13325 C CA . ALA G 1 23 ? 69.175 24.980 53.836 1.00 29.98 2 ALA G CA 1
ATOM 13326 C C . ALA G 1 23 ? 69.278 26.477 54.123 1.00 26.50 2 ALA G C 1
ATOM 13327 O O . ALA G 1 23 ? 70.282 26.876 54.726 1.00 30.57 2 ALA G O 1
ATOM 13329 N N . PHE G 1 24 ? 68.286 27.264 53.704 1.00 26.90 3 PHE G N 1
ATOM 13330 C CA . PHE G 1 24 ? 68.226 28.726 53.956 1.00 24.72 3 PHE G CA 1
ATOM 13331 C C . PHE G 1 24 ? 67.237 28.983 55.082 1.00 24.17 3 PHE G C 1
ATOM 13332 O O . PHE G 1 24 ? 66.261 28.254 55.245 1.00 25.41 3 PHE G O 1
ATOM 13340 N N . PRO G 1 25 ? 67.492 30.019 55.904 1.00 27.34 4 PRO G N 1
ATOM 13341 C CA . PRO G 1 25 ? 66.695 30.257 57.105 1.00 27.25 4 PRO G CA 1
ATOM 13342 C C . PRO G 1 25 ? 65.186 30.281 56.825 1.00 26.84 4 PRO G C 1
ATOM 13343 O O . PRO G 1 25 ? 64.758 30.826 55.819 1.00 28.37 4 PRO G O 1
ATOM 13347 N N . LYS G 1 26 ? 64.426 29.651 57.719 1.00 24.74 5 LYS G N 1
ATOM 13348 C CA . LYS G 1 26 ? 62.948 29.724 57.770 1.00 23.87 5 LYS G CA 1
ATOM 13349 C C . LYS G 1 26 ? 62.548 30.343 59.107 1.00 24.52 5 LYS G C 1
ATOM 13350 O O . LYS G 1 26 ? 63.297 30.185 60.093 1.00 29.03 5 LYS G O 1
ATOM 13356 N N . ARG G 1 27 ? 61.398 31.005 59.141 1.00 24.48 6 ARG G N 1
ATOM 13357 C CA . ARG G 1 27 ? 60.800 31.485 60.409 1.00 24.59 6 ARG G CA 1
ATOM 13358 C C . ARG G 1 27 ? 59.314 31.125 60.435 1.00 25.43 6 ARG G C 1
ATOM 13359 O O . ARG G 1 27 ? 58.693 31.043 59.353 1.00 24.66 6 ARG G O 1
ATOM 13367 N N . LEU G 1 28 ? 58.766 30.925 61.636 1.00 27.41 7 LEU G N 1
ATOM 13368 C CA . LEU G 1 28 ? 57.298 30.817 61.831 1.00 25.73 7 LEU G CA 1
ATOM 13369 C C . LEU G 1 28 ? 56.698 32.162 61.424 1.00 26.16 7 LEU G C 1
ATOM 13370 O O . LEU G 1 28 ? 56.932 33.157 62.132 1.00 26.64 7 LEU G O 1
ATOM 13375 N N . GLU G 1 29 ? 55.999 32.195 60.294 1.00 23.93 8 GLU G N 1
ATOM 13376 C CA . GLU G 1 29 ? 55.352 33.423 59.780 1.00 23.26 8 GLU G CA 1
ATOM 13377 C C . GLU G 1 29 ? 54.065 33.020 59.071 1.00 24.81 8 GLU G C 1
ATOM 13378 O O . GLU G 1 29 ? 54.010 31.913 58.528 1.00 22.50 8 GLU G O 1
ATOM 13384 N N . ILE G 1 30 ? 53.064 33.892 59.105 1.00 24.39 9 ILE G N 1
ATOM 13385 C CA . ILE G 1 30 ? 51.723 33.602 58.529 1.00 23.43 9 ILE G CA 1
ATOM 13386 C C . ILE G 1 30 ? 51.517 34.510 57.326 1.00 23.16 9 ILE G C 1
ATOM 13387 O O . ILE G 1 30 ? 51.799 35.719 57.427 1.00 26.18 9 ILE G O 1
ATOM 13392 N N . GLY G 1 31 ? 51.007 33.939 56.244 1.00 20.20 10 GLY G N 1
ATOM 13393 C CA . GLY G 1 31 ? 50.792 34.680 54.995 1.00 20.80 10 GLY G CA 1
ATOM 13394 C C . GLY G 1 31 ? 49.429 34.421 54.401 1.00 19.74 10 GLY G C 1
ATOM 13395 O O . GLY G 1 31 ? 48.715 33.493 54.862 1.00 19.77 10 GLY G O 1
ATOM 13396 N N . GLY G 1 32 ? 49.097 35.213 53.388 1.00 17.89 11 GLY G N 1
ATOM 13397 C CA . GLY G 1 32 ? 47.859 35.100 52.608 1.00 20.51 11 GLY G CA 1
ATOM 13398 C C . GLY G 1 32 ? 48.185 34.856 51.155 1.00 21.77 11 GLY G C 1
ATOM 13399 O O . GLY G 1 32 ? 49.113 35.508 50.629 1.00 21.16 11 GLY G O 1
ATOM 13400 N N . HIS G 1 33 ? 47.493 33.898 50.545 1.00 21.70 12 HIS G N 1
ATOM 13401 C CA . HIS G 1 33 ? 47.632 33.577 49.109 1.00 23.41 12 HIS G CA 1
ATOM 13402 C C . HIS G 1 33 ? 47.033 34.712 48.277 1.00 23.27 12 HIS G C 1
ATOM 13403 O O . HIS G 1 33 ? 45.964 35.210 48.633 1.00 21.54 12 HIS G O 1
ATOM 13410 N N . ALA G 1 34 ? 47.685 35.072 47.173 1.00 25.64 13 ALA G N 1
ATOM 13411 C CA . ALA G 1 34 ? 47.289 36.204 46.304 1.00 28.59 13 ALA G CA 1
ATOM 13412 C C . ALA G 1 34 ? 45.816 36.081 45.897 1.00 30.04 13 ALA G C 1
ATOM 13413 O O . ALA G 1 34 ? 45.142 37.120 45.828 1.00 30.78 13 ALA G O 1
ATOM 13415 N N . LEU G 1 35 ? 45.342 34.867 45.611 1.00 29.49 14 LEU G N 1
ATOM 13416 C CA . LEU G 1 35 ? 44.012 34.619 44.985 1.00 33.47 14 LEU G CA 1
ATOM 13417 C C . LEU G 1 35 ? 42.889 34.949 45.975 1.00 33.55 14 LEU G C 1
ATOM 13418 O O . LEU G 1 35 ? 41.709 34.952 45.560 1.00 39.43 14 LEU G O 1
ATOM 13423 N N . VAL G 1 36 ? 43.233 35.203 47.239 1.00 25.14 15 VAL G N 1
ATOM 13424 C CA . VAL G 1 36 ? 42.268 35.708 48.252 1.00 24.84 15 VAL G CA 1
ATOM 13425 C C . VAL G 1 36 ? 41.809 37.090 47.780 1.00 24.69 15 VAL G C 1
ATOM 13426 O O . VAL G 1 36 ? 40.644 37.423 48.028 1.00 29.38 15 VAL G O 1
ATOM 13430 N N . TRP G 1 37 ? 42.681 37.841 47.089 1.00 22.42 16 TRP G N 1
ATOM 13431 C CA . TRP G 1 37 ? 42.423 39.263 46.721 1.00 21.96 16 TRP G CA 1
ATOM 13432 C C . TRP G 1 37 ? 42.344 39.462 45.207 1.00 23.25 16 TRP G C 1
ATOM 13433 O O . TRP G 1 37 ? 41.516 40.275 44.769 1.00 24.02 16 TRP G O 1
ATOM 13444 N N . SER G 1 38 ? 43.204 38.797 44.440 1.00 24.98 17 SER G N 1
ATOM 13445 C CA . SER G 1 38 ? 43.429 39.148 43.015 1.00 26.59 17 SER G CA 1
ATOM 13446 C C . SER G 1 38 ? 43.670 37.893 42.176 1.00 27.99 17 SER G C 1
ATOM 13447 O O . SER G 1 38 ? 44.438 37.018 42.626 1.00 27.08 17 SER G O 1
ATOM 13450 N N . GLY G 1 39 ? 43.041 37.851 40.995 1.00 30.19 18 GLY G N 1
ATOM 13451 C CA . GLY G 1 39 ? 43.163 36.771 39.999 1.00 32.87 18 GLY G CA 1
ATOM 13452 C C . GLY G 1 39 ? 44.249 37.049 38.973 1.00 32.58 18 GLY G C 1
ATOM 13453 O O . GLY G 1 39 ? 44.497 36.168 38.142 1.00 31.21 18 GLY G O 1
ATOM 13454 N N . ASP G 1 40 ? 44.881 38.225 39.021 1.00 31.85 19 ASP G N 1
ATOM 13455 C CA . ASP G 1 40 ? 46.035 38.562 38.145 1.00 32.95 19 ASP G CA 1
ATOM 13456 C C . ASP G 1 40 ? 47.052 39.389 38.940 1.00 33.17 19 ASP G C 1
ATOM 13457 O O . ASP G 1 40 ? 46.830 39.612 40.158 1.00 36.97 19 ASP G O 1
ATOM 13462 N N . TRP G 1 41 ? 48.145 39.794 38.291 1.00 33.30 20 TRP G N 1
ATOM 13463 C CA . TRP G 1 41 ? 49.221 40.609 38.913 1.00 31.38 20 TRP G CA 1
ATOM 13464 C C . TRP G 1 41 ? 49.502 41.849 38.062 1.00 31.02 20 TRP G C 1
ATOM 13465 O O . TRP G 1 41 ? 50.688 42.131 37.811 1.00 35.17 20 TRP G O 1
ATOM 13476 N N . SER G 1 42 ? 48.445 42.543 37.636 1.00 33.39 21 SER G N 1
ATOM 13477 C CA . SER G 1 42 ? 48.491 43.936 37.123 1.00 34.15 21 SER G CA 1
ATOM 13478 C C . SER G 1 42 ? 48.943 44.844 38.268 1.00 33.63 21 SER G C 1
ATOM 13479 O O . SER G 1 42 ? 48.999 44.350 39.413 1.00 33.43 21 SER G O 1
ATOM 13482 N N . ALA G 1 43 ? 49.255 46.108 37.974 1.00 40.59 22 ALA G N 1
ATOM 13483 C CA . ALA G 1 43 ? 49.602 47.138 38.981 1.00 39.30 22 ALA G CA 1
ATOM 13484 C C . ALA G 1 43 ? 48.515 47.162 40.066 1.00 36.41 22 ALA G C 1
ATOM 13485 O O . ALA G 1 43 ? 48.858 47.071 41.266 1.00 33.19 22 ALA G O 1
ATOM 13487 N N . ALA G 1 44 ? 47.247 47.255 39.655 1.00 33.61 23 ALA G N 1
ATOM 13488 C CA . ALA G 1 44 ? 46.071 47.299 40.554 1.00 33.13 23 ALA G CA 1
ATOM 13489 C C . ALA G 1 44 ? 45.971 45.985 41.332 1.00 28.89 23 ALA G C 1
ATOM 13490 O O . ALA G 1 44 ? 45.792 46.041 42.561 1.00 32.37 23 ALA G O 1
ATOM 13492 N N . GLY G 1 45 ? 46.093 44.850 40.636 1.00 28.28 24 GLY G N 1
ATOM 13493 C CA . GLY G 1 45 ? 45.995 43.505 41.236 1.00 26.05 24 GLY G CA 1
ATOM 13494 C C . GLY G 1 45 ? 47.047 43.300 42.313 1.00 25.59 24 GLY G C 1
ATOM 13495 O O . GLY G 1 45 ? 46.682 42.838 43.425 1.00 29.10 24 GLY G O 1
ATOM 13496 N N . ALA G 1 46 ? 48.305 43.635 42.001 1.00 26.34 25 ALA G N 1
ATOM 13497 C CA . ALA G 1 46 ? 49.472 43.524 42.908 1.00 26.37 25 ALA G CA 1
ATOM 13498 C C . ALA G 1 46 ? 49.216 44.350 44.171 1.00 25.95 25 ALA G C 1
ATOM 13499 O O . ALA G 1 46 ? 49.409 43.815 45.282 1.00 27.84 25 ALA G O 1
ATOM 13501 N N . ARG G 1 47 ? 48.794 45.606 44.015 1.00 27.53 26 ARG G N 1
ATOM 13502 C CA . ARG G 1 47 ? 48.541 46.508 45.170 1.00 27.12 26 ARG G CA 1
ATOM 13503 C C . ARG G 1 47 ? 47.376 45.963 46.002 1.00 29.49 26 ARG G C 1
ATOM 13504 O O . ARG G 1 47 ? 47.512 45.914 47.250 1.00 27.04 26 ARG G O 1
ATOM 13512 N N . LYS G 1 48 ? 46.277 45.576 45.345 1.00 29.60 27 LYS G N 1
ATOM 13513 C CA . LYS G 1 48 ? 45.058 45.080 46.035 1.00 29.34 27 LYS G CA 1
ATOM 13514 C C . LYS G 1 48 ? 45.469 43.943 46.977 1.00 25.20 27 LYS G C 1
ATOM 13515 O O . LYS G 1 48 ? 45.075 43.979 48.161 1.00 28.04 27 LYS G O 1
ATOM 13521 N N . ALA G 1 49 ? 46.266 42.999 46.464 1.00 24.58 28 ALA G N 1
ATOM 13522 C CA . ALA G 1 49 ? 46.700 41.782 47.180 1.00 24.93 28 ALA G CA 1
ATOM 13523 C C . ALA G 1 49 ? 47.661 42.143 48.316 1.00 25.15 28 ALA G C 1
ATOM 13524 O O . ALA G 1 49 ? 47.454 41.656 49.451 1.00 27.90 28 ALA G O 1
ATOM 13526 N N . ILE G 1 50 ? 48.682 42.953 48.033 1.00 25.81 29 ILE G N 1
ATOM 13527 C CA . ILE G 1 50 ? 49.733 43.303 49.037 1.00 24.46 29 ILE G CA 1
ATOM 13528 C C . ILE G 1 50 ? 49.082 44.179 50.115 1.00 25.17 29 ILE G C 1
ATOM 13529 O O . ILE G 1 50 ? 49.292 43.901 51.315 1.00 26.62 29 ILE G O 1
ATOM 13534 N N . ALA G 1 51 ? 48.293 45.171 49.699 1.00 26.68 30 ALA G N 1
ATOM 13535 C CA . ALA G 1 51 ? 47.522 46.063 50.595 1.00 27.14 30 ALA G CA 1
ATOM 13536 C C . ALA G 1 51 ? 46.603 45.197 51.458 1.00 27.05 30 ALA G C 1
ATOM 13537 O O . ALA G 1 51 ? 46.536 45.436 52.688 1.00 26.75 30 ALA G O 1
ATOM 13539 N N . GLY G 1 52 ? 45.940 44.220 50.830 1.00 25.69 31 GLY G N 1
ATOM 13540 C CA . GLY G 1 52 ? 44.998 43.305 51.507 1.00 23.68 31 GLY G CA 1
ATOM 13541 C C . GLY G 1 52 ? 45.699 42.506 52.591 1.00 23.68 31 GLY G C 1
ATOM 13542 O O . GLY G 1 52 ? 45.198 42.476 53.750 1.00 25.69 31 GLY G O 1
ATOM 13543 N N . ALA G 1 53 ? 46.825 41.877 52.242 1.00 24.82 32 ALA G N 1
ATOM 13544 C CA . ALA G 1 53 ? 47.611 41.034 53.168 1.00 26.78 32 ALA G CA 1
ATOM 13545 C C . ALA G 1 53 ? 48.113 41.899 54.328 1.00 25.62 32 ALA G C 1
ATOM 13546 O O . ALA G 1 53 ? 47.972 41.467 55.488 1.00 27.55 32 ALA G O 1
ATOM 13548 N N . ALA G 1 54 ? 48.668 43.077 54.024 1.00 28.74 33 ALA G N 1
ATOM 13549 C CA . ALA G 1 54 ? 49.162 44.063 55.016 1.00 29.72 33 ALA G CA 1
ATOM 13550 C C . ALA G 1 54 ? 48.016 44.468 55.948 1.00 30.81 33 ALA G C 1
ATOM 13551 O O . ALA G 1 54 ? 48.204 44.434 57.187 1.00 36.90 33 ALA G O 1
ATOM 13553 N N . ARG G 1 55 ? 46.872 44.842 55.372 1.00 30.37 34 ARG G N 1
ATOM 13554 C CA . ARG G 1 55 ? 45.694 45.326 56.139 1.00 29.92 34 ARG G CA 1
ATOM 13555 C C . ARG G 1 55 ? 45.230 44.231 57.106 1.00 30.90 34 ARG G C 1
ATOM 13556 O O . ARG G 1 55 ? 44.876 44.578 58.253 1.00 32.01 34 ARG G O 1
ATOM 13564 N N . ALA G 1 56 ? 45.236 42.967 56.665 1.00 29.71 35 ALA G N 1
ATOM 13565 C CA . ALA G 1 56 ? 44.779 41.812 57.471 1.00 30.92 35 ALA G CA 1
ATOM 13566 C C . ALA G 1 56 ? 45.778 41.559 58.607 1.00 29.10 35 ALA G C 1
ATOM 13567 O O . ALA G 1 56 ? 45.366 41.007 59.633 1.00 33.98 35 ALA G O 1
ATOM 13569 N N . GLY G 1 57 ? 47.049 41.931 58.417 1.00 28.64 36 GLY G N 1
ATOM 13570 C CA . GLY G 1 57 ? 48.120 41.751 59.420 1.00 25.86 36 GLY G CA 1
ATOM 13571 C C . GLY G 1 57 ? 48.971 40.515 59.162 1.00 23.90 36 GLY G C 1
ATOM 13572 O O . GLY G 1 57 ? 49.681 40.077 60.081 1.00 26.24 36 GLY G O 1
ATOM 13573 N N . PHE G 1 58 ? 48.929 39.965 57.950 1.00 24.45 37 PHE G N 1
ATOM 13574 C CA . PHE G 1 58 ? 49.804 38.840 57.529 1.00 23.16 37 PHE G CA 1
ATOM 13575 C C . PHE G 1 58 ? 51.259 39.315 57.507 1.00 25.82 37 PHE G C 1
ATOM 13576 O O . PHE G 1 58 ? 51.481 40.525 57.335 1.00 25.71 37 PHE G O 1
ATOM 13584 N N . ASP G 1 59 ? 52.205 38.385 57.677 1.00 26.26 38 ASP G N 1
ATOM 13585 C CA . ASP G 1 59 ? 53.667 38.647 57.645 1.00 24.89 38 ASP G CA 1
ATOM 13586 C C . ASP G 1 59 ? 54.153 38.670 56.190 1.00 24.82 38 ASP G C 1
ATOM 13587 O O . ASP G 1 59 ? 55.165 39.349 55.898 1.00 26.01 38 ASP G O 1
ATOM 13592 N N . TYR G 1 60 ? 53.487 37.941 55.297 1.00 22.48 39 TYR G N 1
ATOM 13593 C CA . TYR G 1 60 ? 53.896 37.858 53.871 1.00 22.93 39 TYR G CA 1
ATOM 13594 C C . TYR G 1 60 ? 52.682 37.625 52.967 1.00 23.63 39 TYR G C 1
ATOM 13595 O O . TYR G 1 60 ? 51.607 37.165 53.423 1.00 21.88 39 TYR G O 1
ATOM 13604 N N . ILE G 1 61 ? 52.865 37.945 51.689 1.00 21.23 40 ILE G N 1
ATOM 13605 C CA . ILE G 1 61 ? 51.941 37.556 50.590 1.00 22.59 40 ILE G CA 1
ATOM 13606 C C . ILE G 1 61 ? 52.595 36.382 49.867 1.00 20.11 40 ILE G C 1
ATOM 13607 O O . ILE G 1 61 ? 53.828 36.412 49.677 1.00 22.37 40 ILE G O 1
ATOM 13612 N N . GLU G 1 62 ? 51.806 35.381 49.489 1.00 19.09 41 GLU G N 1
ATOM 13613 C CA . GLU G 1 62 ? 52.285 34.309 48.586 1.00 17.77 41 GLU G CA 1
ATOM 13614 C C . GLU G 1 62 ? 51.805 34.637 47.173 1.00 19.27 41 GLU G C 1
ATOM 13615 O O . GLU G 1 62 ? 50.594 34.590 46.934 1.00 20.08 41 GLU G O 1
ATOM 13621 N N . ILE G 1 63 ? 52.742 34.980 46.289 1.00 20.37 42 ILE G N 1
ATOM 13622 C CA . ILE G 1 63 ? 52.472 35.326 44.866 1.00 20.79 42 ILE G CA 1
ATOM 13623 C C . ILE G 1 63 ? 52.370 34.027 44.067 1.00 23.39 42 ILE G C 1
ATOM 13624 O O . ILE G 1 63 ? 53.252 33.160 44.220 1.00 23.90 42 ILE G O 1
ATOM 13629 N N . ALA G 1 64 ? 51.304 33.873 43.283 1.00 27.21 43 ALA G N 1
ATOM 13630 C CA . ALA G 1 64 ? 51.084 32.683 42.430 1.00 30.31 43 ALA G CA 1
ATOM 13631 C C . ALA G 1 64 ? 51.749 32.944 41.076 1.00 30.50 43 ALA G C 1
ATOM 13632 O O . ALA G 1 64 ? 51.189 33.740 40.295 1.00 40.60 43 ALA G O 1
ATOM 13634 N N . LEU G 1 65 ? 52.905 32.316 40.833 1.00 25.92 44 LEU G N 1
ATOM 13635 C CA . LEU G 1 65 ? 53.806 32.612 39.685 1.00 29.08 44 LEU G CA 1
ATOM 13636 C C . LEU G 1 65 ? 53.600 31.571 38.578 1.00 25.74 44 LEU G C 1
ATOM 13637 O O . LEU G 1 65 ? 54.612 31.051 38.067 1.00 22.88 44 LEU G O 1
ATOM 13642 N N . LEU G 1 66 ? 52.351 31.261 38.220 1.00 24.85 45 LEU G N 1
ATOM 13643 C CA . LEU G 1 66 ? 52.057 30.267 37.152 1.00 25.05 45 LEU G CA 1
ATOM 13644 C C . LEU G 1 66 ? 52.617 30.793 35.833 1.00 25.70 45 LEU G C 1
ATOM 13645 O O . LEU G 1 66 ? 52.976 29.970 34.962 1.00 24.71 45 LEU G O 1
ATOM 13650 N N . ASP G 1 67 ? 52.693 32.115 35.698 1.00 23.54 46 ASP G N 1
ATOM 13651 C CA . ASP G 1 67 ? 53.349 32.764 34.536 1.00 24.60 46 ASP G CA 1
ATOM 13652 C C . ASP G 1 67 ? 54.312 33.821 35.061 1.00 25.56 46 ASP G C 1
ATOM 13653 O O . ASP G 1 67 ? 53.941 34.985 35.213 1.00 25.86 46 ASP G O 1
ATOM 13658 N N . PRO G 1 68 ? 55.574 33.445 35.365 1.00 25.56 47 PRO G N 1
ATOM 13659 C CA . PRO G 1 68 ? 56.518 34.367 36.000 1.00 27.78 47 PRO G CA 1
ATOM 13660 C C . PRO G 1 68 ? 56.979 35.536 35.116 1.00 26.92 47 PRO G C 1
ATOM 13661 O O . PRO G 1 68 ? 57.591 36.438 35.650 1.00 31.66 47 PRO G O 1
ATOM 13665 N N . TRP G 1 69 ? 56.684 35.499 33.813 1.00 29.47 48 TRP G N 1
ATOM 13666 C CA . TRP G 1 69 ? 57.028 36.588 32.859 1.00 31.19 48 TRP G CA 1
ATOM 13667 C C . TRP G 1 69 ? 56.040 37.754 32.984 1.00 34.28 48 TRP G C 1
ATOM 13668 O O . TRP G 1 69 ? 56.353 38.837 32.458 1.00 37.50 48 TRP G O 1
ATOM 13679 N N . GLN G 1 70 ? 54.895 37.544 33.641 1.00 34.62 49 GLN G N 1
ATOM 13680 C CA . GLN G 1 70 ? 53.833 38.578 33.792 1.00 38.31 49 GLN G CA 1
ATOM 13681 C C . GLN G 1 70 ? 54.247 39.592 34.862 1.00 37.84 49 GLN G C 1
ATOM 13682 O O . GLN G 1 70 ? 53.805 40.752 34.786 1.00 43.60 49 GLN G O 1
ATOM 13688 N N . ILE G 1 71 ? 55.066 39.166 35.823 1.00 32.30 50 ILE G N 1
ATOM 13689 C CA . ILE G 1 71 ? 55.412 39.968 37.031 1.00 32.15 50 ILE G CA 1
ATOM 13690 C C . ILE G 1 71 ? 56.263 41.171 36.617 1.00 29.57 50 ILE G C 1
ATOM 13691 O O . ILE G 1 71 ? 57.340 40.964 36.043 1.00 30.00 50 ILE G O 1
ATOM 13696 N N . ASP G 1 72 ? 55.790 42.377 36.921 1.00 26.19 51 ASP G N 1
ATOM 13697 C CA . ASP G 1 72 ? 56.632 43.597 36.969 1.00 25.67 51 ASP G CA 1
ATOM 13698 C C . ASP G 1 72 ? 57.384 43.555 38.298 1.00 25.24 51 ASP G C 1
ATOM 13699 O O . ASP G 1 72 ? 56.766 43.868 39.344 1.00 25.10 51 ASP G O 1
ATOM 13704 N N . VAL G 1 73 ? 58.638 43.103 38.265 1.00 26.32 52 VAL G N 1
ATOM 13705 C CA . VAL G 1 73 ? 59.452 42.815 39.481 1.00 25.87 52 VAL G CA 1
ATOM 13706 C C . VAL G 1 73 ? 59.740 44.131 40.215 1.00 24.66 52 VAL G C 1
ATOM 13707 O O . VAL G 1 73 ? 59.601 44.149 41.450 1.00 28.16 52 VAL G O 1
ATOM 13711 N N . ALA G 1 74 ? 60.130 45.190 39.497 1.00 26.56 53 ALA G N 1
ATOM 13712 C CA . ALA G 1 74 ? 60.449 46.512 40.088 1.00 26.43 53 ALA G CA 1
ATOM 13713 C C . ALA G 1 74 ? 59.208 47.057 40.810 1.00 27.30 53 ALA G C 1
ATOM 13714 O O . ALA G 1 74 ? 59.335 47.498 41.970 1.00 26.11 53 ALA G O 1
ATOM 13716 N N . LEU G 1 75 ? 58.047 47.005 40.153 1.00 26.23 54 LEU G N 1
ATOM 13717 C CA . LEU G 1 75 ? 56.760 47.485 40.715 1.00 24.69 54 LEU G CA 1
ATOM 13718 C C . LEU G 1 75 ? 56.454 46.712 41.998 1.00 22.95 54 LEU G C 1
ATOM 13719 O O . LEU G 1 75 ? 56.101 47.357 43.007 1.00 29.06 54 LEU G O 1
ATOM 13724 N N . THR G 1 76 ? 56.559 45.378 41.949 1.00 21.66 55 THR G N 1
ATOM 13725 C CA . THR G 1 76 ? 56.217 44.492 43.087 1.00 22.62 55 THR G CA 1
ATOM 13726 C C . THR G 1 76 ? 57.172 44.755 44.256 1.00 22.01 55 THR G C 1
ATOM 13727 O O . THR G 1 76 ? 56.683 44.836 45.411 1.00 22.96 55 THR G O 1
ATOM 13731 N N . LYS G 1 77 ? 58.474 44.870 43.980 1.00 22.69 56 LYS G N 1
ATOM 13732 C CA . LYS G 1 77 ? 59.504 45.181 45.006 1.00 24.42 56 LYS G CA 1
ATOM 13733 C C . LYS G 1 77 ? 59.109 46.480 45.714 1.00 24.47 56 LYS G C 1
ATOM 13734 O O . LYS G 1 77 ? 59.195 46.528 46.955 1.00 27.98 56 LYS G O 1
ATOM 13740 N N . ASP G 1 78 ? 58.697 47.486 44.942 1.00 24.33 57 ASP G N 1
ATOM 13741 C CA . ASP G 1 78 ? 58.301 48.826 45.453 1.00 26.12 57 ASP G CA 1
ATOM 13742 C C . ASP G 1 78 ? 57.096 48.671 46.389 1.00 26.97 57 ASP G C 1
ATOM 13743 O O . ASP G 1 78 ? 57.097 49.295 47.479 1.00 30.34 57 ASP G O 1
ATOM 13748 N N . LEU G 1 79 ? 56.102 47.880 45.979 1.00 25.23 58 LEU G N 1
ATOM 13749 C CA . LEU G 1 79 ? 54.850 47.668 46.756 1.00 22.71 58 LEU G CA 1
ATOM 13750 C C . LEU G 1 79 ? 55.169 46.927 48.058 1.00 25.04 58 LEU G C 1
ATOM 13751 O O . LEU G 1 79 ? 54.592 47.291 49.090 1.00 24.94 58 LEU G O 1
ATOM 13756 N N . LEU G 1 80 ? 56.032 45.908 48.013 1.00 24.29 59 LEU G N 1
ATOM 13757 C CA . LEU G 1 80 ? 56.370 45.113 49.225 1.00 25.28 59 LEU G CA 1
ATOM 13758 C C . LEU G 1 80 ? 57.045 46.020 50.264 1.00 27.29 59 LEU G C 1
ATOM 13759 O O . LEU G 1 80 ? 56.744 45.867 51.475 1.00 29.47 59 LEU G O 1
ATOM 13764 N N . GLN G 1 81 ? 57.899 46.942 49.816 1.00 26.76 60 GLN G N 1
ATOM 13765 C CA . GLN G 1 81 ? 58.601 47.918 50.699 1.00 31.09 60 GLN G CA 1
ATOM 13766 C C . GLN G 1 81 ? 57.588 48.922 51.268 1.00 29.43 60 GLN G C 1
ATOM 13767 O O . GLN G 1 81 ? 57.648 49.204 52.489 1.00 30.59 60 GLN G O 1
ATOM 13773 N N . GLU G 1 82 ? 56.710 49.446 50.408 1.00 30.26 61 GLU G N 1
ATOM 13774 C CA . GLU G 1 82 ? 55.590 50.363 50.766 1.00 31.71 61 GLU G CA 1
ATOM 13775 C C . GLU G 1 82 ? 54.809 49.807 51.966 1.00 30.49 61 GLU G C 1
ATOM 13776 O O . GLU G 1 82 ? 54.451 50.597 52.861 1.00 31.34 61 GLU G O 1
ATOM 13782 N N . TYR G 1 83 ? 54.501 48.505 51.962 1.00 28.63 62 TYR G N 1
ATOM 13783 C CA . TYR G 1 83 ? 53.574 47.878 52.942 1.00 27.40 62 TYR G CA 1
ATOM 13784 C C . TYR G 1 83 ? 54.358 47.070 53.983 1.00 30.35 62 TYR G C 1
ATOM 13785 O O . TYR G 1 83 ? 53.726 46.442 54.864 1.00 29.30 62 TYR G O 1
ATOM 13794 N N . ASN G 1 84 ? 55.692 47.115 53.908 1.00 29.68 63 ASN G N 1
ATOM 13795 C CA . ASN G 1 84 ? 56.595 46.417 54.859 1.00 30.06 63 ASN G CA 1
ATOM 13796 C C . ASN G 1 84 ? 56.199 44.934 54.912 1.00 29.83 63 ASN G C 1
ATOM 13797 O O . ASN G 1 84 ? 56.087 44.369 56.026 1.00 31.15 63 ASN G O 1
ATOM 13802 N N . LEU G 1 85 ? 56.008 44.324 53.744 1.00 29.16 64 LEU G N 1
ATOM 13803 C CA . LEU G 1 85 ? 55.495 42.936 53.605 1.00 26.42 64 LEU G CA 1
ATOM 13804 C C . LEU G 1 85 ? 56.539 42.057 52.917 1.00 25.25 64 LEU G C 1
ATOM 13805 O O . LEU G 1 85 ? 57.093 42.488 51.900 1.00 26.82 64 LEU G O 1
ATOM 13810 N N . ARG G 1 86 ? 56.774 40.856 53.444 1.00 24.39 65 ARG G N 1
ATOM 13811 C CA . ARG G 1 86 ? 57.647 39.849 52.784 1.00 22.81 65 ARG G CA 1
ATOM 13812 C C . ARG G 1 86 ? 56.828 39.136 51.710 1.00 21.64 65 ARG G C 1
ATOM 13813 O O . ARG G 1 86 ? 55.590 39.233 51.740 1.00 21.18 65 ARG G O 1
ATOM 13821 N N . ALA G 1 87 ? 57.495 38.448 50.787 1.00 22.16 66 ALA G N 1
ATOM 13822 C CA . ALA G 1 87 ? 56.830 37.669 49.720 1.00 22.06 66 ALA G CA 1
ATOM 13823 C C . ALA G 1 87 ? 57.498 36.301 49.589 1.00 21.05 66 ALA G C 1
ATOM 13824 O O . ALA G 1 87 ? 58.738 36.231 49.583 1.00 20.99 66 ALA G O 1
ATOM 13826 N N . HIS G 1 88 ? 56.677 35.258 49.510 1.00 19.22 67 HIS G N 1
ATOM 13827 C CA . HIS G 1 88 ? 57.072 33.921 48.998 1.00 19.09 67 HIS G CA 1
ATOM 13828 C C . HIS G 1 88 ? 56.303 33.704 47.697 1.00 19.41 67 HIS G C 1
ATOM 13829 O O . HIS G 1 88 ? 55.464 34.554 47.359 1.00 22.10 67 HIS G O 1
ATOM 13836 N N . ALA G 1 89 ? 56.577 32.621 46.978 1.00 18.91 68 ALA G N 1
ATOM 13837 C CA . ALA G 1 89 ? 55.921 32.337 45.686 1.00 20.17 68 ALA G CA 1
ATOM 13838 C C . ALA G 1 89 ? 55.562 30.853 45.597 1.00 19.73 68 ALA G C 1
ATOM 13839 O O . ALA G 1 89 ? 56.299 29.998 46.136 1.00 18.69 68 ALA G O 1
ATOM 13841 N N . SER G 1 90 ? 54.451 30.576 44.925 1.00 19.62 69 SER G N 1
ATOM 13842 C CA . SER G 1 90 ? 53.975 29.211 44.615 1.00 19.56 69 SER G CA 1
ATOM 13843 C C . SER G 1 90 ? 53.546 29.191 43.152 1.00 19.38 69 SER G C 1
ATOM 13844 O O . SER G 1 90 ? 53.224 30.255 42.605 1.00 20.10 69 SER G O 1
ATOM 13847 N N . LEU G 1 91 ? 53.537 28.009 42.552 1.00 19.51 70 LEU G N 1
ATOM 13848 C CA . LEU G 1 91 ? 52.987 27.823 41.194 1.00 18.55 70 LEU G CA 1
ATOM 13849 C C . LEU G 1 91 ? 52.639 26.348 41.008 1.00 17.73 70 LEU G C 1
ATOM 13850 O O . LEU G 1 91 ? 53.005 25.512 41.864 1.00 20.60 70 LEU G O 1
ATOM 13855 N N . GLY G 1 92 ? 51.885 26.075 39.955 1.00 18.43 71 GLY G N 1
ATOM 13856 C CA . GLY G 1 92 ? 51.771 24.746 39.343 1.00 18.06 71 GLY G CA 1
ATOM 13857 C C . GLY G 1 92 ? 52.263 24.836 37.917 1.00 18.04 71 GLY G C 1
ATOM 13858 O O . GLY G 1 92 ? 52.052 25.877 37.292 1.00 18.65 71 GLY G O 1
ATOM 13859 N N . LEU G 1 93 ? 52.925 23.799 37.424 1.00 18.09 72 LEU G N 1
ATOM 13860 C CA . LEU G 1 93 ? 53.279 23.732 35.988 1.00 16.94 72 LEU G CA 1
ATOM 13861 C C . LEU G 1 93 ? 52.008 23.362 35.223 1.00 17.66 72 LEU G C 1
ATOM 13862 O O . LEU G 1 93 ? 50.962 23.130 35.878 1.00 19.98 72 LEU G O 1
ATOM 13867 N N . SER G 1 94 ? 52.080 23.346 33.892 1.00 18.31 73 SER G N 1
ATOM 13868 C CA . SER G 1 94 ? 50.965 22.955 32.997 1.00 18.13 73 SER G CA 1
ATOM 13869 C C . SER G 1 94 ? 51.477 21.893 32.022 1.00 19.62 73 SER G C 1
ATOM 13870 O O . SER G 1 94 ? 52.672 21.545 32.106 1.00 20.68 73 SER G O 1
ATOM 13873 N N . ALA G 1 95 ? 50.602 21.384 31.158 1.00 25.36 74 ALA G N 1
ATOM 13874 C CA . ALA G 1 95 ? 50.921 20.321 30.179 1.00 25.61 74 ALA G CA 1
ATOM 13875 C C . ALA G 1 95 ? 52.183 20.717 29.403 1.00 27.10 74 ALA G C 1
ATOM 13876 O O . ALA G 1 95 ? 53.063 19.851 29.206 1.00 26.49 74 ALA G O 1
ATOM 13878 N N . ALA G 1 96 ? 52.280 21.993 29.015 1.00 27.86 75 ALA G N 1
ATOM 13879 C CA . ALA G 1 96 ? 53.353 22.532 28.145 1.00 27.11 75 ALA G CA 1
ATOM 13880 C C . ALA G 1 96 ? 54.691 22.613 28.890 1.00 26.33 75 ALA G C 1
ATOM 13881 O O . ALA G 1 96 ? 55.711 22.819 28.207 1.00 27.09 75 ALA G O 1
ATOM 13883 N N . THR G 1 97 ? 54.693 22.498 30.225 1.00 24.50 76 THR G N 1
ATOM 13884 C CA . THR G 1 97 ? 55.890 22.729 31.080 1.00 21.10 76 THR G CA 1
ATOM 13885 C C . THR G 1 97 ? 56.070 21.582 32.085 1.00 20.05 76 THR G C 1
ATOM 13886 O O . THR G 1 97 ? 56.790 21.780 33.087 1.00 20.46 76 THR G O 1
ATOM 13890 N N . ASP G 1 98 ? 55.461 20.427 31.815 1.00 22.45 77 ASP G N 1
ATOM 13891 C CA . ASP G 1 98 ? 55.379 19.272 32.751 1.00 21.07 77 ASP G CA 1
ATOM 13892 C C . ASP G 1 98 ? 56.741 18.575 32.833 1.00 20.57 77 ASP G C 1
ATOM 13893 O O . ASP G 1 98 ? 57.119 17.888 31.862 1.00 22.55 77 ASP G O 1
ATOM 13898 N N . VAL G 1 99 ? 57.431 18.684 33.970 1.00 19.49 78 VAL G N 1
ATOM 13899 C CA . VAL G 1 99 ? 58.798 18.106 34.153 1.00 20.53 78 VAL G CA 1
ATOM 13900 C C . VAL G 1 99 ? 58.718 16.586 34.369 1.00 20.95 78 VAL G C 1
ATOM 13901 O O . VAL G 1 99 ? 59.790 15.968 34.475 1.00 21.72 78 VAL G O 1
ATOM 13905 N N . THR G 1 100 ? 57.523 15.986 34.429 1.00 19.38 79 THR G N 1
ATOM 13906 C CA . THR G 1 100 ? 57.389 14.501 34.465 1.00 20.64 79 THR G CA 1
ATOM 13907 C C . THR G 1 100 ? 57.396 13.934 33.041 1.00 21.21 79 THR G C 1
ATOM 13908 O O . THR G 1 100 ? 57.564 12.713 32.905 1.00 21.77 79 THR G O 1
ATOM 13912 N N . SER G 1 101 ? 57.240 14.784 32.023 1.00 22.38 80 SER G N 1
ATOM 13913 C CA . SER G 1 101 ? 56.986 14.358 30.625 1.00 25.59 80 SER G CA 1
ATOM 13914 C C . SER G 1 101 ? 58.136 13.483 30.109 1.00 26.19 80 SER G C 1
ATOM 13915 O O . SER G 1 101 ? 59.309 13.740 30.466 1.00 28.08 80 SER G O 1
ATOM 13918 N N . THR G 1 102 ? 57.803 12.491 29.282 1.00 28.65 81 THR G N 1
ATOM 13919 C CA . THR G 1 102 ? 58.786 11.655 28.547 1.00 30.12 81 THR G CA 1
ATOM 13920 C C . THR G 1 102 ? 59.308 12.448 27.344 1.00 31.98 81 THR G C 1
ATOM 13921 O O . THR G 1 102 ? 60.264 11.990 26.712 1.00 37.41 81 THR G O 1
ATOM 13925 N N . ASP G 1 103 ? 58.699 13.598 27.046 1.00 32.86 82 ASP G N 1
ATOM 13926 C CA . ASP G 1 103 ? 59.144 14.521 25.969 1.00 34.67 82 ASP G CA 1
ATOM 13927 C C . ASP G 1 103 ? 60.138 15.525 26.550 1.00 36.62 82 ASP G C 1
ATOM 13928 O O . ASP G 1 103 ? 59.763 16.431 27.294 1.00 35.32 82 ASP G O 1
ATOM 13933 N N . PRO G 1 104 ? 61.440 15.424 26.193 1.00 37.80 83 PRO G N 1
ATOM 13934 C CA . PRO G 1 104 ? 62.479 16.237 26.825 1.00 37.62 83 PRO G CA 1
ATOM 13935 C C . PRO G 1 104 ? 62.305 17.740 26.543 1.00 36.70 83 PRO G C 1
ATOM 13936 O O . PRO G 1 104 ? 62.810 18.536 27.315 1.00 37.12 83 PRO G O 1
ATOM 13940 N N . ALA G 1 105 ? 61.626 18.089 25.443 1.00 36.23 84 ALA G N 1
ATOM 13941 C CA . ALA G 1 105 ? 61.365 19.489 25.032 1.00 35.50 84 ALA G CA 1
ATOM 13942 C C . ALA G 1 105 ? 60.438 20.118 26.066 1.00 32.04 84 ALA G C 1
ATOM 13943 O O . ALA G 1 105 ? 60.667 21.269 26.489 1.00 36.05 84 ALA G O 1
ATOM 13945 N N . ILE G 1 106 ? 59.433 19.354 26.473 1.00 30.18 85 ILE G N 1
ATOM 13946 C CA . ILE G 1 106 ? 58.422 19.812 27.466 1.00 27.21 85 ILE G CA 1
ATOM 13947 C C . ILE G 1 106 ? 59.110 19.968 28.826 1.00 27.01 85 ILE G C 1
ATOM 13948 O O . ILE G 1 106 ? 58.872 21.003 29.487 1.00 27.68 85 ILE G O 1
ATOM 13953 N N . VAL G 1 107 ? 59.952 19.008 29.215 1.00 27.27 86 VAL G N 1
ATOM 13954 C CA . VAL G 1 107 ? 60.717 19.074 30.497 1.00 27.39 86 VAL G CA 1
ATOM 13955 C C . VAL G 1 107 ? 61.573 20.346 30.486 1.00 28.83 86 VAL G C 1
ATOM 13956 O O . VAL G 1 107 ? 61.613 21.028 31.526 1.00 28.25 86 VAL G O 1
ATOM 13960 N N . ALA G 1 108 ? 62.215 20.659 29.353 1.00 30.09 87 ALA G N 1
ATOM 13961 C CA . ALA G 1 108 ? 63.060 21.861 29.166 1.00 30.88 87 ALA G CA 1
ATOM 13962 C C . ALA G 1 108 ? 62.245 23.138 29.394 1.00 29.98 87 ALA G C 1
ATOM 13963 O O . ALA G 1 108 ? 62.773 24.052 30.057 1.00 32.57 87 ALA G O 1
ATOM 13965 N N . LYS G 1 109 ? 61.025 23.216 28.845 1.00 28.36 88 LYS G N 1
ATOM 13966 C CA . LYS G 1 109 ? 60.105 24.367 29.077 1.00 28.69 88 LYS G CA 1
ATOM 13967 C C . LYS G 1 109 ? 59.799 24.469 30.579 1.00 27.72 88 LYS G C 1
ATOM 13968 O O . LYS G 1 109 ? 59.676 25.601 31.078 1.00 26.79 88 LYS G O 1
ATOM 13974 N N . GLY G 1 110 ? 59.656 23.333 31.268 1.00 26.40 89 GLY G N 1
ATOM 13975 C CA . GLY G 1 110 ? 59.458 23.293 32.732 1.00 24.01 89 GLY G CA 1
ATOM 13976 C C . GLY G 1 110 ? 60.666 23.865 33.457 1.00 23.05 89 GLY G C 1
ATOM 13977 O O . GLY G 1 110 ? 60.499 24.751 34.300 1.00 21.97 89 GLY G O 1
ATOM 13978 N N . ASP G 1 111 ? 61.868 23.399 33.120 1.00 22.84 90 ASP G N 1
ATOM 13979 C CA . ASP G 1 111 ? 63.118 23.903 33.746 1.00 24.13 90 ASP G CA 1
ATOM 13980 C C . ASP G 1 111 ? 63.159 25.425 33.572 1.00 24.02 90 ASP G C 1
ATOM 13981 O O . ASP G 1 111 ? 63.513 26.115 34.540 1.00 24.71 90 ASP G O 1
ATOM 13986 N N . GLU G 1 112 ? 62.800 25.913 32.381 1.00 23.76 91 GLU G N 1
ATOM 13987 C CA . GLU G 1 112 ? 62.851 27.353 31.999 1.00 25.22 91 GLU G CA 1
ATOM 13988 C C . GLU G 1 112 ? 61.882 28.158 32.876 1.00 25.27 91 GLU G C 1
ATOM 13989 O O . GLU G 1 112 ? 62.308 29.168 33.467 1.00 25.42 91 GLU G O 1
ATOM 13995 N N . LEU G 1 113 ? 60.620 27.738 32.955 1.00 23.34 92 LEU G N 1
ATOM 13996 C CA . LEU G 1 113 ? 59.605 28.426 33.796 1.00 22.85 92 LEU G CA 1
ATOM 13997 C C . LEU G 1 113 ? 60.089 28.428 35.251 1.00 21.55 92 LEU G C 1
ATOM 13998 O O . LEU G 1 113 ? 60.048 29.497 35.890 1.00 22.04 92 LEU G O 1
ATOM 14003 N N . LEU G 1 114 ? 60.534 27.279 35.762 1.00 19.93 93 LEU G N 1
ATOM 14004 C CA . LEU G 1 114 ? 61.001 27.164 37.169 1.00 19.64 93 LEU G CA 1
ATOM 14005 C C . LEU G 1 114 ? 62.197 28.105 37.396 1.00 18.83 93 LEU G C 1
ATOM 14006 O O . LEU G 1 114 ? 62.257 28.764 38.459 1.00 20.12 93 LEU G O 1
ATOM 14011 N N . ARG G 1 115 ? 63.104 28.234 36.432 1.00 19.72 94 ARG G N 1
ATOM 14012 C CA . ARG G 1 115 ? 64.276 29.135 36.588 1.00 21.24 94 ARG G CA 1
ATOM 14013 C C . ARG G 1 115 ? 63.773 30.580 36.657 1.00 21.54 94 ARG G C 1
ATOM 14014 O O . ARG G 1 115 ? 64.286 31.341 37.487 1.00 24.59 94 ARG G O 1
ATOM 14022 N N . LYS G 1 116 ? 62.807 30.938 35.816 1.00 21.30 95 LYS G N 1
ATOM 14023 C CA . LYS G 1 116 ? 62.257 32.316 35.754 1.00 20.60 95 LYS G CA 1
ATOM 14024 C C . LYS G 1 116 ? 61.539 32.635 37.076 1.00 21.10 95 LYS G C 1
ATOM 14025 O O . LYS G 1 116 ? 61.710 33.759 37.604 1.00 23.36 95 LYS G O 1
ATOM 14031 N N . ALA G 1 117 ? 60.732 31.710 37.591 1.00 19.33 96 ALA G N 1
ATOM 14032 C CA . ALA G 1 117 ? 60.044 31.880 38.889 1.00 20.58 96 ALA G CA 1
ATOM 14033 C C . ALA G 1 117 ? 61.094 32.122 39.977 1.00 19.96 96 ALA G C 1
ATOM 14034 O O . ALA G 1 117 ? 60.908 33.035 40.797 1.00 21.85 96 ALA G O 1
ATOM 14036 N N . THR G 1 118 ? 62.151 31.312 40.000 1.00 19.64 97 THR G N 1
ATOM 14037 C CA . THR G 1 118 ? 63.275 31.460 40.961 1.00 19.55 97 THR G CA 1
ATOM 14038 C C . THR G 1 118 ? 63.894 32.857 40.799 1.00 19.82 97 THR G C 1
ATOM 14039 O O . THR G 1 118 ? 64.165 33.512 41.814 1.00 20.98 97 THR G O 1
ATOM 14043 N N . ASP G 1 119 ? 64.129 33.298 39.563 1.00 20.41 98 ASP G N 1
ATOM 14044 C CA . ASP G 1 119 ? 64.732 34.629 39.288 1.00 21.35 98 ASP G CA 1
ATOM 14045 C C . ASP G 1 119 ? 63.854 35.734 39.890 1.00 20.68 98 ASP G C 1
ATOM 14046 O O . ASP G 1 119 ? 64.403 36.682 40.490 1.00 23.40 98 ASP G O 1
ATOM 14051 N N . VAL G 1 120 ? 62.538 35.631 39.730 1.00 19.66 99 VAL G N 1
ATOM 14052 C CA . VAL G 1 120 ? 61.582 36.671 40.216 1.00 19.81 99 VAL G CA 1
ATOM 14053 C C . VAL G 1 120 ? 61.645 36.700 41.744 1.00 21.28 99 VAL G C 1
ATOM 14054 O O . VAL G 1 120 ? 61.815 37.788 42.338 1.00 22.91 99 VAL G O 1
ATOM 14058 N N . LEU G 1 121 ? 61.523 35.533 42.364 1.00 20.39 100 LEU G N 1
ATOM 14059 C CA . LEU G 1 121 ? 61.552 35.395 43.837 1.00 21.19 100 LEU G CA 1
ATOM 14060 C C . LEU G 1 121 ? 62.857 35.993 44.379 1.00 20.43 100 LEU G C 1
ATOM 14061 O O . LEU G 1 121 ? 62.807 36.735 45.374 1.00 22.55 100 LEU G O 1
ATOM 14066 N N . TYR G 1 122 ? 63.991 35.692 43.742 1.00 20.94 101 TYR G N 1
ATOM 14067 C CA . TYR G 1 122 ? 65.337 36.166 44.152 1.00 20.88 101 TYR G CA 1
ATOM 14068 C C . TYR G 1 122 ? 65.369 37.697 44.113 1.00 22.51 101 TYR G C 1
ATOM 14069 O O . TYR G 1 122 ? 65.832 38.322 45.089 1.00 22.78 101 TYR G O 1
ATOM 14078 N N . ALA G 1 123 ? 64.885 38.278 43.014 1.00 21.83 102 ALA G N 1
ATOM 14079 C CA . ALA G 1 123 ? 64.883 39.737 42.769 1.00 22.51 102 ALA G CA 1
ATOM 14080 C C . ALA G 1 123 ? 63.983 40.441 43.791 1.00 22.97 102 ALA G C 1
ATOM 14081 O O . ALA G 1 123 ? 64.229 41.628 44.046 1.00 24.96 102 ALA G O 1
ATOM 14083 N N . LEU G 1 124 ? 62.996 39.736 44.357 1.00 24.92 103 LEU G N 1
ATOM 14084 C CA . LEU G 1 124 ? 62.032 40.283 45.353 1.00 24.39 103 LEU G CA 1
ATOM 14085 C C . LEU G 1 124 ? 62.541 40.022 46.776 1.00 26.64 103 LEU G C 1
ATOM 14086 O O . LEU G 1 124 ? 61.828 40.386 47.718 1.00 27.97 103 LEU G O 1
ATOM 14091 N N . GLY G 1 125 ? 63.710 39.390 46.928 1.00 27.86 104 GLY G N 1
ATOM 14092 C CA . GLY G 1 125 ? 64.301 39.098 48.250 1.00 30.35 104 GLY G CA 1
ATOM 14093 C C . GLY G 1 125 ? 63.597 37.943 48.950 1.00 29.78 104 GLY G C 1
ATOM 14094 O O . GLY G 1 125 ? 63.769 37.796 50.181 1.00 30.41 104 GLY G O 1
ATOM 14095 N N . GLY G 1 126 ? 62.848 37.129 48.201 1.00 28.60 105 GLY G N 1
ATOM 14096 C CA . GLY G 1 126 ? 62.136 35.948 48.731 1.00 27.09 105 GLY G CA 1
ATOM 14097 C C . GLY G 1 126 ? 63.071 34.784 49.021 1.00 26.09 105 GLY G C 1
ATOM 14098 O O . GLY G 1 126 ? 64.212 34.794 48.554 1.00 26.93 105 GLY G O 1
ATOM 14099 N N . SER G 1 127 ? 62.594 33.776 49.750 1.00 23.13 106 SER G N 1
ATOM 14100 C CA . SER G 1 127 ? 63.428 32.624 50.177 1.00 21.46 106 SER G CA 1
ATOM 14101 C C . SER G 1 127 ? 62.689 31.298 49.968 1.00 20.13 106 SER G C 1
ATOM 14102 O O . SER G 1 127 ? 63.301 30.256 50.255 1.00 20.69 106 SER G O 1
ATOM 14105 N N . GLU G 1 128 ? 61.445 31.321 49.479 1.00 19.81 107 GLU G N 1
ATOM 14106 C CA . GLU G 1 128 ? 60.608 30.093 49.376 1.00 20.11 107 GLU G CA 1
ATOM 14107 C C . GLU G 1 128 ? 59.874 30.024 48.031 1.00 18.33 107 GLU G C 1
ATOM 14108 O O . GLU G 1 128 ? 59.022 30.877 47.758 1.00 19.90 107 GLU G O 1
ATOM 14114 N N . LEU G 1 129 ? 60.181 29.003 47.227 1.00 18.85 108 LEU G N 1
ATOM 14115 C CA . LEU G 1 129 ? 59.392 28.633 46.027 1.00 18.23 108 LEU G CA 1
ATOM 14116 C C . LEU G 1 129 ? 58.692 27.312 46.343 1.00 18.31 108 LEU G C 1
ATOM 14117 O O . LEU G 1 129 ? 59.401 26.314 46.569 1.00 17.08 108 LEU G O 1
ATOM 14122 N N . CYS G 1 130 ? 57.364 27.309 46.357 1.00 16.57 109 CYS G N 1
ATOM 14123 C CA . CYS G 1 130 ? 56.567 26.146 46.823 1.00 17.13 109 CYS G CA 1
ATOM 14124 C C . CYS G 1 130 ? 55.431 25.835 45.846 1.00 17.42 109 CYS G C 1
ATOM 14125 O O . CYS G 1 130 ? 55.327 26.494 44.798 1.00 18.62 109 CYS G O 1
ATOM 14128 N N . GLY G 1 131 ? 54.607 24.847 46.191 1.00 16.47 110 GLY G N 1
ATOM 14129 C CA . GLY G 1 131 ? 53.452 24.448 45.376 1.00 18.30 110 GLY G CA 1
ATOM 14130 C C . GLY G 1 131 ? 53.798 23.279 44.472 1.00 17.24 110 GLY G C 1
ATOM 14131 O O . GLY G 1 131 ? 54.696 22.507 44.819 1.00 17.61 110 GLY G O 1
ATOM 14132 N N . VAL G 1 132 ? 53.054 23.135 43.383 1.00 17.56 111 VAL G N 1
ATOM 14133 C CA . VAL G 1 132 ? 53.095 21.941 42.501 1.00 17.59 111 VAL G CA 1
ATOM 14134 C C . VAL G 1 132 ? 54.139 22.232 41.418 1.00 17.81 111 VAL G C 1
ATOM 14135 O O . VAL G 1 132 ? 53.789 22.456 40.229 1.00 20.09 111 VAL G O 1
ATOM 14139 N N . ILE G 1 133 ? 55.392 22.277 41.860 1.00 17.76 112 ILE G N 1
ATOM 14140 C CA . ILE G 1 133 ? 56.555 22.687 41.022 1.00 16.34 112 ILE G CA 1
ATOM 14141 C C . ILE G 1 133 ? 57.150 21.450 40.344 1.00 17.49 112 ILE G C 1
ATOM 14142 O O . ILE G 1 133 ? 58.055 21.639 39.531 1.00 18.93 112 ILE G O 1
ATOM 14147 N N . TYR G 1 134 ? 56.635 20.251 40.639 1.00 16.81 113 TYR G N 1
ATOM 14148 C CA . TYR G 1 134 ? 57.286 18.963 40.274 1.00 16.26 113 TYR G CA 1
ATOM 14149 C C . TYR G 1 134 ? 56.473 18.248 39.195 1.00 16.39 113 TYR G C 1
ATOM 14150 O O . TYR G 1 134 ? 56.856 17.143 38.799 1.00 18.46 113 TYR G O 1
ATOM 14159 N N . CYS G 1 135 ? 55.385 18.851 38.727 1.00 16.68 114 CYS G N 1
ATOM 14160 C CA . CYS G 1 135 ? 54.508 18.244 37.695 1.00 17.79 114 CYS G CA 1
ATOM 14161 C C . CYS G 1 135 ? 53.485 19.262 37.198 1.00 17.97 114 CYS G C 1
ATOM 14162 O O . CYS G 1 135 ? 53.411 20.372 37.766 1.00 17.49 114 CYS G O 1
ATOM 14165 N N . ALA G 1 136 ? 52.731 18.899 36.164 1.00 17.75 115 ALA G N 1
ATOM 14166 C CA . ALA G 1 136 ? 51.573 19.687 35.690 1.00 18.84 115 ALA G CA 1
ATOM 14167 C C . ALA G 1 136 ? 50.474 19.589 36.751 1.00 17.01 115 ALA G C 1
ATOM 14168 O O . ALA G 1 136 ? 50.105 18.461 37.127 1.00 19.29 115 ALA G O 1
ATOM 14170 N N . LEU G 1 137 ? 49.991 20.724 37.248 1.00 18.32 116 LEU G N 1
ATOM 14171 C CA . LEU G 1 137 ? 48.857 20.755 38.204 1.00 19.12 116 LEU G CA 1
ATOM 14172 C C . LEU G 1 137 ? 47.583 20.363 37.459 1.00 17.75 116 LEU G C 1
ATOM 14173 O O . LEU G 1 137 ? 47.224 21.049 36.485 1.00 20.25 116 LEU G O 1
ATOM 14178 N N . GLY G 1 138 ? 46.910 19.305 37.906 1.00 17.33 117 GLY G N 1
ATOM 14179 C CA . GLY G 1 138 ? 45.594 18.941 37.357 1.00 18.11 117 GLY G CA 1
ATOM 14180 C C . GLY G 1 138 ? 45.453 17.450 37.143 1.00 18.82 117 GLY G C 1
ATOM 14181 O O . GLY G 1 138 ? 46.184 16.669 37.794 1.00 17.10 117 GLY G O 1
ATOM 14182 N N . LYS G 1 139 ? 44.519 17.071 36.276 1.00 19.34 118 LYS G N 1
ATOM 14183 C CA . LYS G 1 139 ? 44.111 15.660 36.109 1.00 21.64 118 LYS G CA 1
ATOM 14184 C C . LYS G 1 139 ? 45.079 14.962 35.158 1.00 21.06 118 LYS G C 1
ATOM 14185 O O . LYS G 1 139 ? 45.269 15.449 34.029 1.00 27.02 118 LYS G O 1
ATOM 14191 N N . TYR G 1 140 ? 45.660 13.860 35.613 1.00 19.06 119 TYR G N 1
ATOM 14192 C CA . TYR G 1 140 ? 46.436 12.925 34.771 1.00 20.40 119 TYR G CA 1
ATOM 14193 C C . TYR G 1 140 ? 45.506 11.824 34.276 1.00 21.12 119 TYR G C 1
ATOM 14194 O O . TYR G 1 140 ? 44.595 11.408 34.984 1.00 21.57 119 TYR G O 1
ATOM 14203 N N . PRO G 1 141 ? 45.720 11.343 33.032 1.00 23.72 120 PRO G N 1
ATOM 14204 C CA . PRO G 1 141 ? 44.884 10.299 32.433 1.00 24.31 120 PRO G CA 1
ATOM 14205 C C . PRO G 1 141 ? 45.141 8.880 32.969 1.00 24.04 120 PRO G C 1
ATOM 14206 O O . PRO G 1 141 ? 44.357 7.993 32.677 1.00 30.42 120 PRO G O 1
ATOM 14210 N N . GLY G 1 142 ? 46.224 8.695 33.725 1.00 23.69 121 GLY G N 1
ATOM 14211 C CA . GLY G 1 142 ? 46.617 7.388 34.283 1.00 24.24 121 GLY G CA 1
ATOM 14212 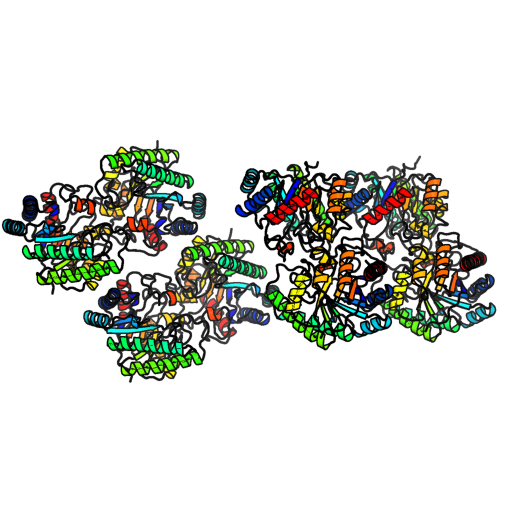C C . GLY G 1 142 ? 47.733 7.543 35.308 1.00 23.21 121 GLY G C 1
ATOM 14213 O O . GLY G 1 142 ? 48.233 8.644 35.533 1.00 22.67 121 GLY G O 1
ATOM 14214 N N . PRO G 1 143 ? 48.146 6.439 35.961 1.00 21.50 122 PRO G N 1
ATOM 14215 C CA . PRO G 1 143 ? 49.183 6.500 36.984 1.00 22.76 122 PRO G CA 1
ATOM 14216 C C . PRO G 1 143 ? 50.545 6.895 36.395 1.00 22.17 122 PRO G C 1
ATOM 14217 O O . PRO G 1 143 ? 50.802 6.631 35.218 1.00 24.14 122 PRO G O 1
ATOM 14221 N N . ALA G 1 144 ? 51.388 7.511 37.222 1.00 21.60 123 ALA G N 1
ATOM 14222 C CA . ALA G 1 144 ? 52.767 7.904 36.858 1.00 21.63 123 ALA G CA 1
ATOM 14223 C C . ALA G 1 144 ? 53.626 6.646 36.691 1.00 21.08 123 ALA G C 1
ATOM 14224 O O . ALA G 1 144 ? 53.513 5.707 37.521 1.00 22.88 123 ALA G O 1
ATOM 14226 N N . SER G 1 145 ? 54.456 6.629 35.652 1.00 20.57 124 SER G N 1
ATOM 14227 C CA . SER G 1 145 ? 55.510 5.605 35.455 1.00 22.04 124 SER G CA 1
ATOM 14228 C C . SER G 1 145 ? 56.707 5.928 36.358 1.00 20.58 124 SER G C 1
ATOM 14229 O O . SER G 1 145 ? 56.788 7.051 36.895 1.00 21.31 124 SER G O 1
ATOM 14232 N N . ARG G 1 146 ? 57.610 4.964 36.517 1.00 22.51 125 ARG G N 1
ATOM 14233 C CA . ARG G 1 146 ? 58.925 5.155 37.180 1.00 23.01 125 ARG G CA 1
ATOM 14234 C C . ARG G 1 146 ? 59.668 6.290 36.467 1.00 23.64 125 ARG G C 1
ATOM 14235 O O . ARG G 1 146 ? 60.337 7.074 37.158 1.00 22.75 125 ARG G O 1
ATOM 14243 N N . GLU G 1 147 ? 59.551 6.354 35.136 1.00 24.83 126 GLU G N 1
ATOM 14244 C CA . GLU G 1 147 ? 60.202 7.390 34.290 1.00 26.46 126 GLU G CA 1
ATOM 14245 C C . GLU G 1 147 ? 59.624 8.763 34.650 1.00 23.35 126 GLU G C 1
ATOM 14246 O O . GLU G 1 147 ? 60.417 9.690 34.901 1.00 21.82 126 GLU G O 1
ATOM 14252 N N . ASN G 1 148 ? 58.293 8.883 34.690 1.00 21.12 127 ASN G N 1
ATOM 14253 C CA . ASN G 1 148 ? 57.610 10.141 35.083 1.00 19.37 127 ASN G CA 1
ATOM 14254 C C . ASN G 1 148 ? 58.227 10.628 36.397 1.00 19.52 127 ASN G C 1
ATOM 14255 O O . ASN G 1 148 ? 58.583 11.814 36.494 1.00 19.40 127 ASN G O 1
ATOM 14260 N N . ARG G 1 149 ? 58.338 9.750 37.390 1.00 20.00 128 ARG G N 1
ATOM 14261 C CA . ARG G 1 149 ? 58.818 10.150 38.739 1.00 19.41 128 ARG G CA 1
ATOM 14262 C C . ARG G 1 149 ? 60.310 10.522 38.672 1.00 19.72 128 ARG G C 1
ATOM 14263 O O . ARG G 1 149 ? 60.706 11.549 39.252 1.00 20.69 128 ARG G O 1
ATOM 14271 N N . ALA G 1 150 ? 61.128 9.737 37.965 1.00 20.28 129 ALA G N 1
ATOM 14272 C CA . ALA G 1 150 ? 62.586 9.969 37.869 1.00 22.10 129 ALA G CA 1
ATOM 14273 C C . ALA G 1 150 ? 62.836 11.300 37.151 1.00 21.57 129 ALA G C 1
ATOM 14274 O O . ALA G 1 150 ? 63.731 12.038 37.580 1.00 22.47 129 ALA G O 1
ATOM 14276 N N . ASN G 1 151 ? 62.057 11.597 36.109 1.00 20.93 130 ASN G N 1
ATOM 14277 C CA . ASN G 1 151 ? 62.139 12.885 35.373 1.00 23.05 130 ASN G CA 1
ATOM 14278 C C . ASN G 1 151 ? 61.878 14.025 36.359 1.00 21.25 130 ASN G C 1
ATOM 14279 O O . ASN G 1 151 ? 62.629 15.029 36.344 1.00 21.49 130 ASN G O 1
ATOM 14284 N N . SER G 1 152 ? 60.864 13.867 37.207 1.00 18.55 131 SER G N 1
ATOM 14285 C CA . SER G 1 152 ? 60.438 14.905 38.175 1.00 19.72 131 SER G CA 1
ATOM 14286 C C . SER G 1 152 ? 61.546 15.097 39.215 1.00 19.43 131 SER G C 1
ATOM 14287 O O . SER G 1 152 ? 61.923 16.246 39.489 1.00 20.80 131 SER G O 1
ATOM 14290 N N . VAL G 1 153 ? 62.075 13.997 39.752 1.00 17.84 132 VAL G N 1
ATOM 14291 C CA . VAL G 1 153 ? 63.153 14.030 40.783 1.00 18.63 132 VAL G CA 1
ATOM 14292 C C . VAL G 1 153 ? 64.365 14.767 40.198 1.00 18.16 132 VAL G C 1
ATOM 14293 O O . VAL G 1 153 ? 64.935 15.607 40.896 1.00 17.97 132 VAL G O 1
ATOM 14297 N N . ALA G 1 154 ? 64.759 14.446 38.965 1.00 20.12 133 ALA G N 1
ATOM 14298 C CA . ALA G 1 154 ? 65.909 15.085 38.289 1.00 20.34 133 ALA G CA 1
ATOM 14299 C C . ALA G 1 154 ? 65.634 16.590 38.138 1.00 20.51 133 ALA G C 1
ATOM 14300 O O . ALA G 1 154 ? 66.542 17.392 38.428 1.00 21.45 133 ALA G O 1
ATOM 14302 N N . ALA G 1 155 ? 64.427 16.963 37.704 1.00 21.42 134 ALA G N 1
ATOM 14303 C CA . ALA G 1 155 ? 64.020 18.376 37.505 1.00 19.92 134 ALA G CA 1
ATOM 14304 C C . ALA G 1 155 ? 64.115 19.124 38.838 1.00 20.19 134 ALA G C 1
ATOM 14305 O O . ALA G 1 155 ? 64.572 20.268 38.840 1.00 20.35 134 ALA G O 1
ATOM 14307 N N . MET G 1 156 ? 63.704 18.492 39.935 1.00 19.27 135 MET G N 1
ATOM 14308 C CA . MET G 1 156 ? 63.723 19.131 41.274 1.00 18.34 135 MET G CA 1
ATOM 14309 C C . MET G 1 156 ? 65.171 19.234 41.775 1.00 19.41 135 MET G C 1
ATOM 14310 O O . MET G 1 156 ? 65.474 20.189 42.494 1.00 18.42 135 MET G O 1
ATOM 14315 N N . GLN G 1 157 ? 66.062 18.326 41.375 1.00 18.75 136 GLN G N 1
ATOM 14316 C CA . GLN G 1 157 ? 67.500 18.443 41.733 1.00 19.54 136 GLN G CA 1
ATOM 14317 C C . GLN G 1 157 ? 68.092 19.654 41.008 1.00 19.59 136 GLN G C 1
ATOM 14318 O O . GLN G 1 157 ? 68.810 20.445 41.649 1.00 21.51 136 GLN G O 1
ATOM 14324 N N . ARG G 1 158 ? 67.812 19.786 39.711 1.00 19.80 137 ARG G N 1
ATOM 14325 C CA . ARG G 1 158 ? 68.300 20.926 38.898 1.00 20.19 137 ARG G CA 1
ATOM 14326 C C . ARG G 1 158 ? 67.749 22.230 39.483 1.00 18.84 137 ARG G C 1
ATOM 14327 O O . ARG G 1 158 ? 68.539 23.175 39.637 1.00 21.58 137 ARG G O 1
ATOM 14335 N N . LEU G 1 159 ? 66.452 22.275 39.796 1.00 19.55 138 LEU G N 1
ATOM 14336 C CA . LEU G 1 159 ? 65.808 23.479 40.389 1.00 19.59 138 LEU G CA 1
ATOM 14337 C C . LEU G 1 159 ? 66.447 23.794 41.749 1.00 19.92 138 LEU G C 1
ATOM 14338 O O . LEU G 1 159 ? 66.826 24.961 41.971 1.00 21.98 138 LEU G O 1
ATOM 14343 N N . ALA G 1 160 ? 66.527 22.810 42.648 1.00 20.71 139 ALA G N 1
ATOM 14344 C CA . ALA G 1 160 ? 67.108 22.985 44.000 1.00 20.65 139 ALA G CA 1
ATOM 14345 C C . ALA G 1 160 ? 68.508 23.607 43.876 1.00 21.84 139 ALA G C 1
ATOM 14346 O O . ALA G 1 160 ? 68.835 24.532 44.654 1.00 22.54 139 ALA G O 1
ATOM 14348 N N . ASP G 1 161 ? 69.318 23.119 42.936 1.00 23.43 140 ASP G N 1
ATOM 14349 C CA . ASP G 1 161 ? 70.718 23.581 42.759 1.00 23.51 140 ASP G CA 1
ATOM 14350 C C . ASP G 1 161 ? 70.709 25.031 42.260 1.00 24.05 140 ASP G C 1
ATOM 14351 O O . ASP G 1 161 ? 71.540 25.826 42.749 1.00 25.03 140 ASP G O 1
ATOM 14356 N N . TYR G 1 162 ? 69.821 25.355 41.315 1.00 21.38 141 TYR G N 1
ATOM 14357 C CA . TYR G 1 162 ? 69.642 26.724 40.766 1.00 21.33 141 TYR G CA 1
ATOM 14358 C C . TYR G 1 162 ? 69.211 27.671 41.890 1.00 20.89 141 TYR G C 1
ATOM 14359 O O . TYR G 1 162 ? 69.776 28.783 42.015 1.00 24.27 141 TYR G O 1
ATOM 14368 N N . ALA G 1 163 ? 68.239 27.236 42.693 1.00 21.08 142 ALA G N 1
ATOM 14369 C CA . ALA G 1 163 ? 67.657 28.035 43.795 1.00 21.35 142 ALA G CA 1
ATOM 14370 C C . ALA G 1 163 ? 68.704 28.232 44.896 1.00 21.21 142 ALA G C 1
ATOM 14371 O O . ALA G 1 163 ? 68.706 29.309 45.499 1.00 20.90 142 ALA G O 1
ATOM 14373 N N . ALA G 1 164 ? 69.569 27.242 45.137 1.00 22.19 143 ALA G N 1
ATOM 14374 C CA . ALA G 1 164 ? 70.557 27.259 46.243 1.00 25.56 143 ALA G CA 1
ATOM 14375 C C . ALA G 1 164 ? 71.524 28.437 46.058 1.00 25.73 143 ALA G C 1
ATOM 14376 O O . ALA G 1 164 ? 71.933 29.040 47.071 1.00 30.10 143 ALA G O 1
ATOM 14378 N N . ASP G 1 165 ? 71.847 28.775 44.810 1.00 25.22 144 ASP G N 1
ATOM 14379 C CA . ASP G 1 165 ? 72.767 29.894 44.464 1.00 26.06 144 ASP G CA 1
ATOM 14380 C C . ASP G 1 165 ? 72.095 31.246 44.750 1.00 24.68 144 ASP G C 1
ATOM 14381 O O . ASP G 1 165 ? 72.798 32.272 44.758 1.00 25.04 144 ASP G O 1
ATOM 14386 N N . LYS G 1 166 ? 70.782 31.252 44.983 1.00 22.66 145 LYS G N 1
ATOM 14387 C CA . LYS G 1 166 ? 69.994 32.497 45.163 1.00 22.56 145 LYS G CA 1
ATOM 14388 C C . LYS G 1 166 ? 69.329 32.517 46.545 1.00 22.44 145 LYS G C 1
ATOM 14389 O O . LYS G 1 166 ? 68.416 33.321 46.721 1.00 23.00 145 LYS G O 1
ATOM 14395 N N . GLY G 1 167 ? 69.774 31.673 47.484 1.00 23.63 146 GLY G N 1
ATOM 14396 C CA . GLY G 1 167 ? 69.279 31.668 48.878 1.00 25.01 146 GLY G CA 1
ATOM 14397 C C . GLY G 1 167 ? 67.817 31.255 48.960 1.00 24.38 146 GLY G C 1
ATOM 14398 O O . GLY G 1 167 ? 67.085 31.775 49.830 1.00 24.21 146 GLY G O 1
ATOM 14399 N N . ILE G 1 168 ? 67.388 30.350 48.080 1.00 22.31 147 ILE G N 1
ATOM 14400 C CA . ILE G 1 168 ? 65.957 29.955 47.952 1.00 22.50 147 ILE G CA 1
ATOM 14401 C C . ILE G 1 168 ? 65.803 28.465 48.267 1.00 21.69 147 ILE G C 1
ATOM 14402 O O . ILE G 1 168 ? 66.514 27.639 47.663 1.00 20.86 147 ILE G O 1
ATOM 14407 N N . ASN G 1 169 ? 64.920 28.167 49.224 1.00 18.60 148 ASN G N 1
ATOM 14408 C CA . ASN G 1 169 ? 64.398 26.814 49.525 1.00 20.28 148 ASN G CA 1
ATOM 14409 C C . ASN G 1 169 ? 63.258 26.509 48.549 1.00 20.20 148 ASN G C 1
ATOM 14410 O O . ASN G 1 169 ? 62.467 27.430 48.236 1.00 19.18 148 ASN G O 1
ATOM 14415 N N . ILE G 1 170 ? 63.155 25.257 48.104 1.00 19.42 149 ILE G N 1
ATOM 14416 C CA . ILE G 1 170 ? 61.973 24.773 47.342 1.00 19.21 149 ILE G CA 1
ATOM 14417 C C . ILE G 1 170 ? 61.203 23.805 48.239 1.00 18.61 149 ILE G C 1
ATOM 14418 O O . ILE G 1 170 ? 61.828 23.024 48.998 1.00 20.31 149 ILE G O 1
ATOM 14423 N N . ASP G 1 171 ? 59.883 23.894 48.167 1.00 19.09 150 ASP G N 1
ATOM 14424 C CA . ASP G 1 171 ? 58.963 23.111 49.020 1.00 17.95 150 ASP G CA 1
ATOM 14425 C C . ASP G 1 171 ? 57.960 22.415 48.104 1.00 17.49 150 ASP G C 1
ATOM 14426 O O . ASP G 1 171 ? 57.201 23.125 47.404 1.00 17.62 150 ASP G O 1
ATOM 14431 N N . LEU G 1 172 ? 57.988 21.083 48.089 1.00 18.71 151 LEU G N 1
ATOM 14432 C CA . LEU G 1 172 ? 57.204 20.253 47.140 1.00 20.19 151 LEU G CA 1
ATOM 14433 C C . LEU G 1 172 ? 55.826 20.026 47.761 1.00 18.37 151 LEU G C 1
ATOM 14434 O O . LEU G 1 172 ? 55.756 19.319 48.779 1.00 18.69 151 LEU G O 1
ATOM 14439 N N . GLU G 1 173 ? 54.782 20.626 47.193 1.00 16.75 152 GLU G N 1
ATOM 14440 C CA . GLU G 1 173 ? 53.424 20.570 47.787 1.00 17.07 152 GLU G CA 1
ATOM 14441 C C . GLU G 1 173 ? 52.740 19.261 47.412 1.00 16.96 152 GLU G C 1
ATOM 14442 O O . GLU G 1 173 ? 52.443 19.057 46.222 1.00 19.30 152 GLU G O 1
ATOM 14448 N N . VAL G 1 174 ? 52.472 18.431 48.417 1.00 16.87 153 VAL G N 1
ATOM 14449 C CA . VAL G 1 174 ? 51.633 17.217 48.255 1.00 18.43 153 VAL G CA 1
ATOM 14450 C C . VAL G 1 174 ? 50.213 17.694 47.966 1.00 17.11 153 VAL G C 1
ATOM 14451 O O . VAL G 1 174 ? 49.670 18.447 48.788 1.00 17.93 153 VAL G O 1
ATOM 14455 N N . VAL G 1 175 ? 49.634 17.297 46.833 1.00 17.63 154 VAL G N 1
ATOM 14456 C CA . VAL G 1 175 ? 48.222 17.649 46.507 1.00 16.14 154 VAL G CA 1
ATOM 14457 C C . VAL G 1 175 ? 47.445 16.361 46.238 1.00 15.91 154 VAL G C 1
ATOM 14458 O O . VAL G 1 175 ? 48.075 15.271 46.160 1.00 16.16 154 VAL G O 1
ATOM 14462 N N . ASN G 1 176 ? 46.128 16.478 46.099 1.00 15.44 155 ASN G N 1
ATOM 14463 C CA . ASN G 1 176 ? 45.226 15.304 46.025 1.00 15.26 155 ASN G CA 1
ATOM 14464 C C . ASN G 1 176 ? 45.304 14.658 44.632 1.00 14.97 155 ASN G C 1
ATOM 14465 O O . ASN G 1 176 ? 45.879 15.256 43.687 1.00 15.87 155 ASN G O 1
ATOM 14470 N N . ARG G 1 177 ? 44.754 13.453 44.547 1.00 14.44 156 ARG G N 1
ATOM 14471 C CA . ARG G 1 177 ? 44.746 12.565 43.357 1.00 14.22 156 ARG G CA 1
ATOM 14472 C C . ARG G 1 177 ? 44.292 13.298 42.087 1.00 14.92 156 ARG G C 1
ATOM 14473 O O . ARG G 1 177 ? 44.768 12.933 41.004 1.00 15.59 156 ARG G O 1
ATOM 14481 N N . TYR G 1 178 ? 43.365 14.247 42.185 1.00 14.03 157 TYR G N 1
ATOM 14482 C CA . TYR G 1 178 ? 42.777 14.929 41.005 1.00 14.45 157 TYR G CA 1
ATOM 14483 C C . TYR G 1 178 ? 43.716 16.030 40.506 1.00 15.10 157 TYR G C 1
ATOM 14484 O O . TYR G 1 178 ? 43.436 16.594 39.426 1.00 17.35 157 TYR G O 1
ATOM 14493 N N . GLU G 1 179 ? 44.757 16.357 41.280 1.00 15.20 158 GLU G N 1
ATOM 14494 C CA . GLU G 1 179 ? 45.680 17.477 40.950 1.00 14.99 158 GLU G CA 1
ATOM 14495 C C . GLU G 1 179 ? 47.112 16.985 40.668 1.00 15.32 158 GLU G C 1
ATOM 14496 O O . GLU G 1 179 ? 47.909 17.788 40.164 1.00 15.67 158 GLU G O 1
ATOM 14502 N N . THR G 1 180 ? 47.455 15.744 41.013 1.00 15.28 159 THR G N 1
ATOM 14503 C CA . THR G 1 180 ? 48.744 15.116 40.613 1.00 15.74 159 THR G CA 1
ATOM 14504 C C . THR G 1 180 ? 48.633 13.598 40.743 1.00 17.33 159 THR G C 1
ATOM 14505 O O . THR G 1 180 ? 47.806 13.114 41.541 1.00 16.16 159 THR G O 1
ATOM 14509 N N . ASN G 1 181 ? 49.465 12.885 39.997 1.00 17.57 160 ASN G N 1
ATOM 14510 C CA . ASN G 1 181 ? 49.628 11.419 40.150 1.00 17.74 160 ASN G CA 1
ATOM 14511 C C . ASN G 1 181 ? 50.997 11.095 40.762 1.00 17.70 160 ASN G C 1
ATOM 14512 O O . ASN G 1 181 ? 51.302 9.909 40.887 1.00 19.65 160 ASN G O 1
ATOM 14517 N N . ILE G 1 182 ? 51.794 12.090 41.157 1.00 16.59 161 ILE G N 1
ATOM 14518 C CA . ILE G 1 182 ? 53.191 11.841 41.619 1.00 17.02 161 ILE G CA 1
ATOM 14519 C C . ILE G 1 182 ? 53.235 11.559 43.122 1.00 17.06 161 ILE G C 1
ATOM 14520 O O . ILE G 1 182 ? 53.871 10.572 43.512 1.00 18.38 161 ILE G O 1
ATOM 14525 N N . MET G 1 183 ? 52.602 12.396 43.943 1.00 17.72 162 MET G N 1
ATOM 14526 C CA . MET G 1 183 ? 52.634 12.244 45.423 1.00 17.39 162 MET G CA 1
ATOM 14527 C C . MET G 1 183 ? 51.314 12.791 45.974 1.00 17.49 162 MET G C 1
ATOM 14528 O O . MET G 1 183 ? 50.959 13.931 45.630 1.00 16.81 162 MET G O 1
ATOM 14533 N N . ASN G 1 184 ? 50.589 11.982 46.751 1.00 17.63 163 ASN G N 1
ATOM 14534 C CA . ASN G 1 184 ? 49.248 12.348 47.279 1.00 17.40 163 ASN G CA 1
ATOM 14535 C C . ASN G 1 184 ? 49.255 12.343 48.811 1.00 18.06 163 ASN G C 1
ATOM 14536 O O . ASN G 1 184 ? 48.283 12.866 49.386 1.00 21.52 163 ASN G O 1
ATOM 14541 N N . THR G 1 185 ? 50.272 11.772 49.459 1.00 17.28 164 THR G N 1
ATOM 14542 C CA . THR G 1 185 ? 50.413 11.847 50.942 1.00 19.41 164 THR G CA 1
ATOM 14543 C C . THR G 1 185 ? 51.775 12.434 51.329 1.00 20.08 164 THR G C 1
ATOM 14544 O O . THR G 1 185 ? 52.710 12.366 50.512 1.00 20.69 164 THR G O 1
ATOM 14548 N N . GLY G 1 186 ? 51.872 12.986 52.543 1.00 21.61 165 GLY G N 1
ATOM 14549 C CA . GLY G 1 186 ? 53.145 13.397 53.164 1.00 23.54 165 GLY G CA 1
ATOM 14550 C C . GLY G 1 186 ? 54.191 12.292 53.125 1.00 23.42 165 GLY G C 1
ATOM 14551 O O . GLY G 1 186 ? 55.360 12.593 52.810 1.00 24.45 165 GLY G O 1
ATOM 14552 N N . LEU G 1 187 ? 53.803 11.049 53.416 1.00 23.47 166 LEU G N 1
ATOM 14553 C CA . LEU G 1 187 ? 54.748 9.899 53.476 1.00 25.34 166 LEU G CA 1
ATOM 14554 C C . LEU G 1 187 ? 55.334 9.652 52.072 1.00 23.42 166 LEU G C 1
ATOM 14555 O O . LEU G 1 187 ? 56.552 9.402 51.972 1.00 25.84 166 LEU G O 1
ATOM 14560 N N . GLU G 1 188 ? 54.511 9.740 51.022 1.00 21.21 167 GLU G N 1
ATOM 14561 C CA . GLU G 1 188 ? 54.969 9.634 49.608 1.00 19.69 167 GLU G CA 1
ATOM 14562 C C . GLU G 1 188 ? 55.882 10.825 49.288 1.00 19.22 167 GLU G C 1
ATOM 14563 O O . GLU G 1 188 ? 56.951 10.623 48.660 1.00 18.35 167 GLU G O 1
ATOM 14569 N N . GLY G 1 189 ? 55.475 12.026 49.706 1.00 19.25 168 GLY G N 1
ATOM 14570 C CA . GLY G 1 189 ? 56.299 13.245 49.604 1.00 20.16 168 GLY G CA 1
ATOM 14571 C C . GLY G 1 189 ? 57.696 13.029 50.162 1.00 18.70 168 GLY G C 1
ATOM 14572 O O . GLY G 1 189 ? 58.661 13.416 49.493 1.00 19.14 168 GLY G O 1
ATOM 14573 N N . LEU G 1 190 ? 57.812 12.473 51.373 1.00 19.33 169 LEU G N 1
ATOM 14574 C CA . LEU G 1 190 ? 59.117 12.281 52.059 1.00 20.36 169 LEU G CA 1
ATOM 14575 C C . LEU G 1 190 ? 59.987 11.294 51.264 1.00 19.51 169 LEU G C 1
ATOM 14576 O O . LEU G 1 190 ? 61.196 11.558 51.119 1.00 18.27 169 LEU G O 1
ATOM 14581 N N . ALA G 1 191 ? 59.415 10.203 50.750 1.00 20.11 170 ALA G N 1
ATOM 14582 C CA . ALA G 1 191 ? 60.175 9.225 49.934 1.00 19.96 170 ALA G CA 1
ATOM 14583 C C . ALA G 1 191 ? 60.710 9.944 48.689 1.00 20.03 170 ALA G C 1
ATOM 14584 O O . ALA G 1 191 ? 61.894 9.738 48.345 1.00 20.74 170 ALA G O 1
ATOM 14586 N N . PHE G 1 192 ? 59.886 10.779 48.052 1.00 18.82 171 PHE G N 1
ATOM 14587 C CA . PHE G 1 192 ? 60.270 11.544 46.831 1.00 18.69 171 PHE G CA 1
ATOM 14588 C C . PHE G 1 192 ? 61.396 12.518 47.188 1.00 17.94 171 PHE G C 1
ATOM 14589 O O . PHE G 1 192 ? 62.407 12.597 46.468 1.00 18.41 171 PHE G O 1
ATOM 14597 N N . LEU G 1 193 ? 61.226 13.236 48.298 1.00 18.38 172 LEU G N 1
ATOM 14598 C CA . LEU G 1 193 ? 62.218 14.216 48.802 1.00 20.28 172 LEU G CA 1
ATOM 14599 C C . LEU G 1 193 ? 63.571 13.527 49.018 1.00 18.66 172 LEU G C 1
ATOM 14600 O O . LEU G 1 193 ? 64.602 14.141 48.688 1.00 21.28 172 LEU G O 1
ATOM 14605 N N . ASP G 1 194 ? 63.580 12.309 49.562 1.00 20.75 173 ASP G N 1
ATOM 14606 C CA . ASP G 1 194 ? 64.831 11.559 49.840 1.00 21.64 173 ASP G CA 1
ATOM 14607 C C . ASP G 1 194 ? 65.523 11.238 48.514 1.00 21.01 173 ASP G C 1
ATOM 14608 O O . ASP G 1 194 ? 66.771 11.274 48.493 1.00 21.21 173 ASP G O 1
ATOM 14613 N N . GLU G 1 195 ? 64.756 10.962 47.452 1.00 19.00 174 GLU G N 1
ATOM 14614 C CA . GLU G 1 195 ? 65.320 10.710 46.095 1.00 19.29 174 GLU G CA 1
ATOM 14615 C C . GLU G 1 195 ? 65.931 11.999 45.538 1.00 19.36 174 GLU G C 1
ATOM 14616 O O . GLU G 1 195 ? 66.970 11.914 44.861 1.00 22.02 174 GLU G O 1
ATOM 14622 N N . VAL G 1 196 ? 65.296 13.144 45.771 1.00 18.50 175 VAL G N 1
ATOM 14623 C CA . VAL G 1 196 ? 65.848 14.461 45.346 1.00 20.18 175 VAL G CA 1
ATOM 14624 C C . VAL G 1 196 ? 67.189 14.688 46.060 1.00 20.73 175 VAL G C 1
ATOM 14625 O O . VAL G 1 196 ? 68.148 15.121 45.403 1.00 21.95 175 VAL G O 1
ATOM 14629 N N . ASN G 1 197 ? 67.242 14.435 47.368 1.00 23.61 176 ASN G N 1
ATOM 14630 C CA . ASN G 1 197 ? 68.488 14.481 48.178 1.00 23.86 176 ASN G CA 1
ATOM 14631 C C . ASN G 1 197 ? 69.176 15.844 47.996 1.00 24.60 176 ASN G C 1
ATOM 14632 O O . ASN G 1 197 ? 70.345 15.876 47.576 1.00 24.47 176 ASN G O 1
ATOM 14637 N N . ARG G 1 198 ? 68.468 16.931 48.311 1.00 24.30 177 ARG G N 1
ATOM 14638 C CA . ARG G 1 198 ? 69.009 18.315 48.294 1.00 22.10 177 ARG G CA 1
ATOM 14639 C C . ARG G 1 198 ? 68.660 18.975 49.621 1.00 22.06 177 ARG G C 1
ATOM 14640 O O . ARG G 1 198 ? 67.533 18.852 50.095 1.00 22.98 177 ARG G O 1
ATOM 14648 N N . PRO G 1 199 ? 69.614 19.671 50.271 1.00 22.85 178 PRO G N 1
ATOM 14649 C CA . PRO G 1 199 ? 69.374 20.208 51.612 1.00 24.69 178 PRO G CA 1
ATOM 14650 C C . PRO G 1 199 ? 68.398 21.397 51.631 1.00 22.40 178 PRO G C 1
ATOM 14651 O O . PRO G 1 199 ? 67.876 21.698 52.688 1.00 21.48 178 PRO G O 1
ATOM 14655 N N . ASN G 1 200 ? 68.160 22.042 50.484 1.00 21.87 179 ASN G N 1
ATOM 14656 C CA . ASN G 1 200 ? 67.241 23.211 50.405 1.00 21.04 179 ASN G CA 1
ATOM 14657 C C . ASN G 1 200 ? 65.893 22.775 49.824 1.00 19.80 179 ASN G C 1
ATOM 14658 O O . ASN G 1 200 ? 65.109 23.651 49.445 1.00 19.52 179 ASN G O 1
ATOM 14663 N N . ALA G 1 201 ? 65.608 21.471 49.793 1.00 18.90 180 ALA G N 1
ATOM 14664 C CA . ALA G 1 201 ? 64.302 20.950 49.345 1.00 16.92 180 ALA G CA 1
ATOM 14665 C C . ALA G 1 201 ? 63.541 20.412 50.560 1.00 19.15 180 ALA G C 1
ATOM 14666 O O . ALA G 1 201 ? 64.137 19.697 51.389 1.00 20.50 180 ALA G O 1
ATOM 14668 N N . PHE G 1 202 ? 62.269 20.775 50.667 1.00 16.61 181 PHE G N 1
ATOM 14669 C CA . PHE G 1 202 ? 61.414 20.449 51.832 1.00 17.55 181 PHE G CA 1
ATOM 14670 C C . PHE G 1 202 ? 60.070 19.896 51.364 1.00 17.32 181 PHE G C 1
ATOM 14671 O O . PHE G 1 202 ? 59.687 20.094 50.195 1.00 17.05 181 PHE G O 1
ATOM 14679 N N . LEU G 1 203 ? 59.365 19.246 52.290 1.00 18.37 182 LEU G N 1
ATOM 14680 C CA . LEU G 1 203 ? 57.950 18.838 52.121 1.00 20.07 182 LEU G CA 1
ATOM 14681 C C . LEU G 1 203 ? 57.058 20.063 52.345 1.00 17.30 182 LEU G C 1
ATOM 14682 O O . LEU G 1 203 ? 57.374 20.887 53.220 1.00 18.52 182 LEU G O 1
ATOM 14687 N N . HIS G 1 204 ? 55.981 20.160 51.579 1.00 17.99 183 HIS G N 1
ATOM 14688 C CA . HIS G 1 204 ? 54.930 21.201 51.718 1.00 18.87 183 HIS G CA 1
ATOM 14689 C C . HIS G 1 204 ? 53.585 20.490 51.885 1.00 16.70 183 HIS G C 1
ATOM 14690 O O . HIS G 1 204 ? 53.196 19.723 50.984 1.00 16.87 183 HIS G O 1
ATOM 14697 N N . LEU G 1 205 ? 52.916 20.693 53.025 1.00 17.26 184 LEU G N 1
ATOM 14698 C CA . LEU G 1 205 ? 51.610 20.056 53.312 1.00 18.02 184 LEU G CA 1
ATOM 14699 C C . LEU G 1 205 ? 50.518 21.124 53.284 1.00 18.31 184 LEU G C 1
ATOM 14700 O O . LEU G 1 205 ? 50.777 22.290 53.698 1.00 18.64 184 LEU G O 1
ATOM 14705 N N . ASP G 1 206 ? 49.342 20.719 52.829 1.00 17.30 185 ASP G N 1
ATOM 14706 C CA . ASP G 1 206 ? 48.157 21.590 52.640 1.00 17.10 185 ASP G CA 1
ATOM 14707 C C . ASP G 1 206 ? 46.943 20.875 53.233 1.00 17.12 185 ASP G C 1
ATOM 14708 O O . ASP G 1 206 ? 46.606 19.789 52.747 1.00 17.62 185 ASP G O 1
ATOM 14713 N N . THR G 1 207 ? 46.317 21.448 54.258 1.00 17.73 186 THR G N 1
ATOM 14714 C CA . THR G 1 207 ? 45.265 20.756 55.040 1.00 16.75 186 THR G CA 1
ATOM 14715 C C . THR G 1 207 ? 44.086 20.387 54.133 1.00 17.80 186 THR G C 1
ATOM 14716 O O . THR G 1 207 ? 43.431 19.369 54.425 1.00 18.01 186 THR G O 1
ATOM 14720 N N . TYR G 1 208 ? 43.812 21.162 53.082 1.00 16.69 187 TYR G N 1
ATOM 14721 C CA . TYR G 1 208 ? 42.726 20.855 52.116 1.00 16.67 187 TYR G CA 1
ATOM 14722 C C . TYR G 1 208 ? 43.018 19.516 51.429 1.00 16.71 187 TYR G C 1
ATOM 14723 O O . TYR G 1 208 ? 42.122 18.649 51.313 1.00 15.77 187 TYR G O 1
ATOM 14732 N N . HIS G 1 209 ? 44.246 19.364 50.947 1.00 16.99 188 HIS G N 1
ATOM 14733 C CA . HIS G 1 209 ? 44.701 18.127 50.274 1.00 16.40 188 HIS G CA 1
ATOM 14734 C C . HIS G 1 209 ? 44.790 16.987 51.288 1.00 16.45 188 HIS G C 1
ATOM 14735 O O . HIS G 1 209 ? 44.374 15.870 50.949 1.00 17.34 188 HIS G O 1
ATOM 14742 N N . MET G 1 210 ? 45.285 17.261 52.496 1.00 18.26 189 MET G N 1
ATOM 14743 C CA . MET G 1 210 ? 45.421 16.231 53.557 1.00 18.75 189 MET G CA 1
ATOM 14744 C C . MET G 1 210 ? 44.031 15.689 53.920 1.00 18.20 189 MET G C 1
ATOM 14745 O O . MET G 1 210 ? 43.898 14.479 54.176 1.00 17.19 189 MET G O 1
ATOM 14750 N N . ASN G 1 211 ? 43.029 16.565 53.943 1.00 17.87 190 ASN G N 1
ATOM 14751 C CA . ASN G 1 211 ? 41.633 16.215 54.307 1.00 17.50 190 ASN G CA 1
ATOM 14752 C C . ASN G 1 211 ? 41.133 15.074 53.417 1.00 17.85 190 ASN G C 1
ATOM 14753 O O . ASN G 1 211 ? 40.321 14.258 53.895 1.00 17.49 190 ASN G O 1
ATOM 14758 N N . ILE G 1 212 ? 41.592 15.027 52.162 1.00 17.69 191 ILE G N 1
ATOM 14759 C CA . ILE G 1 212 ? 41.198 13.964 51.193 1.00 17.51 191 ILE G CA 1
ATOM 14760 C C . ILE G 1 212 ? 42.083 12.730 51.403 1.00 16.95 191 ILE G C 1
ATOM 14761 O O . ILE G 1 212 ? 41.520 11.632 51.523 1.00 19.85 191 ILE G O 1
ATOM 14766 N N . GLU G 1 213 ? 43.407 12.886 51.477 1.00 16.91 192 GLU G N 1
ATOM 14767 C CA . GLU G 1 213 ? 44.335 11.749 51.227 1.00 17.04 192 GLU G CA 1
ATOM 14768 C C . GLU G 1 213 ? 44.925 11.161 52.520 1.00 16.53 192 GLU G C 1
ATOM 14769 O O . GLU G 1 213 ? 45.313 9.985 52.475 1.00 17.88 192 GLU G O 1
ATOM 14775 N N . GLU G 1 214 ? 45.005 11.907 53.626 1.00 17.59 193 GLU G N 1
ATOM 14776 C CA . GLU G 1 214 ? 45.813 11.482 54.806 1.00 18.49 193 GLU G CA 1
ATOM 14777 C C . GLU G 1 214 ? 44.988 10.640 55.794 1.00 19.08 193 GLU G C 1
ATOM 14778 O O . GLU G 1 214 ? 43.756 10.843 55.901 1.00 19.89 193 GLU G O 1
ATOM 14784 N N . ASN G 1 215 ? 45.668 9.724 56.492 1.00 20.29 194 ASN G N 1
ATOM 14785 C CA . ASN G 1 215 ? 45.129 8.926 57.624 1.00 20.92 194 ASN G CA 1
ATOM 14786 C C . ASN G 1 215 ? 45.167 9.819 58.870 1.00 19.63 194 ASN G C 1
ATOM 14787 O O . ASN G 1 215 ? 46.074 9.631 59.701 1.00 23.75 194 ASN G O 1
ATOM 14792 N N . GLY G 1 216 ? 44.249 10.784 58.970 1.00 21.19 195 GLY G N 1
ATOM 14793 C CA . GLY G 1 216 ? 44.242 11.789 60.049 1.00 21.54 195 GLY G CA 1
ATOM 14794 C C . GLY G 1 216 ? 45.186 12.936 59.724 1.00 23.47 195 GLY G C 1
ATOM 14795 O O . GLY G 1 216 ? 45.883 12.852 58.693 1.00 23.14 195 GLY G O 1
ATOM 14796 N N . MET G 1 217 ? 45.215 13.979 60.560 1.00 23.57 196 MET G N 1
ATOM 14797 C CA . MET G 1 217 ? 45.888 15.262 60.220 1.00 23.74 196 MET G CA 1
ATOM 14798 C C . MET G 1 217 ? 47.225 15.410 60.962 1.00 23.03 196 MET G C 1
ATOM 14799 O O . MET G 1 217 ? 47.806 16.489 60.858 1.00 25.84 196 MET G O 1
ATOM 14804 N N . ALA G 1 218 ? 47.729 14.357 61.620 1.00 23.15 197 ALA G N 1
ATOM 14805 C CA . ALA G 1 218 ? 48.938 14.412 62.481 1.00 24.63 197 ALA G CA 1
ATOM 14806 C C . ALA G 1 218 ? 50.078 13.555 61.913 1.00 27.13 197 ALA G C 1
ATOM 14807 O O . ALA G 1 218 ? 51.248 13.983 62.009 1.00 27.07 197 ALA G O 1
ATOM 14809 N N . LYS G 1 219 ? 49.751 12.377 61.378 1.00 30.67 198 LYS G N 1
ATOM 14810 C CA . LYS G 1 219 ? 50.729 11.321 60.993 1.00 31.42 198 LYS G CA 1
ATOM 14811 C C . LYS G 1 219 ? 51.852 11.921 60.138 1.00 29.96 198 LYS G C 1
ATOM 14812 O O . LYS G 1 219 ? 53.031 11.724 60.502 1.00 29.45 198 LYS G O 1
ATOM 14818 N N . SER G 1 220 ? 51.501 12.595 59.036 1.00 26.47 199 SER G N 1
ATOM 14819 C CA . SER G 1 220 ? 52.458 13.116 58.025 1.00 27.40 199 SER G CA 1
ATOM 14820 C C . SER G 1 220 ? 53.312 14.228 58.643 1.00 26.11 199 SER G C 1
ATOM 14821 O O . SER G 1 220 ? 54.517 14.275 58.359 1.00 24.47 199 SER G O 1
ATOM 14824 N N . VAL G 1 221 ? 52.724 15.062 59.501 1.00 24.93 200 VAL G N 1
ATOM 14825 C CA . VAL G 1 221 ? 53.460 16.166 60.181 1.00 23.73 200 VAL G CA 1
ATOM 14826 C C . VAL G 1 221 ? 54.515 15.570 61.118 1.00 23.10 200 VAL G C 1
ATOM 14827 O O . VAL G 1 221 ? 55.675 15.993 61.027 1.00 23.74 200 VAL G O 1
ATOM 14831 N N . LEU G 1 222 ? 54.131 14.617 61.974 1.00 24.40 201 LEU G N 1
ATOM 14832 C CA . LEU G 1 222 ? 55.061 13.941 62.921 1.00 24.46 201 LEU G CA 1
ATOM 14833 C C . LEU G 1 222 ? 56.179 13.237 62.129 1.00 24.58 201 LEU G C 1
ATOM 14834 O O . LEU G 1 222 ? 57.352 13.357 62.527 1.00 26.89 201 LEU G O 1
ATOM 14839 N N . ALA G 1 223 ? 55.845 12.535 61.043 1.00 24.69 202 ALA G N 1
ATOM 14840 C CA . ALA G 1 223 ? 56.832 11.811 60.203 1.00 25.26 202 ALA G CA 1
ATOM 14841 C C . ALA G 1 223 ? 57.824 12.798 59.574 1.00 25.89 202 ALA G C 1
ATOM 14842 O O . ALA G 1 223 ? 59.028 12.463 59.495 1.00 28.95 202 ALA G O 1
ATOM 14844 N N . ALA G 1 224 ? 57.343 13.958 59.119 1.00 22.72 203 ALA G N 1
ATOM 14845 C CA . ALA G 1 224 ? 58.147 14.961 58.379 1.00 22.57 203 ALA G CA 1
ATOM 14846 C C . ALA G 1 224 ? 59.154 15.637 59.319 1.00 23.63 203 ALA G C 1
ATOM 14847 O O . ALA G 1 224 ? 60.318 15.807 58.922 1.00 24.42 203 ALA G O 1
ATOM 14849 N N . GLY G 1 225 ? 58.725 16.004 60.531 1.00 25.35 204 GLY G N 1
ATOM 14850 C CA . GLY G 1 225 ? 59.546 16.803 61.463 1.00 26.66 204 GLY G CA 1
ATOM 14851 C C . GLY G 1 225 ? 60.213 17.975 60.753 1.00 25.12 204 GLY G C 1
ATOM 14852 O O . GLY G 1 225 ? 59.484 18.782 60.139 1.00 23.61 204 GLY G O 1
ATOM 14853 N N . ASP G 1 226 ? 61.549 18.052 60.811 1.00 26.76 205 ASP G N 1
ATOM 14854 C CA . ASP G 1 226 ? 62.376 19.175 60.289 1.00 27.94 205 ASP G CA 1
ATOM 14855 C C . ASP G 1 226 ? 62.261 19.266 58.762 1.00 25.10 205 ASP G C 1
ATOM 14856 O O . ASP G 1 226 ? 62.644 20.309 58.201 1.00 28.11 205 ASP G O 1
ATOM 14861 N N . ARG G 1 227 ? 61.755 18.223 58.108 1.00 24.78 206 ARG G N 1
ATOM 14862 C CA . ARG G 1 227 ? 61.658 18.175 56.624 1.00 23.66 206 ARG G CA 1
ATOM 14863 C C . ARG G 1 227 ? 60.390 18.893 56.148 1.00 20.11 206 ARG G C 1
ATOM 14864 O O . ARG G 1 227 ? 60.279 19.166 54.936 1.00 20.33 206 ARG G O 1
ATOM 14872 N N . LEU G 1 228 ? 59.460 19.204 57.053 1.00 20.17 207 LEU G N 1
ATOM 14873 C CA . LEU G 1 228 ? 58.307 20.067 56.699 1.00 19.41 207 LEU G CA 1
ATOM 14874 C C . LEU G 1 228 ? 58.799 21.516 56.662 1.00 20.59 207 LEU G C 1
ATOM 14875 O O . LEU G 1 228 ? 59.296 22.012 57.693 1.00 21.37 207 LEU G O 1
ATOM 14880 N N . GLY G 1 229 ? 58.702 22.146 55.493 1.00 19.35 208 GLY G N 1
ATOM 14881 C CA . GLY G 1 229 ? 59.290 23.472 55.232 1.00 19.30 208 GLY G CA 1
ATOM 14882 C C . GLY G 1 229 ? 58.253 24.516 54.866 1.00 18.66 208 GLY G C 1
ATOM 14883 O O . GLY G 1 229 ? 58.605 25.707 54.807 1.00 19.71 208 GLY G O 1
ATOM 14884 N N . TYR G 1 230 ? 57.006 24.120 54.629 1.00 19.04 209 TYR G N 1
ATOM 14885 C CA . TYR G 1 230 ? 55.945 25.058 54.182 1.00 19.50 209 TYR G CA 1
ATOM 14886 C C . TYR G 1 230 ? 54.580 24.431 54.450 1.00 19.22 209 TYR G C 1
ATOM 14887 O O . TYR G 1 230 ? 54.439 23.216 54.259 1.00 18.68 209 TYR G O 1
ATOM 14896 N N . VAL G 1 231 ? 53.620 25.234 54.904 1.00 18.53 210 VAL G N 1
ATOM 14897 C CA . VAL G 1 231 ? 52.238 24.765 55.202 1.00 19.07 210 VAL G CA 1
ATOM 14898 C C . VAL G 1 231 ? 51.237 25.669 54.475 1.00 19.39 210 VAL G C 1
ATOM 14899 O O . VAL G 1 231 ? 51.411 26.905 54.516 1.00 17.82 210 VAL G O 1
ATOM 14903 N N . HIS G 1 232 ? 50.224 25.067 53.850 1.00 19.84 211 HIS G N 1
ATOM 14904 C CA . HIS G 1 232 ? 48.982 25.752 53.412 1.00 20.14 211 HIS G CA 1
ATOM 14905 C C . HIS G 1 232 ? 47.843 25.371 54.355 1.00 18.95 211 HIS G C 1
ATOM 14906 O O . HIS G 1 232 ? 47.687 24.171 54.676 1.00 20.46 211 HIS G O 1
ATOM 14913 N N . ILE G 1 233 ? 47.088 26.375 54.791 1.00 17.58 212 ILE G N 1
ATOM 14914 C CA . ILE G 1 233 ? 45.856 26.188 55.598 1.00 18.39 212 ILE G CA 1
ATOM 14915 C C . ILE G 1 233 ? 44.649 26.457 54.702 1.00 17.82 212 ILE G C 1
ATOM 14916 O O . ILE G 1 233 ? 44.444 27.622 54.305 1.00 20.09 212 ILE G O 1
ATOM 14921 N N . GLY G 1 234 ? 43.910 25.394 54.391 1.00 16.63 213 GLY G N 1
ATOM 14922 C CA . GLY G 1 234 ? 42.677 25.424 53.590 1.00 16.76 213 GLY G CA 1
ATOM 14923 C C . GLY G 1 234 ? 41.602 24.595 54.262 1.00 15.76 213 GLY G C 1
ATOM 14924 O O . GLY G 1 234 ? 41.911 23.488 54.764 1.00 17.85 213 GLY G O 1
ATOM 14925 N N . GLU G 1 235 ? 40.377 25.104 54.303 1.00 16.37 214 GLU G N 1
ATOM 14926 C CA . GLU G 1 235 ? 39.218 24.333 54.813 1.00 16.75 214 GLU G CA 1
ATOM 14927 C C . GLU G 1 235 ? 38.883 23.257 53.774 1.00 17.08 214 GLU G C 1
ATOM 14928 O O . GLU G 1 235 ? 39.364 23.355 52.648 1.00 16.22 214 GLU G O 1
ATOM 14934 N N . SER G 1 236 ? 38.106 22.248 54.156 1.00 16.66 215 SER G N 1
ATOM 14935 C CA . SER G 1 236 ? 37.761 21.072 53.316 1.00 15.73 215 SER G CA 1
ATOM 14936 C C . SER G 1 236 ? 37.200 21.518 51.959 1.00 15.91 215 SER G C 1
ATOM 14937 O O . SER G 1 236 ? 37.517 20.861 50.918 1.00 15.82 215 SER G O 1
ATOM 14940 N N . HIS G 1 237 ? 36.398 22.590 51.948 1.00 16.87 216 HIS G N 1
ATOM 14941 C CA . HIS G 1 237 ? 35.753 23.132 50.720 1.00 15.69 216 HIS G CA 1
ATOM 14942 C C . HIS G 1 237 ? 36.525 24.340 50.164 1.00 15.23 216 HIS G C 1
ATOM 14943 O O . HIS G 1 237 ? 36.083 24.874 49.136 1.00 15.62 216 HIS G O 1
ATOM 14950 N N . ARG G 1 238 ? 37.620 24.734 50.825 1.00 16.42 217 ARG G N 1
ATOM 14951 C CA . ARG G 1 238 ? 38.520 25.868 50.460 1.00 16.52 217 ARG G CA 1
ATOM 14952 C C . ARG G 1 238 ? 37.852 27.215 50.765 1.00 16.98 217 ARG G C 1
ATOM 14953 O O . ARG G 1 238 ? 38.366 28.240 50.304 1.00 19.95 217 ARG G O 1
ATOM 14961 N N . GLY G 1 239 ? 36.797 27.221 51.585 1.00 16.79 218 GLY G N 1
ATOM 14962 C CA . GLY G 1 239 ? 36.115 28.460 52.023 1.00 17.11 218 GLY G CA 1
ATOM 14963 C C . GLY G 1 239 ? 36.577 28.937 53.401 1.00 17.13 218 GLY G C 1
ATOM 14964 O O . GLY G 1 239 ? 37.751 28.726 53.768 1.00 16.98 218 GLY G O 1
ATOM 14965 N N . TYR G 1 240 ? 35.679 29.543 54.178 1.00 17.98 219 TYR G N 1
ATOM 14966 C CA . TYR G 1 240 ? 36.018 30.109 55.505 1.00 18.82 219 TYR G CA 1
ATOM 14967 C C . TYR G 1 240 ? 36.543 29.001 56.419 1.00 18.31 219 TYR G C 1
ATOM 14968 O O . TYR G 1 240 ? 35.893 27.936 56.507 1.00 17.57 219 TYR G O 1
ATOM 14977 N N . LEU G 1 241 ? 37.645 29.253 57.125 1.00 18.23 220 LEU G N 1
ATOM 14978 C CA . LEU G 1 241 ? 38.185 28.281 58.111 1.00 17.61 220 LEU G CA 1
ATOM 14979 C C . LEU G 1 241 ? 37.138 28.063 59.210 1.00 18.25 220 LEU G C 1
ATOM 14980 O O . LEU G 1 241 ? 36.548 29.064 59.702 1.00 20.75 220 LEU G O 1
ATOM 14985 N N . GLY G 1 242 ? 36.918 26.804 59.578 1.00 19.56 221 GLY G N 1
ATOM 14986 C CA . GLY G 1 242 ? 36.013 26.419 60.675 1.00 20.22 221 GLY G CA 1
ATOM 14987 C C . GLY G 1 242 ? 34.576 26.227 60.216 1.00 22.46 221 GLY G C 1
ATOM 14988 O O . GLY G 1 242 ? 33.718 26.009 61.099 1.00 26.61 221 GLY G O 1
ATOM 14989 N N . THR G 1 243 ? 34.303 26.279 58.904 1.00 20.62 222 THR G N 1
ATOM 14990 C CA . THR G 1 243 ? 32.949 26.040 58.330 1.00 19.98 222 THR G CA 1
ATOM 14991 C C . THR G 1 243 ? 32.925 24.740 57.524 1.00 19.67 222 THR G C 1
ATOM 14992 O O . THR G 1 243 ? 31.921 24.496 56.813 1.00 20.98 222 THR G O 1
ATOM 14996 N N . GLY G 1 244 ? 33.972 23.926 57.638 1.00 19.62 223 GLY G N 1
ATOM 14997 C CA . GLY G 1 244 ? 34.035 22.632 56.941 1.00 18.35 223 GLY G CA 1
ATOM 14998 C C . GLY G 1 244 ? 34.359 21.487 57.877 1.00 18.52 223 GLY G C 1
ATOM 14999 O O . GLY G 1 244 ? 33.875 21.495 59.041 1.00 18.68 223 GLY G O 1
ATOM 15000 N N . ASN G 1 245 ? 35.145 20.531 57.378 1.00 17.64 224 ASN G N 1
ATOM 15001 C CA . ASN G 1 245 ? 35.334 19.192 57.981 1.00 18.36 224 ASN G CA 1
ATOM 15002 C C . ASN G 1 245 ? 36.752 19.016 58.528 1.00 16.63 224 ASN G C 1
ATOM 15003 O O . ASN G 1 245 ? 36.968 18.031 59.257 1.00 19.80 224 ASN G O 1
ATOM 15008 N N . VAL G 1 246 ? 37.688 19.926 58.241 1.00 16.89 225 VAL G N 1
ATOM 15009 C CA . VAL G 1 246 ? 39.113 19.689 58.616 1.00 18.38 225 VAL G CA 1
ATOM 15010 C C . VAL G 1 246 ? 39.251 19.737 60.139 1.00 18.65 225 VAL G C 1
ATOM 15011 O O . VAL G 1 246 ? 38.774 20.713 60.750 1.00 20.23 225 VAL G O 1
ATOM 15015 N N . ASP G 1 247 ? 39.884 18.707 60.708 1.00 20.76 226 ASP G N 1
ATOM 15016 C CA . ASP G 1 247 ? 40.339 18.659 62.122 1.00 21.74 226 ASP G CA 1
ATOM 15017 C C . ASP G 1 247 ? 41.612 19.511 62.252 1.00 23.50 226 ASP G C 1
ATOM 15018 O O . ASP G 1 247 ? 42.719 18.954 62.210 1.00 23.48 226 ASP G O 1
ATOM 15023 N N . PHE G 1 248 ? 41.466 20.825 62.436 1.00 21.78 227 PHE G N 1
ATOM 15024 C CA . PHE G 1 248 ? 42.613 21.751 62.593 1.00 22.29 227 PHE G CA 1
ATOM 15025 C C . PHE G 1 248 ? 43.287 21.531 63.950 1.00 22.70 227 PHE G C 1
ATOM 15026 O O . PHE G 1 248 ? 44.496 21.785 64.055 1.00 24.76 227 PHE G O 1
ATOM 15034 N N . ALA G 1 249 ? 42.536 21.089 64.963 1.00 22.43 228 ALA G N 1
ATOM 15035 C CA . ALA G 1 249 ? 43.073 20.858 66.324 1.00 24.41 228 ALA G CA 1
ATOM 15036 C C . ALA G 1 249 ? 44.227 19.852 66.243 1.00 24.81 228 ALA G C 1
ATOM 15037 O O . ALA G 1 249 ? 45.307 20.140 66.768 1.00 26.12 228 ALA G O 1
ATOM 15039 N N . SER G 1 250 ? 44.007 18.709 65.595 1.00 26.16 229 SER G N 1
ATOM 15040 C CA . SER G 1 250 ? 45.024 17.635 65.461 1.00 27.03 229 SER G CA 1
ATOM 15041 C C . SER G 1 250 ? 46.217 18.171 64.671 1.00 24.63 229 SER G C 1
ATOM 15042 O O . SER G 1 250 ? 47.362 17.871 65.050 1.00 26.12 229 SER G O 1
ATOM 15045 N N . PHE G 1 251 ? 45.953 18.962 63.633 1.00 21.41 230 PHE G N 1
ATOM 15046 C CA . PHE G 1 251 ? 46.999 19.476 62.710 1.00 22.28 230 PHE G CA 1
ATOM 15047 C C . PHE G 1 251 ? 47.943 20.422 63.468 1.00 23.31 230 PHE G C 1
ATOM 15048 O O . PHE G 1 251 ? 49.175 20.214 63.455 1.00 23.72 230 PHE G O 1
ATOM 15056 N N . PHE G 1 252 ? 47.390 21.433 64.139 1.00 23.99 231 PHE G N 1
ATOM 15057 C CA . PHE G 1 252 ? 48.192 22.464 64.848 1.00 24.92 231 PHE G CA 1
ATOM 15058 C C . PHE G 1 252 ? 48.876 21.836 66.070 1.00 26.51 231 PHE G C 1
ATOM 15059 O O . PHE G 1 252 ? 49.995 22.266 66.404 1.00 29.53 231 PHE G O 1
ATOM 15067 N N . ALA G 1 253 ? 48.257 20.832 66.699 1.00 27.07 232 ALA G N 1
ATOM 15068 C CA . ALA G 1 253 ? 48.892 20.047 67.785 1.00 28.29 232 ALA G CA 1
ATOM 15069 C C . ALA G 1 253 ? 50.154 19.369 67.230 1.00 28.03 232 ALA G C 1
ATOM 15070 O O . ALA G 1 253 ? 51.199 19.389 67.904 1.00 29.20 232 ALA G O 1
ATOM 15072 N N . ALA G 1 254 ? 50.072 18.801 66.027 1.00 27.18 233 ALA G N 1
ATOM 15073 C CA . ALA G 1 254 ? 51.210 18.124 65.370 1.00 26.03 233 ALA G CA 1
ATOM 15074 C C . ALA G 1 254 ? 52.322 19.148 65.106 1.00 25.28 233 ALA G C 1
ATOM 15075 O O . ALA G 1 254 ? 53.500 18.831 65.366 1.00 27.31 233 ALA G O 1
ATOM 15077 N N . LEU G 1 255 ? 51.972 20.336 64.609 1.00 23.33 234 LEU G N 1
ATOM 15078 C CA . LEU G 1 255 ? 52.964 21.398 64.298 1.00 24.38 234 LEU G CA 1
ATOM 15079 C C . LEU G 1 255 ? 53.712 21.771 65.582 1.00 23.37 234 LEU G C 1
ATOM 15080 O O . LEU G 1 255 ? 54.947 21.901 65.541 1.00 25.54 234 LEU G O 1
ATOM 15085 N N . LYS G 1 256 ? 52.979 21.925 66.685 1.00 25.77 235 LYS G N 1
ATOM 15086 C CA . LYS G 1 256 ? 53.538 22.283 68.011 1.00 31.10 235 LYS G CA 1
ATOM 15087 C C . LYS G 1 256 ? 54.508 21.179 68.435 1.00 30.97 235 LYS G C 1
ATOM 15088 O O . LYS G 1 256 ? 55.616 21.489 68.895 1.00 31.07 235 LYS G O 1
ATOM 15094 N N . GLN G 1 257 ? 54.082 19.929 68.268 1.00 32.53 236 GLN G N 1
ATOM 15095 C CA . GLN G 1 257 ? 54.851 18.715 68.640 1.00 35.14 236 GLN G CA 1
ATOM 15096 C C . GLN G 1 257 ? 56.239 18.745 67.988 1.00 31.66 236 GLN G C 1
ATOM 15097 O O . GLN G 1 257 ? 57.230 18.450 68.688 1.00 33.84 236 GLN G O 1
ATOM 15103 N N . ILE G 1 258 ? 56.306 19.068 66.692 1.00 29.54 237 ILE G N 1
ATOM 15104 C CA . ILE G 1 258 ? 57.579 19.065 65.908 1.00 28.49 237 ILE G CA 1
ATOM 15105 C C . ILE G 1 258 ? 58.211 20.458 65.962 1.00 27.60 237 ILE G C 1
ATOM 15106 O O . ILE G 1 258 ? 59.231 20.652 65.294 1.00 28.58 237 ILE G O 1
ATOM 15111 N N . ASP G 1 259 ? 57.645 21.367 66.761 1.00 32.65 238 ASP G N 1
ATOM 15112 C CA . ASP G 1 259 ? 58.156 22.750 66.955 1.00 31.53 238 ASP G CA 1
ATOM 15113 C C . ASP G 1 259 ? 58.353 23.385 65.576 1.00 31.22 238 ASP G C 1
ATOM 15114 O O . ASP G 1 259 ? 59.461 23.898 65.304 1.00 28.34 238 ASP G O 1
ATOM 15119 N N . TYR G 1 260 ? 57.319 23.326 64.732 1.00 29.13 239 TYR G N 1
ATOM 15120 C CA . TYR G 1 260 ? 57.358 23.818 63.332 1.00 29.18 239 TYR G CA 1
ATOM 15121 C C . TYR G 1 260 ? 57.655 25.324 63.334 1.00 27.91 239 TYR G C 1
ATOM 15122 O O . TYR G 1 260 ? 56.949 26.087 64.018 1.00 28.49 239 TYR G O 1
ATOM 15131 N N . ARG G 1 261 ? 58.702 25.731 62.613 1.00 28.99 240 ARG G N 1
ATOM 15132 C CA . ARG G 1 261 ? 59.101 27.154 62.455 1.00 27.65 240 ARG G CA 1
ATOM 15133 C C . ARG G 1 261 ? 59.257 27.447 60.970 1.00 28.30 240 ARG G C 1
ATOM 15134 O O . ARG G 1 261 ? 60.408 27.434 60.477 1.00 32.25 240 ARG G O 1
ATOM 15142 N N . GLY G 1 262 ? 58.138 27.679 60.290 1.00 24.27 241 GLY G N 1
ATOM 15143 C CA . GLY G 1 262 ? 58.141 27.935 58.842 1.00 23.57 241 GLY G CA 1
ATOM 15144 C C . GLY G 1 262 ? 56.888 28.668 58.392 1.00 21.74 241 GLY G C 1
ATOM 15145 O O . GLY G 1 262 ? 56.008 28.969 59.194 1.00 22.19 241 GLY G O 1
ATOM 15146 N N . PRO G 1 263 ? 56.798 29.005 57.091 1.00 20.78 242 PRO G N 1
ATOM 15147 C CA . PRO G 1 263 ? 55.633 29.692 56.547 1.00 20.32 242 PRO G CA 1
ATOM 15148 C C . PRO G 1 263 ? 54.357 28.855 56.659 1.00 21.48 242 PRO G C 1
ATOM 15149 O O . PRO G 1 263 ? 54.379 27.640 56.514 1.00 23.06 242 PRO G O 1
ATOM 15153 N N . ILE G 1 264 ? 53.275 29.559 56.956 1.00 20.44 243 ILE G N 1
ATOM 15154 C CA . ILE G 1 264 ? 51.887 29.038 57.026 1.00 19.49 243 ILE G CA 1
ATOM 15155 C C . ILE G 1 264 ? 51.023 30.019 56.236 1.00 18.36 243 ILE G C 1
ATOM 15156 O O . ILE G 1 264 ? 50.809 31.141 56.724 1.00 22.52 243 ILE G O 1
ATOM 15161 N N . THR G 1 265 ? 50.574 29.615 55.052 1.00 18.63 244 THR G N 1
ATOM 15162 C CA . THR G 1 265 ? 49.758 30.469 54.160 1.00 17.94 244 THR G CA 1
ATOM 15163 C C . THR G 1 265 ? 48.292 30.064 54.219 1.00 18.45 244 THR G C 1
ATOM 15164 O O . THR G 1 265 ? 47.999 28.874 54.034 1.00 18.76 244 THR G O 1
ATOM 15168 N N . PHE G 1 266 ? 47.410 31.026 54.472 1.00 18.93 245 PHE G N 1
ATOM 15169 C CA . PHE G 1 266 ? 45.957 30.844 54.268 1.00 18.43 245 PHE G CA 1
ATOM 15170 C C . PHE G 1 266 ? 45.674 30.900 52.770 1.00 19.24 245 PHE G C 1
ATOM 15171 O O . PHE G 1 266 ? 46.078 31.845 52.074 1.00 19.66 245 PHE G O 1
ATOM 15179 N N . GLU G 1 267 ? 44.973 29.877 52.306 1.00 21.49 246 GLU G N 1
ATOM 15180 C CA . GLU G 1 267 ? 44.651 29.680 50.882 1.00 21.48 246 GLU G CA 1
ATOM 15181 C C . GLU G 1 267 ? 43.161 29.389 50.749 1.00 21.48 246 GLU G C 1
ATOM 15182 O O . GLU G 1 267 ? 42.632 28.538 51.504 1.00 25.17 246 GLU G O 1
ATOM 15188 N N . SER G 1 268 ? 42.506 30.092 49.837 1.00 20.93 247 SER G N 1
ATOM 15189 C CA . SER G 1 268 ? 41.042 30.024 49.653 1.00 23.80 247 SER G CA 1
ATOM 15190 C C . SER G 1 268 ? 40.726 30.395 48.213 1.00 26.31 247 SER G C 1
ATOM 15191 O O . SER G 1 268 ? 41.407 31.277 47.648 1.00 29.47 247 SER G O 1
ATOM 15194 N N . PHE G 1 269 ? 39.744 29.707 47.649 1.00 28.97 248 PHE G N 1
ATOM 15195 C CA . PHE G 1 269 ? 39.286 29.904 46.258 1.00 30.44 248 PHE G CA 1
ATOM 15196 C C . PHE G 1 269 ? 37.763 30.032 46.303 1.00 26.80 248 PHE G C 1
ATOM 15197 O O . PHE G 1 269 ? 37.049 29.153 46.862 1.00 25.62 248 PHE G O 1
ATOM 15205 N N . SER G 1 270 ? 37.303 31.161 45.782 1.00 24.85 249 SER G N 1
ATOM 15206 C CA . SER G 1 270 ? 35.893 31.471 45.448 1.00 27.44 249 SER G CA 1
ATOM 15207 C C . SER G 1 270 ? 35.832 31.855 43.966 1.00 27.01 249 SER G C 1
ATOM 15208 O O . SER G 1 270 ? 36.826 32.425 43.476 1.00 31.57 249 SER G O 1
ATOM 15211 N N . SER G 1 271 ? 34.728 31.521 43.289 1.00 27.61 250 SER G N 1
ATOM 15212 C CA . SER G 1 271 ? 34.451 31.928 41.886 1.00 28.83 250 SER G CA 1
ATOM 15213 C C . SER G 1 271 ? 34.407 33.460 41.837 1.00 30.63 250 SER G C 1
ATOM 15214 O O . SER G 1 271 ? 34.487 34.042 40.739 1.00 33.45 250 SER G O 1
ATOM 15217 N N . GLU G 1 272 ? 34.288 34.072 43.017 1.00 34.53 251 GLU G N 1
ATOM 15218 C CA . GLU G 1 272 ? 34.262 35.544 43.216 1.00 36.83 251 GLU G CA 1
ATOM 15219 C C . GLU G 1 272 ? 35.527 36.140 42.588 1.00 35.19 251 GLU G C 1
ATOM 15220 O O . GLU G 1 272 ? 35.410 37.147 41.864 1.00 36.58 251 GLU G O 1
ATOM 15226 N N . ILE G 1 273 ? 36.685 35.523 42.855 1.00 33.59 252 ILE G N 1
ATOM 15227 C CA . ILE G 1 273 ? 38.002 35.939 42.288 1.00 33.42 252 ILE G CA 1
ATOM 15228 C C . ILE G 1 273 ? 38.594 34.745 41.542 1.00 30.20 252 ILE G C 1
ATOM 15229 O O . ILE G 1 273 ? 38.738 33.646 42.133 1.00 30.29 252 ILE G O 1
ATOM 15234 N N . VAL G 1 274 ? 38.886 34.968 40.267 1.00 28.57 253 VAL G N 1
ATOM 15235 C CA . VAL G 1 274 ? 39.136 33.896 39.275 1.00 29.25 253 VAL G CA 1
ATOM 15236 C C . VAL G 1 274 ? 40.424 34.240 38.547 1.00 29.19 253 VAL G C 1
ATOM 15237 O O . VAL G 1 274 ? 40.540 35.351 38.025 1.00 32.06 253 VAL G O 1
ATOM 15241 N N . ASP G 1 275 ? 41.373 33.321 38.591 1.00 32.32 254 ASP G N 1
ATOM 15242 C CA . ASP G 1 275 ? 42.515 33.287 37.656 1.00 34.25 254 ASP G CA 1
ATOM 15243 C C . ASP G 1 275 ? 42.176 32.207 36.634 1.00 37.09 254 ASP G C 1
ATOM 15244 O O . ASP G 1 275 ? 42.112 31.031 36.981 1.00 38.62 254 ASP G O 1
ATOM 15249 N N . PRO G 1 276 ? 41.875 32.569 35.367 1.00 39.93 255 PRO G N 1
ATOM 15250 C CA . PRO G 1 276 ? 41.413 31.581 34.391 1.00 42.03 255 PRO G CA 1
ATOM 15251 C C . PRO G 1 276 ? 42.357 30.368 34.297 1.00 44.38 255 PRO G C 1
ATOM 15252 O O . PRO G 1 276 ? 41.884 29.286 33.984 1.00 51.45 255 PRO G O 1
ATOM 15256 N N . LYS G 1 277 ? 43.652 30.576 34.585 1.00 40.23 256 LYS G N 1
ATOM 15257 C CA . LYS G 1 277 ? 44.740 29.558 34.490 1.00 44.22 256 LYS G CA 1
ATOM 15258 C C . LYS G 1 277 ? 44.698 28.575 35.661 1.00 37.35 256 LYS G C 1
ATOM 15259 O O . LYS G 1 277 ? 45.360 27.515 35.562 1.00 41.19 256 LYS G O 1
ATOM 15265 N N . LEU G 1 278 ? 44.056 28.952 36.766 1.00 32.88 257 LEU G N 1
ATOM 15266 C CA . LEU G 1 278 ? 44.141 28.173 38.028 1.00 29.00 257 LEU G CA 1
ATOM 15267 C C . LEU G 1 278 ? 42.744 27.710 38.455 1.00 26.39 257 LEU G C 1
ATOM 15268 O O . LEU G 1 278 ? 42.631 26.565 38.909 1.00 26.37 257 LEU G O 1
ATOM 15273 N N . SER G 1 279 ? 41.730 28.570 38.311 1.00 26.45 258 SER G N 1
ATOM 15274 C CA . SER G 1 279 ? 40.370 28.385 38.886 1.00 28.42 258 SER G CA 1
ATOM 15275 C C . SER G 1 279 ? 39.643 27.206 38.225 1.00 27.74 258 SER G C 1
ATOM 15276 O O . SER G 1 279 ? 38.983 26.451 38.961 1.00 28.28 258 SER G O 1
ATOM 15279 N N . ASN G 1 280 ? 39.760 27.030 36.904 1.00 27.37 259 ASN G N 1
ATOM 15280 C CA . ASN G 1 280 ? 39.100 25.906 36.184 1.00 26.58 259 ASN G CA 1
ATOM 15281 C C . ASN G 1 280 ? 39.848 24.602 36.492 1.00 23.22 259 ASN G C 1
ATOM 15282 O O . ASN G 1 280 ? 39.176 23.579 36.724 1.00 22.37 259 ASN G O 1
ATOM 15287 N N . THR G 1 281 ? 41.182 24.635 36.536 1.00 22.61 260 THR G N 1
ATOM 15288 C CA . THR G 1 281 ? 42.005 23.463 36.943 1.00 22.41 260 THR G CA 1
ATOM 15289 C C . THR G 1 281 ? 41.588 23.004 38.345 1.00 20.38 260 THR G C 1
ATOM 15290 O O . THR G 1 281 ? 41.514 21.774 38.574 1.00 22.40 260 THR G O 1
ATOM 15294 N N . LEU G 1 282 ? 41.308 23.946 39.255 1.00 19.34 261 LEU G N 1
ATOM 15295 C CA . LEU G 1 282 ? 40.986 23.627 40.672 1.00 19.39 261 LEU G CA 1
ATOM 15296 C C . LEU G 1 282 ? 39.480 23.384 40.823 1.00 17.99 261 LEU G C 1
ATOM 15297 O O . LEU G 1 282 ? 39.038 23.135 41.969 1.00 20.09 261 LEU G O 1
ATOM 15302 N N . CYS G 1 283 ? 38.725 23.453 39.721 1.00 18.53 262 CYS G N 1
ATOM 15303 C CA . CYS G 1 283 ? 37.272 23.126 39.666 1.00 18.43 262 CYS G CA 1
ATOM 15304 C C . CYS G 1 283 ? 36.521 23.962 40.709 1.00 18.67 262 CYS G C 1
ATOM 15305 O O . CYS G 1 283 ? 35.717 23.401 41.475 1.00 19.28 262 CYS G O 1
ATOM 15308 N N . VAL G 1 284 ? 36.770 25.266 40.729 1.00 18.77 263 VAL G N 1
ATOM 15309 C CA . VAL G 1 284 ? 36.133 26.201 41.700 1.00 19.84 263 VAL G CA 1
ATOM 15310 C C . VAL G 1 284 ? 34.807 26.659 41.095 1.00 20.62 263 VAL G C 1
ATOM 15311 O O . VAL G 1 284 ? 34.771 27.719 40.462 1.00 26.57 263 VAL G O 1
ATOM 15315 N N . TRP G 1 285 ? 33.763 25.851 41.273 1.00 19.29 264 TRP G N 1
ATOM 15316 C CA . TRP G 1 285 ? 32.433 26.049 40.643 1.00 20.53 264 TRP G CA 1
ATOM 15317 C C . TRP G 1 285 ? 31.560 26.935 41.532 1.00 19.81 264 TRP G C 1
ATOM 15318 O O . TRP G 1 285 ? 30.536 27.396 41.037 1.00 23.17 264 TRP G O 1
ATOM 15329 N N . ARG G 1 286 ? 31.942 27.116 42.800 1.00 21.98 265 ARG G N 1
ATOM 15330 C CA . ARG G 1 286 ? 31.084 27.729 43.842 1.00 22.37 265 ARG G CA 1
ATOM 15331 C C . ARG G 1 286 ? 31.727 28.999 44.390 1.00 23.43 265 ARG G C 1
ATOM 15332 O O . ARG G 1 286 ? 32.954 29.040 44.562 1.00 24.66 265 ARG G O 1
ATOM 15340 N N . ASN G 1 287 ? 30.873 29.974 44.677 1.00 24.79 266 ASN G N 1
ATOM 15341 C CA . ASN G 1 287 ? 31.191 31.206 45.428 1.00 26.46 266 ASN G CA 1
ATOM 15342 C C . ASN G 1 287 ? 31.010 30.903 46.919 1.00 21.95 266 ASN G C 1
ATOM 15343 O O . ASN G 1 287 ? 29.862 30.896 47.355 1.00 28.19 266 ASN G O 1
ATOM 15348 N N . LEU G 1 288 ? 32.101 30.624 47.638 1.00 23.85 267 LEU G N 1
ATOM 15349 C CA . LEU G 1 288 ? 32.111 30.281 49.086 1.00 24.67 267 LEU G CA 1
ATOM 15350 C C . LEU G 1 288 ? 32.290 31.566 49.907 1.00 22.61 267 LEU G C 1
ATOM 15351 O O . LEU G 1 288 ? 32.150 31.516 51.149 1.00 25.00 267 LEU G O 1
ATOM 15356 N N . TRP G 1 289 ? 32.603 32.673 49.236 1.00 21.81 268 TRP G N 1
ATOM 15357 C CA . TRP G 1 289 ? 32.871 33.993 49.871 1.00 22.24 268 TRP G CA 1
ATOM 15358 C C . TRP G 1 289 ? 32.978 35.076 48.797 1.00 24.52 268 TRP G C 1
ATOM 15359 O O . TRP G 1 289 ? 33.228 34.738 47.632 1.00 24.28 268 TRP G O 1
ATOM 15370 N N . HIS G 1 290 ? 32.811 36.336 49.201 1.00 25.89 269 HIS G N 1
ATOM 15371 C CA . HIS G 1 290 ? 32.872 37.525 48.309 1.00 28.65 269 HIS G CA 1
ATOM 15372 C C . HIS G 1 290 ? 33.706 38.630 48.975 1.00 29.14 269 HIS G C 1
ATOM 15373 O O . HIS G 1 290 ? 34.239 39.471 48.242 1.00 30.76 269 HIS G O 1
ATOM 15380 N N . ASP G 1 291 ? 33.833 38.614 50.307 1.00 27.18 270 ASP G N 1
ATOM 15381 C CA . ASP G 1 291 ? 34.549 39.656 51.097 1.00 29.94 270 ASP G CA 1
ATOM 15382 C C . ASP G 1 291 ? 35.956 39.148 51.443 1.00 26.72 270 ASP G C 1
ATOM 15383 O O . ASP G 1 291 ? 36.112 38.472 52.487 1.00 24.95 270 ASP G O 1
ATOM 15388 N N . SER G 1 292 ? 36.941 39.461 50.595 1.00 26.81 271 SER G N 1
ATOM 15389 C CA . SER G 1 292 ? 38.366 39.067 50.760 1.00 26.46 271 SER G CA 1
ATOM 15390 C C . SER G 1 292 ? 38.866 39.474 52.153 1.00 25.62 271 SER G C 1
ATOM 15391 O O . SER G 1 292 ? 39.511 38.648 52.818 1.00 26.84 271 SER G O 1
ATOM 15394 N N . ASP G 1 293 ? 38.581 40.713 52.574 1.00 25.28 272 ASP G N 1
ATOM 15395 C CA . ASP G 1 293 ? 39.111 41.286 53.838 1.00 27.52 272 ASP G CA 1
ATOM 15396 C C . ASP G 1 293 ? 38.521 40.524 55.030 1.00 25.25 272 ASP G C 1
ATOM 15397 O O . ASP G 1 293 ? 39.269 40.239 55.988 1.00 25.45 272 ASP G O 1
ATOM 15402 N N . ASP G 1 294 ? 37.222 40.233 54.994 1.00 25.63 273 ASP G N 1
ATOM 15403 C CA . ASP G 1 294 ? 36.542 39.464 56.068 1.00 25.36 273 ASP G CA 1
ATOM 15404 C C . ASP G 1 294 ? 37.148 38.056 56.123 1.00 24.71 273 ASP G C 1
ATOM 15405 O O . ASP G 1 294 ? 37.540 37.590 57.219 1.00 24.38 273 ASP G O 1
ATOM 15410 N N . LEU G 1 295 ? 37.215 37.393 54.976 1.00 22.96 274 LEU G N 1
ATOM 15411 C CA . LEU G 1 295 ? 37.756 36.013 54.869 1.00 21.28 274 LEU G CA 1
ATOM 15412 C C . LEU G 1 295 ? 39.179 35.968 55.431 1.00 20.09 274 LEU G C 1
ATOM 15413 O O . LEU G 1 295 ? 39.458 35.113 56.279 1.00 23.09 274 LEU G O 1
ATOM 15418 N N . ALA G 1 296 ? 40.053 36.851 54.951 1.00 23.59 275 ALA G N 1
ATOM 15419 C CA . ALA G 1 296 ? 41.483 36.919 55.329 1.00 24.11 275 ALA G CA 1
ATOM 15420 C C . ALA G 1 296 ? 41.629 37.221 56.828 1.00 22.00 275 ALA G C 1
ATOM 15421 O O . ALA G 1 296 ? 42.444 36.548 57.490 1.00 25.29 275 ALA G O 1
ATOM 15423 N N . GLY G 1 297 ? 40.895 38.213 57.344 1.00 23.40 276 GLY G N 1
ATOM 15424 C CA . GLY G 1 297 ? 40.975 38.618 58.763 1.00 24.23 276 GLY G CA 1
ATOM 15425 C C . GLY G 1 297 ? 40.573 37.485 59.688 1.00 22.63 276 GLY G C 1
ATOM 15426 O O . GLY G 1 297 ? 41.294 37.222 60.680 1.00 24.71 276 GLY G O 1
ATOM 15427 N N . LYS G 1 298 ? 39.453 36.835 59.381 1.00 24.50 277 LYS G N 1
ATOM 15428 C CA . LYS G 1 298 ? 38.923 35.686 60.159 1.00 24.85 277 LYS G CA 1
ATOM 15429 C C . LYS G 1 298 ? 39.936 34.536 60.089 1.00 22.67 277 LYS G C 1
ATOM 15430 O O . LYS G 1 298 ? 40.168 33.869 61.122 1.00 23.34 277 LYS G O 1
ATOM 15436 N N . ALA G 1 299 ? 40.550 34.325 58.925 1.00 22.24 278 ALA G N 1
ATOM 15437 C CA . ALA G 1 299 ? 41.539 33.246 58.718 1.00 22.32 278 ALA G CA 1
ATOM 15438 C C . ALA G 1 299 ? 42.771 33.494 59.598 1.00 22.23 278 ALA G C 1
ATOM 15439 O O . ALA G 1 299 ? 43.253 32.542 60.239 1.00 20.84 278 ALA G O 1
ATOM 15441 N N . LEU G 1 300 ? 43.273 34.731 59.643 1.00 23.20 279 LEU G N 1
ATOM 15442 C CA . LEU G 1 300 ? 44.499 35.055 60.416 1.00 23.22 279 LEU G CA 1
ATOM 15443 C C . LEU G 1 300 ? 44.219 34.810 61.903 1.00 22.45 279 LEU G C 1
ATOM 15444 O O . LEU G 1 300 ? 45.039 34.145 62.572 1.00 22.00 279 LEU G O 1
ATOM 15449 N N . GLU G 1 301 ? 43.088 35.310 62.401 1.00 24.28 280 GLU G N 1
ATOM 15450 C CA . GLU G 1 301 ? 42.689 35.147 63.818 1.00 24.87 280 GLU G CA 1
ATOM 15451 C C . GLU G 1 301 ? 42.611 33.649 64.134 1.00 24.18 280 GLU G C 1
ATOM 15452 O O . GLU G 1 301 ? 43.122 33.221 65.203 1.00 24.52 280 GLU G O 1
ATOM 15458 N N . PHE G 1 302 ? 42.009 32.876 63.231 1.00 22.21 281 PHE G N 1
ATOM 15459 C CA . PHE G 1 302 ? 41.806 31.412 63.381 1.00 21.32 281 PHE G CA 1
ATOM 15460 C C . PHE G 1 302 ? 43.169 30.727 63.549 1.00 21.97 281 PHE G C 1
ATOM 15461 O O . PHE G 1 302 ? 43.342 29.887 64.461 1.00 21.58 281 PHE G O 1
ATOM 15469 N N . ILE G 1 303 ? 44.118 31.062 62.674 1.00 21.74 282 ILE G N 1
ATOM 15470 C CA . ILE G 1 303 ? 45.466 30.422 62.629 1.00 20.96 282 ILE G CA 1
ATOM 15471 C C . ILE G 1 303 ? 46.296 30.851 63.849 1.00 21.52 282 ILE G C 1
ATOM 15472 O O . ILE G 1 303 ? 46.876 29.966 64.505 1.00 26.74 282 ILE G O 1
ATOM 15477 N N . LYS G 1 304 ? 46.356 32.148 64.164 1.00 25.11 283 LYS G N 1
ATOM 15478 C CA . LYS G 1 304 ? 47.149 32.654 65.321 1.00 26.65 283 LYS G CA 1
ATOM 15479 C C . LYS G 1 304 ? 46.651 31.982 66.610 1.00 25.48 283 LYS G C 1
ATOM 15480 O O . LYS G 1 304 ? 47.495 31.600 67.459 1.00 24.34 283 LYS G O 1
ATOM 15486 N N . GLN G 1 305 ? 45.334 31.826 66.757 1.00 27.43 284 GLN G N 1
ATOM 15487 C CA . GLN G 1 305 ? 44.728 31.218 67.969 1.00 26.75 284 GLN G CA 1
ATOM 15488 C C . GLN G 1 305 ? 45.334 29.824 68.166 1.00 28.71 284 GLN G C 1
ATOM 15489 O O . GLN G 1 305 ? 45.704 29.480 69.307 1.00 30.14 284 GLN G O 1
ATOM 15495 N N . ARG G 1 306 ? 45.469 29.054 67.087 1.00 27.52 285 ARG G N 1
ATOM 15496 C CA . ARG G 1 306 ? 45.853 27.623 67.185 1.00 28.74 285 ARG G CA 1
ATOM 15497 C C . ARG G 1 306 ? 47.369 27.494 67.355 1.00 27.84 285 ARG G C 1
ATOM 15498 O O . ARG G 1 306 ? 47.801 26.469 67.910 1.00 34.57 285 ARG G O 1
ATOM 15506 N N . LEU G 1 307 ? 48.144 28.503 66.951 1.00 30.09 286 LEU G N 1
ATOM 15507 C CA . LEU G 1 307 ? 49.622 28.493 67.113 1.00 29.55 286 LEU G CA 1
ATOM 15508 C C . LEU G 1 307 ? 49.981 28.771 68.577 1.00 34.38 286 LEU G C 1
ATOM 15509 O O . LEU G 1 307 ? 51.002 28.255 69.041 1.00 35.32 286 LEU G O 1
ATOM 15514 N N . SER H 1 21 ? 2.142 7.755 39.176 1.00 63.01 0 SER H N 1
ATOM 15515 C CA . SER H 1 21 ? 2.912 8.859 39.819 1.00 61.49 0 SER H CA 1
ATOM 15516 C C . SER H 1 21 ? 3.145 8.537 41.300 1.00 56.25 0 SER H C 1
ATOM 15517 O O . SER H 1 21 ? 2.319 8.959 42.134 1.00 59.88 0 SER H O 1
ATOM 15520 N N . MET H 1 22 ? 4.236 7.828 41.611 1.00 49.07 1 MET H N 1
ATOM 15521 C CA . MET H 1 22 ? 4.556 7.344 42.982 1.00 40.06 1 MET H CA 1
ATOM 15522 C C . MET H 1 22 ? 6.023 6.905 43.057 1.00 32.30 1 MET H C 1
ATOM 15523 O O . MET H 1 22 ? 6.620 6.620 41.995 1.00 36.05 1 MET H O 1
ATOM 15528 N N . ALA H 1 23 ? 6.583 6.861 44.271 1.00 26.44 2 ALA H N 1
ATOM 15529 C CA . ALA H 1 23 ? 7.907 6.263 44.560 1.00 24.27 2 ALA H CA 1
ATOM 15530 C C . ALA H 1 23 ? 7.731 4.749 44.746 1.00 22.48 2 ALA H C 1
ATOM 15531 O O . ALA H 1 23 ? 6.609 4.302 45.068 1.00 22.87 2 ALA H O 1
ATOM 15533 N N . PHE H 1 24 ? 8.790 3.976 44.532 1.00 22.52 3 PHE H N 1
ATOM 15534 C CA . PHE H 1 24 ? 8.762 2.501 44.696 1.00 21.31 3 PHE H CA 1
ATOM 15535 C C . PHE H 1 24 ? 9.435 2.135 46.014 1.00 19.48 3 PHE H C 1
ATOM 15536 O O . PHE H 1 24 ? 10.271 2.870 46.533 1.00 19.28 3 PHE H O 1
ATOM 15544 N N . PRO H 1 25 ? 9.042 0.997 46.619 1.00 18.68 4 PRO H N 1
ATOM 15545 C CA . PRO H 1 25 ? 9.491 0.662 47.965 1.00 19.66 4 PRO H CA 1
ATOM 15546 C C . PRO H 1 25 ? 11.017 0.723 48.109 1.00 18.28 4 PRO H C 1
ATOM 15547 O O . PRO H 1 25 ? 11.744 0.308 47.218 1.00 19.40 4 PRO H O 1
ATOM 15551 N N . LYS H 1 26 ? 11.453 1.295 49.227 1.00 17.14 5 LYS H N 1
ATOM 15552 C CA . LYS H 1 26 ? 12.845 1.268 49.715 1.00 16.99 5 LYS H CA 1
ATOM 15553 C C . LYS H 1 26 ? 12.868 0.582 51.076 1.00 18.62 5 LYS H C 1
ATOM 15554 O O . LYS H 1 26 ? 11.839 0.599 51.776 1.00 20.39 5 LYS H O 1
ATOM 15560 N N . ARG H 1 27 ? 14.014 0.025 51.438 1.00 20.17 6 ARG H N 1
ATOM 15561 C CA . ARG H 1 27 ? 14.227 -0.558 52.780 1.00 20.85 6 ARG H CA 1
ATOM 15562 C C . ARG H 1 27 ? 15.660 -0.278 53.210 1.00 18.58 6 ARG H C 1
ATOM 15563 O O . ARG H 1 27 ? 16.514 -0.052 52.328 1.00 14.78 6 ARG H O 1
ATOM 15571 N N . LEU H 1 28 ? 15.894 -0.237 54.520 1.00 19.34 7 LEU H N 1
ATOM 15572 C CA . LEU H 1 28 ? 17.263 -0.149 55.057 1.00 17.90 7 LEU H CA 1
ATOM 15573 C C . LEU H 1 28 ? 17.959 -1.455 54.698 1.00 17.44 7 LEU H C 1
ATOM 15574 O O . LEU H 1 28 ? 17.503 -2.507 55.143 1.00 20.26 7 LEU H O 1
ATOM 15579 N N . GLU H 1 29 ? 18.993 -1.380 53.863 1.00 16.75 8 GLU H N 1
ATOM 15580 C CA . GLU H 1 29 ? 19.785 -2.571 53.484 1.00 16.95 8 GLU H CA 1
ATOM 15581 C C . GLU H 1 29 ? 21.195 -2.094 53.175 1.00 16.00 8 GLU H C 1
ATOM 15582 O O . GLU H 1 29 ? 21.352 -0.925 52.791 1.00 16.18 8 GLU H O 1
ATOM 15588 N N . ILE H 1 30 ? 22.174 -2.974 53.351 1.00 16.47 9 ILE H N 1
ATOM 15589 C CA . ILE H 1 30 ? 23.607 -2.606 53.239 1.00 15.65 9 ILE H CA 1
ATOM 15590 C C . ILE H 1 30 ? 24.196 -3.406 52.090 1.00 16.18 9 ILE H C 1
ATOM 15591 O O . ILE H 1 30 ? 23.985 -4.631 52.064 1.00 16.80 9 ILE H O 1
ATOM 15596 N N . GLY H 1 31 ? 24.861 -2.711 51.171 1.00 15.38 10 GLY H N 1
ATOM 15597 C CA . GLY H 1 31 ? 25.430 -3.307 49.953 1.00 16.23 10 GLY H CA 1
ATOM 15598 C C . GLY H 1 31 ? 26.926 -3.084 49.846 1.00 15.09 10 GLY H C 1
ATOM 15599 O O . GLY H 1 31 ? 27.464 -2.223 50.549 1.00 14.97 10 GLY H O 1
ATOM 15600 N N . GLY H 1 32 ? 27.578 -3.859 48.987 1.00 14.66 11 GLY H N 1
ATOM 15601 C CA . GLY H 1 32 ? 28.979 -3.639 48.589 1.00 14.35 11 GLY H CA 1
ATOM 15602 C C . GLY H 1 32 ? 29.058 -3.291 47.113 1.00 14.67 11 GLY H C 1
ATOM 15603 O O . GLY H 1 32 ? 28.327 -3.902 46.324 1.00 15.41 11 GLY H O 1
ATOM 15604 N N . HIS H 1 33 ? 29.871 -2.297 46.769 1.00 15.06 12 HIS H N 1
ATOM 15605 C CA . HIS H 1 33 ? 30.141 -1.886 45.368 1.00 16.04 12 HIS H CA 1
ATOM 15606 C C . HIS H 1 33 ? 31.016 -2.956 44.698 1.00 17.19 12 HIS H C 1
ATOM 15607 O O . HIS H 1 33 ? 31.929 -3.488 45.354 1.00 15.53 12 HIS H O 1
ATOM 15614 N N . ALA H 1 34 ? 30.745 -3.262 43.432 1.00 18.52 13 ALA H N 1
ATOM 15615 C CA . ALA H 1 34 ? 31.440 -4.333 42.675 1.00 19.86 13 ALA H CA 1
ATOM 15616 C C . ALA H 1 34 ? 32.958 -4.135 42.704 1.00 18.88 13 ALA H C 1
ATOM 15617 O O . ALA H 1 34 ? 33.668 -5.162 42.719 1.00 19.22 13 ALA H O 1
ATOM 15619 N N . LEU H 1 35 ? 33.450 -2.891 42.655 1.00 21.61 14 LEU H N 1
ATOM 15620 C CA . LEU H 1 35 ? 34.902 -2.596 42.475 1.00 21.63 14 LEU H CA 1
ATOM 15621 C C . LEU H 1 35 ? 35.675 -2.930 43.753 1.00 22.91 14 LEU H C 1
ATOM 15622 O O . LEU H 1 35 ? 36.931 -2.843 43.744 1.00 22.28 14 LEU H O 1
ATOM 15627 N N . VAL H 1 36 ? 34.968 -3.323 44.814 1.00 18.14 15 VAL H N 1
ATOM 15628 C CA . VAL H 1 36 ? 35.627 -3.884 46.022 1.00 18.82 15 VAL H CA 1
ATOM 15629 C C . VAL H 1 36 ? 36.270 -5.228 45.636 1.00 20.01 15 VAL H C 1
ATOM 15630 O O . VAL H 1 36 ? 37.288 -5.578 46.262 1.00 23.80 15 VAL H O 1
ATOM 15634 N N . TRP H 1 37 ? 35.723 -5.931 44.633 1.00 20.03 16 TRP H N 1
ATOM 15635 C CA . TRP H 1 37 ? 36.112 -7.330 44.276 1.00 20.87 16 TRP H CA 1
ATOM 15636 C C . TRP H 1 37 ? 36.583 -7.468 42.821 1.00 21.01 16 TRP H C 1
ATOM 15637 O O . TRP H 1 37 ? 37.503 -8.284 42.589 1.00 21.04 16 TRP H O 1
ATOM 15648 N N . SER H 1 38 ? 35.908 -6.818 41.870 1.00 20.86 17 SER H N 1
ATOM 15649 C CA . SER H 1 38 ? 36.046 -7.088 40.413 1.00 21.22 17 SER H CA 1
ATOM 15650 C C . SER H 1 38 ? 36.100 -5.797 39.596 1.00 20.82 17 SER H C 1
ATOM 15651 O O . SER H 1 38 ? 35.247 -4.929 39.811 1.00 20.26 17 SER H O 1
ATOM 15654 N N . GLY H 1 39 ? 37.052 -5.729 38.660 1.00 22.20 18 GLY H N 1
ATOM 15655 C CA . GLY H 1 39 ? 37.197 -4.636 37.684 1.00 25.09 18 GLY H CA 1
ATOM 15656 C C . GLY H 1 39 ? 36.357 -4.857 36.438 1.00 23.52 18 GLY H C 1
ATOM 15657 O O . GLY H 1 39 ? 36.239 -3.902 35.634 1.00 27.94 18 GLY H O 1
ATOM 15658 N N . ASP H 1 40 ? 35.769 -6.048 36.275 1.00 26.44 19 ASP H N 1
ATOM 15659 C CA . ASP H 1 40 ? 34.938 -6.369 35.083 1.00 26.55 19 ASP H CA 1
ATOM 15660 C C . ASP H 1 40 ? 33.714 -7.189 35.499 1.00 24.40 19 ASP H C 1
ATOM 15661 O O . ASP H 1 40 ? 33.571 -7.502 36.700 1.00 24.10 19 ASP H O 1
ATOM 15666 N N . TRP H 1 41 ? 32.839 -7.482 34.537 1.00 23.61 20 TRP H N 1
ATOM 15667 C CA . TRP H 1 41 ? 31.608 -8.280 34.754 1.00 22.60 20 TRP H CA 1
ATOM 15668 C C . TRP H 1 41 ? 31.599 -9.489 33.807 1.00 23.94 20 TRP H C 1
ATOM 15669 O O . TRP H 1 41 ? 30.521 -9.864 33.305 1.00 26.91 20 TRP H O 1
ATOM 15680 N N . SER H 1 42 ? 32.768 -10.092 33.597 1.00 23.19 21 SER H N 1
ATOM 15681 C CA . SER H 1 42 ? 32.919 -11.447 33.002 1.00 21.52 21 SER H CA 1
ATOM 15682 C C . SER H 1 42 ? 32.197 -12.464 33.896 1.00 20.81 21 SER H C 1
ATOM 15683 O O . SER H 1 42 ? 31.881 -12.121 35.033 1.00 22.09 21 SER H O 1
ATOM 15686 N N . ALA H 1 43 ? 31.992 -13.693 33.429 1.00 22.48 22 ALA H N 1
ATOM 15687 C CA . ALA H 1 43 ? 31.402 -14.769 34.259 1.00 22.54 22 ALA H CA 1
ATOM 15688 C C . ALA H 1 43 ? 32.192 -14.867 35.570 1.00 22.51 22 ALA H C 1
ATOM 15689 O O . ALA H 1 43 ? 31.569 -14.944 36.641 1.00 22.01 22 ALA H O 1
ATOM 15691 N N . ALA H 1 44 ? 33.526 -14.862 35.491 1.00 20.92 23 ALA H N 1
ATOM 15692 C CA . ALA H 1 44 ? 34.422 -15.007 36.662 1.00 20.49 23 ALA H CA 1
ATOM 15693 C C . ALA H 1 44 ? 34.335 -13.751 37.542 1.00 18.39 23 ALA H C 1
ATOM 15694 O O . ALA H 1 44 ? 34.301 -13.890 38.773 1.00 18.19 23 ALA H O 1
ATOM 15696 N N . GLY H 1 45 ? 34.331 -12.564 36.932 1.00 18.48 24 GLY H N 1
ATOM 15697 C CA . GLY H 1 45 ? 34.304 -11.278 37.657 1.00 18.86 24 GLY H CA 1
ATOM 15698 C C . GLY H 1 45 ? 32.984 -11.068 38.392 1.00 18.48 24 GLY H C 1
ATOM 15699 O O . GLY H 1 45 ? 33.018 -10.677 39.578 1.00 17.41 24 GLY H O 1
ATOM 15700 N N . ALA H 1 46 ? 31.860 -11.317 37.720 1.00 19.68 25 ALA H N 1
ATOM 15701 C CA . ALA H 1 46 ? 30.502 -11.249 38.308 1.00 18.73 25 ALA H CA 1
ATOM 15702 C C . ALA H 1 46 ? 30.429 -12.223 39.484 1.00 18.02 25 ALA H C 1
ATOM 15703 O O . ALA H 1 46 ? 29.939 -11.820 40.545 1.00 16.77 25 ALA H O 1
ATOM 15705 N N . ARG H 1 47 ? 30.933 -13.449 39.324 1.00 17.94 26 ARG H N 1
ATOM 15706 C CA . ARG H 1 47 ? 30.885 -14.457 40.412 1.00 18.12 26 ARG H CA 1
ATOM 15707 C C . ARG H 1 47 ? 31.745 -13.993 41.593 1.00 18.56 26 ARG H C 1
ATOM 15708 O O . ARG H 1 47 ? 31.277 -14.100 42.741 1.00 19.91 26 ARG H O 1
ATOM 15716 N N . LYS H 1 48 ? 32.953 -13.494 41.338 1.00 18.36 27 LYS H N 1
ATOM 15717 C CA . LYS H 1 48 ? 33.874 -13.065 42.420 1.00 19.00 27 LYS H CA 1
ATOM 15718 C C . LYS H 1 48 ? 33.183 -11.970 43.252 1.00 17.51 27 LYS H C 1
ATOM 15719 O O . LYS H 1 48 ? 33.226 -12.036 44.499 1.00 18.57 27 LYS H O 1
ATOM 15725 N N . ALA H 1 49 ? 32.582 -10.982 42.589 1.00 17.54 28 ALA H N 1
ATOM 15726 C CA . ALA H 1 49 ? 31.926 -9.831 43.249 1.00 15.56 28 ALA H CA 1
ATOM 15727 C C . ALA H 1 49 ? 30.697 -10.323 44.025 1.00 15.38 28 ALA H C 1
ATOM 15728 O O . ALA H 1 49 ? 30.573 -9.998 45.223 1.00 16.44 28 ALA H O 1
ATOM 15730 N N . ILE H 1 50 ? 29.817 -11.082 43.378 1.00 14.44 29 ILE H N 1
ATOM 15731 C CA . ILE H 1 50 ? 28.553 -11.566 44.009 1.00 15.47 29 ILE H CA 1
ATOM 15732 C C . ILE H 1 50 ? 28.912 -12.483 45.188 1.00 16.17 29 ILE H C 1
ATOM 15733 O O . ILE H 1 50 ? 28.352 -12.272 46.292 1.00 16.69 29 ILE H O 1
ATOM 15738 N N . ALA H 1 51 ? 29.833 -13.436 45.000 1.00 17.83 30 ALA H N 1
ATOM 15739 C CA . ALA H 1 51 ? 30.281 -14.342 46.085 1.00 18.09 30 ALA H CA 1
ATOM 15740 C C . ALA H 1 51 ? 30.887 -13.502 47.213 1.00 18.45 30 ALA H C 1
ATOM 15741 O O . ALA H 1 51 ? 30.603 -13.793 48.371 1.00 20.39 30 ALA H O 1
ATOM 15743 N N . GLY H 1 52 ? 31.694 -12.494 46.867 1.00 17.59 31 GLY H N 1
ATOM 15744 C CA . GLY H 1 52 ? 32.370 -11.610 47.838 1.00 18.89 31 GLY H CA 1
ATOM 15745 C C . GLY H 1 52 ? 31.358 -10.880 48.703 1.00 17.93 31 GLY H C 1
ATOM 15746 O O . GLY H 1 52 ? 31.506 -10.875 49.947 1.00 16.92 31 GLY H O 1
ATOM 15747 N N . ALA H 1 53 ? 30.353 -10.277 48.074 1.00 16.37 32 ALA H N 1
ATOM 15748 C CA . ALA H 1 53 ? 29.298 -9.518 48.781 1.00 16.71 32 ALA H CA 1
ATOM 15749 C C . ALA H 1 53 ? 28.511 -10.489 49.672 1.00 16.88 32 ALA H C 1
ATOM 15750 O O . ALA H 1 53 ? 28.271 -10.164 50.861 1.00 18.12 32 ALA H O 1
ATOM 15752 N N . ALA H 1 54 ? 28.156 -11.668 49.152 1.00 17.76 33 ALA H N 1
ATOM 15753 C CA . ALA H 1 54 ? 27.393 -12.685 49.915 1.00 18.87 33 ALA H CA 1
ATOM 15754 C C . ALA H 1 54 ? 28.224 -13.126 51.126 1.00 20.78 33 ALA H C 1
ATOM 15755 O O . ALA H 1 54 ? 27.664 -13.202 52.237 1.00 21.35 33 ALA H O 1
ATOM 15757 N N . ARG H 1 55 ? 29.516 -13.385 50.920 1.00 22.75 34 ARG H N 1
ATOM 15758 C CA . ARG H 1 55 ? 30.448 -13.897 51.961 1.00 25.09 34 ARG H CA 1
ATOM 15759 C C . ARG H 1 55 ? 30.503 -12.908 53.126 1.00 24.91 34 ARG H C 1
ATOM 15760 O O . ARG H 1 55 ? 30.348 -13.349 54.284 1.00 25.42 34 ARG H O 1
ATOM 15768 N N . ALA H 1 56 ? 30.702 -11.623 52.821 1.00 23.13 35 ALA H N 1
ATOM 15769 C CA . ALA H 1 56 ? 30.779 -10.523 53.811 1.00 25.03 35 ALA H CA 1
ATOM 15770 C C . ALA H 1 56 ? 29.456 -10.421 54.580 1.00 25.46 35 ALA H C 1
ATOM 15771 O O . ALA H 1 56 ? 29.484 -9.995 55.756 1.00 31.41 35 ALA H O 1
ATOM 15773 N N . GLY H 1 57 ? 28.336 -10.777 53.943 1.00 22.25 36 GLY H N 1
ATOM 15774 C CA . GLY H 1 57 ? 26.994 -10.730 54.559 1.00 22.72 36 GLY H CA 1
ATOM 15775 C C . GLY H 1 57 ? 26.217 -9.484 54.162 1.00 21.13 36 GLY H C 1
ATOM 15776 O O . GLY H 1 57 ? 25.273 -9.132 54.873 1.00 23.46 36 GLY H O 1
ATOM 15777 N N . PHE H 1 58 ? 26.582 -8.834 53.054 1.00 19.02 37 PHE H N 1
ATOM 15778 C CA . PHE H 1 58 ? 25.814 -7.699 52.485 1.00 17.08 37 PHE H CA 1
ATOM 15779 C C . PHE H 1 58 ? 24.449 -8.196 52.012 1.00 16.55 37 PHE H C 1
ATOM 15780 O O . PHE H 1 58 ? 24.321 -9.397 51.706 1.00 19.18 37 PHE H O 1
ATOM 15788 N N . ASP H 1 59 ? 23.466 -7.293 51.947 1.00 18.07 38 ASP H N 1
ATOM 15789 C CA . ASP H 1 59 ? 22.101 -7.599 51.452 1.00 18.25 38 ASP H CA 1
ATOM 15790 C C . ASP H 1 59 ? 22.096 -7.578 49.925 1.00 17.92 38 ASP H C 1
ATOM 15791 O O . ASP H 1 59 ? 21.281 -8.268 49.332 1.00 20.55 38 ASP H O 1
ATOM 15796 N N . TYR H 1 60 ? 22.963 -6.781 49.311 1.00 16.48 39 TYR H N 1
ATOM 15797 C CA . TYR H 1 60 ? 22.953 -6.581 47.842 1.00 17.27 39 TYR H CA 1
ATOM 15798 C C . TYR H 1 60 ? 24.368 -6.273 47.375 1.00 15.35 39 TYR H C 1
ATOM 15799 O O . TYR H 1 60 ? 25.220 -5.901 48.198 1.00 16.13 39 TYR H O 1
ATOM 15808 N N . ILE H 1 61 ? 24.583 -6.474 46.078 1.00 14.48 40 ILE H N 1
ATOM 15809 C CA . ILE H 1 61 ? 25.761 -5.951 45.340 1.00 15.80 40 ILE H CA 1
ATOM 15810 C C . ILE H 1 61 ? 25.280 -4.756 44.525 1.00 13.89 40 ILE H C 1
ATOM 15811 O O . ILE H 1 61 ? 24.170 -4.798 43.981 1.00 14.48 40 ILE H O 1
ATOM 15816 N N . GLU H 1 62 ? 26.100 -3.718 44.462 1.00 13.87 41 GLU H N 1
ATOM 15817 C CA . GLU H 1 62 ? 25.859 -2.591 43.538 1.00 14.73 41 GLU H CA 1
ATOM 15818 C C . GLU H 1 62 ? 26.732 -2.815 42.303 1.00 15.18 41 GLU H C 1
ATOM 15819 O O . GLU H 1 62 ? 27.976 -2.791 42.423 1.00 14.95 41 GLU H O 1
ATOM 15825 N N . ILE H 1 63 ? 26.078 -3.068 41.176 1.00 16.38 42 ILE H N 1
ATOM 15826 C CA . ILE H 1 63 ? 26.735 -3.333 39.867 1.00 16.76 42 ILE H CA 1
ATOM 15827 C C . ILE H 1 63 ? 27.041 -2.009 39.166 1.00 19.97 42 ILE H C 1
ATOM 15828 O O . ILE H 1 63 ? 26.128 -1.168 39.050 1.00 20.94 42 ILE H O 1
ATOM 15833 N N . ALA H 1 64 ? 28.279 -1.843 38.697 1.00 21.97 43 ALA H N 1
ATOM 15834 C CA . ALA H 1 64 ? 28.733 -0.616 37.999 1.00 24.88 43 ALA H CA 1
ATOM 15835 C C . ALA H 1 64 ? 28.387 -0.743 36.513 1.00 25.35 43 ALA H C 1
ATOM 15836 O O . ALA H 1 64 ? 29.117 -1.464 35.822 1.00 31.33 43 ALA H O 1
ATOM 15838 N N . LEU H 1 65 ? 27.306 -0.087 36.067 1.00 25.39 44 LEU H N 1
ATOM 15839 C CA . LEU H 1 65 ? 26.707 -0.233 34.704 1.00 27.76 44 LEU H CA 1
ATOM 15840 C C . LEU H 1 65 ? 27.197 0.874 33.763 1.00 23.75 44 LEU H C 1
ATOM 15841 O O . LEU H 1 65 ? 26.353 1.407 33.019 1.00 26.43 44 LEU H O 1
ATOM 15846 N N . LEU H 1 66 ? 28.486 1.214 33.766 1.00 22.77 45 LEU H N 1
ATOM 15847 C CA . LEU H 1 66 ? 29.009 2.285 32.869 1.00 21.98 45 LEU H CA 1
ATOM 15848 C C . LEU H 1 66 ? 28.801 1.877 31.401 1.00 23.66 45 LEU H C 1
ATOM 15849 O O . LEU H 1 66 ? 28.584 2.769 30.547 1.00 24.16 45 LEU H O 1
ATOM 15854 N N . ASP H 1 67 ? 28.844 0.576 31.111 1.00 23.64 46 ASP H N 1
ATOM 15855 C CA . ASP H 1 67 ? 28.535 0.019 29.769 1.00 23.43 46 ASP H CA 1
ATOM 15856 C C . ASP H 1 67 ? 27.446 -1.037 29.922 1.00 24.02 46 ASP H C 1
ATOM 15857 O O . ASP H 1 67 ? 27.736 -2.223 30.050 1.00 25.17 46 ASP H O 1
ATOM 15862 N N . PRO H 1 68 ? 26.154 -0.644 29.944 1.00 20.98 47 PRO H N 1
ATOM 15863 C CA . PRO H 1 68 ? 25.083 -1.598 30.231 1.00 24.43 47 PRO H CA 1
ATOM 15864 C C . PRO H 1 68 ? 24.866 -2.661 29.142 1.00 25.07 47 PRO H C 1
ATOM 15865 O O . PRO H 1 68 ? 24.190 -3.633 29.430 1.00 26.23 47 PRO H O 1
ATOM 15869 N N . TRP H 1 69 ? 25.442 -2.482 27.946 1.00 24.73 48 TRP H N 1
ATOM 15870 C CA . TRP H 1 69 ? 25.379 -3.496 26.859 1.00 28.44 48 TRP H CA 1
ATOM 15871 C C . TRP H 1 69 ? 26.329 -4.657 27.176 1.00 29.41 48 TRP H C 1
ATOM 15872 O O . TRP H 1 69 ? 26.097 -5.765 26.661 1.00 33.87 48 TRP H O 1
ATOM 15883 N N . GLN H 1 70 ? 27.350 -4.419 28.003 1.00 30.29 49 GLN H N 1
ATOM 15884 C CA . GLN H 1 70 ? 28.352 -5.453 28.377 1.00 32.66 49 GLN H CA 1
ATOM 15885 C C . GLN H 1 70 ? 27.679 -6.558 29.194 1.00 32.26 49 GLN H C 1
ATOM 15886 O O . GLN H 1 70 ? 28.106 -7.711 29.049 1.00 39.29 49 GLN H O 1
ATOM 15892 N N . ILE H 1 71 ? 26.684 -6.207 30.024 1.00 28.55 50 ILE H N 1
ATOM 15893 C CA . ILE H 1 71 ? 26.121 -7.107 31.075 1.00 29.58 50 ILE H CA 1
ATOM 15894 C C . ILE H 1 71 ? 25.358 -8.265 30.425 1.00 28.96 50 ILE H C 1
ATOM 15895 O O . ILE H 1 71 ? 24.372 -8.002 29.708 1.00 30.37 50 ILE H O 1
ATOM 15900 N N . ASP H 1 72 ? 25.782 -9.499 30.714 1.00 29.34 51 ASP H N 1
ATOM 15901 C CA . ASP H 1 72 ? 25.014 -10.742 30.446 1.00 29.80 51 ASP H CA 1
ATOM 15902 C C . ASP H 1 72 ? 23.961 -10.895 31.549 1.00 27.83 51 ASP H C 1
ATOM 15903 O O . ASP H 1 72 ? 24.312 -11.332 32.662 1.00 26.22 51 ASP H O 1
ATOM 15908 N N . VAL H 1 73 ? 22.718 -10.521 31.246 1.00 29.31 52 VAL H N 1
ATOM 15909 C CA . VAL H 1 73 ? 21.591 -10.472 32.219 1.00 29.42 52 VAL H CA 1
ATOM 15910 C C . VAL H 1 73 ? 21.307 -11.883 32.751 1.00 28.59 52 VAL H C 1
ATOM 15911 O O . VAL H 1 73 ? 21.255 -12.051 33.985 1.00 28.43 52 VAL H O 1
ATOM 15915 N N . ALA H 1 74 ? 21.138 -12.862 31.863 1.00 29.14 53 ALA H N 1
ATOM 15916 C CA . ALA H 1 74 ? 20.809 -14.261 32.223 1.00 29.21 53 ALA H CA 1
ATOM 15917 C C . ALA H 1 74 ? 21.871 -14.807 33.188 1.00 28.05 53 ALA H C 1
ATOM 15918 O O . ALA H 1 74 ? 21.494 -15.402 34.209 1.00 31.20 53 ALA H O 1
ATOM 15920 N N . LEU H 1 75 ? 23.153 -14.613 32.868 1.00 28.94 54 LEU H N 1
ATOM 15921 C CA . LEU H 1 75 ? 24.297 -15.050 33.713 1.00 28.72 54 LEU H CA 1
ATOM 15922 C C . LEU H 1 75 ? 24.176 -14.396 35.094 1.00 26.89 54 LEU H C 1
ATOM 15923 O O . LEU H 1 75 ? 24.266 -15.112 36.119 1.00 25.11 54 LEU H O 1
ATOM 15928 N N . THR H 1 76 ? 23.972 -13.079 35.118 1.00 24.05 55 THR H N 1
ATOM 15929 C CA . THR H 1 76 ? 23.920 -12.277 36.367 1.00 24.61 55 THR H CA 1
ATOM 15930 C C . THR H 1 76 ? 22.745 -12.767 37.223 1.00 24.27 55 THR H C 1
ATOM 15931 O O . THR H 1 76 ? 22.960 -13.004 38.426 1.00 25.11 55 THR H O 1
ATOM 15935 N N . LYS H 1 77 ? 21.563 -12.920 36.621 1.00 26.78 56 LYS H N 1
ATOM 15936 C CA . LYS H 1 77 ? 20.339 -13.457 37.279 1.00 29.68 56 LYS H CA 1
ATOM 15937 C C . LYS H 1 77 ? 20.680 -14.799 37.938 1.00 27.46 56 LYS H C 1
ATOM 15938 O O . LYS H 1 77 ? 20.335 -14.987 39.123 1.00 26.86 56 LYS H O 1
ATOM 15944 N N . ASP H 1 78 ? 21.357 -15.689 37.206 1.00 27.79 57 ASP H N 1
ATOM 15945 C CA . ASP H 1 78 ? 21.746 -17.040 37.690 1.00 27.87 57 ASP H CA 1
ATOM 15946 C C . ASP H 1 78 ? 22.645 -16.901 38.925 1.00 25.67 57 ASP H C 1
ATOM 15947 O O . ASP H 1 78 ? 22.402 -17.619 39.912 1.00 25.75 57 ASP H O 1
ATOM 15952 N N . LEU H 1 79 ? 23.648 -16.020 38.877 1.00 21.86 58 LEU H N 1
ATOM 15953 C CA . LEU H 1 79 ? 24.611 -15.831 39.997 1.00 21.27 58 LEU H CA 1
ATOM 15954 C C . LEU H 1 79 ? 23.891 -15.236 41.217 1.00 21.31 58 LEU H C 1
ATOM 15955 O O . LEU H 1 79 ? 24.153 -15.697 42.344 1.00 22.63 58 LEU H O 1
ATOM 15960 N N . LEU H 1 80 ? 23.025 -14.243 41.019 1.00 22.96 59 LEU H N 1
ATOM 15961 C CA . LEU H 1 80 ? 22.293 -13.602 42.145 1.00 23.44 59 LEU H CA 1
ATOM 15962 C C . LEU H 1 80 ? 21.415 -14.652 42.839 1.00 23.89 59 LEU H C 1
ATOM 15963 O O . LEU H 1 80 ? 21.382 -14.671 44.086 1.00 24.97 59 LEU H O 1
ATOM 15968 N N . GLN H 1 81 ? 20.757 -15.521 42.070 1.00 25.78 60 GLN H N 1
ATOM 15969 C CA . GLN H 1 81 ? 19.928 -16.627 42.627 1.00 28.42 60 GLN H CA 1
ATOM 15970 C C . GLN H 1 81 ? 20.826 -17.625 43.366 1.00 25.96 60 GLN H C 1
ATOM 15971 O O . GLN H 1 81 ? 20.455 -18.062 44.462 1.00 30.43 60 GLN H O 1
ATOM 15977 N N . GLU H 1 82 ? 21.967 -17.986 42.781 1.00 26.02 61 GLU H N 1
ATOM 15978 C CA . GLU H 1 82 ? 22.897 -18.982 43.369 1.00 24.97 61 GLU H CA 1
ATOM 15979 C C . GLU H 1 82 ? 23.340 -18.515 44.763 1.00 26.56 61 GLU H C 1
ATOM 15980 O O . GLU H 1 82 ? 23.441 -19.358 45.671 1.00 26.57 61 GLU H O 1
ATOM 15986 N N . TYR H 1 83 ? 23.592 -17.219 44.935 1.00 23.16 62 TYR H N 1
ATOM 15987 C CA . TYR H 1 83 ? 24.150 -16.656 46.192 1.00 23.84 62 TYR H CA 1
ATOM 15988 C C . TYR H 1 83 ? 23.049 -15.966 47.009 1.00 23.08 62 TYR H C 1
ATOM 15989 O O . TYR H 1 83 ? 23.374 -15.398 48.065 1.00 22.81 62 TYR H O 1
ATOM 15998 N N . ASN H 1 84 ? 21.798 -16.026 46.545 1.00 24.93 63 ASN H N 1
ATOM 15999 C CA . ASN H 1 84 ? 20.623 -15.417 47.229 1.00 27.08 63 ASN H CA 1
ATOM 16000 C C . ASN H 1 84 ? 20.955 -13.958 47.563 1.00 24.18 63 ASN H C 1
ATOM 16001 O O . ASN H 1 84 ? 20.894 -13.577 48.742 1.00 26.19 63 ASN H O 1
ATOM 16006 N N . LEU H 1 85 ? 21.326 -13.178 46.551 1.00 22.07 64 LEU H N 1
ATOM 16007 C CA . LEU H 1 85 ? 21.773 -11.773 46.726 1.00 19.63 64 LEU H CA 1
ATOM 16008 C C . LEU H 1 85 ? 20.905 -10.862 45.857 1.00 19.96 64 LEU H C 1
ATOM 16009 O O . LEU H 1 85 ? 20.548 -11.264 44.742 1.00 23.33 64 LEU H O 1
ATOM 16014 N N . ARG H 1 86 ? 20.559 -9.688 46.382 1.00 19.99 65 ARG H N 1
ATOM 16015 C CA . ARG H 1 86 ? 19.854 -8.617 45.638 1.00 21.22 65 ARG H CA 1
ATOM 16016 C C . ARG H 1 86 ? 20.893 -7.774 44.894 1.00 17.44 65 ARG H C 1
ATOM 16017 O O . ARG H 1 86 ? 22.092 -7.843 45.241 1.00 17.51 65 ARG H O 1
ATOM 16025 N N . ALA H 1 87 ? 20.459 -7.028 43.882 1.00 19.61 66 ALA H N 1
ATOM 16026 C CA . ALA H 1 87 ? 21.333 -6.121 43.104 1.00 17.93 66 ALA H CA 1
ATOM 16027 C C . ALA H 1 87 ? 20.650 -4.767 42.941 1.00 18.27 66 ALA H C 1
ATOM 16028 O O . ALA H 1 87 ? 19.425 -4.728 42.708 1.00 20.15 66 ALA H O 1
ATOM 16030 N N . HIS H 1 88 ? 21.447 -3.710 43.068 1.00 16.89 67 HIS H N 1
ATOM 16031 C CA . HIS H 1 88 ? 21.143 -2.340 42.590 1.00 16.03 67 HIS H CA 1
ATOM 16032 C C . HIS H 1 88 ? 22.245 -1.968 41.597 1.00 16.74 67 HIS H C 1
ATOM 16033 O O . HIS H 1 88 ? 23.242 -2.714 41.507 1.00 17.12 67 HIS H O 1
ATOM 16040 N N . ALA H 1 89 ? 22.101 -0.861 40.878 1.00 15.44 68 ALA H N 1
ATOM 16041 C CA . ALA H 1 89 ? 23.105 -0.459 39.871 1.00 17.07 68 ALA H CA 1
ATOM 16042 C C . ALA H 1 89 ? 23.439 1.018 40.028 1.00 17.07 68 ALA H C 1
ATOM 16043 O O . ALA H 1 89 ? 22.548 1.806 40.410 1.00 15.83 68 ALA H O 1
ATOM 16045 N N . SER H 1 90 ? 24.695 1.355 39.739 1.00 17.54 69 SER H N 1
ATOM 16046 C CA . SER H 1 90 ? 25.166 2.748 39.604 1.00 16.52 69 SER H CA 1
ATOM 16047 C C . SER H 1 90 ? 25.926 2.885 38.290 1.00 15.91 69 SER H C 1
ATOM 16048 O O . SER H 1 90 ? 26.419 1.873 37.750 1.00 18.54 69 SER H O 1
ATOM 16051 N N . LEU H 1 91 ? 26.030 4.113 37.809 1.00 17.77 70 LEU H N 1
ATOM 16052 C CA . LEU H 1 91 ? 26.876 4.414 36.645 1.00 16.27 70 LEU H CA 1
ATOM 16053 C C . LEU H 1 91 ? 27.229 5.895 36.649 1.00 17.39 70 LEU H C 1
ATOM 16054 O O . LEU H 1 91 ? 26.606 6.664 37.386 1.00 18.21 70 LEU H O 1
ATOM 16059 N N . GLY H 1 92 ? 28.254 6.233 35.879 1.00 17.63 71 GLY H N 1
ATOM 16060 C CA . GLY H 1 92 ? 28.531 7.601 35.419 1.00 17.13 71 GLY H CA 1
ATOM 16061 C C . GLY H 1 92 ? 28.446 7.631 33.908 1.00 18.83 71 GLY H C 1
ATOM 16062 O O . GLY H 1 92 ? 28.825 6.633 33.262 1.00 19.29 71 GLY H O 1
ATOM 16063 N N . LEU H 1 93 ? 27.933 8.714 33.345 1.00 17.63 72 LEU H N 1
ATOM 16064 C CA . LEU H 1 93 ? 28.011 8.935 31.884 1.00 18.97 72 LEU H CA 1
ATOM 16065 C C . LEU H 1 93 ? 29.442 9.346 31.535 1.00 18.09 72 LEU H C 1
ATOM 16066 O O . LEU H 1 93 ? 30.275 9.492 32.448 1.00 19.83 72 LEU H O 1
ATOM 16071 N N . SER H 1 94 ? 29.716 9.489 30.244 1.00 18.53 73 SER H N 1
ATOM 16072 C CA . SER H 1 94 ? 31.027 9.946 29.728 1.00 19.45 73 SER H CA 1
ATOM 16073 C C . SER H 1 94 ? 30.779 11.116 28.781 1.00 19.35 73 SER H C 1
ATOM 16074 O O . SER H 1 94 ? 29.601 11.451 28.553 1.00 20.28 73 SER H O 1
ATOM 16077 N N . ALA H 1 95 ? 31.843 11.705 28.237 1.00 20.82 74 ALA H N 1
ATOM 16078 C CA . ALA H 1 95 ? 31.745 12.834 27.284 1.00 21.75 74 ALA H CA 1
ATOM 16079 C C . ALA H 1 95 ? 30.753 12.480 26.168 1.00 19.62 74 ALA H C 1
ATOM 16080 O O . ALA H 1 95 ? 29.951 13.340 25.792 1.00 20.20 74 ALA H O 1
ATOM 16082 N N . ALA H 1 96 ? 30.796 11.253 25.647 1.00 20.79 75 ALA H N 1
ATOM 16083 C CA . ALA H 1 96 ? 29.996 10.845 24.469 1.00 22.01 75 ALA H CA 1
ATOM 16084 C C . ALA H 1 96 ? 28.513 10.717 24.830 1.00 19.81 75 ALA H C 1
ATOM 16085 O O . ALA H 1 96 ? 27.682 10.655 23.898 1.00 22.47 75 ALA H O 1
ATOM 16087 N N . THR H 1 97 ? 28.185 10.676 26.123 1.00 19.30 76 THR H N 1
ATOM 16088 C CA . THR H 1 97 ? 26.813 10.369 26.600 1.00 19.39 76 THR H CA 1
ATOM 16089 C C . THR H 1 97 ? 26.357 11.438 27.598 1.00 19.76 76 THR H C 1
ATOM 16090 O O . THR H 1 97 ? 25.387 11.178 28.314 1.00 20.19 76 THR H O 1
ATOM 16094 N N . ASP H 1 98 ? 27.003 12.610 27.592 1.00 18.23 77 ASP H N 1
ATOM 16095 C CA . ASP H 1 98 ? 26.797 13.686 28.597 1.00 18.71 77 ASP H CA 1
ATOM 16096 C C . ASP H 1 98 ? 25.457 14.372 28.333 1.00 18.48 77 ASP H C 1
ATOM 16097 O O . ASP H 1 98 ? 25.378 15.169 27.376 1.00 17.87 77 ASP H O 1
ATOM 16102 N N . VAL H 1 99 ? 24.452 14.103 29.175 1.00 18.57 78 VAL H N 1
ATOM 16103 C CA . VAL H 1 99 ? 23.072 14.642 29.001 1.00 17.90 78 VAL H CA 1
ATOM 16104 C C . VAL H 1 99 ? 23.063 16.147 29.309 1.00 18.28 78 VAL H C 1
ATOM 16105 O O . VAL H 1 99 ? 22.010 16.769 29.108 1.00 20.48 78 VAL H O 1
ATOM 16109 N N . THR H 1 100 ? 24.176 16.732 29.763 1.00 17.37 79 THR H N 1
ATOM 16110 C CA . THR H 1 100 ? 24.275 18.207 29.964 1.00 17.40 79 THR H CA 1
ATOM 16111 C C . THR H 1 100 ? 24.671 18.898 28.656 1.00 18.98 79 THR H C 1
ATOM 16112 O O . THR H 1 100 ? 24.557 20.128 28.589 1.00 20.88 79 THR H O 1
ATOM 16116 N N . SER H 1 101 ? 25.102 18.136 27.650 1.00 20.31 80 SER H N 1
ATOM 16117 C CA . SER H 1 101 ? 25.733 18.676 26.422 1.00 21.81 80 SER H CA 1
ATOM 16118 C C . SER H 1 101 ? 24.805 19.677 25.723 1.00 22.74 80 SER H C 1
ATOM 16119 O O . SER H 1 101 ? 23.581 19.466 25.694 1.00 24.37 80 SER H O 1
ATOM 16122 N N . THR H 1 102 ? 25.387 20.732 25.158 1.00 22.39 81 THR H N 1
ATOM 16123 C CA . THR H 1 102 ? 24.716 21.653 24.201 1.00 23.00 81 THR H CA 1
ATOM 16124 C C . THR H 1 102 ? 24.513 20.930 22.860 1.00 21.64 81 THR H C 1
ATOM 16125 O O . THR H 1 102 ? 23.818 21.470 22.009 1.00 23.03 81 THR H O 1
ATOM 16129 N N . ASP H 1 103 ? 25.112 19.751 22.680 1.00 23.32 82 ASP H N 1
ATOM 16130 C CA . ASP H 1 103 ? 24.949 18.933 21.450 1.00 25.36 82 ASP H CA 1
ATOM 16131 C C . ASP H 1 103 ? 23.800 17.955 21.671 1.00 23.66 82 ASP H C 1
ATOM 16132 O O . ASP H 1 103 ? 23.941 17.022 22.455 1.00 22.73 82 ASP H O 1
ATOM 16137 N N . PRO H 1 104 ? 22.632 18.158 21.014 1.00 25.33 83 PRO H N 1
ATOM 16138 C CA . PRO H 1 104 ? 21.474 17.276 21.183 1.00 23.90 83 PRO H CA 1
ATOM 16139 C C . PRO H 1 104 ? 21.748 15.802 20.845 1.00 22.11 83 PRO H C 1
ATOM 16140 O O . PRO H 1 104 ? 21.044 14.945 21.332 1.00 26.07 83 PRO H O 1
ATOM 16144 N N . ALA H 1 105 ? 22.746 15.537 20.006 1.00 22.13 84 ALA H N 1
ATOM 16145 C CA . ALA H 1 105 ? 23.090 14.159 19.579 1.00 22.15 84 ALA H CA 1
ATOM 16146 C C . ALA H 1 105 ? 23.760 13.444 20.753 1.00 23.57 84 ALA H C 1
ATOM 16147 O O . ALA H 1 105 ? 23.491 12.238 20.978 1.00 25.76 84 ALA H O 1
ATOM 16149 N N . ILE H 1 106 ? 24.601 14.176 21.484 1.00 24.12 85 ILE H N 1
ATOM 16150 C CA . ILE H 1 106 ? 25.291 13.658 22.697 1.00 22.57 85 ILE H CA 1
ATOM 16151 C C . ILE H 1 106 ? 24.232 13.417 23.774 1.00 21.60 85 ILE H C 1
ATOM 16152 O O . ILE H 1 106 ? 24.269 12.345 24.399 1.00 23.52 85 ILE H O 1
ATOM 16157 N N . VAL H 1 107 ? 23.299 14.356 23.958 1.00 21.14 86 VAL H N 1
ATOM 16158 C CA . VAL H 1 107 ? 22.192 14.190 24.947 1.00 21.14 86 VAL H CA 1
ATOM 16159 C C . VAL H 1 107 ? 21.421 12.905 24.612 1.00 21.08 86 VAL H C 1
ATOM 16160 O O . VAL H 1 107 ? 21.186 12.104 25.535 1.00 23.11 86 VAL H O 1
ATOM 16164 N N . ALA H 1 108 ? 21.075 12.703 23.339 1.00 22.97 87 ALA H N 1
ATOM 16165 C CA . ALA H 1 108 ? 20.322 11.526 22.850 1.00 24.36 87 ALA H CA 1
ATOM 16166 C C . ALA H 1 108 ? 21.090 10.239 23.181 1.00 23.10 87 ALA H C 1
ATOM 16167 O O . ALA H 1 108 ? 20.438 9.274 23.609 1.00 24.10 87 ALA H O 1
ATOM 16169 N N . LYS H 1 109 ? 22.414 10.214 22.981 1.00 22.14 88 LYS H N 1
ATOM 16170 C CA . LYS H 1 109 ? 23.261 9.027 23.299 1.00 22.66 88 LYS H CA 1
ATOM 16171 C C . LYS H 1 109 ? 23.210 8.773 24.814 1.00 19.43 88 LYS H C 1
ATOM 16172 O O . LYS H 1 109 ? 23.180 7.596 25.225 1.00 19.80 88 LYS H O 1
ATOM 16178 N N . GLY H 1 110 ? 23.196 9.839 25.619 1.00 18.56 89 GLY H N 1
ATOM 16179 C CA . GLY H 1 110 ? 23.025 9.740 27.078 1.00 17.95 89 GLY H CA 1
ATOM 16180 C C . GLY H 1 110 ? 21.682 9.129 27.441 1.00 18.40 89 GLY H C 1
ATOM 16181 O O . GLY H 1 110 ? 21.653 8.200 28.297 1.00 21.53 89 GLY H O 1
ATOM 16182 N N . ASP H 1 111 ? 20.598 9.641 26.852 1.00 19.38 90 ASP H N 1
ATOM 16183 C CA . ASP H 1 111 ? 19.218 9.129 27.070 1.00 20.60 90 ASP H CA 1
ATOM 16184 C C . ASP H 1 111 ? 19.217 7.624 26.786 1.00 21.46 90 ASP H C 1
ATOM 16185 O O . ASP H 1 111 ? 18.613 6.866 27.559 1.00 23.50 90 ASP H O 1
ATOM 16190 N N . GLU H 1 112 ? 19.881 7.214 25.704 1.00 19.88 91 GLU H N 1
ATOM 16191 C CA . GLU H 1 112 ? 19.878 5.805 25.235 1.00 20.85 91 GLU H CA 1
ATOM 16192 C C . GLU H 1 112 ? 20.603 4.910 26.248 1.00 20.46 91 GLU H C 1
ATOM 16193 O O . GLU H 1 112 ? 20.073 3.826 26.562 1.00 22.86 91 GLU H O 1
ATOM 16199 N N . LEU H 1 113 ? 21.772 5.326 26.740 1.00 20.58 92 LEU H N 1
ATOM 16200 C CA . LEU H 1 113 ? 22.537 4.539 27.742 1.00 18.21 92 LEU H CA 1
ATOM 16201 C C . LEU H 1 113 ? 21.693 4.414 29.016 1.00 17.47 92 LEU H C 1
ATOM 16202 O O . LEU H 1 113 ? 21.634 3.316 29.588 1.00 18.06 92 LEU H O 1
ATOM 16207 N N . LEU H 1 114 ? 21.045 5.498 29.437 1.00 17.25 93 LEU H N 1
ATOM 16208 C CA . LEU H 1 114 ? 20.274 5.484 30.708 1.00 15.63 93 LEU H CA 1
ATOM 16209 C C . LEU H 1 114 ? 19.093 4.523 30.565 1.00 16.33 93 LEU H C 1
ATOM 16210 O O . LEU H 1 114 ? 18.844 3.747 31.519 1.00 19.32 93 LEU H O 1
ATOM 16215 N N . ARG H 1 115 ? 18.418 4.536 29.413 1.00 18.33 94 ARG H N 1
ATOM 16216 C CA . ARG H 1 115 ? 17.299 3.601 29.132 1.00 20.12 94 ARG H CA 1
ATOM 16217 C C . ARG H 1 115 ? 17.847 2.172 29.152 1.00 19.87 94 ARG H C 1
ATOM 16218 O O . ARG H 1 115 ? 17.191 1.305 29.748 1.00 18.61 94 ARG H O 1
ATOM 16226 N N . LYS H 1 116 ? 18.993 1.922 28.511 1.00 19.89 95 LYS H N 1
ATOM 16227 C CA . LYS H 1 116 ? 19.561 0.550 28.489 1.00 19.67 95 LYS H CA 1
ATOM 16228 C C . LYS H 1 116 ? 19.884 0.093 29.917 1.00 19.92 95 LYS H C 1
ATOM 16229 O O . LYS H 1 116 ? 19.579 -1.067 30.248 1.00 21.89 95 LYS H O 1
ATOM 16235 N N . ALA H 1 117 ? 20.476 0.967 30.734 1.00 19.94 96 ALA H N 1
ATOM 16236 C CA . ALA H 1 117 ? 20.821 0.675 32.145 1.00 18.42 96 ALA H CA 1
ATOM 16237 C C . ALA H 1 117 ? 19.544 0.331 32.917 1.00 18.47 96 ALA H C 1
ATOM 16238 O O . ALA H 1 117 ? 19.568 -0.633 33.691 1.00 18.73 96 ALA H O 1
ATOM 16240 N N . THR H 1 118 ? 18.485 1.116 32.726 1.00 18.64 97 THR H N 1
ATOM 16241 C CA . THR H 1 118 ? 17.159 0.903 33.361 1.00 18.55 97 THR H CA 1
ATOM 16242 C C . THR H 1 118 ? 16.629 -0.475 32.946 1.00 19.90 97 THR H C 1
ATOM 16243 O O . THR H 1 118 ? 16.144 -1.213 33.822 1.00 22.46 97 THR H O 1
ATOM 16247 N N . ASP H 1 119 ? 16.782 -0.830 31.670 1.00 19.20 98 ASP H N 1
ATOM 16248 C CA . ASP H 1 119 ? 16.281 -2.112 31.109 1.00 20.22 98 ASP H CA 1
ATOM 16249 C C . ASP H 1 119 ? 17.010 -3.282 31.770 1.00 21.53 98 ASP H C 1
ATOM 16250 O O . ASP H 1 119 ? 16.351 -4.279 32.114 1.00 22.09 98 ASP H O 1
ATOM 16255 N N . VAL H 1 120 ? 18.332 -3.174 31.915 1.00 20.51 99 VAL H N 1
ATOM 16256 C CA . VAL H 1 120 ? 19.169 -4.216 32.577 1.00 20.56 99 VAL H CA 1
ATOM 16257 C C . VAL H 1 120 ? 18.730 -4.347 34.037 1.00 21.84 99 VAL H C 1
ATOM 16258 O O . VAL H 1 120 ? 18.485 -5.485 34.485 1.00 21.63 99 VAL H O 1
ATOM 16262 N N . LEU H 1 121 ? 18.661 -3.228 34.759 1.00 22.40 100 LEU H N 1
ATOM 16263 C CA . LEU H 1 121 ? 18.300 -3.249 36.191 1.00 22.70 100 LEU H CA 1
ATOM 16264 C C . LEU H 1 121 ? 16.930 -3.926 36.332 1.00 24.11 100 LEU H C 1
ATOM 16265 O O . LEU H 1 121 ? 16.779 -4.779 37.217 1.00 25.73 100 LEU H O 1
ATOM 16270 N N . TYR H 1 122 ? 15.972 -3.587 35.465 1.00 24.70 101 TYR H N 1
ATOM 16271 C CA . TYR H 1 122 ? 14.592 -4.136 35.496 1.00 23.56 101 TYR H CA 1
ATOM 16272 C C . TYR H 1 122 ? 14.661 -5.659 35.308 1.00 23.57 101 TYR H C 1
ATOM 16273 O O . TYR H 1 122 ? 14.065 -6.418 36.105 1.00 24.40 101 TYR H O 1
ATOM 16282 N N . ALA H 1 123 ? 15.401 -6.104 34.292 1.00 23.93 102 ALA H N 1
ATOM 16283 C CA . ALA H 1 123 ? 15.580 -7.536 33.951 1.00 22.69 102 ALA H CA 1
ATOM 16284 C C . ALA H 1 123 ? 16.184 -8.295 35.141 1.00 24.07 102 ALA H C 1
ATOM 16285 O O . ALA H 1 123 ? 15.895 -9.486 35.266 1.00 28.43 102 ALA H O 1
ATOM 16287 N N . LEU H 1 124 ? 16.996 -7.633 35.972 1.00 24.06 103 LEU H N 1
ATOM 16288 C CA . LEU H 1 124 ? 17.657 -8.250 37.160 1.00 27.35 103 LEU H CA 1
ATOM 16289 C C . LEU H 1 124 ? 16.743 -8.184 38.389 1.00 28.65 103 LEU H C 1
ATOM 16290 O O . LEU H 1 124 ? 17.159 -8.692 39.448 1.00 32.32 103 LEU H O 1
ATOM 16295 N N . GLY H 1 125 ? 15.565 -7.566 38.267 1.00 27.42 104 GLY H N 1
ATOM 16296 C CA . GLY H 1 125 ? 14.587 -7.438 39.366 1.00 26.84 104 GLY H CA 1
ATOM 16297 C C . GLY H 1 125 ? 14.957 -6.342 40.360 1.00 26.46 104 GLY H C 1
ATOM 16298 O O . GLY H 1 125 ? 14.397 -6.353 41.488 1.00 26.32 104 GLY H O 1
ATOM 16299 N N . GLY H 1 126 ? 15.850 -5.421 39.978 1.00 24.83 105 GLY H N 1
ATOM 16300 C CA . GLY H 1 126 ? 16.337 -4.335 40.857 1.00 23.10 105 GLY H CA 1
ATOM 16301 C C . GLY H 1 126 ? 15.412 -3.132 40.845 1.00 20.56 105 GLY H C 1
ATOM 16302 O O . GLY H 1 126 ? 14.534 -3.064 39.977 1.00 24.46 105 GLY H O 1
ATOM 16303 N N . SER H 1 127 ? 15.602 -2.191 41.770 1.00 19.25 106 SER H N 1
ATOM 16304 C CA . SER H 1 127 ? 14.636 -1.090 42.006 1.00 19.09 106 SER H CA 1
ATOM 16305 C C . SER H 1 127 ? 15.352 0.258 42.118 1.00 16.61 106 SER H C 1
ATOM 16306 O O . SER H 1 127 ? 14.646 1.273 42.251 1.00 17.29 106 SER H O 1
ATOM 16309 N N . GLU H 1 128 ? 16.682 0.284 42.062 1.00 16.00 107 GLU H N 1
ATOM 16310 C CA . GLU H 1 128 ? 17.452 1.539 42.267 1.00 16.21 107 GLU H CA 1
ATOM 16311 C C . GLU H 1 128 ? 18.512 1.682 41.180 1.00 16.11 107 GLU H C 1
ATOM 16312 O O . GLU H 1 128 ? 19.386 0.792 41.078 1.00 17.65 107 GLU H O 1
ATOM 16318 N N . LEU H 1 129 ? 18.420 2.768 40.412 1.00 14.22 108 LEU H N 1
ATOM 16319 C CA . LEU H 1 129 ? 19.496 3.229 39.507 1.00 15.11 108 LEU H CA 1
ATOM 16320 C C . LEU H 1 129 ? 20.038 4.536 40.083 1.00 14.97 108 LEU H C 1
ATOM 16321 O O . LEU H 1 129 ? 19.268 5.517 40.153 1.00 16.97 108 LEU H O 1
ATOM 16326 N N . CYS H 1 130 ? 21.294 4.527 40.520 1.00 13.96 109 CYS H N 1
ATOM 16327 C CA . CYS H 1 130 ? 21.903 5.652 41.267 1.00 14.45 109 CYS H CA 1
ATOM 16328 C C . CYS H 1 130 ? 23.248 6.024 40.647 1.00 15.66 109 CYS H C 1
ATOM 16329 O O . CYS H 1 130 ? 23.621 5.435 39.614 1.00 15.63 109 CYS H O 1
ATOM 16332 N N . GLY H 1 131 ? 23.929 6.994 41.249 1.00 15.61 110 GLY H N 1
ATOM 16333 C CA . GLY H 1 131 ? 25.259 7.450 40.821 1.00 15.39 110 GLY H CA 1
ATOM 16334 C C . GLY H 1 131 ? 25.177 8.704 39.976 1.00 15.68 110 GLY H C 1
ATOM 16335 O O . GLY H 1 131 ? 24.203 9.480 40.098 1.00 15.38 110 GLY H O 1
ATOM 16336 N N . VAL H 1 132 ? 26.186 8.922 39.145 1.00 15.64 111 VAL H N 1
ATOM 16337 C CA . VAL H 1 132 ? 26.317 10.186 38.376 1.00 15.02 111 VAL H CA 1
ATOM 16338 C C . VAL H 1 132 ? 25.600 9.984 37.038 1.00 16.84 111 VAL H C 1
ATOM 16339 O O . VAL H 1 132 ? 26.270 9.836 35.998 1.00 16.54 111 VAL H O 1
ATOM 16343 N N . ILE H 1 133 ? 24.266 9.964 37.085 1.00 15.48 112 ILE H N 1
ATOM 16344 C CA . ILE H 1 133 ? 23.392 9.615 35.930 1.00 16.70 112 ILE H CA 1
ATOM 16345 C C . ILE H 1 133 ? 22.973 10.894 35.191 1.00 16.39 112 ILE H C 1
ATOM 16346 O O . ILE H 1 133 ? 22.316 10.778 34.139 1.00 16.71 112 ILE H O 1
ATOM 16351 N N . TYR H 1 134 ? 23.344 12.072 35.716 1.00 16.27 113 TYR H N 1
ATOM 16352 C CA . TYR H 1 134 ? 22.813 13.391 35.277 1.00 15.99 113 TYR H CA 1
ATOM 16353 C C . TYR H 1 134 ? 23.885 14.174 34.505 1.00 16.29 113 TYR H C 1
ATOM 16354 O O . TYR H 1 134 ? 23.623 15.298 34.060 1.00 17.25 113 TYR H O 1
ATOM 16363 N N . CYS H 1 135 ? 25.083 13.615 34.364 1.00 16.62 114 CYS H N 1
ATOM 16364 C CA . CYS H 1 135 ? 26.191 14.287 33.647 1.00 16.82 114 CYS H CA 1
ATOM 16365 C C . CYS H 1 135 ? 27.317 13.295 33.373 1.00 16.50 114 CYS H C 1
ATOM 16366 O O . CYS H 1 135 ? 27.248 12.141 33.867 1.00 15.14 114 CYS H O 1
ATOM 16369 N N . ALA H 1 136 ? 28.322 13.730 32.614 1.00 17.23 115 ALA H N 1
ATOM 16370 C CA . ALA H 1 136 ? 29.579 12.972 32.438 1.00 16.14 115 ALA H CA 1
ATOM 16371 C C . ALA H 1 136 ? 30.323 12.964 33.774 1.00 15.87 115 ALA H C 1
ATOM 16372 O O . ALA H 1 136 ? 30.529 14.043 34.341 1.00 19.24 115 ALA H O 1
ATOM 16374 N N . LEU H 1 137 ? 30.725 11.793 34.256 1.00 17.28 116 LEU H N 1
ATOM 16375 C CA . LEU H 1 137 ? 31.570 11.675 35.467 1.00 16.32 116 LEU H CA 1
ATOM 1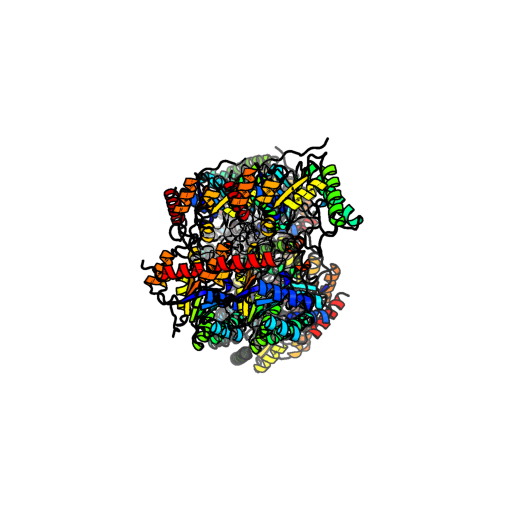6376 C C . LEU H 1 137 ? 33.002 12.101 35.110 1.00 16.72 116 LEU H C 1
ATOM 16377 O O . LEU H 1 137 ? 33.627 11.489 34.210 1.00 18.11 116 LEU H O 1
ATOM 16382 N N . GLY H 1 138 ? 33.512 13.116 35.801 1.00 17.52 117 GLY H N 1
ATOM 16383 C CA . GLY H 1 138 ? 34.914 13.537 35.679 1.00 18.21 117 GLY H CA 1
ATOM 16384 C C . GLY H 1 138 ? 35.083 15.040 35.635 1.00 18.39 117 GLY H C 1
ATOM 16385 O O . GLY H 1 138 ? 34.165 15.792 36.074 1.00 16.67 117 GLY H O 1
ATOM 16386 N N . LYS H 1 139 ? 36.247 15.442 35.132 1.00 18.79 118 LYS H N 1
ATOM 16387 C CA A LYS H 1 139 ? 36.737 16.844 35.123 0.50 21.19 118 LYS H CA 1
ATOM 16388 C CA B LYS H 1 139 ? 36.729 16.845 35.128 0.50 20.95 118 LYS H CA 1
ATOM 16389 C C . LYS H 1 139 ? 36.022 17.625 34.016 1.00 19.92 118 LYS H C 1
ATOM 16390 O O . LYS H 1 139 ? 36.173 17.255 32.835 1.00 24.43 118 LYS H O 1
ATOM 16401 N N . TYR H 1 140 ? 35.285 18.667 34.387 1.00 19.31 119 TYR H N 1
ATOM 16402 C CA . TYR H 1 140 ? 34.726 19.637 33.419 1.00 19.25 119 TYR H CA 1
ATOM 16403 C C . TYR H 1 140 ? 35.722 20.778 33.244 1.00 19.91 119 TYR H C 1
ATOM 16404 O O . TYR H 1 140 ? 36.411 21.168 34.183 1.00 20.77 119 TYR H O 1
ATOM 16413 N N . PRO H 1 141 ? 35.826 21.345 32.028 1.00 23.06 120 PRO H N 1
ATOM 16414 C CA . PRO H 1 141 ? 36.810 22.394 31.745 1.00 26.40 120 PRO H CA 1
ATOM 16415 C C . PRO H 1 141 ? 36.409 23.787 32.265 1.00 26.25 120 PRO H C 1
ATOM 16416 O O . PRO H 1 141 ? 37.239 24.690 32.242 1.00 29.83 120 PRO H O 1
ATOM 16420 N N . GLY H 1 142 ? 35.162 23.933 32.724 1.00 26.19 121 GLY H N 1
ATOM 16421 C CA . GLY H 1 142 ? 34.642 25.201 33.264 1.00 26.21 121 GLY H CA 1
ATOM 16422 C C . GLY H 1 142 ? 33.294 25.010 33.946 1.00 23.57 121 GLY H C 1
ATOM 16423 O O . GLY H 1 142 ? 32.744 23.913 33.948 1.00 22.35 121 GLY H O 1
ATOM 16424 N N . PRO H 1 143 ? 32.728 26.075 34.549 1.00 26.13 122 PRO H N 1
ATOM 16425 C CA . PRO H 1 143 ? 31.449 25.968 35.245 1.00 25.58 122 PRO H CA 1
ATOM 16426 C C . PRO H 1 143 ? 30.304 25.608 34.286 1.00 23.67 122 PRO H C 1
ATOM 16427 O O . PRO H 1 143 ? 30.394 25.905 33.099 1.00 27.67 122 PRO H O 1
ATOM 16431 N N . ALA H 1 144 ? 29.257 24.980 34.825 1.00 23.59 123 ALA H N 1
ATOM 16432 C CA . ALA H 1 144 ? 28.056 24.558 34.071 1.00 22.93 123 ALA H CA 1
ATOM 16433 C C . ALA H 1 144 ? 27.285 25.806 33.636 1.00 21.73 123 ALA H C 1
ATOM 16434 O O . ALA H 1 144 ? 27.098 26.715 34.470 1.00 24.48 123 ALA H O 1
ATOM 16436 N N . SER H 1 145 ? 26.859 25.833 32.375 1.00 21.34 124 SER H N 1
ATOM 16437 C CA . SER H 1 145 ? 25.988 26.881 31.797 1.00 23.04 124 SER H CA 1
ATOM 16438 C C . SER H 1 145 ? 24.558 26.674 32.301 1.00 22.38 124 SER H C 1
ATOM 16439 O O . SER H 1 145 ? 24.261 25.603 32.902 1.00 21.50 124 SER H O 1
ATOM 16442 N N . ARG H 1 146 ? 23.696 27.662 32.073 1.00 21.79 125 ARG H N 1
ATOM 16443 C CA . ARG H 1 146 ? 22.258 27.532 32.406 1.00 26.23 125 ARG H CA 1
ATOM 16444 C C . ARG H 1 146 ? 21.700 26.380 31.579 1.00 22.29 125 ARG H C 1
ATOM 16445 O O . ARG H 1 146 ? 20.843 25.643 32.091 1.00 24.95 125 ARG H O 1
ATOM 16453 N N . GLU H 1 147 ? 22.205 26.236 30.350 1.00 21.57 126 GLU H N 1
ATOM 16454 C CA . GLU H 1 147 ? 21.702 25.249 29.373 1.00 21.02 126 GLU H CA 1
ATOM 16455 C C . GLU H 1 147 ? 22.142 23.858 29.825 1.00 21.68 126 GLU H C 1
ATOM 16456 O O . GLU H 1 147 ? 21.315 22.924 29.755 1.00 21.01 126 GLU H O 1
ATOM 16462 N N . ASN H 1 148 ? 23.399 23.730 30.262 1.00 20.73 127 ASN H N 1
ATOM 16463 C CA . ASN H 1 148 ? 23.936 22.468 30.833 1.00 18.90 127 ASN H CA 1
ATOM 16464 C C . ASN H 1 148 ? 22.974 22.013 31.948 1.00 19.62 127 ASN H C 1
ATOM 16465 O O . ASN H 1 148 ? 22.525 20.860 31.932 1.00 21.22 127 ASN H O 1
ATOM 16470 N N . ARG H 1 149 ? 22.628 22.903 32.883 1.00 19.05 128 ARG H N 1
ATOM 16471 C CA . ARG H 1 149 ? 21.780 22.520 34.044 1.00 19.73 128 ARG H CA 1
ATOM 16472 C C . ARG H 1 149 ? 20.369 22.157 33.572 1.00 19.60 128 ARG H C 1
ATOM 16473 O O . ARG H 1 149 ? 19.827 21.150 34.056 1.00 20.61 128 ARG H O 1
ATOM 16481 N N . ALA H 1 150 ? 19.782 22.971 32.690 1.00 19.22 129 ALA H N 1
ATOM 16482 C CA . ALA H 1 150 ? 18.417 22.757 32.156 1.00 19.50 129 ALA H CA 1
ATOM 16483 C C . ALA H 1 150 ? 18.374 21.399 31.445 1.00 19.12 129 ALA H C 1
ATOM 16484 O O . ALA H 1 150 ? 17.398 20.654 31.639 1.00 21.05 129 ALA H O 1
ATOM 16486 N N . ASN H 1 151 ? 19.406 21.090 30.656 1.00 20.37 130 ASN H N 1
ATOM 16487 C CA . ASN H 1 151 ? 19.472 19.832 29.870 1.00 20.33 130 ASN H CA 1
ATOM 16488 C C . ASN H 1 151 ? 19.534 18.645 30.840 1.00 20.94 130 ASN H C 1
ATOM 16489 O O . ASN H 1 151 ? 18.845 17.632 30.588 1.00 22.12 130 ASN H O 1
ATOM 16494 N N . SER H 1 152 ? 20.338 18.762 31.902 1.00 19.44 131 SER H N 1
ATOM 16495 C CA . SER H 1 152 ? 20.488 17.735 32.961 1.00 20.60 131 SER H CA 1
ATOM 16496 C C . SER H 1 152 ? 19.125 17.477 33.613 1.00 19.12 131 SER H C 1
ATOM 16497 O O . SER H 1 152 ? 18.728 16.310 33.773 1.00 20.42 131 SER H O 1
ATOM 16500 N N . VAL H 1 153 ? 18.420 18.539 33.985 1.00 17.28 132 VAL H N 1
ATOM 16501 C CA . VAL H 1 153 ? 17.123 18.405 34.706 1.00 16.53 132 VAL H CA 1
ATOM 16502 C C . VAL H 1 153 ? 16.127 17.696 33.785 1.00 17.80 132 VAL H C 1
ATOM 16503 O O . VAL H 1 153 ? 15.434 16.778 34.249 1.00 18.01 132 VAL H O 1
ATOM 16507 N N . ALA H 1 154 ? 16.057 18.104 32.521 1.00 17.68 133 ALA H N 1
ATOM 16508 C CA . ALA H 1 154 ? 15.075 17.561 31.557 1.00 18.75 133 ALA H CA 1
ATOM 16509 C C . ALA H 1 154 ? 15.395 16.081 31.310 1.00 17.92 133 ALA H C 1
ATOM 16510 O O . ALA H 1 154 ? 14.452 15.268 31.277 1.00 18.46 133 ALA H O 1
ATOM 16512 N N . ALA H 1 155 ? 16.680 15.738 31.188 1.00 18.40 134 ALA H N 1
ATOM 16513 C CA . ALA H 1 155 ? 17.155 14.344 31.011 1.00 16.86 134 ALA H CA 1
ATOM 16514 C C . ALA H 1 155 ? 16.697 13.487 32.201 1.00 16.15 134 ALA H C 1
ATOM 16515 O O . ALA H 1 155 ? 16.318 12.320 32.001 1.00 18.26 134 ALA H O 1
ATOM 16517 N N . MET H 1 156 ? 16.743 14.029 33.416 1.00 17.08 135 MET H N 1
ATOM 16518 C CA . MET H 1 156 ? 16.406 13.231 34.621 1.00 15.64 135 MET H CA 1
ATOM 16519 C C . MET H 1 156 ? 14.880 13.097 34.725 1.00 16.06 135 MET H C 1
ATOM 16520 O O . MET H 1 156 ? 14.421 12.081 35.254 1.00 16.82 135 MET H O 1
ATOM 16525 N N . GLN H 1 157 ? 14.120 14.053 34.191 1.00 17.77 136 GLN H N 1
ATOM 16526 C CA . GLN H 1 157 ? 12.645 13.928 34.055 1.00 17.82 136 GLN H CA 1
ATOM 16527 C C . GLN H 1 157 ? 12.327 12.768 33.106 1.00 19.31 136 GLN H C 1
ATOM 16528 O O . GLN H 1 157 ? 11.495 11.914 33.473 1.00 20.77 136 GLN H O 1
ATOM 16534 N N . ARG H 1 158 ? 12.971 12.729 31.935 1.00 19.02 137 ARG H N 1
ATOM 16535 C CA . ARG H 1 158 ? 12.737 11.678 30.910 1.00 19.34 137 ARG H CA 1
ATOM 16536 C C . ARG H 1 158 ? 13.127 10.323 31.510 1.00 20.29 137 ARG H C 1
ATOM 16537 O O . ARG H 1 158 ? 12.371 9.344 31.330 1.00 20.05 137 ARG H O 1
ATOM 16545 N N . LEU H 1 159 ? 14.256 10.263 32.215 1.00 18.99 138 LEU H N 1
ATOM 16546 C CA . LEU H 1 159 ? 14.726 8.988 32.809 1.00 17.03 138 LEU H CA 1
ATOM 16547 C C . LEU H 1 159 ? 13.752 8.544 33.899 1.00 16.40 138 LEU H C 1
ATOM 16548 O O . LEU H 1 159 ? 13.382 7.360 33.907 1.00 16.51 138 LEU H O 1
ATOM 16553 N N . ALA H 1 160 ? 13.375 9.450 34.805 1.00 16.74 139 ALA H N 1
ATOM 16554 C CA . ALA H 1 160 ? 12.465 9.113 35.922 1.00 16.24 139 ALA H CA 1
ATOM 16555 C C . ALA H 1 160 ? 11.169 8.525 35.352 1.00 17.85 139 ALA H C 1
ATOM 16556 O O . ALA H 1 160 ? 10.688 7.494 35.890 1.00 19.87 139 ALA H O 1
ATOM 16558 N N . ASP H 1 161 ? 10.633 9.134 34.291 1.00 16.72 140 ASP H N 1
ATOM 16559 C CA . ASP H 1 161 ? 9.349 8.714 33.670 1.00 20.57 140 ASP H CA 1
ATOM 16560 C C . ASP H 1 161 ? 9.528 7.321 33.047 1.00 21.19 140 ASP H C 1
ATOM 16561 O O . ASP H 1 161 ? 8.611 6.489 33.153 1.00 22.11 140 ASP H O 1
ATOM 16566 N N . TYR H 1 162 ? 10.682 7.061 32.438 1.00 19.77 141 TYR H N 1
ATOM 16567 C CA . TYR H 1 162 ? 10.994 5.745 31.824 1.00 20.34 141 TYR H CA 1
ATOM 16568 C C . TYR H 1 162 ? 11.099 4.680 32.928 1.00 20.80 141 TYR H C 1
ATOM 16569 O O . TYR H 1 162 ? 10.539 3.575 32.776 1.00 22.82 141 TYR H O 1
ATOM 16578 N N . ALA H 1 163 ? 11.789 5.010 34.022 1.00 19.54 142 ALA H N 1
ATOM 16579 C CA . ALA H 1 163 ? 12.052 4.105 35.166 1.00 19.83 142 ALA H CA 1
ATOM 16580 C C . ALA H 1 163 ? 10.741 3.784 35.899 1.00 19.24 142 ALA H C 1
ATOM 16581 O O . ALA H 1 163 ? 10.621 2.673 36.460 1.00 20.77 142 ALA H O 1
ATOM 16583 N N . ALA H 1 164 ? 9.785 4.712 35.888 1.00 21.90 143 ALA H N 1
ATOM 16584 C CA . ALA H 1 164 ? 8.524 4.596 36.662 1.00 22.52 143 ALA H CA 1
ATOM 16585 C C . ALA H 1 164 ? 7.717 3.398 36.141 1.00 23.78 143 ALA H C 1
ATOM 16586 O O . ALA H 1 164 ? 7.088 2.695 36.964 1.00 26.81 143 ALA H O 1
ATOM 16588 N N . ASP H 1 165 ? 7.734 3.173 34.825 1.00 24.38 144 ASP H N 1
ATOM 16589 C CA . ASP H 1 165 ? 7.012 2.057 34.155 1.00 25.46 144 ASP H CA 1
ATOM 16590 C C . ASP H 1 165 ? 7.605 0.716 34.606 1.00 23.01 144 ASP H C 1
ATOM 16591 O O . ASP H 1 165 ? 6.938 -0.302 34.430 1.00 26.36 144 ASP H O 1
ATOM 16596 N N . LYS H 1 166 ? 8.803 0.723 35.193 1.00 22.57 145 LYS H N 1
ATOM 16597 C CA . LYS H 1 166 ? 9.590 -0.507 35.484 1.00 21.79 145 LYS H CA 1
ATOM 16598 C C . LYS H 1 166 ? 9.865 -0.635 36.987 1.00 19.40 145 LYS H C 1
ATOM 16599 O O . LYS H 1 166 ? 10.737 -1.435 37.355 1.00 23.52 145 LYS H O 1
ATOM 16605 N N . GLY H 1 167 ? 9.142 0.118 37.821 1.00 20.90 146 GLY H N 1
ATOM 16606 C CA . GLY H 1 167 ? 9.230 0.033 39.294 1.00 20.87 146 GLY H CA 1
ATOM 16607 C C . GLY H 1 167 ? 10.578 0.486 39.841 1.00 20.02 146 GLY H C 1
ATOM 16608 O O . GLY H 1 167 ? 10.954 0.032 40.941 1.00 20.36 146 GLY H O 1
ATOM 16609 N N . ILE H 1 168 ? 11.283 1.369 39.127 1.00 19.28 147 ILE H N 1
ATOM 16610 C CA . ILE H 1 168 ? 12.663 1.790 39.496 1.00 17.01 147 ILE H CA 1
ATOM 16611 C C . ILE H 1 168 ? 12.656 3.246 39.949 1.00 16.64 147 ILE H C 1
ATOM 16612 O O . ILE H 1 168 ? 12.087 4.096 39.230 1.00 17.27 147 ILE H O 1
ATOM 16617 N N . ASN H 1 169 ? 13.277 3.492 41.105 1.00 15.74 148 ASN H N 1
ATOM 16618 C CA . ASN H 1 169 ? 13.640 4.844 41.597 1.00 15.51 148 ASN H CA 1
ATOM 16619 C C . ASN H 1 169 ? 15.004 5.222 41.020 1.00 14.73 148 ASN H C 1
ATOM 16620 O O . ASN H 1 169 ? 15.881 4.341 40.930 1.00 15.38 148 ASN H O 1
ATOM 16625 N N . ILE H 1 170 ? 15.200 6.492 40.679 1.00 14.61 149 ILE H N 1
ATOM 16626 C CA . ILE H 1 170 ? 16.552 7.014 40.338 1.00 14.56 149 ILE H CA 1
ATOM 16627 C C . ILE H 1 170 ? 17.035 7.898 41.492 1.00 14.91 149 ILE H C 1
ATOM 16628 O O . ILE H 1 170 ? 16.207 8.616 42.112 1.00 16.10 149 ILE H O 1
ATOM 16633 N N . ASP H 1 171 ? 18.317 7.795 41.813 1.00 14.45 150 ASP H N 1
ATOM 16634 C CA . ASP H 1 171 ? 18.950 8.514 42.944 1.00 14.45 150 ASP H CA 1
ATOM 16635 C C . ASP H 1 171 ? 20.155 9.265 42.383 1.00 14.76 150 ASP H C 1
ATOM 16636 O O . ASP H 1 171 ? 21.099 8.605 41.931 1.00 15.08 150 ASP H O 1
ATOM 16641 N N . LEU H 1 172 ? 20.086 10.598 42.390 1.00 14.53 151 LEU H N 1
ATOM 16642 C CA . LEU H 1 172 ? 21.105 11.483 41.777 1.00 15.32 151 LEU H CA 1
ATOM 16643 C C . LEU H 1 172 ? 22.246 11.667 42.770 1.00 15.32 151 LEU H C 1
ATOM 16644 O O . LEU H 1 172 ? 22.043 12.317 43.805 1.00 15.19 151 LEU H O 1
ATOM 16649 N N . GLU H 1 173 ? 23.408 11.087 42.477 1.00 14.54 152 GLU H N 1
ATOM 16650 C CA . GLU H 1 173 ? 24.562 11.146 43.403 1.00 14.37 152 GLU H CA 1
ATOM 16651 C C . GLU H 1 173 ? 25.273 12.497 43.283 1.00 14.07 152 GLU H C 1
ATOM 16652 O O . GLU H 1 173 ? 25.880 12.806 42.236 1.00 14.72 152 GLU H O 1
ATOM 16658 N N . VAL H 1 174 ? 25.244 13.263 44.363 1.00 15.18 153 VAL H N 1
ATOM 16659 C CA . VAL H 1 174 ? 26.094 14.471 44.511 1.00 15.65 153 VAL H CA 1
ATOM 16660 C C . VAL H 1 174 ? 27.551 14.018 44.619 1.00 14.27 153 VAL H C 1
ATOM 16661 O O . VAL H 1 174 ? 27.872 13.195 45.490 1.00 15.01 153 VAL H O 1
ATOM 16665 N N . VAL H 1 175 ? 28.418 14.528 43.748 1.00 15.59 154 VAL H N 1
ATOM 16666 C CA . VAL H 1 175 ? 29.864 14.183 43.793 1.00 15.28 154 VAL H CA 1
ATOM 16667 C C . VAL H 1 175 ? 30.678 15.477 43.802 1.00 15.06 154 VAL H C 1
ATOM 16668 O O . VAL H 1 175 ? 30.088 16.561 43.613 1.00 15.32 154 VAL H O 1
ATOM 16672 N N . ASN H 1 176 ? 31.973 15.353 44.077 1.00 15.29 155 ASN H N 1
ATOM 16673 C CA . ASN H 1 176 ? 32.866 16.503 44.338 1.00 13.21 155 ASN H CA 1
ATOM 16674 C C . ASN H 1 176 ? 33.155 17.246 43.030 1.00 14.38 155 ASN H C 1
ATOM 16675 O O . ASN H 1 176 ? 32.809 16.753 41.945 1.00 13.52 155 ASN H O 1
ATOM 16680 N N . ARG H 1 177 ? 33.725 18.437 43.183 1.00 14.55 156 ARG H N 1
ATOM 16681 C CA . ARG H 1 177 ? 34.017 19.412 42.106 1.00 13.96 156 ARG H CA 1
ATOM 16682 C C . ARG H 1 177 ? 34.798 18.753 40.960 1.00 14.38 156 ARG H C 1
ATOM 16683 O O . ARG H 1 177 ? 34.610 19.173 39.813 1.00 15.24 156 ARG H O 1
ATOM 16691 N N . TYR H 1 178 ? 35.659 17.779 41.249 1.00 13.30 157 TYR H N 1
ATOM 16692 C CA . TYR H 1 178 ? 36.558 17.203 40.215 1.00 14.24 157 TYR H CA 1
ATOM 16693 C C . TYR H 1 178 ? 35.809 16.136 39.406 1.00 14.67 157 TYR H C 1
ATOM 16694 O O . TYR H 1 178 ? 36.373 15.631 38.414 1.00 15.28 157 TYR H O 1
ATOM 16703 N N . GLU H 1 179 ? 34.579 15.802 39.805 1.00 13.76 158 GLU H N 1
ATOM 16704 C CA . GLU H 1 179 ? 33.778 14.713 39.189 1.00 14.98 158 GLU H CA 1
ATOM 16705 C C . GLU H 1 179 ? 32.460 15.228 38.600 1.00 13.77 158 GLU H C 1
ATOM 16706 O O . GLU H 1 179 ? 31.841 14.468 37.834 1.00 15.24 158 GLU H O 1
ATOM 16712 N N . THR H 1 180 ? 32.028 16.450 38.941 1.00 13.56 159 THR H N 1
ATOM 16713 C CA . THR H 1 180 ? 30.898 17.132 38.262 1.00 15.10 159 THR H CA 1
ATOM 16714 C C . THR H 1 180 ? 30.969 18.636 38.511 1.00 14.84 159 THR H C 1
ATOM 16715 O O . THR H 1 180 ? 31.560 19.046 39.542 1.00 15.86 159 THR H O 1
ATOM 16719 N N . ASN H 1 181 ? 30.366 19.409 37.607 1.00 15.60 160 ASN H N 1
ATOM 16720 C CA . ASN H 1 181 ? 30.140 20.866 37.803 1.00 16.68 160 ASN H CA 1
ATOM 16721 C C . ASN H 1 181 ? 28.644 21.138 38.019 1.00 17.99 160 ASN H C 1
ATOM 16722 O O . ASN H 1 181 ? 28.274 22.318 38.197 1.00 17.80 160 ASN H O 1
ATOM 16727 N N . ILE H 1 182 ? 27.796 20.106 38.088 1.00 17.47 161 ILE H N 1
ATOM 16728 C CA . ILE H 1 182 ? 26.316 20.322 38.162 1.00 17.40 161 ILE H CA 1
ATOM 16729 C C . ILE H 1 182 ? 25.851 20.464 39.621 1.00 17.18 161 ILE H C 1
ATOM 16730 O O . ILE H 1 182 ? 25.094 21.420 39.908 1.00 17.67 161 ILE H O 1
ATOM 16735 N N . MET H 1 183 ? 26.235 19.538 40.499 1.00 16.31 162 MET H N 1
ATOM 16736 C CA . MET H 1 183 ? 25.831 19.579 41.931 1.00 16.44 162 MET H CA 1
ATOM 16737 C C . MET H 1 183 ? 26.966 19.002 42.776 1.00 15.93 162 MET H C 1
ATOM 16738 O O . MET H 1 183 ? 27.385 17.863 42.508 1.00 17.28 162 MET H O 1
ATOM 16743 N N . ASN H 1 184 ? 27.414 19.742 43.788 1.00 14.51 163 ASN H N 1
ATOM 16744 C CA . ASN H 1 184 ? 28.559 19.333 44.640 1.00 15.49 163 ASN H CA 1
ATOM 16745 C C . ASN H 1 184 ? 28.136 19.232 46.114 1.00 15.29 163 ASN H C 1
ATOM 16746 O O . ASN H 1 184 ? 28.938 18.731 46.920 1.00 16.17 163 ASN H O 1
ATOM 16751 N N . THR H 1 185 ? 26.947 19.721 46.468 1.00 15.06 164 THR H N 1
ATOM 16752 C CA . THR H 1 185 ? 26.389 19.579 47.844 1.00 16.12 164 THR H CA 1
ATOM 16753 C C . THR H 1 185 ? 24.969 19.019 47.774 1.00 15.23 164 THR H C 1
ATOM 16754 O O . THR H 1 185 ? 24.299 19.198 46.739 1.00 14.27 164 THR H O 1
ATOM 16758 N N . GLY H 1 186 ? 24.526 18.384 48.865 1.00 17.12 165 GLY H N 1
ATOM 16759 C CA . GLY H 1 186 ? 23.147 17.893 48.996 1.00 16.35 165 GLY H CA 1
ATOM 16760 C C . GLY H 1 186 ? 22.161 19.021 48.775 1.00 15.34 165 GLY H C 1
ATOM 16761 O O . GLY H 1 186 ? 21.141 18.800 48.125 1.00 16.56 165 GLY H O 1
ATOM 16762 N N . LEU H 1 187 ? 22.447 20.207 49.306 1.00 17.80 166 LEU H N 1
ATOM 16763 C CA . LEU H 1 187 ? 21.501 21.344 49.180 1.00 18.67 166 LEU H CA 1
ATOM 16764 C C . LEU H 1 187 ? 21.341 21.677 47.689 1.00 17.12 166 LEU H C 1
ATOM 16765 O O . LEU H 1 187 ? 20.208 21.879 47.254 1.00 18.88 166 LEU H O 1
ATOM 16770 N N . GLU H 1 188 ? 22.426 21.654 46.902 1.00 16.48 167 GLU H N 1
ATOM 16771 C CA . GLU H 1 188 ? 22.345 21.910 45.442 1.00 17.43 167 GLU H CA 1
ATOM 16772 C C . GLU H 1 188 ? 21.539 20.780 44.796 1.00 16.09 167 GLU H C 1
ATOM 16773 O O . GLU H 1 188 ? 20.703 21.063 43.925 1.00 16.62 167 GLU H O 1
ATOM 16779 N N . GLY H 1 189 ? 21.779 19.535 45.219 1.00 15.49 168 GLY H N 1
ATOM 16780 C CA . GLY H 1 189 ? 21.043 18.365 44.715 1.00 15.84 168 GLY H CA 1
ATOM 16781 C C . GLY H 1 189 ? 19.551 18.519 44.928 1.00 15.31 168 GLY H C 1
ATOM 16782 O O . GLY H 1 189 ? 18.769 18.244 44.000 1.00 16.37 168 GLY H O 1
ATOM 16783 N N . LEU H 1 190 ? 19.150 18.952 46.125 1.00 15.97 169 LEU H N 1
ATOM 16784 C CA . LEU H 1 190 ? 17.709 19.101 46.465 1.00 16.96 169 LEU H CA 1
ATOM 16785 C C . LEU H 1 190 ? 17.065 20.179 45.577 1.00 16.51 169 LEU H C 1
ATOM 16786 O O . LEU H 1 190 ? 15.932 19.968 45.114 1.00 17.25 169 LEU H O 1
ATOM 16791 N N . ALA H 1 191 ? 17.766 21.280 45.304 1.00 16.53 170 ALA H N 1
ATOM 16792 C CA . ALA H 1 191 ? 17.242 22.376 44.458 1.00 18.75 170 ALA H CA 1
ATOM 16793 C C . ALA H 1 191 ? 17.086 21.847 43.024 1.00 16.47 170 ALA H C 1
ATOM 16794 O O . ALA H 1 191 ? 16.087 22.159 42.356 1.00 18.23 170 ALA H O 1
ATOM 16796 N N . PHE H 1 192 ? 18.042 21.035 42.574 1.00 16.82 171 PHE H N 1
ATOM 16797 C CA . PHE H 1 192 ? 17.985 20.333 41.264 1.00 17.16 171 PHE H CA 1
ATOM 16798 C C . PHE H 1 192 ? 16.748 19.420 41.222 1.00 16.38 171 PHE H C 1
ATOM 16799 O O . PHE H 1 192 ? 15.959 19.469 40.248 1.00 16.02 171 PHE H O 1
ATOM 16807 N N . LEU H 1 193 ? 16.555 18.607 42.263 1.00 16.17 172 LEU H N 1
ATOM 16808 C CA . LEU H 1 193 ? 15.409 17.666 42.337 1.00 17.18 172 LEU H CA 1
ATOM 16809 C C . LEU H 1 193 ? 14.081 18.437 42.347 1.00 16.64 172 LEU H C 1
ATOM 16810 O O . LEU H 1 193 ? 13.100 17.910 41.794 1.00 18.49 172 LEU H O 1
ATOM 16815 N N . ASP H 1 194 ? 14.042 19.650 42.914 1.00 17.65 173 ASP H N 1
ATOM 16816 C CA . ASP H 1 194 ? 12.820 20.501 42.894 1.00 18.74 173 ASP H CA 1
ATOM 16817 C C . ASP H 1 194 ? 12.444 20.804 41.436 1.00 18.09 173 ASP H C 1
ATOM 16818 O O . ASP H 1 194 ? 11.252 20.785 41.098 1.00 17.71 173 ASP H O 1
ATOM 16823 N N . GLU H 1 195 ? 13.437 21.070 40.590 1.00 18.79 174 GLU H N 1
ATOM 16824 C CA . GLU H 1 195 ? 13.202 21.385 39.162 1.00 18.03 174 GLU H CA 1
ATOM 16825 C C . GLU H 1 195 ? 12.805 20.104 38.421 1.00 16.18 174 GLU H C 1
ATOM 16826 O O . GLU H 1 195 ? 11.909 20.176 37.588 1.00 16.12 174 GLU H O 1
ATOM 16832 N N . VAL H 1 196 ? 13.433 18.969 38.730 1.00 18.85 175 VAL H N 1
ATOM 16833 C CA . VAL H 1 196 ? 13.067 17.653 38.123 1.00 17.18 175 VAL H CA 1
ATOM 16834 C C . VAL H 1 196 ? 11.601 17.360 38.453 1.00 18.08 175 VAL H C 1
ATOM 16835 O O . VAL H 1 196 ? 10.818 17.041 37.537 1.00 17.86 175 VAL H O 1
ATOM 16839 N N . ASN H 1 197 ? 11.248 17.478 39.733 1.00 18.42 176 ASN H N 1
ATOM 16840 C CA . ASN H 1 197 ? 9.859 17.320 40.241 1.00 18.31 176 ASN H CA 1
ATOM 16841 C C . ASN H 1 197 ? 9.283 15.964 39.809 1.00 17.54 176 ASN H C 1
ATOM 16842 O O . ASN H 1 197 ? 8.230 15.955 39.152 1.00 18.26 176 ASN H O 1
ATOM 16847 N N . ARG H 1 198 ? 9.923 14.857 40.188 1.00 18.04 177 ARG H N 1
ATOM 16848 C CA . ARG H 1 198 ? 9.416 13.488 39.896 1.00 18.99 177 ARG H CA 1
ATOM 16849 C C . ARG H 1 198 ? 9.354 12.684 41.191 1.00 18.06 177 ARG H C 1
ATOM 16850 O O . ARG H 1 198 ? 10.253 12.738 42.021 1.00 19.94 177 ARG H O 1
ATOM 16858 N N . PRO H 1 199 ? 8.277 11.906 41.410 1.00 18.52 178 PRO H N 1
ATOM 16859 C CA . PRO H 1 199 ? 8.097 11.210 42.684 1.00 18.14 178 PRO H CA 1
ATOM 16860 C C . PRO H 1 199 ? 9.124 10.090 42.917 1.00 18.06 178 PRO H C 1
ATOM 16861 O O . PRO H 1 199 ? 9.411 9.772 44.060 1.00 18.87 178 PRO H O 1
ATOM 16865 N N . ASN H 1 200 ? 9.690 9.535 41.842 1.00 17.19 179 ASN H N 1
ATOM 16866 C CA . ASN H 1 200 ? 10.631 8.388 41.951 1.00 17.89 179 ASN H CA 1
ATOM 16867 C C . ASN H 1 200 ? 12.065 8.877 41.737 1.00 16.94 179 ASN H C 1
ATOM 16868 O O . ASN H 1 200 ? 12.933 8.031 41.462 1.00 16.83 179 ASN H O 1
ATOM 16873 N N . ALA H 1 201 ? 12.312 10.183 41.885 1.00 16.93 180 ALA H N 1
ATOM 16874 C CA . ALA H 1 201 ? 13.661 10.788 41.798 1.00 16.56 180 ALA H CA 1
ATOM 16875 C C . ALA H 1 201 ? 14.080 11.252 43.189 1.00 16.47 180 ALA H C 1
ATOM 16876 O O . ALA H 1 201 ? 13.300 12.014 43.836 1.00 17.20 180 ALA H O 1
ATOM 16878 N N . PHE H 1 202 ? 15.267 10.829 43.616 1.00 14.33 181 PHE H N 1
ATOM 16879 C CA . PHE H 1 202 ? 15.788 11.039 44.988 1.00 15.03 181 PHE H CA 1
ATOM 16880 C C . PHE H 1 202 ? 17.205 11.603 44.949 1.00 15.18 181 PHE H C 1
ATOM 16881 O O . PHE H 1 202 ? 17.902 11.530 43.911 1.00 14.97 181 PHE H O 1
ATOM 16889 N N . LEU H 1 203 ? 17.622 12.141 46.091 1.00 14.96 182 LEU H N 1
ATOM 16890 C CA . LEU H 1 203 ? 19.018 12.550 46.368 1.00 15.17 182 LEU H CA 1
ATOM 16891 C C . LEU H 1 203 ? 19.824 11.313 46.760 1.00 14.79 182 LEU H C 1
ATOM 16892 O O . LEU H 1 203 ? 19.303 10.450 47.496 1.00 14.70 182 LEU H O 1
ATOM 16897 N N . HIS H 1 204 ? 21.064 11.254 46.296 1.00 14.72 183 HIS H N 1
ATOM 16898 C CA . HIS H 1 204 ? 22.046 10.210 46.662 1.00 13.50 183 HIS H CA 1
ATOM 16899 C C . HIS H 1 204 ? 23.261 10.923 47.236 1.00 12.96 183 HIS H C 1
ATOM 16900 O O . HIS H 1 204 ? 23.830 11.774 46.533 1.00 14.31 183 HIS H O 1
ATOM 16907 N N . LEU H 1 205 ? 23.585 10.651 48.495 1.00 12.96 184 LEU H N 1
ATOM 16908 C CA . LEU H 1 205 ? 24.760 11.254 49.162 1.00 13.00 184 LEU H CA 1
ATOM 16909 C C . LEU H 1 205 ? 25.834 10.188 49.344 1.00 12.89 184 LEU H C 1
ATOM 16910 O O . LEU H 1 205 ? 25.503 9.001 49.566 1.00 13.64 184 LEU H O 1
ATOM 16915 N N . ASP H 1 206 ? 27.079 10.635 49.264 1.00 13.20 185 ASP H N 1
ATOM 16916 C CA . ASP H 1 206 ? 28.285 9.798 49.413 1.00 13.06 185 ASP H CA 1
ATOM 16917 C C . ASP H 1 206 ? 29.233 10.497 50.386 1.00 13.25 185 ASP H C 1
ATOM 16918 O O . ASP H 1 206 ? 29.652 11.647 50.087 1.00 13.46 185 ASP H O 1
ATOM 16923 N N . THR H 1 207 ? 29.570 9.839 51.499 1.00 13.16 186 THR H N 1
ATOM 16924 C CA . THR H 1 207 ? 30.384 10.450 52.581 1.00 14.40 186 THR H CA 1
ATOM 16925 C C . THR H 1 207 ? 31.738 10.913 52.034 1.00 13.89 186 THR H C 1
ATOM 16926 O O . THR H 1 207 ? 32.266 11.905 52.543 1.00 15.06 186 THR H O 1
ATOM 16930 N N . TYR H 1 208 ? 32.310 10.216 51.052 1.00 13.66 187 TYR H N 1
ATOM 16931 C CA . TYR H 1 208 ? 33.615 10.607 50.471 1.00 14.13 187 TYR H CA 1
ATOM 16932 C C . TYR H 1 208 ? 33.500 12.001 49.835 1.00 13.12 187 TYR H C 1
ATOM 16933 O O . TYR H 1 208 ? 34.380 12.850 50.038 1.00 14.22 187 TYR H O 1
ATOM 16942 N N . HIS H 1 209 ? 32.458 12.204 49.037 1.00 13.36 188 HIS H N 1
ATOM 16943 C CA . HIS H 1 209 ? 32.199 13.481 48.323 1.00 13.82 188 HIS H CA 1
ATOM 16944 C C . HIS H 1 209 ? 31.795 14.552 49.340 1.00 15.08 188 HIS H C 1
ATOM 16945 O O . HIS H 1 209 ? 32.199 15.711 49.206 1.00 15.28 188 HIS H O 1
ATOM 16952 N N . MET H 1 210 ? 31.009 14.158 50.330 1.00 14.13 189 MET H N 1
ATOM 16953 C CA . MET H 1 210 ? 30.565 15.083 51.398 1.00 14.82 189 MET H CA 1
ATOM 16954 C C . MET H 1 210 ? 31.779 15.623 52.162 1.00 13.97 189 MET H C 1
ATOM 16955 O O . MET H 1 210 ? 31.797 16.848 52.517 1.00 15.44 189 MET H O 1
ATOM 16960 N N . ASN H 1 211 ? 32.749 14.755 52.436 1.00 15.14 190 ASN H N 1
ATOM 16961 C CA . ASN H 1 211 ? 33.977 15.081 53.205 1.00 17.08 190 ASN H CA 1
ATOM 16962 C C . ASN H 1 211 ? 34.680 16.276 52.556 1.00 16.96 190 ASN H C 1
ATOM 16963 O O . ASN H 1 211 ? 35.308 17.065 53.278 1.00 15.75 190 ASN H O 1
ATOM 16968 N N . ILE H 1 212 ? 34.590 16.403 51.234 1.00 15.35 191 ILE H N 1
ATOM 16969 C CA . ILE H 1 212 ? 35.227 17.535 50.507 1.00 16.41 191 ILE H CA 1
ATOM 16970 C C . ILE H 1 212 ? 34.310 18.763 50.550 1.00 16.71 191 ILE H C 1
ATOM 16971 O O . ILE H 1 212 ? 34.801 19.824 50.984 1.00 18.39 191 ILE H O 1
ATOM 16976 N N . GLU H 1 213 ? 33.035 18.613 50.174 1.00 14.54 192 GLU H N 1
ATOM 16977 C CA . GLU H 1 213 ? 32.167 19.746 49.752 1.00 15.22 192 GLU H CA 1
ATOM 16978 C C . GLU H 1 213 ? 31.235 20.273 50.854 1.00 14.68 192 GLU H C 1
ATOM 16979 O O . GLU H 1 213 ? 30.870 21.452 50.755 1.00 15.30 192 GLU H O 1
ATOM 16985 N N . GLU H 1 214 ? 30.829 19.463 51.838 1.00 15.23 193 GLU H N 1
ATOM 16986 C CA . GLU H 1 214 ? 29.706 19.813 52.751 1.00 16.00 193 GLU H CA 1
ATOM 16987 C C . GLU H 1 214 ? 30.204 20.602 53.964 1.00 15.96 193 GLU H C 1
ATOM 16988 O O . GLU H 1 214 ? 31.340 20.373 54.426 1.00 16.80 193 GLU H O 1
ATOM 16994 N N . ASN H 1 215 ? 29.335 21.470 54.487 1.00 17.27 194 ASN H N 1
ATOM 16995 C CA . ASN H 1 215 ? 29.522 22.174 55.782 1.00 18.61 194 ASN H CA 1
ATOM 16996 C C . ASN H 1 215 ? 29.092 21.214 56.888 1.00 16.97 194 ASN H C 1
ATOM 16997 O O . ASN H 1 215 ? 27.954 21.337 57.379 1.00 18.18 194 ASN H O 1
ATOM 17002 N N . GLY H 1 216 ? 29.954 20.250 57.216 1.00 17.30 195 GLY H N 1
ATOM 17003 C CA . GLY H 1 216 ? 29.628 19.191 58.185 1.00 17.84 195 GLY H CA 1
ATOM 17004 C C . GLY H 1 216 ? 28.847 18.069 57.532 1.00 16.32 195 GLY H C 1
ATOM 17005 O O . GLY H 1 216 ? 28.388 18.225 56.378 1.00 16.30 195 GLY H O 1
ATOM 17006 N N . MET H 1 217 ? 28.673 16.966 58.249 1.00 16.50 196 MET H N 1
ATOM 17007 C CA . MET H 1 217 ? 28.120 15.723 57.657 1.00 16.61 196 MET H CA 1
ATOM 17008 C C . MET H 1 217 ? 26.621 15.553 57.960 1.00 18.09 196 MET H C 1
ATOM 17009 O O . MET H 1 217 ? 26.097 14.491 57.602 1.00 18.54 196 MET H O 1
ATOM 17014 N N . ALA H 1 218 ? 25.935 16.560 58.528 1.00 17.13 197 ALA H N 1
ATOM 17015 C CA . ALA H 1 218 ? 24.517 16.460 58.969 1.00 18.12 197 ALA H CA 1
ATOM 17016 C C . ALA H 1 218 ? 23.566 17.336 58.132 1.00 17.77 197 ALA H C 1
ATOM 17017 O O . ALA H 1 218 ? 22.428 16.896 57.869 1.00 18.21 197 ALA H O 1
ATOM 17019 N N . LYS H 1 219 ? 23.995 18.534 57.734 1.00 18.05 198 LYS H N 1
ATOM 17020 C CA . LYS H 1 219 ? 23.118 19.585 57.144 1.00 21.84 198 LYS H CA 1
ATOM 17021 C C . LYS H 1 219 ? 22.310 19.013 55.967 1.00 20.24 198 LYS H C 1
ATOM 17022 O O . LYS H 1 219 ? 21.066 19.130 55.968 1.00 20.09 198 LYS H O 1
ATOM 17028 N N . SER H 1 220 ? 22.972 18.406 54.985 1.00 18.57 199 SER H N 1
ATOM 17029 C CA . SER H 1 220 ? 22.305 17.932 53.747 1.00 17.77 199 SER H CA 1
ATOM 17030 C C . SER H 1 220 ? 21.349 16.778 54.067 1.00 16.04 199 SER H C 1
ATOM 17031 O O . SER H 1 220 ? 20.251 16.743 53.488 1.00 17.40 199 SER H O 1
ATOM 17034 N N . VAL H 1 221 ? 21.729 15.874 54.970 1.00 16.25 200 VAL H N 1
ATOM 17035 C CA . VAL H 1 221 ? 20.860 14.728 55.371 1.00 15.78 200 VAL H CA 1
ATOM 17036 C C . VAL H 1 221 ? 19.577 15.285 56.009 1.00 15.88 200 VAL H C 1
ATOM 17037 O O . VAL H 1 221 ? 18.471 14.898 55.571 1.00 16.39 200 VAL H O 1
ATOM 17041 N N . LEU H 1 222 ? 19.702 16.207 56.962 1.00 16.76 201 LEU H N 1
ATOM 17042 C CA . LEU H 1 222 ? 18.519 16.751 57.683 1.00 18.84 201 LEU H CA 1
ATOM 17043 C C . LEU H 1 222 ? 17.615 17.493 56.688 1.00 18.60 201 LEU H C 1
ATOM 17044 O O . LEU H 1 222 ? 16.369 17.361 56.795 1.00 19.98 201 LEU H O 1
ATOM 17049 N N . ALA H 1 223 ? 18.211 18.225 55.737 1.00 17.08 202 ALA H N 1
ATOM 17050 C CA . ALA H 1 223 ? 17.476 19.004 54.716 1.00 19.98 202 ALA H CA 1
ATOM 17051 C C . ALA H 1 223 ? 16.750 18.047 53.765 1.00 17.98 202 ALA H C 1
ATOM 17052 O O . ALA H 1 223 ? 15.622 18.343 53.354 1.00 21.03 202 ALA H O 1
ATOM 17054 N N . ALA H 1 224 ? 17.384 16.935 53.413 1.00 18.50 203 ALA H N 1
ATOM 17055 C CA . ALA H 1 224 ? 16.834 15.963 52.441 1.00 17.93 203 ALA H CA 1
ATOM 17056 C C . ALA H 1 224 ? 15.615 15.251 53.048 1.00 15.59 203 ALA H C 1
ATOM 17057 O O . ALA H 1 224 ? 14.589 15.110 52.359 1.00 16.58 203 ALA H O 1
ATOM 17059 N N . GLY H 1 225 ? 15.729 14.782 54.285 1.00 16.30 204 GLY H N 1
ATOM 17060 C CA . GLY H 1 225 ? 14.685 13.933 54.895 1.00 17.51 204 GLY H CA 1
ATOM 17061 C C . GLY H 1 225 ? 14.264 12.823 53.943 1.00 18.14 204 GLY H C 1
ATOM 17062 O O . GLY H 1 225 ? 15.155 12.084 53.464 1.00 17.66 204 GLY H O 1
ATOM 17063 N N . ASP H 1 226 ? 12.968 12.725 53.635 1.00 18.20 205 ASP H N 1
ATOM 17064 C CA . ASP H 1 226 ? 12.381 11.604 52.854 1.00 20.32 205 ASP H CA 1
ATOM 17065 C C . ASP H 1 226 ? 12.919 11.624 51.422 1.00 19.35 205 ASP H C 1
ATOM 17066 O O . ASP H 1 226 ? 12.735 10.613 50.704 1.00 21.70 205 ASP H O 1
ATOM 17071 N N . ARG H 1 227 ? 13.547 12.722 51.003 1.00 17.17 206 ARG H N 1
ATOM 17072 C CA . ARG H 1 227 ? 14.056 12.817 49.609 1.00 17.05 206 ARG H CA 1
ATOM 17073 C C . ARG H 1 227 ? 15.451 12.192 49.510 1.00 15.87 206 ARG H C 1
ATOM 17074 O O . ARG H 1 227 ? 15.911 12.026 48.371 1.00 16.17 206 ARG H O 1
ATOM 17082 N N . LEU H 1 228 ? 16.085 11.835 50.630 1.00 15.82 207 LEU H N 1
ATOM 17083 C CA . LEU H 1 228 ? 17.340 11.040 50.598 1.00 14.77 207 LEU H CA 1
ATOM 17084 C C . LEU H 1 228 ? 16.975 9.589 50.280 1.00 15.45 207 LEU H C 1
ATOM 17085 O O . LEU H 1 228 ? 16.337 8.939 51.118 1.00 15.80 207 LEU H O 1
ATOM 17090 N N . GLY H 1 229 ? 17.372 9.107 49.102 1.00 13.78 208 GLY H N 1
ATOM 17091 C CA . GLY H 1 229 ? 16.913 7.804 48.584 1.00 14.12 208 GLY H CA 1
ATOM 17092 C C . GLY H 1 229 ? 18.014 6.761 48.541 1.00 13.91 208 GLY H C 1
ATOM 17093 O O . GLY H 1 229 ? 17.702 5.596 48.279 1.00 14.99 208 GLY H O 1
ATOM 17094 N N . TYR H 1 230 ? 19.269 7.142 48.753 1.00 12.35 209 TYR H N 1
ATOM 17095 C CA . TYR H 1 230 ? 20.415 6.221 48.543 1.00 12.76 209 TYR H CA 1
ATOM 17096 C C . TYR H 1 230 ? 21.643 6.837 49.193 1.00 13.12 209 TYR H C 1
ATOM 17097 O O . TYR H 1 230 ? 21.773 8.064 49.139 1.00 13.35 209 TYR H O 1
ATOM 17106 N N . VAL H 1 231 ? 22.503 6.015 49.781 1.00 13.04 210 VAL H N 1
ATOM 17107 C CA . VAL H 1 231 ? 23.729 6.474 50.484 1.00 13.00 210 VAL H CA 1
ATOM 17108 C C . VAL H 1 231 ? 24.907 5.603 50.050 1.00 13.11 210 VAL H C 1
ATOM 17109 O O . VAL H 1 231 ? 24.731 4.360 49.966 1.00 13.36 210 VAL H O 1
ATOM 17113 N N . HIS H 1 232 ? 26.054 6.236 49.798 1.00 12.37 211 HIS H N 1
ATOM 17114 C CA . HIS H 1 232 ? 27.368 5.549 49.739 1.00 13.31 211 HIS H CA 1
ATOM 17115 C C . HIS H 1 232 ? 28.198 5.877 50.983 1.00 13.82 211 HIS H C 1
ATOM 17116 O O . HIS H 1 232 ? 28.277 7.059 51.365 1.00 13.90 211 HIS H O 1
ATOM 17123 N N . ILE H 1 233 ? 28.814 4.857 51.566 1.00 13.08 212 ILE H N 1
ATOM 17124 C CA . ILE H 1 233 ? 29.789 4.992 52.676 1.00 14.36 212 ILE H CA 1
ATOM 17125 C C . ILE H 1 233 ? 31.188 4.802 52.099 1.00 14.37 212 ILE H C 1
ATOM 17126 O O . ILE H 1 233 ? 31.527 3.670 51.719 1.00 14.65 212 ILE H O 1
ATOM 17131 N N . GLY H 1 234 ? 31.948 5.891 52.035 1.00 14.00 213 GLY H N 1
ATOM 17132 C CA . GLY H 1 234 ? 33.363 5.886 51.637 1.00 14.60 213 GLY H CA 1
ATOM 17133 C C . GLY H 1 234 ? 34.176 6.709 52.608 1.00 13.68 213 GLY H C 1
ATOM 17134 O O . GLY H 1 234 ? 33.694 7.777 53.037 1.00 14.34 213 GLY H O 1
ATOM 17135 N N . GLU H 1 235 ? 35.345 6.221 52.989 1.00 13.83 214 GLU H N 1
ATOM 17136 C CA . GLU H 1 235 ? 36.301 6.984 53.824 1.00 14.16 214 GLU H CA 1
ATOM 17137 C C . GLU H 1 235 ? 36.822 8.149 52.981 1.00 14.30 214 GLU H C 1
ATOM 17138 O O . GLU H 1 235 ? 36.622 8.147 51.746 1.00 14.12 214 GLU H O 1
ATOM 17144 N N . SER H 1 236 ? 37.448 9.125 53.628 1.00 15.32 215 SER H N 1
ATOM 17145 C CA . SER H 1 236 ? 38.003 10.334 52.971 1.00 14.58 215 SER H CA 1
ATOM 17146 C C . SER H 1 236 ? 38.910 9.954 51.796 1.00 13.72 215 SER H C 1
ATOM 17147 O O . SER H 1 236 ? 38.855 10.659 50.791 1.00 14.49 215 SER H O 1
ATOM 17150 N N . HIS H 1 237 ? 39.735 8.917 51.952 1.00 13.99 216 HIS H N 1
ATOM 17151 C CA . HIS H 1 237 ? 40.737 8.459 50.944 1.00 14.50 216 HIS H CA 1
ATOM 17152 C C . HIS H 1 237 ? 40.185 7.269 50.147 1.00 15.52 216 HIS H C 1
ATOM 17153 O O . HIS H 1 237 ? 40.938 6.740 49.309 1.00 15.14 216 HIS H O 1
ATOM 17160 N N . ARG H 1 238 ? 38.942 6.861 50.433 1.00 14.43 217 ARG H N 1
ATOM 17161 C CA . ARG H 1 238 ? 38.188 5.750 49.783 1.00 15.23 217 ARG H CA 1
ATOM 17162 C C . ARG H 1 238 ? 38.807 4.391 50.127 1.00 14.65 217 ARG H C 1
ATOM 17163 O O . ARG H 1 238 ? 38.562 3.428 49.362 1.00 16.28 217 ARG H O 1
ATOM 17171 N N . GLY H 1 239 ? 39.506 4.293 51.264 1.00 15.16 218 GLY H N 1
ATOM 17172 C CA . GLY H 1 239 ? 40.118 3.042 51.755 1.00 15.62 218 GLY H CA 1
ATOM 17173 C C . GLY H 1 239 ? 39.323 2.455 52.907 1.00 15.37 218 GLY H C 1
ATOM 17174 O O . GLY H 1 239 ? 38.090 2.588 52.896 1.00 17.02 218 GLY H O 1
ATOM 17175 N N . TYR H 1 240 ? 39.999 1.807 53.854 1.00 15.03 219 TYR H N 1
ATOM 17176 C CA . TYR H 1 240 ? 39.365 1.167 55.036 1.00 16.03 219 TYR H CA 1
ATOM 17177 C C . TYR H 1 240 ? 38.545 2.209 55.801 1.00 15.99 219 TYR H C 1
ATOM 17178 O O . TYR H 1 240 ? 39.074 3.284 56.113 1.00 16.94 219 TYR H O 1
ATOM 17187 N N . LEU H 1 241 ? 37.299 1.881 56.145 1.00 15.76 220 LEU H N 1
ATOM 17188 C CA . LEU H 1 241 ? 36.452 2.784 56.971 1.00 16.56 220 LEU H CA 1
ATOM 17189 C C . LEU H 1 241 ? 37.121 2.975 58.339 1.00 17.19 220 LEU H C 1
ATOM 17190 O O . LEU H 1 241 ? 37.531 1.968 58.945 1.00 18.73 220 LEU H O 1
ATOM 17195 N N . GLY H 1 242 ? 37.219 4.222 58.806 1.00 16.83 221 GLY H N 1
ATOM 17196 C CA . GLY H 1 242 ? 37.699 4.566 60.158 1.00 18.68 221 GLY H CA 1
ATOM 17197 C C . GLY H 1 242 ? 39.195 4.833 60.212 1.00 19.30 221 GLY H C 1
ATOM 17198 O O . GLY H 1 242 ? 39.712 5.035 61.318 1.00 23.13 221 GLY H O 1
ATOM 17199 N N . THR H 1 243 ? 39.881 4.844 59.067 1.00 19.90 222 THR H N 1
ATOM 17200 C CA . THR H 1 243 ? 41.343 5.102 58.988 1.00 21.43 222 THR H CA 1
ATOM 17201 C C . THR H 1 243 ? 41.585 6.460 58.333 1.00 21.94 222 THR H C 1
ATOM 17202 O O . THR H 1 243 ? 42.752 6.772 58.029 1.00 25.09 222 THR H O 1
ATOM 17206 N N . GLY H 1 244 ? 40.511 7.215 58.115 1.00 19.53 223 GLY H N 1
ATOM 17207 C CA . GLY H 1 244 ? 40.555 8.506 57.409 1.00 20.39 223 GLY H CA 1
ATOM 17208 C C . GLY H 1 244 ? 39.986 9.630 58.247 1.00 19.85 223 GLY H C 1
ATOM 17209 O O . GLY H 1 244 ? 40.107 9.573 59.489 1.00 22.34 223 GLY H O 1
ATOM 17210 N N . ASN H 1 245 ? 39.374 10.614 57.588 1.00 19.13 224 ASN H N 1
ATOM 17211 C CA . ASN H 1 245 ? 38.992 11.901 58.222 1.00 16.85 224 ASN H CA 1
ATOM 17212 C C . ASN H 1 245 ? 37.470 12.052 58.311 1.00 16.22 224 ASN H C 1
ATOM 17213 O O . ASN H 1 245 ? 37.029 13.058 58.890 1.00 18.80 224 ASN H O 1
ATOM 17218 N N . VAL H 1 246 ? 36.679 11.119 57.781 1.00 15.46 225 VAL H N 1
ATOM 17219 C CA . VAL H 1 246 ? 35.192 11.305 57.728 1.00 16.19 225 VAL H CA 1
ATOM 17220 C C . VAL H 1 246 ? 34.605 11.211 59.142 1.00 16.07 225 VAL H C 1
ATOM 17221 O O . VAL H 1 246 ? 34.878 10.220 59.845 1.00 17.28 225 VAL H O 1
ATOM 17225 N N . ASP H 1 247 ? 33.787 12.196 59.525 1.00 16.15 226 ASP H N 1
ATOM 17226 C CA . ASP H 1 247 ? 32.986 12.144 60.774 1.00 16.82 226 ASP H CA 1
ATOM 17227 C C . ASP H 1 247 ? 31.757 11.268 60.506 1.00 16.16 226 ASP H C 1
ATOM 17228 O O . ASP H 1 247 ? 30.670 11.795 60.184 1.00 17.16 226 ASP H O 1
ATOM 17233 N N . PHE H 1 248 ? 31.929 9.953 60.599 1.00 16.29 227 PHE H N 1
ATOM 17234 C CA . PHE H 1 248 ? 30.822 8.990 60.391 1.00 16.53 227 PHE H CA 1
ATOM 17235 C C . PHE H 1 248 ? 29.809 9.125 61.529 1.00 16.09 227 PHE H C 1
ATOM 17236 O O . PHE H 1 248 ? 28.619 8.958 61.247 1.00 17.78 227 PHE H O 1
ATOM 17244 N N . ALA H 1 249 ? 30.253 9.453 62.745 1.00 16.56 228 ALA H N 1
ATOM 17245 C CA . ALA H 1 249 ? 29.356 9.567 63.918 1.00 18.28 228 ALA H CA 1
ATOM 17246 C C . ALA H 1 249 ? 28.258 10.583 63.587 1.00 16.96 228 ALA H C 1
ATOM 17247 O O . ALA H 1 249 ? 27.069 10.262 63.766 1.00 16.81 228 ALA H O 1
ATOM 17249 N N . SER H 1 250 ? 28.638 11.777 63.134 1.00 17.22 229 SER H N 1
ATOM 17250 C CA . SER H 1 250 ? 27.686 12.863 62.797 1.00 18.50 229 SER H CA 1
ATOM 17251 C C . SER H 1 250 ? 26.786 12.439 61.643 1.00 17.48 229 SER H C 1
ATOM 17252 O O . SER H 1 250 ? 25.593 12.717 61.680 1.00 18.85 229 SER H O 1
ATOM 17255 N N . PHE H 1 251 ? 27.339 11.779 60.626 1.00 17.00 230 PHE H N 1
ATOM 17256 C CA . PHE H 1 251 ? 26.555 11.378 59.436 1.00 15.80 230 PHE H CA 1
ATOM 17257 C C . PHE H 1 251 ? 25.452 10.393 59.855 1.00 15.69 230 PHE H C 1
ATOM 17258 O O . PHE H 1 251 ? 24.279 10.604 59.501 1.00 16.07 230 PHE H O 1
ATOM 17266 N N . PHE H 1 252 ? 25.811 9.352 60.612 1.00 15.93 231 PHE H N 1
ATOM 17267 C CA . PHE H 1 252 ? 24.875 8.275 61.020 1.00 16.42 231 PHE H CA 1
ATOM 17268 C C . PHE H 1 252 ? 23.851 8.846 62.007 1.00 15.51 231 PHE H C 1
ATOM 17269 O O . PHE H 1 252 ? 22.688 8.444 61.935 1.00 16.29 231 PHE H O 1
ATOM 17277 N N . ALA H 1 253 ? 24.259 9.794 62.848 1.00 17.96 232 ALA H N 1
ATOM 17278 C CA . ALA H 1 253 ? 23.346 10.467 63.799 1.00 18.08 232 ALA H CA 1
ATOM 17279 C C . ALA H 1 253 ? 22.252 11.179 62.989 1.00 17.04 232 ALA H C 1
ATOM 17280 O O . ALA H 1 253 ? 21.063 11.095 63.358 1.00 18.45 232 ALA H O 1
ATOM 17282 N N . ALA H 1 254 ? 22.632 11.836 61.891 1.00 17.01 233 ALA H N 1
ATOM 17283 C CA . ALA H 1 254 ? 21.692 12.532 60.990 1.00 17.28 233 ALA H CA 1
ATOM 17284 C C . ALA H 1 254 ? 20.772 11.516 60.302 1.00 16.98 233 ALA H C 1
ATOM 17285 O O . ALA H 1 254 ? 19.565 11.788 60.204 1.00 17.04 233 ALA H O 1
ATOM 17287 N N . LEU H 1 255 ? 21.308 10.384 59.822 1.00 16.45 234 LEU H N 1
ATOM 17288 C CA . LEU H 1 255 ? 20.443 9.344 59.204 1.00 16.88 234 LEU H CA 1
ATOM 17289 C C . LEU H 1 255 ? 19.385 8.915 60.230 1.00 17.41 234 LEU H C 1
ATOM 17290 O O . LEU H 1 255 ? 18.223 8.700 59.849 1.00 18.32 234 LEU H O 1
ATOM 17295 N N . LYS H 1 256 ? 19.785 8.772 61.491 1.00 18.29 235 LYS H N 1
ATOM 17296 C CA . LYS H 1 256 ? 18.869 8.338 62.574 1.00 17.71 235 LYS H CA 1
ATOM 17297 C C . LYS H 1 256 ? 17.787 9.412 62.769 1.00 18.38 235 LYS H C 1
ATOM 17298 O O . LYS H 1 256 ? 16.611 9.036 62.890 1.00 19.67 235 LYS H O 1
ATOM 17304 N N . GLN H 1 257 ? 18.163 10.695 62.762 1.00 18.47 236 GLN H N 1
ATOM 17305 C CA . GLN H 1 257 ? 17.208 11.819 62.973 1.00 19.03 236 GLN H CA 1
ATOM 17306 C C . GLN H 1 257 ? 16.109 11.759 61.905 1.00 19.06 236 GLN H C 1
ATOM 17307 O O . GLN H 1 257 ? 14.956 12.049 62.241 1.00 21.43 236 GLN H O 1
ATOM 17313 N N . ILE H 1 258 ? 16.444 11.394 60.661 1.00 17.29 237 ILE H N 1
ATOM 17314 C CA . ILE H 1 258 ? 15.462 11.397 59.536 1.00 18.08 237 ILE H CA 1
ATOM 17315 C C . ILE H 1 258 ? 14.854 10.002 59.355 1.00 18.91 237 ILE H C 1
ATOM 17316 O O . ILE H 1 258 ? 14.070 9.833 58.404 1.00 20.40 237 ILE H O 1
ATOM 17321 N N . ASP H 1 259 ? 15.185 9.056 60.238 1.00 19.06 238 ASP H N 1
ATOM 17322 C CA . ASP H 1 259 ? 14.716 7.646 60.164 1.00 21.44 238 ASP H CA 1
ATOM 17323 C C . ASP H 1 259 ? 15.002 7.093 58.759 1.00 19.23 238 ASP H C 1
ATOM 17324 O O . ASP H 1 259 ? 14.089 6.528 58.104 1.00 18.98 238 ASP H O 1
ATOM 17329 N N . TYR H 1 260 ? 16.230 7.253 58.282 1.00 18.45 239 TYR H N 1
ATOM 17330 C CA . TYR H 1 260 ? 16.597 6.816 56.915 1.00 17.57 239 TYR H CA 1
ATOM 17331 C C . TYR H 1 260 ? 16.356 5.307 56.766 1.00 17.29 239 TYR H C 1
ATOM 17332 O O . TYR H 1 260 ? 16.862 4.507 57.577 1.00 19.06 239 TYR H O 1
ATOM 17341 N N . ARG H 1 261 ? 15.588 4.924 55.752 1.00 17.17 240 ARG H N 1
ATOM 17342 C CA . ARG H 1 261 ? 15.368 3.495 55.412 1.00 18.65 240 ARG H CA 1
ATOM 17343 C C . ARG H 1 261 ? 15.547 3.297 53.907 1.00 17.69 240 ARG H C 1
ATOM 17344 O O . ARG H 1 261 ? 14.562 3.167 53.174 1.00 23.01 240 ARG H O 1
ATOM 17352 N N . GLY H 1 262 ? 16.801 3.274 53.480 1.00 14.78 241 GLY H N 1
ATOM 17353 C CA . GLY H 1 262 ? 17.169 3.080 52.072 1.00 13.76 241 GLY H CA 1
ATOM 17354 C C . GLY H 1 262 ? 18.492 2.345 51.994 1.00 13.63 241 GLY H C 1
ATOM 17355 O O . GLY H 1 262 ? 19.109 2.024 53.015 1.00 13.30 241 GLY H O 1
ATOM 17356 N N . PRO H 1 263 ? 18.940 2.059 50.759 1.00 13.15 242 PRO H N 1
ATOM 17357 C CA . PRO H 1 263 ? 20.227 1.412 50.530 1.00 14.53 242 PRO H CA 1
ATOM 17358 C C . PRO H 1 263 ? 21.399 2.227 51.088 1.00 13.79 242 PRO H C 1
ATOM 17359 O O . PRO H 1 263 ? 21.391 3.460 51.012 1.00 14.69 242 PRO H O 1
ATOM 17363 N N . ILE H 1 264 ? 22.377 1.507 51.622 1.00 13.60 243 ILE H N 1
ATOM 17364 C CA . ILE H 1 264 ? 23.683 2.031 52.103 1.00 12.18 243 ILE H CA 1
ATOM 17365 C C . ILE H 1 264 ? 24.772 1.149 51.500 1.00 12.27 243 ILE H C 1
ATOM 17366 O O . ILE H 1 264 ? 24.935 -0.003 51.945 1.00 14.16 243 ILE H O 1
ATOM 17371 N N . THR H 1 265 ? 25.492 1.665 50.507 1.00 13.14 244 THR H N 1
ATOM 17372 C CA . THR H 1 265 ? 26.542 0.879 49.820 1.00 13.47 244 THR H CA 1
ATOM 17373 C C . THR H 1 265 ? 27.917 1.251 50.354 1.00 12.39 244 THR H C 1
ATOM 17374 O O . THR H 1 265 ? 28.263 2.450 50.354 1.00 14.60 244 THR H O 1
ATOM 17378 N N . PHE H 1 266 ? 28.698 0.249 50.743 1.00 13.58 245 PHE H N 1
ATOM 17379 C CA . PHE H 1 266 ? 30.142 0.429 51.008 1.00 14.03 245 PHE H CA 1
ATOM 17380 C C . PHE H 1 266 ? 30.844 0.543 49.656 1.00 14.64 245 PHE H C 1
ATOM 17381 O O . PHE H 1 266 ? 30.672 -0.339 48.801 1.00 14.44 245 PHE H O 1
ATOM 17389 N N . GLU H 1 267 ? 31.582 1.632 49.489 1.00 15.71 246 GLU H N 1
ATOM 17390 C CA . GLU H 1 267 ? 32.304 1.959 48.248 1.00 16.71 246 GLU H CA 1
ATOM 17391 C C . GLU H 1 267 ? 33.763 2.238 48.588 1.00 18.71 246 GLU H C 1
ATOM 17392 O O . GLU H 1 267 ? 34.035 3.038 49.506 1.00 16.12 246 GLU H O 1
ATOM 17398 N N . SER H 1 268 ? 34.668 1.604 47.849 1.00 16.90 247 SER H N 1
ATOM 17399 C CA . SER H 1 268 ? 36.120 1.686 48.113 1.00 20.36 247 SER H CA 1
ATOM 17400 C C . SER H 1 268 ? 36.871 1.361 46.829 1.00 19.07 247 SER H C 1
ATOM 17401 O O . SER H 1 268 ? 36.429 0.461 46.068 1.00 17.82 247 SER H O 1
ATOM 17404 N N . PHE H 1 269 ? 37.951 2.099 46.595 1.00 17.58 248 PHE H N 1
ATOM 17405 C CA . PHE H 1 269 ? 38.759 2.007 45.362 1.00 19.68 248 PHE H CA 1
ATOM 17406 C C . PHE H 1 269 ? 40.220 1.883 45.774 1.00 18.89 248 PHE H C 1
ATOM 17407 O O . PHE H 1 269 ? 40.713 2.696 46.587 1.00 20.02 248 PHE H O 1
ATOM 17415 N N . SER H 1 270 ? 40.873 0.857 45.242 1.00 19.06 249 SER H N 1
ATOM 17416 C CA . SER H 1 270 ? 42.325 0.618 45.394 1.00 20.43 249 SER H CA 1
ATOM 17417 C C . SER H 1 270 ? 42.884 0.236 44.028 1.00 18.12 249 SER H C 1
ATOM 17418 O O . SER H 1 270 ? 42.149 -0.436 43.271 1.00 22.44 249 SER H O 1
ATOM 17421 N N . SER H 1 271 ? 44.108 0.671 43.721 1.00 18.01 250 SER H N 1
ATOM 17422 C CA . SER H 1 271 ? 44.790 0.308 42.448 1.00 22.06 250 SER H CA 1
ATOM 17423 C C . SER H 1 271 ? 44.886 -1.219 42.344 1.00 23.33 250 SER H C 1
ATOM 17424 O O . SER H 1 271 ? 45.191 -1.731 41.247 1.00 26.96 250 SER H O 1
ATOM 17427 N N . GLU H 1 272 ? 44.633 -1.919 43.453 1.00 24.84 251 GLU H N 1
ATOM 17428 C CA . GLU H 1 272 ? 44.659 -3.403 43.512 1.00 25.82 251 GLU H CA 1
ATOM 17429 C C . GLU H 1 272 ? 43.644 -3.947 42.500 1.00 22.55 251 GLU H C 1
ATOM 17430 O O . GLU H 1 272 ? 43.942 -4.961 41.843 1.00 25.71 251 GLU H O 1
ATOM 17436 N N . ILE H 1 273 ? 42.483 -3.290 42.384 1.00 22.56 252 ILE H N 1
ATOM 17437 C CA . ILE H 1 273 ? 41.363 -3.744 41.508 1.00 23.30 252 ILE H CA 1
ATOM 17438 C C . ILE H 1 273 ? 40.952 -2.565 40.633 1.00 22.55 252 ILE H C 1
ATOM 17439 O O . ILE H 1 273 ? 40.489 -1.537 41.170 1.00 23.47 252 ILE H O 1
ATOM 17444 N N . VAL H 1 274 ? 41.142 -2.732 39.329 1.00 24.29 253 VAL H N 1
ATOM 17445 C CA . VAL H 1 274 ? 41.078 -1.634 38.333 1.00 22.32 253 VAL H CA 1
ATOM 17446 C C . VAL H 1 274 ? 40.012 -1.978 37.297 1.00 21.45 253 VAL H C 1
ATOM 17447 O O . VAL H 1 274 ? 40.024 -3.095 36.776 1.00 21.77 253 VAL H O 1
ATOM 17451 N N . ASP H 1 275 ? 39.084 -1.056 37.083 1.00 23.40 254 ASP H N 1
ATOM 17452 C CA . ASP H 1 275 ? 38.179 -1.020 35.911 1.00 22.93 254 ASP H CA 1
ATOM 17453 C C . ASP H 1 275 ? 38.699 0.118 35.045 1.00 26.89 254 ASP H C 1
ATOM 17454 O O . ASP H 1 275 ? 38.613 1.278 35.427 1.00 30.82 254 ASP H O 1
ATOM 17459 N N . PRO H 1 276 ? 39.316 -0.181 33.884 1.00 31.17 255 PRO H N 1
ATOM 17460 C CA . PRO H 1 276 ? 40.042 0.842 33.131 1.00 35.15 255 PRO H CA 1
ATOM 17461 C C . PRO H 1 276 ? 39.177 2.079 32.838 1.00 36.72 255 PRO H C 1
ATOM 17462 O O . PRO H 1 276 ? 39.728 3.154 32.634 1.00 43.13 255 PRO H O 1
ATOM 17466 N N . LYS H 1 277 ? 37.852 1.882 32.844 1.00 35.53 256 LYS H N 1
ATOM 17467 C CA . LYS H 1 277 ? 36.798 2.879 32.498 1.00 39.74 256 LYS H CA 1
ATOM 17468 C C . LYS H 1 277 ? 36.464 3.825 33.651 1.00 35.46 256 LYS H C 1
ATOM 17469 O O . LYS H 1 277 ? 35.932 4.931 33.382 1.00 40.34 256 LYS H O 1
ATOM 17475 N N . LEU H 1 278 ? 36.643 3.357 34.884 1.00 25.11 257 LEU H N 1
ATOM 17476 C CA . LEU H 1 278 ? 36.233 4.090 36.101 1.00 21.99 257 LEU H CA 1
ATOM 17477 C C . LEU H 1 278 ? 37.474 4.537 36.875 1.00 22.79 257 LEU H C 1
ATOM 17478 O O . LEU H 1 278 ? 37.485 5.674 37.360 1.00 19.60 257 LEU H O 1
ATOM 17483 N N . SER H 1 279 ? 38.466 3.659 37.003 1.00 23.47 258 SER H N 1
ATOM 17484 C CA . SER H 1 279 ? 39.590 3.799 37.964 1.00 27.71 258 SER H CA 1
ATOM 17485 C C . SER H 1 279 ? 40.443 5.031 37.628 1.00 25.16 258 SER H C 1
ATOM 17486 O O . SER H 1 279 ? 40.841 5.753 38.570 1.00 23.94 258 SER H O 1
ATOM 17489 N N . ASN H 1 280 ? 40.712 5.286 36.345 1.00 25.04 259 ASN H N 1
ATOM 17490 C CA . ASN H 1 280 ? 41.526 6.459 35.927 1.00 24.73 259 ASN H CA 1
ATOM 17491 C C . ASN H 1 280 ? 40.680 7.734 36.041 1.00 22.78 259 ASN H C 1
ATOM 17492 O O . ASN H 1 280 ? 41.245 8.766 36.446 1.00 21.67 259 ASN H O 1
ATOM 17497 N N . THR H 1 281 ? 39.380 7.681 35.726 1.00 18.41 260 THR H N 1
ATOM 17498 C CA . THR H 1 281 ? 38.474 8.844 35.927 1.00 21.54 260 THR H CA 1
ATOM 17499 C C . THR H 1 281 ? 38.515 9.236 37.407 1.00 19.91 260 THR H C 1
ATOM 17500 O O . THR H 1 281 ? 38.521 10.453 37.706 1.00 18.76 260 THR H O 1
ATOM 17504 N N . LEU H 1 282 ? 38.555 8.245 38.303 1.00 17.68 261 LEU H N 1
ATOM 17505 C CA . LEU H 1 282 ? 38.529 8.497 39.766 1.00 17.14 261 LEU H CA 1
ATOM 17506 C C . LEU H 1 282 ? 39.947 8.725 40.297 1.00 16.04 261 LEU H C 1
ATOM 17507 O O . LEU H 1 282 ? 40.083 8.906 41.503 1.00 17.31 261 LEU H O 1
ATOM 17512 N N . CYS H 1 283 ? 40.977 8.718 39.441 1.00 16.29 262 CYS H N 1
ATOM 17513 C CA . CYS H 1 283 ? 42.361 9.065 39.856 1.00 15.10 262 CYS H CA 1
ATOM 17514 C C . CYS H 1 283 ? 42.796 8.154 41.012 1.00 15.92 262 CYS H C 1
ATOM 17515 O O . CYS H 1 283 ? 43.379 8.650 41.989 1.00 15.49 262 CYS H O 1
ATOM 17518 N N . VAL H 1 284 ? 42.552 6.845 40.892 1.00 16.43 263 VAL H N 1
ATOM 17519 C CA . VAL H 1 284 ? 42.920 5.854 41.948 1.00 17.20 263 VAL H CA 1
ATOM 17520 C C . VAL H 1 284 ? 44.368 5.427 41.694 1.00 18.28 263 VAL H C 1
ATOM 17521 O O . VAL H 1 284 ? 44.591 4.382 41.045 1.00 21.12 263 VAL H O 1
ATOM 17525 N N . TRP H 1 285 ? 45.315 6.245 42.150 1.00 17.82 264 TRP H N 1
ATOM 17526 C CA . TRP H 1 285 ? 46.769 6.062 41.901 1.00 19.62 264 TRP H CA 1
ATOM 17527 C C . TRP H 1 285 ? 47.388 5.172 42.975 1.00 20.45 264 TRP H C 1
ATOM 17528 O O . TRP H 1 285 ? 48.542 4.748 42.796 1.00 23.22 264 TRP H O 1
ATOM 17539 N N . ARG H 1 286 ? 46.689 5.014 44.095 1.00 21.58 265 ARG H N 1
ATOM 17540 C CA . ARG H 1 286 ? 47.244 4.411 45.324 1.00 22.15 265 ARG H CA 1
ATOM 17541 C C . ARG H 1 286 ? 46.525 3.102 45.629 1.00 19.45 265 ARG H C 1
ATOM 17542 O O . ARG H 1 286 ? 45.326 2.975 45.316 1.00 18.96 265 ARG H O 1
ATOM 17550 N N . ASN H 1 287 ? 47.266 2.193 46.250 1.00 20.79 266 ASN H N 1
ATOM 17551 C CA . ASN H 1 287 ? 46.771 0.919 46.814 1.00 24.27 266 ASN H CA 1
ATOM 17552 C C . ASN H 1 287 ? 46.408 1.167 48.283 1.00 23.41 266 ASN H C 1
ATOM 17553 O O . ASN H 1 287 ? 47.323 1.337 49.099 1.00 27.73 266 ASN H O 1
ATOM 17558 N N . LEU H 1 288 ? 45.116 1.231 48.597 1.00 22.19 267 LEU H N 1
ATOM 17559 C CA . LEU H 1 288 ? 44.624 1.528 49.968 1.00 24.25 267 LEU H CA 1
ATOM 17560 C C . LEU H 1 288 ? 44.282 0.213 50.672 1.00 24.11 267 LEU H C 1
ATOM 17561 O O . LEU H 1 288 ? 43.915 0.239 51.870 1.00 27.29 267 LEU H O 1
ATOM 17566 N N . TRP H 1 289 ? 44.388 -0.899 49.946 1.00 20.11 268 TRP H N 1
ATOM 17567 C CA . TRP H 1 289 ? 44.011 -2.248 50.432 1.00 20.37 268 TRP H CA 1
ATOM 17568 C C . TRP H 1 289 ? 44.331 -3.272 49.348 1.00 20.89 268 TRP H C 1
ATOM 17569 O O . TRP H 1 289 ? 44.424 -2.886 48.177 1.00 21.31 268 TRP H O 1
ATOM 17580 N N . HIS H 1 290 ? 44.475 -4.534 49.728 1.00 24.14 269 HIS H N 1
ATOM 17581 C CA . HIS H 1 290 ? 44.742 -5.638 48.768 1.00 27.69 269 HIS H CA 1
ATOM 17582 C C . HIS H 1 290 ? 43.785 -6.806 49.017 1.00 27.64 269 HIS H C 1
ATOM 17583 O O . HIS H 1 290 ? 43.517 -7.541 48.062 1.00 31.98 269 HIS H O 1
ATOM 17590 N N . ASP H 1 291 ? 43.298 -6.963 50.249 1.00 26.75 270 ASP H N 1
ATOM 17591 C CA . ASP H 1 291 ? 42.408 -8.085 50.652 1.00 25.79 270 ASP H CA 1
ATOM 17592 C C . ASP H 1 291 ? 40.947 -7.609 50.637 1.00 24.52 270 ASP H C 1
ATOM 17593 O O . ASP H 1 291 ? 40.481 -7.070 51.662 1.00 24.28 270 ASP H O 1
ATOM 17598 N N . SER H 1 292 ? 40.261 -7.807 49.507 1.00 21.26 271 SER H N 1
ATOM 17599 C CA . SER H 1 292 ? 38.838 -7.443 49.279 1.00 23.28 271 SER H CA 1
ATOM 17600 C C . SER H 1 292 ? 37.974 -7.937 50.448 1.00 22.67 271 SER H C 1
ATOM 17601 O O . SER H 1 292 ? 37.130 -7.158 50.931 1.00 24.99 271 SER H O 1
ATOM 17604 N N . ASP H 1 293 ? 38.143 -9.195 50.867 1.00 22.92 272 ASP H N 1
ATOM 17605 C CA . ASP H 1 293 ? 37.244 -9.828 51.869 1.00 23.87 272 ASP H CA 1
ATOM 17606 C C . ASP H 1 293 ? 37.459 -9.159 53.227 1.00 23.72 272 ASP H C 1
ATOM 17607 O O . ASP H 1 293 ? 36.461 -8.913 53.933 1.00 23.97 272 ASP H O 1
ATOM 17612 N N . ASP H 1 294 ? 38.711 -8.860 53.572 1.00 24.43 273 ASP H N 1
ATOM 17613 C CA . ASP H 1 294 ? 39.051 -8.219 54.869 1.00 22.43 273 ASP H CA 1
ATOM 17614 C C . ASP H 1 294 ? 38.431 -6.822 54.886 1.00 22.67 273 ASP H C 1
ATOM 17615 O O . ASP H 1 294 ? 37.761 -6.474 55.888 1.00 22.75 273 ASP H O 1
ATOM 17620 N N . LEU H 1 295 ? 38.628 -6.059 53.812 1.00 20.49 274 LEU H N 1
ATOM 17621 C CA . LEU H 1 295 ? 38.104 -4.671 53.691 1.00 18.73 274 LEU H CA 1
ATOM 17622 C C . LEU H 1 295 ? 36.579 -4.676 53.842 1.00 17.87 274 LEU H C 1
ATOM 17623 O O . LEU H 1 295 ? 36.044 -3.912 54.682 1.00 19.48 274 LEU H O 1
ATOM 17628 N N . ALA H 1 296 ? 35.901 -5.494 53.043 1.00 19.18 275 ALA H N 1
ATOM 17629 C CA . ALA H 1 296 ? 34.429 -5.567 52.954 1.00 20.91 275 ALA H CA 1
ATOM 17630 C C . ALA H 1 296 ? 33.845 -6.055 54.288 1.00 20.26 275 ALA H C 1
ATOM 17631 O O . ALA H 1 296 ? 32.826 -5.495 54.735 1.00 20.04 275 ALA H O 1
ATOM 17633 N N . GLY H 1 297 ? 34.453 -7.079 54.889 1.00 19.19 276 GLY H N 1
ATOM 17634 C CA . GLY H 1 297 ? 34.008 -7.628 56.181 1.00 20.72 276 GLY H CA 1
ATOM 17635 C C . GLY H 1 297 ? 34.076 -6.560 57.259 1.00 21.44 276 GLY H C 1
ATOM 17636 O O . GLY H 1 297 ? 33.089 -6.370 57.988 1.00 23.83 276 GLY H O 1
ATOM 17637 N N . LYS H 1 298 ? 35.202 -5.858 57.336 1.00 21.45 277 LYS H N 1
ATOM 17638 C CA . LYS H 1 298 ? 35.422 -4.778 58.329 1.00 20.53 277 LYS H CA 1
ATOM 17639 C C . LYS H 1 298 ? 34.462 -3.620 58.043 1.00 19.59 277 LYS H C 1
ATOM 17640 O O . LYS H 1 298 ? 34.008 -2.996 59.007 1.00 21.91 277 LYS H O 1
ATOM 17646 N N . ALA H 1 299 ? 34.198 -3.316 56.769 1.00 17.11 278 ALA H N 1
ATOM 17647 C CA . ALA H 1 299 ? 33.303 -2.207 56.366 1.00 17.58 278 ALA H CA 1
ATOM 17648 C C . ALA H 1 299 ? 31.869 -2.499 56.828 1.00 18.09 278 ALA H C 1
ATOM 17649 O O . ALA H 1 299 ? 31.207 -1.586 57.355 1.00 18.15 278 ALA H O 1
ATOM 17651 N N . LEU H 1 300 ? 31.392 -3.725 56.617 1.00 19.51 279 LEU H N 1
ATOM 17652 C CA . LEU H 1 300 ? 30.012 -4.119 56.979 1.00 19.11 279 LEU H CA 1
ATOM 17653 C C . LEU H 1 300 ? 29.859 -4.014 58.499 1.00 19.23 279 LEU H C 1
ATOM 17654 O O . LEU H 1 300 ? 28.861 -3.433 58.941 1.00 20.11 279 LEU H O 1
ATOM 17659 N N . GLU H 1 301 ? 30.828 -4.533 59.257 1.00 20.74 280 GLU H N 1
ATOM 17660 C CA . GLU H 1 301 ? 30.853 -4.462 60.746 1.00 23.13 280 GLU H CA 1
ATOM 17661 C C . GLU H 1 301 ? 30.803 -2.989 61.165 1.00 20.48 280 GLU H C 1
ATOM 17662 O O . GLU H 1 301 ? 30.014 -2.634 62.075 1.00 20.56 280 GLU H O 1
ATOM 17668 N N . PHE H 1 302 ? 31.618 -2.153 60.515 1.00 20.42 281 PHE H N 1
ATOM 17669 C CA . PHE H 1 302 ? 31.735 -0.708 60.836 1.00 18.99 281 PHE H CA 1
ATOM 17670 C C . PHE H 1 302 ? 30.363 -0.048 60.644 1.00 19.50 281 PHE H C 1
ATOM 17671 O O . PHE H 1 302 ? 29.935 0.704 61.523 1.00 21.08 281 PHE H O 1
ATOM 17679 N N . ILE H 1 303 ? 29.699 -0.311 59.516 1.00 18.01 282 ILE H N 1
ATOM 17680 C CA . ILE H 1 303 ? 28.385 0.307 59.177 1.00 18.23 282 ILE H CA 1
ATOM 17681 C C . ILE H 1 303 ? 27.324 -0.178 60.177 1.00 20.46 282 ILE H C 1
ATOM 17682 O O . ILE H 1 303 ? 26.602 0.676 60.720 1.00 22.49 282 ILE H O 1
ATOM 17687 N N . LYS H 1 304 ? 27.248 -1.486 60.444 1.00 23.01 283 LYS H N 1
ATOM 17688 C CA . LYS H 1 304 ? 26.227 -2.060 61.362 1.00 22.75 283 LYS H CA 1
ATOM 17689 C C . LYS H 1 304 ? 26.423 -1.462 62.760 1.00 25.12 283 LYS H C 1
ATOM 17690 O O . LYS H 1 304 ? 25.412 -1.208 63.448 1.00 27.55 283 LYS H O 1
ATOM 17696 N N . GLN H 1 305 ? 27.672 -1.214 63.154 1.00 24.33 284 GLN H N 1
ATOM 17697 C CA . GLN H 1 305 ? 28.009 -0.655 64.489 1.00 29.33 284 GLN H CA 1
ATOM 17698 C C . GLN H 1 305 ? 27.446 0.769 64.600 1.00 31.13 284 GLN H C 1
ATOM 17699 O O . GLN H 1 305 ? 26.994 1.153 65.697 1.00 31.53 284 GLN H O 1
ATOM 17705 N N . ARG H 1 306 ? 27.453 1.524 63.498 1.00 31.96 285 ARG H N 1
ATOM 17706 C CA . ARG H 1 306 ? 27.061 2.957 63.506 1.00 30.90 285 ARG H CA 1
ATOM 17707 C C . ARG H 1 306 ? 25.550 3.090 63.304 1.00 27.44 285 ARG H C 1
ATOM 17708 O O . ARG H 1 306 ? 24.996 4.150 63.658 1.00 30.39 285 ARG H O 1
ATOM 17716 N N . LEU H 1 307 ? 24.900 2.047 62.794 1.00 27.51 286 LEU H N 1
ATOM 17717 C CA . LEU H 1 307 ? 23.421 2.006 62.675 1.00 27.77 286 LEU H CA 1
ATOM 17718 C C . LEU H 1 307 ? 22.827 1.697 64.052 1.00 30.90 286 LEU H C 1
ATOM 17719 O O . LEU H 1 307 ? 21.623 1.918 64.222 1.00 33.43 286 LEU H O 1
ATOM 17724 N N . THR H 1 308 ? 23.660 1.213 64.982 1.00 37.02 287 THR H N 1
ATOM 17725 C CA . THR H 1 308 ? 23.284 0.837 66.374 1.00 42.90 287 THR H CA 1
ATOM 17726 C C . THR H 1 308 ? 23.922 1.822 67.363 1.00 46.33 287 THR H C 1
ATOM 17727 O O . THR H 1 308 ? 25.098 1.714 67.706 1.00 46.78 287 THR H O 1
#

Secondary structure (DSSP, 8-state):
-PPP---EEEEEGGGT-SS-SHHHHHHHHHHHHHHT-SEEEEE-SSTTS--HHHHHHHHHHTT-EEEEEEEE-GGG-TT-S-HHHHHHHHHHHHHHHHHHHHTT--EEEEEEEEESS--SSPPPHHHHHHHHHHHHHHHHHHHTTT-EEEEE---TTT-SS--SHHHHHHHHHHH--TTEEEEEEHHHHHHHSSSSSHHHHHHGGGEEEEEE--TTSSSTTSSS--HHHHHHHHHHTT--SEEEE----TTS--TTTTTTTT--S-S-S-HHHHHHHHHHHHHHH-/-------EEEEEGGGT-SS-SHHHHHHHHHHHHHHT-SEEEEE-SSTTS--HHHHHHHHHHTT-EEEEEEEE-GGG-TT-S-HHHHHHHHHHHHHHHHHHHHTT--EEEEEEEEESS--SSPPPHHHHHHHHHHHHHHHHHHHTTT-EEEEE---TTT-SS--SHHHHHHHHHHH--TTEEEEEEHHHHHHHSSSSSHHHHHHGGGEEEEEE--TTSSSTTSSS--HHHHHHHHHHTT--SEEEE---BTTB--TTTTTTTT--S---S-HHHHHHHHHHHHHHHHH---/---PPP---EEEEEGGGT-SS-SHHHHHHHHHHHHHHT-SEEEEE-SSTTT--HHHHHHHHHHTT-EEEEEEEE-GGG-TT-S-HHHHHHHHHHHHHHHHHHHHTT--EEEEEEEEESS--SSPPPHHHHHHHHHHHHHHHHHHHTTT-EEEEE---TTT-SS--SHHHHHHHHHHH--TTEEEEEEHHHHHHHSSSSSHHHHHHGGGEEEEEE--TTSSSTTSSS--HHHHHHHHHHTT--SEEEE----TTTS-HHHHHHTT--S-S---HHHHHHHHHHHHHHH-/-PPP---EEEEEGGGT-SS-SHHHHHHHHHHHHHHT-SEEEEE-SSTTS--HHHHHHHHHHTT-EEEEEEEE-GGG-TT-S-HHHHHHHHHHHHHHHHHHHHTT--EEEEEEEEESS--SSPPPHHHHHHHHHHHHHHHHHHHTTT-EEEEE---TTT-SS--SHHHHHHHHHHH--TTEEEEEEHHHHHHHSSSSSHHHHHHGGGEEEEEE--TTSSSTTSSS--HHHHHHHHHHTT--SEEEE----TTS--TTTTTTTT--S-S-S-HHHHHHHHHHHHHHHHH--/-PPP---EEEEEGGGT-BS-SHHHHHHHHHHHHHHT-SEEEEE-SSTTS--HHHHHHHHHHTT-EEEEEEEE-GGG-TT-S-HHHHHHHHHHHHHHHHHHHHTT--EEEEEEEEESS--SSPPPHHHHHHHHHHHHHHHHHHHTTT-EEEEE---TTT-SS--SHHHHHHHHHHH--TTEEEEEEHHHHHHHSSSSSHHHHHHGGGEEEEEE--TTSSSTTSSS--HHHHHHHHHHTT--SEEEE----TTTB-HHHHHHTT--S-S-S-HHHHHHHHHHHHHHHHH-/--PPP---EEEEEGGGT-SS-SHHHHHHHHHHHHHHT-SEEEEE-SSGGG--HHHHHHHHHHTT-EEEEEEEE-GGG-TT-S-HHHHHHHHHHHHHHHHHHHHTT--EEEEEEEEESS--SSPPPHHHHHHHHHHHHHHHHHHHTTT-EEEEE---TTT-SS--SHHHHHHHHHHH--TTEEEEEEHHHHHHHSSSSSHHHHHHGGGEEEEEE--TTSSSTTSSS--HHHHHHHHHHTT--SEEEE----TTTS-HHHHHHTT--S-S---HHHHHHHHHHHHHHH-/-PPP---EEEEEGGGT-SS-SHHHHHHHHHHHHHHT-SEEEEE-SSTTS--HHHHHHHHHHTT-EEEEEEEE-GGG-TT-S-HHHHHHHHHHHHHHHHHHHHTT--EEEEEEEEESS--SSPPPHHHHHHHHHHHHHHHHHHHTTT-EEEEE---TTT-SS--SHHHHHHHHHHH--TTEEEEEEHHHHHHHSSSSSHHHHHHGGGEEEEEE--TTSSSTTSSS--HHHHHHHHHHTT--SEEEE----TTS--HHHHTTTT--S---S-HHHHHHHHHHHHHHH-/--PPP---EEEEEGGGT-SS-SHHHHHHHHHHHHHHT-SEEEEE-SSTTT--HHHHHHHHHHTT-EEEEEEEE-GGG-TT-S-HHHHHHHHHHHHHHHHHHHHTT--EEEEEEEEESS--SSPPPHHHHHHHHHHHHHHHHHHHTTT-EEEEE---TTT-SS--SHHHHHHHHHHH--TTEEEEEEHHHHHHHSSSSSHHHHHHGGGEEEEEE--TTSSSTTSSS--HHHHHHHHHHTT--SEEEE----TTS--TTTTTTTT--S-S-S-HHHHHHHHHHHHHHHH-

Radius of gyration: 54.44 Å; Cα contacts (8 Å, |Δi|>4): 5322; chains: 8; bounding box: 119×177×103 Å

Foldseek 3Di:
DAFDFFAFEEAELLLFALDQDLVSLLRSLVLRLLLPGQAYEYAPQPLVRHDLVSNLVSCVVSVHHYHYEYFYAQQQFLLDPPVNNVVSLLVSLLSNLVSCLSSVHAEYEYQSQGHFFADPDARDPSSLVSSLVSVLSSLVSNVVSNHAYEHEQADNGTDRQHQALVSVVVSVVSSVHPRYAYEYEQLSCVPRPPAQQPSLLVRQVRHAYYEYAAVLQAAPPPHDGPVLNNLVNCVVSVPTHYYYYTGHAPLHHNPVVCVRVVRVHGRDNDSSVRSNNSVVVVVVSD/DAFDFFEFEEAELLLFALAADLVSLLRSLVLRLVLPGQAYEYEPQPLVRDPLVSNLVSCVVSVHAYHYEYFYAPQQFLLDPPVNNVVNLLVSLLSNLVSCLSSVHAEYEYQSQGHFFADPDARDPSSLVSSLVSVLSSLVSNVVSNHAYEHEQADNGTDRQHQALVSVVVSVVSNVHPSYAYEYEQLSCVPRPPAQQVSLLVRQVRHAYYEYAAVLQAAPPPHDGPVLNNLVNCVVSVPTHYYYYTGDAPLRHNPSPNVRVVRVHGRDNPSSVRSNNSVVVVVCSNPVPD/DFAAFDFFAFEEAELLLFFQDQPLVSLLRSLLLGLLLPGQAYEYEPQPLVVHDLVSNLVSCVVSVHHYAYEYAYAPQQFLLDPPVNNVVNLLVSLLSRLVSCLSSVHAEYEYQSQGHFFADPDARDPSSLLSSLVSLLSSLVSNRVSNHAYEHEAAANGTDRQHQALVSVVVSVVSNPHNSYAYEYEQLSCVPRPPAQQPSLLVRQVRHAYYEYAAVLRFAPPPHDGPVLNNLVNCVVSVPTHYYYYDHHAPVHHDPVVCVRVVVPDHNDDDSSVRSSNVVVVVVVSD/DAFDFFEFEEAELLLFALAQPLVSLLRSLVLRLVLPGQAYEYEPQPLVRHPLVSNLVSCVVSVHAYHYEYFYAPQQFLLDPDVNNVVSLLVSLLSNLVSCLSSVHAEYEYQSQGHFFADPDARDPSSLLSSLVSLLSSLVSNVVSNHAYEHEQADNGTDRQHQALVSVVVSVVSNPHPSYAYEYEQLSCVPRPPAQQPSLQVRQVRHAYYEYAAVLQAAPPPHDGPLLNNLVNCVVSVPTHYYYYTGDAPLHHNVSPCVRVVRVHGRDNDSSVRSSNRVVVVVCSNPPD/DAFDFFAFEEAELQLFFQDQDLVSLLRSLVLGLVLPGQAYAYEPQPLVRHPLVSNLVSCVVSVHAYHYEYAYAQQQFLLDPPVNNVVNLLVSLLSNLVSCLSSVHAEYEYQSQGHFFADPDARDPSSLLSSLVSLLSSLVSSVVSNHAYEHEQAANGTDRQHQALVSVVVSVVSNPHPSYAYEYEQLSCVPRPPAQQPSLLVRQVRHAYYEYAAVLRFAPPPHDGPLLNNLVNCVVSVPGHYYYYTHHDPVHHDCVVCVRVVVPDHRDDDSSVRSSNVVVVVVVSNVD/DAAFDFFAFEEAELLLFFQAADLVSLLRSLVLGLVLPGQAYEYELQPLVRDPLVSNLVSCVVSVHHYHYEYAYAQQCFLLDPPVNNVVSLLVSLLSNLVSCLSSVHAEYEYQSQGHFFADPDARDPSSLVSSLVSVLSSLVSNVVSNHAYEHEQAANGTDRQHQALVSVVVSVVSNVHNSYAYEYEQLSCVPRPPAQQVSLQVRQVRHAYYEYAAVLRFAPPPHDGPVLNNLVNCVVSVPTHYYYYYHHAPVHHDVVVCVRVVVPDHNDDDSSVRSSSVVVVVVVSD/DAFDFFAFEEAELLLFALAADLCSLLRSLVLGLVLPGQAYEYEPQPLVRDPLVSNLVSCVVSVHAYHYEYAYAPQQFLLDPPVNNVVSLLVSLLSNLVSCLSSVHAEYEYQSQGHFFADPDARDPSSLVSSLVSVLSSLVSNVVSNHAYEHEQADNGTDRQHQALVSVVVSVVSNVHPSYAYEYEQLSCVPRPPAQQPSLLVRQVRHAYYEYAAVLQAAPPPHDGPVLNNLVNCVVSVPTHYYYYTGDAPLHHNPSVCVRVVRVHGRDNDSSVRSNSNVVVVVVSD/DAAFDFFAFEEAELLLFALDQDLVSLLRSLVLRLVLPGQAYEYEPQPLVRDPLVSNLVSCVVSVHHYHYEYAYAPQCFLLDPDVNNVVSLLVSLLSNLVSCLSSVHAEYEYQSQGHFFADPDARDPSSLVSSLVSVLSSLVSNVVRNHAYEHEQAANGTDRHHQALVSVVVSCVSSVHNRYAYEYEQLSCVPRPPAQQPSLLVRQVRHAYYEYAAVLQAAPPPHDGPLLNNLVNCVVSVPTHYYYYTGHAPLHHNPVVCVRVVRVHGRDNDSSVRSSNNVVVVVVSND

Sequence (2302 aa):
MAFPKRLEIGGHALVWSSGDWSAAGARKAIAGAARAGFDYIEIALLDPWQIDVALTKDLLQEYNLRAHASLGLSAATDVTSTDPAIVAKGDELLRKATDVLYALGGSELCGVIYCALGKKYPGPASRENRANSVAAMQRLADYAADKGINIDLEVVNRYETNIMNTGLEGLAFLDEVNRPNAFLHLDTYHMNIEENGMAKSVLAAGDRLGYVHIGESHRGYLGTGNVDFASFFAALKQIDYRGPITFESFSSEIVDPKLSNTLCVWRNLWHDSDDLAGKALEFIKQRLMAFPKRLEIGGHALVWSGDWSAAGARKAIAGAARAGFDYIEIALLDPWQIDVALTKDLLQEYNLRAHASLGLSAATDVTSTDPAIVAKGDELLRKATDVLYALGGSELCGVIYCALGKKYPGPASRENRANSVAAMQRLADYAADKGINIDLEVVNRYETNIMNTGLEGLAFLDEVNRPNAFLHLDTYHMNIEENGMAKSVLAAGDRLGYVHIGESHRGYLGTGNVDFASFFAALKQIDYRGPITFESFSSEIVDPKLSNTLCVWRNLWHDSDDLAGKALEFIKQRLTAIKHSMAFPKRLEIGGHALVWSGDWSAAGARKAIAGAARAGFDYIEIALLDPWQIDVALTKKDLLQEYNLRAHASLGLSAATDVTSTDPAIVAKGDELLRKATDVLYALGGSELCGVIYCALGKKYPGPASRENRANSVAAMQRLADYAADKGINIDLEVVNRYETNIMNTGLEGLAFLDEVNRPNAFLHLDTYHMNIEENGMAKSVLAAGDRLGYVHIGESHRGYLGTGNVDFASFFAALKQIDYRGPITFESFSSEIVDPKLSNTLCVWRNLWHDSDDLAGKALEFIKQRLMAFPKRLEIGGHALVWSGDWSAAGARKAIAGAARAGFDYIEIALLDPWQIDVALTKDLLQEYNLRAHASLGLSAATDVTSTDPAIVAKGDELLRKATDVLYALGGSELCGVIYCALGKKYPGPASRENRANSVAAMQRLADYAADKGINIDLEVVNRYETNIMNTGLEGLAFLDEVNRPNAFLHLDTYHMNIEENGMAKSVLAAGDRLGYVHIGESHRGYLGTGNVDFASFFAALKQIDYRGPITFESFSSEIVDPKLSNTLCVWRNLWHDSDDLAGKALEFIKQRLTAIMAFPKRLEIGGHALVWSGDWSAAGARKAIAGAARAGFDYIEIALLDPWQIDVALTKDLLQEYNLRRAHASLGLSAATDVTSTDPAIVAKGDELLRKATDVLYALGGSELCGVIYCALGKKYPGPASRENRANSVAAMQRLADYAADKGINIDLEVVNRYETNIMNTGLEGLAFLDEVNRPNAFLHLDTYHMNIEENGMAKSVLAAGDRLGYVHIGESHRGYLGTGNVDFASFFAALKQIDYRGPITFESFSSEIVDPKLSNTLCVWRNLWHDSDDLAGKALEFIKQRLTASMAFPKRLEIGGHALVWSGDWSAAGARKAIAGAARAGFDYIEIALLDPWQIDVALTKDLLQEYNLRAHASLGLSAATDVTSTDPAIVAKGDELLRKATDVLYALGGSELCGVIYCALGKYPGPASRENRANSVAAMQRLADYAADKGINIDLEVVNRYETNIMNTGLEGLAFLDEVNRPNAFLHLDTYHMNIEENGMAKSVLAAGDRLGYVHIGESHRGYLGTGNVDFASFFAALKQIDYRGPITFESFSSEIVDPKLSNTLCVWRNLWHDSDDLAGKALEFIKQRLMAFPKRLEIGGHALVWSGDWSAAGARKAIAGAARAGFDYIEIALLDPWQIDVALTKDLLQEYNLRAHASLGLSAATDVTSTDPAIVAKGDELLRKATDVLYALGGSELCGVIYCALGKYPGPASRENRANSVAAMQRLADYAADKGINIDLEVVNRYETNIMNTGLEGLAFLDEVNRPNAFLHLDTYHMNIEENGMAKSVLAAGDRLGYVHIGESHRGYLGTGNVDFASFFAALKQIDYRGPITFESFSSEIVDPKLSNTLCVWRNLWHDSDDLAGKALEFIKQRLSMAFPKRLEIGGHALVWSGDWSAAGARKAIAGAARAGFDYIEIALLDPWQIDVALTKDLLQEYNLRAHASLGLSAATDVTSTDPAIVAKGDELLRKATDVLYALGGSELCGVIYCALGKKYPGPASRENRANSVAAMQRLADYAADKGINIDLEVVNRYETNIMNTGLEGLAFLDEVNRPNAFLHLDTYHMNIEENGMAKSVLAAGDRLGYVHIGESHRGYLGTGNVDFASFFAALKQIDYRGPITFESFSSEIVDPKLSNTLCVWRNLWHDSDDLAGKALEFIKQRLT

Organism: Methylomonas sp. (strain DH-1) (NCBI:txid1727196)

B-factor: mean 23.09, std 8.64, range [11.28, 83.48]

InterPro domains:
  IPR013022 Xylose isomerase-like, TIM barrel domain [PF01261] (32-283)
  IPR036237 Xylose isomerase-like superfamily [SSF51658] (9-260)
  IPR050312 IolE/XylA/MocC-like [PTHR12110] (21-258)

Solvent-accessible surface area: 80341 Å² total; per-residue (Å²): 160,40,36,114,53,129,84,7,7,0,0,5,4,3,0,4,8,16,84,21,55,66,77,8,0,97,102,0,0,11,0,0,32,150,23,40,10,62,0,0,0,3,14,3,29,48,1,130,88,13,82,41,71,45,0,96,91,5,12,133,107,61,140,15,86,8,3,1,9,5,5,5,61,80,67,14,12,0,3,20,103,61,108,67,49,19,53,106,0,25,66,12,1,102,70,0,0,46,4,1,120,48,22,69,13,26,2,0,0,1,5,0,0,0,12,27,7,71,27,114,14,91,36,47,111,105,30,60,34,45,0,6,37,1,0,25,107,6,0,66,65,0,35,130,51,28,0,0,0,0,0,11,4,2,0,8,5,3,0,17,13,1,6,11,0,66,60,0,11,13,0,8,30,11,0,64,68,81,1,8,19,0,0,0,1,0,0,4,4,1,0,1,4,73,26,5,30,106,0,0,89,56,5,19,136,88,7,0,0,0,2,0,2,1,0,2,5,0,52,19,52,58,21,30,16,75,8,72,35,0,8,62,4,5,173,142,31,92,18,161,0,1,0,0,0,12,0,4,0,45,83,32,74,12,102,103,10,5,48,34,6,0,12,34,38,77,32,6,135,66,12,62,48,1,0,30,121,1,10,98,28,0,103,128,88,92,155,44,31,118,51,130,62,6,10,0,0,5,3,5,0,3,9,13,71,26,48,62,43,8,1,28,102,0,0,4,1,0,31,123,26,38,10,68,0,0,0,2,22,1,27,44,0,126,97,16,76,42,69,56,1,100,86,3,11,118,81,48,140,16,84,5,2,2,8,6,5,5,62,80,66,11,12,0,3,19,107,63,108,66,51,18,53,104,0,24,70,12,1,100,71,0,0,48,3,2,121,46,21,66,10,23,1,0,0,2,6,0,0,0,12,25,10,68,30,115,16,92,34,46,208,107,31,61,59,43,0,14,34,1,0,44,108,6,0,76,63,0,37,119,42,29,0,0,0,0,2,10,5,1,0,7,5,2,0,17,12,1,5,9,0,65,59,1,13,52,0,10,90,87,0,113,72,82,2,8,22,0,0,0,0,0,0,5,4,1,0,1,3,70,25,6,32,114,1,0,77,52,4,19,135,90,7,0,0,0,2,0,1,1,1,4,5,0,52,20,53,60,23,32,16,71,8,58,41,0,5,59,4,4,110,137,30,96,12,124,0,1,0,0,0,10,0,8,1,43,70,23,72,7,106,78,10,6,53,35,6,0,13,35,42,47,41,6,89,52,12,71,49,1,0,30,111,1,12,118,28,0,104,110,64,28,110,27,104,217,248,78,112,46,29,113,54,133,81,8,7,0,0,7,1,15,0,1,2,28,87,38,54,66,49,6,0,52,54,0,0,1,0,0,32,77,21,40,10,62,0,0,0,2,27,2,76,66,1,127,134,18,75,40,68,46,0,86,90,5,15,128,66,31,138,15,90,16,4,1,8,6,9,6,59,83,67,16,12,0,3,19,99,62,106,68,52,16,57,118,0,22,74,15,2,100,67,0,0,54,5,2,120,50,24,68,15,28,2,0,0,2,6,0,0,0,13,34,10,60,31,121,16,90,33,47,209,105,30,63,57,45,0,14,34,1,0,43,108,7,0,77,68,0,34,118,35,25,0,0,0,0,0,11,4,1,0,10,1,2,0,17,12,1,4,9,0,69,59,0,12,51,0,8,91,85,0,110,70,56,4,7,18,0,0,0,0,0,1,4,4,1,0,0,4,68,22,6,31,109,0,0,76,58,7,19,134,85,6,0,0,0,3,0,0,2,0,3,12,0,47,19,52,60,20,29,16,78,7,71,37,0,9,57,3,4,161,132,31,84,18,145,0,1,0,0,0,7,2,19,2,52,112,24,9,55,96,160,20,8,40,39,7,1,13,39,59,37,34,6,44,78,12,48,50,1,0,26,113,2,10,114,30,0,109,128,85,82,174,41,43,122,53,132,70,8,7,0,0,6,3,4,0,2,6,18,79,22,56,59,76,8,2,99,100,0,0,15,1,0,32,152,30,41,9,60,0,0,0,2,22,1,29,45,1,126,98,17,76,37,64,54,1,107,93,4,11,145,108,62,139,16,81,5,2,0,7,7,6,4,59,84,67,15,14,0,4,21,92,63,106,68,51,18,54,114,0,25,70,12,1,99,67,0,0,47,2,1,120,47,17,63,10,25,2,0,0,2,6,0,0,0,12,28,9,63,28,114,15,88,34,53,205,105,30,62,56,40,0,13,36,1,0,44,108,7,0,67,64,0,37,125,52,28,0,0,0,0,0,10,4,2,0,12,0,2,0,16,12,1,6,11,0,70,62,0,10,37,0,11,22,26,0,64,71,83,2,11,20,0,0,0,0,0,1,4,4,1,0,1,4,72,24,7,33,95,0,0,89,56,4,20,134,81,7,0,0,0,1,0,1,1,0,1,6,0,52,18,53,56,20,29,16,73,8,72,44,0,9,64,5,4,108,138,31,86,16,138,0,1,0,0,0,12,0,7,1,43,77,29,73,7,104,90,11,5,54,36,7,0,14,37,42,61,31,4,126,80,14,60,49,1,0,29,117,1,9,111,28,0,90,97,69,37,108,53,209,168,48,30,121,50,141,72,8,7,0,0,6,2,10,0,3,10,20,77,22,51,65,77,7,0,98,110,0,0,16,0,0,31,152,30,40,10,52,0,0,0,2,27,1,45,58,1,121,117,16,76,45,71,50,0,105,92,4,11,122,107,62,140,15,85,5,5,2,7,6,6,5,41,81,68,13,12,0,3,21,89,62,107,67,51,20,53,98,0,23,63,10,2,100,73,0,0,47,3,2,123,48,23,69,10,31,2,0,0,2,6,0,0,0,12,31,10,59,29,112,15,91,34,53,197,102,31,59,55,40,0,14,36,1,0,42,110,6,0,67,66,0,36,128,49,27,0,0,0,0,0,11,4,2,0,13,7,2,0,18,12,1,5,10,0,67,62,0,10,40,0,11,24,23,0,60,73,82,3,12,18,0,0,0,1,0,0,5,3,1,0,1,3,66,22,7,33,98,0,0,90,53,5,18,134,84,6,0,0,0,2,0,1,1,0,5,8,0,49,19,53,59,21,31,16,73,8,74,43,0,8,64,4,4,129,142,30,86,15,146,0,1,0,0,0,10,0,8,0,50,136,33,8,55,94,109,12,8,38,36,7,2,9,38,56,47,40,3,156,79,13,61,50,0,0,30,114,2,10,108,25,0,92,101,79,37,116,96,136,118,49,29,119,51,134,74,6,13,0,0,6,1,13,0,3,8,16,58,15,57,63,40,9,0,47,67,0,0,1,0,0,32,81,22,39,11,57,0,0,0,0,14,0,64,66,1,136,81,18,76,44,68,50,0,98,98,4,11,124,66,32,140,14,88,10,3,0,7,6,8,5,59,79,65,11,12,0,3,20,88,62,108,68,52,19,54,112,0,23,70,14,2,102,73,0,0,58,6,0,122,46,18,70,12,25,2,0,0,2,5,0,0,0,11,31,11,109,29,109,16,91,34,53,221,100,31,61,59,38,0,14,36,1,0,44,108,7,0,68,63,0,24,122,41,27,0,0,0,0,0,11,4,2,0,10,7,3,0,16,13,1,7,11,0,69,60,0,12,53,0,10,89,86,0,109,72,66,3,10,21,0,0,0,1,0,1,5,5,1,0,1,4,72,22,5,31,108,0,0,77,55,5,18,133,88,6,0,0,0,2,0,1,1,0,3,12,0,52,19,53,64,19,31,17,80,7,70,38,0,8,62,3,5,173,136,30,81,17,144,0,1,0,0,0,5,2,18,1,51,104,24,7,55,90,159,16,6,39,38,6,1,12,38,61,34,38,8,50,78,11,48,49,2,0,27,112,2,9,110,29,0,108,128,86,92,150,47,29,119,54,134,82,6,13,0,0,5,3,4,0,3,9,15,70,25,52,61,38,6,1,27,98,0,0,3,1,0,31,120,27,42,9,68,0,0,0,2,23,2,34,52,1,133,103,16,75,43,72,56,1,104,86,3,10,118,82,51,141,14,88,6,2,1,7,7,5,4,62,82,66,15,12,0,4,20,105,61,108,67,50,18,53,108,0,24,68,11,2,101,71,0,0,48,3,1,121,48,20,68,9,22,1,0,0,2,5,0,0,0,13,26,8,73,29,115,16,91,33,47,209,106,29,59,60,46,0,12,37,1,0,44,107,6,0,75,65,0,37,120,42,29,0,0,0,0,2,10,4,2,0,8,5,2,0,17,12,1,6,10,0,61,58,2,13,50,0,9,86,85,0,113,71,81,2,8,22,0,0,0,0,0,0,5,5,1,0,0,2,70,25,6,32,113,1,0,86,55,5,19,135,85,7,0,0,0,2,0,2,1,0,5,6,0,50,20,54,62,23,31,16,67,8,73,43,0,4,58,3,4,122,136,31,84,16,159,0,1,0,0,0,12,0,5,1,44,68,21,71,17,89,125,10,6,50,32,6,0,11,35,40,49,41,5,103,51,13,69,49,1,0,30,109,2,13,118,29,0,124,135,73,67,148,112,43,31,118,55,133,77,8,11,0,0,4,3,4,0,2,7,18,84,28,55,60,78,9,0,96,100,0,0,11,0,0,32,151,27,39,10,69,0,0,0,1,21,1,30,46,0,129,105,17,73,44,69,46,0,99,93,4,12,124,105,62,140,16,82,7,2,2,8,6,6,5,61,81,65,14,12,0,2,19,86,61,108,65,51,17,53,111,0,25,68,13,2,102,70,0,0,52,5,1,123,44,21,67,10,25,2,0,0,2,5,0,0,0,12,26,8,65,29,116,16,92,35,53,152,86,29,58,26,36,0,5,36,1,0,24,106,6,0,69,65,0,39,126,44,30,0,0,0,0,0,11,3,1,0,7,6,2,0,16,13,0,5,12,0,68,61,0,12,13,0,8,28,11,0,62,68,60,2,8,18,0,0,0,0,0,1,5,4,1,0,1,4,78,26,7,32,107,0,0,92,57,6,18,134,88,7,0,0,0,1,0,1,1,0,5,6,0,51,18,52,61,21,30,15,70,8,73,42,0,8,57,3,6,171,146,30,83,18,144,0,2,0,0,0,11,0,4,1,43,79,28,74,8,104,95,10,5,46,35,6,0,14,34,43,78,30,5,136,70,13,63,51,1,0,29,119,2,10,110,28,0,101,102,86,61,142

Nearest PDB structures (foldseek):
  7cj9-assembly4_G  TM=1.004E+00  e=2.148E-59  Methylomonas sp. DH-1
  7cj8-assembly2_D  TM=1.002E+00  e=2.144E-56  Methylomonas sp. DH-1
  5zfs-assembly1_B  TM=9.947E-01  e=1.968E-40  Arthrobacter globiformis
  3vyl-assembly1_B  TM=9.699E-01  e=3.463E-31  Mesorhizobium loti
  7x7w-assembly1_B-2  TM=8.927E-01  e=1.331E-23  Clostridia bacterium